Protein 2EAB (pdb70)

InterPro domains:
  IPR003343 Bacterial Ig-like domain, group 2 [PF02368] (1478-1546)
  IPR003343 Bacterial Ig-like domain, group 2 [PF02368] (1564-1641)
  IPR003343 Bacterial Ig-like domain, group 2 [PF02368] (1650-1727)
  IPR003343 Bacterial Ig-like domain, group 2 [PF02368] (1736-1810)
  IPR003343 Bacterial Ig-like domain, group 2 [SM00635] (1478-1554)
  IPR003343 Bacterial Ig-like domain, group 2 [SM00635] (1564-1640)
  IPR003343 Bacterial Ig-like domain, group 2 [SM00635] (1650-1726)
  IPR003343 Bacterial Ig-like domain, group 2 [SM00635] (1736-1814)
  IPR008928 Six-hairpin glycosidase superfamily [SSF48208] (874-1425)
  IPR008964 Invasin/intimin cell-adhesion fragments [SSF49373] (1478-1558)
  IPR008964 Invasin/intimin cell-adhesion fragments [SSF49373] (1562-1641)
  IPR008964 Invasin/intimin cell-adhesion fragments [SSF49373] (1648-1728)
  IPR008964 Invasin/intimin cell-adhesion fragments [SSF49373] (1733-1818)
  IPR012341 Six-hairpin glycosidase-like superfamily [G3DSA:1.50.10.10] (840-1355)
  IPR022038 Ig-like domain, bacterial type [PF07523] (502-565)
  IPR027414 Glycosyl hydrolase family 95, N-terminal domain [PF14498] (595-861)
  IPR049053 Alpha fucosidase A-like, C-terminal domain [PF21307] (1372-1469)
  IPR054363 Glycosyl hydrolase family 95, catalytic domain [PF22124] (891-1355)

Secondary structure (DSSP, 8-state):
-----TTS-EEEESS-GGGS---S---TT--SHHHHHHHHH-EEEESSSEEEEE---SSEEEEEEEETT-B--STTSSSS--TT--HHHHGGGHHHHHHHHHHHTT-SB---TT------HHHH--B---EEEEEE---S----EEEEEEEETTTTEEEEEEEETTEEEEEEEEEETTTTEEEEEEEESSTT-EEEEEE-PBPTTS-EEEEEEEEETTEEEEEEEETTT--EEEEEEEEEEGGG-SEEEE-TTSSSEEEEEESEEEEEEEEEESB---TTT-B----HHHHHHHHHHHHHHHHHH-HHHHHHHHHHHHHHHHTT-EEESS---TTSTT---HHHHHHHHHHT---HHHHHHHHHHHHHHHHHHHHHH--TT-SS--BTTBT------SSTTSSSGGGG-EETTTHHHHHTSSTTTTT-GGGGHHHHHHHHHTHHHHHHHHHHHH--PPSSTTTS-TTSSS-----SEE-TT---S--SSHHHH--TTHHHHHHHHHHHHHHTT--HHHHHHHHHHHHHHHHHIIIII-EE--GGG-SSEE-SEEEETTEEEEEEE--HHHHHHHHHHHHHHHHHHHHTT-TT-----STT--GGGG-B-TTS-BS-TTS---HHHHHHHH----B-TTSPBPSSTTB-STTBBTTS-B-TT--TTS--S--GGGTTTTTSSSS-TT-HHHHHHHHHHHHHHHEETTEEPP--HHHHHHHHHHHHHTT-HHHHHHHHHHHHHHSB-TT--BBSSSB-THHHHHHHHHHHHHHEE---EEE-TT--EEET-EEESTT--TT--SEEEEEEEETTTEEEEEEEETTEEEEEEEEESS-PPEEEEETTT-GGGEEEEETTEE---EEEE-TTS-EEEEE---TTEEEEEEE-/-----TTS-EEEESS-GGGS---S---TT--SHHHHHHHHH-EEEESSSEEEEE---SSEEEEEEEETT-B--STTSSSS--TT--HHHHGGGHHHHHHHHHHHTT-SB---TT------HHHH--B---EEEEEE---S----EEEEEEEETTTTEEEEEEEETTEEEEEEEEEETTTTEEEEEEEESSTT-EEEEEE-PBPTTS-EEEEEEEEETTEEEEEEEETTT--EEEEEEEEEE--EEEE-TTSSSEEEEEESEEEEEEEEEESB---TTT-B----HHHHHHHHHHHHHHHHHH-HHHHHHHHHHHHHHHHTT-EEESS---TTSTT---HHHHHHHHHHT---HHHHHHHHHHHHHHHHHHHHHH--TT-SS--BTTBT------SSTTSSSGGGG-EETTTHHHHHTSSTTTTT-GGGGHHHHHHHHHTHHHHHHHHHHHH--PPSSTTTS-TTSSS-----SEE-TT---S--SSHHHH--TTHHHHHHHHHHHHHHTT--HHHHHHHHHHHHHHHHHIIIII-EE--GGG-SSEE-SEEEETTEEEEEEE--HHHHHHHHHHHHHHHHHHHHTT-TT-----STT--GGGG-B-TTS-BS-TTS---HHHHHHHH----B-TTSPBPSSTTB-STTBBTTS-B-TT--TTS--S--GGGTTTTTSSSS-TT-HHHHHHHHHHHHHHHEETTEEPP--HHHHHHHHHHHHHTT-HHHHHHHHHHHHHHSB-TT--BBSSSB-THHHHHHHHHHHHHHEE---EEE-TTS-EEET-EEESTT--TT--SEEEEEEEETTTEEEEEEEETTEEEEEEEEESS-PPEEEEETTT-GGGEEEE----EEEE-TTS-EEEEE---TTEEEEEEE-

Nearest PDB structures (foldseek):
  2eab-assembly1_A  TM=1.001E+00  e=0.000E+00  Bifidobacterium bifidum
  2eab-assembly2_B  TM=1.001E+00  e=0.000E+00  Bifidobacterium bifidum
  2ead-assembly1_A  TM=1.000E+00  e=0.000E+00  Bifidobacterium bifidum
  2eac-assembly2_B  TM=9.984E-01  e=0.000E+00  Bifidobacterium bifidum
  2eae-assembly1_A  TM=9.968E-01  e=0.000E+00  Bifidobacterium bifidum

Sequence (1769 aa):
GDGDTSKDDWLWYKQPASQTDATATAGGNYGNPDNNRWQQTTLPFGNGKIGGTVWGEVSRERVTFNEETLWTGGPGSSTSYNGGNNETKGQNGATLRALNKQLANGAETVNPGNLTGGENAAEQGNYLNWGDIYLDYGFNDTTVTEYRRDLNLSKGKADVTFKHDGVTYTREYFASNPDNVMVARLTASKAGKLNFNVSMPTNTNYSKTGETTTVKGDTLTVKGALGNNGLLYNSQIKVVLDNGEGTLSEGSDGASLKVSDAKAVTLYIAAATDYKQKYPSYRTGETAAEVNTRVAKVVQDAANKGYTAVKKAHIDDHSAIYDRVKIDLGQSGHSSDGAVATDALLKAYQRGSATTAQKRELETLVYKYGRYLTIGSSRENSQLPSNLQGIWSVTAGDNAHGNTPWGSDFHMNVNLQMNYWPTYSANMGELAEPLIEYVEGLVKPGRVTAKVYAGAETTNPETTPIGEGEGYMAHTENTAYGWTAPGQSFSWGWSPAAVPWILQNVYEAYEYSGDPALLDRVYALLKEESHFYVNYMLHKAGSSSGDRLTTGVAYSPEQGPLGTDGNTYESSLVWQMLNDAIEAAKAKGDPDGLVGNTTDCSADNWAKNDSGNFTDANANRSWSCAKSLLKPIEVGDSGQIKEWYFEGALGKKKDGSTISGYQADNQHRHMSHLLGLFPGDLITIDNSEYMDAAKTSLRYRCFKGNVLQSNTGWAIGQRINSWARTGDGNTTYQLVELQLKNAMYANLFDYHAPFQIDGNFGNTSGVDEMLLQSNSTFTDTAGKKYVNYTNILPALPDAWAGGSVSGLVARGNFTVGTTWKNGKATEVRLTSNKGKQAAVKITAGGAQNYEVKNGDTAVNAKVVTNADGASLLVFDTTAGTTYTITKKGDGDTSKDDWLWYKQPASQTDATATAGGNYGNPDNNRWQQTTLPFGNGKIGGTVWGEVSRERVTFNEETLWTGGPGSSTSYNGGNNETKGQNGATLRALNKQLANGAETVNPGNLTGGENAAEQGNYLNWGDIYLDYGFNDTTVTEYRRDLNLSKGKADVTFKHDGVTYTREYFASNPDNVMVARLTASKAGKLNFNVSMPTNTNYSKTGETTTVKGDTLTVKGALGNNGLLYNSQIKVVLDGTLSEGSDGASLKVSDAKAVTLYIAAATDYKQKYPSYRTGETAAEVNTRVAKVVQDAANKGYTAVKKAHIDDHSAIYDRVKIDLGQSGHSSDGAVATDALLKAYQRGSATTAQKRELETLVYKYGRYLTIGSSRENSQLPSNLQGIWSVTAGDNAHGNTPWGSDFHMNVNLQMNYWPTYSANMGELAEPLIEYVEGLVKPGRVTAKVYAGAETTNPETTPIGEGEGYMAHTENTAYGWTAPGQSFSWGWSPAAVPWILQNVYEAYEYSGDPALLDRVYALLKEESHFYVNYMLHKAGSSSGDRLTTGVAYSPEQGPLGTDGNTYESSLVWQMLNDAIEAAKAKGDPDGLVGNTTDCSADNWAKNDSGNFTDANANRSWSCAKSLLKPIEVGDSGQIKEWYFEGALGKKKDGSTISGYQADNQHRHMSHLLGLFPGDLITIDNSEYMDAAKTSLRYRCFKGNVLQSNTGWAIGQRINSWARTGDGNTTYQLVELQLKNAMYANLFDYHAPFQIDGNFGNTSGVDEMLLQSNSTFTDTAGKKYVNYTNILPALPDAWAGGSVSGLVARGNFTVGTTWKNGKATEVRLTSNKGKQAAVKITAGGAQNYEVKNVNAKVVTNADGASLLVFDTTAGTTYTITKK

Organism: Bifidobacterium bifidum (NCBI:txid1681)

B-factor: mean 14.05, std 12.7, range [3.86, 500.0]

Structure (mmCIF, N/CA/C/O backbone):
data_2EAB
#
_entry.id   2EAB
#
_cell.length_a   90.183
_cell.length_b   112.035
_cell.length_c   98.317
_cell.angle_alpha   90.00
_cell.angle_beta   94.74
_cell.angle_gamma   90.00
#
_symmetry.space_group_name_H-M   'P 1 21 1'
#
loop_
_entity.id
_entity.type
_entity.pdbx_description
1 polymer Alpha-fucosidase
2 non-polymer 'CALCIUM ION'
3 non-polymer 1,2-ETHANEDIOL
4 non-polymer 2-AMINO-2-HYDROXYMETHYL-PROPANE-1,3-DIOL
5 water water
#
loop_
_atom_site.group_PDB
_atom_site.id
_atom_site.type_symbol
_atom_site.label_atom_id
_atom_site.label_alt_id
_atom_site.label_comp_id
_atom_site.label_asym_id
_atom_site.label_entity_id
_atom_site.label_seq_id
_atom_site.pdbx_PDB_ins_code
_atom_site.Cartn_x
_atom_site.Cartn_y
_atom_site.Cartn_z
_atom_site.occupancy
_atom_site.B_iso_or_equiv
_atom_site.auth_seq_id
_atom_site.auth_comp_id
_atom_site.auth_asym_id
_atom_site.auth_atom_id
_atom_site.pdbx_PDB_model_num
ATOM 1 N N . GLY A 1 10 ? -6.438 0.957 48.165 1.00 25.98 9 GLY A N 1
ATOM 2 C CA . GLY A 1 10 ? -6.674 2.226 47.420 1.00 25.73 9 GLY A CA 1
ATOM 3 C C . GLY A 1 10 ? -5.530 3.216 47.539 1.00 25.53 9 GLY A C 1
ATOM 4 O O . GLY A 1 10 ? -4.691 3.108 48.437 1.00 25.74 9 GLY A O 1
ATOM 5 N N . ASP A 1 11 ? -5.504 4.182 46.625 1.00 25.25 10 ASP A N 1
ATOM 6 C CA . ASP A 1 11 ? -4.472 5.219 46.606 1.00 24.83 10 ASP A CA 1
ATOM 7 C C . ASP A 1 11 ? -4.843 6.416 47.474 1.00 24.72 10 ASP A C 1
ATOM 8 O O . ASP A 1 11 ? -3.966 7.127 47.972 1.00 24.88 10 ASP A O 1
ATOM 13 N N . GLY A 1 12 ? -6.145 6.631 47.647 1.00 24.49 11 GLY A N 1
ATOM 14 C CA . GLY A 1 12 ? -6.651 7.787 48.378 1.00 24.05 11 GLY A CA 1
ATOM 15 C C . GLY A 1 12 ? -6.454 9.066 47.589 1.00 23.55 11 GLY A C 1
ATOM 16 O O . GLY A 1 12 ? -6.549 9.067 46.359 1.00 23.77 11 GLY A O 1
ATOM 17 N N . ASP A 1 13 ? -6.170 10.152 48.302 1.00 23.02 12 ASP A N 1
ATOM 18 C CA . ASP A 1 13 ? -5.978 11.463 47.690 1.00 22.25 12 ASP A CA 1
ATOM 19 C C . ASP A 1 13 ? -4.590 11.586 47.059 1.00 21.37 12 ASP A C 1
ATOM 20 O O . ASP A 1 13 ? -3.590 11.734 47.765 1.00 21.43 12 ASP A O 1
ATOM 25 N N . THR A 1 14 ? -4.544 11.532 45.729 1.00 20.23 13 THR A N 1
ATOM 26 C CA . THR A 1 14 ? -3.287 11.644 44.982 1.00 19.13 13 THR A CA 1
ATOM 27 C C . THR A 1 14 ? -3.118 13.013 44.322 1.00 18.54 13 THR A C 1
ATOM 28 O O . THR A 1 14 ? -2.174 13.226 43.556 1.00 17.99 13 THR A O 1
ATOM 32 N N . SER A 1 15 ? -4.025 13.941 44.630 1.00 17.79 14 SER A N 1
ATOM 33 C CA . SER A 1 15 ? -4.036 15.266 44.005 1.00 17.33 14 SER A CA 1
ATOM 34 C C . SER A 1 15 ? -2.755 16.071 44.233 1.00 16.73 14 SER A C 1
ATOM 35 O O . SER A 1 15 ? -2.399 16.919 43.412 1.00 16.83 14 SER A O 1
ATOM 38 N N . LYS A 1 16 ? -2.074 15.804 45.344 1.00 16.13 15 LYS A N 1
ATOM 39 C CA . LYS A 1 16 ? -0.860 16.538 45.710 1.00 15.58 15 LYS A CA 1
ATOM 40 C C . LYS A 1 16 ? 0.425 15.790 45.338 1.00 14.56 15 LYS A C 1
ATOM 41 O O . LYS A 1 16 ? 1.528 16.271 45.602 1.00 14.74 15 LYS A O 1
ATOM 47 N N . ASP A 1 17 ? 0.276 14.617 44.727 1.00 13.37 16 ASP A N 1
ATOM 48 C CA . ASP A 1 17 ? 1.421 13.806 44.311 1.00 12.23 16 ASP A CA 1
ATOM 49 C C . ASP A 1 17 ? 2.042 14.346 43.025 1.00 11.55 16 ASP A C 1
ATOM 50 O O . ASP A 1 17 ? 1.365 14.991 42.219 1.00 11.82 16 ASP A O 1
ATOM 55 N N . ASP A 1 18 ? 3.335 14.077 42.843 1.00 10.70 17 ASP A N 1
ATOM 56 C CA . ASP A 1 18 ? 4.051 14.466 41.631 1.00 10.10 17 ASP A CA 1
ATOM 57 C C . ASP A 1 18 ? 3.932 13.364 40.589 1.00 9.81 17 ASP A C 1
ATOM 58 O O . ASP A 1 18 ? 4.338 12.233 40.841 1.00 9.92 17 ASP A O 1
ATOM 63 N N . TRP A 1 19 ? 3.387 13.706 39.422 1.00 9.94 18 TRP A N 1
ATOM 64 C CA . TRP A 1 19 ? 3.182 12.745 38.343 1.00 9.70 18 TRP A CA 1
ATOM 65 C C . TRP A 1 19 ? 3.869 13.149 37.051 1.00 9.71 18 TRP A C 1
ATOM 66 O O . TRP A 1 19 ? 3.819 14.308 36.642 1.00 10.07 18 TRP A O 1
ATOM 77 N N . LEU A 1 20 ? 4.484 12.169 36.395 1.00 9.52 19 LEU A N 1
ATOM 78 C CA . LEU A 1 20 ? 4.651 12.218 34.944 1.00 9.82 19 LEU A CA 1
ATOM 79 C C . LEU A 1 20 ? 3.441 11.470 34.402 1.00 9.49 19 LEU A C 1
ATOM 80 O O . LEU A 1 20 ? 3.117 10.397 34.895 1.00 9.88 19 LEU A O 1
ATOM 85 N N . TRP A 1 21 ? 2.757 12.035 33.413 1.00 9.69 20 TRP A N 1
ATOM 86 C CA . TRP A 1 21 ? 1.554 11.386 32.895 1.00 9.93 20 TRP A CA 1
ATOM 87 C C . TRP A 1 21 ? 1.315 11.628 31.407 1.00 9.78 20 TRP A C 1
ATOM 88 O O . TRP A 1 21 ? 1.773 12.620 30.844 1.00 9.57 20 TRP A O 1
ATOM 99 N N . TYR A 1 22 ? 0.616 10.679 30.783 1.00 9.92 21 TYR A N 1
ATOM 100 C CA . TYR A 1 22 ? 0.471 10.613 29.328 1.00 10.12 21 TYR A CA 1
ATOM 101 C C . TYR A 1 22 ? -0.900 10.083 28.968 1.00 10.37 21 TYR A C 1
ATOM 102 O O . TYR A 1 22 ? -1.428 9.209 29.646 1.00 10.25 21 TYR A O 1
ATOM 111 N N . LYS A 1 23 ? -1.451 10.615 27.883 1.00 10.65 22 LYS A N 1
ATOM 112 C CA . LYS A 1 23 ? -2.793 10.259 27.429 1.00 10.93 22 LYS A CA 1
ATOM 113 C C . LYS A 1 23 ? -2.789 9.134 26.388 1.00 11.02 22 LYS A C 1
ATOM 114 O O . LYS A 1 23 ? -3.822 8.838 25.781 1.00 11.24 22 LYS A O 1
ATOM 120 N N . GLN A 1 24 ? -1.635 8.501 26.188 1.00 10.90 23 GLN A N 1
ATOM 121 C CA . GLN A 1 24 ? -1.519 7.406 25.224 1.00 11.02 23 GLN A CA 1
ATOM 122 C C . GLN A 1 24 ? -0.367 6.472 25.607 1.00 10.94 23 GLN A C 1
ATOM 123 O O . GLN A 1 24 ? 0.550 6.892 26.324 1.00 10.42 23 GLN A O 1
ATOM 129 N N . PRO A 1 25 ? -0.425 5.197 25.163 1.00 11.04 24 PRO A N 1
ATOM 130 C CA . PRO A 1 25 ? 0.663 4.236 25.398 1.00 11.01 24 PRO A CA 1
ATOM 131 C C . PRO A 1 25 ? 2.021 4.687 24.875 1.00 10.62 24 PRO A C 1
ATOM 132 O O . PRO A 1 25 ? 2.105 5.585 24.040 1.00 10.22 24 PRO A O 1
ATOM 136 N N . ALA A 1 26 ? 3.077 4.032 25.356 1.00 10.66 25 ALA A N 1
ATOM 137 C CA . ALA A 1 26 ? 4.435 4.280 24.876 1.00 11.10 25 ALA A CA 1
ATOM 138 C C . ALA A 1 26 ? 4.523 4.224 23.350 1.00 11.54 25 ALA A C 1
ATOM 139 O O . ALA A 1 26 ? 5.144 5.085 22.734 1.00 11.36 25 ALA A O 1
ATOM 141 N N . SER A 1 27 ? 3.882 3.220 22.748 1.00 12.46 26 SER A N 1
ATOM 142 C CA . SER A 1 27 ? 3.901 3.032 21.292 1.00 13.32 26 SER A CA 1
ATOM 143 C C . SER A 1 27 ? 3.361 4.229 20.507 1.00 13.55 26 SER A C 1
ATOM 144 O O . SER A 1 27 ? 3.686 4.396 19.330 1.00 14.15 26 SER A O 1
ATOM 147 N N . GLN A 1 28 ? 2.545 5.053 21.164 1.00 13.49 27 GLN A N 1
ATOM 148 C CA . GLN A 1 28 ? 1.921 6.213 20.526 1.00 13.68 27 GLN A CA 1
ATOM 149 C C . GLN A 1 28 ? 2.476 7.544 21.038 1.00 12.73 27 GLN A C 1
ATOM 150 O O . GLN A 1 28 ? 1.947 8.612 20.718 1.00 12.53 27 GLN A O 1
ATOM 156 N N . THR A 1 29 ? 3.546 7.470 21.829 1.00 12.19 28 THR A N 1
ATOM 157 C CA . THR A 1 29 ? 4.173 8.642 22.426 1.00 11.70 28 THR A CA 1
ATOM 158 C C . THR A 1 29 ? 5.354 9.086 21.562 1.00 11.85 28 THR A C 1
ATOM 159 O O . THR A 1 29 ? 6.049 8.249 20.979 1.00 12.13 28 THR A O 1
ATOM 163 N N . ASP A 1 30 ? 5.568 10.399 21.483 1.00 12.03 29 ASP A N 1
ATOM 164 C CA . ASP A 1 30 ? 6.627 10.992 20.668 1.00 12.23 29 ASP A CA 1
ATOM 165 C C . ASP A 1 30 ? 8.001 10.426 21.023 1.00 11.80 29 ASP A C 1
ATOM 166 O O . ASP A 1 30 ? 8.461 10.556 22.162 1.00 11.65 29 ASP A O 1
ATOM 171 N N . ALA A 1 31 ? 8.635 9.788 20.040 1.00 11.48 30 ALA A N 1
ATOM 172 C CA . ALA A 1 31 ? 9.993 9.264 20.187 1.00 11.42 30 ALA A CA 1
ATOM 173 C C . ALA A 1 31 ? 10.888 9.793 19.065 1.00 11.58 30 ALA A C 1
ATOM 174 O O . ALA A 1 31 ? 11.765 9.083 18.556 1.00 11.44 30 ALA A O 1
ATOM 176 N N . THR A 1 32 ? 10.670 11.055 18.701 1.00 11.89 31 THR A N 1
ATOM 177 C CA . THR A 1 32 ? 11.317 11.654 17.534 1.00 12.32 31 THR A CA 1
ATOM 178 C C . THR A 1 32 ? 12.633 12.369 17.836 1.00 11.66 31 THR A C 1
ATOM 179 O O . THR A 1 32 ? 13.280 12.879 16.920 1.00 11.65 31 THR A O 1
ATOM 183 N N . ALA A 1 33 ? 13.027 12.434 19.107 1.00 11.12 32 ALA A N 1
ATOM 184 C CA . ALA A 1 33 ? 14.322 13.020 19.449 1.00 10.59 32 ALA A CA 1
ATOM 185 C C . ALA A 1 33 ? 15.464 12.125 18.960 1.00 10.26 32 ALA A C 1
ATOM 186 O O . ALA A 1 33 ? 15.254 10.953 18.647 1.00 10.07 32 ALA A O 1
ATOM 188 N N . THR A 1 34 ? 16.665 12.686 18.881 1.00 10.12 33 THR A N 1
ATOM 189 C CA . THR A 1 34 ? 17.845 11.945 18.434 1.00 10.32 33 THR A CA 1
ATOM 190 C C . THR A 1 34 ? 17.972 10.616 19.173 1.00 9.86 33 THR A C 1
ATOM 191 O O . THR A 1 34 ? 17.963 10.583 20.405 1.00 9.56 33 THR A O 1
ATOM 195 N N . ALA A 1 35 ? 18.089 9.534 18.409 1.00 9.53 34 ALA A N 1
ATOM 196 C CA . ALA A 1 35 ? 18.171 8.184 18.968 1.00 9.63 34 ALA A CA 1
ATOM 197 C C . ALA A 1 35 ? 19.537 7.875 19.573 1.00 9.73 34 ALA A C 1
ATOM 198 O O . ALA A 1 35 ? 19.627 7.329 20.675 1.00 9.75 34 ALA A O 1
ATOM 200 N N . GLY A 1 36 ? 20.595 8.221 18.844 1.00 10.05 35 GLY A N 1
ATOM 201 C CA . GLY A 1 36 ? 21.959 7.955 19.287 1.00 10.57 35 GLY A CA 1
ATOM 202 C C . GLY A 1 36 ? 22.425 6.551 18.945 1.00 11.05 35 GLY A C 1
ATOM 203 O O . GLY A 1 36 ? 21.645 5.710 18.479 1.00 11.32 35 GLY A O 1
ATOM 204 N N . GLY A 1 37 ? 23.711 6.304 19.177 1.00 11.22 36 GLY A N 1
ATOM 205 C CA . GLY A 1 37 ? 24.322 5.006 18.912 1.00 11.26 36 GLY A CA 1
ATOM 206 C C . GLY A 1 37 ? 23.628 3.871 19.639 1.00 11.10 36 GLY A C 1
ATOM 207 O O . GLY A 1 37 ? 23.186 4.029 20.787 1.00 11.52 36 GLY A O 1
ATOM 208 N N . ASN A 1 38 ? 23.531 2.734 18.946 1.00 11.04 37 ASN A N 1
ATOM 209 C CA . ASN A 1 38 ? 22.905 1.501 19.444 1.00 11.07 37 ASN A CA 1
ATOM 210 C C . ASN A 1 38 ? 21.378 1.501 19.487 1.00 10.99 37 ASN A C 1
ATOM 211 O O . ASN A 1 38 ? 20.774 0.521 19.911 1.00 11.24 37 ASN A O 1
ATOM 216 N N . TYR A 1 39 ? 20.756 2.586 19.036 1.00 10.76 38 TYR A N 1
ATOM 217 C CA . TYR A 1 39 ? 19.298 2.672 19.044 1.00 10.66 38 TYR A CA 1
ATOM 218 C C . TYR A 1 39 ? 18.690 2.832 17.648 1.00 11.24 38 TYR A C 1
ATOM 219 O O . TYR A 1 39 ? 17.662 3.497 17.474 1.00 11.52 38 TYR A O 1
ATOM 228 N N . GLY A 1 40 ? 19.323 2.191 16.666 1.00 11.79 39 GLY A N 1
ATOM 229 C CA . GLY A 1 40 ? 18.820 2.167 15.290 1.00 12.73 39 GLY A CA 1
ATOM 230 C C . GLY A 1 40 ? 17.551 1.349 15.118 1.00 13.14 39 GLY A C 1
ATOM 231 O O . GLY A 1 40 ? 16.777 1.583 14.184 1.00 13.81 39 GLY A O 1
ATOM 232 N N . ASN A 1 41 ? 17.344 0.380 16.007 1.00 12.88 40 ASN A N 1
ATOM 233 C CA . ASN A 1 41 ? 16.099 -0.378 16.060 1.00 12.93 40 ASN A CA 1
ATOM 234 C C . ASN A 1 41 ? 15.014 0.516 16.659 1.00 12.63 40 ASN A C 1
ATOM 235 O O . ASN A 1 41 ? 15.134 0.932 17.818 1.00 12.30 40 ASN A O 1
ATOM 240 N N . PRO A 1 42 ? 13.957 0.830 15.876 1.00 12.66 41 PRO A N 1
ATOM 241 C CA . PRO A 1 42 ? 12.908 1.739 16.355 1.00 12.53 41 PRO A CA 1
ATOM 242 C C . PRO A 1 42 ? 12.254 1.309 17.669 1.00 12.07 41 PRO A C 1
ATOM 243 O O . PRO A 1 42 ? 11.845 2.166 18.450 1.00 11.65 41 PRO A O 1
ATOM 247 N N . ASP A 1 43 ? 12.159 0.007 17.921 1.00 11.70 42 ASP A N 1
ATOM 248 C CA . ASP A 1 43 ? 11.564 -0.482 19.164 1.00 11.55 42 ASP A CA 1
ATOM 249 C C . ASP A 1 43 ? 12.434 -0.160 20.385 1.00 10.83 42 ASP A C 1
ATOM 250 O O . ASP A 1 43 ? 11.925 0.210 21.448 1.00 10.39 42 ASP A O 1
ATOM 255 N N . ASN A 1 44 ? 13.745 -0.309 20.236 1.00 10.07 43 ASN A N 1
ATOM 256 C CA . ASN A 1 44 ? 14.669 0.066 21.301 1.00 9.19 43 ASN A CA 1
ATOM 257 C C . ASN A 1 44 ? 14.667 1.573 21.526 1.00 8.89 43 ASN A C 1
ATOM 258 O O . ASN A 1 44 ? 14.696 2.042 22.670 1.00 8.60 43 ASN A O 1
ATOM 263 N N . ASN A 1 45 ? 14.625 2.337 20.439 1.00 8.57 44 ASN A N 1
ATOM 264 C CA . ASN A 1 45 ? 14.517 3.780 20.567 1.00 8.85 44 ASN A CA 1
ATOM 265 C C . ASN A 1 45 ? 13.222 4.200 21.257 1.00 8.74 44 ASN A C 1
ATOM 266 O O . ASN A 1 45 ? 13.221 5.113 22.091 1.00 8.91 44 ASN A O 1
ATOM 271 N N . ARG A 1 46 ? 12.115 3.543 20.912 1.00 8.91 45 ARG A N 1
ATOM 272 C CA . ARG A 1 46 ? 10.850 3.834 21.572 1.00 9.14 45 ARG A CA 1
ATOM 273 C C . ARG A 1 46 ? 10.969 3.593 23.076 1.00 8.75 45 ARG A C 1
ATOM 274 O O . ARG A 1 46 ? 10.501 4.407 23.879 1.00 8.81 45 ARG A O 1
ATOM 282 N N . TRP A 1 47 ? 11.604 2.483 23.451 1.00 8.18 46 TRP A N 1
ATOM 283 C CA . TRP A 1 47 ? 11.814 2.162 24.863 1.00 7.82 46 TRP A CA 1
ATOM 284 C C . TRP A 1 47 ? 12.441 3.343 25.622 1.00 7.43 46 TRP A C 1
ATOM 285 O O . TRP A 1 47 ? 11.928 3.779 26.664 1.00 7.52 46 TRP A O 1
ATOM 296 N N . GLN A 1 48 ? 13.552 3.858 25.104 1.00 7.21 47 GLN A N 1
ATOM 297 C CA . GLN A 1 48 ? 14.329 4.849 25.857 1.00 7.33 47 GLN A CA 1
ATOM 298 C C . GLN A 1 48 ? 13.647 6.204 25.949 1.00 7.46 47 GLN A C 1
ATOM 299 O O . GLN A 1 48 ? 13.916 6.965 26.879 1.00 7.51 47 GLN A O 1
ATOM 305 N N . GLN A 1 49 ? 12.767 6.508 24.995 1.00 7.54 48 GLN A N 1
ATOM 306 C CA . GLN A 1 49 ? 12.149 7.835 24.939 1.00 7.86 48 GLN A CA 1
ATOM 307 C C . GLN A 1 49 ? 10.795 7.924 25.631 1.00 8.16 48 GLN A C 1
ATOM 308 O O . GLN A 1 49 ? 10.341 9.025 25.953 1.00 8.01 48 GLN A O 1
ATOM 314 N N . THR A 1 50 ? 10.153 6.782 25.857 1.00 8.11 49 THR A N 1
ATOM 315 C CA . THR A 1 50 ? 8.725 6.796 26.196 1.00 8.38 49 THR A CA 1
ATOM 316 C C . THR A 1 50 ? 8.283 5.991 27.420 1.00 8.47 49 THR A C 1
ATOM 317 O O . THR A 1 50 ? 7.192 6.233 27.933 1.00 8.67 49 THR A O 1
ATOM 321 N N . THR A 1 51 ? 9.092 5.036 27.879 1.00 7.98 50 THR A N 1
ATOM 322 C CA . THR A 1 51 ? 8.665 4.161 28.969 1.00 7.77 50 THR A CA 1
ATOM 323 C C . THR A 1 51 ? 8.967 4.761 30.342 1.00 7.67 50 THR A C 1
ATOM 324 O O . THR A 1 51 ? 9.803 5.655 30.472 1.00 8.34 50 THR A O 1
ATOM 328 N N . LEU A 1 52 ? 8.280 4.261 31.363 1.00 7.52 51 LEU A N 1
ATOM 329 C CA . LEU A 1 52 ? 8.352 4.866 32.688 1.00 7.60 51 LEU A CA 1
ATOM 330 C C . LEU A 1 52 ? 8.998 3.920 33.691 1.00 7.72 51 LEU A C 1
ATOM 331 O O . LEU A 1 52 ? 8.521 2.805 33.889 1.00 7.54 51 LEU A O 1
ATOM 336 N N . PRO A 1 53 ? 10.120 4.355 34.296 1.00 7.46 52 PRO A N 1
ATOM 337 C CA . PRO A 1 53 ? 10.924 3.502 35.156 1.00 7.63 52 PRO A CA 1
ATOM 338 C C . PRO A 1 53 ? 10.495 3.454 36.616 1.00 7.82 52 PRO A C 1
ATOM 339 O O . PRO A 1 53 ? 10.019 4.447 37.178 1.00 7.72 52 PRO A O 1
ATOM 343 N N . PHE A 1 54 ? 10.703 2.297 37.224 1.00 7.60 53 PHE A N 1
ATOM 344 C CA . PHE A 1 54 ? 10.572 2.137 38.662 1.00 7.76 53 PHE A CA 1
ATOM 345 C C . PHE A 1 54 ? 11.530 1.031 39.092 1.00 7.29 53 PHE A C 1
ATOM 346 O O . PHE A 1 54 ? 11.937 0.196 38.279 1.00 6.88 53 PHE A O 1
ATOM 354 N N . GLY A 1 55 ? 11.895 1.023 40.366 1.00 7.34 54 GLY A N 1
ATOM 355 C CA . GLY A 1 55 ? 12.811 0.010 40.859 1.00 7.44 54 GLY A CA 1
ATOM 356 C C . GLY A 1 55 ? 12.945 0.039 42.361 1.00 7.24 54 GLY A C 1
ATOM 357 O O . GLY A 1 55 ? 12.433 0.952 43.027 1.00 7.79 54 GLY A O 1
ATOM 358 N N . ASN A 1 56 ? 13.629 -0.969 42.895 1.00 7.56 55 ASN A N 1
ATOM 359 C CA . ASN A 1 56 ? 13.924 -1.036 44.323 1.00 7.57 55 ASN A CA 1
ATOM 360 C C . ASN A 1 56 ? 15.427 -0.994 44.608 1.00 7.49 55 ASN A C 1
ATOM 361 O O . ASN A 1 56 ? 15.876 -1.420 45.670 1.00 7.54 55 ASN A O 1
ATOM 366 N N . GLY A 1 57 ? 16.192 -0.477 43.649 1.00 7.02 56 GLY A N 1
ATOM 367 C CA . GLY A 1 57 ? 17.652 -0.450 43.731 1.00 7.27 56 GLY A CA 1
ATOM 368 C C . GLY A 1 57 ? 18.313 -1.703 43.186 1.00 7.14 56 GLY A C 1
ATOM 369 O O . GLY A 1 57 ? 19.535 -1.722 42.983 1.00 7.30 56 GLY A O 1
ATOM 370 N N . LYS A 1 58 ? 17.513 -2.747 42.961 1.00 7.49 57 LYS A N 1
ATOM 371 C CA . LYS A 1 58 ? 18.034 -4.052 42.555 1.00 7.72 57 LYS A CA 1
ATOM 372 C C . LYS A 1 58 ? 17.329 -4.574 41.308 1.00 7.47 57 LYS A C 1
ATOM 373 O O . LYS A 1 58 ? 17.974 -4.814 40.290 1.00 8.61 57 LYS A O 1
ATOM 379 N N . ILE A 1 59 ? 16.011 -4.742 41.380 1.00 7.23 58 ILE A N 1
ATOM 380 C CA . ILE A 1 59 ? 15.212 -5.012 40.190 1.00 7.86 58 ILE A CA 1
ATOM 381 C C . ILE A 1 59 ? 14.517 -3.739 39.730 1.00 7.30 58 ILE A C 1
ATOM 382 O O . ILE A 1 59 ? 14.198 -2.857 40.536 1.00 7.60 58 ILE A O 1
ATOM 387 N N . GLY A 1 60 ? 14.302 -3.649 38.423 1.00 7.46 59 GLY A N 1
ATOM 388 C CA . GLY A 1 60 ? 13.657 -2.496 37.836 1.00 7.71 59 GLY A CA 1
ATOM 389 C C . GLY A 1 60 ? 12.733 -2.883 36.707 1.00 7.29 59 GLY A C 1
ATOM 390 O O . GLY A 1 60 ? 12.925 -3.909 36.044 1.00 7.63 59 GLY A O 1
ATOM 391 N N . GLY A 1 61 ? 11.726 -2.045 36.496 1.00 7.21 60 GLY A N 1
ATOM 392 C CA . GLY A 1 61 ? 10.851 -2.161 35.347 1.00 7.41 60 GLY A CA 1
ATOM 393 C C . GLY A 1 61 ? 10.752 -0.847 34.608 1.00 7.44 60 GLY A C 1
ATOM 394 O O . GLY A 1 61 ? 10.972 0.222 35.184 1.00 7.62 60 GLY A O 1
ATOM 395 N N . THR A 1 62 ? 10.433 -0.936 33.323 1.00 7.77 61 THR A N 1
ATOM 396 C CA . THR A 1 62 ? 10.078 0.221 32.515 1.00 7.97 61 THR A CA 1
ATOM 397 C C . THR A 1 62 ? 8.771 -0.105 31.799 1.00 7.71 61 THR A C 1
ATOM 398 O O . THR A 1 62 ? 8.706 -1.033 30.985 1.00 7.87 61 THR A O 1
ATOM 402 N N . VAL A 1 63 ? 7.731 0.649 32.148 1.00 7.88 62 VAL A N 1
ATOM 403 C CA . VAL A 1 63 ? 6.353 0.340 31.773 1.00 7.99 62 VAL A CA 1
ATOM 404 C C . VAL A 1 63 ? 5.979 0.993 30.452 1.00 8.47 62 VAL A C 1
ATOM 405 O O . VAL A 1 63 ? 6.165 2.198 30.270 1.00 8.32 62 VAL A O 1
ATOM 409 N N . TRP A 1 64 ? 5.435 0.189 29.540 1.00 8.38 63 TRP A N 1
ATOM 410 C CA . TRP A 1 64 ? 4.987 0.698 28.247 1.00 8.93 63 TRP A CA 1
ATOM 411 C C . TRP A 1 64 ? 3.527 1.179 28.284 1.00 9.19 63 TRP A C 1
ATOM 412 O O . TRP A 1 64 ? 3.184 2.179 27.663 1.00 9.40 63 TRP A O 1
ATOM 423 N N . GLY A 1 65 ? 2.682 0.465 29.021 1.00 9.55 64 GLY A N 1
ATOM 424 C CA . GLY A 1 65 ? 1.266 0.817 29.127 1.00 9.96 64 GLY A CA 1
ATOM 425 C C . GLY A 1 65 ? 0.468 0.519 27.871 1.00 10.21 64 GLY A C 1
ATOM 426 O O . GLY A 1 65 ? -0.488 1.233 27.552 1.00 10.72 64 GLY A O 1
ATOM 427 N N . GLU A 1 66 ? 0.858 -0.529 27.150 1.00 10.44 65 GLU A N 1
ATOM 428 C CA . GLU A 1 66 ? 0.131 -0.926 25.945 1.00 10.87 65 GLU A CA 1
ATOM 429 C C . GLU A 1 66 ? -1.232 -1.497 26.300 1.00 11.19 65 GLU A C 1
ATOM 430 O O . GLU A 1 66 ? -1.403 -2.109 27.348 1.00 11.09 65 GLU A O 1
ATOM 436 N N . VAL A 1 67 ? -2.201 -1.291 25.413 1.00 11.81 66 VAL A N 1
ATOM 437 C CA . VAL A 1 67 ? -3.583 -1.686 25.685 1.00 12.26 66 VAL A CA 1
ATOM 438 C C . VAL A 1 67 ? -3.737 -3.208 25.772 1.00 12.16 66 VAL A C 1
ATOM 439 O O . VAL A 1 67 ? -4.193 -3.731 26.790 1.00 12.15 66 VAL A O 1
ATOM 443 N N . SER A 1 68 ? -3.345 -3.914 24.713 1.00 12.45 67 SER A N 1
ATOM 444 C CA . SER A 1 68 ? -3.556 -5.358 24.654 1.00 12.91 67 SER A CA 1
ATOM 445 C C . SER A 1 68 ? -2.325 -6.160 25.077 1.00 12.81 67 SER A C 1
ATOM 446 O O . SER A 1 68 ? -2.388 -6.929 26.032 1.00 13.21 67 SER A O 1
ATOM 449 N N . ARG A 1 69 ? -1.213 -5.994 24.367 1.00 12.55 68 ARG A N 1
ATOM 450 C CA . ARG A 1 69 ? 0.005 -6.708 24.741 1.00 12.34 68 ARG A CA 1
ATOM 451 C C . ARG A 1 69 ? 0.875 -5.793 25.589 1.00 11.74 68 ARG A C 1
ATOM 452 O O . ARG A 1 69 ? 1.802 -5.140 25.100 1.00 12.03 68 ARG A O 1
ATOM 460 N N . GLU A 1 70 ? 0.531 -5.740 26.869 1.00 10.95 69 GLU A N 1
ATOM 461 C CA . GLU A 1 70 ? 1.260 -4.931 27.827 1.00 10.26 69 GLU A CA 1
ATOM 462 C C . GLU A 1 70 ? 2.676 -5.469 28.010 1.00 9.73 69 GLU A C 1
ATOM 463 O O . GLU A 1 70 ? 2.914 -6.680 27.935 1.00 9.79 69 GLU A O 1
ATOM 469 N N . ARG A 1 71 ? 3.603 -4.548 28.247 1.00 9.68 70 ARG A N 1
ATOM 470 C CA . ARG A 1 71 ? 5.018 -4.859 28.345 1.00 9.30 70 ARG A CA 1
ATOM 471 C C . ARG A 1 71 ? 5.646 -4.060 29.478 1.00 9.16 70 ARG A C 1
ATOM 472 O O . ARG A 1 71 ? 5.442 -2.845 29.582 1.00 9.11 70 ARG A O 1
ATOM 480 N N . VAL A 1 72 ? 6.393 -4.762 30.326 1.00 8.67 71 VAL A N 1
ATOM 481 C CA . VAL A 1 72 ? 7.264 -4.135 31.314 1.00 8.64 71 VAL A CA 1
ATOM 482 C C . VAL A 1 72 ? 8.670 -4.671 31.079 1.00 8.17 71 VAL A C 1
ATOM 483 O O . VAL A 1 72 ? 8.952 -5.840 31.337 1.00 8.25 71 VAL A O 1
ATOM 487 N N . THR A 1 73 ? 9.541 -3.818 30.558 1.00 7.58 72 THR A N 1
ATOM 488 C CA . THR A 1 73 ? 10.928 -4.198 30.328 1.00 7.61 72 THR A CA 1
ATOM 489 C C . THR A 1 73 ? 11.599 -4.391 31.689 1.00 7.59 72 THR A C 1
ATOM 490 O O . THR A 1 73 ? 11.399 -3.582 32.601 1.00 7.56 72 THR A O 1
ATOM 494 N N . PHE A 1 74 ? 12.364 -5.469 31.829 1.00 7.60 73 PHE A N 1
ATOM 495 C CA . PHE A 1 74 ? 12.811 -5.935 33.138 1.00 7.49 73 PHE A CA 1
ATOM 496 C C . PHE A 1 74 ? 14.327 -5.964 33.274 1.00 7.05 73 PHE A C 1
ATOM 497 O O . PHE A 1 74 ? 15.033 -6.373 32.343 1.00 7.28 73 PHE A O 1
ATOM 505 N N . ASN A 1 75 ? 14.803 -5.545 34.449 1.00 6.66 74 ASN A N 1
ATOM 506 C CA . ASN A 1 75 ? 16.223 -5.526 34.783 1.00 6.37 74 ASN A CA 1
ATOM 507 C C . ASN A 1 75 ? 16.486 -6.048 36.183 1.00 6.50 74 ASN A C 1
ATOM 508 O O . ASN A 1 75 ? 15.665 -5.879 37.095 1.00 6.79 74 ASN A O 1
ATOM 513 N N . GLU A 1 76 ? 17.658 -6.648 36.356 1.00 6.36 75 GLU A N 1
ATOM 514 C CA . GLU A 1 76 ? 18.242 -6.845 37.681 1.00 6.55 75 GLU A CA 1
ATOM 515 C C . GLU A 1 76 ? 19.696 -6.364 37.624 1.00 6.38 75 GLU A C 1
ATOM 516 O O . GLU A 1 76 ? 20.434 -6.684 36.680 1.00 6.44 75 GLU A O 1
ATOM 522 N N . GLU A 1 77 ? 20.098 -5.621 38.653 1.00 6.14 76 GLU A N 1
ATOM 523 C CA . GLU A 1 77 ? 21.350 -4.851 38.657 1.00 6.03 76 GLU A CA 1
ATOM 524 C C . GLU A 1 77 ? 22.625 -5.671 38.461 1.00 5.93 76 GLU A C 1
ATOM 525 O O . GLU A 1 77 ? 23.643 -5.120 38.045 1.00 5.93 76 GLU A O 1
ATOM 531 N N . THR A 1 78 ? 22.584 -6.960 38.791 1.00 5.95 77 THR A N 1
ATOM 532 C CA . THR A 1 78 ? 23.795 -7.779 38.731 1.00 6.02 77 THR A CA 1
ATOM 533 C C . THR A 1 78 ? 23.923 -8.639 37.478 1.00 6.03 77 THR A C 1
ATOM 534 O O . THR A 1 78 ? 24.851 -9.446 37.390 1.00 6.24 77 THR A O 1
ATOM 538 N N . LEU A 1 79 ? 23.021 -8.469 36.509 1.00 5.79 78 LEU A N 1
ATOM 539 C CA . LEU A 1 79 ? 23.081 -9.278 35.290 1.00 6.06 78 LEU A CA 1
ATOM 540 C C . LEU A 1 79 ? 24.137 -8.702 34.357 1.00 5.75 78 LEU A C 1
ATOM 541 O O . LEU A 1 79 ? 23.852 -7.917 33.451 1.00 5.98 78 LEU A O 1
ATOM 546 N N . TRP A 1 80 ? 25.372 -9.119 34.621 1.00 5.84 79 TRP A N 1
ATOM 547 C CA . TRP A 1 80 ? 26.572 -8.594 33.996 1.00 5.96 79 TRP A CA 1
ATOM 548 C C . TRP A 1 80 ? 27.377 -9.733 33.378 1.00 5.85 79 TRP A C 1
ATOM 549 O O . TRP A 1 80 ? 27.705 -10.702 34.062 1.00 6.00 79 TRP A O 1
ATOM 560 N N . THR A 1 81 ? 27.690 -9.617 32.091 1.00 5.82 80 THR A N 1
ATOM 561 C CA . THR A 1 81 ? 28.679 -10.500 31.479 1.00 5.89 80 THR A CA 1
ATOM 562 C C . THR A 1 81 ? 30.088 -10.005 31.830 1.00 5.43 80 THR A C 1
ATOM 563 O O . THR A 1 81 ? 30.248 -8.942 32.426 1.00 5.68 80 THR A O 1
ATOM 567 N N . GLY A 1 82 ? 31.099 -10.785 31.457 1.00 5.65 81 GLY A N 1
ATOM 568 C CA . GLY A 1 82 ? 32.491 -10.487 31.771 1.00 5.57 81 GLY A CA 1
ATOM 569 C C . GLY A 1 82 ? 32.954 -11.133 33.064 1.00 5.49 81 GLY A C 1
ATOM 570 O O . GLY A 1 82 ? 32.219 -11.889 33.705 1.00 5.73 81 GLY A O 1
ATOM 571 N N . GLY A 1 83 ? 34.193 -10.840 33.446 1.00 5.70 82 GLY A N 1
ATOM 572 C CA . GLY A 1 83 ? 34.705 -11.266 34.740 1.00 6.27 82 GLY A CA 1
ATOM 573 C C . GLY A 1 83 ? 35.199 -12.700 34.762 1.00 6.02 82 GLY A C 1
ATOM 574 O O . GLY A 1 83 ? 35.350 -13.340 33.718 1.00 6.00 82 GLY A O 1
ATOM 575 N N . PRO A 1 84 ? 35.455 -13.236 35.965 1.00 6.65 83 PRO A N 1
ATOM 576 C CA . PRO A 1 84 ? 35.980 -14.591 36.055 1.00 7.34 83 PRO A CA 1
ATOM 577 C C . PRO A 1 84 ? 35.017 -15.579 35.400 1.00 7.24 83 PRO A C 1
ATOM 578 O O . PRO A 1 84 ? 33.799 -15.457 35.542 1.00 7.51 83 PRO A O 1
ATOM 582 N N . GLY A 1 85 ? 35.575 -16.526 34.651 1.00 7.55 84 GLY A N 1
ATOM 583 C CA . GLY A 1 85 ? 34.774 -17.481 33.903 1.00 8.19 84 GLY A CA 1
ATOM 584 C C . GLY A 1 85 ? 34.526 -17.091 32.459 1.00 7.90 84 GLY A C 1
ATOM 585 O O . GLY A 1 85 ? 34.085 -17.920 31.668 1.00 8.71 84 GLY A O 1
ATOM 586 N N . SER A 1 86 ? 34.810 -15.842 32.098 1.00 7.27 85 SER A N 1
ATOM 587 C CA . SER A 1 86 ? 34.646 -15.391 30.712 1.00 7.33 85 SER A CA 1
ATOM 588 C C . SER A 1 86 ? 35.838 -15.761 29.825 1.00 7.59 85 SER A C 1
ATOM 589 O O . SER A 1 86 ? 35.765 -15.640 28.596 1.00 8.21 85 SER A O 1
ATOM 592 N N . SER A 1 87 ? 36.931 -16.170 30.465 1.00 7.77 86 SER A N 1
ATOM 593 C CA . SER A 1 87 ? 38.118 -16.714 29.812 1.00 8.39 86 SER A CA 1
ATOM 594 C C . SER A 1 87 ? 38.809 -17.581 30.847 1.00 9.01 86 SER A C 1
ATOM 595 O O . SER A 1 87 ? 38.393 -17.614 32.005 1.00 9.45 86 SER A O 1
ATOM 598 N N . THR A 1 88 ? 39.875 -18.264 30.444 1.00 9.29 87 THR A N 1
ATOM 599 C CA . THR A 1 88 ? 40.645 -19.082 31.379 1.00 10.31 87 THR A CA 1
ATOM 600 C C . THR A 1 88 ? 41.713 -18.271 32.120 1.00 9.66 87 THR A C 1
ATOM 601 O O . THR A 1 88 ? 42.429 -18.811 32.965 1.00 10.18 87 THR A O 1
ATOM 605 N N . SER A 1 89 ? 41.809 -16.975 31.819 1.00 8.81 88 SER A N 1
ATOM 606 C CA . SER A 1 89 ? 42.905 -16.163 32.336 1.00 8.51 88 SER A CA 1
ATOM 607 C C . SER A 1 89 ? 42.492 -14.771 32.817 1.00 7.93 88 SER A C 1
ATOM 608 O O . SER A 1 89 ? 43.334 -13.882 32.923 1.00 8.54 88 SER A O 1
ATOM 611 N N . TYR A 1 90 ? 41.210 -14.585 33.124 1.00 7.30 89 TYR A N 1
ATOM 612 C CA . TYR A 1 90 ? 40.708 -13.278 33.548 1.00 6.94 89 TYR A CA 1
ATOM 613 C C . TYR A 1 90 ? 41.551 -12.684 34.670 1.00 6.75 89 TYR A C 1
ATOM 614 O O . TYR A 1 90 ? 41.735 -13.317 35.714 1.00 6.64 89 TYR A O 1
ATOM 623 N N . ASN A 1 91 ? 42.029 -11.462 34.439 1.00 6.50 90 ASN A N 1
ATOM 624 C CA . ASN A 1 91 ? 42.875 -10.744 35.384 1.00 6.80 90 ASN A CA 1
ATOM 625 C C . ASN A 1 91 ? 42.568 -9.245 35.339 1.00 6.63 90 ASN A C 1
ATOM 626 O O . ASN A 1 91 ? 43.474 -8.410 35.349 1.00 7.10 90 ASN A O 1
ATOM 631 N N . GLY A 1 92 ? 41.277 -8.920 35.271 1.00 6.41 91 GLY A N 1
ATOM 632 C CA . GLY A 1 92 ? 40.822 -7.530 35.319 1.00 5.98 91 GLY A CA 1
ATOM 633 C C . GLY A 1 92 ? 41.261 -6.664 34.156 1.00 5.98 91 GLY A C 1
ATOM 634 O O . GLY A 1 92 ? 41.200 -5.434 34.250 1.00 6.35 91 GLY A O 1
ATOM 635 N N . GLY A 1 93 ? 41.701 -7.303 33.072 1.00 5.68 92 GLY A N 1
ATOM 636 C CA . GLY A 1 93 ? 42.183 -6.596 31.893 1.00 5.85 92 GLY A CA 1
ATOM 637 C C . GLY A 1 93 ? 43.653 -6.219 31.923 1.00 5.90 92 GLY A C 1
ATOM 638 O O . GLY A 1 93 ? 44.173 -5.662 30.950 1.00 6.13 92 GLY A O 1
ATOM 639 N N . ASN A 1 94 ? 44.340 -6.497 33.028 1.00 5.71 93 ASN A N 1
ATOM 640 C CA . ASN A 1 94 ? 45.718 -6.042 33.169 1.00 5.95 93 ASN A CA 1
ATOM 641 C C . ASN A 1 94 ? 46.667 -6.701 32.187 1.00 6.26 93 ASN A C 1
ATOM 642 O O . ASN A 1 94 ? 46.621 -7.910 31.990 1.00 6.88 93 ASN A O 1
ATOM 647 N N . ASN A 1 95 ? 47.512 -5.890 31.559 1.00 6.43 94 ASN A N 1
ATOM 648 C CA . ASN A 1 95 ? 48.474 -6.383 30.589 1.00 7.03 94 ASN A CA 1
ATOM 649 C C . ASN A 1 95 ? 49.897 -6.172 31.095 1.00 7.19 94 ASN A C 1
ATOM 650 O O . ASN A 1 95 ? 50.421 -5.055 31.076 1.00 7.18 94 ASN A O 1
ATOM 655 N N . GLU A 1 96 ? 50.515 -7.258 31.549 1.00 7.76 95 GLU A N 1
ATOM 656 C CA . GLU A 1 96 ? 51.864 -7.194 32.102 1.00 8.76 95 GLU A CA 1
ATOM 657 C C . GLU A 1 96 ? 52.910 -6.745 31.090 1.00 8.63 95 GLU A C 1
ATOM 658 O O . GLU A 1 96 ? 53.875 -6.080 31.457 1.00 8.69 95 GLU A O 1
ATOM 664 N N . THR A 1 97 ? 52.721 -7.108 29.824 1.00 8.75 96 THR A N 1
ATOM 665 C CA . THR A 1 97 ? 53.665 -6.719 28.780 1.00 9.71 96 THR A CA 1
ATOM 666 C C . THR A 1 97 ? 53.652 -5.203 28.554 1.00 9.25 96 THR A C 1
ATOM 667 O O . THR A 1 97 ? 54.682 -4.601 28.236 1.00 10.16 96 THR A O 1
ATOM 671 N N . LYS A 1 98 ? 52.485 -4.594 28.730 1.00 8.65 97 LYS A N 1
ATOM 672 C CA . LYS A 1 98 ? 52.340 -3.149 28.598 1.00 8.41 97 LYS A CA 1
ATOM 673 C C . LYS A 1 98 ? 52.887 -2.417 29.827 1.00 8.20 97 LYS A C 1
ATOM 674 O O . LYS A 1 98 ? 53.660 -1.468 29.698 1.00 8.45 97 LYS A O 1
ATOM 680 N N . GLY A 1 99 ? 52.487 -2.862 31.017 1.00 8.12 98 GLY A N 1
ATOM 681 C CA . GLY A 1 99 ? 52.838 -2.158 32.248 1.00 8.22 98 GLY A CA 1
ATOM 682 C C . GLY A 1 99 ? 54.279 -2.326 32.693 1.00 8.31 98 GLY A C 1
ATOM 683 O O . GLY A 1 99 ? 54.891 -1.379 33.196 1.00 8.40 98 GLY A O 1
ATOM 684 N N . GLN A 1 100 ? 54.810 -3.540 32.537 1.00 8.87 99 GLN A N 1
ATOM 685 C CA . GLN A 1 100 ? 56.194 -3.851 32.917 1.00 9.52 99 GLN A CA 1
ATOM 686 C C . GLN A 1 100 ? 56.500 -3.470 34.371 1.00 9.26 99 GLN A C 1
ATOM 687 O O . GLN A 1 100 ? 57.562 -2.904 34.670 1.00 9.11 99 GLN A O 1
ATOM 693 N N . ASN A 1 101 ? 55.557 -3.779 35.263 1.00 9.32 100 ASN A N 1
ATOM 694 C CA . ASN A 1 101 ? 55.687 -3.477 36.692 1.00 9.70 100 ASN A CA 1
ATOM 695 C C . ASN A 1 101 ? 56.096 -2.027 36.964 1.00 8.99 100 ASN A C 1
ATOM 696 O O . ASN A 1 101 ? 56.945 -1.745 37.817 1.00 9.34 100 ASN A O 1
ATOM 701 N N . GLY A 1 102 ? 55.486 -1.111 36.216 1.00 8.53 101 GLY A N 1
ATOM 702 C CA . GLY A 1 102 ? 55.728 0.314 36.382 1.00 8.45 101 GLY A CA 1
ATOM 703 C C . GLY A 1 102 ? 56.811 0.919 35.512 1.00 8.38 101 GLY A C 1
ATOM 704 O O . GLY A 1 102 ? 56.936 2.140 35.466 1.00 8.25 101 GLY A O 1
ATOM 705 N N . ALA A 1 103 ? 57.587 0.081 34.824 1.00 8.43 102 ALA A N 1
ATOM 706 C CA . ALA A 1 103 ? 58.738 0.572 34.059 1.00 8.70 102 ALA A CA 1
ATOM 707 C C . ALA A 1 103 ? 58.343 1.445 32.868 1.00 8.49 102 ALA A C 1
ATOM 708 O O . ALA A 1 103 ? 59.050 2.393 32.528 1.00 8.80 102 ALA A O 1
ATOM 710 N N . THR A 1 104 ? 57.217 1.127 32.237 1.00 8.03 103 THR A N 1
ATOM 711 C CA . THR A 1 104 ? 56.749 1.892 31.082 1.00 8.11 103 THR A CA 1
ATOM 712 C C . THR A 1 104 ? 56.411 3.320 31.492 1.00 7.72 103 THR A C 1
ATOM 713 O O . THR A 1 104 ? 56.897 4.283 30.888 1.00 7.78 103 THR A O 1
ATOM 717 N N . LEU A 1 105 ? 55.599 3.438 32.539 1.00 7.81 104 LEU A N 1
ATOM 718 C CA . LEU A 1 105 ? 55.228 4.723 33.107 1.00 8.15 104 LEU A CA 1
ATOM 719 C C . LEU A 1 105 ? 56.457 5.498 33.593 1.00 8.24 104 LEU A C 1
ATOM 720 O O . LEU A 1 105 ? 56.594 6.690 33.321 1.00 8.04 104 LEU A O 1
ATOM 725 N N . ARG A 1 106 ? 57.341 4.813 34.313 1.00 8.22 105 ARG A N 1
ATOM 726 C CA . ARG A 1 106 ? 58.556 5.424 34.853 1.00 9.33 105 ARG A CA 1
ATOM 727 C C . ARG A 1 106 ? 59.407 6.064 33.756 1.00 8.83 105 ARG A C 1
ATOM 728 O O . ARG A 1 106 ? 59.874 7.197 33.907 1.00 9.01 105 ARG A O 1
ATOM 736 N N . ALA A 1 107 ? 59.593 5.340 32.656 1.00 8.67 106 ALA A N 1
ATOM 737 C CA . ALA A 1 107 ? 60.418 5.831 31.556 1.00 8.80 106 ALA A CA 1
ATOM 738 C C . ALA A 1 107 ? 59.790 7.028 30.836 1.00 8.82 106 ALA A C 1
ATOM 739 O O . ALA A 1 107 ? 60.504 7.945 30.420 1.00 8.68 106 ALA A O 1
ATOM 741 N N . LEU A 1 108 ? 58.463 7.031 30.699 1.00 8.56 107 LEU A N 1
ATOM 742 C CA . LEU A 1 108 ? 57.766 8.163 30.093 1.00 8.73 107 LEU A CA 1
ATOM 743 C C . LEU A 1 108 ? 57.921 9.400 30.963 1.00 8.64 107 LEU A C 1
ATOM 744 O O . LEU A 1 108 ? 58.195 10.493 30.463 1.00 8.59 107 LEU A O 1
ATOM 749 N N . ASN A 1 109 ? 57.756 9.221 32.270 1.00 8.61 108 ASN A N 1
ATOM 750 C CA . ASN A 1 109 ? 57.941 10.321 33.203 1.00 8.99 108 ASN A CA 1
ATOM 751 C C . ASN A 1 109 ? 59.362 10.871 33.185 1.00 9.19 108 ASN A C 1
ATOM 752 O O . ASN A 1 109 ? 59.555 12.083 33.302 1.00 9.43 108 ASN A O 1
ATOM 757 N N . LYS A 1 110 ? 60.343 9.986 33.011 1.00 9.31 109 LYS A N 1
ATOM 758 C CA . LYS A 1 110 ? 61.744 10.401 32.896 1.00 10.30 109 LYS A CA 1
ATOM 759 C C . LYS A 1 110 ? 61.951 11.279 31.663 1.00 9.78 109 LYS A C 1
ATOM 760 O O . LYS A 1 110 ? 62.644 12.293 31.733 1.00 10.15 109 LYS A O 1
ATOM 766 N N . GLN A 1 111 ? 61.347 10.895 30.539 1.00 9.31 110 GLN A N 1
ATOM 767 C CA . GLN A 1 111 ? 61.423 11.711 29.328 1.00 9.46 110 GLN A CA 1
ATOM 768 C C . GLN A 1 111 ? 60.891 13.121 29.581 1.00 9.10 110 GLN A C 1
ATOM 769 O O . GLN A 1 111 ? 61.511 14.111 29.177 1.00 9.24 110 GLN A O 1
ATOM 775 N N . LEU A 1 112 ? 59.745 13.206 30.254 1.00 9.10 111 LEU A N 1
ATOM 776 C CA . LEU A 1 112 ? 59.159 14.493 30.625 1.00 9.31 111 LEU A CA 1
ATOM 777 C C . LEU A 1 112 ? 60.036 15.271 31.607 1.00 9.66 111 LEU A C 1
ATOM 778 O O . LEU A 1 112 ? 60.268 16.466 31.420 1.00 9.92 111 LEU A O 1
ATOM 783 N N . ALA A 1 113 ? 60.537 14.589 32.634 1.00 9.80 112 ALA A N 1
ATOM 784 C CA . ALA A 1 113 ? 61.409 15.230 33.624 1.00 10.79 112 ALA A CA 1
ATOM 785 C C . ALA A 1 113 ? 62.689 15.780 32.990 1.00 11.41 112 ALA A C 1
ATOM 786 O O . ALA A 1 113 ? 63.226 16.797 33.445 1.00 11.86 112 ALA A O 1
ATOM 788 N N . ASN A 1 114 ? 63.154 15.118 31.932 1.00 11.87 113 ASN A N 1
ATOM 789 C CA . ASN A 1 114 ? 64.342 15.555 31.195 1.00 13.22 113 ASN A CA 1
ATOM 790 C C . ASN A 1 114 ? 64.080 16.696 30.206 1.00 13.45 113 ASN A C 1
ATOM 791 O O . ASN A 1 114 ? 65.002 17.161 29.530 1.00 14.18 113 ASN A O 1
ATOM 796 N N . GLY A 1 115 ? 62.829 17.141 30.116 1.00 13.19 114 GLY A N 1
ATOM 797 C CA . GLY A 1 115 ? 62.505 18.350 29.365 1.00 13.26 114 GLY A CA 1
ATOM 798 C C . GLY A 1 115 ? 61.575 18.206 28.177 1.00 13.06 114 GLY A C 1
ATOM 799 O O . GLY A 1 115 ? 61.268 19.200 27.519 1.00 13.61 114 GLY A O 1
ATOM 800 N N . ALA A 1 116 ? 61.126 16.988 27.884 1.00 12.57 115 ALA A N 1
ATOM 801 C CA . ALA A 1 116 ? 60.144 16.799 26.819 1.00 11.96 115 ALA A CA 1
ATOM 802 C C . ALA A 1 116 ? 58.826 17.489 27.178 1.00 11.58 115 ALA A C 1
ATOM 803 O O . ALA A 1 116 ? 58.373 17.421 28.327 1.00 11.79 115 ALA A O 1
ATOM 805 N N . GLU A 1 117 ? 58.233 18.168 26.198 1.00 11.32 116 GLU A N 1
ATOM 806 C CA . GLU A 1 117 ? 56.930 18.807 26.369 1.00 11.64 116 GLU A CA 1
ATOM 807 C C . GLU A 1 117 ? 55.814 17.789 26.202 1.00 10.43 116 GLU A C 1
ATOM 808 O O . GLU A 1 117 ? 54.738 17.923 26.793 1.00 10.23 116 GLU A O 1
ATOM 814 N N . THR A 1 118 ? 56.065 16.794 25.357 1.00 10.07 117 THR A N 1
ATOM 815 C CA . THR A 1 118 ? 55.116 15.712 25.123 1.00 9.96 117 THR A CA 1
ATOM 816 C C . THR A 1 118 ? 55.869 14.402 24.960 1.00 9.53 117 THR A C 1
ATOM 817 O O . THR A 1 118 ? 57.053 14.394 24.609 1.00 9.39 117 THR A O 1
ATOM 821 N N . VAL A 1 119 ? 55.171 13.304 25.237 1.00 9.25 118 VAL A N 1
ATOM 822 C CA . VAL A 1 119 ? 55.679 11.957 25.004 1.00 9.05 118 VAL A CA 1
ATOM 823 C C . VAL A 1 119 ? 54.575 11.124 24.359 1.00 8.70 118 VAL A C 1
ATOM 824 O O . VAL A 1 119 ? 53.434 11.579 24.245 1.00 8.98 118 VAL A O 1
ATOM 828 N N . ASN A 1 120 ? 54.915 9.915 23.923 1.00 8.46 119 ASN A N 1
ATOM 829 C CA . ASN A 1 120 ? 53.913 8.990 23.408 1.00 8.34 119 ASN A CA 1
ATOM 830 C C . ASN A 1 120 ? 53.601 7.923 24.451 1.00 8.31 119 ASN A C 1
ATOM 831 O O . ASN A 1 120 ? 54.360 6.969 24.609 1.00 8.16 119 ASN A O 1
ATOM 836 N N . PRO A 1 121 ? 52.471 8.079 25.163 1.00 8.45 120 PRO A N 1
ATOM 837 C CA . PRO A 1 121 ? 52.116 7.131 26.208 1.00 8.53 120 PRO A CA 1
ATOM 838 C C . PRO A 1 121 ? 51.273 5.962 25.699 1.00 8.13 120 PRO A C 1
ATOM 839 O O . PRO A 1 121 ? 50.628 5.286 26.500 1.00 8.49 120 PRO A O 1
ATOM 843 N N . GLY A 1 122 ? 51.294 5.715 24.390 1.00 7.80 121 GLY A N 1
ATOM 844 C CA . GLY A 1 122 ? 50.432 4.716 23.756 1.00 7.98 121 GLY A CA 1
ATOM 845 C C . GLY A 1 122 ? 50.542 3.280 24.248 1.00 8.11 121 GLY A C 1
ATOM 846 O O . GLY A 1 122 ? 49.617 2.496 24.045 1.00 8.09 121 GLY A O 1
ATOM 847 N N . ASN A 1 123 ? 51.661 2.925 24.878 1.00 7.51 122 ASN A N 1
ATOM 848 C CA . ASN A 1 123 ? 51.838 1.579 25.432 1.00 7.58 122 ASN A CA 1
ATOM 849 C C . ASN A 1 123 ? 51.129 1.363 26.770 1.00 7.02 122 ASN A C 1
ATOM 850 O O . ASN A 1 123 ? 51.081 0.243 27.262 1.00 6.93 122 ASN A O 1
ATOM 855 N N . LEU A 1 124 ? 50.597 2.427 27.368 1.00 6.67 123 LEU A N 1
ATOM 856 C CA . LEU A 1 124 ? 49.921 2.299 28.665 1.00 6.76 123 LEU A CA 1
ATOM 857 C C . LEU A 1 124 ? 48.468 1.892 28.478 1.00 6.69 123 LEU A C 1
ATOM 858 O O . LEU A 1 124 ? 47.548 2.695 28.624 1.00 6.83 123 LEU A O 1
ATOM 863 N N . THR A 1 125 ? 48.284 0.622 28.129 1.00 6.15 124 THR A N 1
ATOM 864 C CA . THR A 1 125 ? 46.971 0.089 27.781 1.00 6.28 124 THR A CA 1
ATOM 865 C C . THR A 1 125 ? 46.735 -1.289 28.394 1.00 5.95 124 THR A C 1
ATOM 866 O O . THR A 1 125 ? 47.651 -1.922 28.924 1.00 6.16 124 THR A O 1
ATOM 870 N N . GLY A 1 126 ? 45.485 -1.734 28.303 1.00 6.02 125 GLY A N 1
ATOM 871 C CA . GLY A 1 126 ? 45.076 -3.067 28.731 1.00 6.11 125 GLY A CA 1
ATOM 872 C C . GLY A 1 126 ? 43.681 -3.328 28.210 1.00 6.09 125 GLY A C 1
ATOM 873 O O . GLY A 1 126 ? 43.213 -2.637 27.302 1.00 6.30 125 GLY A O 1
ATOM 874 N N . GLY A 1 127 ? 43.030 -4.344 28.765 1.00 5.97 126 GLY A N 1
ATOM 875 C CA . GLY A 1 127 ? 41.599 -4.532 28.562 1.00 6.28 126 GLY A CA 1
ATOM 876 C C . GLY A 1 127 ? 41.193 -4.844 27.131 1.00 6.28 126 GLY A C 1
ATOM 877 O O . GLY A 1 127 ? 40.195 -4.326 26.631 1.00 6.63 126 GLY A O 1
ATOM 878 N N . GLU A 1 128 ? 41.946 -5.719 26.473 1.00 6.37 127 GLU A N 1
ATOM 879 C CA . GLU A 1 128 ? 41.733 -5.988 25.049 1.00 7.09 127 GLU A CA 1
ATOM 880 C C . GLU A 1 128 ? 40.586 -6.936 24.734 1.00 7.16 127 GLU A C 1
ATOM 881 O O . GLU A 1 128 ? 40.063 -6.908 23.620 1.00 7.57 127 GLU A O 1
ATOM 887 N N . ASN A 1 129 ? 40.204 -7.770 25.697 1.00 6.58 128 ASN A N 1
ATOM 888 C CA . ASN A 1 129 ? 39.218 -8.822 25.459 1.00 6.98 128 ASN A CA 1
ATOM 889 C C . ASN A 1 129 ? 37.822 -8.368 25.868 1.00 6.28 128 ASN A C 1
ATOM 890 O O . ASN A 1 129 ? 37.513 -8.285 27.061 1.00 6.21 128 ASN A O 1
ATOM 895 N N . ALA A 1 130 ? 36.987 -8.064 24.876 1.00 6.39 129 ALA A N 1
ATOM 896 C CA . ALA A 1 130 ? 35.646 -7.536 25.128 1.00 6.25 129 ALA A CA 1
ATOM 897 C C . ALA A 1 130 ? 34.728 -8.518 25.860 1.00 5.96 129 ALA A C 1
ATOM 898 O O . ALA A 1 130 ? 33.784 -8.091 26.526 1.00 5.95 129 ALA A O 1
ATOM 900 N N . ALA A 1 131 ? 34.997 -9.818 25.722 1.00 5.89 130 ALA A N 1
ATOM 901 C CA . ALA A 1 131 ? 34.252 -10.849 26.447 1.00 5.98 130 ALA A CA 1
ATOM 902 C C . ALA A 1 131 ? 34.610 -10.866 27.929 1.00 5.90 130 ALA A C 1
ATOM 903 O O . ALA A 1 131 ? 33.774 -11.200 28.766 1.00 5.99 130 ALA A O 1
ATOM 905 N N . GLU A 1 132 ? 35.860 -10.536 28.244 1.00 5.68 131 GLU A N 1
ATOM 906 C CA . GLU A 1 132 ? 36.287 -10.397 29.641 1.00 5.63 131 GLU A CA 1
ATOM 907 C C . GLU A 1 132 ? 35.737 -9.124 30.263 1.00 5.48 131 GLU A C 1
ATOM 908 O O . GLU A 1 132 ? 35.350 -9.109 31.432 1.00 5.84 131 GLU A O 1
ATOM 914 N N . GLN A 1 133 ? 35.727 -8.043 29.493 1.00 5.55 132 GLN A N 1
ATOM 915 C CA . GLN A 1 133 ? 35.198 -6.791 30.001 1.00 5.77 132 GLN A CA 1
ATOM 916 C C . GLN A 1 133 ? 33.716 -6.954 30.315 1.00 5.62 132 GLN A C 1
ATOM 917 O O . GLN A 1 133 ? 33.263 -6.620 31.409 1.00 5.81 132 GLN A O 1
ATOM 923 N N . GLY A 1 134 ? 32.968 -7.480 29.350 1.00 5.57 133 GLY A N 1
ATOM 924 C CA . GLY A 1 134 ? 31.538 -7.657 29.509 1.00 5.41 133 GLY A CA 1
ATOM 925 C C . GLY A 1 134 ? 30.797 -6.339 29.552 1.00 5.75 133 GLY A C 1
ATOM 926 O O . GLY A 1 134 ? 31.323 -5.298 29.163 1.00 6.18 133 GLY A O 1
ATOM 927 N N . ASN A 1 135 ? 29.548 -6.410 29.994 1.00 5.46 134 ASN A N 1
ATOM 928 C CA . ASN A 1 135 ? 28.654 -5.265 30.055 1.00 5.93 134 ASN A CA 1
ATOM 929 C C . ASN A 1 135 ? 27.399 -5.624 30.832 1.00 5.78 134 ASN A C 1
ATOM 930 O O . ASN A 1 135 ? 27.192 -6.787 31.186 1.00 6.11 134 ASN A O 1
ATOM 935 N N . TYR A 1 136 ? 26.594 -4.611 31.125 1.00 5.63 135 TYR A N 1
ATOM 936 C CA . TYR A 1 136 ? 25.299 -4.784 31.758 1.00 6.02 135 TYR A CA 1
ATOM 937 C C . TYR A 1 136 ? 24.275 -5.218 30.720 1.00 5.96 135 TYR A C 1
ATOM 938 O O . TYR A 1 136 ? 24.226 -4.647 29.631 1.00 6.17 135 TYR A O 1
ATOM 947 N N . LEU A 1 137 ? 23.455 -6.205 31.075 1.00 6.11 136 LEU A N 1
ATOM 948 C CA . LEU A 1 137 ? 22.432 -6.748 30.178 1.00 6.39 136 LEU A CA 1
ATOM 949 C C . LEU A 1 137 ? 21.025 -6.364 30.587 1.00 6.29 136 LEU A C 1
ATOM 950 O O . LEU A 1 137 ? 20.670 -6.482 31.763 1.00 7.00 136 LEU A O 1
ATOM 955 N N . ASN A 1 138 ? 20.199 -5.977 29.614 1.00 6.28 137 ASN A N 1
ATOM 956 C CA . ASN A 1 138 ? 18.759 -6.073 29.810 1.00 6.58 137 ASN A CA 1
ATOM 957 C C . ASN A 1 138 ? 18.445 -7.531 30.134 1.00 6.57 137 ASN A C 1
ATOM 958 O O . ASN A 1 138 ? 18.900 -8.434 29.429 1.00 7.19 137 ASN A O 1
ATOM 963 N N . TRP A 1 139 ? 17.680 -7.764 31.196 1.00 6.98 138 TRP A N 1
ATOM 964 C CA . TRP A 1 139 ? 17.311 -9.122 31.582 1.00 7.25 138 TRP A CA 1
ATOM 965 C C . TRP A 1 139 ? 16.326 -9.691 30.560 1.00 7.16 138 TRP A C 1
ATOM 966 O O . TRP A 1 139 ? 16.558 -10.762 29.981 1.00 7.09 138 TRP A O 1
ATOM 977 N N . GLY A 1 140 ? 15.241 -8.958 30.330 1.00 7.60 139 GLY A N 1
ATOM 978 C CA . GLY A 1 140 ? 14.219 -9.352 29.372 1.00 7.92 139 GLY A CA 1
ATOM 979 C C . GLY A 1 140 ? 13.006 -8.467 29.530 1.00 8.11 139 GLY A C 1
ATOM 980 O O . GLY A 1 140 ? 13.134 -7.256 29.756 1.00 8.03 139 GLY A O 1
ATOM 981 N N . ASP A 1 141 ? 11.831 -9.077 29.413 1.00 8.56 140 ASP A N 1
ATOM 982 C CA . ASP A 1 141 ? 10.563 -8.365 29.538 1.00 8.94 140 ASP A CA 1
ATOM 983 C C . ASP A 1 141 ? 9.523 -9.227 30.229 1.00 9.33 140 ASP A C 1
ATOM 984 O O . ASP A 1 141 ? 9.587 -10.452 30.171 1.00 9.77 140 ASP A O 1
ATOM 989 N N . ILE A 1 142 ? 8.575 -8.565 30.888 1.00 9.53 141 ILE A N 1
ATOM 990 C CA . ILE A 1 142 ? 7.329 -9.181 31.322 1.00 9.73 141 ILE A CA 1
ATOM 991 C C . ILE A 1 142 ? 6.257 -8.762 30.321 1.00 9.87 141 ILE A C 1
ATOM 992 O O . ILE A 1 142 ? 6.057 -7.568 30.086 1.00 9.81 141 ILE A O 1
ATOM 997 N N . TYR A 1 143 ? 5.595 -9.745 29.712 1.00 9.96 142 TYR A N 1
ATOM 998 C CA . TYR A 1 143 ? 4.460 -9.475 28.825 1.00 10.34 142 TYR A CA 1
ATOM 999 C C . TYR A 1 143 ? 3.152 -9.916 29.458 1.00 10.57 142 TYR A C 1
ATOM 1000 O O . TYR A 1 143 ? 3.051 -11.022 29.985 1.00 10.61 142 TYR A O 1
ATOM 1009 N N . LEU A 1 144 ? 2.165 -9.025 29.409 1.00 10.96 143 LEU A N 1
ATOM 1010 C CA . LEU A 1 144 ? 0.818 -9.311 29.886 1.00 11.83 143 LEU A CA 1
ATOM 1011 C C . LEU A 1 144 ? -0.125 -9.132 28.705 1.00 12.22 143 LEU A C 1
ATOM 1012 O O . LEU A 1 144 ? -0.503 -8.013 28.364 1.00 12.29 143 LEU A O 1
ATOM 1017 N N . ASP A 1 145 ? -0.464 -10.247 28.060 1.00 13.02 144 ASP A N 1
ATOM 1018 C CA . ASP A 1 145 ? -1.213 -10.211 26.806 1.00 13.89 144 ASP A CA 1
ATOM 1019 C C . ASP A 1 145 ? -2.700 -10.432 27.060 1.00 14.10 144 ASP A C 1
ATOM 1020 O O . ASP A 1 145 ? -3.127 -11.532 27.406 1.00 14.10 144 ASP A O 1
ATOM 1025 N N . TYR A 1 146 ? -3.470 -9.361 26.888 1.00 14.51 145 TYR A N 1
ATOM 1026 C CA . TYR A 1 146 ? -4.906 -9.360 27.149 1.00 15.02 145 TYR A CA 1
ATOM 1027 C C . TYR A 1 146 ? -5.710 -9.919 25.976 1.00 15.68 145 TYR A C 1
ATOM 1028 O O . TYR A 1 146 ? -6.890 -10.250 26.128 1.00 16.01 145 TYR A O 1
ATOM 1037 N N . GLY A 1 147 ? -5.071 -10.010 24.810 1.00 16.28 146 GLY A N 1
ATOM 1038 C CA . GLY A 1 147 ? -5.684 -10.589 23.615 1.00 17.25 146 GLY A CA 1
ATOM 1039 C C . GLY A 1 147 ? -6.936 -9.886 23.122 1.00 18.06 146 GLY A C 1
ATOM 1040 O O . GLY A 1 147 ? -7.880 -10.543 22.672 1.00 18.21 146 GLY A O 1
ATOM 1041 N N . PHE A 1 148 ? -6.951 -8.556 23.211 1.00 18.80 147 PHE A N 1
ATOM 1042 C CA . PHE A 1 148 ? -8.058 -7.765 22.675 1.00 19.75 147 PHE A CA 1
ATOM 1043 C C . PHE A 1 148 ? -8.053 -7.816 21.151 1.00 20.66 147 PHE A C 1
ATOM 1044 O O . PHE A 1 148 ? -6.993 -7.795 20.524 1.00 21.02 147 PHE A O 1
ATOM 1052 N N . ASN A 1 149 ? -9.245 -7.883 20.563 1.00 21.69 148 ASN A N 1
ATOM 1053 C CA . ASN A 1 149 ? -9.389 -7.889 19.108 1.00 22.72 148 ASN A CA 1
ATOM 1054 C C . ASN A 1 149 ? -9.198 -6.495 18.513 1.00 23.05 148 ASN A C 1
ATOM 1055 O O . ASN A 1 149 ? -8.657 -6.347 17.415 1.00 23.23 148 ASN A O 1
ATOM 1060 N N . ASP A 1 150 ? -9.649 -5.482 19.251 1.00 23.52 149 ASP A N 1
ATOM 1061 C CA . ASP A 1 150 ? -9.527 -4.085 18.842 1.00 23.95 149 ASP A CA 1
ATOM 1062 C C . ASP A 1 150 ? -8.870 -3.272 19.954 1.00 23.71 149 ASP A C 1
ATOM 1063 O O . ASP A 1 150 ? -9.251 -3.390 21.121 1.00 23.95 149 ASP A O 1
ATOM 1068 N N . THR A 1 151 ? -7.894 -2.447 19.580 1.00 23.31 150 THR A N 1
ATOM 1069 C CA . THR A 1 151 ? -7.103 -1.661 20.533 1.00 22.96 150 THR A CA 1
ATOM 1070 C C . THR A 1 151 ? -7.808 -0.365 20.954 1.00 22.03 150 THR A C 1
ATOM 1071 O O . THR A 1 151 ? -7.303 0.380 21.801 1.00 21.95 150 THR A O 1
ATOM 1075 N N . THR A 1 152 ? -8.975 -0.107 20.364 1.00 21.05 151 THR A N 1
ATOM 1076 C CA . THR A 1 152 ? -9.712 1.138 20.587 1.00 20.15 151 THR A CA 1
ATOM 1077 C C . THR A 1 152 ? -10.156 1.282 22.038 1.00 19.22 151 THR A C 1
ATOM 1078 O O . THR A 1 152 ? -10.816 0.400 22.593 1.00 19.29 151 THR A O 1
ATOM 1082 N N . VAL A 1 153 ? -9.770 2.402 22.645 1.00 18.05 152 VAL A N 1
ATOM 1083 C CA . VAL A 1 153 ? -10.100 2.690 24.037 1.00 17.17 152 VAL A CA 1
ATOM 1084 C C . VAL A 1 153 ? -10.485 4.155 24.242 1.00 16.43 152 VAL A C 1
ATOM 1085 O O . VAL A 1 153 ? -10.263 5.000 23.372 1.00 16.45 152 VAL A O 1
ATOM 1089 N N . THR A 1 154 ? -11.079 4.432 25.398 1.00 15.86 153 THR A N 1
ATOM 1090 C CA . THR A 1 154 ? -11.288 5.796 25.871 1.00 15.26 153 THR A CA 1
ATOM 1091 C C . THR A 1 154 ? -10.788 5.891 27.309 1.00 14.80 153 THR A C 1
ATOM 1092 O O . THR A 1 154 ? -10.469 4.871 27.930 1.00 14.42 153 THR A O 1
ATOM 1096 N N . GLU A 1 155 ? -10.720 7.116 27.827 1.00 14.34 154 GLU A N 1
ATOM 1097 C CA . GLU A 1 155 ? -10.305 7.382 29.210 1.00 14.53 154 GLU A CA 1
ATOM 1098 C C . GLU A 1 155 ? -8.938 6.779 29.545 1.00 13.77 154 GLU A C 1
ATOM 1099 O O . GLU A 1 155 ? -8.694 6.343 30.677 1.00 14.05 154 GLU A O 1
ATOM 1105 N N . TYR A 1 156 ? -8.057 6.757 28.547 1.00 12.92 155 TYR A N 1
ATOM 1106 C CA . TYR A 1 156 ? -6.713 6.226 28.732 1.00 12.30 155 TYR A CA 1
ATOM 1107 C C . TYR A 1 156 ? -5.817 7.201 29.473 1.00 12.34 155 TYR A C 1
ATOM 1108 O O . TYR A 1 156 ? -5.743 8.374 29.121 1.00 12.36 155 TYR A O 1
ATOM 1117 N N . ARG A 1 157 ? -5.128 6.695 30.491 1.00 12.08 156 ARG A N 1
ATOM 1118 C CA . ARG A 1 157 ? -4.020 7.420 31.093 1.00 11.98 156 ARG A CA 1
ATOM 1119 C C . ARG A 1 157 ? -2.956 6.445 31.584 1.00 11.44 156 ARG A C 1
ATOM 1120 O O . ARG A 1 157 ? -3.275 5.387 32.120 1.00 11.43 156 ARG A O 1
ATOM 1128 N N . ARG A 1 158 ? -1.692 6.803 31.379 1.00 11.04 157 ARG A N 1
ATOM 1129 C CA . ARG A 1 158 ? -0.591 6.139 32.066 1.00 10.73 157 ARG A CA 1
ATOM 1130 C C . ARG A 1 158 ? 0.197 7.195 32.823 1.00 10.48 157 ARG A C 1
ATOM 1131 O O . ARG A 1 158 ? 0.340 8.330 32.363 1.00 10.37 157 ARG A O 1
ATOM 1139 N N . ASP A 1 159 ? 0.677 6.825 34.003 1.00 10.42 158 ASP A N 1
ATOM 1140 C CA . ASP A 1 159 ? 1.427 7.768 34.812 1.00 10.49 158 ASP A CA 1
ATOM 1141 C C . ASP A 1 159 ? 2.522 7.098 35.621 1.00 9.99 158 ASP A C 1
ATOM 1142 O O . ASP A 1 159 ? 2.548 5.873 35.795 1.00 10.01 158 ASP A O 1
ATOM 1147 N N . LEU A 1 160 ? 3.434 7.933 36.099 1.00 9.35 159 LEU A N 1
ATOM 1148 C CA . LEU A 1 160 ? 4.421 7.542 37.082 1.00 9.09 159 LEU A CA 1
ATOM 1149 C C . LEU A 1 160 ? 4.258 8.484 38.256 1.00 8.86 159 LEU A C 1
ATOM 1150 O O . LEU A 1 160 ? 4.458 9.691 38.128 1.00 9.03 159 LEU A O 1
ATOM 1155 N N . ASN A 1 161 ? 3.852 7.916 39.384 1.00 8.87 160 ASN A N 1
ATOM 1156 C CA . ASN A 1 161 ? 3.669 8.676 40.603 1.00 9.05 160 ASN A CA 1
ATOM 1157 C C . ASN A 1 161 ? 4.991 8.690 41.358 1.00 8.87 160 ASN A C 1
ATOM 1158 O O . ASN A 1 161 ? 5.347 7.716 42.025 1.00 9.20 160 ASN A O 1
ATOM 1163 N N . LEU A 1 162 ? 5.712 9.801 41.239 1.00 8.85 161 LEU A N 1
ATOM 1164 C CA . LEU A 1 162 ? 7.029 9.926 41.855 1.00 8.91 161 LEU A CA 1
ATOM 1165 C C . LEU A 1 162 ? 6.933 9.936 43.373 1.00 8.99 161 LEU A C 1
ATOM 1166 O O . LEU A 1 162 ? 7.861 9.519 44.060 1.00 9.28 161 LEU A O 1
ATOM 1171 N N . SER A 1 163 ? 5.804 10.419 43.889 1.00 9.49 162 SER A N 1
ATOM 1172 C CA . SER A 1 163 ? 5.598 10.543 45.332 1.00 9.92 162 SER A CA 1
ATOM 1173 C C . SER A 1 163 ? 5.374 9.201 46.020 1.00 10.44 162 SER A C 1
ATOM 1174 O O . SER A 1 163 ? 5.820 8.989 47.152 1.00 10.48 162 SER A O 1
ATOM 1177 N N . LYS A 1 164 ? 4.673 8.303 45.333 1.00 10.83 163 LYS A N 1
ATOM 1178 C CA . LYS A 1 164 ? 4.346 6.988 45.876 1.00 11.29 163 LYS A CA 1
ATOM 1179 C C . LYS A 1 164 ? 5.225 5.871 45.308 1.00 10.81 163 LYS A C 1
ATOM 1180 O O . LYS A 1 164 ? 5.154 4.732 45.761 1.00 11.27 163 LYS A O 1
ATOM 1186 N N . GLY A 1 165 ? 6.055 6.203 44.323 1.00 10.66 164 GLY A N 1
ATOM 1187 C CA . GLY A 1 165 ? 6.962 5.232 43.719 1.00 10.32 164 GLY A CA 1
ATOM 1188 C C . GLY A 1 165 ? 6.254 4.094 43.011 1.00 10.20 164 GLY A C 1
ATOM 1189 O O . GLY A 1 165 ? 6.581 2.926 43.218 1.00 10.45 164 GLY A O 1
ATOM 1190 N N . LYS A 1 166 ? 5.286 4.433 42.169 1.00 10.00 165 LYS A N 1
ATOM 1191 C CA . LYS A 1 166 ? 4.572 3.420 41.406 1.00 10.14 165 LYS A CA 1
ATOM 1192 C C . LYS A 1 166 ? 4.117 3.956 40.058 1.00 9.89 165 LYS A C 1
ATOM 1193 O O . LYS A 1 166 ? 3.935 5.165 39.884 1.00 9.94 165 LYS A O 1
ATOM 1199 N N . ALA A 1 167 ? 3.963 3.041 39.106 1.00 9.96 166 ALA A N 1
ATOM 1200 C CA . ALA A 1 167 ? 3.460 3.359 37.777 1.00 10.20 166 ALA A CA 1
ATOM 1201 C C . ALA A 1 167 ? 2.038 2.831 37.641 1.00 10.49 166 ALA A C 1
ATOM 1202 O O . ALA A 1 167 ? 1.721 1.752 38.142 1.00 10.85 166 ALA A O 1
ATOM 1204 N N . ASP A 1 168 ? 1.193 3.603 36.965 1.00 10.63 167 ASP A N 1
ATOM 1205 C CA . ASP A 1 168 ? -0.216 3.260 36.808 1.00 11.05 167 ASP A CA 1
ATOM 1206 C C . ASP A 1 168 ? -0.624 3.282 35.339 1.00 10.78 167 ASP A C 1
ATOM 1207 O O . ASP A 1 168 ? -0.072 4.046 34.545 1.00 10.30 167 ASP A O 1
ATOM 1212 N N . VAL A 1 169 ? -1.585 2.427 34.990 1.00 10.84 168 VAL A N 1
ATOM 1213 C CA . VAL A 1 169 ? -2.228 2.454 33.673 1.00 11.02 168 VAL A CA 1
ATOM 1214 C C . VAL A 1 169 ? -3.726 2.251 33.870 1.00 11.20 168 VAL A C 1
ATOM 1215 O O . VAL A 1 169 ? -4.143 1.431 34.687 1.00 11.42 168 VAL A O 1
ATOM 1219 N N . THR A 1 170 ? -4.523 3.021 33.136 1.00 11.48 169 THR A N 1
ATOM 1220 C CA . THR A 1 170 ? -5.973 2.845 33.130 1.00 12.14 169 THR A CA 1
ATOM 1221 C C . THR A 1 170 ? -6.543 3.151 31.750 1.00 12.36 169 THR A C 1
ATOM 1222 O O . THR A 1 170 ? -6.028 4.003 31.033 1.00 12.43 169 THR A O 1
ATOM 1226 N N . PHE A 1 171 ? -7.599 2.429 31.382 1.00 12.88 170 PHE A N 1
ATOM 1227 C CA . PHE A 1 171 ? -8.336 2.693 30.149 1.00 13.21 170 PHE A CA 1
ATOM 1228 C C . PHE A 1 171 ? -9.668 1.966 30.168 1.00 13.60 170 PHE A C 1
ATOM 1229 O O . PHE A 1 171 ? -9.850 1.013 30.924 1.00 13.12 170 PHE A O 1
ATOM 1237 N N . LYS A 1 172 ? -10.590 2.431 29.331 1.00 14.05 171 LYS A N 1
ATOM 1238 C CA . LYS A 1 172 ? -11.877 1.778 29.147 1.00 15.07 171 LYS A CA 1
ATOM 1239 C C . LYS A 1 172 ? -11.920 1.132 27.765 1.00 14.96 171 LYS A C 1
ATOM 1240 O O . LYS A 1 172 ? -11.740 1.805 26.752 1.00 15.11 171 LYS A O 1
ATOM 1246 N N . HIS A 1 173 ? -12.150 -0.177 27.743 1.00 15.64 172 HIS A N 1
ATOM 1247 C CA . HIS A 1 173 ? -12.233 -0.940 26.504 1.00 16.14 172 HIS A CA 1
ATOM 1248 C C . HIS A 1 173 ? -13.547 -1.706 26.471 1.00 16.34 172 HIS A C 1
ATOM 1249 O O . HIS A 1 173 ? -13.826 -2.506 27.368 1.00 16.03 172 HIS A O 1
ATOM 1256 N N . ASP A 1 174 ? -14.355 -1.435 25.444 1.00 16.75 173 ASP A N 1
ATOM 1257 C CA . ASP A 1 174 ? -15.647 -2.100 25.238 1.00 17.31 173 ASP A CA 1
ATOM 1258 C C . ASP A 1 174 ? -16.493 -2.143 26.522 1.00 17.13 173 ASP A C 1
ATOM 1259 O O . ASP A 1 174 ? -17.053 -3.184 26.879 1.00 17.57 173 ASP A O 1
ATOM 1264 N N . GLY A 1 175 ? -16.561 -1.007 27.215 1.00 17.12 174 GLY A N 1
ATOM 1265 C CA . GLY A 1 175 ? -17.393 -0.860 28.409 1.00 17.04 174 GLY A CA 1
ATOM 1266 C C . GLY A 1 175 ? -16.739 -1.208 29.735 1.00 16.81 174 GLY A C 1
ATOM 1267 O O . GLY A 1 175 ? -17.287 -0.903 30.796 1.00 17.09 174 GLY A O 1
ATOM 1268 N N . VAL A 1 176 ? -15.566 -1.838 29.681 1.00 16.38 175 VAL A N 1
ATOM 1269 C CA . VAL A 1 176 ? -14.870 -2.303 30.883 1.00 15.95 175 VAL A CA 1
ATOM 1270 C C . VAL A 1 176 ? -13.621 -1.458 31.146 1.00 15.43 175 VAL A C 1
ATOM 1271 O O . VAL A 1 176 ? -12.830 -1.209 30.232 1.00 15.06 175 VAL A O 1
ATOM 1275 N N . THR A 1 177 ? -13.466 -1.009 32.390 1.00 14.91 176 THR A N 1
ATOM 1276 C CA . THR A 1 177 ? -12.260 -0.298 32.810 1.00 14.65 176 THR A CA 1
ATOM 1277 C C . THR A 1 177 ? -11.213 -1.283 33.319 1.00 14.33 176 THR A C 1
ATOM 1278 O O . THR A 1 177 ? -11.477 -2.085 34.217 1.00 14.22 176 THR A O 1
ATOM 1282 N N . TYR A 1 178 ? -10.025 -1.216 32.724 1.00 13.90 177 TYR A N 1
ATOM 1283 C CA . TYR A 1 178 ? -8.896 -2.041 33.134 1.00 13.35 177 TYR A CA 1
ATOM 1284 C C . TYR A 1 178 ? -7.849 -1.157 33.784 1.00 12.92 177 TYR A C 1
ATOM 1285 O O . TYR A 1 178 ? -7.535 -0.085 33.268 1.00 12.60 177 TYR A O 1
ATOM 1294 N N . THR A 1 179 ? -7.333 -1.594 34.929 1.00 12.44 178 THR A N 1
ATOM 1295 C CA . THR A 1 179 ? -6.256 -0.858 35.590 1.00 12.14 178 THR A CA 1
ATOM 1296 C C . THR A 1 179 ? -5.041 -1.737 35.843 1.00 11.78 178 THR A C 1
ATOM 1297 O O . THR A 1 179 ? -5.157 -2.956 36.023 1.00 11.42 178 THR A O 1
ATOM 1301 N N . ARG A 1 180 ? -3.876 -1.092 35.858 1.00 11.32 179 ARG A N 1
ATOM 1302 C CA . ARG A 1 180 ? -2.615 -1.736 36.184 1.00 11.28 179 ARG A CA 1
ATOM 1303 C C . ARG A 1 180 ? -1.819 -0.824 37.093 1.00 10.78 179 ARG A C 1
ATOM 1304 O O . ARG A 1 180 ? -1.824 0.395 36.925 1.00 10.94 179 ARG A O 1
ATOM 1312 N N . GLU A 1 181 ? -1.149 -1.435 38.060 1.00 10.36 180 GLU A N 1
ATOM 1313 C CA . GLU A 1 181 ? -0.284 -0.725 38.983 1.00 10.36 180 GLU A CA 1
ATOM 1314 C C . GLU A 1 181 ? 0.986 -1.538 39.161 1.00 10.09 180 GLU A C 1
ATOM 1315 O O . GLU A 1 181 ? 0.925 -2.747 39.376 1.00 10.52 180 GLU A O 1
ATOM 1321 N N . TYR A 1 182 ? 2.129 -0.864 39.071 1.00 9.78 181 TYR A N 1
ATOM 1322 C CA . TYR A 1 182 ? 3.424 -1.520 39.194 1.00 9.30 181 TYR A CA 1
ATOM 1323 C C . TYR A 1 182 ? 4.312 -0.802 40.194 1.00 9.14 181 TYR A C 1
ATOM 1324 O O . TYR A 1 182 ? 4.420 0.421 40.169 1.00 9.14 181 TYR A O 1
ATOM 1333 N N . PHE A 1 183 ? 4.966 -1.568 41.060 1.00 8.88 182 PHE A N 1
ATOM 1334 C CA . PHE A 1 183 ? 6.007 -1.016 41.925 1.00 9.10 182 PHE A CA 1
ATOM 1335 C C . PHE A 1 183 ? 7.016 -2.089 42.294 1.00 9.17 182 PHE A C 1
ATOM 1336 O O . PHE A 1 183 ? 6.762 -3.278 42.114 1.00 9.27 182 PHE A O 1
ATOM 1344 N N . ALA A 1 184 ? 8.179 -1.658 42.770 1.00 8.77 183 ALA A N 1
ATOM 1345 C CA . ALA A 1 184 ? 9.200 -2.578 43.248 1.00 8.71 183 ALA A CA 1
ATOM 1346 C C . ALA A 1 184 ? 9.565 -2.178 44.661 1.00 8.72 183 ALA A C 1
ATOM 1347 O O . ALA A 1 184 ? 10.116 -1.097 44.895 1.00 8.61 183 ALA A O 1
ATOM 1349 N N . SER A 1 185 ? 9.225 -3.052 45.600 1.00 8.75 184 SER A N 1
ATOM 1350 C CA . SER A 1 185 ? 9.433 -2.804 47.010 1.00 8.81 184 SER A CA 1
ATOM 1351 C C . SER A 1 185 ? 10.857 -3.120 47.429 1.00 8.50 184 SER A C 1
ATOM 1352 O O . SER A 1 185 ? 11.373 -4.199 47.133 1.00 8.64 184 SER A O 1
ATOM 1355 N N . ASN A 1 186 ? 11.485 -2.180 48.129 1.00 8.52 185 ASN A N 1
ATOM 1356 C CA . ASN A 1 186 ? 12.761 -2.464 48.765 1.00 8.87 185 ASN A CA 1
ATOM 1357 C C . ASN A 1 186 ? 12.593 -3.326 50.034 1.00 9.51 185 ASN A C 1
ATOM 1358 O O . ASN A 1 186 ? 13.255 -4.355 50.150 1.00 9.58 185 ASN A O 1
ATOM 1363 N N . PRO A 1 187 ? 11.685 -2.944 50.968 1.00 10.00 186 PRO A N 1
ATOM 1364 C CA . PRO A 1 187 ? 11.507 -3.768 52.175 1.00 10.44 186 PRO A CA 1
ATOM 1365 C C . PRO A 1 187 ? 11.193 -5.242 51.914 1.00 10.39 186 PRO A C 1
ATOM 1366 O O . PRO A 1 187 ? 11.699 -6.105 52.627 1.00 10.81 186 PRO A O 1
ATOM 1370 N N . ASP A 1 188 ? 10.368 -5.522 50.910 1.00 10.02 187 ASP A N 1
ATOM 1371 C CA . ASP A 1 188 ? 9.976 -6.900 50.616 1.00 10.16 187 ASP A CA 1
ATOM 1372 C C . ASP A 1 188 ? 10.671 -7.476 49.385 1.00 9.85 187 ASP A C 1
ATOM 1373 O O . ASP A 1 188 ? 10.399 -8.608 48.978 1.00 10.04 187 ASP A O 1
ATOM 1378 N N . ASN A 1 189 ? 11.585 -6.688 48.821 1.00 9.60 188 ASN A N 1
ATOM 1379 C CA . ASN A 1 189 ? 12.477 -7.137 47.753 1.00 9.68 188 ASN A CA 1
ATOM 1380 C C . ASN A 1 189 ? 11.753 -7.795 46.578 1.00 9.43 188 ASN A C 1
ATOM 1381 O O . ASN A 1 189 ? 12.164 -8.850 46.082 1.00 9.29 188 ASN A O 1
ATOM 1386 N N . VAL A 1 190 ? 10.676 -7.161 46.133 1.00 9.23 189 VAL A N 1
ATOM 1387 C CA . VAL A 1 190 ? 9.764 -7.804 45.204 1.00 9.49 189 VAL A CA 1
ATOM 1388 C C . VAL A 1 190 ? 9.075 -6.775 44.321 1.00 9.23 189 VAL A C 1
ATOM 1389 O O . VAL A 1 190 ? 8.795 -5.656 44.756 1.00 9.30 189 VAL A O 1
ATOM 1393 N N . MET A 1 191 ? 8.833 -7.158 43.073 1.00 9.00 190 MET A N 1
ATOM 1394 C CA . MET A 1 191 ? 8.066 -6.347 42.143 1.00 9.29 190 MET A CA 1
ATOM 1395 C C . MET A 1 191 ? 6.614 -6.813 42.180 1.00 9.31 190 MET A C 1
ATOM 1396 O O . MET A 1 191 ? 6.337 -8.013 42.217 1.00 9.43 190 MET A O 1
ATOM 1401 N N . VAL A 1 192 ? 5.700 -5.852 42.178 1.00 9.52 191 VAL A N 1
ATOM 1402 C CA . VAL A 1 192 ? 4.273 -6.132 42.263 1.00 10.08 191 VAL A CA 1
ATOM 1403 C C . VAL A 1 192 ? 3.578 -5.544 41.046 1.00 10.32 191 VAL A C 1
ATOM 1404 O O . VAL A 1 192 ? 3.833 -4.400 40.672 1.00 10.08 191 VAL A O 1
ATOM 1408 N N . ALA A 1 193 ? 2.727 -6.351 40.416 1.00 10.46 192 ALA A N 1
ATOM 1409 C CA . ALA A 1 193 ? 1.799 -5.869 39.403 1.00 10.95 192 ALA A CA 1
ATOM 1410 C C . ALA A 1 193 ? 0.382 -6.187 39.862 1.00 11.10 192 ALA A C 1
ATOM 1411 O O . ALA A 1 193 ? 0.017 -7.357 40.015 1.00 11.53 192 ALA A O 1
ATOM 1413 N N . ARG A 1 194 ? -0.395 -5.137 40.105 1.00 11.48 193 ARG A N 1
ATOM 1414 C CA . ARG A 1 194 ? -1.783 -5.260 40.528 1.00 11.74 193 ARG A CA 1
ATOM 1415 C C . ARG A 1 194 ? -2.665 -4.960 39.327 1.00 11.84 193 ARG A C 1
ATOM 1416 O O . ARG A 1 194 ? -2.613 -3.864 38.774 1.00 11.50 193 ARG A O 1
ATOM 1424 N N . LEU A 1 195 ? -3.455 -5.952 38.916 1.00 12.12 194 LEU A N 1
ATOM 1425 C CA . LEU A 1 195 ? -4.246 -5.856 37.692 1.00 12.56 194 LEU A CA 1
ATOM 1426 C C . LEU A 1 195 ? -5.718 -6.068 37.999 1.00 12.82 194 LEU A C 1
ATOM 1427 O O . LEU A 1 195 ? -6.070 -7.006 38.710 1.00 12.93 194 LEU A O 1
ATOM 1432 N N . THR A 1 196 ? -6.569 -5.182 37.481 1.00 13.28 195 THR A N 1
ATOM 1433 C CA . THR A 1 196 ? -8.017 -5.283 37.701 1.00 14.11 195 THR A CA 1
ATOM 1434 C C . THR A 1 196 ? -8.841 -5.066 36.436 1.00 14.27 195 THR A C 1
ATOM 1435 O O . THR A 1 196 ? -8.397 -4.419 35.485 1.00 14.05 195 THR A O 1
ATOM 1439 N N . ALA A 1 197 ? -10.046 -5.631 36.449 1.00 14.76 196 ALA A N 1
ATOM 1440 C CA . ALA A 1 197 ? -11.102 -5.284 35.504 1.00 15.34 196 ALA A CA 1
ATOM 1441 C C . ALA A 1 197 ? -12.320 -4.841 36.314 1.00 15.79 196 ALA A C 1
ATOM 1442 O O . ALA A 1 197 ? -12.532 -5.325 37.424 1.00 16.03 196 ALA A O 1
ATOM 1444 N N . SER A 1 198 ? -13.109 -3.920 35.763 1.00 16.51 197 SER A N 1
ATOM 1445 C CA . SER A 1 198 ? -14.253 -3.351 36.488 1.00 17.19 197 SER A CA 1
ATOM 1446 C C . SER A 1 198 ? -15.448 -4.302 36.572 1.00 17.76 197 SER A C 1
ATOM 1447 O O . SER A 1 198 ? -16.322 -4.139 37.431 1.00 18.10 197 SER A O 1
ATOM 1450 N N . LYS A 1 199 ? -15.476 -5.290 35.682 1.00 18.23 198 LYS A N 1
ATOM 1451 C CA . LYS A 1 199 ? -16.556 -6.273 35.637 1.00 18.84 198 LYS A CA 1
ATOM 1452 C C . LYS A 1 199 ? -16.007 -7.674 35.889 1.00 18.71 198 LYS A C 1
ATOM 1453 O O . LYS A 1 199 ? -14.979 -8.055 35.323 1.00 18.76 198 LYS A O 1
ATOM 1459 N N . ALA A 1 200 ? -16.687 -8.430 36.750 1.00 18.67 199 ALA A N 1
ATOM 1460 C CA . ALA A 1 200 ? -16.275 -9.794 37.086 1.00 18.42 199 ALA A CA 1
ATOM 1461 C C . ALA A 1 200 ? -16.163 -10.674 35.842 1.00 18.16 199 ALA A C 1
ATOM 1462 O O . ALA A 1 200 ? -16.981 -10.574 34.924 1.00 18.24 199 ALA A O 1
ATOM 1464 N N . GLY A 1 201 ? -15.131 -11.516 35.813 1.00 17.74 200 GLY A N 1
ATOM 1465 C CA . GLY A 1 201 ? -14.896 -12.426 34.693 1.00 17.20 200 GLY A CA 1
ATOM 1466 C C . GLY A 1 201 ? -14.173 -11.816 33.503 1.00 16.97 200 GLY A C 1
ATOM 1467 O O . GLY A 1 201 ? -13.843 -12.522 32.547 1.00 17.01 200 GLY A O 1
ATOM 1468 N N . LYS A 1 202 ? -13.915 -10.511 33.559 1.00 16.61 201 LYS A N 1
ATOM 1469 C CA . LYS A 1 202 ? -13.337 -9.793 32.421 1.00 16.25 201 LYS A CA 1
ATOM 1470 C C . LYS A 1 202 ? -11.811 -9.683 32.435 1.00 15.84 201 LYS A C 1
ATOM 1471 O O . LYS A 1 202 ? -11.216 -9.238 31.450 1.00 15.84 201 LYS A O 1
ATOM 1477 N N . LEU A 1 203 ? -11.179 -10.076 33.537 1.00 15.26 202 LEU A N 1
ATOM 1478 C CA . LEU A 1 203 ? -9.718 -10.083 33.576 1.00 14.89 202 LEU A CA 1
ATOM 1479 C C . LEU A 1 203 ? -9.185 -11.388 32.989 1.00 14.75 202 LEU A C 1
ATOM 1480 O O . LEU A 1 203 ? -9.255 -12.450 33.612 1.00 14.84 202 LEU A O 1
ATOM 1485 N N . ASN A 1 204 ? -8.680 -11.283 31.763 1.00 14.44 203 ASN A N 1
ATOM 1486 C CA . ASN A 1 204 ? -8.157 -12.409 31.006 1.00 14.46 203 ASN A CA 1
ATOM 1487 C C . ASN A 1 204 ? -6.840 -12.011 30.361 1.00 14.14 203 ASN A C 1
ATOM 1488 O O . ASN A 1 204 ? -6.791 -11.055 29.584 1.00 14.34 203 ASN A O 1
ATOM 1493 N N . PHE A 1 205 ? -5.771 -12.728 30.695 1.00 14.06 204 PHE A N 1
ATOM 1494 C CA . PHE A 1 205 ? -4.459 -12.431 30.125 1.00 13.71 204 PHE A CA 1
ATOM 1495 C C . PHE A 1 205 ? -3.477 -13.586 30.250 1.00 13.47 204 PHE A C 1
ATOM 1496 O O . PHE A 1 205 ? -3.638 -14.474 31.085 1.00 13.54 204 PHE A O 1
ATOM 1504 N N . ASN A 1 206 ? -2.459 -13.546 29.397 1.00 13.33 205 ASN A N 1
ATOM 1505 C CA . ASN A 1 206 ? -1.347 -14.472 29.443 1.00 13.13 205 ASN A CA 1
ATOM 1506 C C . ASN A 1 206 ? -0.121 -13.729 29.962 1.00 12.80 205 ASN A C 1
ATOM 1507 O O . ASN A 1 206 ? 0.199 -12.644 29.472 1.00 12.78 205 ASN A O 1
ATOM 1512 N N . VAL A 1 207 ? 0.549 -14.302 30.957 1.00 12.10 206 VAL A N 1
ATOM 1513 C CA . VAL A 1 207 ? 1.783 -13.707 31.472 1.00 12.11 206 VAL A CA 1
ATOM 1514 C C . VAL A 1 207 ? 2.995 -14.550 31.095 1.00 11.69 206 VAL A C 1
ATOM 1515 O O . VAL A 1 207 ? 3.014 -15.765 31.299 1.00 11.57 206 VAL A O 1
ATOM 1519 N N . SER A 1 208 ? 3.991 -13.885 30.519 1.00 11.21 207 SER A N 1
ATOM 1520 C CA . SER A 1 208 ? 5.255 -14.517 30.171 1.00 11.03 207 SER A CA 1
ATOM 1521 C C . SER A 1 208 ? 6.408 -13.613 30.592 1.00 10.83 207 SER A C 1
ATOM 1522 O O . SER A 1 208 ? 6.216 -12.421 30.846 1.00 10.53 207 SER A O 1
ATOM 1525 N N . MET A 1 209 ? 7.605 -14.184 30.683 1.00 10.67 208 MET A N 1
ATOM 1526 C CA . MET A 1 209 ? 8.780 -13.404 31.062 1.00 11.09 208 MET A CA 1
ATOM 1527 C C . MET A 1 209 ? 10.013 -13.829 30.260 1.00 10.89 208 MET A C 1
ATOM 1528 O O . MET A 1 209 ? 10.975 -14.364 30.824 1.00 11.60 208 MET A O 1
ATOM 1533 N N . PRO A 1 210 ? 9.990 -13.585 28.936 1.00 10.55 209 PRO A N 1
ATOM 1534 C CA . PRO A 1 210 ? 11.114 -13.977 28.095 1.00 10.26 209 PRO A CA 1
ATOM 1535 C C . PRO A 1 210 ? 12.370 -13.177 28.408 1.00 9.58 209 PRO A C 1
ATOM 1536 O O . PRO A 1 210 ? 12.315 -11.956 28.590 1.00 9.67 209 PRO A O 1
ATOM 1540 N N . THR A 1 211 ? 13.493 -13.874 28.478 1.00 9.00 210 THR A N 1
ATOM 1541 C CA . THR A 1 211 ? 14.786 -13.220 28.577 1.00 8.55 210 THR A CA 1
ATOM 1542 C C . THR A 1 211 ? 15.140 -12.593 27.231 1.00 8.52 210 THR A C 1
ATOM 1543 O O . THR A 1 211 ? 14.649 -13.027 26.179 1.00 9.01 210 THR A O 1
ATOM 1547 N N . ASN A 1 212 ? 15.984 -11.566 27.266 1.00 7.83 211 ASN A N 1
ATOM 1548 C CA . ASN A 1 212 ? 16.446 -10.924 26.051 1.00 7.83 211 ASN A CA 1
ATOM 1549 C C . ASN A 1 212 ? 17.105 -11.976 25.169 1.00 8.09 211 ASN A C 1
ATOM 1550 O O . ASN A 1 212 ? 17.910 -12.773 25.644 1.00 7.77 211 ASN A O 1
ATOM 1555 N N . THR A 1 213 ? 16.754 -11.979 23.889 1.00 8.48 212 THR A N 1
ATOM 1556 C CA . THR A 1 213 ? 17.161 -13.047 22.984 1.00 9.51 212 THR A CA 1
ATOM 1557 C C . THR A 1 213 ? 18.555 -12.849 22.385 1.00 9.21 212 THR A C 1
ATOM 1558 O O . THR A 1 213 ? 18.960 -13.620 21.508 1.00 11.14 212 THR A O 1
ATOM 1562 N N . ASN A 1 214 ? 19.289 -11.837 22.849 1.00 8.28 213 ASN A N 1
ATOM 1563 C CA . ASN A 1 214 ? 20.551 -11.455 22.208 1.00 8.07 213 ASN A CA 1
ATOM 1564 C C . ASN A 1 214 ? 21.832 -11.814 22.958 1.00 7.61 213 ASN A C 1
ATOM 1565 O O . ASN A 1 214 ? 22.923 -11.740 22.389 1.00 7.77 213 ASN A O 1
ATOM 1570 N N . TYR A 1 215 ? 21.709 -12.183 24.228 1.00 7.27 214 TYR A N 1
ATOM 1571 C CA . TYR A 1 215 ? 22.849 -12.709 24.959 1.00 7.02 214 TYR A CA 1
ATOM 1572 C C . TYR A 1 215 ? 22.867 -14.230 24.943 1.00 6.80 214 TYR A C 1
ATOM 1573 O O . TYR A 1 215 ? 21.815 -14.873 24.912 1.00 6.93 214 TYR A O 1
ATOM 1582 N N . SER A 1 216 ? 24.066 -14.808 24.952 1.00 6.42 215 SER A N 1
ATOM 1583 C CA . SER A 1 216 ? 24.174 -16.265 24.935 1.00 6.55 215 SER A CA 1
ATOM 1584 C C . SER A 1 216 ? 23.794 -16.859 26.286 1.00 6.36 215 SER A C 1
ATOM 1585 O O . SER A 1 216 ? 23.947 -16.220 27.338 1.00 6.17 215 SER A O 1
ATOM 1588 N N . LYS A 1 217 ? 23.285 -18.085 26.242 1.00 6.44 216 LYS A N 1
ATOM 1589 C CA . LYS A 1 217 ? 22.726 -18.744 27.411 1.00 7.10 216 LYS A CA 1
ATOM 1590 C C . LYS A 1 217 ? 23.119 -20.202 27.415 1.00 7.62 216 LYS A C 1
ATOM 1591 O O . LYS A 1 217 ? 23.336 -20.805 26.358 1.00 8.49 216 LYS A O 1
ATOM 1597 N N . THR A 1 218 ? 23.209 -20.764 28.611 1.00 8.30 217 THR A N 1
ATOM 1598 C CA . THR A 1 218 ? 23.391 -22.196 28.771 1.00 9.83 217 THR A CA 1
ATOM 1599 C C . THR A 1 218 ? 22.298 -22.739 29.678 1.00 9.76 217 THR A C 1
ATOM 1600 O O . THR A 1 218 ? 22.055 -22.196 30.760 1.00 9.46 217 THR A O 1
ATOM 1604 N N . GLY A 1 219 ? 21.634 -23.796 29.216 1.00 10.38 218 GLY A N 1
ATOM 1605 C CA . GLY A 1 219 ? 20.661 -24.532 30.014 1.00 10.99 218 GLY A CA 1
ATOM 1606 C C . GLY A 1 219 ? 19.469 -23.753 30.533 1.00 11.03 218 GLY A C 1
ATOM 1607 O O . GLY A 1 219 ? 18.963 -24.060 31.612 1.00 12.04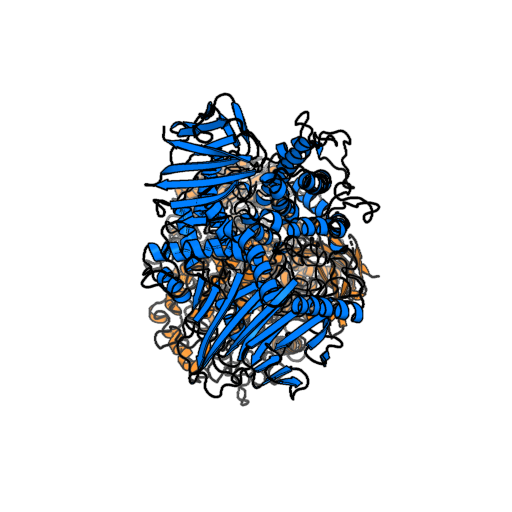 218 GLY A O 1
ATOM 1608 N N . GLU A 1 220 ? 19.006 -22.758 29.779 1.00 10.90 219 GLU A N 1
ATOM 1609 C CA . GLU A 1 220 ? 17.822 -22.015 30.201 1.00 10.80 219 GLU A CA 1
ATOM 1610 C C . GLU A 1 220 ? 16.558 -22.851 30.058 1.00 10.94 219 GLU A C 1
ATOM 1611 O O . GLU A 1 220 ? 16.358 -23.525 29.044 1.00 11.01 219 GLU A O 1
ATOM 1617 N N . THR A 1 221 ? 15.715 -22.806 31.085 1.00 11.27 220 THR A N 1
ATOM 1618 C CA . THR A 1 221 ? 14.390 -23.413 31.031 1.00 11.92 220 THR A CA 1
ATOM 1619 C C . THR A 1 221 ? 13.330 -22.424 31.506 1.00 11.91 220 THR A C 1
ATOM 1620 O O . THR A 1 221 ? 13.603 -21.544 32.336 1.00 11.68 220 THR A O 1
ATOM 1624 N N . THR A 1 222 ? 12.130 -22.564 30.949 1.00 12.27 221 THR A N 1
ATOM 1625 C CA . THR A 1 222 ? 10.950 -21.848 31.416 1.00 13.07 221 THR A CA 1
ATOM 1626 C C . THR A 1 222 ? 9.907 -22.891 31.773 1.00 13.55 221 THR A C 1
ATOM 1627 O O . THR A 1 222 ? 9.486 -23.681 30.918 1.00 14.16 221 THR A O 1
ATOM 1631 N N . THR A 1 223 ? 9.504 -22.906 33.038 1.00 14.01 222 THR A N 1
ATOM 1632 C CA . THR A 1 223 ? 8.582 -23.925 33.521 1.00 14.82 222 THR A CA 1
ATOM 1633 C C . THR A 1 223 ? 7.511 -23.334 34.422 1.00 15.24 222 THR A C 1
ATOM 1634 O O . THR A 1 223 ? 7.712 -22.294 35.063 1.00 15.14 222 THR A O 1
ATOM 1638 N N . VAL A 1 224 ? 6.370 -24.016 34.455 1.00 15.77 223 VAL A N 1
ATOM 1639 C CA . VAL A 1 224 ? 5.248 -23.640 35.299 1.00 16.62 223 VAL A CA 1
ATOM 1640 C C . VAL A 1 224 ? 4.988 -24.744 36.321 1.00 16.92 223 VAL A C 1
ATOM 1641 O O . VAL A 1 224 ? 4.953 -25.932 35.976 1.00 16.97 223 VAL A O 1
ATOM 1645 N N . LYS A 1 225 ? 4.828 -24.347 37.579 1.00 17.32 224 LYS A N 1
ATOM 1646 C CA . LYS A 1 225 ? 4.346 -25.248 38.619 1.00 17.97 224 LYS A CA 1
ATOM 1647 C C . LYS A 1 225 ? 3.340 -24.490 39.469 1.00 17.55 224 LYS A C 1
ATOM 1648 O O . LYS A 1 225 ? 3.689 -23.512 40.140 1.00 17.73 224 LYS A O 1
ATOM 1654 N N . GLY A 1 226 ? 2.087 -24.937 39.421 1.00 17.30 225 GLY A N 1
ATOM 1655 C CA . GLY A 1 226 ? 1.008 -24.280 40.147 1.00 16.64 225 GLY A CA 1
ATOM 1656 C C . GLY A 1 226 ? 0.870 -22.833 39.720 1.00 16.05 225 GLY A C 1
ATOM 1657 O O . GLY A 1 226 ? 0.697 -22.544 38.535 1.00 16.23 225 GLY A O 1
ATOM 1658 N N . ASP A 1 227 ? 0.985 -21.925 40.686 1.00 15.27 226 ASP A N 1
ATOM 1659 C CA . ASP A 1 227 ? 0.763 -20.501 40.440 1.00 14.50 226 ASP A CA 1
ATOM 1660 C C . ASP A 1 227 ? 2.011 -19.722 40.003 1.00 13.86 226 ASP A C 1
ATOM 1661 O O . ASP A 1 227 ? 1.965 -18.495 39.909 1.00 13.67 226 ASP A O 1
ATOM 1666 N N . THR A 1 228 ? 3.107 -20.426 39.721 1.00 13.32 227 THR A N 1
ATOM 1667 C CA . THR A 1 228 ? 4.400 -19.770 39.501 1.00 12.87 227 THR A CA 1
ATOM 1668 C C . THR A 1 228 ? 5.094 -20.152 38.195 1.00 12.59 227 THR A C 1
ATOM 1669 O O . THR A 1 228 ? 5.226 -21.332 37.861 1.00 12.59 227 THR A O 1
ATOM 1673 N N . LEU A 1 229 ? 5.518 -19.119 37.469 1.00 12.16 228 LEU A N 1
ATOM 1674 C CA . LEU A 1 229 ? 6.332 -19.244 36.268 1.00 12.10 228 LEU A CA 1
ATOM 1675 C C . LEU A 1 229 ? 7.792 -18.976 36.629 1.00 11.61 228 LEU A C 1
ATOM 1676 O O . LEU A 1 229 ? 8.098 -17.967 37.274 1.00 11.69 228 LEU A O 1
ATOM 1681 N N . THR A 1 230 ? 8.681 -19.878 36.222 1.00 11.14 229 THR A N 1
ATOM 1682 C CA . THR A 1 230 ? 10.108 -19.748 36.510 1.00 11.10 229 THR A CA 1
ATOM 1683 C C . THR A 1 230 ? 10.926 -19.761 35.228 1.00 10.80 229 THR A C 1
ATOM 1684 O O . THR A 1 230 ? 10.789 -20.667 34.399 1.00 10.88 229 THR A O 1
ATOM 1688 N N . VAL A 1 231 ? 11.778 -18.751 35.075 1.00 10.64 230 VAL A N 1
ATOM 1689 C CA . VAL A 1 231 ? 12.777 -18.733 34.011 1.00 10.78 230 VAL A CA 1
ATOM 1690 C C . VAL A 1 231 ? 14.141 -18.749 34.684 1.00 10.49 230 VAL A C 1
ATOM 1691 O O . VAL A 1 231 ? 14.428 -17.894 35.528 1.00 10.44 230 VAL A O 1
ATOM 1695 N N . LYS A 1 232 ? 14.972 -19.724 34.335 1.00 10.18 231 LYS A N 1
ATOM 1696 C CA . LYS A 1 232 ? 16.277 -19.847 34.967 1.00 10.40 231 LYS A CA 1
ATOM 1697 C C . LYS A 1 232 ? 17.287 -20.431 34.000 1.00 9.79 231 LYS A C 1
ATOM 1698 O O . LYS A 1 232 ? 16.933 -21.202 33.105 1.00 9.99 231 LYS A O 1
ATOM 1704 N N . GLY A 1 233 ? 18.545 -20.055 34.179 1.00 9.43 232 GLY A N 1
ATOM 1705 C CA . GLY A 1 233 ? 19.617 -20.545 33.329 1.00 8.95 232 GLY A CA 1
ATOM 1706 C C . GLY A 1 233 ? 20.937 -19.960 33.775 1.00 8.31 232 GLY A C 1
ATOM 1707 O O . GLY A 1 233 ? 21.058 -19.479 34.906 1.00 8.27 232 GLY A O 1
ATOM 1708 N N . ALA A 1 234 ? 21.924 -20.001 32.887 1.00 8.41 233 ALA A N 1
ATOM 1709 C CA . ALA A 1 234 ? 23.226 -19.398 33.148 1.00 8.31 233 ALA A CA 1
ATOM 1710 C C . ALA A 1 234 ? 23.640 -18.592 31.931 1.00 7.90 233 ALA A C 1
ATOM 1711 O O . ALA A 1 234 ? 23.334 -18.969 30.795 1.00 7.78 233 ALA A O 1
ATOM 1713 N N . LEU A 1 235 ? 24.319 -17.471 32.160 1.00 7.46 234 LEU A N 1
ATOM 1714 C CA . LEU A 1 235 ? 24.854 -16.699 31.047 1.00 7.09 234 LEU A CA 1
ATOM 1715 C C . LEU A 1 235 ? 25.903 -17.526 30.326 1.00 6.97 234 LEU A C 1
ATOM 1716 O O . LEU A 1 235 ? 26.755 -18.146 30.958 1.00 6.99 234 LEU A O 1
ATOM 1721 N N . GLY A 1 236 ? 25.841 -17.532 28.999 1.00 6.76 235 GLY A N 1
ATOM 1722 C CA . GLY A 1 236 ? 26.822 -18.250 28.193 1.00 6.66 235 GLY A CA 1
ATOM 1723 C C . GLY A 1 236 ? 28.218 -17.666 28.306 1.00 7.01 235 GLY A C 1
ATOM 1724 O O . GLY A 1 236 ? 29.209 -18.392 28.266 1.00 7.71 235 GLY A O 1
ATOM 1725 N N . ASN A 1 237 ? 28.301 -16.349 28.470 1.00 6.71 236 ASN A N 1
ATOM 1726 C CA . ASN A 1 237 ? 29.598 -15.685 28.489 1.00 6.72 236 ASN A CA 1
ATOM 1727 C C . ASN A 1 237 ? 30.454 -16.042 29.707 1.00 6.38 236 ASN A C 1
ATOM 1728 O O . ASN A 1 237 ? 31.664 -16.190 29.579 1.00 6.71 236 ASN A O 1
ATOM 1733 N N . ASN A 1 238 ? 29.833 -16.196 30.876 1.00 6.48 237 ASN A N 1
ATOM 1734 C CA . ASN A 1 238 ? 30.604 -16.345 32.117 1.00 6.68 237 ASN A CA 1
ATOM 1735 C C . ASN A 1 238 ? 30.026 -17.303 33.161 1.00 6.72 237 ASN A C 1
ATOM 1736 O O . ASN A 1 238 ? 30.561 -17.400 34.270 1.00 7.18 237 ASN A O 1
ATOM 1741 N N . GLY A 1 239 ? 28.933 -17.986 32.827 1.00 6.71 238 GLY A N 1
ATOM 1742 C CA . GLY A 1 239 ? 28.333 -18.949 33.742 1.00 6.81 238 GLY A CA 1
ATOM 1743 C C . GLY A 1 239 ? 27.536 -18.366 34.895 1.00 6.59 238 GLY A C 1
ATOM 1744 O O . GLY A 1 239 ? 27.086 -19.120 35.760 1.00 6.93 238 GLY A O 1
ATOM 1745 N N . LEU A 1 240 ? 27.356 -17.043 34.929 1.00 6.85 239 LEU A N 1
ATOM 1746 C CA . LEU A 1 240 ? 26.526 -16.410 35.963 1.00 7.03 239 LEU A CA 1
ATOM 1747 C C . LEU A 1 240 ? 25.128 -17.026 35.964 1.00 7.50 239 LEU A C 1
ATOM 1748 O O . LEU A 1 240 ? 24.490 -17.115 34.920 1.00 7.76 239 LEU A O 1
ATOM 1753 N N . LEU A 1 241 ? 24.665 -17.458 37.133 1.00 7.56 240 LEU A N 1
ATOM 1754 C CA . LEU A 1 241 ? 23.338 -18.059 37.258 1.00 8.02 240 LEU A CA 1
ATOM 1755 C C . LEU A 1 241 ? 22.284 -16.982 37.376 1.00 7.79 240 LEU A C 1
ATOM 1756 O O . LEU A 1 241 ? 22.495 -15.977 38.048 1.00 8.38 240 LEU A O 1
ATOM 1761 N N . TYR A 1 242 ? 21.149 -17.193 36.720 1.00 7.75 241 TYR A N 1
ATOM 1762 C CA . TYR A 1 242 ? 20.028 -16.268 36.835 1.00 7.61 241 TYR A CA 1
ATOM 1763 C C . TYR A 1 242 ? 18.714 -17.020 37.011 1.00 7.68 241 TYR A C 1
ATOM 1764 O O . TYR A 1 242 ? 18.552 -18.142 36.521 1.00 7.95 241 TYR A O 1
ATOM 1773 N N . ASN A 1 243 ? 17.781 -16.385 37.712 1.00 7.77 242 ASN A N 1
ATOM 1774 C CA . ASN A 1 243 ? 16.503 -16.987 38.052 1.00 8.19 242 ASN A CA 1
ATOM 1775 C C . ASN A 1 243 ? 15.489 -15.874 38.274 1.00 8.39 242 ASN A C 1
ATOM 1776 O O . ASN A 1 243 ? 15.731 -14.950 39.057 1.00 8.16 242 ASN A O 1
ATOM 1781 N N . SER A 1 244 ? 14.368 -15.950 37.565 1.00 8.82 243 SER A N 1
ATOM 1782 C CA . SER A 1 244 ? 13.250 -15.053 37.817 1.00 9.44 243 SER A CA 1
ATOM 1783 C C . SER A 1 244 ? 11.963 -15.853 37.956 1.00 9.52 243 SER A C 1
ATOM 1784 O O . SER A 1 244 ? 11.796 -16.905 37.323 1.00 9.66 243 SER A O 1
ATOM 1787 N N . GLN A 1 245 ? 11.064 -15.354 38.799 1.00 9.40 244 GLN A N 1
ATOM 1788 C CA . GLN A 1 245 ? 9.798 -16.028 39.071 1.00 9.91 244 GLN A CA 1
ATOM 1789 C C . GLN A 1 245 ? 8.655 -15.042 39.162 1.00 9.91 244 GLN A C 1
ATOM 1790 O O . GLN A 1 245 ? 8.813 -13.945 39.710 1.00 9.83 244 GLN A O 1
ATOM 1796 N N . ILE A 1 246 ? 7.513 -15.442 38.604 1.00 9.99 245 ILE A N 1
ATOM 1797 C CA . ILE A 1 246 ? 6.272 -14.686 38.706 1.00 10.38 245 ILE A CA 1
ATOM 1798 C C . ILE A 1 246 ? 5.231 -15.577 39.367 1.00 10.63 245 ILE A C 1
ATOM 1799 O O . ILE A 1 246 ? 4.873 -16.634 38.836 1.00 10.97 245 ILE A O 1
ATOM 1804 N N . LYS A 1 247 ? 4.775 -15.149 40.538 1.00 11.06 246 LYS A N 1
ATOM 1805 C CA . LYS A 1 247 ? 3.723 -15.838 41.275 1.00 11.80 246 LYS A CA 1
ATOM 1806 C C . LYS A 1 247 ? 2.416 -15.080 41.066 1.00 12.23 246 LYS A C 1
ATOM 1807 O O . LYS A 1 247 ? 2.325 -13.890 41.372 1.00 12.07 246 LYS A O 1
ATOM 1813 N N . VAL A 1 248 ? 1.410 -15.779 40.539 1.00 13.09 247 VAL A N 1
ATOM 1814 C CA . VAL A 1 248 ? 0.126 -15.170 40.198 1.00 14.35 247 VAL A CA 1
ATOM 1815 C C . VAL A 1 248 ? -0.912 -15.506 41.269 1.00 14.92 247 VAL A C 1
ATOM 1816 O O . VAL A 1 248 ? -1.234 -16.679 41.487 1.00 15.34 247 VAL A O 1
ATOM 1820 N N . VAL A 1 249 ? -1.422 -14.474 41.938 1.00 15.38 248 VAL A N 1
ATOM 1821 C CA . VAL A 1 249 ? -2.381 -14.657 43.029 1.00 16.11 248 VAL A CA 1
ATOM 1822 C C . VAL A 1 249 ? -3.742 -14.053 42.672 1.00 16.58 248 VAL A C 1
ATOM 1823 O O . VAL A 1 249 ? -3.886 -12.833 42.566 1.00 16.15 248 VAL A O 1
ATOM 1827 N N . LEU A 1 250 ? -4.733 -14.923 42.486 1.00 17.45 249 LEU A N 1
ATOM 1828 C CA . LEU A 1 250 ? -6.101 -14.504 42.181 1.00 18.52 249 LEU A CA 1
ATOM 1829 C C . LEU A 1 250 ? -6.799 -14.005 43.439 1.00 19.25 249 LEU A C 1
ATOM 1830 O O . LEU A 1 250 ? -6.707 -14.638 44.492 1.00 19.45 249 LEU A O 1
ATOM 1835 N N . ASP A 1 251 ? -7.500 -12.878 43.324 1.00 20.19 250 ASP A N 1
ATOM 1836 C CA . ASP A 1 251 ? -8.338 -12.374 44.414 1.00 21.28 250 ASP A CA 1
ATOM 1837 C C . ASP A 1 251 ? -9.434 -13.373 44.762 1.00 21.98 250 ASP A C 1
ATOM 1838 O O . ASP A 1 251 ? -10.129 -13.869 43.873 1.00 22.25 250 ASP A O 1
ATOM 1843 N N . ASN A 1 252 ? -9.566 -13.665 46.057 1.00 22.95 251 ASN A N 1
ATOM 1844 C CA . ASN A 1 252 ? -10.626 -14.534 46.592 1.00 23.75 251 ASN A CA 1
ATOM 1845 C C . ASN A 1 252 ? -10.705 -15.911 45.922 1.00 24.09 251 ASN A C 1
ATOM 1846 O O . ASN A 1 252 ? -11.722 -16.604 46.025 1.00 24.26 251 ASN A O 1
ATOM 1851 N N . GLY A 1 253 ? -9.628 -16.297 45.238 1.00 24.40 252 GLY A N 1
ATOM 1852 C CA . GLY A 1 253 ? -9.598 -17.527 44.447 1.00 24.69 252 GLY A CA 1
ATOM 1853 C C . GLY A 1 253 ? -10.558 -17.490 43.269 1.00 24.95 252 GLY A C 1
ATOM 1854 O O . GLY A 1 253 ? -10.898 -18.532 42.702 1.00 25.06 252 GLY A O 1
ATOM 1855 N N . GLU A 1 254 ? -10.993 -16.284 42.905 1.00 25.04 253 GLU A N 1
ATOM 1856 C CA . GLU A 1 254 ? -11.959 -16.084 41.828 1.00 25.27 253 GLU A CA 1
ATOM 1857 C C . GLU A 1 254 ? -11.260 -15.982 40.480 1.00 24.94 253 GLU A C 1
ATOM 1858 O O . GLU A 1 254 ? -10.386 -15.132 40.280 1.00 24.97 253 GLU A O 1
ATOM 1864 N N . GLY A 1 255 ? -11.663 -16.851 39.559 1.00 24.76 254 GLY A N 1
ATOM 1865 C CA . GLY A 1 255 ? -11.003 -16.981 38.268 1.00 24.39 254 GLY A CA 1
ATOM 1866 C C . GLY A 1 255 ? -10.268 -18.303 38.179 1.00 24.15 254 GLY A C 1
ATOM 1867 O O . GLY A 1 255 ? -10.230 -19.071 39.146 1.00 24.03 254 GLY A O 1
ATOM 1868 N N . THR A 1 256 ? -9.683 -18.567 37.015 1.00 23.94 255 THR A N 1
ATOM 1869 C CA . THR A 1 256 ? -8.961 -19.810 36.780 1.00 23.93 255 THR A CA 1
ATOM 1870 C C . THR A 1 256 ? -7.526 -19.523 36.357 1.00 23.68 255 THR A C 1
ATOM 1871 O O . THR A 1 256 ? -7.275 -18.672 35.500 1.00 23.66 255 THR A O 1
ATOM 1875 N N . LEU A 1 257 ? -6.593 -20.234 36.980 1.00 23.44 256 LEU A N 1
ATOM 1876 C CA . LEU A 1 257 ? -5.187 -20.156 36.623 1.00 23.35 256 LEU A CA 1
ATOM 1877 C C . LEU A 1 257 ? -4.761 -21.469 35.978 1.00 23.42 256 LEU A C 1
ATOM 1878 O O . LEU A 1 257 ? -4.926 -22.543 36.565 1.00 23.42 256 LEU A O 1
ATOM 1883 N N . SER A 1 258 ? -4.232 -21.377 34.762 1.00 23.38 257 SER A N 1
ATOM 1884 C CA . SER A 1 258 ? -3.785 -22.557 34.031 1.00 23.44 257 SER A CA 1
ATOM 1885 C C . SER A 1 258 ? -2.463 -22.307 33.315 1.00 23.46 257 SER A C 1
ATOM 1886 O O . SER A 1 258 ? -2.075 -21.159 33.077 1.00 23.32 257 SER A O 1
ATOM 1889 N N . GLU A 1 259 ? -1.774 -23.393 32.979 1.00 23.53 258 GLU A N 1
ATOM 1890 C CA . GLU A 1 259 ? -0.535 -23.315 32.223 1.00 23.69 258 GLU A CA 1
ATOM 1891 C C . GLU A 1 259 ? -0.846 -22.918 30.786 1.00 23.46 258 GLU A C 1
ATOM 1892 O O . GLU A 1 259 ? -1.749 -23.480 30.161 1.00 23.32 258 GLU A O 1
ATOM 1898 N N . GLY A 1 260 ? -0.106 -21.936 30.278 1.00 23.34 259 GLY A N 1
ATOM 1899 C CA . GLY A 1 260 ? -0.258 -21.476 28.901 1.00 23.38 259 GLY A CA 1
ATOM 1900 C C . GLY A 1 260 ? 0.000 -22.595 27.911 1.00 23.51 259 GLY A C 1
ATOM 1901 O O . GLY A 1 260 ? 0.804 -23.496 28.176 1.00 23.40 259 GLY A O 1
ATOM 1902 N N . SER A 1 261 ? -0.688 -22.536 26.772 1.00 23.62 260 SER A N 1
ATOM 1903 C CA . SER A 1 261 ? -0.584 -23.562 25.731 1.00 23.74 260 SER A CA 1
ATOM 1904 C C . SER A 1 261 ? 0.833 -23.726 25.173 1.00 23.60 260 SER A C 1
ATOM 1905 O O . SER A 1 261 ? 1.182 -24.791 24.659 1.00 23.67 260 SER A O 1
ATOM 1908 N N . ASP A 1 262 ? 1.645 -22.675 25.288 1.00 23.32 261 ASP A N 1
ATOM 1909 C CA . ASP A 1 262 ? 3.035 -22.715 24.826 1.00 22.97 261 ASP A CA 1
ATOM 1910 C C . ASP A 1 262 ? 3.989 -23.374 25.832 1.00 22.57 261 ASP A C 1
ATOM 1911 O O . ASP A 1 262 ? 5.161 -23.600 25.525 1.00 22.78 261 ASP A O 1
ATOM 1916 N N . GLY A 1 263 ? 3.481 -23.672 27.028 1.00 21.88 262 GLY A N 1
ATOM 1917 C CA . GLY A 1 263 ? 4.275 -24.287 28.094 1.00 21.11 262 GLY A CA 1
ATOM 1918 C C . GLY A 1 263 ? 5.342 -23.373 28.672 1.00 20.42 262 GLY A C 1
ATOM 1919 O O . GLY A 1 263 ? 6.263 -23.832 29.353 1.00 20.69 262 GLY A O 1
ATOM 1920 N N . ALA A 1 264 ? 5.212 -22.075 28.406 1.00 19.53 263 ALA A N 1
ATOM 1921 C CA . ALA A 1 264 ? 6.205 -21.089 28.827 1.00 18.51 263 ALA A CA 1
ATOM 1922 C C . ALA A 1 264 ? 5.530 -19.823 29.350 1.00 17.84 263 ALA A C 1
ATOM 1923 O O . ALA A 1 264 ? 6.110 -18.732 29.327 1.00 17.76 263 ALA A O 1
ATOM 1925 N N . SER A 1 265 ? 4.298 -19.985 29.829 1.00 17.01 264 SER A N 1
ATOM 1926 C CA . SER A 1 265 ? 3.489 -18.868 30.297 1.00 16.40 264 SER A CA 1
ATOM 1927 C C . SER A 1 265 ? 2.372 -19.344 31.220 1.00 16.24 264 SER A C 1
ATOM 1928 O O . SER A 1 265 ? 2.103 -20.544 31.327 1.00 16.13 264 SER A O 1
ATOM 1931 N N . LEU A 1 266 ? 1.732 -18.391 31.887 1.00 16.13 265 LEU A N 1
ATOM 1932 C CA . LEU A 1 266 ? 0.616 -18.675 32.773 1.00 16.39 265 LEU A CA 1
ATOM 1933 C C . LEU A 1 266 ? -0.606 -17.931 32.250 1.00 16.13 265 LEU A C 1
ATOM 1934 O O . LEU A 1 266 ? -0.505 -16.777 31.827 1.00 15.67 265 LEU A O 1
ATOM 1939 N N . LYS A 1 267 ? -1.753 -18.606 32.260 1.00 16.27 266 LYS A N 1
ATOM 1940 C CA . LYS A 1 267 ? -2.992 -18.040 31.739 1.00 16.61 266 LYS A CA 1
ATOM 1941 C C . LYS A 1 267 ? -3.963 -17.734 32.872 1.00 16.47 266 LYS A C 1
ATOM 1942 O O . LYS A 1 267 ? -4.286 -18.609 33.680 1.00 16.25 266 LYS A O 1
ATOM 1948 N N . VAL A 1 268 ? -4.410 -16.482 32.926 1.00 16.53 267 VAL A N 1
ATOM 1949 C CA . VAL A 1 268 ? -5.449 -16.055 33.856 1.00 17.07 267 VAL A CA 1
ATOM 1950 C C . VAL A 1 268 ? -6.739 -15.893 33.065 1.00 17.12 267 VAL A C 1
ATOM 1951 O O . VAL A 1 268 ? -6.776 -15.172 32.066 1.00 17.01 267 VAL A O 1
ATOM 1955 N N . SER A 1 269 ? -7.788 -16.580 33.507 1.00 17.57 268 SER A N 1
ATOM 1956 C CA . SER A 1 269 ? -9.086 -16.508 32.846 1.00 18.01 268 SER A CA 1
ATOM 1957 C C . SER A 1 269 ? -10.211 -16.287 33.851 1.00 18.02 268 SER A C 1
ATOM 1958 O O . SER A 1 269 ? -10.158 -16.790 34.974 1.00 18.08 268 SER A O 1
ATOM 1961 N N . ASP A 1 270 ? -11.213 -15.515 33.432 1.00 18.13 269 ASP A N 1
ATOM 1962 C CA . ASP A 1 270 ? -12.453 -15.306 34.195 1.00 18.34 269 ASP A CA 1
ATOM 1963 C C . ASP A 1 270 ? -12.236 -14.685 35.578 1.00 17.98 269 ASP A C 1
ATOM 1964 O O . ASP A 1 270 ? -12.995 -14.946 36.518 1.00 18.13 269 ASP A O 1
ATOM 1969 N N . ALA A 1 271 ? -11.202 -13.855 35.693 1.00 17.42 270 ALA A N 1
ATOM 1970 C CA . ALA A 1 271 ? -10.883 -13.198 36.954 1.00 16.90 270 ALA A CA 1
ATOM 1971 C C . ALA A 1 271 ? -11.423 -11.771 36.983 1.00 16.55 270 ALA A C 1
ATOM 1972 O O . ALA A 1 271 ? -11.990 -11.290 35.998 1.00 16.21 270 ALA A O 1
ATOM 1974 N N . LYS A 1 272 ? -11.248 -11.108 38.124 1.00 16.34 271 LYS A N 1
ATOM 1975 C CA . LYS A 1 272 ? -11.609 -9.704 38.270 1.00 16.33 271 LYS A CA 1
ATOM 1976 C C . LYS A 1 272 ? -10.396 -8.882 38.706 1.00 16.04 271 LYS A C 1
ATOM 1977 O O . LYS A 1 272 ? -10.178 -7.778 38.209 1.00 16.18 271 LYS A O 1
ATOM 1983 N N . ALA A 1 273 ? -9.618 -9.430 39.638 1.00 15.76 272 ALA A N 1
ATOM 1984 C CA . ALA A 1 273 ? -8.412 -8.774 40.139 1.00 15.45 272 ALA A CA 1
ATOM 1985 C C . ALA A 1 273 ? -7.347 -9.802 40.494 1.00 15.29 272 ALA A C 1
ATOM 1986 O O . ALA A 1 273 ? -7.648 -10.863 41.049 1.00 15.36 272 ALA A O 1
ATOM 1988 N N . VAL A 1 274 ? -6.099 -9.480 40.162 1.00 14.76 273 VAL A N 1
ATOM 1989 C CA . VAL A 1 274 ? -4.962 -10.353 40.451 1.00 14.57 273 VAL A CA 1
ATOM 1990 C C . VAL A 1 274 ? -3.758 -9.539 40.927 1.00 13.82 273 VAL A C 1
ATOM 1991 O O . VAL A 1 274 ? -3.597 -8.374 40.557 1.00 14.06 273 VAL A O 1
ATOM 1995 N N . THR A 1 275 ? -2.925 -10.163 41.753 1.00 12.98 274 THR A N 1
ATOM 1996 C CA . THR A 1 275 ? -1.630 -9.595 42.117 1.00 12.59 274 THR A CA 1
ATOM 1997 C C . THR A 1 275 ? -0.531 -10.533 41.645 1.00 12.42 274 THR A C 1
ATOM 1998 O O . THR A 1 275 ? -0.563 -11.735 41.923 1.00 12.12 274 THR A O 1
ATOM 2002 N N . LEU A 1 276 ? 0.424 -9.974 40.908 1.00 12.05 275 LEU A N 1
ATOM 2003 C CA . LEU A 1 276 ? 1.619 -10.693 40.498 1.00 12.06 275 LEU A CA 1
ATOM 2004 C C . LEU A 1 276 ? 2.769 -10.286 41.401 1.00 11.29 275 LEU A C 1
ATOM 2005 O O . LEU A 1 276 ? 2.986 -9.097 41.637 1.00 11.39 275 LEU A O 1
ATOM 2010 N N . TYR A 1 277 ? 3.482 -11.279 41.918 1.00 10.85 276 TYR A N 1
ATOM 2011 C CA . TYR A 1 277 ? 4.712 -11.049 42.660 1.00 10.95 276 TYR A CA 1
ATOM 2012 C C . TYR A 1 277 ? 5.873 -11.554 41.821 1.00 10.38 276 TYR A C 1
ATOM 2013 O O . TYR A 1 277 ? 5.908 -12.724 41.425 1.00 10.44 276 TYR A O 1
ATOM 2022 N N . ILE A 1 278 ? 6.808 -10.652 41.542 1.00 10.02 277 ILE A N 1
ATOM 2023 C CA . ILE A 1 278 ? 7.912 -10.925 40.631 1.00 9.97 277 ILE A CA 1
ATOM 2024 C C . ILE A 1 278 ? 9.229 -10.718 41.366 1.00 9.58 277 ILE A C 1
ATOM 2025 O O . ILE A 1 278 ? 9.462 -9.658 41.957 1.00 9.45 277 ILE A O 1
ATOM 2030 N N . ALA A 1 279 ? 10.084 -11.735 41.337 1.00 9.06 278 ALA A N 1
ATOM 2031 C CA . ALA A 1 279 ? 11.413 -11.623 41.928 1.00 8.90 278 ALA A CA 1
ATOM 2032 C C . ALA A 1 279 ? 12.456 -12.169 40.970 1.00 8.61 278 ALA A C 1
ATOM 2033 O O . ALA A 1 279 ? 12.145 -12.977 40.092 1.00 8.65 278 ALA A O 1
ATOM 2035 N N . ALA A 1 280 ? 13.699 -11.724 41.140 1.00 8.40 279 ALA A N 1
ATOM 2036 C CA . ALA A 1 280 ? 14.801 -12.196 40.318 1.00 8.40 279 ALA A CA 1
ATOM 2037 C C . ALA A 1 280 ? 16.102 -12.065 41.081 1.00 8.25 279 ALA A C 1
ATOM 2038 O O . ALA A 1 280 ? 16.235 -11.207 41.962 1.00 8.34 279 ALA A O 1
ATOM 2040 N N . ALA A 1 281 ? 17.062 -12.916 40.739 1.00 7.92 280 ALA A N 1
ATOM 2041 C CA . ALA A 1 281 ? 18.387 -12.875 41.340 1.00 7.87 280 ALA A CA 1
ATOM 2042 C C . ALA A 1 281 ? 19.389 -13.604 40.475 1.00 7.59 280 ALA A C 1
ATOM 2043 O O . ALA A 1 281 ? 19.028 -14.434 39.628 1.00 7.95 280 ALA A O 1
ATOM 2045 N N . THR A 1 282 ? 20.657 -13.282 40.712 1.00 7.38 281 THR A N 1
ATOM 2046 C CA . THR A 1 282 ? 21.775 -14.038 40.183 1.00 7.14 281 THR A CA 1
ATOM 2047 C C . THR A 1 282 ? 22.627 -14.503 41.358 1.00 7.21 281 THR A C 1
ATOM 2048 O O . THR A 1 282 ? 22.369 -14.127 42.511 1.00 7.32 281 THR A O 1
ATOM 2052 N N . ASP A 1 283 ? 23.650 -15.298 41.055 1.00 7.16 282 ASP A N 1
ATOM 2053 C CA . ASP A 1 283 ? 24.663 -15.660 42.042 1.00 7.31 282 ASP A CA 1
ATOM 2054 C C . ASP A 1 283 ? 25.876 -14.717 42.033 1.00 6.83 282 ASP A C 1
ATOM 2055 O O . ASP A 1 283 ? 26.944 -15.081 42.519 1.00 6.80 282 ASP A O 1
ATOM 2060 N N . TYR A 1 284 ? 25.713 -13.511 41.483 1.00 6.63 283 TYR A N 1
ATOM 2061 C CA . TYR A 1 284 ? 26.757 -12.489 41.574 1.00 6.73 283 TYR A CA 1
ATOM 2062 C C . TYR A 1 284 ? 27.090 -12.188 43.033 1.00 6.66 283 TYR A C 1
ATOM 2063 O O . TYR A 1 284 ? 26.205 -12.188 43.885 1.00 7.01 283 TYR A O 1
ATOM 2072 N N . LYS A 1 285 ? 28.360 -11.920 43.317 1.00 6.43 284 LYS A N 1
ATOM 2073 C CA . LYS A 1 285 ? 28.725 -11.281 44.579 1.00 6.75 284 LYS A CA 1
ATOM 2074 C C . LYS A 1 285 ? 29.904 -10.369 44.314 1.00 6.31 284 LYS A C 1
ATOM 2075 O O . LYS A 1 285 ? 30.796 -10.720 43.547 1.00 6.55 284 LYS A O 1
ATOM 2081 N N . GLN A 1 286 ? 29.916 -9.203 44.952 1.00 6.37 285 GLN A N 1
ATOM 2082 C CA . GLN A 1 286 ? 31.058 -8.306 44.835 1.00 7.12 285 GLN A CA 1
ATOM 2083 C C . GLN A 1 286 ? 32.124 -8.794 45.812 1.00 7.14 285 GLN A C 1
ATOM 2084 O O . GLN A 1 286 ? 32.231 -8.307 46.949 1.00 7.91 285 GLN A O 1
ATOM 2090 N N . LYS A 1 287 ? 32.881 -9.788 45.353 1.00 7.32 286 LYS A N 1
ATOM 2091 C CA . LYS A 1 287 ? 33.841 -10.512 46.173 1.00 8.59 286 LYS A CA 1
ATOM 2092 C C . LYS A 1 287 ? 34.983 -10.955 45.271 1.00 7.73 286 LYS A C 1
ATOM 2093 O O . LYS A 1 287 ? 34.823 -11.860 44.460 1.00 8.47 286 LYS A O 1
ATOM 2099 N N . TYR A 1 288 ? 36.130 -10.301 45.405 1.00 7.45 287 TYR A N 1
ATOM 2100 C CA . TYR A 1 288 ? 37.304 -10.604 44.594 1.00 7.50 287 TYR A CA 1
ATOM 2101 C C . TYR A 1 288 ? 37.961 -11.880 45.127 1.00 7.43 287 TYR A C 1
ATOM 2102 O O . TYR A 1 288 ? 38.088 -12.025 46.342 1.00 7.89 287 TYR A O 1
ATOM 2111 N N . PRO A 1 289 ? 38.431 -12.783 44.238 1.00 7.29 288 PRO A N 1
ATOM 2112 C CA . PRO A 1 289 ? 38.414 -12.741 42.776 1.00 7.35 288 PRO A CA 1
ATOM 2113 C C . PRO A 1 289 ? 37.285 -13.481 42.052 1.00 7.37 288 PRO A C 1
ATOM 2114 O O . PRO A 1 289 ? 37.192 -13.359 40.835 1.00 6.97 288 PRO A O 1
ATOM 2118 N N . SER A 1 290 ? 36.457 -14.248 42.763 1.00 6.94 289 SER A N 1
ATOM 2119 C CA . SER A 1 290 ? 35.496 -15.144 42.095 1.00 7.27 289 SER A CA 1
ATOM 2120 C C . SER A 1 290 ? 34.182 -14.484 41.693 1.00 6.53 289 SER A C 1
ATOM 2121 O O . SER A 1 290 ? 33.508 -14.951 40.778 1.00 6.50 289 SER A O 1
ATOM 2124 N N . TYR A 1 291 ? 33.813 -13.426 42.408 1.00 6.22 290 TYR A N 1
ATOM 2125 C CA . TYR A 1 291 ? 32.581 -12.672 42.152 1.00 6.30 290 TYR A CA 1
ATOM 2126 C C . TYR A 1 291 ? 31.313 -13.532 42.083 1.00 6.26 290 TYR A C 1
ATOM 2127 O O . TYR A 1 291 ? 30.418 -13.276 41.274 1.00 5.89 290 TYR A O 1
ATOM 2136 N N . ARG A 1 292 ? 31.237 -14.533 42.960 1.00 6.47 291 ARG A N 1
ATOM 2137 C CA . ARG A 1 292 ? 30.059 -15.401 43.066 1.00 7.12 291 ARG A CA 1
ATOM 2138 C C . ARG A 1 292 ? 29.700 -15.680 44.517 1.00 7.38 291 ARG A C 1
ATOM 2139 O O . ARG A 1 292 ? 30.571 -15.673 45.386 1.00 7.85 291 ARG A O 1
ATOM 2147 N N . THR A 1 293 ? 28.421 -15.945 44.770 1.00 7.62 292 THR A N 1
ATOM 2148 C CA . THR A 1 293 ? 27.973 -16.313 46.116 1.00 8.23 292 THR A CA 1
ATOM 2149 C C . THR A 1 293 ? 28.405 -17.724 46.504 1.00 8.40 292 THR A C 1
ATOM 2150 O O . THR A 1 293 ? 28.516 -18.029 47.696 1.00 9.03 292 THR A O 1
ATOM 2154 N N . GLY A 1 294 ? 28.622 -18.584 45.511 1.00 8.67 293 GLY A N 1
ATOM 2155 C CA . GLY A 1 294 ? 28.894 -19.999 45.771 1.00 9.47 293 GLY A CA 1
ATOM 2156 C C . GLY A 1 294 ? 27.638 -20.854 45.791 1.00 9.60 293 GLY A C 1
ATOM 2157 O O . GLY A 1 294 ? 27.716 -22.068 45.987 1.00 10.19 293 GLY A O 1
ATOM 2158 N N . GLU A 1 295 ? 26.478 -20.229 45.600 1.00 9.58 294 GLU A N 1
ATOM 2159 C CA . GLU A 1 295 ? 25.215 -20.958 45.514 1.00 9.86 294 GLU A CA 1
ATOM 2160 C C . GLU A 1 295 ? 25.154 -21.814 44.263 1.00 10.01 294 GLU A C 1
ATOM 2161 O O . GLU A 1 295 ? 25.741 -21.468 43.233 1.00 10.06 294 GLU A O 1
ATOM 2167 N N . THR A 1 296 ? 24.422 -22.921 44.360 1.00 10.33 295 THR A N 1
ATOM 2168 C CA . THR A 1 296 ? 24.034 -23.705 43.200 1.00 10.48 295 THR A CA 1
ATOM 2169 C C . THR A 1 296 ? 22.785 -23.085 42.584 1.00 10.42 295 THR A C 1
ATOM 2170 O O . THR A 1 296 ? 22.133 -22.241 43.207 1.00 10.10 295 THR A O 1
ATOM 2174 N N . ALA A 1 297 ? 22.444 -23.514 41.372 1.00 10.52 296 ALA A N 1
ATOM 2175 C CA . ALA A 1 297 ? 21.207 -23.084 40.721 1.00 10.83 296 ALA A CA 1
ATOM 2176 C C . ALA A 1 297 ? 19.983 -23.395 41.584 1.00 10.56 296 ALA A C 1
ATOM 2177 O O . ALA A 1 297 ? 19.063 -22.583 41.676 1.00 10.69 296 ALA A O 1
ATOM 2179 N N . ALA A 1 298 ? 19.980 -24.569 42.218 1.00 10.81 297 ALA A N 1
ATOM 2180 C CA . ALA A 1 298 ? 18.887 -24.966 43.105 1.00 10.85 297 ALA A CA 1
ATOM 2181 C C . ALA A 1 298 ? 18.734 -24.006 44.282 1.00 10.71 297 ALA A C 1
ATOM 2182 O O . ALA A 1 298 ? 17.619 -23.637 44.642 1.00 10.70 297 ALA A O 1
ATOM 2184 N N . GLU A 1 299 ? 19.857 -23.588 44.861 1.00 10.53 298 GLU A N 1
ATOM 2185 C CA . GLU A 1 299 ? 19.835 -22.642 45.976 1.00 10.48 298 GLU A CA 1
ATOM 2186 C C . GLU A 1 299 ? 19.325 -21.260 45.568 1.00 10.34 298 GLU A C 1
ATOM 2187 O O . GLU A 1 299 ? 18.534 -20.648 46.294 1.00 10.59 298 GLU A O 1
ATOM 2193 N N . VAL A 1 300 ? 19.757 -20.775 44.404 1.00 10.00 299 VAL A N 1
ATOM 2194 C CA . VAL A 1 300 ? 19.238 -19.507 43.878 1.00 9.80 299 VAL A CA 1
ATOM 2195 C C . VAL A 1 300 ? 17.727 -19.629 43.662 1.00 9.82 299 VAL A C 1
ATOM 2196 O O . VAL A 1 300 ? 16.961 -18.740 44.036 1.00 9.77 299 VAL A O 1
ATOM 2200 N N . ASN A 1 301 ? 17.309 -20.754 43.086 1.00 10.09 300 ASN A N 1
ATOM 2201 C CA . ASN A 1 301 ? 15.897 -21.013 42.846 1.00 10.53 300 ASN A CA 1
ATOM 2202 C C . ASN A 1 301 ? 15.054 -20.976 44.129 1.00 10.64 300 ASN A C 1
ATOM 2203 O O . ASN A 1 301 ? 13.988 -20.364 44.162 1.00 10.74 300 ASN A O 1
ATOM 2208 N N . THR A 1 302 ? 15.546 -21.635 45.174 1.00 10.89 301 THR A N 1
ATOM 2209 C CA . THR A 1 302 ? 14.884 -21.662 46.477 1.00 11.34 301 THR A CA 1
ATOM 2210 C C . THR A 1 302 ? 14.784 -20.249 47.054 1.00 11.04 301 THR A C 1
ATOM 2211 O O . THR A 1 302 ? 13.742 -19.856 47.585 1.00 10.84 301 THR A O 1
ATOM 2215 N N . ARG A 1 303 ? 15.867 -19.486 46.917 1.00 10.85 302 ARG A N 1
ATOM 2216 C CA . ARG A 1 303 ? 15.933 -18.120 47.424 1.00 10.68 302 ARG A CA 1
ATOM 2217 C C . ARG A 1 303 ? 14.899 -17.210 46.757 1.00 10.70 302 ARG A C 1
ATOM 2218 O O . ARG A 1 303 ? 14.161 -16.496 47.440 1.00 10.57 302 ARG A O 1
ATOM 2226 N N . VAL A 1 304 ? 14.843 -17.245 45.429 1.00 10.46 303 VAL A N 1
ATOM 2227 C CA . VAL A 1 304 ? 13.893 -16.428 44.680 1.00 10.46 303 VAL A CA 1
ATOM 2228 C C . VAL A 1 304 ? 12.452 -16.856 44.975 1.00 10.63 303 VAL A C 1
ATOM 2229 O O . VAL A 1 304 ? 11.571 -16.012 45.130 1.00 10.57 303 VAL A O 1
ATOM 2233 N N . ALA A 1 305 ? 12.227 -18.165 45.083 1.00 10.77 304 ALA A N 1
ATOM 2234 C CA . ALA A 1 305 ? 10.900 -18.694 45.416 1.00 11.16 304 ALA A CA 1
ATOM 2235 C C . ALA A 1 305 ? 10.393 -18.165 46.754 1.00 11.47 304 ALA A C 1
ATOM 2236 O O . ALA A 1 305 ? 9.213 -17.829 46.893 1.00 11.60 304 ALA A O 1
ATOM 2238 N N . LYS A 1 306 ? 11.290 -18.080 47.730 1.00 11.67 305 LYS A N 1
ATOM 2239 C CA . LYS A 1 306 ? 10.928 -17.604 49.060 1.00 12.25 305 LYS A CA 1
ATOM 2240 C C . LYS A 1 306 ? 10.578 -16.116 49.049 1.00 11.96 305 LYS A C 1
ATOM 2241 O O . LYS A 1 306 ? 9.726 -15.675 49.821 1.00 12.06 305 LYS A O 1
ATOM 2247 N N . VAL A 1 307 ? 11.227 -15.343 48.176 1.00 11.49 306 VAL A N 1
ATOM 2248 C CA . VAL A 1 307 ? 10.910 -13.920 48.045 1.00 11.28 306 VAL A CA 1
ATOM 2249 C C . VAL A 1 307 ? 9.447 -13.735 47.646 1.00 11.10 306 VAL A C 1
ATOM 2250 O O . VAL A 1 307 ? 8.715 -12.988 48.297 1.00 11.28 306 VAL A O 1
ATOM 2254 N N . VAL A 1 308 ? 9.018 -14.425 46.589 1.00 11.08 307 VAL A N 1
ATOM 2255 C CA . VAL A 1 308 ? 7.640 -14.274 46.114 1.00 11.31 307 VAL A CA 1
ATOM 2256 C C . VAL A 1 308 ? 6.621 -14.876 47.086 1.00 11.66 307 VAL A C 1
ATOM 2257 O O . VAL A 1 308 ? 5.536 -14.319 47.267 1.00 11.50 307 VAL A O 1
ATOM 2261 N N . GLN A 1 309 ? 6.980 -15.989 47.722 1.00 11.98 308 GLN A N 1
ATOM 2262 C CA . GLN A 1 309 ? 6.095 -16.617 48.705 1.00 12.48 308 GLN A CA 1
ATOM 2263 C C . GLN A 1 309 ? 5.920 -15.746 49.948 1.00 12.77 308 GLN A C 1
ATOM 2264 O O . GLN A 1 309 ? 4.792 -15.551 50.411 1.00 12.92 308 GLN A O 1
ATOM 2270 N N . ASP A 1 310 ? 7.023 -15.213 50.474 1.00 13.06 309 ASP A N 1
ATOM 2271 C CA . ASP A 1 310 ? 6.964 -14.320 51.631 1.00 13.32 309 ASP A CA 1
ATOM 2272 C C . ASP A 1 310 ? 6.100 -13.093 51.355 1.00 13.25 309 ASP A C 1
ATOM 2273 O O . ASP A 1 310 ? 5.330 -12.663 52.218 1.00 13.37 309 ASP A O 1
ATOM 2278 N N . ALA A 1 311 ? 6.232 -12.537 50.151 1.00 13.00 310 ALA A N 1
ATOM 2279 C CA . ALA A 1 311 ? 5.452 -11.373 49.745 1.00 13.04 310 ALA A CA 1
ATOM 2280 C C . ALA A 1 311 ? 3.961 -11.704 49.656 1.00 13.08 310 ALA A C 1
ATOM 2281 O O . ALA A 1 311 ? 3.122 -10.972 50.191 1.00 13.16 310 ALA A O 1
ATOM 2283 N N . ALA A 1 312 ? 3.641 -12.814 48.991 1.00 13.30 311 ALA A N 1
ATOM 2284 C CA . ALA A 1 312 ? 2.257 -13.264 48.858 1.00 13.60 311 ALA A CA 1
ATOM 2285 C C . ALA A 1 312 ? 1.624 -13.521 50.222 1.00 13.89 311 ALA A C 1
ATOM 2286 O O . ALA A 1 312 ? 0.454 -13.195 50.440 1.00 14.06 311 ALA A O 1
ATOM 2288 N N . ASN A 1 313 ? 2.406 -14.092 51.137 1.00 14.07 312 ASN A N 1
ATOM 2289 C CA . ASN A 1 313 ? 1.945 -14.357 52.498 1.00 14.43 312 ASN A CA 1
ATOM 2290 C C . ASN A 1 313 ? 1.567 -13.081 53.245 1.00 14.63 312 ASN A C 1
ATOM 2291 O O . ASN A 1 313 ? 0.580 -13.061 53.988 1.00 14.88 312 ASN A O 1
ATOM 2296 N N . LYS A 1 314 ? 2.346 -12.019 53.037 1.00 14.54 313 LYS A N 1
ATOM 2297 C CA . LYS A 1 314 ? 2.036 -10.706 53.607 1.00 14.59 313 LYS A CA 1
ATOM 2298 C C . LYS A 1 314 ? 0.801 -10.083 52.962 1.00 14.39 313 LYS A C 1
ATOM 2299 O O . LYS A 1 314 ? 0.001 -9.430 53.637 1.00 14.71 313 LYS A O 1
ATOM 2305 N N . GLY A 1 315 ? 0.651 -10.289 51.657 1.00 14.07 314 GLY A N 1
ATOM 2306 C CA . GLY A 1 315 ? -0.512 -9.798 50.928 1.00 13.82 314 GLY A CA 1
ATOM 2307 C C . GLY A 1 315 ? -0.313 -8.422 50.327 1.00 13.52 314 GLY A C 1
ATOM 2308 O O . GLY A 1 315 ? 0.526 -7.640 50.791 1.00 13.62 314 GLY A O 1
ATOM 2309 N N . TYR A 1 316 ? -1.108 -8.126 49.304 1.00 13.48 315 TYR A N 1
ATOM 2310 C CA . TYR A 1 316 ? -0.981 -6.898 48.526 1.00 13.54 315 TYR A CA 1
ATOM 2311 C C . TYR A 1 316 ? -1.048 -5.619 49.362 1.00 13.51 315 TYR A C 1
ATOM 2312 O O . TYR A 1 316 ? -0.189 -4.738 49.228 1.00 13.18 315 TYR A O 1
ATOM 2321 N N . THR A 1 317 ? -2.067 -5.509 50.213 1.00 13.48 316 THR A N 1
ATOM 2322 C CA . THR A 1 317 ? -2.272 -4.299 51.010 1.00 13.70 316 THR A CA 1
ATOM 2323 C C . THR A 1 317 ? -1.047 -3.973 51.870 1.00 13.28 316 THR A C 1
ATOM 2324 O O . THR A 1 317 ? -0.561 -2.835 51.867 1.00 13.20 316 THR A O 1
ATOM 2328 N N . ALA A 1 318 ? -0.545 -4.977 52.583 1.00 12.83 317 ALA A N 1
ATOM 2329 C CA . ALA A 1 318 ? 0.604 -4.803 53.465 1.00 12.55 317 ALA A CA 1
ATOM 2330 C C . ALA A 1 318 ? 1.901 -4.522 52.703 1.00 12.29 317 ALA A C 1
ATOM 2331 O O . ALA A 1 318 ? 2.701 -3.683 53.125 1.00 12.29 317 ALA A O 1
ATOM 2333 N N . VAL A 1 319 ? 2.111 -5.229 51.594 1.00 11.70 318 VAL A N 1
ATOM 2334 C CA . VAL A 1 319 ? 3.301 -5.023 50.760 1.00 11.53 318 VAL A CA 1
ATOM 2335 C C . VAL A 1 319 ? 3.294 -3.614 50.158 1.00 11.40 318 VAL A C 1
ATOM 2336 O O . VAL A 1 319 ? 4.319 -2.922 50.169 1.00 11.27 318 VAL A O 1
ATOM 2340 N N . LYS A 1 320 ? 2.136 -3.179 49.667 1.00 11.51 319 LYS A N 1
ATOM 2341 C CA . LYS A 1 320 ? 1.999 -1.830 49.121 1.00 11.78 319 LYS A CA 1
ATOM 2342 C C . LYS A 1 320 ? 2.239 -0.755 50.181 1.00 11.70 319 LYS A C 1
ATOM 2343 O O . LYS A 1 320 ? 2.955 0.214 49.922 1.00 11.35 319 LYS A O 1
ATOM 2349 N N . LYS A 1 321 ? 1.648 -0.926 51.364 1.00 11.50 320 LYS A N 1
ATOM 2350 C CA . LYS A 1 321 ? 1.822 0.036 52.457 1.00 12.10 320 LYS A CA 1
ATOM 2351 C C . LYS A 1 321 ? 3.292 0.189 52.834 1.00 11.52 320 LYS A C 1
ATOM 2352 O O . LYS A 1 321 ? 3.803 1.307 52.921 1.00 11.40 320 LYS A O 1
ATOM 2358 N N . ALA A 1 322 ? 3.962 -0.938 53.056 1.00 11.39 321 ALA A N 1
ATOM 2359 C CA . ALA A 1 322 ? 5.376 -0.935 53.424 1.00 11.26 321 ALA A CA 1
ATOM 2360 C C . ALA A 1 322 ? 6.227 -0.295 52.336 1.00 10.95 321 ALA A C 1
ATOM 2361 O O . ALA A 1 322 ? 7.178 0.438 52.636 1.00 10.96 321 ALA A O 1
ATOM 2363 N N . HIS A 1 323 ? 5.883 -0.566 51.079 1.00 10.47 322 HIS A N 1
ATOM 2364 C CA . HIS A 1 323 ? 6.589 0.048 49.965 1.00 10.14 322 HIS A CA 1
ATOM 2365 C C . HIS A 1 323 ? 6.455 1.567 49.955 1.00 10.16 322 HIS A C 1
ATOM 2366 O O . HIS A 1 323 ? 7.455 2.287 49.879 1.00 9.98 322 HIS A O 1
ATOM 2373 N N . ILE A 1 324 ? 5.215 2.048 49.999 1.00 10.33 323 ILE A N 1
ATOM 2374 C CA . ILE A 1 324 ? 4.966 3.482 49.897 1.00 10.82 323 ILE A CA 1
ATOM 2375 C C . ILE A 1 324 ? 5.575 4.222 51.089 1.00 10.60 323 ILE A C 1
ATOM 2376 O O . ILE A 1 324 ? 6.167 5.290 50.913 1.00 10.29 323 ILE A O 1
ATOM 2381 N N . ASP A 1 325 ? 5.462 3.644 52.284 1.00 10.68 324 ASP A N 1
ATOM 2382 C CA . ASP A 1 325 ? 6.096 4.216 53.479 1.00 10.85 324 ASP A CA 1
ATOM 2383 C C . ASP A 1 325 ? 7.607 4.379 53.281 1.00 10.49 324 ASP A C 1
ATOM 2384 O O . ASP A 1 325 ? 8.170 5.433 53.583 1.00 10.73 324 ASP A O 1
ATOM 2389 N N . ASP A 1 326 ? 8.245 3.331 52.763 1.00 10.23 325 ASP A N 1
ATOM 2390 C CA . ASP A 1 326 ? 9.687 3.302 52.530 1.00 9.83 325 ASP A CA 1
ATOM 2391 C C . ASP A 1 326 ? 10.120 4.317 51.465 1.00 9.72 325 ASP A C 1
ATOM 2392 O O . ASP A 1 326 ? 11.059 5.092 51.678 1.00 9.89 325 ASP A O 1
ATOM 2397 N N . HIS A 1 327 ? 9.430 4.307 50.328 1.00 9.08 326 HIS A N 1
ATOM 2398 C CA . HIS A 1 327 ? 9.746 5.199 49.225 1.00 9.52 326 HIS A CA 1
ATOM 2399 C C . HIS A 1 327 ? 9.530 6.655 49.616 1.00 9.58 326 HIS A C 1
ATOM 2400 O O . HIS A 1 327 ? 10.407 7.504 49.411 1.00 9.64 326 HIS A O 1
ATOM 2407 N N . SER A 1 328 ? 8.354 6.941 50.173 1.00 9.74 327 SER A N 1
ATOM 2408 C CA . SER A 1 328 ? 7.998 8.317 50.517 1.00 10.35 327 SER A CA 1
ATOM 2409 C C . SER A 1 328 ? 8.848 8.891 51.652 1.00 10.21 327 SER A C 1
ATOM 2410 O O . SER A 1 328 ? 9.069 10.100 51.699 1.00 10.27 327 SER A O 1
ATOM 2413 N N . ALA A 1 329 ? 9.330 8.034 52.550 1.00 10.07 328 ALA A N 1
ATOM 2414 C CA . ALA A 1 329 ? 10.212 8.480 53.630 1.00 10.28 328 ALA A CA 1
ATOM 2415 C C . ALA A 1 329 ? 11.436 9.204 53.074 1.00 10.02 328 ALA A C 1
ATOM 2416 O O . ALA A 1 329 ? 11.884 10.202 53.650 1.00 10.79 328 ALA A O 1
ATOM 2418 N N . ILE A 1 330 ? 11.970 8.708 51.959 1.00 9.34 329 ILE A N 1
ATOM 2419 C CA . ILE A 1 330 ? 13.098 9.363 51.302 1.00 8.75 329 ILE A CA 1
ATOM 2420 C C . ILE A 1 330 ? 12.622 10.473 50.365 1.00 8.51 329 ILE A C 1
ATOM 2421 O O . ILE A 1 330 ? 13.144 11.589 50.391 1.00 8.34 329 ILE A O 1
ATOM 2426 N N . TYR A 1 331 ? 11.631 10.164 49.532 1.00 8.39 330 TYR A N 1
ATOM 2427 C CA . TYR A 1 331 ? 11.198 11.105 48.508 1.00 8.57 330 TYR A CA 1
ATOM 2428 C C . TYR A 1 331 ? 10.684 12.416 49.099 1.00 8.59 330 TYR A C 1
ATOM 2429 O O . TYR A 1 331 ? 10.971 13.486 48.576 1.00 8.51 330 TYR A O 1
ATOM 2438 N N . ASP A 1 332 ? 9.919 12.326 50.185 1.00 8.53 331 ASP A N 1
ATOM 2439 C CA . ASP A 1 332 ? 9.276 13.517 50.737 1.00 8.99 331 ASP A CA 1
ATOM 2440 C C . ASP A 1 332 ? 10.184 14.391 51.612 1.00 8.75 331 ASP A C 1
ATOM 2441 O O . ASP A 1 332 ? 9.729 15.400 52.154 1.00 9.23 331 ASP A O 1
ATOM 2446 N N . ARG A 1 333 ? 11.466 14.036 51.720 1.00 8.72 332 ARG A N 1
ATOM 2447 C CA . ARG A 1 333 ? 12.415 14.833 52.509 1.00 8.79 332 ARG A CA 1
ATOM 2448 C C . ARG A 1 333 ? 12.629 16.228 51.933 1.00 8.79 332 ARG A C 1
ATOM 2449 O O . ARG A 1 333 ? 12.911 17.169 52.676 1.00 8.84 332 ARG A O 1
ATOM 2457 N N . VAL A 1 334 ? 12.506 16.348 50.614 1.00 8.67 333 VAL A N 1
ATOM 2458 C CA . VAL A 1 334 ? 12.726 17.604 49.921 1.00 8.89 333 VAL A CA 1
ATOM 2459 C C . VAL A 1 334 ? 11.424 18.068 49.286 1.00 9.00 333 VAL A C 1
ATOM 2460 O O . VAL A 1 334 ? 10.727 17.291 48.633 1.00 9.17 333 VAL A O 1
ATOM 2464 N N . LYS A 1 335 ? 11.102 19.341 49.489 1.00 9.17 334 LYS A N 1
ATOM 2465 C CA . LYS A 1 335 ? 9.982 19.973 48.805 1.00 9.74 334 LYS A CA 1
ATOM 2466 C C . LYS A 1 335 ? 10.479 21.242 48.143 1.00 9.71 334 LYS A C 1
ATOM 2467 O O . LYS A 1 335 ? 11.347 21.931 48.682 1.00 9.56 334 LYS A O 1
ATOM 2473 N N . ILE A 1 336 ? 9.938 21.547 46.971 1.00 9.77 335 ILE A N 1
ATOM 2474 C CA . ILE A 1 336 ? 10.342 22.735 46.238 1.00 10.59 335 ILE A CA 1
ATOM 2475 C C . ILE A 1 336 ? 9.125 23.371 45.573 1.00 10.61 335 ILE A C 1
ATOM 2476 O O . ILE A 1 336 ? 8.350 22.692 44.889 1.00 10.63 335 ILE A O 1
ATOM 2481 N N . ASP A 1 337 ? 8.950 24.667 45.815 1.00 11.00 336 ASP A N 1
ATOM 2482 C CA . ASP A 1 337 ? 7.832 25.417 45.250 1.00 11.80 336 ASP A CA 1
ATOM 2483 C C . ASP A 1 337 ? 8.347 26.639 44.512 1.00 11.63 336 ASP A C 1
ATOM 2484 O O . ASP A 1 337 ? 8.799 27.611 45.126 1.00 11.60 336 ASP A O 1
ATOM 2489 N N . LEU A 1 338 ? 8.278 26.573 43.189 1.00 11.69 337 LEU A N 1
ATOM 2490 C CA . LEU A 1 338 ? 8.665 27.686 42.337 1.00 11.97 337 LEU A CA 1
ATOM 2491 C C . LEU A 1 338 ? 7.461 28.298 41.627 1.00 11.97 337 LEU A C 1
ATOM 2492 O O . LEU A 1 338 ? 7.622 29.124 40.729 1.00 12.66 337 LEU A O 1
ATOM 2497 N N . GLY A 1 339 ? 6.263 27.890 42.039 1.00 11.88 338 GLY A N 1
ATOM 2498 C CA . GLY A 1 339 ? 5.024 28.372 41.426 1.00 11.91 338 GLY A CA 1
ATOM 2499 C C . GLY A 1 339 ? 4.503 27.460 40.333 1.00 11.72 338 GLY A C 1
ATOM 2500 O O . GLY A 1 339 ? 3.705 27.885 39.489 1.00 12.15 338 GLY A O 1
ATOM 2501 N N . GLN A 1 340 ? 4.937 26.201 40.359 1.00 11.35 339 GLN A N 1
ATOM 2502 C CA . GLN A 1 340 ? 4.580 25.237 39.321 1.00 11.06 339 GLN A CA 1
ATOM 2503 C C . GLN A 1 340 ? 3.115 24.830 39.337 1.00 11.35 339 GLN A C 1
ATOM 2504 O O . GLN A 1 340 ? 2.484 24.764 40.393 1.00 11.74 339 GLN A O 1
ATOM 2510 N N . SER A 1 341 ? 2.608 24.532 38.145 1.00 11.60 340 SER A N 1
ATOM 2511 C CA . SER A 1 341 ? 1.401 23.741 37.981 1.00 12.06 340 SER A CA 1
ATOM 2512 C C . SER A 1 341 ? 1.740 22.267 38.222 1.00 12.08 340 SER A C 1
ATOM 2513 O O . SER A 1 341 ? 2.906 21.908 38.434 1.00 12.04 340 SER A O 1
ATOM 2516 N N . GLY A 1 342 ? 0.717 21.422 38.199 1.00 12.23 341 GLY A N 1
ATOM 2517 C CA . GLY A 1 342 ? 0.882 19.985 38.380 1.00 12.58 341 GLY A CA 1
ATOM 2518 C C . GLY A 1 342 ? -0.293 19.260 37.761 1.00 12.86 341 GLY A C 1
ATOM 2519 O O . GLY A 1 342 ? -1.148 19.888 37.131 1.00 12.94 341 GLY A O 1
ATOM 2520 N N . HIS A 1 343 ? -0.353 17.944 37.951 1.00 13.12 342 HIS A N 1
ATOM 2521 C CA . HIS A 1 343 ? -1.370 17.127 37.278 1.00 13.46 342 HIS A CA 1
ATOM 2522 C C . HIS A 1 343 ? -2.802 17.430 37.738 1.00 13.91 342 HIS A C 1
ATOM 2523 O O . HIS A 1 343 ? -3.764 17.096 37.043 1.00 13.99 342 HIS A O 1
ATOM 2530 N N . SER A 1 344 ? -2.935 18.050 38.909 1.00 14.37 343 SER A N 1
ATOM 2531 C CA . SER A 1 344 ? -4.246 18.395 39.472 1.00 15.39 343 SER A CA 1
ATOM 2532 C C . SER A 1 344 ? -4.698 19.819 39.147 1.00 15.62 343 SER A C 1
ATOM 2533 O O . SER A 1 344 ? -5.816 20.210 39.491 1.00 15.93 343 SER A O 1
ATOM 2536 N N . SER A 1 345 ? -3.834 20.589 38.490 1.00 15.71 344 SER A N 1
ATOM 2537 C CA . SER A 1 345 ? -4.143 21.970 38.123 1.00 16.05 344 SER A CA 1
ATOM 2538 C C . SER A 1 345 ? -5.282 22.043 37.114 1.00 16.46 344 SER A C 1
ATOM 2539 O O . SER A 1 345 ? -5.489 21.111 36.331 1.00 16.37 344 SER A O 1
ATOM 2542 N N . ASP A 1 346 ? -6.023 23.150 37.143 1.00 16.83 345 ASP A N 1
ATOM 2543 C CA . ASP A 1 346 ? -6.984 23.446 36.089 1.00 17.40 345 ASP A CA 1
ATOM 2544 C C . ASP A 1 346 ? -6.211 23.564 34.781 1.00 17.26 345 ASP A C 1
ATOM 2545 O O . ASP A 1 346 ? -5.207 24.279 34.705 1.00 17.72 345 ASP A O 1
ATOM 2550 N N . GLY A 1 347 ? -6.670 22.839 33.766 1.00 17.01 346 GLY A N 1
ATOM 2551 C CA . GLY A 1 347 ? -5.996 22.791 32.472 1.00 16.53 346 GLY A CA 1
ATOM 2552 C C . GLY A 1 347 ? -4.622 22.146 32.545 1.00 16.12 346 GLY A C 1
ATOM 2553 O O . GLY A 1 347 ? -3.693 22.582 31.861 1.00 16.22 346 GLY A O 1
ATOM 2554 N N . ALA A 1 348 ? -4.494 21.114 33.380 1.00 15.44 347 ALA A N 1
ATOM 2555 C CA . ALA A 1 348 ? -3.242 20.362 33.502 1.00 14.87 347 ALA A CA 1
ATOM 2556 C C . ALA A 1 348 ? -2.893 19.707 32.178 1.00 14.41 347 ALA A C 1
ATOM 2557 O O . ALA A 1 348 ? -3.765 19.173 31.493 1.00 14.65 347 ALA A O 1
ATOM 2559 N N . VAL A 1 349 ? -1.613 19.753 31.828 1.00 13.67 348 VAL A N 1
ATOM 2560 C CA . VAL A 1 349 ? -1.131 19.195 30.569 1.00 13.19 348 VAL A CA 1
ATOM 2561 C C . VAL A 1 349 ? -0.279 17.955 30.821 1.00 12.51 348 VAL A C 1
ATOM 2562 O O . VAL A 1 349 ? 0.461 17.883 31.813 1.00 11.84 348 VAL A O 1
ATOM 2566 N N . ALA A 1 350 ? -0.401 16.979 29.926 1.00 11.69 349 ALA A N 1
ATOM 2567 C CA . ALA A 1 350 ? 0.409 15.765 29.984 1.00 11.01 349 ALA A CA 1
ATOM 2568 C C . ALA A 1 350 ? 1.891 16.103 29.831 1.00 10.62 349 ALA A C 1
ATOM 2569 O O . ALA A 1 350 ? 2.251 17.114 29.235 1.00 10.36 349 ALA A O 1
ATOM 2571 N N . THR A 1 351 ? 2.740 15.232 30.365 1.00 10.29 350 THR A N 1
ATOM 2572 C CA . THR A 1 351 ? 4.171 15.504 30.465 1.00 10.07 350 THR A CA 1
ATOM 2573 C C . THR A 1 351 ? 4.842 15.632 29.095 1.00 9.91 350 THR A C 1
ATOM 2574 O O . THR A 1 351 ? 5.722 16.469 28.911 1.00 9.59 350 THR A O 1
ATOM 2578 N N . ASP A 1 352 ? 4.413 14.817 28.134 1.00 9.77 351 ASP A N 1
ATOM 2579 C CA . ASP A 1 352 ? 4.906 14.956 26.767 1.00 10.16 351 ASP A CA 1
ATOM 2580 C C . ASP A 1 352 ? 4.461 16.280 26.124 1.00 10.18 351 ASP A C 1
ATOM 2581 O O . ASP A 1 352 ? 5.254 16.954 25.465 1.00 10.45 351 ASP A O 1
ATOM 2586 N N . ALA A 1 353 ? 3.197 16.647 26.332 1.00 10.54 352 ALA A N 1
ATOM 2587 C CA . ALA A 1 353 ? 2.676 17.933 25.858 1.00 10.66 352 ALA A CA 1
ATOM 2588 C C . ALA A 1 353 ? 3.404 19.105 26.517 1.00 10.67 352 ALA A C 1
ATOM 2589 O O . ALA A 1 353 ? 3.704 20.111 25.865 1.00 10.91 352 ALA A O 1
ATOM 2591 N N . LEU A 1 354 ? 3.689 18.951 27.810 1.00 10.70 353 LEU A N 1
ATOM 2592 C CA . LEU A 1 354 ? 4.421 19.952 28.580 1.00 10.62 353 LEU A CA 1
ATOM 2593 C C . LEU A 1 354 ? 5.825 20.164 28.023 1.00 10.46 353 LEU A C 1
ATOM 2594 O O . LEU A 1 354 ? 6.257 21.295 27.830 1.00 10.47 353 LEU A O 1
ATOM 2599 N N . LEU A 1 355 ? 6.531 19.065 27.761 1.00 10.22 354 LEU A N 1
ATOM 2600 C CA . LEU A 1 355 ? 7.861 19.139 27.172 1.00 10.20 354 LEU A CA 1
ATOM 2601 C C . LEU A 1 355 ? 7.828 19.838 25.812 1.00 10.23 354 LEU A C 1
ATOM 2602 O O . LEU A 1 355 ? 8.656 20.700 25.532 1.00 9.92 354 LEU A O 1
ATOM 2607 N N . LYS A 1 356 ? 6.852 19.470 24.981 1.00 10.56 355 LYS A N 1
ATOM 2608 C CA . LYS A 1 356 ? 6.708 20.060 23.654 1.00 11.24 355 LYS A CA 1
ATOM 2609 C C . LYS A 1 356 ? 6.476 21.571 23.732 1.00 11.03 355 LYS A C 1
ATOM 2610 O O . LYS A 1 356 ? 7.086 22.329 22.982 1.00 11.36 355 LYS A O 1
ATOM 2616 N N . ALA A 1 357 ? 5.607 21.997 24.647 1.00 11.22 356 ALA A N 1
ATOM 2617 C CA . ALA A 1 357 ? 5.325 23.421 24.845 1.00 11.17 356 ALA A CA 1
ATOM 2618 C C . ALA A 1 357 ? 6.574 24.168 25.319 1.00 11.11 356 ALA A C 1
ATOM 2619 O O . ALA A 1 357 ? 6.856 25.275 24.864 1.00 11.42 356 ALA A O 1
ATOM 2621 N N . TYR A 1 358 ? 7.324 23.550 26.230 1.00 10.84 357 TYR A N 1
ATOM 2622 C CA . TYR A 1 358 ? 8.573 24.124 26.720 1.00 10.79 357 TYR A CA 1
ATOM 2623 C C . TYR A 1 358 ? 9.557 24.312 25.562 1.00 11.11 357 TYR A C 1
ATOM 2624 O O . TYR A 1 358 ? 10.177 25.366 25.435 1.00 11.40 357 TYR A O 1
ATOM 2633 N N . GLN A 1 359 ? 9.673 23.292 24.712 1.00 11.53 358 GLN A N 1
ATOM 2634 C CA . GLN A 1 359 ? 10.566 23.329 23.550 1.00 12.08 358 GLN A CA 1
ATOM 2635 C C . GLN A 1 359 ? 10.165 24.399 22.535 1.00 12.93 358 GLN A C 1
ATOM 2636 O O . GLN A 1 359 ? 11.023 25.047 21.938 1.00 13.17 358 GLN A O 1
ATOM 2642 N N . ARG A 1 360 ? 8.858 24.571 22.350 1.00 13.69 359 ARG A N 1
ATOM 2643 C CA . ARG A 1 360 ? 8.331 25.508 21.356 1.00 15.17 359 ARG A CA 1
ATOM 2644 C C . ARG A 1 360 ? 8.233 26.941 21.881 1.00 15.25 359 ARG A C 1
ATOM 2645 O O . ARG A 1 360 ? 8.043 27.882 21.104 1.00 15.67 359 ARG A O 1
ATOM 2653 N N . GLY A 1 361 ? 8.368 27.100 23.195 1.00 15.23 360 GLY A N 1
ATOM 2654 C CA . GLY A 1 361 ? 8.301 28.414 23.829 1.00 15.53 360 GLY A CA 1
ATOM 2655 C C . GLY A 1 361 ? 6.884 28.895 24.074 1.00 15.61 360 GLY A C 1
ATOM 2656 O O . GLY A 1 361 ? 6.652 30.097 24.220 1.00 15.93 360 GLY A O 1
ATOM 2657 N N . SER A 1 362 ? 5.938 27.962 24.123 1.00 15.27 361 SER A N 1
ATOM 2658 C CA . SER A 1 362 ? 4.533 28.293 24.366 1.00 15.40 361 SER A CA 1
ATOM 2659 C C . SER A 1 362 ? 4.081 27.922 25.782 1.00 15.03 361 SER A C 1
ATOM 2660 O O . SER A 1 362 ? 2.921 28.138 26.147 1.00 15.68 361 SER A O 1
ATOM 2663 N N . ALA A 1 363 ? 4.994 27.365 26.576 1.00 14.51 362 ALA A N 1
ATOM 2664 C CA . ALA A 1 363 ? 4.697 27.041 27.968 1.00 13.87 362 ALA A CA 1
ATOM 2665 C C . ALA A 1 363 ? 4.550 28.319 28.790 1.00 13.68 362 ALA A C 1
ATOM 2666 O O . ALA A 1 363 ? 5.361 29.241 28.672 1.00 13.87 362 ALA A O 1
ATOM 2668 N N . THR A 1 364 ? 3.508 28.361 29.617 1.00 13.25 363 THR A N 1
ATOM 2669 C CA . THR A 1 364 ? 3.303 29.465 30.553 1.00 13.18 363 THR A CA 1
ATOM 2670 C C . THR A 1 364 ? 4.359 29.390 31.650 1.00 12.83 363 THR A C 1
ATOM 2671 O O . THR A 1 364 ? 5.047 28.373 31.792 1.00 12.48 363 THR A O 1
ATOM 2675 N N . THR A 1 365 ? 4.475 30.453 32.441 1.00 12.68 364 THR A N 1
ATOM 2676 C CA . THR A 1 365 ? 5.413 30.463 33.564 1.00 12.60 364 THR A CA 1
ATOM 2677 C C . THR A 1 365 ? 5.181 29.269 34.493 1.00 12.12 364 THR A C 1
ATOM 2678 O O . THR A 1 365 ? 6.131 28.560 34.843 1.00 11.83 364 THR A O 1
ATOM 2682 N N . ALA A 1 366 ? 3.925 29.030 34.867 1.00 11.87 365 ALA A N 1
ATOM 2683 C CA . ALA A 1 366 ? 3.582 27.903 35.738 1.00 11.34 365 ALA A CA 1
ATOM 2684 C C . ALA A 1 366 ? 4.007 26.565 35.126 1.00 11.03 365 ALA A C 1
ATOM 2685 O O . ALA A 1 366 ? 4.497 25.676 35.831 1.00 10.70 365 ALA A O 1
ATOM 2687 N N . GLN A 1 367 ? 3.821 26.435 33.815 1.00 10.71 366 GLN A N 1
ATOM 2688 C CA . GLN A 1 367 ? 4.211 25.227 33.086 1.00 10.73 366 GLN A CA 1
ATOM 2689 C C . GLN A 1 367 ? 5.724 25.052 32.994 1.00 10.35 366 GLN A C 1
ATOM 2690 O O . GLN A 1 367 ? 6.230 23.932 33.133 1.00 10.21 366 GLN A O 1
ATOM 2696 N N . LYS A 1 368 ? 6.447 26.146 32.770 1.00 10.00 367 LYS A N 1
ATOM 2697 C CA . LYS A 1 368 ? 7.912 26.098 32.815 1.00 10.03 367 LYS A CA 1
ATOM 2698 C C . LYS A 1 368 ? 8.389 25.630 34.187 1.00 9.76 367 LYS A C 1
ATOM 2699 O O . LYS A 1 368 ? 9.263 24.769 34.287 1.00 9.66 367 LYS A O 1
ATOM 2705 N N . ARG A 1 369 ? 7.805 26.183 35.245 1.00 9.75 368 ARG A N 1
ATOM 2706 C CA . ARG A 1 369 ? 8.157 25.763 36.596 1.00 9.84 368 ARG A CA 1
ATOM 2707 C C . ARG A 1 369 ? 7.768 24.309 36.853 1.00 9.74 368 ARG A C 1
ATOM 2708 O O . ARG A 1 369 ? 8.475 23.599 37.569 1.00 9.38 368 ARG A O 1
ATOM 2716 N N . GLU A 1 370 ? 6.663 23.858 36.260 1.00 9.44 369 GLU A N 1
ATOM 2717 C CA . GLU A 1 370 ? 6.289 22.445 36.362 1.00 9.65 369 GLU A CA 1
ATOM 2718 C C . GLU A 1 370 ? 7.356 21.526 35.768 1.00 9.19 369 GLU A C 1
ATOM 2719 O O . GLU A 1 370 ? 7.780 20.575 36.424 1.00 9.10 369 GLU A O 1
ATOM 2725 N N . LEU A 1 371 ? 7.791 21.807 34.543 1.00 8.93 370 LEU A N 1
ATOM 2726 C CA . LEU A 1 371 ? 8.799 20.950 33.913 1.00 8.93 370 LEU A CA 1
ATOM 2727 C C . LEU A 1 371 ? 10.132 20.998 34.661 1.00 8.55 370 LEU A C 1
ATOM 2728 O O . LEU A 1 371 ? 10.759 19.962 34.893 1.00 8.61 370 LEU A O 1
ATOM 2733 N N . GLU A 1 372 ? 10.549 22.195 35.063 1.00 8.44 371 GLU A N 1
ATOM 2734 C CA . GLU A 1 372 ? 11.810 22.360 35.783 1.00 8.27 371 GLU A CA 1
ATOM 2735 C C . GLU A 1 372 ? 11.805 21.615 37.119 1.00 8.29 371 GLU A C 1
ATOM 2736 O O . GLU A 1 372 ? 12.761 20.900 37.445 1.00 8.59 371 GLU A O 1
ATOM 2742 N N . THR A 1 373 ? 10.727 21.756 37.885 1.00 8.14 372 THR A N 1
ATOM 2743 C CA . THR A 1 373 ? 10.646 21.054 39.165 1.00 8.53 372 THR A CA 1
ATOM 2744 C C . THR A 1 373 ? 10.416 19.551 39.008 1.00 8.45 372 THR A C 1
ATOM 2745 O O . THR A 1 373 ? 10.895 18.769 39.826 1.00 8.35 372 THR A O 1
ATOM 2749 N N . LEU A 1 374 ? 9.706 19.139 37.959 1.00 8.52 373 LEU A N 1
ATOM 2750 C CA . LEU A 1 374 ? 9.545 17.711 37.696 1.00 8.75 373 LEU A CA 1
ATOM 2751 C C . LEU A 1 374 ? 10.870 17.042 37.368 1.00 8.22 373 LEU A C 1
ATOM 2752 O O . LEU A 1 374 ? 11.168 15.977 37.903 1.00 8.06 373 LEU A O 1
ATOM 2757 N N . VAL A 1 375 ? 11.653 17.662 36.493 1.00 7.71 374 VAL A N 1
ATOM 2758 C CA . VAL A 1 375 ? 12.970 17.114 36.151 1.00 7.70 374 VAL A CA 1
ATOM 2759 C C . VAL A 1 375 ? 13.857 17.055 37.401 1.00 7.44 374 VAL A C 1
ATOM 2760 O O . VAL A 1 375 ? 14.527 16.048 37.644 1.00 7.46 374 VAL A O 1
ATOM 2764 N N . TYR A 1 376 ? 13.833 18.120 38.204 1.00 7.17 375 TYR A N 1
ATOM 2765 C CA . TYR A 1 376 ? 14.556 18.143 39.470 1.00 7.12 375 TYR A CA 1
ATOM 2766 C C . TYR A 1 376 ? 14.180 16.944 40.348 1.00 7.23 375 TYR A C 1
ATOM 2767 O O . TYR A 1 376 ? 15.043 16.200 40.832 1.00 7.25 375 TYR A O 1
ATOM 2776 N N . LYS A 1 377 ? 12.876 16.774 40.553 1.00 7.19 376 LYS A N 1
ATOM 2777 C CA . LYS A 1 377 ? 12.350 15.735 41.427 1.00 7.44 376 LYS A CA 1
ATOM 2778 C C . LYS A 1 377 ? 12.647 14.341 40.884 1.00 7.31 376 LYS A C 1
ATOM 2779 O O . LYS A 1 377 ? 12.861 13.401 41.648 1.00 7.37 376 LYS A O 1
ATOM 2785 N N . TYR A 1 378 ? 12.657 14.222 39.558 1.00 7.46 377 TYR A N 1
ATOM 2786 C CA . TYR A 1 378 ? 12.919 12.948 38.889 1.00 7.35 377 TYR A CA 1
ATOM 2787 C C . TYR A 1 378 ? 14.316 12.435 39.206 1.00 7.31 377 TYR A C 1
ATOM 2788 O O . TYR A 1 378 ? 14.508 11.230 39.348 1.00 6.98 377 TYR A O 1
ATOM 2797 N N . GLY A 1 379 ? 15.290 13.338 39.313 1.00 7.00 378 GLY A N 1
ATOM 2798 C CA . GLY A 1 379 ? 16.651 12.946 39.656 1.00 6.77 378 GLY A CA 1
ATOM 2799 C C . GLY A 1 379 ? 16.713 12.312 41.030 1.00 6.93 378 GLY A C 1
ATOM 2800 O O . GLY A 1 379 ? 17.486 11.385 41.259 1.00 7.31 378 GLY A O 1
ATOM 2801 N N . ARG A 1 380 ? 15.902 12.821 41.952 1.00 6.69 379 ARG A N 1
ATOM 2802 C CA . ARG A 1 380 ? 15.804 12.221 43.273 1.00 6.80 379 ARG A CA 1
ATOM 2803 C C . ARG A 1 380 ? 15.110 10.864 43.176 1.00 6.69 379 ARG A C 1
ATOM 2804 O O . ARG A 1 380 ? 15.614 9.868 43.687 1.00 6.87 379 ARG A O 1
ATOM 2812 N N . TYR A 1 381 ? 13.965 10.833 42.497 1.00 6.80 380 TYR A N 1
ATOM 2813 C CA . TYR A 1 381 ? 13.225 9.598 42.261 1.00 6.89 380 TYR A CA 1
ATOM 2814 C C . TYR A 1 381 ? 14.118 8.492 41.685 1.00 6.65 380 TYR A C 1
ATOM 2815 O O . TYR A 1 381 ? 14.090 7.353 42.153 1.00 6.96 380 TYR A O 1
ATOM 2824 N N . LEU A 1 382 ? 14.910 8.845 40.674 1.00 6.37 381 LEU A N 1
ATOM 2825 C CA . LEU A 1 382 ? 15.732 7.871 39.959 1.00 6.53 381 LEU A CA 1
ATOM 2826 C C . LEU A 1 382 ? 16.855 7.330 40.830 1.00 6.60 381 LEU A C 1
ATOM 2827 O O . LEU A 1 382 ? 17.305 6.200 40.620 1.00 6.75 381 LEU A O 1
ATOM 2832 N N . THR A 1 383 ? 17.297 8.127 41.807 1.00 6.40 382 THR A N 1
ATOM 2833 C CA . THR A 1 383 ? 18.262 7.647 42.793 1.00 6.36 382 THR A CA 1
ATOM 2834 C C . THR A 1 383 ? 17.626 6.554 43.655 1.00 6.48 382 THR A C 1
ATOM 2835 O O . THR A 1 383 ? 18.208 5.487 43.850 1.00 6.62 382 THR A O 1
ATOM 2839 N N . ILE A 1 384 ? 16.426 6.827 44.167 1.00 6.59 383 ILE A N 1
ATOM 2840 C CA . ILE A 1 384 ? 15.696 5.843 44.964 1.00 7.08 383 ILE A CA 1
ATOM 2841 C C . ILE A 1 384 ? 15.474 4.544 44.177 1.00 6.90 383 ILE A C 1
ATOM 2842 O O . ILE A 1 384 ? 15.629 3.454 44.718 1.00 6.94 383 ILE A O 1
ATOM 2847 N N . GLY A 1 385 ? 15.127 4.667 42.901 1.00 7.06 384 GLY A N 1
ATOM 2848 C CA . GLY A 1 385 ? 14.873 3.496 42.068 1.00 7.04 384 GLY A CA 1
ATOM 2849 C C . GLY A 1 385 ? 16.092 2.661 41.710 1.00 7.16 384 GLY A C 1
ATOM 2850 O O . GLY A 1 385 ? 15.971 1.455 41.487 1.00 7.14 384 GLY A O 1
ATOM 2851 N N . SER A 1 386 ? 17.267 3.289 41.654 1.00 6.89 385 SER A N 1
ATOM 2852 C CA . SER A 1 386 ? 18.479 2.618 41.149 1.00 6.88 385 SER A CA 1
ATOM 2853 C C . SER A 1 386 ? 19.600 2.376 42.162 1.00 6.94 385 SER A C 1
ATOM 2854 O O . SER A 1 386 ? 20.512 1.594 41.890 1.00 6.92 385 SER A O 1
ATOM 2857 N N . SER A 1 387 ? 19.536 3.047 43.309 1.00 6.44 386 SER A N 1
ATOM 2858 C CA . SER A 1 387 ? 20.645 3.041 44.254 1.00 6.78 386 SER A CA 1
ATOM 2859 C C . SER A 1 387 ? 20.123 3.066 45.686 1.00 6.77 386 SER A C 1
ATOM 2860 O O . SER A 1 387 ? 19.890 4.134 46.256 1.00 7.53 386 SER A O 1
ATOM 2863 N N . ARG A 1 388 ? 19.921 1.890 46.269 1.00 7.38 387 ARG A N 1
ATOM 2864 C CA . ARG A 1 388 ? 19.465 1.819 47.655 1.00 7.84 387 ARG A CA 1
ATOM 2865 C C . ARG A 1 388 ? 20.592 1.351 48.565 1.00 8.49 387 ARG A C 1
ATOM 2866 O O . ARG A 1 388 ? 21.609 0.838 48.092 1.00 8.09 387 ARG A O 1
ATOM 2874 N N . GLU A 1 389 ? 20.409 1.528 49.874 1.00 9.56 388 GLU A N 1
ATOM 2875 C CA . GLU A 1 389 ? 21.423 1.133 50.861 1.00 10.74 388 GLU A CA 1
ATOM 2876 C C . GLU A 1 389 ? 21.853 -0.310 50.684 1.00 10.55 388 GLU A C 1
ATOM 2877 O O . GLU A 1 389 ? 23.017 -0.642 50.910 1.00 11.29 388 GLU A O 1
ATOM 2883 N N . ASN A 1 390 ? 20.915 -1.162 50.281 1.00 10.39 389 ASN A N 1
ATOM 2884 C CA . ASN A 1 390 ? 21.206 -2.576 50.115 1.00 10.07 389 ASN A CA 1
ATOM 2885 C C . ASN A 1 390 ? 21.382 -3.031 48.663 1.00 9.36 389 ASN A C 1
ATOM 2886 O O . ASN A 1 390 ? 21.406 -4.229 48.390 1.00 9.95 389 ASN A O 1
ATOM 2891 N N . SER A 1 391 ? 21.527 -2.085 47.737 1.00 8.31 390 SER A N 1
ATOM 2892 C CA . SER A 1 391 ? 21.922 -2.427 46.370 1.00 7.84 390 SER A CA 1
ATOM 2893 C C . SER A 1 391 ? 23.292 -3.070 46.386 1.00 7.13 390 SER A C 1
ATOM 2894 O O . SER A 1 391 ? 24.170 -2.676 47.166 1.00 7.46 390 SER A O 1
ATOM 2897 N N . GLN A 1 392 ? 23.485 -4.051 45.517 1.00 6.61 391 GLN A N 1
ATOM 2898 C CA . GLN A 1 392 ? 24.803 -4.651 45.388 1.00 6.59 391 GLN A CA 1
ATOM 2899 C C . GLN A 1 392 ? 25.764 -3.792 44.577 1.00 6.37 391 GLN A C 1
ATOM 2900 O O . GLN A 1 392 ? 26.972 -3.887 44.766 1.00 6.94 391 GLN A O 1
ATOM 2906 N N . LEU A 1 393 ? 25.225 -2.965 43.683 1.00 6.23 392 LEU A N 1
ATOM 2907 C CA . LEU A 1 393 ? 26.025 -2.123 42.802 1.00 6.01 392 LEU A CA 1
ATOM 2908 C C . LEU A 1 393 ? 25.458 -0.709 42.773 1.00 6.04 392 LEU A C 1
ATOM 2909 O O . LEU A 1 393 ? 24.256 -0.522 42.958 1.00 5.92 392 LEU A O 1
ATOM 2914 N N . PRO A 1 394 ? 26.321 0.293 42.527 1.00 6.16 393 PRO A N 1
ATOM 2915 C CA . PRO A 1 394 ? 25.811 1.650 42.402 1.00 6.15 393 PRO A CA 1
ATOM 2916 C C . PRO A 1 394 ? 25.050 1.776 41.090 1.00 5.68 393 PRO A C 1
ATOM 2917 O O . PRO A 1 394 ? 25.054 0.843 40.263 1.00 5.67 393 PRO A O 1
ATOM 2921 N N . SER A 1 395 ? 24.403 2.917 40.892 1.00 5.72 394 SER A N 1
ATOM 2922 C CA . SER A 1 395 ? 23.796 3.208 39.605 1.00 5.86 394 SER A CA 1
ATOM 2923 C C . SER A 1 395 ? 24.860 3.181 38.503 1.00 5.70 394 SER A C 1
ATOM 2924 O O . SER A 1 395 ? 25.972 3.676 38.689 1.00 6.16 394 SER A O 1
ATOM 2927 N N . ASN A 1 396 ? 24.519 2.576 37.367 1.00 5.69 395 ASN A N 1
ATOM 2928 C CA . ASN A 1 396 ? 25.410 2.553 36.206 1.00 5.47 395 ASN A CA 1
ATOM 2929 C C . ASN A 1 396 ? 25.030 3.679 35.227 1.00 5.42 395 ASN A C 1
ATOM 2930 O O . ASN A 1 396 ? 24.298 4.603 35.601 1.00 5.69 395 ASN A O 1
ATOM 2935 N N . LEU A 1 397 ? 25.537 3.638 33.997 1.00 5.12 396 LEU A N 1
ATOM 2936 C CA . LEU A 1 397 ? 25.246 4.702 33.029 1.00 5.38 396 LEU A CA 1
ATOM 2937 C C . LEU A 1 397 ? 23.752 4.876 32.760 1.00 5.41 396 LEU A C 1
ATOM 2938 O O . LEU A 1 397 ? 23.337 5.922 32.252 1.00 5.86 396 LEU A O 1
ATOM 2943 N N . GLN A 1 398 ? 22.961 3.856 33.094 1.00 5.45 397 GLN A N 1
ATOM 2944 C CA . GLN A 1 398 ? 21.519 3.865 32.875 1.00 5.74 397 GLN A CA 1
ATOM 2945 C C . GLN A 1 398 ? 20.735 3.622 34.163 1.00 5.90 397 GLN A C 1
ATOM 2946 O O . GLN A 1 398 ? 19.544 3.313 34.124 1.00 5.89 397 GLN A O 1
ATOM 2952 N N . GLY A 1 399 ? 21.403 3.813 35.301 1.00 6.06 398 GLY A N 1
ATOM 2953 C CA . GLY A 1 399 ? 20.801 3.548 36.602 1.00 6.34 398 GLY A CA 1
ATOM 2954 C C . GLY A 1 399 ? 20.771 2.049 36.803 1.00 5.94 398 GLY A C 1
ATOM 2955 O O . GLY A 1 399 ? 21.776 1.446 37.190 1.00 6.06 398 GLY A O 1
ATOM 2956 N N . ILE A 1 400 ? 19.601 1.465 36.546 1.00 6.01 399 ILE A N 1
ATOM 2957 C CA . ILE A 1 400 ? 19.442 0.019 36.415 1.00 6.31 399 ILE A CA 1
ATOM 2958 C C . ILE A 1 400 ? 18.598 -0.363 35.190 1.00 6.21 399 ILE A C 1
ATOM 2959 O O . ILE A 1 400 ? 18.321 -1.548 34.989 1.00 6.56 399 ILE A O 1
ATOM 2964 N N . TRP A 1 401 ? 18.197 0.618 34.380 1.00 6.18 400 TRP A N 1
ATOM 2965 C CA . TRP A 1 401 ? 17.175 0.399 33.347 1.00 6.38 400 TRP A CA 1
ATOM 2966 C C . TRP A 1 401 ? 17.779 0.308 31.955 1.00 6.36 400 TRP A C 1
ATOM 2967 O O . TRP A 1 401 ? 18.459 1.226 31.519 1.00 6.49 400 TRP A O 1
ATOM 2978 N N . SER A 1 402 ? 17.514 -0.791 31.252 1.00 6.39 401 SER A N 1
ATOM 2979 C CA . SER A 1 402 ? 18.016 -0.970 29.890 1.00 6.44 401 SER A CA 1
ATOM 2980 C C . SER A 1 402 ? 17.126 -1.929 29.122 1.00 6.76 401 SER A C 1
ATOM 2981 O O . SER A 1 402 ? 16.453 -2.763 29.716 1.00 6.63 401 SER A O 1
ATOM 2984 N N . VAL A 1 403 ? 17.159 -1.800 27.800 1.00 6.60 402 VAL A N 1
ATOM 2985 C CA . VAL A 1 403 ? 16.433 -2.695 26.903 1.00 6.91 402 VAL A CA 1
ATOM 2986 C C . VAL A 1 403 ? 17.381 -3.504 26.012 1.00 6.87 402 VAL A C 1
ATOM 2987 O O . VAL A 1 403 ? 17.003 -4.550 25.489 1.00 7.12 402 VAL A O 1
ATOM 2991 N N . THR A 1 404 ? 18.604 -3.015 25.854 1.00 6.92 403 THR A N 1
ATOM 2992 C CA . THR A 1 404 ? 19.593 -3.639 24.981 1.00 6.94 403 THR A CA 1
ATOM 2993 C C . THR A 1 404 ? 20.407 -4.686 25.736 1.00 6.75 403 THR A C 1
ATOM 2994 O O . THR A 1 404 ? 20.619 -4.567 26.948 1.00 6.56 403 THR A O 1
ATOM 2998 N N . ALA A 1 405 ? 20.855 -5.717 25.021 1.00 6.57 404 ALA A N 1
ATOM 2999 C CA . ALA A 1 405 ? 21.725 -6.736 25.607 1.00 6.74 404 ALA A CA 1
ATOM 3000 C C . ALA A 1 405 ? 22.592 -7.392 24.551 1.00 6.68 404 ALA A C 1
ATOM 3001 O O . ALA A 1 405 ? 22.180 -7.553 23.403 1.00 7.15 404 ALA A O 1
ATOM 3003 N N . GLY A 1 406 ? 23.797 -7.770 24.959 1.00 6.85 405 GLY A N 1
ATOM 3004 C CA . GLY A 1 406 ? 24.679 -8.612 24.159 1.00 6.77 405 GLY A CA 1
ATOM 3005 C C . GLY A 1 406 ? 25.800 -9.068 25.070 1.00 6.65 405 GLY A C 1
ATOM 3006 O O . GLY A 1 406 ? 25.914 -8.583 26.201 1.00 6.60 405 GLY A O 1
ATOM 3007 N N . ASP A 1 407 ? 26.637 -9.985 24.597 1.00 6.28 406 ASP A N 1
ATOM 3008 C CA . ASP A 1 407 ? 27.650 -10.586 25.469 1.00 6.43 406 ASP A CA 1
ATOM 3009 C C . ASP A 1 407 ? 28.832 -9.676 25.778 1.00 6.31 406 ASP A C 1
ATOM 3010 O O . ASP A 1 407 ? 29.335 -9.673 26.902 1.00 6.76 406 ASP A O 1
ATOM 3015 N N . ASN A 1 408 ? 29.298 -8.932 24.782 1.00 6.39 407 ASN A N 1
ATOM 3016 C CA . ASN A 1 408 ? 30.603 -8.286 24.871 1.00 6.66 407 ASN A CA 1
ATOM 3017 C C . ASN A 1 408 ? 30.531 -6.777 25.054 1.00 6.56 407 ASN A C 1
ATOM 3018 O O . ASN A 1 408 ? 29.552 -6.135 24.651 1.00 6.78 407 ASN A O 1
ATOM 3023 N N . ALA A 1 409 ? 31.589 -6.220 25.641 1.00 6.62 408 ALA A N 1
ATOM 3024 C CA . ALA A 1 409 ? 31.742 -4.778 25.757 1.00 6.71 408 ALA A CA 1
ATOM 3025 C C . ALA A 1 409 ? 31.718 -4.110 24.390 1.00 7.32 408 ALA A C 1
ATOM 3026 O O . ALA A 1 409 ? 32.075 -4.727 23.372 1.00 7.29 408 ALA A O 1
ATOM 3028 N N . HIS A 1 410 ? 31.303 -2.843 24.381 1.00 7.95 409 HIS A N 1
ATOM 3029 C CA . HIS A 1 410 ? 31.260 -2.028 23.168 1.00 9.30 409 HIS A CA 1
ATOM 3030 C C . HIS A 1 410 ? 30.475 -2.763 22.069 1.00 9.28 409 HIS A C 1
ATOM 3031 O O . HIS A 1 410 ? 30.850 -2.738 20.889 1.00 10.29 409 HIS A O 1
ATOM 3038 N N . GLY A 1 411 ? 29.386 -3.409 22.483 1.00 9.19 410 GLY A N 1
ATOM 3039 C CA . GLY A 1 411 ? 28.560 -4.236 21.607 1.00 9.17 410 GLY A CA 1
ATOM 3040 C C . GLY A 1 411 ? 27.188 -3.633 21.373 1.00 8.53 410 GLY A C 1
ATOM 3041 O O . GLY A 1 411 ? 27.071 -2.568 20.765 1.00 9.52 410 GLY A O 1
ATOM 3042 N N . ASN A 1 412 ? 26.153 -4.310 21.855 1.00 8.04 411 ASN A N 1
ATOM 3043 C CA . ASN A 1 412 ? 24.767 -3.889 21.610 1.00 7.80 411 ASN A CA 1
ATOM 3044 C C . ASN A 1 412 ? 24.262 -2.785 22.538 1.00 7.23 411 ASN A C 1
ATOM 3045 O O . ASN A 1 412 ? 23.197 -2.211 22.300 1.00 7.66 411 ASN A O 1
ATOM 3050 N N . THR A 1 413 ? 25.018 -2.510 23.599 1.00 6.67 412 THR A N 1
ATOM 3051 C CA . THR A 1 413 ? 24.605 -1.550 24.619 1.00 6.73 412 THR A CA 1
ATOM 3052 C C . THR A 1 413 ? 25.632 -0.430 24.669 1.00 7.06 412 THR A C 1
ATOM 3053 O O . THR A 1 413 ? 26.822 -0.703 24.798 1.00 6.41 412 THR A O 1
ATOM 3057 N N . PRO A 1 414 ? 25.180 0.838 24.561 1.00 7.29 413 PRO A N 1
ATOM 3058 C CA . PRO A 1 414 ? 26.137 1.941 24.436 1.00 7.46 413 PRO A CA 1
ATOM 3059 C C . PRO A 1 414 ? 27.001 2.060 25.681 1.00 6.91 413 PRO A C 1
ATOM 3060 O O . PRO A 1 414 ? 26.481 2.138 26.805 1.00 7.18 413 PRO A O 1
ATOM 3064 N N . TRP A 1 415 ? 28.315 2.045 25.473 1.00 6.68 414 TRP A N 1
ATOM 3065 C CA . TRP A 1 415 ? 29.294 2.080 26.565 1.00 6.56 414 TRP A CA 1
ATOM 3066 C C . TRP A 1 415 ? 29.036 0.987 27.602 1.00 6.48 414 TRP A C 1
ATOM 3067 O O . TRP A 1 415 ? 29.404 1.131 28.768 1.00 6.41 414 TRP A O 1
ATOM 3078 N N . GLY A 1 416 ? 28.401 -0.101 27.165 1.00 6.30 415 GLY A N 1
ATOM 3079 C CA . GLY A 1 416 ? 28.097 -1.232 28.034 1.00 6.18 415 GLY A CA 1
ATOM 3080 C C . GLY A 1 416 ? 27.162 -0.954 29.196 1.00 5.73 415 GLY A C 1
ATOM 3081 O O . GLY A 1 416 ? 27.009 -1.799 30.071 1.00 5.66 415 GLY A O 1
ATOM 3082 N N . SER A 1 417 ? 26.533 0.224 29.203 1.00 5.55 416 SER A N 1
ATOM 3083 C CA . SER A 1 417 ? 25.770 0.719 30.362 1.00 5.73 416 SER A CA 1
ATOM 3084 C C . SER A 1 417 ? 26.576 0.498 31.646 1.00 5.29 416 SER A C 1
ATOM 3085 O O . SER A 1 417 ? 26.061 0.031 32.664 1.00 5.77 416 SER A O 1
ATOM 3088 N N . ASP A 1 418 ? 27.854 0.847 31.570 1.00 5.47 417 ASP A N 1
ATOM 3089 C CA . ASP A 1 418 ? 28.832 0.448 32.572 1.00 5.30 417 ASP A CA 1
ATOM 3090 C C . ASP A 1 418 ? 29.004 1.474 33.700 1.00 5.34 417 ASP A C 1
ATOM 3091 O O . ASP A 1 418 ? 28.152 2.347 33.909 1.00 5.56 417 ASP A O 1
ATOM 3096 N N . PHE A 1 419 ? 30.096 1.333 34.442 1.00 5.17 418 PHE A N 1
ATOM 3097 C CA . PHE A 1 419 ? 30.507 2.312 35.441 1.00 5.32 418 PHE A CA 1
ATOM 3098 C C . PHE A 1 419 ? 31.616 3.142 34.801 1.00 5.53 418 PHE A C 1
ATOM 3099 O O . PHE A 1 419 ? 32.756 2.687 34.674 1.00 5.61 418 PHE A O 1
ATOM 3107 N N . HIS A 1 420 ? 31.258 4.345 34.349 1.00 5.68 419 HIS A N 1
ATOM 3108 C CA . HIS A 1 420 ? 32.173 5.213 33.609 1.00 5.56 419 HIS A CA 1
ATOM 3109 C C . HIS A 1 420 ? 32.690 6.255 34.580 1.00 5.31 419 HIS A C 1
ATOM 3110 O O . HIS A 1 420 ? 31.978 7.207 34.920 1.00 5.51 419 HIS A O 1
ATOM 3117 N N . MET A 1 421 ? 33.924 6.070 35.032 1.00 5.44 420 MET A N 1
ATOM 3118 C CA . MET A 1 421 ? 34.394 6.711 36.254 1.00 5.88 420 MET A CA 1
ATOM 3119 C C . MET A 1 421 ? 35.279 7.932 36.009 1.00 5.92 420 MET A C 1
ATOM 3120 O O . MET A 1 421 ? 36.097 8.291 36.852 1.00 6.03 420 MET A O 1
ATOM 3125 N N . ASN A 1 422 ? 35.089 8.597 34.874 1.00 6.04 421 ASN A N 1
ATOM 3126 C CA . ASN A 1 422 ? 35.803 9.845 34.608 1.00 6.29 421 ASN A CA 1
ATOM 3127 C C . ASN A 1 422 ? 34.844 10.987 34.261 1.00 6.14 421 ASN A C 1
ATOM 3128 O O . ASN A 1 422 ? 35.124 11.807 33.387 1.00 6.24 421 ASN A O 1
ATOM 3133 N N . VAL A 1 423 ? 33.701 10.973 34.954 1.00 6.05 422 VAL A N 1
ATOM 3134 C CA . VAL A 1 423 ? 32.710 12.058 35.108 1.00 6.20 422 VAL A CA 1
ATOM 3135 C C . VAL A 1 423 ? 31.319 11.481 35.364 1.00 5.97 422 VAL A C 1
ATOM 3136 O O . VAL A 1 423 ? 30.543 12.058 36.126 1.00 5.75 422 VAL A O 1
ATOM 3140 N N . ASN A 1 424 ? 31.006 10.355 34.730 1.00 5.57 423 ASN A N 1
ATOM 3141 C CA . ASN A 1 424 ? 29.622 9.890 34.693 1.00 5.61 423 ASN A CA 1
ATOM 3142 C C . ASN A 1 424 ? 29.158 9.310 36.019 1.00 5.43 423 ASN A C 1
ATOM 3143 O O . ASN A 1 424 ? 28.134 9.729 36.558 1.00 5.37 423 ASN A O 1
ATOM 3148 N N . LEU A 1 425 ? 29.923 8.365 36.553 1.00 5.54 424 LEU A N 1
ATOM 3149 C CA . LEU A 1 425 ? 29.590 7.786 37.849 1.00 5.70 424 LEU A CA 1
ATOM 3150 C C . LEU A 1 425 ? 29.634 8.850 38.947 1.00 5.62 424 LEU A C 1
ATOM 3151 O O . LEU A 1 425 ? 28.803 8.849 39.862 1.00 5.79 424 LEU A O 1
ATOM 3156 N N . GLN A 1 426 ? 30.601 9.759 38.843 1.00 5.51 425 GLN A N 1
ATOM 3157 C CA . GLN A 1 426 ? 30.681 10.900 39.748 1.00 5.42 425 GLN A CA 1
ATOM 3158 C C . GLN A 1 426 ? 29.373 11.688 39.726 1.00 5.71 425 GLN A C 1
ATOM 3159 O O . GLN A 1 426 ? 28.812 12.004 40.778 1.00 5.62 425 GLN A O 1
ATOM 3165 N N . MET A 1 427 ? 28.893 12.006 38.524 1.00 5.55 426 MET A N 1
ATOM 3166 C CA . MET A 1 427 ? 27.663 12.775 38.357 1.00 5.58 426 MET A CA 1
ATOM 3167 C C . MET A 1 427 ? 26.447 12.074 38.964 1.00 5.64 426 MET A C 1
ATOM 3168 O O . MET A 1 427 ? 25.586 12.726 39.563 1.00 5.85 426 MET A O 1
ATOM 3173 N N . ASN A 1 428 ? 26.390 10.750 38.824 1.00 5.57 427 ASN A N 1
ATOM 3174 C CA . ASN A 1 428 ? 25.317 9.966 39.433 1.00 5.90 427 ASN A CA 1
ATOM 3175 C C . ASN A 1 428 ? 25.217 10.209 40.933 1.00 5.97 427 ASN A C 1
ATOM 3176 O O . ASN A 1 428 ? 24.138 10.069 41.512 1.00 6.92 427 ASN A O 1
ATOM 3181 N N . TYR A 1 429 ? 26.352 10.530 41.551 1.00 6.03 428 TYR A N 1
ATOM 3182 C CA . TYR A 1 429 ? 26.422 10.765 42.991 1.00 6.10 428 TYR A CA 1
ATOM 3183 C C . TYR A 1 429 ? 26.758 12.205 43.365 1.00 6.61 428 TYR A C 1
ATOM 3184 O O . TYR A 1 429 ? 27.353 12.466 44.420 1.00 7.51 428 TYR A O 1
ATOM 3193 N N . TRP A 1 430 ? 26.371 13.142 42.499 1.00 6.05 429 TRP A N 1
ATOM 3194 C CA . TRP A 1 430 ? 26.424 14.563 42.844 1.00 6.35 429 TRP A CA 1
ATOM 3195 C C . TRP A 1 430 ? 25.236 15.105 43.645 1.00 6.14 429 TRP A C 1
ATOM 3196 O O . TRP A 1 430 ? 25.452 15.958 44.497 1.00 6.64 429 TRP A O 1
ATOM 3207 N N . PRO A 1 431 ? 23.984 14.680 43.356 1.00 6.17 430 PRO A N 1
ATOM 3208 C CA . PRO A 1 431 ? 22.885 15.223 44.180 1.00 6.45 430 PRO A CA 1
ATOM 3209 C C . PRO A 1 431 ? 22.583 14.415 45.434 1.00 6.32 430 PRO A C 1
ATOM 3210 O O . PRO A 1 431 ? 21.708 14.790 46.211 1.00 6.43 430 PRO A O 1
ATOM 3214 N N . THR A 1 432 ? 23.295 13.318 45.633 1.00 6.35 431 THR A N 1
ATOM 3215 C CA . THR A 1 432 ? 22.886 12.323 46.611 1.00 6.23 431 THR A CA 1
ATOM 3216 C C . THR A 1 432 ? 22.839 12.866 48.036 1.00 6.13 431 THR A C 1
ATOM 3217 O O . THR A 1 432 ? 21.958 12.501 48.810 1.00 6.29 431 THR A O 1
ATOM 3221 N N . TYR A 1 433 ? 23.788 13.730 48.375 1.00 5.89 432 TYR A N 1
ATOM 3222 C CA . TYR A 1 433 ? 23.841 14.280 49.722 1.00 5.99 432 TYR A CA 1
ATOM 3223 C C . TYR A 1 433 ? 23.056 15.580 49.861 1.00 5.89 432 TYR A C 1
ATOM 3224 O O . TYR A 1 433 ? 22.258 15.733 50.792 1.00 6.03 432 TYR A O 1
ATOM 3233 N N . SER A 1 434 ? 23.269 16.509 48.933 1.00 5.97 433 SER A N 1
ATOM 3234 C CA . SER A 1 434 ? 22.616 17.816 49.007 1.00 6.15 433 SER A CA 1
ATOM 3235 C C . SER A 1 434 ? 21.097 17.694 48.888 1.00 6.16 433 SER A C 1
ATOM 3236 O O . SER A 1 434 ? 20.361 18.484 49.492 1.00 6.41 433 SER A O 1
ATOM 3239 N N . ALA A 1 435 ? 20.636 16.694 48.134 1.00 5.87 434 ALA A N 1
ATOM 3240 C CA . ALA A 1 435 ? 19.203 16.440 48.003 1.00 6.13 434 ALA A CA 1
ATOM 3241 C C . ALA A 1 435 ? 18.670 15.433 49.030 1.00 6.22 434 ALA A C 1
ATOM 3242 O O . ALA A 1 435 ? 17.598 14.856 48.839 1.00 6.26 434 ALA A O 1
ATOM 3244 N N . ASN A 1 436 ? 19.405 15.251 50.127 1.00 6.41 435 ASN A N 1
ATOM 3245 C CA . ASN A 1 436 ? 18.912 14.513 51.300 1.00 6.53 435 ASN A CA 1
ATOM 3246 C C . ASN A 1 436 ? 18.608 13.037 51.010 1.00 6.58 435 ASN A C 1
ATOM 3247 O O . ASN A 1 436 ? 17.536 12.525 51.345 1.00 6.84 435 ASN A O 1
ATOM 3252 N N . MET A 1 437 ? 19.572 12.365 50.387 1.00 6.27 436 MET A N 1
ATOM 3253 C CA . MET A 1 437 ? 19.479 10.932 50.109 1.00 6.63 436 MET A CA 1
ATOM 3254 C C . MET A 1 437 ? 20.798 10.255 50.466 1.00 6.30 436 MET A C 1
ATOM 3255 O O . MET A 1 437 ? 21.209 9.297 49.803 1.00 6.32 436 MET A O 1
ATOM 3260 N N . GLY A 1 438 ? 21.451 10.732 51.527 1.00 6.67 437 GLY A N 1
ATOM 3261 C CA . GLY A 1 438 ? 22.826 10.330 51.837 1.00 7.17 437 GLY A CA 1
ATOM 3262 C C . GLY A 1 438 ? 23.035 8.832 51.984 1.00 7.45 437 GLY A C 1
ATOM 3263 O O . GLY A 1 438 ? 24.070 8.299 51.568 1.00 7.48 437 GLY A O 1
ATOM 3264 N N . GLU A 1 439 ? 22.061 8.141 52.570 1.00 7.81 438 GLU A N 1
ATOM 3265 C CA . GLU A 1 439 ? 22.188 6.697 52.759 1.00 8.32 438 GLU A CA 1
ATOM 3266 C C . GLU A 1 439 ? 22.287 5.947 51.430 1.00 7.42 438 GLU A C 1
ATOM 3267 O O . GLU A 1 439 ? 22.813 4.833 51.371 1.00 7.59 438 GLU A O 1
ATOM 3273 N N . LEU A 1 440 ? 21.790 6.570 50.365 1.00 6.73 439 LEU A N 1
ATOM 3274 C CA . LEU A 1 440 ? 21.757 5.934 49.055 1.00 6.75 439 LEU A CA 1
ATOM 3275 C C . LEU A 1 440 ? 23.119 5.960 48.359 1.00 6.40 439 LEU A C 1
ATOM 3276 O O . LEU A 1 440 ? 23.285 5.363 47.295 1.00 6.63 439 LEU A O 1
ATOM 3281 N N . ALA A 1 441 ? 24.101 6.624 48.970 1.00 6.56 440 ALA A N 1
ATOM 3282 C CA . ALA A 1 441 ? 25.481 6.570 48.493 1.00 6.54 440 ALA A CA 1
ATOM 3283 C C . ALA A 1 441 ? 26.190 5.284 48.904 1.00 6.38 440 ALA A C 1
ATOM 3284 O O . ALA A 1 441 ? 27.274 4.990 48.398 1.00 6.15 440 ALA A O 1
ATOM 3286 N N . GLU A 1 442 ? 25.598 4.519 49.819 1.00 6.52 441 GLU A N 1
ATOM 3287 C CA . GLU A 1 442 ? 26.259 3.320 50.340 1.00 6.82 441 GLU A CA 1
ATOM 3288 C C . GLU A 1 442 ? 26.813 2.383 49.252 1.00 6.45 441 GLU A C 1
ATOM 3289 O O . GLU A 1 442 ? 27.966 1.966 49.347 1.00 6.33 441 GLU A O 1
ATOM 3295 N N . PRO A 1 443 ? 26.007 2.037 48.226 1.00 6.22 442 PRO A N 1
ATOM 3296 C CA . PRO A 1 443 ? 26.584 1.151 47.205 1.00 6.48 442 PRO A CA 1
ATOM 3297 C C . PRO A 1 443 ? 27.783 1.743 46.458 1.00 6.22 442 PRO A C 1
ATOM 3298 O O . PRO A 1 443 ? 28.628 0.984 45.990 1.00 6.07 442 PRO A O 1
ATOM 3302 N N . LEU A 1 444 ? 27.865 3.067 46.324 1.00 6.04 443 LEU A N 1
ATOM 3303 C CA . LEU A 1 444 ? 29.071 3.661 45.747 1.00 5.78 443 LEU A CA 1
ATOM 3304 C C . LEU A 1 444 ? 30.274 3.454 46.662 1.00 5.80 443 LEU A C 1
ATOM 3305 O O . LEU A 1 444 ? 31.360 3.118 46.196 1.00 5.82 443 LEU A O 1
ATOM 3310 N N . ILE A 1 445 ? 30.094 3.662 47.964 1.00 6.12 444 ILE A N 1
ATOM 3311 C CA . ILE A 1 445 ? 31.198 3.475 48.898 1.00 6.56 444 ILE A CA 1
ATOM 3312 C C . ILE A 1 445 ? 31.696 2.032 48.833 1.00 6.02 444 ILE A C 1
ATOM 3313 O O . ILE A 1 445 ? 32.900 1.789 48.728 1.00 6.00 444 ILE A O 1
ATOM 3318 N N . GLU A 1 446 ? 30.765 1.083 48.878 1.00 6.36 445 GLU A N 1
ATOM 3319 C CA . GLU A 1 446 ? 31.127 -0.324 48.757 1.00 6.84 445 GLU A CA 1
ATOM 3320 C C . GLU A 1 446 ? 31.798 -0.645 47.417 1.00 6.06 445 GLU A C 1
ATOM 3321 O O . GLU A 1 446 ? 32.730 -1.442 47.363 1.00 5.99 445 GLU A O 1
ATOM 3327 N N . TYR A 1 447 ? 31.341 -0.002 46.347 1.00 5.65 446 TYR A N 1
ATOM 3328 C CA . TYR A 1 447 ? 31.931 -0.204 45.023 1.00 5.88 446 TYR A CA 1
ATOM 3329 C C . TYR A 1 447 ? 33.388 0.254 44.985 1.00 5.48 446 TYR A C 1
ATOM 3330 O O . TYR A 1 447 ? 34.247 -0.426 44.426 1.00 5.61 446 TYR A O 1
ATOM 3339 N N . VAL A 1 448 ? 33.658 1.413 45.578 1.00 5.65 447 VAL A N 1
ATOM 3340 C CA . VAL A 1 448 ? 35.009 1.955 45.575 1.00 5.62 447 VAL A CA 1
ATOM 3341 C C . VAL A 1 448 ? 35.904 1.093 46.474 1.00 5.85 447 VAL A C 1
ATOM 3342 O O . VAL A 1 448 ? 37.030 0.775 46.102 1.00 6.02 447 VAL A O 1
ATOM 3346 N N . GLU A 1 449 ? 35.384 0.667 47.628 1.00 5.88 448 GLU A N 1
ATOM 3347 C CA . GLU A 1 449 ? 36.087 -0.336 48.442 1.00 6.06 448 GLU A CA 1
ATOM 3348 C C . GLU A 1 449 ? 36.363 -1.590 47.614 1.00 5.87 448 GLU A C 1
ATOM 3349 O O . GLU A 1 449 ? 37.435 -2.190 47.720 1.00 6.16 448 GLU A O 1
ATOM 3355 N N . GLY A 1 450 ? 35.401 -1.950 46.767 1.00 6.07 449 GLY A N 1
ATOM 3356 C CA . GLY A 1 450 ? 35.516 -3.098 45.873 1.00 6.28 449 GLY A CA 1
ATOM 3357 C C . GLY A 1 450 ? 36.588 -2.968 44.804 1.00 6.21 449 GLY A C 1
ATOM 3358 O O . GLY A 1 450 ? 37.013 -3.968 44.226 1.00 6.70 449 GLY A O 1
ATOM 3359 N N . LEU A 1 451 ? 37.030 -1.742 44.530 1.00 6.26 450 LEU A N 1
ATOM 3360 C CA . LEU A 1 451 ? 38.113 -1.523 43.578 1.00 6.28 450 LEU A CA 1
ATOM 3361 C C . LEU A 1 451 ? 39.490 -1.785 44.171 1.00 5.76 450 LEU A C 1
ATOM 3362 O O . LEU A 1 451 ? 40.465 -1.894 43.432 1.00 5.82 450 LEU A O 1
ATOM 3367 N N . VAL A 1 452 ? 39.597 -1.893 45.495 1.00 5.54 451 VAL A N 1
ATOM 3368 C CA . VAL A 1 452 ? 40.914 -1.960 46.121 1.00 5.96 451 VAL A CA 1
ATOM 3369 C C . VAL A 1 452 ? 41.666 -3.246 45.772 1.00 5.97 451 VAL A C 1
ATOM 3370 O O . VAL A 1 452 ? 42.798 -3.180 45.301 1.00 6.02 451 VAL A O 1
ATOM 3374 N N . LYS A 1 453 ? 41.054 -4.404 46.002 1.00 6.00 452 LYS A N 1
ATOM 3375 C CA . LYS A 1 453 ? 41.730 -5.665 45.692 1.00 6.33 452 LYS A CA 1
ATOM 3376 C C . LYS A 1 453 ? 42.124 -5.812 44.212 1.00 5.92 452 LYS A C 1
ATOM 3377 O O . LYS A 1 453 ? 43.300 -6.019 43.923 1.00 6.23 452 LYS A O 1
ATOM 3383 N N . PRO A 1 454 ? 41.165 -5.689 43.273 1.00 5.57 453 PRO A N 1
ATOM 3384 C CA . PRO A 1 454 ? 41.597 -5.758 41.869 1.00 5.73 453 PRO A CA 1
ATOM 3385 C C . PRO A 1 454 ? 42.536 -4.609 41.489 1.00 5.74 453 PRO A C 1
ATOM 3386 O O . PRO A 1 454 ? 43.480 -4.806 40.720 1.00 5.95 453 PRO A O 1
ATOM 3390 N N . GLY A 1 455 ? 42.305 -3.433 42.064 1.00 5.36 454 GLY A N 1
ATOM 3391 C CA . GLY A 1 455 ? 43.111 -2.258 41.757 1.00 6.01 454 GLY A CA 1
ATOM 3392 C C . GLY A 1 455 ? 44.549 -2.356 42.225 1.00 5.29 454 GLY A C 1
ATOM 3393 O O . GLY A 1 455 ? 45.426 -1.699 41.663 1.00 5.60 454 GLY A O 1
ATOM 3394 N N . ARG A 1 456 ? 44.806 -3.170 43.247 1.00 5.82 455 ARG A N 1
ATOM 3395 C CA . ARG A 1 456 ? 46.177 -3.417 43.689 1.00 6.17 455 ARG A CA 1
ATOM 3396 C C . ARG A 1 456 ? 46.964 -4.190 42.627 1.00 6.01 455 ARG A C 1
ATOM 3397 O O . ARG A 1 456 ? 48.174 -4.010 42.495 1.00 6.42 455 ARG A O 1
ATOM 3405 N N . VAL A 1 457 ? 46.277 -5.046 41.871 1.00 6.03 456 VAL A N 1
ATOM 3406 C CA . VAL A 1 457 ? 46.896 -5.747 40.748 1.00 6.43 456 VAL A CA 1
ATOM 3407 C C . VAL A 1 457 ? 47.291 -4.732 39.674 1.00 5.86 456 VAL A C 1
ATOM 3408 O O . VAL A 1 457 ? 48.418 -4.738 39.192 1.00 5.97 456 VAL A O 1
ATOM 3412 N N . THR A 1 458 ? 46.367 -3.842 39.325 1.00 5.77 457 THR A N 1
ATOM 3413 C CA . THR A 1 458 ? 46.630 -2.800 38.340 1.00 5.75 457 THR A CA 1
ATOM 3414 C C . THR A 1 458 ? 47.766 -1.880 38.789 1.00 5.73 457 THR A C 1
ATOM 3415 O O . THR A 1 458 ? 48.636 -1.523 37.992 1.00 5.39 457 THR A O 1
ATOM 3419 N N . ALA A 1 459 ? 47.755 -1.488 40.062 1.00 5.78 458 ALA A N 1
ATOM 3420 C CA . ALA A 1 459 ? 48.805 -0.637 40.621 1.00 5.93 458 ALA A CA 1
ATOM 3421 C C . ALA A 1 459 ? 50.180 -1.287 40.509 1.00 6.10 458 ALA A C 1
ATOM 3422 O O . ALA A 1 459 ? 51.166 -0.619 40.195 1.00 6.05 458 ALA A O 1
ATOM 3424 N N . LYS A 1 460 ? 50.242 -2.593 40.739 1.00 6.39 459 LYS A N 1
ATOM 3425 C CA . LYS A 1 460 ? 51.497 -3.318 40.601 1.00 7.56 459 LYS A CA 1
ATOM 3426 C C . LYS A 1 460 ? 51.973 -3.339 39.142 1.00 6.84 459 LYS A C 1
ATOM 3427 O O . LYS A 1 460 ? 53.126 -3.023 38.852 1.00 7.19 459 LYS A O 1
ATOM 3433 N N . VAL A 1 461 ? 51.074 -3.704 38.235 1.00 6.62 460 VAL A N 1
ATOM 3434 C CA . VAL A 1 461 ? 51.425 -3.863 36.824 1.00 7.00 460 VAL A CA 1
ATOM 3435 C C . VAL A 1 461 ? 51.838 -2.553 36.163 1.00 6.75 460 VAL A C 1
ATOM 3436 O O . VAL A 1 461 ? 52.853 -2.504 35.460 1.00 6.88 460 VAL A O 1
ATOM 3440 N N . TYR A 1 462 ? 51.078 -1.491 36.415 1.00 6.38 461 TYR A N 1
ATOM 3441 C CA . TYR A 1 462 ? 51.289 -0.241 35.693 1.00 6.46 461 TYR A CA 1
ATOM 3442 C C . TYR A 1 462 ? 52.109 0.795 36.445 1.00 6.52 461 TYR A C 1
ATOM 3443 O O . TYR A 1 462 ? 52.671 1.691 35.821 1.00 6.82 461 TYR A O 1
ATOM 3452 N N . ALA A 1 463 ? 52.179 0.686 37.771 1.00 6.86 462 ALA A N 1
ATOM 3453 C CA . ALA A 1 463 ? 52.909 1.673 38.570 1.00 7.34 462 ALA A CA 1
ATOM 3454 C C . ALA A 1 463 ? 53.976 1.086 39.495 1.00 7.78 462 ALA A C 1
ATOM 3455 O O . ALA A 1 463 ? 54.673 1.832 40.182 1.00 8.42 462 ALA A O 1
ATOM 3457 N N . GLY A 1 464 ? 54.106 -0.235 39.520 1.00 7.75 463 GLY A N 1
ATOM 3458 C CA . GLY A 1 464 ? 55.124 -0.882 40.342 1.00 8.05 463 GLY A CA 1
ATOM 3459 C C . GLY A 1 464 ? 54.829 -0.848 41.829 1.00 7.85 463 GLY A C 1
ATOM 3460 O O . GLY A 1 464 ? 55.743 -0.990 42.647 1.00 8.61 463 GLY A O 1
ATOM 3461 N N . ALA A 1 465 ? 53.557 -0.665 42.176 1.00 7.79 464 ALA A N 1
ATOM 3462 C CA . ALA A 1 465 ? 53.135 -0.609 43.571 1.00 7.75 464 ALA A CA 1
ATOM 3463 C C . ALA A 1 465 ? 52.568 -1.966 43.968 1.00 7.69 464 ALA A C 1
ATOM 3464 O O . ALA A 1 465 ? 51.395 -2.256 43.709 1.00 7.43 464 ALA A O 1
ATOM 3466 N N . GLU A 1 466 ? 53.413 -2.803 44.570 1.00 8.37 465 GLU A N 1
ATOM 3467 C CA . GLU A 1 466 ? 53.003 -4.148 44.960 1.00 9.70 465 GLU A CA 1
ATOM 3468 C C . GLU A 1 466 ? 52.664 -4.222 46.440 1.00 8.85 465 GLU A C 1
ATOM 3469 O O . GLU A 1 466 ? 53.507 -3.941 47.292 1.00 8.81 465 GLU A O 1
ATOM 3475 N N . THR A 1 467 ? 51.424 -4.599 46.728 1.00 8.71 466 THR A N 1
ATOM 3476 C CA . THR A 1 467 ? 51.009 -4.904 48.088 1.00 9.01 466 THR A CA 1
ATOM 3477 C C . THR A 1 467 ? 51.319 -6.367 48.388 1.00 9.75 466 THR A C 1
ATOM 3478 O O . THR A 1 467 ? 50.868 -7.263 47.672 1.00 9.99 466 THR A O 1
ATOM 3482 N N . THR A 1 468 ? 52.110 -6.598 49.433 1.00 10.76 467 THR A N 1
ATOM 3483 C CA . THR A 1 468 ? 52.380 -7.949 49.915 1.00 12.55 467 THR A CA 1
ATOM 3484 C C . THR A 1 468 ? 51.182 -8.430 50.731 1.00 13.01 467 THR A C 1
ATOM 3485 O O . THR A 1 468 ? 50.518 -7.629 51.397 1.00 12.59 467 THR A O 1
ATOM 3489 N N . ASN A 1 469 ? 50.906 -9.733 50.667 1.00 14.29 468 ASN A N 1
ATOM 3490 C CA . ASN A 1 469 ? 49.719 -10.322 51.300 1.00 15.86 468 ASN A CA 1
ATOM 3491 C C . ASN A 1 469 ? 48.455 -9.514 50.980 1.00 16.07 468 ASN A C 1
ATOM 3492 O O . ASN A 1 469 ? 47.747 -9.080 51.898 1.00 16.00 468 ASN A O 1
ATOM 3497 N N . PRO A 1 470 ? 48.173 -9.299 49.676 1.00 16.43 469 PRO A N 1
ATOM 3498 C CA . PRO A 1 470 ? 47.100 -8.384 49.271 1.00 17.08 469 PRO A CA 1
ATOM 3499 C C . PRO A 1 470 ? 45.701 -8.787 49.740 1.00 17.71 469 PRO A C 1
ATOM 3500 O O . PRO A 1 470 ? 44.842 -7.920 49.912 1.00 18.34 469 PRO A O 1
ATOM 3504 N N . GLU A 1 471 ? 45.477 -10.080 49.949 1.00 17.95 470 GLU A N 1
ATOM 3505 C CA . GLU A 1 471 ? 44.168 -10.564 50.376 1.00 18.24 470 GLU A CA 1
ATOM 3506 C C . GLU A 1 471 ? 43.837 -10.134 51.804 1.00 17.76 470 GLU A C 1
ATOM 3507 O O . GLU A 1 471 ? 42.708 -9.714 52.085 1.00 18.02 470 GLU A O 1
ATOM 3513 N N . THR A 1 472 ? 44.830 -10.209 52.687 1.00 17.01 471 THR A N 1
ATOM 3514 C CA . THR A 1 472 ? 44.632 -9.924 54.108 1.00 16.38 471 THR A CA 1
ATOM 3515 C C . THR A 1 472 ? 45.017 -8.505 54.544 1.00 15.04 471 THR A C 1
ATOM 3516 O O . THR A 1 472 ? 44.655 -8.081 55.638 1.00 15.61 471 THR A O 1
ATOM 3520 N N . THR A 1 473 ? 45.739 -7.772 53.698 1.00 12.77 472 THR A N 1
ATOM 3521 C CA . THR A 1 473 ? 46.143 -6.395 54.010 1.00 11.03 472 THR A CA 1
ATOM 3522 C C . THR A 1 473 ? 44.929 -5.464 53.917 1.00 10.15 472 THR A C 1
ATOM 3523 O O . THR A 1 473 ? 44.374 -5.284 52.829 1.00 9.55 472 THR A O 1
ATOM 3527 N N . PRO A 1 474 ? 44.495 -4.878 55.054 1.00 9.46 473 PRO A N 1
ATOM 3528 C CA . PRO A 1 474 ? 43.281 -4.057 55.024 1.00 9.27 473 PRO A CA 1
ATOM 3529 C C . PRO A 1 474 ? 43.389 -2.858 54.096 1.00 8.47 473 PRO A C 1
ATOM 3530 O O . PRO A 1 474 ? 44.484 -2.360 53.835 1.00 8.24 473 PRO A O 1
ATOM 3534 N N . ILE A 1 475 ? 42.241 -2.404 53.606 1.00 7.91 474 ILE A N 1
ATOM 3535 C CA . ILE A 1 475 ? 42.177 -1.150 52.880 1.00 7.74 474 ILE A CA 1
ATOM 3536 C C . ILE A 1 475 ? 42.828 -0.081 53.753 1.00 7.87 474 ILE A C 1
ATOM 3537 O O . ILE A 1 475 ? 42.519 0.037 54.950 1.00 7.82 474 ILE A O 1
ATOM 3542 N N . GLY A 1 476 ? 43.742 0.679 53.159 1.00 7.87 475 GLY A N 1
ATOM 3543 C CA . GLY A 1 476 ? 44.478 1.698 53.897 1.00 8.19 475 GLY A CA 1
ATOM 3544 C C . GLY A 1 476 ? 45.924 1.332 54.148 1.00 8.32 475 GLY A C 1
ATOM 3545 O O . GLY A 1 476 ? 46.769 2.212 54.307 1.00 8.81 475 GLY A O 1
ATOM 3546 N N . GLU A 1 477 ? 46.205 0.029 54.178 1.00 8.34 476 GLU A N 1
ATOM 3547 C CA . GLU A 1 477 ? 47.525 -0.479 54.556 1.00 8.76 476 GLU A CA 1
ATOM 3548 C C . GLU A 1 477 ? 48.321 -1.029 53.379 1.00 8.45 476 GLU A C 1
ATOM 3549 O O . GLU A 1 477 ? 49.472 -1.439 53.541 1.00 8.83 476 GLU A O 1
ATOM 3555 N N . GLY A 1 478 ? 47.715 -1.023 52.196 1.00 8.25 477 GLY A N 1
ATOM 3556 C CA . GLY A 1 478 ? 48.387 -1.480 50.983 1.00 8.02 477 GLY A CA 1
ATOM 3557 C C . GLY A 1 478 ? 49.179 -0.374 50.312 1.00 7.92 477 GLY A C 1
ATOM 3558 O O . GLY A 1 478 ? 49.207 0.764 50.785 1.00 8.15 477 GLY A O 1
ATOM 3559 N N . GLU A 1 479 ? 49.826 -0.718 49.202 1.00 7.48 478 GLU A N 1
ATOM 3560 C CA . GLU A 1 479 ? 50.673 0.227 48.477 1.00 7.25 478 GLU A CA 1
ATOM 3561 C C . GLU A 1 479 ? 49.911 1.106 47.491 1.00 7.06 478 GLU A C 1
ATOM 3562 O O . GLU A 1 479 ? 50.463 2.071 46.962 1.00 7.24 478 GLU A O 1
ATOM 3568 N N . GLY A 1 480 ? 48.644 0.779 47.255 1.00 6.72 479 GLY A N 1
ATOM 3569 C CA . GLY A 1 480 ? 47.837 1.557 46.334 1.00 6.59 479 GLY A CA 1
ATOM 3570 C C . GLY A 1 480 ? 46.969 0.716 45.432 1.00 6.59 479 GLY A C 1
ATOM 3571 O O . GLY A 1 480 ? 47.277 -0.437 45.132 1.00 6.52 479 GLY A O 1
ATOM 3572 N N . TYR A 1 481 ? 45.871 1.319 44.996 1.00 6.14 480 TYR A N 1
ATOM 3573 C CA . TYR A 1 481 ? 44.954 0.697 44.057 1.00 6.13 480 TYR A CA 1
ATOM 3574 C C . TYR A 1 481 ? 44.707 1.678 42.916 1.00 6.24 480 TYR A C 1
ATOM 3575 O O . TYR A 1 481 ? 44.518 2.876 43.134 1.00 6.53 480 TYR A O 1
ATOM 3584 N N . MET A 1 482 ? 44.751 1.151 41.700 1.00 5.84 481 MET A N 1
ATOM 3585 C CA . MET A 1 482 ? 44.638 1.948 40.498 1.00 5.96 481 MET A CA 1
ATOM 3586 C C . MET A 1 482 ? 43.459 1.438 39.678 1.00 5.86 481 MET A C 1
ATOM 3587 O O . MET A 1 482 ? 43.271 0.232 39.535 1.00 6.00 481 MET A O 1
ATOM 3592 N N . ALA A 1 483 ? 42.664 2.371 39.159 1.00 5.61 482 ALA A N 1
ATOM 3593 C CA . ALA A 1 483 ? 41.582 2.059 38.232 1.00 5.49 482 ALA A CA 1
ATOM 3594 C C . ALA A 1 483 ? 41.425 3.238 37.287 1.00 5.59 482 ALA A C 1
ATOM 3595 O O . ALA A 1 483 ? 41.950 4.327 37.542 1.00 5.93 482 ALA A O 1
ATOM 3597 N N . HIS A 1 484 ? 40.681 3.020 36.208 1.00 5.08 483 HIS A N 1
ATOM 3598 C CA . HIS A 1 484 ? 40.633 3.972 35.118 1.00 5.39 483 HIS A CA 1
ATOM 3599 C C . HIS A 1 484 ? 39.186 4.371 34.785 1.00 5.68 483 HIS A C 1
ATOM 3600 O O . HIS A 1 484 ? 38.374 4.511 35.699 1.00 5.95 483 HIS A O 1
ATOM 3607 N N . THR A 1 485 ? 38.870 4.615 33.512 1.00 5.40 484 THR A N 1
ATOM 3608 C CA . THR A 1 485 ? 37.537 5.099 33.143 1.00 5.88 484 THR A CA 1
ATOM 3609 C C . THR A 1 485 ? 36.494 3.981 33.115 1.00 5.59 484 THR A C 1
ATOM 3610 O O . THR A 1 485 ? 35.501 4.020 33.842 1.00 5.59 484 THR A O 1
ATOM 3614 N N . GLU A 1 486 ? 36.710 2.999 32.247 1.00 5.37 485 GLU A N 1
ATOM 3615 C CA . GLU A 1 486 ? 35.723 1.950 32.040 1.00 5.51 485 GLU A CA 1
ATOM 3616 C C . GLU A 1 486 ? 35.854 0.890 33.117 1.00 5.62 485 GLU A C 1
ATOM 3617 O O . GLU A 1 486 ? 36.864 0.194 33.188 1.00 5.59 485 GLU A O 1
ATOM 3623 N N . ASN A 1 487 ? 34.818 0.784 33.944 1.00 5.33 486 ASN A N 1
ATOM 3624 C CA . ASN A 1 487 ? 34.761 -0.161 35.043 1.00 5.30 486 ASN A CA 1
ATOM 3625 C C . ASN A 1 487 ? 33.520 -1.033 34.933 1.00 5.15 486 ASN A C 1
ATOM 3626 O O . ASN A 1 487 ? 32.606 -0.743 34.151 1.00 5.62 486 ASN A O 1
ATOM 3631 N N . THR A 1 488 ? 33.509 -2.128 35.687 1.00 5.13 487 THR A N 1
ATOM 3632 C CA . THR A 1 488 ? 32.455 -3.129 35.548 1.00 5.39 487 THR A CA 1
ATOM 3633 C C . THR A 1 488 ? 32.062 -3.672 36.921 1.00 5.41 487 THR A C 1
ATOM 3634 O O . THR A 1 488 ? 32.498 -3.160 37.953 1.00 5.48 487 THR A O 1
ATOM 3638 N N . ALA A 1 489 ? 31.261 -4.731 36.926 1.00 5.36 488 ALA A N 1
ATOM 3639 C CA . ALA A 1 489 ? 30.914 -5.445 38.150 1.00 5.62 488 ALA A CA 1
ATOM 3640 C C . ALA A 1 489 ? 32.051 -6.340 38.667 1.00 5.57 488 ALA A C 1
ATOM 3641 O O . ALA A 1 489 ? 31.939 -6.903 39.759 1.00 5.81 488 ALA A O 1
ATOM 3643 N N . TYR A 1 490 ? 33.132 -6.478 37.896 1.00 5.39 489 TYR A N 1
ATOM 3644 C CA . TYR A 1 490 ? 34.121 -7.536 38.128 1.00 5.37 489 TYR A CA 1
ATOM 3645 C C . TYR A 1 490 ? 35.571 -7.065 38.249 1.00 5.70 489 TYR A C 1
ATOM 3646 O O . TYR A 1 490 ? 36.506 -7.785 37.866 1.00 5.49 489 TYR A O 1
ATOM 3655 N N . GLY A 1 491 ? 35.784 -5.874 38.799 1.00 5.31 490 GLY A N 1
ATOM 3656 C CA . GLY A 1 491 ? 37.152 -5.422 39.034 1.00 5.83 490 GLY A CA 1
ATOM 3657 C C . GLY A 1 491 ? 37.978 -5.241 37.768 1.00 5.22 490 GLY A C 1
ATOM 3658 O O . GLY A 1 491 ? 39.167 -5.577 37.742 1.00 5.61 490 GLY A O 1
ATOM 3659 N N . TRP A 1 492 ? 37.338 -4.698 36.729 1.00 5.35 491 TRP A N 1
ATOM 3660 C CA . TRP A 1 492 ? 37.988 -4.323 35.470 1.00 5.34 491 TRP A CA 1
ATOM 3661 C C . TRP A 1 492 ? 38.676 -2.970 35.677 1.00 4.98 491 TRP A C 1
ATOM 3662 O O . TRP A 1 492 ? 38.217 -1.920 35.201 1.00 5.53 491 TRP A O 1
ATOM 3673 N N . THR A 1 493 ? 39.788 -3.015 36.404 1.00 5.21 492 THR A N 1
ATOM 3674 C CA . THR A 1 493 ? 40.485 -1.815 36.847 1.00 5.51 492 THR A CA 1
ATOM 3675 C C . THR A 1 493 ? 41.664 -1.473 35.949 1.00 5.57 492 THR A C 1
ATOM 3676 O O . THR A 1 493 ? 42.277 -0.417 36.107 1.00 5.66 492 THR A O 1
ATOM 3680 N N . ALA A 1 494 ? 41.970 -2.350 34.994 1.00 5.52 493 ALA A N 1
ATOM 3681 C CA . ALA A 1 494 ? 42.992 -2.040 34.001 1.00 5.47 493 ALA A CA 1
ATOM 3682 C C . ALA A 1 494 ? 42.608 -0.811 33.189 1.00 5.39 493 ALA A C 1
ATOM 3683 O O . ALA A 1 494 ? 41.426 -0.494 33.052 1.00 5.03 493 ALA A O 1
ATOM 3685 N N . PRO A 1 495 ? 43.608 -0.139 32.605 1.00 5.29 494 PRO A N 1
ATOM 3686 C CA . PRO A 1 495 ? 43.292 0.869 31.605 1.00 5.90 494 PRO A CA 1
ATOM 3687 C C . PRO A 1 495 ? 42.778 0.181 30.338 1.00 5.92 494 PRO A C 1
ATOM 3688 O O . PRO A 1 495 ? 43.030 -1.014 30.117 1.00 6.18 494 PRO A O 1
ATOM 3692 N N . GLY A 1 496 ? 42.074 0.944 29.506 1.00 6.16 495 GLY A N 1
ATOM 3693 C CA . GLY A 1 496 ? 41.506 0.420 28.276 1.00 6.33 495 GLY A CA 1
ATOM 3694 C C . GLY A 1 496 ? 42.513 0.272 27.149 1.00 6.16 495 GLY A C 1
ATOM 3695 O O . GLY A 1 496 ? 43.700 0.578 27.295 1.00 5.97 495 GLY A O 1
ATOM 3696 N N . GLN A 1 497 ? 42.015 -0.207 26.011 1.00 6.91 496 GLN A N 1
ATOM 3697 C CA . GLN A 1 497 ? 42.842 -0.652 24.890 1.00 8.74 496 GLN A CA 1
ATOM 3698 C C . GLN A 1 497 ? 43.536 0.461 24.132 1.00 8.43 496 GLN A C 1
ATOM 3699 O O . GLN A 1 497 ? 44.448 0.190 23.350 1.00 8.83 496 GLN A O 1
ATOM 3705 N N . SER A 1 498 ? 43.064 1.691 24.302 1.00 8.09 497 SER A N 1
ATOM 3706 C CA . SER A 1 498 ? 43.687 2.844 23.665 1.00 8.41 497 SER A CA 1
ATOM 3707 C C . SER A 1 498 ? 43.806 3.936 24.711 1.00 8.24 497 SER A C 1
ATOM 3708 O O . SER A 1 498 ? 42.840 4.219 25.424 1.00 7.97 497 SER A O 1
ATOM 3711 N N . PHE A 1 499 ? 44.981 4.550 24.787 1.00 8.18 498 PHE A N 1
ATOM 3712 C CA . PHE A 1 499 ? 45.312 5.482 25.864 1.00 8.11 498 PHE A CA 1
ATOM 3713 C C . PHE A 1 499 ? 44.339 6.656 26.013 1.00 7.93 498 PHE A C 1
ATOM 3714 O O . PHE A 1 499 ? 43.916 6.983 27.125 1.00 7.93 498 PHE A O 1
ATOM 3722 N N . SER A 1 500 ? 43.995 7.299 24.898 1.00 8.02 499 SER A N 1
ATOM 3723 C CA . SER A 1 500 ? 43.267 8.570 24.958 1.00 8.33 499 SER A CA 1
ATOM 3724 C C . SER A 1 500 ? 41.980 8.476 25.774 1.00 8.14 499 SER A C 1
ATOM 3725 O O . SER A 1 500 ? 41.696 9.359 26.584 1.00 8.39 499 SER A O 1
ATOM 3728 N N . TRP A 1 501 ? 41.210 7.412 25.553 1.00 7.91 500 TRP A N 1
ATOM 3729 C CA . TRP A 1 501 ? 39.977 7.187 26.307 1.00 7.77 500 TRP A CA 1
ATOM 3730 C C . TRP A 1 501 ? 40.126 6.146 27.411 1.00 7.71 500 TRP A C 1
ATOM 3731 O O . TRP A 1 501 ? 39.260 6.049 28.284 1.00 8.28 500 TRP A O 1
ATOM 3742 N N . GLY A 1 502 ? 41.211 5.375 27.373 1.00 7.29 501 GLY A N 1
ATOM 3743 C CA . GLY A 1 502 ? 41.365 4.231 28.267 1.00 6.96 501 GLY A CA 1
ATOM 3744 C C . GLY A 1 502 ? 42.139 4.463 29.549 1.00 6.37 501 GLY A C 1
ATOM 3745 O O . GLY A 1 502 ? 41.930 3.738 30.524 1.00 6.21 501 GLY A O 1
ATOM 3746 N N . TRP A 1 503 ? 43.037 5.446 29.549 1.00 6.36 502 TRP A N 1
ATOM 3747 C CA . TRP A 1 503 ? 43.928 5.702 30.681 1.00 6.56 502 TRP A CA 1
ATOM 3748 C C . TRP A 1 503 ? 43.483 6.950 31.423 1.00 6.66 502 TRP A C 1
ATOM 3749 O O . TRP A 1 503 ? 43.407 8.028 30.837 1.00 6.95 502 TRP A O 1
ATOM 3760 N N . SER A 1 504 ? 43.192 6.797 32.711 1.00 6.33 503 SER A N 1
ATOM 3761 C CA . SER A 1 504 ? 42.792 7.922 33.537 1.00 6.39 503 SER A CA 1
ATOM 3762 C C . SER A 1 504 ? 42.851 7.554 35.010 1.00 5.85 503 SER A C 1
ATOM 3763 O O . SER A 1 504 ? 41.814 7.434 35.653 1.00 5.72 503 SER A O 1
ATOM 3766 N N . PRO A 1 505 ? 44.063 7.394 35.559 1.00 5.92 504 PRO A N 1
ATOM 3767 C CA . PRO A 1 505 ? 44.154 6.924 36.936 1.00 6.04 504 PRO A CA 1
ATOM 3768 C C . PRO A 1 505 ? 43.648 7.921 37.971 1.00 5.91 504 PRO A C 1
ATOM 3769 O O . PRO A 1 505 ? 43.365 7.522 39.103 1.00 5.88 504 PRO A O 1
ATOM 3773 N N . ALA A 1 506 ? 43.529 9.197 37.603 1.00 6.02 505 ALA A N 1
ATOM 3774 C CA . ALA A 1 506 ? 42.949 10.175 38.521 1.00 5.98 505 ALA A CA 1
ATOM 3775 C C . ALA A 1 506 ? 41.445 9.963 38.718 1.00 5.77 505 ALA A C 1
ATOM 3776 O O . ALA A 1 506 ? 40.832 10.630 39.558 1.00 6.13 505 ALA A O 1
ATOM 3778 N N . ALA A 1 507 ? 40.865 9.030 37.961 1.00 5.73 506 ALA A N 1
ATOM 3779 C CA . ALA A 1 507 ? 39.485 8.609 38.174 1.00 5.92 506 ALA A CA 1
ATOM 3780 C C . ALA A 1 507 ? 39.254 8.147 39.614 1.00 5.68 506 ALA A C 1
ATOM 3781 O O . ALA A 1 507 ? 38.168 8.358 40.170 1.00 5.65 506 ALA A O 1
ATOM 3783 N N . VAL A 1 508 ? 40.255 7.498 40.211 1.00 5.54 507 VAL A N 1
ATOM 3784 C CA . VAL A 1 508 ? 40.120 7.025 41.592 1.00 5.82 507 VAL A CA 1
ATOM 3785 C C . VAL A 1 508 ? 40.116 8.187 42.600 1.00 5.78 507 VAL A C 1
ATOM 3786 O O . VAL A 1 508 ? 39.158 8.325 43.356 1.00 6.05 507 VAL A O 1
ATOM 3790 N N . PRO A 1 509 ? 41.148 9.061 42.584 1.00 5.82 508 PRO A N 1
ATOM 3791 C CA . PRO A 1 509 ? 40.997 10.321 43.322 1.00 6.27 508 PRO A CA 1
ATOM 3792 C C . PRO A 1 509 ? 39.623 10.982 43.133 1.00 6.14 508 PRO A C 1
ATOM 3793 O O . PRO A 1 509 ? 38.981 11.361 44.110 1.00 6.45 508 PRO A O 1
ATOM 3797 N N . TRP A 1 510 ? 39.156 11.103 41.895 1.00 5.85 509 TRP A N 1
ATOM 3798 C CA . TRP A 1 510 ? 37.887 11.776 41.655 1.00 5.58 509 TRP A CA 1
ATOM 3799 C C . TRP A 1 510 ? 36.703 11.085 42.342 1.00 5.76 509 TRP A C 1
ATOM 3800 O O . TRP A 1 510 ? 35.948 11.733 43.069 1.00 5.77 509 TRP A O 1
ATOM 3811 N N . ILE A 1 511 ? 36.532 9.783 42.122 1.00 5.58 510 ILE A N 1
ATOM 3812 C CA . ILE A 1 511 ? 35.415 9.088 42.761 1.00 5.54 510 ILE A CA 1
ATOM 3813 C C . ILE A 1 511 ? 35.547 9.105 44.289 1.00 5.41 510 ILE A C 1
ATOM 3814 O O . ILE A 1 511 ? 34.542 9.089 44.994 1.00 5.27 510 ILE A O 1
ATOM 3819 N N . LEU A 1 512 ? 36.778 9.163 44.793 1.00 5.80 511 LEU A N 1
ATOM 3820 C CA . LEU A 1 512 ? 36.981 9.340 46.230 1.00 6.00 511 LEU A CA 1
ATOM 3821 C C . LEU A 1 512 ? 36.401 10.641 46.771 1.00 5.86 511 LEU A C 1
ATOM 3822 O O . LEU A 1 512 ? 36.081 10.723 47.964 1.00 6.30 511 LEU A O 1
ATOM 3827 N N . GLN A 1 513 ? 36.266 11.657 45.921 1.00 5.93 512 GLN A N 1
ATOM 3828 C CA . GLN A 1 513 ? 35.562 12.865 46.355 1.00 5.98 512 GLN A CA 1
ATOM 3829 C C . GLN A 1 513 ? 34.120 12.554 46.729 1.00 5.84 512 GLN A C 1
ATOM 3830 O O . GLN A 1 513 ? 33.644 12.980 47.784 1.00 5.79 512 GLN A O 1
ATOM 3836 N N . ASN A 1 514 ? 33.422 11.817 45.864 1.00 5.40 513 ASN A N 1
ATOM 3837 C CA . ASN A 1 514 ? 32.038 11.439 46.149 1.00 5.78 513 ASN A CA 1
ATOM 3838 C C . ASN A 1 514 ? 31.943 10.636 47.439 1.00 5.98 513 ASN A C 1
ATOM 3839 O O . ASN A 1 514 ? 31.001 10.793 48.215 1.00 6.13 513 ASN A O 1
ATOM 3844 N N . VAL A 1 515 ? 32.935 9.779 47.657 1.00 5.88 514 VAL A N 1
ATOM 3845 C CA . VAL A 1 515 ? 32.994 8.948 48.854 1.00 6.45 514 VAL A CA 1
ATOM 3846 C C . VAL A 1 515 ? 33.205 9.812 50.101 1.00 6.30 514 VAL A C 1
ATOM 3847 O O . VAL A 1 515 ? 32.475 9.666 51.085 1.00 6.48 514 VAL A O 1
ATOM 3851 N N . TYR A 1 516 ? 34.185 10.715 50.057 1.00 6.19 515 TYR A N 1
ATOM 3852 C CA . TYR A 1 516 ? 34.455 11.577 51.204 1.00 6.27 515 TYR A CA 1
ATOM 3853 C C . TYR A 1 516 ? 33.255 12.460 51.557 1.00 6.25 515 TYR A C 1
ATOM 3854 O O . TYR A 1 516 ? 33.023 12.763 52.732 1.00 6.26 515 TYR A O 1
ATOM 3863 N N . GLU A 1 517 ? 32.490 12.869 50.547 1.00 6.12 516 GLU A N 1
ATOM 3864 C CA . GLU A 1 517 ? 31.293 13.669 50.799 1.00 6.25 516 GLU A CA 1
ATOM 3865 C C . GLU A 1 517 ? 30.288 12.971 51.713 1.00 6.15 516 GLU A C 1
ATOM 3866 O O . GLU A 1 517 ? 29.543 13.636 52.429 1.00 6.12 516 GLU A O 1
ATOM 3872 N N . ALA A 1 518 ? 30.269 11.640 51.709 1.00 6.19 517 ALA A N 1
ATOM 3873 C CA . ALA A 1 518 ? 29.398 10.918 52.631 1.00 6.69 517 ALA A CA 1
ATOM 3874 C C . ALA A 1 518 ? 29.708 11.290 54.075 1.00 6.46 517 ALA A C 1
ATOM 3875 O O . ALA A 1 518 ? 28.794 11.381 54.902 1.00 7.18 517 ALA A O 1
ATOM 3877 N N . TYR A 1 519 ? 30.989 11.502 54.374 1.00 6.38 518 TYR A N 1
ATOM 3878 C CA . TYR A 1 519 ? 31.384 12.009 55.681 1.00 6.76 518 TYR A CA 1
ATOM 3879 C C . TYR A 1 519 ? 31.114 13.509 55.842 1.00 6.63 518 TYR A C 1
ATOM 3880 O O . TYR A 1 519 ? 30.578 13.937 56.871 1.00 6.91 518 TYR A O 1
ATOM 3889 N N . GLU A 1 520 ? 31.475 14.312 54.841 1.00 6.74 519 GLU A N 1
ATOM 3890 C CA . GLU A 1 520 ? 31.262 15.765 54.925 1.00 7.34 519 GLU A CA 1
ATOM 3891 C C . GLU A 1 520 ? 29.840 16.106 55.330 1.00 7.10 519 GLU A C 1
ATOM 3892 O O . GLU A 1 520 ? 29.614 16.979 56.168 1.00 7.59 519 GLU A O 1
ATOM 3898 N N . TYR A 1 521 ? 28.876 15.451 54.691 1.00 6.88 520 TYR A N 1
ATOM 3899 C CA . TYR A 1 521 ? 27.476 15.787 54.877 1.00 7.14 520 TYR A CA 1
ATOM 3900 C C . TYR A 1 521 ? 26.827 15.108 56.093 1.00 7.67 520 TYR A C 1
ATOM 3901 O O . TYR A 1 521 ? 25.715 15.480 56.480 1.00 8.51 520 TYR A O 1
ATOM 3910 N N . SER A 1 522 ? 27.502 14.126 56.695 1.00 7.87 521 SER A N 1
ATOM 3911 C CA . SER A 1 522 ? 26.919 13.383 57.819 1.00 8.23 521 SER A CA 1
ATOM 3912 C C . SER A 1 522 ? 27.609 13.588 59.163 1.00 8.16 521 SER A C 1
ATOM 3913 O O . SER A 1 522 ? 26.944 13.605 60.206 1.00 8.21 521 SER A O 1
ATOM 3916 N N . GLY A 1 523 ? 28.935 13.697 59.148 1.00 7.99 522 GLY A N 1
ATOM 3917 C CA . GLY A 1 523 ? 29.716 13.667 60.386 1.00 8.32 522 GLY A CA 1
ATOM 3918 C C . GLY A 1 523 ? 29.681 12.316 61.089 1.00 8.48 522 GLY A C 1
ATOM 3919 O O . GLY A 1 523 ? 29.944 12.217 62.295 1.00 9.37 522 GLY A O 1
ATOM 3920 N N . ASP A 1 524 ? 29.367 11.267 60.334 1.00 8.27 523 ASP A N 1
ATOM 3921 C CA . ASP A 1 524 ? 29.230 9.922 60.873 1.00 8.83 523 ASP A CA 1
ATOM 3922 C C . ASP A 1 524 ? 30.612 9.298 61.067 1.00 8.78 523 ASP A C 1
ATOM 3923 O O . ASP A 1 524 ? 31.354 9.112 60.100 1.00 8.17 523 ASP A O 1
ATOM 3928 N N . PRO A 1 525 ? 30.964 8.953 62.320 1.00 8.96 524 PRO A N 1
ATOM 3929 C CA . PRO A 1 525 ? 32.297 8.405 62.593 1.00 9.19 524 PRO A CA 1
ATOM 3930 C C . PRO A 1 525 ? 32.578 7.047 61.935 1.00 9.19 524 PRO A C 1
ATOM 3931 O O . PRO A 1 525 ? 33.739 6.737 61.653 1.00 9.07 524 PRO A O 1
ATOM 3935 N N . ALA A 1 526 ? 31.538 6.253 61.689 1.00 9.12 525 ALA A N 1
ATOM 3936 C CA . ALA A 1 526 ? 31.711 4.976 60.995 1.00 9.08 525 ALA A CA 1
ATOM 3937 C C . ALA A 1 526 ? 32.110 5.211 59.533 1.00 8.81 525 ALA A C 1
ATOM 3938 O O . ALA A 1 526 ? 32.956 4.498 58.984 1.00 9.12 525 ALA A O 1
ATOM 3940 N N . LEU A 1 527 ? 31.507 6.220 58.905 1.00 8.54 526 LEU A N 1
ATOM 3941 C CA . LEU A 1 527 ? 31.880 6.598 57.546 1.00 8.57 526 LEU A CA 1
ATOM 3942 C C . LEU A 1 527 ? 33.277 7.199 57.519 1.00 8.29 526 LEU A C 1
ATOM 3943 O O . LEU A 1 527 ? 34.050 6.934 56.599 1.00 8.36 526 LEU A O 1
ATOM 3948 N N . LEU A 1 528 ? 33.610 7.993 58.535 1.00 8.33 527 LEU A N 1
ATOM 3949 C CA . LEU A 1 528 ? 34.949 8.561 58.637 1.00 8.28 527 LEU A CA 1
ATOM 3950 C C . LEU A 1 528 ? 36.030 7.487 58.541 1.00 8.06 527 LEU A C 1
ATOM 3951 O O . LEU A 1 528 ? 37.005 7.650 57.810 1.00 8.19 527 LEU A O 1
ATOM 3956 N N . ASP A 1 529 ? 35.867 6.395 59.284 1.00 7.94 528 ASP A N 1
ATOM 3957 C CA . ASP A 1 529 ? 36.872 5.330 59.266 1.00 7.76 528 ASP A CA 1
ATOM 3958 C C . ASP A 1 529 ? 37.049 4.729 57.871 1.00 7.53 528 ASP A C 1
ATOM 3959 O O . ASP A 1 529 ? 38.173 4.493 57.423 1.00 7.53 528 ASP A O 1
ATOM 3964 N N . ARG A 1 530 ? 35.933 4.512 57.181 1.00 6.97 529 ARG A N 1
ATOM 3965 C CA . ARG A 1 530 ? 35.952 3.916 55.842 1.00 7.29 529 ARG A CA 1
ATOM 3966 C C . ARG A 1 530 ? 36.569 4.846 54.809 1.00 7.40 529 ARG A C 1
ATOM 3967 O O . ARG A 1 530 ? 37.373 4.411 53.979 1.00 7.39 529 ARG A O 1
ATOM 3975 N N . VAL A 1 531 ? 36.207 6.124 54.852 1.00 7.36 530 VAL A N 1
ATOM 3976 C CA . VAL A 1 531 ? 36.725 7.065 53.859 1.00 7.75 530 VAL A CA 1
ATOM 3977 C C . VAL A 1 531 ? 38.195 7.361 54.131 1.00 7.43 530 VAL A C 1
ATOM 3978 O O . VAL A 1 531 ? 38.986 7.517 53.201 1.00 7.39 530 VAL A O 1
ATOM 3982 N N . TYR A 1 532 ? 38.570 7.424 55.406 1.00 7.25 531 TYR A N 1
ATOM 3983 C CA . TYR A 1 532 ? 39.971 7.607 55.753 1.00 7.11 531 TYR A CA 1
ATOM 3984 C C . TYR A 1 532 ? 40.832 6.460 55.227 1.00 6.96 531 TYR A C 1
ATOM 3985 O O . TYR A 1 532 ? 41.894 6.696 54.658 1.00 7.10 531 TYR A O 1
ATOM 3994 N N . ALA A 1 533 ? 40.386 5.224 55.438 1.00 7.01 532 ALA A N 1
ATOM 3995 C CA . ALA A 1 533 ? 41.138 4.069 54.957 1.00 7.16 532 ALA A CA 1
ATOM 3996 C C . ALA A 1 533 ? 41.374 4.155 53.443 1.00 6.61 532 ALA A C 1
ATOM 3997 O O . ALA A 1 533 ? 42.494 3.965 52.975 1.00 6.73 532 ALA A O 1
ATOM 3999 N N . LEU A 1 534 ? 40.326 4.470 52.689 1.00 6.47 533 LEU A N 1
ATOM 4000 C CA . LEU A 1 534 ? 40.448 4.605 51.234 1.00 6.46 533 LEU A CA 1
ATOM 4001 C C . LEU A 1 534 ? 41.400 5.721 50.831 1.00 6.41 533 LEU A C 1
ATOM 4002 O O . LEU A 1 534 ? 42.246 5.542 49.949 1.00 6.62 533 LEU A O 1
ATOM 4007 N N . LEU A 1 535 ? 41.250 6.871 51.484 1.00 6.34 534 LEU A N 1
ATOM 4008 C CA . LEU A 1 535 ? 42.064 8.041 51.165 1.00 6.69 534 LEU A CA 1
ATOM 4009 C C . LEU A 1 535 ? 43.520 7.849 51.544 1.00 6.63 534 LEU A C 1
ATOM 4010 O O . LEU A 1 535 ? 44.404 8.314 50.833 1.00 7.03 534 LEU A O 1
ATOM 4015 N N . LYS A 1 536 ? 43.755 7.171 52.663 1.00 6.72 535 LYS A N 1
ATOM 4016 C CA . LYS A 1 536 ? 45.107 6.913 53.140 1.00 7.25 535 LYS A CA 1
ATOM 4017 C C . LYS A 1 536 ? 45.896 6.130 52.089 1.00 7.08 535 LYS A C 1
ATOM 4018 O O . LYS A 1 536 ? 47.015 6.507 51.730 1.00 7.28 535 LYS A O 1
ATOM 4024 N N . GLU A 1 537 ? 45.311 5.047 51.583 1.00 6.94 536 GLU A N 1
ATOM 4025 C CA . GLU A 1 537 ? 46.026 4.202 50.641 1.00 6.93 536 GLU A CA 1
ATOM 4026 C C . GLU A 1 537 ? 46.164 4.853 49.261 1.00 6.64 536 GLU A C 1
ATOM 4027 O O . GLU A 1 537 ? 47.206 4.710 48.632 1.00 6.66 536 GLU A O 1
ATOM 4033 N N . GLU A 1 538 ? 45.139 5.558 48.785 1.00 6.54 537 GLU A N 1
ATOM 4034 C CA . GLU A 1 538 ? 45.277 6.231 47.492 1.00 6.24 537 GLU A CA 1
ATOM 4035 C C . GLU A 1 538 ? 46.250 7.412 47.559 1.00 6.06 537 GLU A C 1
ATOM 4036 O O . GLU A 1 538 ? 46.968 7.685 46.596 1.00 6.33 537 GLU A O 1
ATOM 4042 N N . SER A 1 539 ? 46.283 8.111 48.693 1.00 6.34 538 SER A N 1
ATOM 4043 C CA . SER A 1 539 ? 47.256 9.187 48.883 1.00 6.80 538 SER A CA 1
ATOM 4044 C C . SER A 1 539 ? 48.670 8.616 48.962 1.00 6.82 538 SER A C 1
ATOM 4045 O O . SER A 1 539 ? 49.592 9.161 48.355 1.00 7.05 538 SER A O 1
ATOM 4048 N N . HIS A 1 540 ? 48.830 7.512 49.692 1.00 7.11 539 HIS A N 1
ATOM 4049 C CA . HIS A 1 540 ? 50.102 6.800 49.720 1.00 7.35 539 HIS A CA 1
ATOM 4050 C C . HIS A 1 540 ? 50.562 6.464 48.302 1.00 7.20 539 HIS A C 1
ATOM 4051 O O . HIS A 1 540 ? 51.724 6.672 47.939 1.00 7.30 539 HIS A O 1
ATOM 4058 N N . PHE A 1 541 ? 49.631 5.944 47.509 1.00 7.07 540 PHE A N 1
ATOM 4059 C CA . PHE A 1 541 ? 49.894 5.538 46.137 1.00 6.86 540 PHE A CA 1
ATOM 4060 C C . PHE A 1 541 ? 50.384 6.716 45.309 1.00 7.14 540 PHE A C 1
ATOM 4061 O O . PHE A 1 541 ? 51.425 6.631 44.654 1.00 7.12 540 PHE A O 1
ATOM 4069 N N . TYR A 1 542 ? 49.655 7.825 45.355 1.00 7.02 541 TYR A N 1
ATOM 4070 C CA . TYR A 1 542 ? 50.040 8.982 44.564 1.00 7.55 541 TYR A CA 1
ATOM 4071 C C . TYR A 1 542 ? 51.358 9.583 45.012 1.00 7.47 541 TYR A C 1
ATOM 4072 O O . TYR A 1 542 ? 52.218 9.871 44.184 1.00 7.67 541 TYR A O 1
ATOM 4081 N N . VAL A 1 543 ? 51.529 9.748 46.319 1.00 7.39 542 VAL A N 1
ATOM 4082 C CA . VAL A 1 543 ? 52.763 10.333 46.846 1.00 8.42 542 VAL A CA 1
ATOM 4083 C C . VAL A 1 543 ? 53.992 9.489 46.496 1.00 8.21 542 VAL A C 1
ATOM 4084 O O . VAL A 1 543 ? 55.023 10.023 46.068 1.00 8.26 542 VAL A O 1
ATOM 4088 N N . ASN A 1 544 ? 53.881 8.177 46.682 1.00 7.80 543 ASN A N 1
ATOM 4089 C CA . ASN A 1 544 ? 55.037 7.292 46.561 1.00 8.20 543 ASN A CA 1
ATOM 4090 C C . ASN A 1 544 ? 55.330 6.770 45.164 1.00 8.10 543 ASN A C 1
ATOM 4091 O O . ASN A 1 544 ? 56.484 6.453 44.858 1.00 8.42 543 ASN A O 1
ATOM 4096 N N . TYR A 1 545 ? 54.305 6.698 44.317 1.00 8.09 544 TYR A N 1
ATOM 4097 C CA . TYR A 1 545 ? 54.472 6.092 42.999 1.00 8.33 544 TYR A CA 1
ATOM 4098 C C . TYR A 1 545 ? 54.180 7.002 41.812 1.00 8.77 544 TYR A C 1
ATOM 4099 O O . TYR A 1 545 ? 54.835 6.882 40.772 1.00 10.60 544 TYR A O 1
ATOM 4108 N N . MET A 1 546 ? 53.210 7.902 41.955 1.00 8.25 545 MET A N 1
ATOM 4109 C CA . MET A 1 546 ? 52.698 8.647 40.799 1.00 8.27 545 MET A CA 1
ATOM 4110 C C . MET A 1 546 ? 53.281 10.042 40.595 1.00 8.17 545 MET A C 1
ATOM 4111 O O . MET A 1 546 ? 53.515 10.453 39.456 1.00 9.28 545 MET A O 1
ATOM 4116 N N . LEU A 1 547 ? 53.495 10.779 41.683 1.00 7.85 546 LEU A N 1
ATOM 4117 C CA . LEU A 1 547 ? 53.985 12.156 41.586 1.00 7.99 546 LEU A CA 1
ATOM 4118 C C . LEU A 1 547 ? 55.463 12.216 41.245 1.00 7.96 546 LEU A C 1
ATOM 4119 O O . LEU A 1 547 ? 56.246 11.372 41.680 1.00 8.38 546 LEU A O 1
ATOM 4124 N N . HIS A 1 548 ? 55.845 13.223 40.466 1.00 8.06 547 HIS A N 1
ATOM 4125 C CA . HIS A 1 548 ? 57.257 13.501 40.230 1.00 8.24 547 HIS A CA 1
ATOM 4126 C C . HIS A 1 548 ? 57.487 15.001 40.146 1.00 8.35 547 HIS A C 1
ATOM 4127 O O . HIS A 1 548 ? 56.539 15.768 39.984 1.00 8.49 547 HIS A O 1
ATOM 4134 N N . LYS A 1 549 ? 58.740 15.415 40.297 1.00 8.57 548 LYS A N 1
ATOM 4135 C CA . LYS A 1 549 ? 59.114 16.795 40.027 1.00 9.18 548 LYS A CA 1
ATOM 4136 C C . LYS A 1 549 ? 59.042 17.006 38.521 1.00 9.23 548 LYS A C 1
ATOM 4137 O O . LYS A 1 549 ? 59.660 16.259 37.754 1.00 9.58 548 LYS A O 1
ATOM 4143 N N . ALA A 1 550 ? 58.275 18.008 38.105 1.00 9.73 549 ALA A N 1
ATOM 4144 C CA . ALA A 1 550 ? 58.099 18.308 36.691 1.00 10.02 549 ALA A CA 1
ATOM 4145 C C . ALA A 1 550 ? 59.411 18.669 36.015 1.00 9.95 549 ALA A C 1
ATOM 4146 O O . ALA A 1 550 ? 60.323 19.220 36.641 1.00 9.85 549 ALA A O 1
ATOM 4148 N N . GLY A 1 551 ? 59.492 18.333 34.733 1.00 9.77 550 GLY A N 1
ATOM 4149 C CA . GLY A 1 551 ? 60.508 18.882 33.853 1.00 10.32 550 GLY A CA 1
ATOM 4150 C C . GLY A 1 551 ? 60.169 20.309 33.472 1.00 10.63 550 GLY A C 1
ATOM 4151 O O . GLY A 1 551 ? 59.147 20.862 33.898 1.00 10.65 550 GLY A O 1
ATOM 4152 N N . SER A 1 552 ? 61.029 20.904 32.650 1.00 11.14 551 SER A N 1
ATOM 4153 C CA . SER A 1 552 ? 60.954 22.332 32.337 1.00 11.79 551 SER A CA 1
ATOM 4154 C C . SER A 1 552 ? 59.641 22.780 31.688 1.00 11.58 551 SER A C 1
ATOM 4155 O O . SER A 1 552 ? 59.265 23.947 31.807 1.00 12.38 551 SER A O 1
ATOM 4158 N N . SER A 1 553 ? 58.933 21.870 31.019 1.00 10.89 552 SER A N 1
ATOM 4159 C CA . SER A 1 553 ? 57.699 22.256 30.328 1.00 10.65 552 SER A CA 1
ATOM 4160 C C . SER A 1 553 ? 56.558 22.627 31.279 1.00 10.32 552 SER A C 1
ATOM 4161 O O . SER A 1 553 ? 55.625 23.323 30.882 1.00 10.50 552 SER A O 1
ATOM 4164 N N . SER A 1 554 ? 56.638 22.160 32.523 1.00 10.18 553 SER A N 1
ATOM 4165 C CA . SER A 1 554 ? 55.572 22.410 33.497 1.00 9.98 553 SER A CA 1
ATOM 4166 C C . SER A 1 554 ? 56.004 23.224 34.721 1.00 10.39 553 SER A C 1
ATOM 4167 O O . SER A 1 554 ? 55.290 23.279 35.726 1.00 10.72 553 SER A O 1
ATOM 4170 N N . GLY A 1 555 ? 57.164 23.872 34.623 1.00 10.99 554 GLY A N 1
ATOM 4171 C CA . GLY A 1 555 ? 57.620 24.798 35.651 1.00 11.90 554 GLY A CA 1
ATOM 4172 C C . GLY A 1 555 ? 58.129 24.118 36.903 1.00 12.40 554 GLY A C 1
ATOM 4173 O O . GLY A 1 555 ? 58.624 22.993 36.858 1.00 13.55 554 GLY A O 1
ATOM 4174 N N . ASP A 1 556 ? 57.996 24.818 38.025 1.00 12.40 555 ASP A N 1
ATOM 4175 C CA . ASP A 1 556 ? 58.517 24.362 39.304 1.00 12.25 555 ASP A CA 1
ATOM 4176 C C . ASP A 1 556 ? 57.374 23.852 40.173 1.00 11.42 555 ASP A C 1
ATOM 4177 O O . ASP A 1 556 ? 56.720 24.625 40.871 1.00 11.68 555 ASP A O 1
ATOM 4182 N N . ARG A 1 557 ? 57.136 22.544 40.117 1.00 10.51 556 ARG A N 1
ATOM 4183 C CA . ARG A 1 557 ? 56.016 21.923 40.826 1.00 9.84 556 ARG A CA 1
ATOM 4184 C C . ARG A 1 557 ? 56.138 20.414 40.751 1.00 9.59 556 ARG A C 1
ATOM 4185 O O . ARG A 1 557 ? 56.846 19.888 39.894 1.00 9.91 556 ARG A O 1
ATOM 4193 N N . LEU A 1 558 ? 55.449 19.720 41.651 1.00 8.95 557 LEU A N 1
ATOM 4194 C CA . LEU A 1 558 ? 55.144 18.313 41.426 1.00 8.60 557 LEU A CA 1
ATOM 4195 C C . LEU A 1 558 ? 54.010 18.225 40.421 1.00 8.19 557 LEU A C 1
ATOM 4196 O O . LEU A 1 558 ? 53.080 19.034 40.460 1.00 8.26 557 LEU A O 1
ATOM 4201 N N . THR A 1 559 ? 54.090 17.250 39.522 1.00 7.88 558 THR A N 1
ATOM 4202 C CA . THR A 1 559 ? 52.950 16.886 38.690 1.00 8.10 558 THR A CA 1
ATOM 4203 C C . THR A 1 559 ? 52.712 15.388 38.802 1.00 8.20 558 THR A C 1
ATOM 4204 O O . THR A 1 559 ? 53.479 14.665 39.443 1.00 8.47 558 THR A O 1
ATOM 4208 N N . THR A 1 560 ? 51.649 14.929 38.153 1.00 8.44 559 THR A N 1
ATOM 4209 C CA . THR A 1 560 ? 51.325 13.509 38.125 1.00 9.07 559 THR A CA 1
ATOM 4210 C C . THR A 1 560 ? 52.019 12.768 36.980 1.00 9.37 559 THR A C 1
ATOM 4211 O O . THR A 1 560 ? 51.711 11.605 36.719 1.00 10.29 559 THR A O 1
ATOM 4215 N N . GLY A 1 561 ? 52.962 13.419 36.304 1.00 9.63 560 GLY A N 1
ATOM 4216 C CA . GLY A 1 561 ? 53.653 12.782 35.186 1.00 9.94 560 GLY A CA 1
ATOM 4217 C C . GLY A 1 561 ? 52.769 12.694 33.959 1.00 9.51 560 GLY A C 1
ATOM 4218 O O . GLY A 1 561 ? 51.853 13.505 33.780 1.00 9.48 560 GLY A O 1
ATOM 4219 N N . VAL A 1 562 ? 53.031 11.702 33.113 1.00 9.18 561 VAL A N 1
ATOM 4220 C CA . VAL A 1 562 ? 52.361 11.634 31.819 1.00 9.36 561 VAL A CA 1
ATOM 4221 C C . VAL A 1 562 ? 50.835 11.646 31.968 1.00 8.69 561 VAL A C 1
ATOM 4222 O O . VAL A 1 562 ? 50.263 10.866 32.737 1.00 8.72 561 VAL A O 1
ATOM 4226 N N . ALA A 1 563 ? 50.195 12.558 31.248 1.00 8.56 562 ALA A N 1
ATOM 4227 C CA . ALA A 1 563 ? 48.757 12.755 31.391 1.00 8.58 562 ALA A CA 1
ATOM 4228 C C . ALA A 1 563 ? 48.123 13.320 30.140 1.00 8.40 562 ALA A C 1
ATOM 4229 O O . ALA A 1 563 ? 48.756 14.076 29.390 1.00 9.03 562 ALA A O 1
ATOM 4231 N N . TYR A 1 564 ? 46.856 12.956 29.949 1.00 8.21 563 TYR A N 1
ATOM 4232 C CA . TYR A 1 564 ? 46.005 13.476 28.892 1.00 7.97 563 TYR A CA 1
ATOM 4233 C C . TYR A 1 564 ? 44.898 14.295 29.527 1.00 7.53 563 TYR A C 1
ATOM 4234 O O . TYR A 1 564 ? 44.356 13.911 30.567 1.00 8.16 563 TYR A O 1
ATOM 4243 N N . SER A 1 565 ? 44.572 15.429 28.918 1.00 7.21 564 SER A N 1
ATOM 4244 C CA . SER A 1 565 ? 43.429 16.211 29.362 1.00 7.20 564 SER A CA 1
ATOM 4245 C C . SER A 1 565 ? 42.255 15.867 28.451 1.00 7.19 564 SER A C 1
ATOM 4246 O O . SER A 1 565 ? 42.219 16.323 27.308 1.00 7.84 564 SER A O 1
ATOM 4249 N N . PRO A 1 566 ? 41.303 15.035 28.927 1.00 7.71 565 PRO A N 1
ATOM 4250 C CA . PRO A 1 566 ? 40.223 14.642 28.016 1.00 8.23 565 PRO A CA 1
ATOM 4251 C C . PRO A 1 566 ? 39.442 15.858 27.495 1.00 8.34 565 PRO A C 1
ATOM 4252 O O . PRO A 1 566 ? 39.134 16.752 28.282 1.00 7.48 565 PRO A O 1
ATOM 4256 N N . GLU A 1 567 ? 39.143 15.944 26.194 1.00 8.81 566 GLU A N 1
ATOM 4257 C CA . GLU A 1 567 ? 39.599 15.056 25.122 1.00 10.31 566 GLU A CA 1
ATOM 4258 C C . GLU A 1 567 ? 40.227 15.924 24.030 1.00 9.64 566 GLU A C 1
ATOM 4259 O O . GLU A 1 567 ? 39.837 15.847 22.856 1.00 9.73 566 GLU A O 1
ATOM 4265 N N . GLN A 1 568 ? 41.174 16.773 24.414 1.00 9.38 567 GLN A N 1
ATOM 4266 C CA . GLN A 1 568 ? 41.871 17.618 23.444 1.00 9.30 567 GLN A CA 1
ATOM 4267 C C . GLN A 1 568 ? 43.333 17.784 23.833 1.00 9.18 567 GLN A C 1
ATOM 4268 O O . GLN A 1 568 ? 43.739 17.363 24.915 1.00 8.97 567 GLN A O 1
ATOM 4274 N N . GLY A 1 569 ? 44.113 18.389 22.942 1.00 9.53 568 GLY A N 1
ATOM 4275 C CA . GLY A 1 569 ? 45.531 18.604 23.173 1.00 9.77 568 GLY A CA 1
ATOM 4276 C C . GLY A 1 569 ? 46.356 17.346 22.970 1.00 9.75 568 GLY A C 1
ATOM 4277 O O . GLY A 1 569 ? 45.848 16.330 22.477 1.00 9.86 568 GLY A O 1
ATOM 4278 N N . PRO A 1 570 ? 47.648 17.405 23.334 1.00 9.62 569 PRO A N 1
ATOM 4279 C CA . PRO A 1 570 ? 48.549 16.260 23.189 1.00 9.77 569 PRO A CA 1
ATOM 4280 C C . PRO A 1 570 ? 48.194 15.108 24.120 1.00 9.69 569 PRO A C 1
ATOM 4281 O O . PRO A 1 570 ? 47.679 15.324 25.223 1.00 9.40 569 PRO A O 1
ATOM 4285 N N . LEU A 1 571 ? 48.510 13.895 23.676 1.00 10.13 570 LEU A N 1
ATOM 4286 C CA . LEU A 1 571 ? 48.204 12.674 24.413 1.00 11.38 570 LEU A CA 1
ATOM 4287 C C . LEU A 1 571 ? 48.907 12.569 25.769 1.00 10.89 570 LEU A C 1
ATOM 4288 O O . LEU A 1 571 ? 48.336 12.053 26.733 1.00 11.37 570 LEU A O 1
ATOM 4293 N N . GLY A 1 572 ? 50.145 13.048 25.840 1.00 10.24 571 GLY A N 1
ATOM 4294 C CA . GLY A 1 572 ? 50.957 12.880 27.035 1.00 10.16 571 GLY A CA 1
ATOM 4295 C C . GLY A 1 572 ? 51.805 14.096 27.319 1.00 9.71 571 GLY A C 1
ATOM 4296 O O . GLY A 1 572 ? 52.828 14.314 26.673 1.00 10.59 571 GLY A O 1
ATOM 4297 N N . THR A 1 573 ? 51.359 14.900 28.277 1.00 8.92 572 THR A N 1
ATOM 4298 C CA . THR A 1 573 ? 52.111 16.065 28.735 1.00 8.83 572 THR A CA 1
ATOM 4299 C C . THR A 1 573 ? 52.622 15.824 30.155 1.00 8.30 572 THR A C 1
ATOM 4300 O O . THR A 1 573 ? 52.303 14.803 30.778 1.00 8.12 572 THR A O 1
ATOM 4304 N N . ASP A 1 574 ? 53.420 16.763 30.659 1.00 8.15 573 ASP A N 1
ATOM 4305 C CA . ASP A 1 574 ? 53.978 16.652 31.998 1.00 7.95 573 ASP A CA 1
ATOM 4306 C C . ASP A 1 574 ? 52.947 17.142 33.012 1.00 7.73 573 ASP A C 1
ATOM 4307 O O . ASP A 1 574 ? 52.953 18.302 33.437 1.00 7.75 573 ASP A O 1
ATOM 4312 N N . GLY A 1 575 ? 52.046 16.237 33.380 1.00 7.58 574 GLY A N 1
ATOM 4313 C CA . GLY A 1 575 ? 50.896 16.584 34.195 1.00 7.57 574 GLY A CA 1
ATOM 4314 C C . GLY A 1 575 ? 49.941 17.484 33.442 1.00 7.24 574 GLY A C 1
ATOM 4315 O O . GLY A 1 575 ? 50.150 17.804 32.268 1.00 7.40 574 GLY A O 1
ATOM 4316 N N . ASN A 1 576 ? 48.884 17.895 34.129 1.00 6.90 575 ASN A N 1
ATOM 4317 C CA . ASN A 1 576 ? 47.937 18.879 33.618 1.00 6.75 575 ASN A CA 1
ATOM 4318 C C . ASN A 1 576 ? 47.027 19.328 34.753 1.00 6.58 575 ASN A C 1
ATOM 4319 O O . ASN A 1 576 ? 47.042 18.754 35.840 1.00 6.29 575 ASN A O 1
ATOM 4324 N N . THR A 1 577 ? 46.234 20.354 34.490 1.00 6.67 576 THR A N 1
ATOM 4325 C CA . THR A 1 577 ? 45.385 20.943 35.515 1.00 6.97 576 THR A CA 1
ATOM 4326 C C . THR A 1 577 ? 44.301 19.971 35.979 1.00 6.56 576 THR A C 1
ATOM 4327 O O . THR A 1 577 ? 43.978 19.924 37.170 1.00 6.92 576 THR A O 1
ATOM 4331 N N . TYR A 1 578 ? 43.762 19.192 35.042 1.00 6.51 577 TYR A N 1
ATOM 4332 C CA . TYR A 1 578 ? 42.788 18.146 35.334 1.00 6.49 577 TYR A CA 1
ATOM 4333 C C . TYR A 1 578 ? 43.294 17.212 36.448 1.00 6.41 577 TYR A C 1
ATOM 4334 O O . TYR A 1 578 ? 42.686 17.110 37.524 1.00 6.52 577 TYR A O 1
ATOM 4343 N N . GLU A 1 579 ? 44.438 16.573 36.220 1.00 6.35 578 GLU A N 1
ATOM 4344 C CA . GLU A 1 579 ? 44.941 15.610 37.201 1.00 6.38 578 GLU A CA 1
ATOM 4345 C C . GLU A 1 579 ? 45.446 16.266 38.478 1.00 6.27 578 GLU A C 1
ATOM 4346 O O . GLU A 1 579 ? 45.201 15.760 39.573 1.00 6.40 578 GLU A O 1
ATOM 4352 N N . SER A 1 580 ? 46.146 17.389 38.346 1.00 6.30 579 SER A N 1
ATOM 4353 C CA . SER A 1 580 ? 46.646 18.080 39.532 1.00 6.75 579 SER A CA 1
ATOM 4354 C C . SER A 1 580 ? 45.527 18.608 40.414 1.00 6.52 579 SER A C 1
ATOM 4355 O O . SER A 1 580 ? 45.643 18.564 41.639 1.00 6.31 579 SER A O 1
ATOM 4358 N N . SER A 1 581 ? 44.443 19.082 39.805 1.00 6.33 580 SER A N 1
ATOM 4359 C CA . SER A 1 581 ? 43.298 19.551 40.587 1.00 6.15 580 SER A CA 1
ATOM 4360 C C . SER A 1 581 ? 42.683 18.408 41.379 1.00 6.24 580 SER A C 1
ATOM 4361 O O . SER A 1 581 ? 42.309 18.578 42.546 1.00 6.48 580 SER A O 1
ATOM 4364 N N . LEU A 1 582 ? 42.591 17.244 40.742 1.00 6.07 581 LEU A N 1
ATOM 4365 C CA . LEU A 1 582 ? 42.031 16.069 41.396 1.00 6.16 581 LEU A CA 1
ATOM 4366 C C . LEU A 1 582 ? 42.932 15.552 42.515 1.00 6.21 581 LEU A C 1
ATOM 4367 O O . LEU A 1 582 ? 42.451 15.200 43.597 1.00 6.38 581 LEU A O 1
ATOM 4372 N N . VAL A 1 583 ? 44.237 15.494 42.270 1.00 6.02 582 VAL A N 1
ATOM 4373 C CA . VAL A 1 583 ? 45.153 14.996 43.299 1.00 6.87 582 VAL A CA 1
ATOM 4374 C C . VAL A 1 583 ? 45.231 15.976 44.472 1.00 6.56 582 VAL A C 1
ATOM 4375 O O . VAL A 1 583 ? 45.252 15.557 45.634 1.00 6.60 582 VAL A O 1
ATOM 4379 N N . TRP A 1 584 ? 45.238 17.270 44.160 1.00 6.65 583 TRP A N 1
ATOM 4380 C CA . TRP A 1 584 ? 45.191 18.305 45.188 1.00 6.50 583 TRP A CA 1
ATOM 4381 C C . TRP A 1 584 ? 43.960 18.119 46.074 1.00 6.36 583 TRP A C 1
ATOM 4382 O O . TRP A 1 584 ? 44.067 18.156 47.307 1.00 6.28 583 TRP A O 1
ATOM 4393 N N . GLN A 1 585 ? 42.803 17.892 45.453 1.00 6.37 584 GLN A N 1
ATOM 4394 C CA . GLN A 1 585 ? 41.572 17.725 46.215 1.00 6.40 584 GLN A CA 1
ATOM 4395 C C . GLN A 1 585 ? 41.608 16.478 47.081 1.00 6.18 584 GLN A C 1
ATOM 4396 O O . GLN A 1 585 ? 41.124 16.498 48.220 1.00 6.44 584 GLN A O 1
ATOM 4402 N N . MET A 1 586 ? 42.169 15.395 46.542 1.00 6.08 585 MET A N 1
ATOM 4403 C CA . MET A 1 586 ? 42.270 14.152 47.295 1.00 6.34 585 MET A CA 1
ATOM 4404 C C . MET A 1 586 ? 43.137 14.333 48.535 1.00 6.19 585 MET A C 1
ATOM 4405 O O . MET A 1 586 ? 42.769 13.899 49.622 1.00 5.99 585 MET A O 1
ATOM 4410 N N . LEU A 1 587 ? 44.297 14.957 48.365 1.00 6.29 586 LEU A N 1
ATOM 4411 C CA . LEU A 1 587 ? 45.180 15.190 49.505 1.00 6.71 586 LEU A CA 1
ATOM 4412 C C . LEU A 1 587 ? 44.521 16.110 50.530 1.00 6.85 586 LEU A C 1
ATOM 4413 O O . LEU A 1 587 ? 44.674 15.912 51.735 1.00 7.13 586 LEU A O 1
ATOM 4418 N N . ASN A 1 588 ? 43.780 17.098 50.040 1.00 7.01 587 ASN A N 1
ATOM 4419 C CA . ASN A 1 588 ? 43.021 17.999 50.897 1.00 7.15 587 ASN A CA 1
ATOM 4420 C C . ASN A 1 588 ? 42.000 17.222 51.739 1.00 7.18 587 ASN A C 1
ATOM 4421 O O . ASN A 1 588 ? 41.968 17.347 52.973 1.00 7.41 587 ASN A O 1
ATOM 4426 N N . ASP A 1 589 ? 41.190 16.403 51.067 1.00 7.02 588 ASP A N 1
ATOM 4427 C CA . ASP A 1 589 ? 40.217 15.545 51.744 1.00 6.87 588 ASP A CA 1
ATOM 4428 C C . ASP A 1 589 ? 40.892 14.567 52.708 1.00 6.74 588 ASP A C 1
ATOM 4429 O O . ASP A 1 589 ? 40.401 14.359 53.826 1.00 7.07 588 ASP A O 1
ATOM 4434 N N . ALA A 1 590 ? 42.001 13.967 52.274 1.00 6.68 589 ALA A N 1
ATOM 4435 C CA . ALA A 1 590 ? 42.732 13.008 53.101 1.00 6.96 589 ALA A CA 1
ATOM 4436 C C . ALA A 1 590 ? 43.254 13.648 54.385 1.00 7.25 589 ALA A C 1
ATOM 4437 O O . ALA A 1 590 ? 43.155 13.057 55.461 1.00 7.25 589 ALA A O 1
ATOM 4439 N N . ILE A 1 591 ? 43.805 14.852 54.262 1.00 7.08 590 ILE A N 1
ATOM 4440 C CA . ILE A 1 591 ? 44.275 15.610 55.419 1.00 7.40 590 ILE A CA 1
ATOM 4441 C C . ILE A 1 591 ? 43.119 15.897 56.374 1.00 7.62 590 ILE A C 1
ATOM 4442 O O . ILE A 1 591 ? 43.259 15.743 57.591 1.00 7.51 590 ILE A O 1
ATOM 4447 N N . GLU A 1 592 ? 41.972 16.283 55.826 1.00 7.46 591 GLU A N 1
ATOM 4448 C CA . GLU A 1 592 ? 40.804 16.537 56.665 1.00 7.82 591 GLU A CA 1
ATOM 4449 C C . GLU A 1 592 ? 40.302 15.283 57.370 1.00 7.65 591 GLU A C 1
ATOM 4450 O O . GLU A 1 592 ? 39.951 15.330 58.558 1.00 8.12 591 GLU A O 1
ATOM 4456 N N . ALA A 1 593 ? 40.304 14.159 56.657 1.00 7.64 592 ALA A N 1
ATOM 4457 C CA . ALA A 1 593 ? 39.912 12.883 57.257 1.00 7.83 592 ALA A CA 1
ATOM 4458 C C . ALA A 1 593 ? 40.866 12.501 58.390 1.00 8.10 592 ALA A C 1
ATOM 4459 O O . ALA A 1 593 ? 40.435 12.088 59.478 1.00 8.37 592 ALA A O 1
ATOM 4461 N N . ALA A 1 594 ? 42.161 12.658 58.134 1.00 8.27 593 ALA A N 1
ATOM 4462 C CA . ALA A 1 594 ? 43.187 12.391 59.139 1.00 8.61 593 ALA A CA 1
ATOM 4463 C C . ALA A 1 594 ? 42.996 13.274 60.367 1.00 9.02 593 ALA A C 1
ATOM 4464 O O . ALA A 1 594 ? 42.989 12.776 61.495 1.00 9.32 593 ALA A O 1
ATOM 4466 N N . LYS A 1 595 ? 42.812 14.573 60.145 1.00 9.27 594 LYS A N 1
ATOM 4467 C CA . LYS A 1 595 ? 42.615 15.521 61.243 1.00 9.95 594 LYS A CA 1
ATOM 4468 C C . LYS A 1 595 ? 41.405 15.166 62.102 1.00 10.09 594 LYS A C 1
ATOM 4469 O O . LYS A 1 595 ? 41.455 15.272 63.333 1.00 10.49 594 LYS A O 1
ATOM 4475 N N . ALA A 1 596 ? 40.332 14.718 61.455 1.00 10.06 595 ALA A N 1
ATOM 4476 C CA . ALA A 1 596 ? 39.104 14.344 62.154 1.00 10.21 595 ALA A CA 1
ATOM 4477 C C . ALA A 1 596 ? 39.313 13.144 63.077 1.00 10.64 595 ALA A C 1
ATOM 4478 O O . ALA A 1 596 ? 38.547 12.934 64.022 1.00 11.27 595 ALA A O 1
ATOM 4480 N N . LYS A 1 597 ? 40.352 12.363 62.790 1.00 10.60 596 LYS A N 1
ATOM 4481 C CA . LYS A 1 597 ? 40.716 11.202 63.600 1.00 11.22 596 LYS A CA 1
ATOM 4482 C C . LYS A 1 597 ? 41.874 11.484 64.561 1.00 11.63 596 LYS A C 1
ATOM 4483 O O . LYS A 1 597 ? 42.292 10.598 65.309 1.00 12.20 596 LYS A O 1
ATOM 4489 N N . GLY A 1 598 ? 42.385 12.713 64.540 1.00 11.80 597 GLY A N 1
ATOM 4490 C CA . GLY A 1 598 ? 43.542 13.087 65.357 1.00 12.00 597 GLY A CA 1
ATOM 4491 C C . GLY A 1 598 ? 44.868 12.664 64.749 1.00 12.02 597 GLY A C 1
ATOM 4492 O O . GLY A 1 598 ? 45.870 12.530 65.460 1.00 12.66 597 GLY A O 1
ATOM 4493 N N . ASP A 1 599 ? 44.872 12.464 63.428 1.00 11.76 598 ASP A N 1
ATOM 4494 C CA . ASP A 1 599 ? 46.055 12.047 62.662 1.00 11.89 598 ASP A CA 1
ATOM 4495 C C . ASP A 1 599 ? 46.844 10.918 63.346 1.00 11.98 598 ASP A C 1
ATOM 4496 O O . ASP A 1 599 ? 48.044 11.061 63.598 1.00 11.64 598 ASP A O 1
ATOM 4501 N N . PRO A 1 600 ? 46.176 9.777 63.625 1.00 12.28 599 PRO A N 1
ATOM 4502 C CA . PRO A 1 600 ? 46.829 8.697 64.377 1.00 12.63 599 PRO A CA 1
ATOM 4503 C C . PRO A 1 600 ? 48.048 8.102 63.678 1.00 12.65 599 PRO A C 1
ATOM 4504 O O . PRO A 1 600 ? 48.917 7.531 64.343 1.00 13.33 599 PRO A O 1
ATOM 4508 N N . ASP A 1 601 ? 48.113 8.235 62.355 1.00 12.19 600 ASP A N 1
ATOM 4509 C CA . ASP A 1 601 ? 49.213 7.669 61.584 1.00 12.03 600 ASP A CA 1
ATOM 4510 C C . ASP A 1 601 ? 50.321 8.689 61.297 1.00 11.73 600 ASP A C 1
ATOM 4511 O O . ASP A 1 601 ? 51.345 8.344 60.705 1.00 11.90 600 ASP A O 1
ATOM 4516 N N . GLY A 1 602 ? 50.117 9.933 61.731 1.00 11.41 601 GLY A N 1
ATOM 4517 C CA . GLY A 1 602 ? 51.103 11.006 61.544 1.00 11.45 601 GLY A CA 1
ATOM 4518 C C . GLY A 1 602 ? 51.440 11.251 60.082 1.00 11.39 601 GLY A C 1
ATOM 4519 O O . GLY A 1 602 ? 52.614 11.312 59.708 1.00 11.70 601 GLY A O 1
ATOM 4520 N N . LEU A 1 603 ? 50.402 11.393 59.258 1.00 11.38 602 LEU A N 1
ATOM 4521 C CA . LEU A 1 603 ? 50.568 11.502 57.804 1.00 11.31 602 LEU A CA 1
ATOM 4522 C C . LEU A 1 603 ? 50.315 12.902 57.242 1.00 11.34 602 LEU A C 1
ATOM 4523 O O . LEU A 1 603 ? 50.686 13.195 56.104 1.00 11.49 602 LEU A O 1
ATOM 4528 N N . VAL A 1 604 ? 49.698 13.767 58.040 1.00 11.04 603 VAL A N 1
ATOM 4529 C CA . VAL A 1 604 ? 49.417 15.139 57.614 1.00 11.13 603 VAL A CA 1
ATOM 4530 C C . VAL A 1 604 ? 50.718 15.908 57.371 1.00 11.27 603 VAL A C 1
ATOM 4531 O O . VAL A 1 604 ? 50.870 16.581 56.348 1.00 11.23 603 VAL A O 1
ATOM 4535 N N . GLY A 1 605 ? 51.650 15.799 58.315 1.00 11.37 604 GLY A N 1
ATOM 4536 C CA . GLY A 1 605 ? 52.932 16.483 58.220 1.00 11.89 604 GLY A CA 1
ATOM 4537 C C . GLY A 1 605 ? 52.791 17.989 58.151 1.00 12.16 604 GLY A C 1
ATOM 4538 O O . GLY A 1 605 ? 51.918 18.580 58.793 1.00 12.02 604 GLY A O 1
ATOM 4539 N N . ASN A 1 606 ? 53.647 18.604 57.343 1.00 12.39 605 ASN A N 1
ATOM 4540 C CA . ASN A 1 606 ? 53.760 20.055 57.271 1.00 12.83 605 ASN A CA 1
ATOM 4541 C C . ASN A 1 606 ? 54.534 20.456 56.019 1.00 12.76 605 ASN A C 1
ATOM 4542 O O . ASN A 1 606 ? 54.881 19.601 55.201 1.00 12.34 605 ASN A O 1
ATOM 4547 N N . THR A 1 607 ? 54.813 21.748 55.875 1.00 13.00 606 THR A N 1
ATOM 4548 C CA . THR A 1 607 ? 55.555 22.246 54.716 1.00 13.43 606 THR A CA 1
ATOM 4549 C C . THR A 1 607 ? 56.978 22.693 55.072 1.00 13.89 606 THR A C 1
ATOM 4550 O O . THR A 1 607 ? 57.567 23.528 54.380 1.00 14.07 606 THR A O 1
ATOM 4554 N N . THR A 1 608 ? 57.521 22.129 56.147 1.00 14.39 607 THR A N 1
ATOM 4555 C CA . THR A 1 608 ? 58.888 22.420 56.573 1.00 14.96 607 THR A CA 1
ATOM 4556 C C . THR A 1 608 ? 59.865 21.572 55.766 1.00 14.61 607 THR A C 1
ATOM 4557 O O . THR A 1 608 ? 59.704 20.352 55.678 1.00 14.59 607 THR A O 1
ATOM 4561 N N . ASP A 1 609 ? 60.876 22.222 55.186 1.00 14.42 608 ASP A N 1
ATOM 4562 C CA . ASP A 1 609 ? 61.854 21.553 54.318 1.00 14.29 608 ASP A CA 1
ATOM 4563 C C . ASP A 1 609 ? 61.135 20.778 53.213 1.00 13.83 608 ASP A C 1
ATOM 4564 O O . ASP A 1 609 ? 61.414 19.603 52.954 1.00 13.56 608 ASP A O 1
ATOM 4569 N N . CYS A 1 610 ? 60.205 21.474 52.571 1.00 13.36 609 CYS A N 1
ATOM 4570 C CA . CYS A 1 610 ? 59.332 20.887 51.573 1.00 12.94 609 CYS A CA 1
ATOM 4571 C C . CYS A 1 610 ? 59.719 21.395 50.194 1.00 12.66 609 CYS A C 1
ATOM 4572 O O . CYS A 1 610 ? 59.669 22.596 49.922 1.00 13.13 609 CYS A O 1
ATOM 4575 N N . SER A 1 611 ? 60.109 20.460 49.332 1.00 12.24 610 SER A N 1
ATOM 4576 C CA . SER A 1 611 ? 60.612 20.768 48.003 1.00 12.18 610 SER A CA 1
ATOM 4577 C C . SER A 1 611 ? 60.274 19.621 47.067 1.00 11.74 610 SER A C 1
ATOM 4578 O O . SER A 1 611 ? 60.250 18.466 47.486 1.00 11.33 610 SER A O 1
ATOM 4581 N N . ALA A 1 612 ? 60.039 19.941 45.798 1.00 11.24 611 ALA A N 1
ATOM 4582 C CA . ALA A 1 612 ? 59.830 18.911 44.781 1.00 10.95 611 ALA A CA 1
ATOM 4583 C C . ALA A 1 612 ? 61.062 18.019 44.632 1.00 11.04 611 ALA A C 1
ATOM 4584 O O . ALA A 1 612 ? 60.954 16.884 44.165 1.00 10.56 611 ALA A O 1
ATOM 4586 N N . ASP A 1 613 ? 62.222 18.529 45.049 1.00 11.23 612 ASP A N 1
ATOM 4587 C CA . ASP A 1 613 ? 63.455 17.743 45.078 1.00 11.49 612 ASP A CA 1
ATOM 4588 C C . ASP A 1 613 ? 63.370 16.549 46.035 1.00 11.09 612 ASP A C 1
ATOM 4589 O O . ASP A 1 613 ? 64.143 15.596 45.906 1.00 10.95 612 ASP A O 1
ATOM 4594 N N . ASN A 1 614 ? 62.435 16.601 46.986 1.00 10.82 613 ASN A N 1
ATOM 4595 C CA . ASN A 1 614 ? 62.232 15.513 47.946 1.00 10.70 613 ASN A CA 1
ATOM 4596 C C . ASN A 1 614 ? 61.728 14.224 47.301 1.00 10.24 613 ASN A C 1
ATOM 4597 O O . ASN A 1 614 ? 61.716 13.177 47.943 1.00 10.52 613 ASN A O 1
ATOM 4602 N N . TRP A 1 615 ? 61.306 14.313 46.040 1.00 9.99 614 TRP A N 1
ATOM 4603 C CA . TRP A 1 615 ? 60.769 13.163 45.311 1.00 9.92 614 TRP A CA 1
ATOM 4604 C C . TRP A 1 615 ? 61.808 12.432 44.451 1.00 10.33 614 TRP A C 1
ATOM 4605 O O . TRP A 1 615 ? 61.462 11.527 43.690 1.00 10.11 614 TRP A O 1
ATOM 4616 N N . ALA A 1 616 ? 63.081 12.802 44.603 1.00 10.98 615 ALA A N 1
ATOM 4617 C CA . ALA A 1 616 ? 64.157 12.211 43.806 1.00 11.17 615 ALA A CA 1
ATOM 4618 C C . ALA A 1 616 ? 64.196 10.697 43.982 1.00 11.39 615 ALA A C 1
ATOM 4619 O O . ALA A 1 616 ? 64.130 10.194 45.102 1.00 11.26 615 ALA A O 1
ATOM 4621 N N . LYS A 1 617 ? 64.285 9.983 42.862 1.00 11.91 616 LYS A N 1
ATOM 4622 C CA . LYS A 1 617 ? 64.328 8.523 42.858 1.00 12.33 616 LYS A CA 1
ATOM 4623 C C . LYS A 1 617 ? 65.535 8.006 42.087 1.00 13.43 616 LYS A C 1
ATOM 4624 O O . LYS A 1 617 ? 66.057 8.694 41.206 1.00 14.05 616 LYS A O 1
ATOM 4630 N N . ASN A 1 618 ? 65.965 6.790 42.417 1.00 14.42 617 ASN A N 1
ATOM 4631 C CA . ASN A 1 618 ? 67.011 6.111 41.655 1.00 15.52 617 ASN A CA 1
ATOM 4632 C C . ASN A 1 618 ? 66.428 5.372 40.444 1.00 16.15 617 ASN A C 1
ATOM 4633 O O . ASN A 1 618 ? 65.215 5.419 40.205 1.00 16.12 617 ASN A O 1
ATOM 4638 N N . ASP A 1 619 ? 67.291 4.691 39.691 1.00 17.19 618 ASP A N 1
ATOM 4639 C CA . ASP A 1 619 ? 66.888 3.994 38.466 1.00 18.26 618 ASP A CA 1
ATOM 4640 C C . ASP A 1 619 ? 65.810 2.932 38.680 1.00 18.59 618 ASP A C 1
ATOM 4641 O O . ASP A 1 619 ? 65.000 2.680 37.784 1.00 19.10 618 ASP A O 1
ATOM 4646 N N . SER A 1 620 ? 65.804 2.318 39.861 1.00 18.81 619 SER A N 1
ATOM 4647 C CA . SER A 1 620 ? 64.824 1.282 40.192 1.00 19.08 619 SER A CA 1
ATOM 4648 C C . SER A 1 620 ? 63.467 1.853 40.622 1.00 18.58 619 SER A C 1
ATOM 4649 O O . SER A 1 620 ? 62.481 1.118 40.715 1.00 18.82 619 SER A O 1
ATOM 4652 N N . GLY A 1 621 ? 63.424 3.158 40.881 1.00 18.04 620 GLY A N 1
ATOM 4653 C CA . GLY A 1 621 ? 62.181 3.836 41.238 1.00 17.31 620 GLY A CA 1
ATOM 4654 C C . GLY A 1 621 ? 61.967 4.007 42.730 1.00 16.69 620 GLY A C 1
ATOM 4655 O O . GLY A 1 621 ? 60.844 4.241 43.173 1.00 16.59 620 GLY A O 1
ATOM 4656 N N . ASN A 1 622 ? 63.042 3.896 43.508 1.00 16.33 621 ASN A N 1
ATOM 4657 C CA . ASN A 1 622 ? 62.976 4.124 44.950 1.00 16.04 621 ASN A CA 1
ATOM 4658 C C . ASN A 1 622 ? 63.558 5.478 45.332 1.00 15.36 621 ASN A C 1
ATOM 4659 O O . ASN A 1 622 ? 64.514 5.947 44.709 1.00 15.05 621 ASN A O 1
ATOM 4664 N N . PHE A 1 623 ? 62.979 6.106 46.354 1.00 14.62 622 PHE A N 1
ATOM 4665 C CA . PHE A 1 623 ? 63.461 7.401 46.830 1.00 14.29 622 PHE A CA 1
ATOM 4666 C C . PHE A 1 623 ? 64.899 7.317 47.316 1.00 14.91 622 PHE A C 1
ATOM 4667 O O . PHE A 1 623 ? 65.271 6.382 48.030 1.00 15.16 622 PHE A O 1
ATOM 4675 N N . THR A 1 624 ? 65.704 8.296 46.920 1.00 15.49 623 THR A N 1
ATOM 4676 C CA . THR A 1 624 ? 67.116 8.315 47.299 1.00 16.37 623 THR A CA 1
ATOM 4677 C C . THR A 1 624 ? 67.326 8.896 48.698 1.00 16.68 623 THR A C 1
ATOM 4678 O O . THR A 1 624 ? 68.333 8.607 49.349 1.00 17.13 623 THR A O 1
ATOM 4682 N N . ASP A 1 625 ? 66.374 9.705 49.157 1.00 16.81 624 ASP A N 1
ATOM 4683 C CA . ASP A 1 625 ? 66.381 10.203 50.530 1.00 17.01 624 ASP A CA 1
ATOM 4684 C C . ASP A 1 625 ? 65.179 9.643 51.287 1.00 17.09 624 ASP A C 1
ATOM 4685 O O . ASP A 1 625 ? 64.041 10.073 51.074 1.00 16.99 624 ASP A O 1
ATOM 4690 N N . ALA A 1 626 ? 65.442 8.689 52.176 1.00 17.13 625 ALA A N 1
ATOM 4691 C CA . ALA A 1 626 ? 64.391 8.016 52.936 1.00 17.31 625 ALA A CA 1
ATOM 4692 C C . ALA A 1 626 ? 63.672 8.940 53.921 1.00 17.17 625 ALA A C 1
ATOM 4693 O O . ALA A 1 626 ? 62.519 8.693 54.278 1.00 17.66 625 ALA A O 1
ATOM 4695 N N . ASN A 1 627 ? 64.348 10.011 54.333 1.00 16.94 626 ASN A N 1
ATOM 4696 C CA . ASN A 1 627 ? 63.866 10.872 55.415 1.00 16.60 626 ASN A CA 1
ATOM 4697 C C . ASN A 1 627 ? 63.302 12.232 54.995 1.00 15.81 626 ASN A C 1
ATOM 4698 O O . ASN A 1 627 ? 62.860 13.009 55.844 1.00 15.92 626 ASN A O 1
ATOM 4703 N N . ALA A 1 628 ? 63.316 12.520 53.696 1.00 14.83 627 ALA A N 1
ATOM 4704 C CA . ALA A 1 628 ? 62.821 13.802 53.194 1.00 13.81 627 ALA A CA 1
ATOM 4705 C C . ALA A 1 628 ? 61.314 13.939 53.405 1.00 13.17 627 ALA A C 1
ATOM 4706 O O . ALA A 1 628 ? 60.592 12.944 53.444 1.00 13.00 627 ALA A O 1
ATOM 4708 N N . ASN A 1 629 ? 60.855 15.178 53.557 1.00 12.12 628 ASN A N 1
ATOM 4709 C CA . ASN A 1 629 ? 59.442 15.461 53.762 1.00 11.35 628 ASN A CA 1
ATOM 4710 C C . ASN A 1 629 ? 58.632 15.174 52.499 1.00 10.84 628 ASN A C 1
ATOM 4711 O O . ASN A 1 629 ? 58.724 15.908 51.519 1.00 10.67 628 ASN A O 1
ATOM 4716 N N . ARG A 1 630 ? 57.858 14.093 52.532 1.00 10.39 629 ARG A N 1
ATOM 4717 C CA . ARG A 1 630 ? 56.912 13.772 51.462 1.00 9.85 629 ARG A CA 1
ATOM 4718 C C . ARG A 1 630 ? 55.518 13.605 52.055 1.00 9.79 629 ARG A C 1
ATOM 4719 O O . ARG A 1 630 ? 54.705 12.819 51.567 1.00 9.73 629 ARG A O 1
ATOM 4727 N N . SER A 1 631 ? 55.248 14.365 53.115 1.00 9.29 630 SER A N 1
ATOM 4728 C CA . SER A 1 631 ? 53.961 14.317 53.798 1.00 9.20 630 SER A CA 1
ATOM 4729 C C . SER A 1 631 ? 52.839 14.836 52.905 1.00 8.67 630 SER A C 1
ATOM 4730 O O . SER A 1 631 ? 53.084 15.514 51.897 1.00 8.62 630 SER A O 1
ATOM 4733 N N . TRP A 1 632 ? 51.606 14.537 53.290 1.00 8.57 631 TRP A N 1
ATOM 4734 C CA . TRP A 1 632 ? 50.461 14.978 52.510 1.00 8.36 631 TRP A CA 1
ATOM 4735 C C . TRP A 1 632 ? 50.406 16.499 52.364 1.00 8.47 631 TRP A C 1
ATOM 4736 O O . TRP A 1 632 ? 50.130 17.001 51.277 1.00 8.03 631 TRP A O 1
ATOM 4747 N N . SER A 1 633 ? 50.680 17.231 53.447 1.00 8.67 632 SER A N 1
ATOM 4748 C CA . SER A 1 633 ? 50.705 18.700 53.396 1.00 9.24 632 SER A CA 1
ATOM 4749 C C . SER A 1 633 ? 51.773 19.215 52.436 1.00 9.05 632 SER A C 1
ATOM 4750 O O . SER A 1 633 ? 51.536 20.155 51.674 1.00 8.92 632 SER A O 1
ATOM 4753 N N . CYS A 1 634 ? 52.951 18.596 52.477 1.00 9.29 633 CYS A N 1
ATOM 4754 C CA . CYS A 1 634 ? 54.039 18.986 51.596 1.00 9.14 633 CYS A CA 1
ATOM 4755 C C . CYS A 1 634 ? 53.666 18.743 50.135 1.00 8.55 633 CYS A C 1
ATOM 4756 O O . CYS A 1 634 ? 53.737 19.655 49.312 1.00 8.78 633 CYS A O 1
ATOM 4759 N N . ALA A 1 635 ? 53.237 17.521 49.824 1.00 8.59 634 ALA A N 1
ATOM 4760 C CA . ALA A 1 635 ? 52.862 17.163 48.456 1.00 8.57 634 ALA A CA 1
ATOM 4761 C C . ALA A 1 635 ? 51.781 18.103 47.918 1.00 8.54 634 ALA A C 1
ATOM 4762 O O . ALA A 1 635 ? 51.889 18.617 46.804 1.00 8.56 634 ALA A O 1
ATOM 4764 N N . LYS A 1 636 ? 50.755 18.349 48.730 1.00 8.36 635 LYS A N 1
ATOM 4765 C CA . LYS A 1 636 ? 49.640 19.207 48.333 1.00 8.69 635 LYS A CA 1
ATOM 4766 C C . LYS A 1 636 ? 50.122 20.618 47.984 1.00 8.54 635 LYS A C 1
ATOM 4767 O O . LYS A 1 636 ? 49.675 21.211 46.998 1.00 8.31 635 LYS A O 1
ATOM 4773 N N . SER A 1 637 ? 51.049 21.140 48.789 1.00 8.47 636 SER A N 1
ATOM 4774 C CA . SER A 1 637 ? 51.563 22.500 48.614 1.00 9.10 636 SER A CA 1
ATOM 4775 C C . SER A 1 637 ? 52.418 22.666 47.358 1.00 8.90 636 SER A C 1
ATOM 4776 O O . SER A 1 637 ? 52.647 23.790 46.910 1.00 9.49 636 SER A O 1
ATOM 4779 N N . LEU A 1 638 ? 52.897 21.555 46.803 1.00 8.83 637 LEU A N 1
ATOM 4780 C CA . LEU A 1 638 ? 53.816 21.596 45.667 1.00 8.85 637 LEU A CA 1
ATOM 4781 C C . LEU A 1 638 ? 53.146 21.440 44.311 1.00 8.77 637 LEU A C 1
ATOM 4782 O O . LEU A 1 638 ? 53.795 21.609 43.277 1.00 8.72 637 LEU A O 1
ATOM 4787 N N . LEU A 1 639 ? 51.855 21.115 44.306 1.00 8.47 638 LEU A N 1
ATOM 4788 C CA . LEU A 1 639 ? 51.145 20.884 43.050 1.00 8.70 638 LEU A CA 1
ATOM 4789 C C . LEU A 1 639 ? 50.888 22.174 42.282 1.00 9.03 638 LEU A C 1
ATOM 4790 O O . LEU A 1 639 ? 50.970 22.193 41.048 1.00 8.77 638 LEU A O 1
ATOM 4795 N N . LYS A 1 640 ? 50.582 23.247 43.012 1.00 9.14 639 LYS A N 1
ATOM 4796 C CA . LYS A 1 640 ? 50.250 24.541 42.401 1.00 10.03 639 LYS A CA 1
ATOM 4797 C C . LYS A 1 640 ? 49.331 24.340 41.191 1.00 9.15 639 LYS A C 1
ATOM 4798 O O . LYS A 1 640 ? 49.663 24.730 40.065 1.00 9.16 639 LYS A O 1
ATOM 4804 N N . PRO A 1 641 ? 48.159 23.722 41.420 1.00 8.82 640 PRO A N 1
ATOM 4805 C CA . PRO A 1 641 ? 47.351 23.257 40.293 1.00 8.68 640 PRO A CA 1
ATOM 4806 C C . PRO A 1 641 ? 46.782 24.349 39.387 1.00 8.70 640 PRO A C 1
ATOM 4807 O O . PRO A 1 641 ? 46.586 24.105 38.188 1.00 8.73 640 PRO A O 1
ATOM 4811 N N . ILE A 1 642 ? 46.515 25.524 39.952 1.00 8.98 641 ILE A N 1
ATOM 4812 C CA . ILE A 1 642 ? 45.889 26.603 39.191 1.00 9.50 641 ILE A CA 1
ATOM 4813 C C . ILE A 1 642 ? 46.878 27.683 38.789 1.00 10.13 641 ILE A C 1
ATOM 4814 O O . ILE A 1 642 ? 47.581 28.244 39.635 1.00 10.47 641 ILE A O 1
ATOM 4819 N N . GLU A 1 643 ? 46.910 27.973 37.492 1.00 10.44 642 GLU A N 1
ATOM 4820 C CA . GLU A 1 643 ? 47.617 29.134 36.964 1.00 11.36 642 GLU A CA 1
ATOM 4821 C C . GLU A 1 643 ? 46.691 29.878 36.024 1.00 11.04 642 GLU A C 1
ATOM 4822 O O . GLU A 1 643 ? 46.014 29.265 35.191 1.00 11.18 642 GLU A O 1
ATOM 4828 N N . VAL A 1 644 ? 46.658 31.199 36.164 1.00 11.11 643 VAL A N 1
ATOM 4829 C CA . VAL A 1 644 ? 45.900 32.051 35.260 1.00 11.12 643 VAL A CA 1
ATOM 4830 C C . VAL A 1 644 ? 46.811 32.453 34.103 1.00 10.96 643 VAL A C 1
ATOM 4831 O O . VAL A 1 644 ? 47.928 32.931 34.319 1.00 11.57 643 VAL A O 1
ATOM 4835 N N . GLY A 1 645 ? 46.336 32.232 32.882 1.00 10.56 644 GLY A N 1
ATOM 4836 C CA . GLY A 1 645 ? 47.121 32.496 31.681 1.00 10.75 644 GLY A CA 1
ATOM 4837 C C . GLY A 1 645 ? 46.966 33.888 31.104 1.00 10.88 644 GLY A C 1
ATOM 4838 O O . GLY A 1 645 ? 46.336 34.767 31.706 1.00 10.97 644 GLY A O 1
ATOM 4839 N N . ASP A 1 646 ? 47.531 34.069 29.913 1.00 11.00 645 ASP A N 1
ATOM 4840 C CA . ASP A 1 646 ? 47.639 35.387 29.290 1.00 11.66 645 ASP A CA 1
ATOM 4841 C C . ASP A 1 646 ? 46.326 35.900 28.698 1.00 11.52 645 ASP A C 1
ATOM 4842 O O . ASP A 1 646 ? 46.236 37.067 28.303 1.00 12.41 645 ASP A O 1
ATOM 4847 N N . SER A 1 647 ? 45.312 35.037 28.655 1.00 11.31 646 SER A N 1
ATOM 4848 C CA . SER A 1 647 ? 43.974 35.432 28.228 1.00 11.09 646 SER A CA 1
ATOM 4849 C C . SER A 1 647 ? 43.044 35.584 29.433 1.00 10.55 646 SER A C 1
ATOM 4850 O O . SER A 1 647 ? 41.831 35.723 29.272 1.00 10.82 646 SER A O 1
ATOM 4853 N N . GLY A 1 648 ? 43.622 35.558 30.633 1.00 10.24 647 GLY A N 1
ATOM 4854 C CA . GLY A 1 648 ? 42.846 35.605 31.876 1.00 9.92 647 GLY A CA 1
ATOM 4855 C C . GLY A 1 648 ? 42.088 34.317 32.165 1.00 9.65 647 GLY A C 1
ATOM 4856 O O . GLY A 1 648 ? 41.122 34.322 32.929 1.00 9.84 647 GLY A O 1
ATOM 4857 N N . GLN A 1 649 ? 42.539 33.223 31.553 1.00 9.24 648 GLN A N 1
ATOM 4858 C CA . GLN A 1 649 ? 41.888 31.918 31.640 1.00 8.51 648 GLN A CA 1
ATOM 4859 C C . GLN A 1 649 ? 42.584 31.012 32.654 1.00 8.04 648 GLN A C 1
ATOM 4860 O O . GLN A 1 649 ? 43.758 31.201 32.956 1.00 8.27 648 GLN A O 1
ATOM 4866 N N . ILE A 1 650 ? 41.861 30.017 33.168 1.00 7.70 649 ILE A N 1
ATOM 4867 C CA . ILE A 1 650 ? 42.502 28.919 33.891 1.00 7.51 649 ILE A CA 1
ATOM 4868 C C . ILE A 1 650 ? 43.264 28.080 32.866 1.00 6.93 649 ILE A C 1
ATOM 4869 O O . ILE A 1 650 ? 42.663 27.572 31.916 1.00 7.35 649 ILE A O 1
ATOM 4874 N N . LYS A 1 651 ? 44.575 27.947 33.039 1.00 7.10 650 LYS A N 1
ATOM 4875 C CA . LYS A 1 651 ? 45.360 27.121 32.118 1.00 7.37 650 LYS A CA 1
ATOM 4876 C C . LYS A 1 651 ? 44.921 25.664 32.197 1.00 7.13 650 LYS A C 1
ATOM 4877 O O . LYS A 1 651 ? 44.662 25.142 33.287 1.00 7.32 650 LYS A O 1
ATOM 4883 N N . GLU A 1 652 ? 44.850 25.011 31.040 1.00 7.11 651 GLU A N 1
ATOM 4884 C CA . GLU A 1 652 ? 44.542 23.587 30.971 1.00 7.04 651 GLU A CA 1
ATOM 4885 C C . GLU A 1 652 ? 45.834 22.755 31.015 1.00 6.82 651 GLU A C 1
ATOM 4886 O O . GLU A 1 652 ? 45.838 21.639 31.551 1.00 7.05 651 GLU A O 1
ATOM 4892 N N . TRP A 1 653 ? 46.919 23.321 30.481 1.00 7.33 652 TRP A N 1
ATOM 4893 C CA . TRP A 1 653 ? 48.249 22.712 30.531 1.00 7.82 652 TRP A CA 1
ATOM 4894 C C . TRP A 1 653 ? 49.246 23.706 31.093 1.00 7.88 652 TRP A C 1
ATOM 4895 O O . TRP A 1 653 ? 49.099 24.914 30.901 1.00 7.80 652 TRP A O 1
ATOM 4906 N N . TYR A 1 654 ? 50.275 23.206 31.760 1.00 8.27 653 TYR A N 1
ATOM 4907 C CA . TYR A 1 654 ? 51.255 24.095 32.390 1.00 8.72 653 TYR A CA 1
ATOM 4908 C C . TYR A 1 654 ? 52.201 24.777 31.409 1.00 9.30 653 TYR A C 1
ATOM 4909 O O . TYR A 1 654 ? 52.854 25.759 31.770 1.00 10.05 653 TYR A O 1
ATOM 4918 N N . PHE A 1 655 ? 52.255 24.287 30.171 1.00 9.33 654 PHE A N 1
ATOM 4919 C CA . PHE A 1 655 ? 53.006 24.986 29.121 1.00 9.75 654 PHE A CA 1
ATOM 4920 C C . PHE A 1 655 ? 52.200 26.069 28.386 1.00 9.81 654 PHE A C 1
ATOM 4921 O O . PHE A 1 655 ? 52.718 26.733 27.482 1.00 10.17 654 PHE A O 1
ATOM 4929 N N . GLU A 1 656 ? 50.942 26.248 28.781 1.00 9.90 655 GLU A N 1
ATOM 4930 C CA . GLU A 1 656 ? 50.036 27.191 28.132 1.00 9.90 655 GLU A CA 1
ATOM 4931 C C . GLU A 1 656 ? 50.399 28.647 28.433 1.00 9.97 655 GLU A C 1
ATOM 4932 O O . GLU A 1 656 ? 50.861 28.968 29.527 1.00 10.30 655 GLU A O 1
ATOM 4938 N N . GLY A 1 657 ? 50.198 29.517 27.445 1.00 10.15 656 GLY A N 1
ATOM 4939 C CA . GLY A 1 657 ? 50.336 30.963 27.635 1.00 10.52 656 GLY A CA 1
ATOM 4940 C C . GLY A 1 657 ? 48.960 31.582 27.503 1.00 10.63 656 GLY A C 1
ATOM 4941 O O . GLY A 1 657 ? 48.160 31.553 28.446 1.00 10.80 656 GLY A O 1
ATOM 4942 N N . ALA A 1 658 ? 48.679 32.137 26.328 1.00 10.60 657 ALA A N 1
ATOM 4943 C CA . ALA A 1 658 ? 47.327 32.535 25.975 1.00 10.68 657 ALA A CA 1
ATOM 4944 C C . ALA A 1 658 ? 46.489 31.280 25.743 1.00 10.85 657 ALA A C 1
ATOM 4945 O O . ALA A 1 658 ? 47.031 30.181 25.581 1.00 10.80 657 ALA A O 1
ATOM 4947 N N . LEU A 1 659 ? 45.171 31.445 25.723 1.00 10.79 658 LEU A N 1
ATOM 4948 C CA . LEU A 1 659 ? 44.263 30.318 25.544 1.00 10.90 658 LEU A CA 1
ATOM 4949 C C . LEU A 1 659 ? 44.585 29.539 24.266 1.00 10.99 658 LEU A C 1
ATOM 4950 O O . LEU A 1 659 ? 44.656 30.120 23.181 1.00 11.07 658 LEU A O 1
ATOM 4955 N N . GLY A 1 660 ? 44.797 28.230 24.410 1.00 10.95 659 GLY A N 1
ATOM 4956 C CA . GLY A 1 660 ? 45.083 27.350 23.274 1.00 11.67 659 GLY A CA 1
ATOM 4957 C C . GLY A 1 660 ? 46.467 27.492 22.660 1.00 11.90 659 GLY A C 1
ATOM 4958 O O . GLY A 1 660 ? 46.736 26.926 21.595 1.00 12.31 659 GLY A O 1
ATOM 4959 N N . LYS A 1 661 ? 47.346 28.229 23.335 1.00 12.12 660 LYS A N 1
ATOM 4960 C CA . LYS A 1 661 ? 48.689 28.519 22.828 1.00 13.06 660 LYS A CA 1
ATOM 4961 C C . LYS A 1 661 ? 49.746 28.191 23.870 1.00 13.51 660 LYS A C 1
ATOM 4962 O O . LYS A 1 661 ? 49.468 28.213 25.069 1.00 13.12 660 LYS A O 1
ATOM 4968 N N . LYS A 1 662 ? 50.961 27.892 23.412 1.00 14.57 661 LYS A N 1
ATOM 4969 C CA . LYS A 1 662 ? 52.097 27.751 24.316 1.00 15.99 661 LYS A CA 1
ATOM 4970 C C . LYS A 1 662 ? 52.659 29.134 24.639 1.00 16.82 661 LYS A C 1
ATOM 4971 O O . LYS A 1 662 ? 52.266 30.126 24.019 1.00 16.65 661 LYS A O 1
ATOM 4977 N N . LYS A 1 663 ? 53.564 29.197 25.614 1.00 17.89 662 LYS A N 1
ATOM 4978 C CA . LYS A 1 663 ? 54.129 30.472 26.072 1.00 19.17 662 LYS A CA 1
ATOM 4979 C C . LYS A 1 663 ? 54.850 31.236 24.959 1.00 19.47 662 LYS A C 1
ATOM 4980 O O . LYS A 1 663 ? 54.897 32.467 24.980 1.00 19.94 662 LYS A O 1
ATOM 4986 N N . ASP A 1 664 ? 55.388 30.504 23.983 1.00 19.82 663 ASP A N 1
ATOM 4987 C CA . ASP A 1 664 ? 56.065 31.114 22.835 1.00 20.14 663 ASP A CA 1
ATOM 4988 C C . ASP A 1 664 ? 55.098 31.584 21.737 1.00 19.96 663 ASP A C 1
ATOM 4989 O O . ASP A 1 664 ? 55.527 32.092 20.697 1.00 20.30 663 ASP A O 1
ATOM 4994 N N . GLY A 1 665 ? 53.800 31.406 21.974 1.00 19.56 664 GLY A N 1
ATOM 4995 C CA . GLY A 1 665 ? 52.768 31.853 21.041 1.00 18.88 664 GLY A CA 1
ATOM 4996 C C . GLY A 1 665 ? 52.306 30.808 20.040 1.00 18.42 664 GLY A C 1
ATOM 4997 O O . GLY A 1 665 ? 51.339 31.034 19.309 1.00 18.44 664 GLY A O 1
ATOM 4998 N N . SER A 1 666 ? 52.991 29.666 20.003 1.00 18.07 665 SER A N 1
ATOM 4999 C CA . SER A 1 666 ? 52.649 28.604 19.058 1.00 17.73 665 SER A CA 1
ATOM 5000 C C . SER A 1 666 ? 51.418 27.814 19.499 1.00 17.19 665 SER A C 1
ATOM 5001 O O . SER A 1 666 ? 51.031 27.836 20.671 1.00 17.14 665 SER A O 1
ATOM 5004 N N . THR A 1 667 ? 50.814 27.124 18.536 1.00 16.49 666 THR A N 1
ATOM 5005 C CA . THR A 1 667 ? 49.612 26.325 18.740 1.00 15.88 666 THR A CA 1
ATOM 5006 C C . THR A 1 667 ? 49.854 25.152 19.689 1.00 14.77 666 THR A C 1
ATOM 5007 O O . THR A 1 667 ? 50.888 24.482 19.611 1.00 14.98 666 THR A O 1
ATOM 5011 N N . ILE A 1 668 ? 48.905 24.921 20.597 1.00 13.17 667 ILE A N 1
ATOM 5012 C CA . ILE A 1 668 ? 48.859 23.662 21.330 1.00 11.57 667 ILE A CA 1
ATOM 5013 C C . ILE A 1 668 ? 48.207 22.651 20.390 1.00 11.08 667 ILE A C 1
ATOM 5014 O O . ILE A 1 668 ? 47.011 22.732 20.116 1.00 11.06 667 ILE A O 1
ATOM 5019 N N . SER A 1 669 ? 49.004 21.717 19.873 1.00 10.92 668 SER A N 1
ATOM 5020 C CA . SER A 1 669 ? 48.501 20.752 18.897 1.00 11.18 668 SER A CA 1
ATOM 5021 C C . SER A 1 669 ? 47.372 19.928 19.490 1.00 10.78 668 SER A C 1
ATOM 5022 O O . SER A 1 669 ? 47.492 19.399 20.597 1.00 11.42 668 SER A O 1
ATOM 5025 N N . GLY A 1 670 ? 46.271 19.843 18.755 1.00 10.48 669 GLY A N 1
ATOM 5026 C CA . GLY A 1 670 ? 45.104 19.112 19.219 1.00 10.00 669 GLY A CA 1
ATOM 5027 C C . GLY A 1 670 ? 44.102 19.932 20.013 1.00 9.87 669 GLY A C 1
ATOM 5028 O O . GLY A 1 670 ? 43.028 19.430 20.353 1.00 9.92 669 GLY A O 1
ATOM 5029 N N . TYR A 1 671 ? 44.442 21.183 20.329 1.00 9.83 670 TYR A N 1
ATOM 5030 C CA . TYR A 1 671 ? 43.487 22.083 20.970 1.00 10.04 670 TYR A CA 1
ATOM 5031 C C . TYR A 1 671 ? 42.396 22.440 19.962 1.00 10.48 670 TYR A C 1
ATOM 5032 O O . TYR A 1 671 ? 42.695 22.766 18.806 1.00 11.01 670 TYR A O 1
ATOM 5041 N N . GLN A 1 672 ? 41.138 22.371 20.388 1.00 10.66 671 GLN A N 1
ATOM 5042 C CA . GLN A 1 672 ? 40.019 22.719 19.512 1.00 11.15 671 GLN A CA 1
ATOM 5043 C C . GLN A 1 672 ? 39.980 24.237 19.328 1.00 11.05 671 GLN A C 1
ATOM 5044 O O . GLN A 1 672 ? 39.579 24.977 20.232 1.00 10.37 671 GLN A O 1
ATOM 5050 N N . ALA A 1 673 ? 40.397 24.683 18.143 1.00 11.55 672 ALA A N 1
ATOM 5051 C CA . ALA A 1 673 ? 40.713 26.090 17.874 1.00 11.88 672 ALA A CA 1
ATOM 5052 C C . ALA A 1 673 ? 39.574 27.086 18.095 1.00 12.09 672 ALA A C 1
ATOM 5053 O O . ALA A 1 673 ? 39.830 28.242 18.438 1.00 12.46 672 ALA A O 1
ATOM 5055 N N . ASP A 1 674 ? 38.330 26.650 17.911 1.00 12.24 673 ASP A N 1
ATOM 5056 C CA . ASP A 1 674 ? 37.190 27.542 18.142 1.00 12.48 673 ASP A CA 1
ATOM 5057 C C . ASP A 1 674 ? 36.887 27.764 19.633 1.00 12.01 673 ASP A C 1
ATOM 5058 O O . ASP A 1 674 ? 35.940 28.474 19.979 1.00 11.86 673 ASP A O 1
ATOM 5063 N N . ASN A 1 675 ? 37.707 27.161 20.498 1.00 11.49 674 ASN A N 1
ATOM 5064 C CA . ASN A 1 675 ? 37.634 27.325 21.965 1.00 11.14 674 ASN A CA 1
ATOM 5065 C C . ASN A 1 675 ? 36.462 26.624 22.649 1.00 11.14 674 ASN A C 1
ATOM 5066 O O . ASN A 1 675 ? 36.303 26.723 23.873 1.00 11.13 674 ASN A O 1
ATOM 5071 N N . GLN A 1 676 ? 35.656 25.905 21.873 1.00 10.97 675 GLN A N 1
ATOM 5072 C CA . GLN A 1 676 ? 34.422 25.317 22.389 1.00 11.40 675 GLN A CA 1
ATOM 5073 C C . GLN A 1 676 ? 34.494 23.805 22.606 1.00 10.72 675 GLN A C 1
ATOM 5074 O O . GLN A 1 676 ? 33.500 23.108 22.432 1.00 10.75 675 GLN A O 1
ATOM 5080 N N . HIS A 1 677 ? 35.659 23.298 23.001 1.00 10.28 676 HIS A N 1
ATOM 5081 C CA . HIS A 1 677 ? 35.785 21.869 23.290 1.00 9.66 676 HIS A CA 1
ATOM 5082 C C . HIS A 1 677 ? 34.749 21.412 24.318 1.00 9.54 676 HIS A C 1
ATOM 5083 O O . HIS A 1 677 ? 34.477 22.116 25.292 1.00 9.53 676 HIS A O 1
ATOM 5090 N N . ARG A 1 678 ? 34.175 20.234 24.092 1.00 9.45 677 ARG A N 1
ATOM 5091 C CA . ARG A 1 678 ? 33.068 19.738 24.909 1.00 9.43 677 ARG A CA 1
ATOM 5092 C C . ARG A 1 678 ? 33.451 19.465 26.367 1.00 9.10 677 ARG A C 1
ATOM 5093 O O . ARG A 1 678 ? 32.682 19.769 27.285 1.00 9.60 677 ARG A O 1
ATOM 5101 N N . HIS A 1 679 ? 34.629 18.887 26.578 1.00 8.57 678 HIS A N 1
ATOM 5102 C CA . HIS A 1 679 ? 35.141 18.669 27.924 1.00 8.31 678 HIS A CA 1
ATOM 5103 C C . HIS A 1 679 ? 35.694 19.966 28.503 1.00 7.71 678 HIS A C 1
ATOM 5104 O O . HIS A 1 679 ? 36.156 20.834 27.766 1.00 8.05 678 HIS A O 1
ATOM 5111 N N . MET A 1 680 ? 35.659 20.067 29.829 1.00 7.86 679 MET A N 1
ATOM 5112 C CA . MET A 1 680 ? 36.291 21.158 30.569 1.00 7.94 679 MET A CA 1
ATOM 5113 C C . MET A 1 680 ? 37.050 20.518 31.727 1.00 7.44 679 MET A C 1
ATOM 5114 O O . MET A 1 680 ? 36.760 20.766 32.905 1.00 7.76 679 MET A O 1
ATOM 5119 N N . SER A 1 681 ? 38.017 19.677 31.384 1.00 7.36 680 SER A N 1
ATOM 5120 C CA . SER A 1 681 ? 38.679 18.832 32.375 1.00 7.17 680 SER A CA 1
ATOM 5121 C C . SER A 1 681 ? 39.498 19.617 33.390 1.00 6.99 680 SER A C 1
ATOM 5122 O O . SER A 1 681 ? 39.745 19.145 34.493 1.00 7.15 680 SER A O 1
ATOM 5125 N N . HIS A 1 682 ? 39.902 20.821 33.008 1.00 6.50 681 HIS A N 1
ATOM 5126 C CA . HIS A 1 682 ? 40.698 21.678 33.877 1.00 6.35 681 HIS A CA 1
ATOM 5127 C C . HIS A 1 682 ? 39.874 22.518 34.858 1.00 6.27 681 HIS A C 1
ATOM 5128 O O . HIS A 1 682 ? 40.441 23.300 35.632 1.00 6.73 681 HIS A O 1
ATOM 5135 N N . LEU A 1 683 ? 38.553 22.353 34.845 1.00 6.35 682 LEU A N 1
ATOM 5136 C CA . LEU A 1 683 ? 37.694 23.131 35.735 1.00 6.45 682 LEU A CA 1
ATOM 5137 C C . LEU A 1 683 ? 37.087 22.324 36.882 1.00 6.44 682 LEU A C 1
ATOM 5138 O O . LEU A 1 683 ? 36.195 22.806 37.573 1.00 6.50 682 LEU A O 1
ATOM 5143 N N . LEU A 1 684 ? 37.597 21.118 37.122 1.00 6.16 683 LEU A N 1
ATOM 5144 C CA . LEU A 1 684 ? 37.090 20.293 38.216 1.00 6.64 683 LEU A CA 1
ATOM 5145 C C . LEU A 1 684 ? 37.341 20.900 39.594 1.00 6.58 683 LEU A C 1
ATOM 5146 O O . LEU A 1 684 ? 36.661 20.545 40.560 1.00 6.39 683 LEU A O 1
ATOM 5151 N N . GLY A 1 685 ? 38.303 21.815 39.677 1.00 6.48 684 GLY A N 1
ATOM 5152 C CA . GLY A 1 685 ? 38.554 22.563 40.909 1.00 6.61 684 GLY A CA 1
ATOM 5153 C C . GLY A 1 685 ? 37.474 23.581 41.244 1.00 6.58 684 GLY A C 1
ATOM 5154 O O . GLY A 1 685 ? 37.336 23.988 42.404 1.00 7.01 684 GLY A O 1
ATOM 5155 N N . LEU A 1 686 ? 36.739 24.016 40.215 1.00 6.44 685 LEU A N 1
ATOM 5156 C CA . LEU A 1 686 ? 35.562 24.881 40.353 1.00 6.73 685 LEU A CA 1
ATOM 5157 C C . LEU A 1 686 ? 34.319 24.074 40.737 1.00 6.43 685 LEU A C 1
ATOM 5158 O O . LEU A 1 686 ? 33.556 24.469 41.626 1.00 6.73 685 LEU A O 1
ATOM 5163 N N . PHE A 1 687 ? 34.106 22.970 40.028 1.00 6.51 686 PHE A N 1
ATOM 5164 C CA . PHE A 1 687 ? 33.081 22.015 40.393 1.00 6.44 686 PHE A CA 1
ATOM 5165 C C . PHE A 1 687 ? 33.565 20.618 40.023 1.00 6.37 686 PHE A C 1
ATOM 5166 O O . PHE A 1 687 ? 33.930 20.379 38.870 1.00 6.34 686 PHE A O 1
ATOM 5174 N N . PRO A 1 688 ? 33.503 19.663 40.969 1.00 6.29 687 PRO A N 1
ATOM 5175 C CA . PRO A 1 688 ? 32.919 19.733 42.318 1.00 6.63 687 PRO A CA 1
ATOM 5176 C C . PRO A 1 688 ? 33.808 20.307 43.415 1.00 6.72 687 PRO A C 1
ATOM 5177 O O . PRO A 1 688 ? 33.331 20.498 44.543 1.00 6.79 687 PRO A O 1
ATOM 5181 N N . GLY A 1 689 ? 35.070 20.578 43.095 1.00 6.74 688 GLY A N 1
ATOM 5182 C CA . GLY A 1 689 ? 36.090 20.900 44.093 1.00 6.93 688 GLY A CA 1
ATOM 5183 C C . GLY A 1 689 ? 35.956 22.240 44.790 1.00 7.08 688 GLY A C 1
ATOM 5184 O O . GLY A 1 689 ? 34.978 22.969 44.598 1.00 7.11 688 GLY A O 1
ATOM 5185 N N . ASP A 1 690 ? 36.943 22.548 45.627 1.00 7.16 689 ASP A N 1
ATOM 5186 C CA . ASP A 1 690 ? 36.980 23.833 46.334 1.00 7.47 689 ASP A CA 1
ATOM 5187 C C . ASP A 1 690 ? 38.272 24.593 46.081 1.00 7.55 689 ASP A C 1
ATOM 5188 O O . ASP A 1 690 ? 38.670 25.453 46.874 1.00 7.62 689 ASP A O 1
ATOM 5193 N N . LEU A 1 691 ? 38.906 24.273 44.961 1.00 7.64 690 LEU A N 1
ATOM 5194 C CA . LEU A 1 691 ? 40.116 24.938 44.527 1.00 7.84 690 LEU A CA 1
ATOM 5195 C C . LEU A 1 691 ? 39.807 26.320 43.951 1.00 7.98 690 LEU A C 1
ATOM 5196 O O . LEU A 1 691 ? 40.601 27.255 44.094 1.00 8.29 690 LEU A O 1
ATOM 5201 N N . ILE A 1 692 ? 38.649 26.436 43.308 1.00 7.54 691 ILE A N 1
ATOM 5202 C CA . ILE A 1 692 ? 38.190 27.680 42.706 1.00 7.57 691 ILE A CA 1
ATOM 5203 C C . ILE A 1 692 ? 36.810 27.960 43.276 1.00 7.06 691 ILE A C 1
ATOM 5204 O O . ILE A 1 692 ? 35.850 27.241 42.987 1.00 7.20 691 ILE A O 1
ATOM 5209 N N . THR A 1 693 ? 36.719 28.992 44.112 1.00 6.91 692 THR A N 1
ATOM 5210 C CA . THR A 1 693 ? 35.469 29.328 44.776 1.00 7.42 692 THR A CA 1
ATOM 5211 C C . THR A 1 693 ? 35.182 30.819 44.703 1.00 7.60 692 THR A C 1
ATOM 5212 O O . THR A 1 693 ? 36.059 31.628 44.372 1.00 7.79 692 THR A O 1
ATOM 5216 N N . ILE A 1 694 ? 33.943 31.160 45.035 1.00 7.74 693 ILE A N 1
ATOM 5217 C CA . ILE A 1 694 ? 33.480 32.539 45.061 1.00 8.35 693 ILE A CA 1
ATOM 5218 C C . ILE A 1 694 ? 34.331 33.420 45.996 1.00 8.39 693 ILE A C 1
ATOM 5219 O O . ILE A 1 694 ? 34.396 34.640 45.815 1.00 9.19 693 ILE A O 1
ATOM 5224 N N . ASP A 1 695 ? 34.998 32.799 46.966 1.00 8.38 694 ASP A N 1
ATOM 5225 C CA . ASP A 1 695 ? 35.836 33.527 47.920 1.00 8.73 694 ASP A CA 1
ATOM 5226 C C . ASP A 1 695 ? 37.215 33.900 47.382 1.00 9.37 694 ASP A C 1
ATOM 5227 O O . ASP A 1 695 ? 37.988 34.568 48.068 1.00 10.28 694 ASP A O 1
ATOM 5232 N N . ASN A 1 696 ? 37.519 33.465 46.163 1.00 10.04 695 ASN A N 1
ATOM 5233 C CA . ASN A 1 696 ? 38.782 33.802 45.522 1.00 10.85 695 ASN A CA 1
ATOM 5234 C C . ASN A 1 696 ? 38.500 34.403 44.156 1.00 10.83 695 ASN A C 1
ATOM 5235 O O . ASN A 1 696 ? 38.397 33.685 43.159 1.00 10.49 695 ASN A O 1
ATOM 5240 N N . SER A 1 697 ? 38.373 35.726 44.116 1.00 11.71 696 SER A N 1
ATOM 5241 C CA . SER A 1 697 ? 37.998 36.421 42.890 1.00 12.31 696 SER A CA 1
ATOM 5242 C C . SER A 1 697 ? 38.996 36.247 41.753 1.00 12.19 696 SER A C 1
ATOM 5243 O O . SER A 1 697 ? 38.591 36.165 40.595 1.00 12.18 696 SER A O 1
ATOM 5246 N N . GLU A 1 698 ? 40.287 36.192 42.076 1.00 12.20 697 GLU A N 1
ATOM 5247 C CA . GLU A 1 698 ? 41.306 36.001 41.043 1.00 13.04 697 GLU A CA 1
ATOM 5248 C C . GLU A 1 698 ? 41.042 34.709 40.266 1.00 11.72 697 GLU A C 1
ATOM 5249 O O . GLU A 1 698 ? 40.991 34.706 39.030 1.00 11.95 697 GLU A O 1
ATOM 5255 N N . TYR A 1 699 ? 40.858 33.618 41.003 1.00 10.62 698 TYR A N 1
ATOM 5256 C CA . TYR A 1 699 ? 40.603 32.317 40.394 1.00 9.94 698 TYR A CA 1
ATOM 5257 C C . TYR A 1 699 ? 39.209 32.243 39.776 1.00 9.23 698 TYR A C 1
ATOM 5258 O O . TYR A 1 699 ? 39.050 31.719 38.668 1.00 8.96 698 TYR A O 1
ATOM 5267 N N . MET A 1 700 ? 38.200 32.755 40.481 1.00 8.86 699 MET A N 1
ATOM 5268 C CA . MET A 1 700 ? 36.830 32.705 39.969 1.00 8.89 699 MET A CA 1
ATOM 5269 C C . MET A 1 700 ? 36.656 33.511 38.676 1.00 8.94 699 MET A C 1
ATOM 5270 O O . MET A 1 700 ? 35.991 33.052 37.743 1.00 8.69 699 MET A O 1
ATOM 5275 N N . ASP A 1 701 ? 37.249 34.703 38.609 1.00 9.25 700 ASP A N 1
ATOM 5276 C CA . ASP A 1 701 ? 37.187 35.509 37.388 1.00 9.71 700 ASP A CA 1
ATOM 5277 C C . ASP A 1 701 ? 37.790 34.748 36.211 1.00 9.40 700 ASP A C 1
ATOM 5278 O O . ASP A 1 701 ? 37.256 34.779 35.100 1.00 9.51 700 ASP A O 1
ATOM 5283 N N . ALA A 1 702 ? 38.900 34.065 36.469 1.00 8.99 701 ALA A N 1
ATOM 5284 C CA . ALA A 1 702 ? 39.568 33.263 35.448 1.00 8.77 701 ALA A CA 1
ATOM 5285 C C . ALA A 1 702 ? 38.724 32.057 35.027 1.00 8.58 701 ALA A C 1
ATOM 5286 O O . ALA A 1 702 ? 38.664 31.714 33.838 1.00 8.55 701 ALA A O 1
ATOM 5288 N N . ALA A 1 703 ? 38.067 31.423 35.998 1.00 8.25 702 ALA A N 1
ATOM 5289 C CA . ALA A 1 703 ? 37.195 30.291 35.705 1.00 8.23 702 ALA A CA 1
ATOM 5290 C C . ALA A 1 703 ? 35.991 30.725 34.877 1.00 8.18 702 ALA A C 1
ATOM 5291 O O . ALA A 1 703 ? 35.593 30.028 33.941 1.00 7.93 702 ALA A O 1
ATOM 5293 N N . LYS A 1 704 ? 35.427 31.884 35.212 1.00 8.53 703 LYS A N 1
ATOM 5294 C CA . LYS A 1 704 ? 34.327 32.441 34.429 1.00 8.99 703 LYS A CA 1
ATOM 5295 C C . LYS A 1 704 ? 34.764 32.720 32.984 1.00 8.75 703 LYS A C 1
ATOM 5296 O O . LYS A 1 704 ? 34.015 32.449 32.046 1.00 9.28 703 LYS A O 1
ATOM 5302 N N . THR A 1 705 ? 35.977 33.241 32.816 1.00 8.58 704 THR A N 1
ATOM 5303 C CA . THR A 1 705 ? 36.538 33.475 31.483 1.00 9.02 704 THR A CA 1
ATOM 5304 C C . THR A 1 705 ? 36.675 32.157 30.718 1.00 8.63 704 THR A C 1
ATOM 5305 O O . THR A 1 705 ? 36.260 32.056 29.563 1.00 8.80 704 THR A O 1
ATOM 5309 N N . SER A 1 706 ? 37.227 31.141 31.381 1.00 8.23 705 SER A N 1
ATOM 5310 C CA . SER A 1 706 ? 37.337 29.809 30.786 1.00 7.84 705 SER A CA 1
ATOM 5311 C C . SER A 1 706 ? 35.979 29.252 30.372 1.00 7.88 705 SER A C 1
ATOM 5312 O O . SER A 1 706 ? 35.836 28.713 29.269 1.00 7.97 705 SER A O 1
ATOM 5315 N N . LEU A 1 707 ? 34.991 29.367 31.260 1.00 7.81 706 LEU A N 1
ATOM 5316 C CA . LEU A 1 707 ? 33.636 28.909 30.974 1.00 8.18 706 LEU A CA 1
ATOM 5317 C C . LEU A 1 707 ? 33.015 29.633 29.787 1.00 8.52 706 LEU A C 1
ATOM 5318 O O . LEU A 1 707 ? 32.359 29.007 28.958 1.00 8.56 706 LEU A O 1
ATOM 5323 N N . ARG A 1 708 ? 33.213 30.949 29.710 1.00 8.67 707 ARG A N 1
ATOM 5324 C CA . ARG A 1 708 ? 32.638 31.732 28.617 1.00 9.74 707 ARG A CA 1
ATOM 5325 C C . ARG A 1 708 ? 33.165 31.265 27.263 1.00 9.44 707 ARG A C 1
ATOM 5326 O O . ARG A 1 708 ? 32.383 31.071 26.330 1.00 9.64 707 ARG A O 1
ATOM 5334 N N . TYR A 1 709 ? 34.478 31.072 27.159 1.00 9.66 708 TYR A N 1
ATOM 5335 C CA . TYR A 1 709 ? 35.054 30.565 25.918 1.00 9.87 708 TYR A CA 1
ATOM 5336 C C . TYR A 1 709 ? 34.504 29.187 25.554 1.00 9.80 708 TYR A C 1
ATOM 5337 O O . TYR A 1 709 ? 34.219 28.917 24.388 1.00 9.91 708 TYR A O 1
ATOM 5346 N N . ARG A 1 710 ? 34.350 28.315 26.548 1.00 9.55 709 ARG A N 1
ATOM 5347 C CA . ARG A 1 710 ? 33.867 26.961 26.277 1.00 9.80 709 ARG A CA 1
ATOM 5348 C C . ARG A 1 710 ? 32.379 26.884 25.934 1.00 9.89 709 ARG A C 1
ATOM 5349 O O . ARG A 1 710 ? 31.973 26.026 25.150 1.00 10.90 709 ARG A O 1
ATOM 5357 N N . CYS A 1 711 ? 31.577 27.784 26.503 1.00 9.82 710 CYS A N 1
ATOM 5358 C CA . CYS A 1 711 ? 30.117 27.628 26.512 1.00 10.22 710 CYS A CA 1
ATOM 5359 C C . CYS A 1 711 ? 29.355 28.527 25.543 1.00 10.61 710 CYS A C 1
ATOM 5360 O O . CYS A 1 711 ? 28.155 28.335 25.338 1.00 10.83 710 CYS A O 1
ATOM 5363 N N . PHE A 1 712 ? 30.052 29.501 24.963 1.00 11.28 711 PHE A N 1
ATOM 5364 C CA . PHE A 1 712 ? 29.446 30.481 24.065 1.00 12.30 711 PHE A CA 1
ATOM 5365 C C . PHE A 1 712 ? 30.030 30.404 22.657 1.00 13.25 711 PHE A C 1
ATOM 5366 O O . PHE A 1 712 ? 31.220 30.128 22.475 1.00 13.51 711 PHE A O 1
ATOM 5374 N N . LYS A 1 713 ? 29.177 30.638 21.665 1.00 14.41 712 LYS A N 1
ATOM 5375 C CA . LYS A 1 713 ? 29.621 30.903 20.302 1.00 16.08 712 LYS A CA 1
ATOM 5376 C C . LYS A 1 713 ? 29.234 32.351 20.057 1.00 16.55 712 LYS A C 1
ATOM 5377 O O . LYS A 1 713 ? 28.048 32.671 19.949 1.00 16.93 712 LYS A O 1
ATOM 5383 N N . GLY A 1 714 ? 30.237 33.224 20.010 1.00 17.20 713 GLY A N 1
ATOM 5384 C CA . GLY A 1 714 ? 30.003 34.662 20.042 1.00 17.94 713 GLY A CA 1
ATOM 5385 C C . GLY A 1 714 ? 29.368 35.035 21.368 1.00 18.25 713 GLY A C 1
ATOM 5386 O O . GLY A 1 714 ? 29.913 34.734 22.435 1.00 18.74 713 GLY A O 1
ATOM 5387 N N . ASN A 1 715 ? 28.200 35.667 21.298 1.00 18.42 714 ASN A N 1
ATOM 5388 C CA . ASN A 1 715 ? 27.450 36.055 22.490 1.00 18.34 714 ASN A CA 1
ATOM 5389 C C . ASN A 1 715 ? 26.281 35.117 22.803 1.00 17.46 714 ASN A C 1
ATOM 5390 O O . ASN A 1 715 ? 25.464 35.407 23.682 1.00 17.87 714 ASN A O 1
ATOM 5395 N N . VAL A 1 716 ? 26.212 33.993 22.093 1.00 16.26 715 VAL A N 1
ATOM 5396 C CA . VAL A 1 716 ? 25.101 33.052 22.239 1.00 14.96 715 VAL A CA 1
ATOM 5397 C C . VAL A 1 716 ? 25.514 31.829 23.062 1.00 13.87 715 VAL A C 1
ATOM 5398 O O . VAL A 1 716 ? 26.427 31.092 22.682 1.00 13.42 715 VAL A O 1
ATOM 5402 N N . LEU A 1 717 ? 24.833 31.627 24.188 1.00 12.91 716 LEU A N 1
ATOM 5403 C CA . LEU A 1 717 ? 25.047 30.457 25.030 1.00 12.15 716 LEU A CA 1
ATOM 5404 C C . LEU A 1 717 ? 24.647 29.203 24.268 1.00 12.05 716 LEU A C 1
ATOM 5405 O O . LEU A 1 717 ? 23.552 29.126 23.708 1.00 11.90 716 LEU A O 1
ATOM 5410 N N . GLN A 1 718 ? 25.547 28.225 24.243 1.00 11.66 717 GLN A N 1
ATOM 5411 C CA . GLN A 1 718 ? 25.339 27.023 23.444 1.00 11.94 717 GLN A CA 1
ATOM 5412 C C . GLN A 1 718 ? 24.700 25.892 24.232 1.00 11.92 717 GLN A C 1
ATOM 5413 O O . GLN A 1 718 ? 24.990 25.687 25.416 1.00 12.47 717 GLN A O 1
ATOM 5419 N N . SER A 1 719 ? 23.831 25.155 23.551 1.00 12.04 718 SER A N 1
ATOM 5420 C CA . SER A 1 719 ? 23.245 23.951 24.105 1.00 12.07 718 SER A CA 1
ATOM 5421 C C . SER A 1 719 ? 24.290 22.844 24.186 1.00 11.41 718 SER A C 1
ATOM 5422 O O . SER A 1 719 ? 25.305 22.864 23.481 1.00 11.76 718 SER A O 1
ATOM 5425 N N . ASN A 1 720 ? 24.046 21.894 25.077 1.00 10.72 719 ASN A N 1
ATOM 5426 C CA . ASN A 1 720 ? 24.765 20.633 25.063 1.00 9.96 719 ASN A CA 1
ATOM 5427 C C . ASN A 1 720 ? 23.875 19.560 25.674 1.00 9.81 719 ASN A C 1
ATOM 5428 O O . ASN A 1 720 ? 22.706 19.809 25.976 1.00 9.64 719 ASN A O 1
ATOM 5433 N N . THR A 1 721 ? 24.425 18.365 25.839 1.00 9.23 720 THR A N 1
ATOM 5434 C CA . THR A 1 721 ? 23.637 17.200 26.198 1.00 9.12 720 THR A CA 1
ATOM 5435 C C . THR A 1 721 ? 24.359 16.365 27.240 1.00 8.57 720 THR A C 1
ATOM 5436 O O . THR A 1 721 ? 25.560 16.548 27.484 1.00 8.60 720 THR A O 1
ATOM 5440 N N . GLY A 1 722 ? 23.617 15.445 27.847 1.00 8.50 721 GLY A N 1
ATOM 5441 C CA . GLY A 1 722 ? 24.184 14.432 28.727 1.00 8.37 721 GLY A CA 1
ATOM 5442 C C . GLY A 1 722 ? 25.102 14.982 29.800 1.00 8.04 721 GLY A C 1
ATOM 5443 O O . GLY A 1 722 ? 24.789 15.983 30.451 1.00 8.48 721 GLY A O 1
ATOM 5444 N N . TRP A 1 723 ? 26.249 14.332 29.977 1.00 7.89 722 TRP A N 1
ATOM 5445 C CA . TRP A 1 723 ? 27.174 14.711 31.046 1.00 8.07 722 TRP A CA 1
ATOM 5446 C C . TRP A 1 723 ? 27.693 16.136 30.861 1.00 7.98 722 TRP A C 1
ATOM 5447 O O . TRP A 1 723 ? 27.996 16.824 31.840 1.00 7.94 722 TRP A O 1
ATOM 5458 N N . ALA A 1 724 ? 27.806 16.589 29.614 1.00 8.04 723 ALA A N 1
ATOM 5459 C CA . ALA A 1 724 ? 28.390 17.903 29.356 1.00 8.11 723 ALA A CA 1
ATOM 5460 C C . ALA A 1 724 ? 27.488 19.020 29.863 1.00 8.08 723 ALA A C 1
ATOM 5461 O O . ALA A 1 724 ? 27.950 19.941 30.535 1.00 8.18 723 ALA A O 1
ATOM 5463 N N . ILE A 1 725 ? 26.196 18.932 29.567 1.00 8.33 724 ILE A N 1
ATOM 5464 C CA . ILE A 1 725 ? 25.265 19.928 30.087 1.00 8.81 724 ILE A CA 1
ATOM 5465 C C . ILE A 1 725 ? 25.141 19.825 31.616 1.00 8.64 724 ILE A C 1
ATOM 5466 O O . ILE A 1 725 ? 25.086 20.848 32.302 1.00 8.66 724 ILE A O 1
ATOM 5471 N N . GLY A 1 726 ? 25.138 18.603 32.144 1.00 8.53 725 GLY A N 1
ATOM 5472 C CA . GLY A 1 726 ? 25.117 18.409 33.598 1.00 8.22 725 GLY A CA 1
ATOM 5473 C C . GLY A 1 726 ? 26.298 19.078 34.279 1.00 7.76 725 GLY A C 1
ATOM 5474 O O . GLY A 1 726 ? 26.132 19.784 35.280 1.00 8.38 725 GLY A O 1
ATOM 5475 N N . GLN A 1 727 ? 27.493 18.875 33.732 1.00 7.56 726 GLN A N 1
ATOM 5476 C CA . GLN A 1 727 ? 28.691 19.509 34.270 1.00 7.38 726 GLN A CA 1
ATOM 5477 C C . GLN A 1 727 ? 28.619 21.034 34.182 1.00 7.20 726 GLN A C 1
ATOM 5478 O O . GLN A 1 727 ? 28.975 21.747 35.129 1.00 7.08 726 GLN A O 1
ATOM 5484 N N . ARG A 1 728 ? 28.155 21.537 33.043 1.00 7.32 727 ARG A N 1
ATOM 5485 C CA . ARG A 1 728 ? 28.100 22.980 32.836 1.00 7.43 727 ARG A CA 1
ATOM 5486 C C . ARG A 1 728 ? 27.128 23.673 33.787 1.00 7.23 727 ARG A C 1
ATOM 5487 O O . ARG A 1 728 ? 27.443 24.736 34.318 1.00 7.45 727 ARG A O 1
ATOM 5495 N N . ILE A 1 729 ? 25.965 23.072 34.021 1.00 7.13 728 ILE A N 1
ATOM 5496 C CA . ILE A 1 729 ? 25.012 23.626 34.988 1.00 7.26 728 ILE A CA 1
ATOM 5497 C C . ILE A 1 729 ? 25.659 23.764 36.371 1.00 7.02 728 ILE A C 1
ATOM 5498 O O . ILE A 1 729 ? 25.614 24.834 36.984 1.00 6.98 728 ILE A O 1
ATOM 5503 N N . ASN A 1 730 ? 26.273 22.687 36.855 1.00 6.61 729 ASN A N 1
ATOM 5504 C CA . ASN A 1 730 ? 26.896 22.707 38.177 1.00 6.65 729 ASN A CA 1
ATOM 5505 C C . ASN A 1 730 ? 28.073 23.670 38.273 1.00 6.66 729 ASN A C 1
ATOM 5506 O O . ASN A 1 730 ? 28.241 24.354 39.286 1.00 6.38 729 ASN A O 1
ATOM 5511 N N . SER A 1 731 ? 28.873 23.730 37.210 1.00 6.53 730 SER A N 1
ATOM 5512 C CA . SER A 1 731 ? 30.036 24.615 37.163 1.00 6.97 730 SER A CA 1
ATOM 5513 C C . SER A 1 731 ? 29.608 26.074 37.207 1.00 6.59 730 SER A C 1
ATOM 5514 O O . SER A 1 731 ? 30.134 26.864 37.996 1.00 6.48 730 SER A O 1
ATOM 5517 N N . TRP A 1 732 ? 28.636 26.427 36.374 1.00 6.80 731 TRP A N 1
ATOM 5518 C CA . TRP A 1 732 ? 28.121 27.786 36.382 1.00 7.03 731 TRP A CA 1
ATOM 5519 C C . TRP A 1 732 ? 27.452 28.150 37.710 1.00 6.76 731 TRP A C 1
ATOM 5520 O O . TRP A 1 732 ? 27.576 29.283 38.162 1.00 6.97 731 TRP A O 1
ATOM 5531 N N . ALA A 1 733 ? 26.781 27.202 38.361 1.00 6.59 732 ALA A N 1
ATOM 5532 C CA . ALA A 1 733 ? 26.167 27.493 39.662 1.00 6.79 732 ALA A CA 1
ATOM 5533 C C . ALA A 1 733 ? 27.217 27.969 40.669 1.00 6.62 732 ALA A C 1
ATOM 5534 O O . ALA A 1 733 ? 26.979 28.909 41.432 1.00 6.38 732 ALA A O 1
ATOM 5536 N N . ARG A 1 734 ? 28.385 27.332 40.660 1.00 6.64 733 ARG A N 1
ATOM 5537 C CA . ARG A 1 734 ? 29.462 27.671 41.585 1.00 6.51 733 ARG A CA 1
ATOM 5538 C C . ARG A 1 734 ? 30.015 29.082 41.371 1.00 6.79 733 ARG A C 1
ATOM 5539 O O . ARG A 1 734 ? 30.631 29.642 42.278 1.00 6.62 733 ARG A O 1
ATOM 5547 N N . THR A 1 735 ? 29.807 29.650 40.182 1.00 6.71 734 THR A N 1
ATOM 5548 C CA . THR A 1 735 ? 30.252 31.016 39.885 1.00 7.35 734 THR A CA 1
ATOM 5549 C C . THR A 1 735 ? 29.357 32.087 40.508 1.00 7.57 734 THR A C 1
ATOM 5550 O O . THR A 1 735 ? 29.743 33.258 40.557 1.00 8.04 734 THR A O 1
ATOM 5554 N N . GLY A 1 736 ? 28.155 31.702 40.927 1.00 7.44 735 GLY A N 1
ATOM 5555 C CA . GLY A 1 736 ? 27.168 32.662 41.413 1.00 8.07 735 GLY A CA 1
ATOM 5556 C C . GLY A 1 736 ? 26.279 33.262 40.333 1.00 8.35 735 GLY A C 1
ATOM 5557 O O . GLY A 1 736 ? 25.346 34.006 40.646 1.00 8.65 735 GLY A O 1
ATOM 5558 N N . ASP A 1 737 ? 26.555 32.945 39.068 1.00 8.34 736 ASP A N 1
ATOM 5559 C CA . ASP A 1 737 ? 25.750 33.464 37.960 1.00 8.53 736 ASP A CA 1
ATOM 5560 C C . ASP A 1 737 ? 24.526 32.569 37.761 1.00 8.39 736 ASP A C 1
ATOM 5561 O O . ASP A 1 737 ? 24.534 31.648 36.936 1.00 8.45 736 ASP A O 1
ATOM 5566 N N . GLY A 1 738 ? 23.475 32.855 38.525 1.00 8.63 737 GLY A N 1
ATOM 5567 C CA . GLY A 1 738 ? 22.235 32.094 38.454 1.00 8.69 737 GLY A CA 1
ATOM 5568 C C . GLY A 1 738 ? 21.517 32.219 37.126 1.00 8.59 737 GLY A C 1
ATOM 5569 O O . GLY A 1 738 ? 20.844 31.287 36.703 1.00 8.61 737 GLY A O 1
ATOM 5570 N N . ASN A 1 739 ? 21.646 33.368 36.467 1.00 8.57 738 ASN A N 1
ATOM 5571 C CA . ASN A 1 739 ? 20.998 33.562 35.172 1.00 8.75 738 ASN A CA 1
ATOM 5572 C C . ASN A 1 739 ? 21.563 32.641 34.094 1.00 8.84 738 ASN A C 1
ATOM 5573 O O . ASN A 1 739 ? 20.807 31.968 33.398 1.00 9.06 738 ASN A O 1
ATOM 5578 N N . THR A 1 740 ? 22.886 32.595 33.977 1.00 8.66 739 THR A N 1
ATOM 5579 C CA . THR A 1 740 ? 23.516 31.698 33.014 1.00 8.68 739 THR A CA 1
ATOM 5580 C C . THR A 1 740 ? 23.237 30.240 33.381 1.00 8.56 739 THR A C 1
ATOM 5581 O O . THR A 1 740 ? 22.954 29.419 32.505 1.00 8.57 739 THR A O 1
ATOM 5585 N N . THR A 1 741 ? 23.299 29.923 34.675 1.00 8.36 740 THR A N 1
ATOM 5586 C CA . THR A 1 741 ? 23.022 28.567 35.149 1.00 8.32 740 THR A CA 1
ATOM 5587 C C . THR A 1 741 ? 21.613 28.143 34.753 1.00 8.57 740 THR A C 1
ATOM 5588 O O . THR A 1 741 ? 21.413 27.048 34.212 1.00 8.48 740 THR A O 1
ATOM 5592 N N . TYR A 1 742 ? 20.641 29.014 35.018 1.00 8.57 741 TYR A N 1
ATOM 5593 C CA . TYR A 1 742 ? 19.262 28.739 34.649 1.00 8.52 741 TYR A CA 1
ATOM 5594 C C . TYR A 1 742 ? 19.092 28.554 33.139 1.00 8.50 741 TYR A C 1
ATOM 5595 O O . TYR A 1 742 ? 18.357 27.675 32.691 1.00 8.85 741 TYR A O 1
ATOM 5604 N N . GLN A 1 743 ? 19.771 29.391 32.363 1.00 8.40 742 GLN A N 1
ATOM 5605 C CA . GLN A 1 743 ? 19.709 29.278 30.908 1.00 8.92 742 GLN A CA 1
ATOM 5606 C C . GLN A 1 743 ? 20.207 27.909 30.432 1.00 8.45 742 GLN A C 1
ATOM 5607 O O . GLN A 1 743 ? 19.695 27.364 29.450 1.00 8.49 742 GLN A O 1
ATOM 5613 N N . LEU A 1 744 ? 21.192 27.352 31.138 1.00 8.23 743 LEU A N 1
ATOM 5614 C CA . LEU A 1 744 ? 21.682 26.010 30.830 1.00 8.42 743 LEU A CA 1
ATOM 5615 C C . LEU A 1 744 ? 20.675 24.927 31.216 1.00 8.44 743 LEU A C 1
ATOM 5616 O O . LEU A 1 744 ? 20.533 23.938 30.499 1.00 8.50 743 LEU A O 1
ATOM 5621 N N . VAL A 1 745 ? 19.971 25.114 32.333 1.00 8.31 744 VAL A N 1
ATOM 5622 C CA . VAL A 1 745 ? 18.868 24.222 32.693 1.00 8.75 744 VAL A CA 1
ATOM 5623 C C . VAL A 1 745 ? 17.801 24.234 31.592 1.00 8.55 744 VAL A C 1
ATOM 5624 O O . VAL A 1 745 ? 17.335 23.181 31.159 1.00 8.26 744 VAL A O 1
ATOM 5628 N N . GLU A 1 746 ? 17.446 25.429 31.121 1.00 8.68 745 GLU A N 1
ATOM 5629 C CA . GLU A 1 746 ? 16.486 25.581 30.026 1.00 9.11 745 GLU A CA 1
ATOM 5630 C C . GLU A 1 746 ? 16.935 24.802 28.801 1.00 8.81 745 GLU A C 1
ATOM 5631 O O . GLU A 1 746 ? 16.138 24.105 28.171 1.00 9.00 745 GLU A O 1
ATOM 5637 N N . LEU A 1 747 ? 18.214 24.937 28.465 1.00 8.51 746 LEU A N 1
ATOM 5638 C CA . LEU A 1 747 ? 18.760 24.259 27.297 1.00 8.69 746 LEU A CA 1
ATOM 5639 C C . LEU A 1 747 ? 18.770 22.744 27.458 1.00 8.34 746 LEU A C 1
ATOM 5640 O O . LEU A 1 747 ? 18.511 22.026 26.491 1.00 8.37 746 LEU A O 1
ATOM 5645 N N . GLN A 1 748 ? 19.055 22.253 28.667 1.00 8.05 747 GLN A N 1
ATOM 5646 C CA . GLN A 1 748 ? 18.978 20.817 28.928 1.00 7.95 747 GLN A CA 1
ATOM 5647 C C . GLN A 1 748 ? 17.559 20.297 28.715 1.00 7.95 747 GLN A C 1
ATOM 5648 O O . GLN A 1 748 ? 17.356 19.262 28.079 1.00 7.83 747 GLN A O 1
ATOM 5654 N N . LEU A 1 749 ? 16.577 21.024 29.238 1.00 8.06 748 LEU A N 1
ATOM 5655 C CA . LEU A 1 749 ? 15.188 20.610 29.106 1.00 8.60 748 LEU A CA 1
ATOM 5656 C C . LEU A 1 749 ? 14.735 20.629 27.648 1.00 8.53 748 LEU A C 1
ATOM 5657 O O . LEU A 1 749 ? 13.991 19.754 27.222 1.00 9.07 748 LEU A O 1
ATOM 5662 N N . LYS A 1 750 ? 15.209 21.604 26.881 1.00 8.76 749 LYS A N 1
ATOM 5663 C CA . LYS A 1 750 ? 14.817 21.724 25.474 1.00 9.25 749 LYS A CA 1
ATOM 5664 C C . LYS A 1 750 ? 15.529 20.736 24.548 1.00 9.25 749 LYS A C 1
ATOM 5665 O O . LYS A 1 750 ? 14.957 20.299 23.544 1.00 9.41 749 LYS A O 1
ATOM 5671 N N . ASN A 1 751 ? 16.764 20.379 24.892 1.00 9.16 750 ASN A N 1
ATOM 5672 C CA . ASN A 1 751 ? 17.645 19.675 23.960 1.00 9.42 750 ASN A CA 1
ATOM 5673 C C . ASN A 1 751 ? 18.231 18.353 24.451 1.00 8.96 750 ASN A C 1
ATOM 5674 O O . ASN A 1 751 ? 18.989 17.716 23.721 1.00 9.26 750 ASN A O 1
ATOM 5679 N N . ALA A 1 752 ? 17.892 17.938 25.667 1.00 8.40 751 ALA A N 1
ATOM 5680 C CA . ALA A 1 752 ? 18.513 16.742 26.245 1.00 7.77 751 ALA A CA 1
ATOM 5681 C C . ALA A 1 752 ? 17.575 15.925 27.135 1.00 7.65 751 ALA A C 1
ATOM 5682 O O . ALA A 1 752 ? 18.029 15.135 27.970 1.00 7.40 751 ALA A O 1
ATOM 5684 N N . MET A 1 753 ? 16.268 16.094 26.937 1.00 7.67 752 MET A N 1
ATOM 5685 C CA . MET A 1 753 ? 15.277 15.314 27.666 1.00 7.90 752 MET A CA 1
ATOM 5686 C C . MET A 1 753 ? 14.304 14.638 26.713 1.00 8.02 752 MET A C 1
ATOM 5687 O O . MET A 1 753 ? 13.727 15.292 25.839 1.00 8.54 752 MET A O 1
ATOM 5692 N N . TYR A 1 754 ? 14.125 13.332 26.880 1.00 7.84 753 TYR A N 1
ATOM 5693 C CA . TYR A 1 754 ? 13.110 12.600 26.137 1.00 8.00 753 TYR A CA 1
ATOM 5694 C C . TYR A 1 754 ? 11.725 12.828 26.760 1.00 7.99 753 TYR A C 1
ATOM 5695 O O . TYR A 1 754 ? 11.606 13.453 27.823 1.00 7.80 753 TYR A O 1
ATOM 5704 N N . ALA A 1 755 ? 10.686 12.307 26.108 1.00 8.31 754 ALA A N 1
ATOM 5705 C CA . ALA A 1 755 ? 9.301 12.484 26.562 1.00 8.60 754 ALA A CA 1
ATOM 5706 C C . ALA A 1 755 ? 9.032 11.914 27.953 1.00 8.50 754 ALA A C 1
ATOM 5707 O O . ALA A 1 755 ? 8.146 12.401 28.659 1.00 8.77 754 ALA A O 1
ATOM 5709 N N . ASN A 1 756 ? 9.794 10.887 28.334 1.00 7.91 755 ASN A N 1
ATOM 5710 C CA . ASN A 1 756 ? 9.720 10.288 29.667 1.00 7.75 755 ASN A CA 1
ATOM 5711 C C . ASN A 1 756 ? 10.677 10.945 30.668 1.00 7.71 755 ASN A C 1
ATOM 5712 O O . ASN A 1 756 ? 10.911 10.408 31.753 1.00 7.95 755 ASN A O 1
ATOM 5717 N N . LEU A 1 757 ? 11.228 12.088 30.268 1.00 7.65 756 LEU A N 1
ATOM 5718 C CA . LEU A 1 757 ? 12.181 12.877 31.055 1.00 7.63 756 LEU A CA 1
ATOM 5719 C C . LEU A 1 757 ? 13.511 12.182 31.350 1.00 7.47 756 LEU A C 1
ATOM 5720 O O . LEU A 1 757 ? 14.252 12.597 32.248 1.00 7.38 756 LEU A O 1
ATOM 5725 N N . PHE A 1 758 ? 13.823 11.137 30.586 1.00 7.54 757 PHE A N 1
ATOM 5726 C CA . PHE A 1 758 ? 15.182 10.605 30.584 1.00 7.44 757 PHE A CA 1
ATOM 5727 C C . PHE A 1 758 ? 16.123 11.590 29.896 1.00 7.23 757 PHE A C 1
ATOM 5728 O O . PHE A 1 758 ? 15.859 12.067 28.788 1.00 7.50 757 PHE A O 1
ATOM 5736 N N . ASP A 1 759 ? 17.233 11.884 30.567 1.00 6.75 758 ASP A N 1
ATOM 5737 C CA . ASP A 1 759 ? 18.316 12.665 29.985 1.00 6.75 758 ASP A CA 1
ATOM 5738 C C . ASP A 1 759 ? 18.933 11.903 28.827 1.00 6.83 758 ASP A C 1
ATOM 5739 O O . ASP A 1 759 ? 19.066 10.673 28.879 1.00 6.78 758 ASP A O 1
ATOM 5744 N N . TYR A 1 760 ? 19.333 12.641 27.799 1.00 6.71 759 TYR A N 1
ATOM 5745 C CA . TYR A 1 760 ? 19.994 12.011 26.678 1.00 7.35 759 TYR A CA 1
ATOM 5746 C C . TYR A 1 760 ? 21.265 12.692 26.221 1.00 7.41 759 TYR A C 1
ATOM 5747 O O . TYR A 1 760 ? 21.449 13.900 26.387 1.00 7.58 759 TYR A O 1
ATOM 5756 N N . HIS A 1 761 ? 22.128 11.863 25.644 1.00 7.57 760 HIS A N 1
ATOM 5757 C CA . HIS A 1 761 ? 23.440 12.250 25.159 1.00 7.97 760 HIS A CA 1
ATOM 5758 C C . HIS A 1 761 ? 23.479 12.672 23.665 1.00 7.89 760 HIS A C 1
ATOM 5759 O O . HIS A 1 761 ? 24.215 13.595 23.348 1.00 8.06 760 HIS A O 1
ATOM 5766 N N . ALA A 1 762 ? 22.760 12.041 22.724 1.00 8.02 761 ALA A N 1
ATOM 5767 C CA . ALA A 1 762 ? 22.006 10.794 22.824 1.00 7.79 761 ALA A CA 1
ATOM 5768 C C . ALA A 1 762 ? 22.979 9.609 22.801 1.00 7.49 761 ALA A C 1
ATOM 5769 O O . ALA A 1 762 ? 24.141 9.773 22.426 1.00 7.75 761 ALA A O 1
ATOM 5771 N N . PRO A 1 763 ? 22.518 8.404 23.189 1.00 7.23 762 PRO A N 1
ATOM 5772 C CA . PRO A 1 763 ? 21.196 7.997 23.642 1.00 7.01 762 PRO A CA 1
ATOM 5773 C C . PRO A 1 763 ? 20.966 8.325 25.121 1.00 6.72 762 PRO A C 1
ATOM 5774 O O . PRO A 1 763 ? 21.716 9.114 25.712 1.00 6.78 762 PRO A O 1
ATOM 5778 N N . PHE A 1 764 ? 19.929 7.730 25.701 1.00 6.82 763 PHE A N 1
ATOM 5779 C CA . PHE A 1 764 ? 19.641 7.867 27.129 1.00 6.75 763 PHE A CA 1
ATOM 5780 C C . PHE A 1 764 ? 20.895 7.623 27.953 1.00 6.55 763 PHE A C 1
ATOM 5781 O O . PHE A 1 764 ? 21.553 6.589 27.792 1.00 6.60 763 PHE A O 1
ATOM 5789 N N . GLN A 1 765 ? 21.209 8.591 28.815 1.00 6.18 764 GLN A N 1
ATOM 5790 C CA . GLN A 1 765 ? 22.289 8.504 29.795 1.00 5.97 764 GLN A CA 1
ATOM 5791 C C . GLN A 1 765 ? 21.761 9.155 31.061 1.00 5.82 764 GLN A C 1
ATOM 5792 O O . GLN A 1 765 ? 21.345 10.315 31.037 1.00 5.99 764 GLN A O 1
ATOM 5798 N N . ILE A 1 766 ? 21.754 8.415 32.160 1.00 5.65 765 ILE A N 1
ATOM 5799 C CA . ILE A 1 766 ? 21.125 8.906 33.386 1.00 5.78 765 ILE A CA 1
ATOM 5800 C C . ILE A 1 766 ? 21.932 10.007 34.083 1.00 5.59 765 ILE A C 1
ATOM 5801 O O . ILE A 1 766 ? 21.386 10.786 34.879 1.00 6.00 765 ILE A O 1
ATOM 5806 N N . ASP A 1 767 ? 23.226 10.081 33.772 1.00 5.61 766 ASP A N 1
ATOM 5807 C CA . ASP A 1 767 ? 24.109 11.055 34.408 1.00 6.00 766 ASP A CA 1
ATOM 5808 C C . ASP A 1 767 ? 23.496 12.453 34.472 1.00 5.98 766 ASP A C 1
ATOM 5809 O O . ASP A 1 767 ? 23.406 13.048 35.553 1.00 5.95 766 ASP A O 1
ATOM 5814 N N . GLY A 1 768 ? 23.028 12.953 33.329 1.00 6.24 767 GLY A N 1
ATOM 5815 C CA . GLY A 1 768 ? 22.450 14.294 33.252 1.00 6.42 767 GLY A CA 1
ATOM 5816 C C . GLY A 1 768 ? 21.183 14.492 34.062 1.00 6.33 767 GLY A C 1
ATOM 5817 O O . GLY A 1 768 ? 20.887 15.614 34.467 1.00 6.34 767 GLY A O 1
ATOM 5818 N N . ASN A 1 769 ? 20.431 13.420 34.306 1.00 6.24 768 ASN A N 1
ATOM 5819 C CA . ASN A 1 769 ? 19.286 13.501 35.219 1.00 6.41 768 ASN A CA 1
ATOM 5820 C C . ASN A 1 769 ? 19.758 13.851 36.628 1.00 6.29 768 ASN A C 1
ATOM 5821 O O . ASN A 1 769 ? 19.218 14.753 37.286 1.00 6.35 768 ASN A O 1
ATOM 5826 N N . PHE A 1 770 ? 20.783 13.138 37.082 1.00 6.50 769 PHE A N 1
ATOM 5827 C CA . PHE A 1 770 ? 21.359 13.395 38.393 1.00 6.42 769 PHE A CA 1
ATOM 5828 C C . PHE A 1 770 ? 22.087 14.741 38.438 1.00 6.30 769 PHE A C 1
ATOM 5829 O O . PHE A 1 770 ? 22.037 15.450 39.450 1.00 6.11 769 PHE A O 1
ATOM 5837 N N . GLY A 1 771 ? 22.732 15.101 37.333 1.00 6.25 770 GLY A N 1
ATOM 5838 C CA . GLY A 1 771 ? 23.419 16.386 37.222 1.00 6.52 770 GLY A CA 1
ATOM 5839 C C . GLY A 1 771 ? 22.471 17.565 37.323 1.00 6.42 770 GLY A C 1
ATOM 5840 O O . GLY A 1 771 ? 22.804 18.590 37.917 1.00 6.29 770 GLY A O 1
ATOM 5841 N N . ASN A 1 772 ? 21.280 17.417 36.753 1.00 6.19 771 ASN A N 1
ATOM 5842 C CA . ASN A 1 772 ? 20.254 18.452 36.846 1.00 6.47 771 ASN A CA 1
ATOM 5843 C C . ASN A 1 772 ? 19.857 18.708 38.304 1.00 6.35 771 ASN A C 1
ATOM 5844 O O . ASN A 1 772 ? 19.873 19.850 38.775 1.00 6.48 771 ASN A O 1
ATOM 5849 N N . THR A 1 773 ? 19.524 17.641 39.021 1.00 6.72 772 THR A N 1
ATOM 5850 C CA . THR A 1 773 ? 19.132 17.746 40.428 1.00 6.83 772 THR A CA 1
ATOM 5851 C C . THR A 1 773 ? 20.238 18.418 41.233 1.00 6.07 772 THR A C 1
ATOM 5852 O O . THR A 1 773 ? 19.977 19.324 42.028 1.00 6.11 772 THR A O 1
ATOM 5856 N N . SER A 1 774 ? 21.481 18.002 41.005 1.00 5.85 773 SER A N 1
ATOM 5857 C CA . SER A 1 774 ? 22.606 18.603 41.703 1.00 6.23 773 SER A CA 1
ATOM 5858 C C . SER A 1 774 ? 22.733 20.084 41.373 1.00 6.38 773 SER A C 1
ATOM 5859 O O . SER A 1 774 ? 22.967 20.903 42.264 1.00 6.23 773 SER A O 1
ATOM 5862 N N . GLY A 1 775 ? 22.576 20.427 40.097 1.00 6.43 774 GLY A N 1
ATOM 5863 C CA . GLY A 1 775 ? 22.735 21.809 39.651 1.00 6.50 774 GLY A CA 1
ATOM 5864 C C . GLY A 1 775 ? 21.720 22.748 40.276 1.00 6.47 774 GLY A C 1
ATOM 5865 O O . GLY A 1 775 ? 22.052 23.855 40.699 1.00 6.81 774 GLY A O 1
ATOM 5866 N N . VAL A 1 776 ? 20.471 22.302 40.344 1.00 6.40 775 VAL A N 1
ATOM 5867 C CA . VAL A 1 776 ? 19.434 23.070 41.026 1.00 7.01 775 VAL A CA 1
ATOM 5868 C C . VAL A 1 776 ? 19.785 23.237 42.509 1.00 6.96 775 VAL A C 1
ATOM 5869 O O . VAL A 1 776 ? 19.684 24.342 43.054 1.00 7.03 775 VAL A O 1
ATOM 5873 N N . ASP A 1 777 ? 20.216 22.157 43.157 1.00 6.74 776 ASP A N 1
ATOM 5874 C CA . ASP A 1 777 ? 20.663 22.257 44.545 1.00 7.06 776 ASP A CA 1
ATOM 5875 C C . ASP A 1 777 ? 21.733 23.330 44.701 1.00 6.76 776 ASP A C 1
ATOM 5876 O O . ASP A 1 777 ? 21.638 24.158 45.602 1.00 6.80 776 ASP A O 1
ATOM 5881 N N . GLU A 1 778 ? 22.727 23.329 43.808 1.00 6.69 777 GLU A N 1
ATOM 5882 C CA . GLU A 1 778 ? 23.839 24.272 43.905 1.00 6.86 777 GLU A CA 1
ATOM 5883 C C . GLU A 1 778 ? 23.410 25.716 43.652 1.00 6.92 777 GLU A C 1
ATOM 5884 O O . GLU A 1 778 ? 24.044 26.637 44.155 1.00 6.70 777 GLU A O 1
ATOM 5890 N N . MET A 1 779 ? 22.335 25.924 42.895 1.00 7.01 778 MET A N 1
ATOM 5891 C CA . MET A 1 779 ? 21.793 27.276 42.739 1.00 8.00 778 MET A CA 1
ATOM 5892 C C . MET A 1 779 ? 21.204 27.809 44.038 1.00 7.31 778 MET A C 1
ATOM 5893 O O . MET A 1 779 ? 21.318 29.000 44.341 1.00 7.42 778 MET A O 1
ATOM 5898 N N . LEU A 1 780 ? 20.582 26.915 44.800 1.00 7.12 779 LEU A N 1
ATOM 5899 C CA . LEU A 1 780 ? 19.843 27.305 45.997 1.00 7.57 779 LEU A CA 1
ATOM 5900 C C . LEU A 1 780 ? 20.660 27.208 47.278 1.00 6.96 779 LEU A C 1
ATOM 5901 O O . LEU A 1 780 ? 20.341 27.878 48.268 1.00 7.18 779 LEU A O 1
ATOM 5906 N N . LEU A 1 781 ? 21.713 26.393 47.253 1.00 6.78 780 LEU A N 1
ATOM 5907 C CA . LEU A 1 781 ? 22.521 26.122 48.435 1.00 6.50 780 LEU A CA 1
ATOM 5908 C C . LEU A 1 781 ? 23.905 25.658 48.023 1.00 6.17 780 LEU A C 1
ATOM 5909 O O . LEU A 1 781 ? 24.034 24.715 47.239 1.00 6.39 780 LEU A O 1
ATOM 5914 N N . GLN A 1 782 ? 24.936 26.310 48.544 1.00 6.02 781 GLN A N 1
ATOM 5915 C CA . GLN A 1 782 ? 26.295 25.796 48.419 1.00 6.16 781 GLN A CA 1
ATOM 5916 C C . GLN A 1 782 ? 26.891 25.669 49.807 1.00 6.14 781 GLN A C 1
ATOM 5917 O O . GLN A 1 782 ? 26.494 26.392 50.727 1.00 6.53 781 GLN A O 1
ATOM 5923 N N . SER A 1 783 ? 27.837 24.750 49.970 1.00 5.95 782 SER A N 1
ATOM 5924 C CA . SER A 1 783 ? 28.449 24.553 51.277 1.00 6.17 782 SER A CA 1
ATOM 5925 C C . SER A 1 783 ? 29.882 24.039 51.194 1.00 5.95 782 SER A C 1
ATOM 5926 O O . SER A 1 783 ? 30.388 23.462 52.153 1.00 6.27 782 SER A O 1
ATOM 5929 N N . ASN A 1 784 ? 30.533 24.271 50.056 1.00 6.20 783 ASN A N 1
ATOM 5930 C CA . ASN A 1 784 ? 31.867 23.727 49.806 1.00 6.42 783 ASN A CA 1
ATOM 5931 C C . ASN A 1 784 ? 33.006 24.712 50.006 1.00 6.22 783 ASN A C 1
ATOM 5932 O O . ASN A 1 784 ? 34.173 24.313 49.969 1.00 6.51 783 ASN A O 1
ATOM 5937 N N . SER A 1 785 ? 32.697 25.991 50.180 1.00 6.53 784 SER A N 1
ATOM 5938 C CA . SER A 1 785 ? 33.760 26.987 50.183 1.00 6.85 784 SER A CA 1
ATOM 5939 C C . SER A 1 785 ? 34.272 27.310 51.581 1.00 6.78 784 SER A C 1
ATOM 5940 O O . SER A 1 785 ? 33.722 26.843 52.578 1.00 7.16 784 SER A O 1
ATOM 5943 N N . THR A 1 786 ? 35.355 28.078 51.624 1.00 6.86 785 THR A N 1
ATOM 5944 C CA . THR A 1 786 ? 35.944 28.566 52.865 1.00 7.10 785 THR A CA 1
ATOM 5945 C C . THR A 1 786 ? 35.992 30.087 52.814 1.00 7.14 785 THR A C 1
ATOM 5946 O O . THR A 1 786 ? 36.489 30.674 51.850 1.00 7.40 785 THR A O 1
ATOM 5950 N N . PHE A 1 787 ? 35.446 30.707 53.854 1.00 6.75 786 PHE A N 1
ATOM 5951 C CA . PHE A 1 787 ? 35.367 32.157 54.016 1.00 7.31 786 PHE A CA 1
ATOM 5952 C C . PHE A 1 787 ? 36.519 32.600 54.904 1.00 7.19 786 PHE A C 1
ATOM 5953 O O . PHE A 1 787 ? 36.851 31.926 55.884 1.00 7.24 786 PHE A O 1
ATOM 5961 N N . THR A 1 788 ? 37.125 33.731 54.561 1.00 7.20 787 THR A N 1
ATOM 5962 C CA . THR A 1 788 ? 38.177 34.310 55.395 1.00 7.56 787 THR A CA 1
ATOM 5963 C C . THR A 1 788 ? 37.792 35.734 55.744 1.00 7.29 787 THR A C 1
ATOM 5964 O O . THR A 1 788 ? 37.686 36.579 54.855 1.00 7.64 787 THR A O 1
ATOM 5968 N N . ASP A 1 789 ? 37.572 36.008 57.028 1.00 7.65 788 ASP A N 1
ATOM 5969 C CA . ASP A 1 789 ? 37.230 37.373 57.417 1.00 7.87 788 ASP A CA 1
ATOM 5970 C C . ASP A 1 789 ? 38.476 38.259 57.411 1.00 7.95 788 ASP A C 1
ATOM 5971 O O . ASP A 1 789 ? 39.587 37.766 57.231 1.00 7.89 788 ASP A O 1
ATOM 5976 N N . THR A 1 790 ? 38.300 39.568 57.576 1.00 8.36 789 THR A N 1
ATOM 5977 C CA . THR A 1 790 ? 39.444 40.484 57.460 1.00 8.84 789 THR A CA 1
ATOM 5978 C C . THR A 1 790 ? 40.470 40.324 58.590 1.00 8.62 789 THR A C 1
ATOM 5979 O O . THR A 1 790 ? 41.613 40.770 58.458 1.00 8.85 789 THR A O 1
ATOM 5983 N N . ALA A 1 791 ? 40.065 39.682 59.686 1.00 8.85 790 ALA A N 1
ATOM 5984 C CA . ALA A 1 791 ? 40.970 39.372 60.796 1.00 8.79 790 ALA A CA 1
ATOM 5985 C C . ALA A 1 791 ? 41.782 38.100 60.530 1.00 8.70 790 ALA A C 1
ATOM 5986 O O . ALA A 1 791 ? 42.687 37.760 61.295 1.00 8.95 790 ALA A O 1
ATOM 5988 N N . GLY A 1 792 ? 41.453 37.398 59.445 1.00 8.42 791 GLY A N 1
ATOM 5989 C CA . GLY A 1 792 ? 42.157 36.180 59.055 1.00 8.89 791 GLY A CA 1
ATOM 5990 C C . GLY A 1 792 ? 41.501 34.888 59.502 1.00 9.33 791 GLY A C 1
ATOM 5991 O O . GLY A 1 792 ? 42.031 33.807 59.244 1.00 9.81 791 GLY A O 1
ATOM 5992 N N . LYS A 1 793 ? 40.351 34.985 60.159 1.00 8.92 792 LYS A N 1
ATOM 5993 C CA . LYS A 1 793 ? 39.655 33.796 60.641 1.00 9.22 792 LYS A CA 1
ATOM 5994 C C . LYS A 1 793 ? 38.960 33.073 59.493 1.00 8.46 792 LYS A C 1
ATOM 5995 O O . LYS A 1 793 ? 38.309 33.699 58.654 1.00 8.29 792 LYS A O 1
ATOM 6001 N N . LYS A 1 794 ? 39.113 31.750 59.466 1.00 8.55 793 LYS A N 1
ATOM 6002 C CA . LYS A 1 794 ? 38.544 30.930 58.404 1.00 9.00 793 LYS A CA 1
ATOM 6003 C C . LYS A 1 794 ? 37.313 30.155 58.860 1.00 8.76 793 LYS A C 1
ATOM 6004 O O . LYS A 1 794 ? 37.252 29.661 59.993 1.00 9.60 793 LYS A O 1
ATOM 6010 N N . TYR A 1 795 ? 36.329 30.074 57.970 1.00 7.75 794 TYR A N 1
ATOM 6011 C CA . TYR A 1 795 ? 35.108 29.314 58.213 1.00 7.79 794 TYR A CA 1
ATOM 6012 C C . TYR A 1 795 ? 34.962 28.348 57.052 1.00 7.19 794 TYR A C 1
ATOM 6013 O O . TYR A 1 795 ? 34.659 28.744 55.925 1.00 7.26 794 TYR A O 1
ATOM 6022 N N . VAL A 1 796 ? 35.226 27.080 57.344 1.00 6.85 795 VAL A N 1
ATOM 6023 C CA . VAL A 1 796 ? 35.306 26.039 56.332 1.00 6.88 795 VAL A CA 1
ATOM 6024 C C . VAL A 1 796 ? 33.930 25.428 56.114 1.00 6.64 795 VAL A C 1
ATOM 6025 O O . VAL A 1 796 ? 33.221 25.113 57.078 1.00 7.02 795 VAL A O 1
ATOM 6029 N N . ASN A 1 797 ? 33.567 25.237 54.845 1.00 6.65 796 ASN A N 1
ATOM 6030 C CA . ASN A 1 797 ? 32.283 24.649 54.477 1.00 6.95 796 ASN A CA 1
ATOM 6031 C C . ASN A 1 797 ? 31.108 25.441 55.039 1.00 6.63 796 ASN A C 1
ATOM 6032 O O . ASN A 1 797 ? 30.147 24.874 55.552 1.00 6.85 796 ASN A O 1
ATOM 6037 N N . TYR A 1 798 ? 31.187 26.764 54.930 1.00 6.39 797 TYR A N 1
ATOM 6038 C CA . TYR A 1 798 ? 30.101 27.610 55.402 1.00 6.29 797 TYR A CA 1
ATOM 6039 C C . TYR A 1 798 ? 28.852 27.378 54.554 1.00 6.55 797 TYR A C 1
ATOM 6040 O O . TYR A 1 798 ? 28.938 27.035 53.362 1.00 6.57 797 TYR A O 1
ATOM 6049 N N . THR A 1 799 ? 27.699 27.538 55.190 1.00 6.28 798 THR A N 1
ATOM 6050 C CA . THR A 1 799 ? 26.407 27.361 54.549 1.00 6.87 798 THR A CA 1
ATOM 6051 C C . THR A 1 799 ? 26.079 28.613 53.752 1.00 6.77 798 THR A C 1
ATOM 6052 O O . THR A 1 799 ? 25.962 29.696 54.327 1.00 7.71 798 THR A O 1
ATOM 6056 N N . ASN A 1 800 ? 25.926 28.465 52.437 1.00 6.71 799 ASN A N 1
ATOM 6057 C CA . ASN A 1 800 ? 25.694 29.595 51.547 1.00 6.70 799 ASN A CA 1
ATOM 6058 C C . ASN A 1 800 ? 24.300 29.516 50.944 1.00 6.33 799 ASN A C 1
ATOM 6059 O O . ASN A 1 800 ? 24.030 28.680 50.074 1.00 6.21 799 ASN A O 1
ATOM 6064 N N . ILE A 1 801 ? 23.421 30.386 51.436 1.00 6.49 800 ILE A N 1
ATOM 6065 C CA . ILE A 1 801 ? 22.020 30.427 51.050 1.00 6.96 800 ILE A CA 1
ATOM 6066 C C . ILE A 1 801 ? 21.825 31.225 49.760 1.00 6.80 800 ILE A C 1
ATOM 6067 O O . ILE A 1 801 ? 22.246 32.381 49.656 1.00 7.07 800 ILE A O 1
ATOM 6072 N N . LEU A 1 802 ? 21.168 30.588 48.790 1.00 6.93 801 LEU A N 1
ATOM 6073 C CA . LEU A 1 802 ? 20.819 31.200 47.501 1.00 7.05 801 LEU A CA 1
ATOM 6074 C C . LEU A 1 802 ? 22.021 31.828 46.782 1.00 7.20 801 LEU A C 1
ATOM 6075 O O . LEU A 1 802 ? 22.004 33.011 46.445 1.00 7.67 801 LEU A O 1
ATOM 6080 N N . PRO A 1 803 ? 23.082 31.031 46.558 1.00 7.23 802 PRO A N 1
ATOM 6081 C CA . PRO A 1 803 ? 24.313 31.540 45.948 1.00 7.27 802 PRO A CA 1
ATOM 6082 C C . PRO A 1 803 ? 24.223 31.848 44.451 1.00 7.42 802 PRO A C 1
ATOM 6083 O O . PRO A 1 803 ? 25.037 32.607 43.940 1.00 7.51 802 PRO A O 1
ATOM 6087 N N . ALA A 1 804 ? 23.262 31.251 43.754 1.00 7.54 803 ALA A N 1
ATOM 6088 C CA . ALA A 1 804 ? 23.123 31.460 42.312 1.00 7.66 803 ALA A CA 1
ATOM 6089 C C . ALA A 1 804 ? 21.654 31.368 41.921 1.00 7.66 803 ALA A C 1
ATOM 6090 O O . ALA A 1 804 ? 21.245 30.537 41.105 1.00 7.64 803 ALA A O 1
ATOM 6092 N N . LEU A 1 805 ? 20.864 32.253 42.523 1.00 7.88 804 LEU A N 1
ATOM 6093 C CA . LEU A 1 805 ? 19.429 32.280 42.310 1.00 8.42 804 LEU A CA 1
ATOM 6094 C C . LEU A 1 805 ? 19.114 32.985 40.993 1.00 9.04 804 LEU A C 1
ATOM 6095 O O . LEU A 1 805 ? 19.499 34.139 40.800 1.00 8.85 804 LEU A O 1
ATOM 6100 N N . PRO A 1 806 ? 18.425 32.288 40.073 1.00 9.60 805 PRO A N 1
ATOM 6101 C CA . PRO A 1 806 ? 18.078 32.923 38.804 1.00 10.17 805 PRO A CA 1
ATOM 6102 C C . PRO A 1 806 ? 17.034 34.015 38.980 1.00 10.39 805 PRO A C 1
ATOM 6103 O O . PRO A 1 806 ? 16.118 33.871 39.792 1.00 10.11 805 PRO A O 1
ATOM 6107 N N . ASP A 1 807 ? 17.164 35.089 38.207 1.00 11.22 806 ASP A N 1
ATOM 6108 C CA . ASP A 1 807 ? 16.143 36.137 38.187 1.00 12.23 806 ASP A CA 1
ATOM 6109 C C . ASP A 1 807 ? 14.786 35.580 37.741 1.00 12.33 806 ASP A C 1
ATOM 6110 O O . ASP A 1 807 ? 13.740 36.126 38.101 1.00 12.95 806 ASP A O 1
ATOM 6115 N N . ALA A 1 808 ? 14.811 34.487 36.976 1.00 12.38 807 ALA A N 1
ATOM 6116 C CA . ALA A 1 808 ? 13.597 33.806 36.519 1.00 12.42 807 ALA A CA 1
ATOM 6117 C C . ALA A 1 808 ? 12.753 33.253 37.673 1.00 12.17 807 ALA A C 1
ATOM 6118 O O . ALA A 1 808 ? 11.544 33.053 37.523 1.00 12.76 807 ALA A O 1
ATOM 6120 N N . TRP A 1 809 ? 13.393 32.995 38.813 1.00 11.64 808 TRP A N 1
ATOM 6121 C CA . TRP A 1 809 ? 12.700 32.493 39.994 1.00 11.30 808 TRP A CA 1
ATOM 6122 C C . TRP A 1 809 ? 12.662 33.590 41.059 1.00 11.25 808 TRP A C 1
ATOM 6123 O O . TRP A 1 809 ? 13.403 33.546 42.042 1.00 11.31 808 TRP A O 1
ATOM 6134 N N . ALA A 1 810 ? 11.789 34.576 40.853 1.00 11.67 809 ALA A N 1
ATOM 6135 C CA . ALA A 1 810 ? 11.726 35.760 41.715 1.00 11.63 809 ALA A CA 1
ATOM 6136 C C . ALA A 1 810 ? 11.318 35.429 43.148 1.00 11.45 809 ALA A C 1
ATOM 6137 O O . ALA A 1 810 ? 11.783 36.055 44.102 1.00 11.29 809 ALA A O 1
ATOM 6139 N N . GLY A 1 811 ? 10.444 34.440 43.285 1.00 11.18 810 GLY A N 1
ATOM 6140 C CA . GLY A 1 811 ? 9.968 33.995 44.585 1.00 11.15 810 GLY A CA 1
ATOM 6141 C C . GLY A 1 811 ? 9.841 32.489 44.618 1.00 10.86 810 GLY A C 1
ATOM 6142 O O . GLY A 1 811 ? 9.672 31.842 43.585 1.00 11.18 810 GLY A O 1
ATOM 6143 N N . GLY A 1 812 ? 9.925 31.925 45.813 1.00 10.41 811 GLY A N 1
ATOM 6144 C CA . GLY A 1 812 ? 9.803 30.489 45.961 1.00 10.30 811 GLY A CA 1
ATOM 6145 C C . GLY A 1 812 ? 10.227 30.020 47.328 1.00 9.96 811 GLY A C 1
ATOM 6146 O O . GLY A 1 812 ? 10.545 30.824 48.212 1.00 9.56 811 GLY A O 1
ATOM 6147 N N . SER A 1 813 ? 10.214 28.707 47.502 1.00 9.90 812 SER A N 1
ATOM 6148 C CA . SER A 1 813 ? 10.705 28.092 48.717 1.00 10.39 812 SER A CA 1
ATOM 6149 C C . SER A 1 813 ? 11.233 26.706 48.410 1.00 9.99 812 SER A C 1
ATOM 6150 O O . SER A 1 813 ? 10.839 26.071 47.425 1.00 10.48 812 SER A O 1
ATOM 6153 N N . VAL A 1 814 ? 12.150 26.258 49.257 1.00 9.76 813 VAL A N 1
ATOM 6154 C CA . VAL A 1 814 ? 12.672 24.903 49.217 1.00 9.52 813 VAL A CA 1
ATOM 6155 C C . VAL A 1 814 ? 12.877 24.457 50.661 1.00 9.38 813 VAL A C 1
ATOM 6156 O O . VAL A 1 814 ? 13.179 25.280 51.534 1.00 9.35 813 VAL A O 1
ATOM 6160 N N . SER A 1 815 ? 12.681 23.170 50.916 1.00 8.97 814 SER A N 1
ATOM 6161 C CA . SER A 1 815 ? 12.918 22.621 52.237 1.00 8.93 814 SER A CA 1
ATOM 6162 C C . SER A 1 815 ? 13.588 21.270 52.108 1.00 8.27 814 SER A C 1
ATOM 6163 O O . SER A 1 815 ? 13.343 20.532 51.147 1.00 8.05 814 SER A O 1
ATOM 6166 N N . GLY A 1 816 ? 14.450 20.960 53.069 1.00 7.84 815 GLY A N 1
ATOM 6167 C CA . GLY A 1 816 ? 15.021 19.628 53.165 1.00 7.73 815 GLY A CA 1
ATOM 6168 C C . GLY A 1 816 ? 16.345 19.394 52.466 1.00 7.55 815 GLY A C 1
ATOM 6169 O O . GLY A 1 816 ? 16.803 18.255 52.412 1.00 7.47 815 GLY A O 1
ATOM 6170 N N . LEU A 1 817 ? 16.961 20.440 51.920 1.00 7.19 816 LEU A N 1
ATOM 6171 C CA . LEU A 1 817 ? 18.311 20.290 51.370 1.00 7.33 816 LEU A CA 1
ATOM 6172 C C . LEU A 1 817 ? 19.299 20.075 52.507 1.00 7.18 816 LEU A C 1
ATOM 6173 O O . LEU A 1 817 ? 18.985 20.374 53.663 1.00 7.73 816 LEU A O 1
ATOM 6178 N N . VAL A 1 818 ? 20.482 19.551 52.196 1.00 7.19 817 VAL A N 1
ATOM 6179 C CA . VAL A 1 818 ? 21.480 19.297 53.223 1.00 7.33 817 VAL A CA 1
ATOM 6180 C C . VAL A 1 818 ? 22.768 20.021 52.869 1.00 7.06 817 VAL A C 1
ATOM 6181 O O . VAL A 1 818 ? 23.215 19.998 51.708 1.00 7.29 817 VAL A O 1
ATOM 6185 N N . ALA A 1 819 ? 23.337 20.678 53.880 1.00 6.59 818 ALA A N 1
ATOM 6186 C CA . ALA A 1 819 ? 24.628 21.342 53.783 1.00 6.85 818 ALA A CA 1
ATOM 6187 C C . ALA A 1 819 ? 25.697 20.547 54.512 1.00 6.45 818 ALA A C 1
ATOM 6188 O O . ALA A 1 819 ? 25.421 19.840 55.489 1.00 6.45 818 ALA A O 1
ATOM 6190 N N . ARG A 1 820 ? 26.923 20.677 54.026 1.00 6.34 819 ARG A N 1
ATOM 6191 C CA . ARG A 1 820 ? 28.074 20.083 54.685 1.00 6.57 819 ARG A CA 1
ATOM 6192 C C . ARG A 1 820 ? 28.137 20.511 56.156 1.00 6.37 819 ARG A C 1
ATOM 6193 O O . ARG A 1 820 ? 27.752 21.630 56.516 1.00 6.52 819 ARG A O 1
ATOM 6201 N N . GLY A 1 821 ? 28.591 19.597 57.008 1.00 6.65 820 GLY A N 1
ATOM 6202 C CA . GLY A 1 821 ? 28.494 19.773 58.459 1.00 7.02 820 GLY A CA 1
ATOM 6203 C C . GLY A 1 821 ? 27.225 19.163 59.027 1.00 6.90 820 GLY A C 1
ATOM 6204 O O . GLY A 1 821 ? 27.052 19.086 60.251 1.00 7.49 820 GLY A O 1
ATOM 6205 N N . ASN A 1 822 ? 26.348 18.715 58.128 1.00 6.79 821 ASN A N 1
ATOM 6206 C CA . ASN A 1 822 ? 25.078 18.069 58.457 1.00 6.84 821 ASN A CA 1
ATOM 6207 C C . ASN A 1 822 ? 24.065 19.045 59.042 1.00 7.08 821 ASN A C 1
ATOM 6208 O O . ASN A 1 822 ? 23.680 18.962 60.222 1.00 7.44 821 ASN A O 1
ATOM 6213 N N . PHE A 1 823 ? 23.654 19.975 58.185 1.00 7.02 822 PHE A N 1
ATOM 6214 C CA . PHE A 1 823 ? 22.565 20.891 58.481 1.00 7.06 822 PHE A CA 1
ATOM 6215 C C . PHE A 1 823 ? 21.485 20.689 57.433 1.00 7.25 822 PHE A C 1
ATOM 6216 O O . PHE A 1 823 ? 21.786 20.629 56.236 1.00 7.73 822 PHE A O 1
ATOM 6224 N N . THR A 1 824 ? 20.232 20.597 57.861 1.00 7.39 823 THR A N 1
ATOM 6225 C CA . THR A 1 824 ? 19.121 20.581 56.913 1.00 7.90 823 THR A CA 1
ATOM 6226 C C . THR A 1 824 ? 18.678 22.020 56.693 1.00 7.81 823 THR A C 1
ATOM 6227 O O . THR A 1 824 ? 18.572 22.796 57.652 1.00 8.62 823 THR A O 1
ATOM 6231 N N . VAL A 1 825 ? 18.445 22.377 55.435 1.00 7.75 824 VAL A N 1
ATOM 6232 C CA . VAL A 1 825 ? 18.245 23.761 55.043 1.00 8.30 824 VAL A CA 1
ATOM 6233 C C . VAL A 1 825 ? 16.927 23.941 54.305 1.00 7.99 824 VAL A C 1
ATOM 6234 O O . VAL A 1 825 ? 16.641 23.233 53.332 1.00 8.09 824 VAL A O 1
ATOM 6238 N N . GLY A 1 826 ? 16.134 24.894 54.781 1.00 7.87 825 GLY A N 1
ATOM 6239 C CA . GLY A 1 826 ? 14.973 25.383 54.053 1.00 8.43 825 GLY A CA 1
ATOM 6240 C C . GLY A 1 826 ? 15.135 26.877 53.874 1.00 8.80 825 GLY A C 1
ATOM 6241 O O . GLY A 1 826 ? 15.695 27.549 54.744 1.00 9.48 825 GLY A O 1
ATOM 6242 N N . THR A 1 827 ? 14.683 27.398 52.740 1.00 9.09 826 THR A N 1
ATOM 6243 C CA . THR A 1 827 ? 14.714 28.836 52.506 1.00 9.96 826 THR A CA 1
ATOM 6244 C C . THR A 1 827 ? 13.506 29.273 51.694 1.00 9.54 826 THR A C 1
ATOM 6245 O O . THR A 1 827 ? 13.045 28.556 50.800 1.00 9.30 826 THR A O 1
ATOM 6249 N N . THR A 1 828 ? 12.994 30.448 52.044 1.00 9.62 827 THR A N 1
ATOM 6250 C CA . THR A 1 828 ? 11.911 31.088 51.319 1.00 10.17 827 THR A CA 1
ATOM 6251 C C . THR A 1 828 ? 12.436 32.428 50.837 1.00 9.87 827 THR A C 1
ATOM 6252 O O . THR A 1 828 ? 13.171 33.107 51.558 1.00 9.80 827 THR A O 1
ATOM 6256 N N . TRP A 1 829 ? 12.083 32.794 49.611 1.00 9.80 828 TRP A N 1
ATOM 6257 C CA . TRP A 1 829 ? 12.511 34.063 49.057 1.00 9.99 828 TRP A CA 1
ATOM 6258 C C . TRP A 1 829 ? 11.385 34.748 48.303 1.00 10.22 828 TRP A C 1
ATOM 6259 O O . TRP A 1 829 ? 10.441 34.103 47.847 1.00 9.77 828 TRP A O 1
ATOM 6270 N N . LYS A 1 830 ? 11.503 36.067 48.201 1.00 10.61 829 LYS A N 1
ATOM 6271 C CA . LYS A 1 830 ? 10.522 36.902 47.525 1.00 11.59 829 LYS A CA 1
ATOM 6272 C C . LYS A 1 830 ? 11.262 38.091 46.939 1.00 11.59 829 LYS A C 1
ATOM 6273 O O . LYS A 1 830 ? 12.191 38.607 47.563 1.00 11.55 829 LYS A O 1
ATOM 6279 N N . ASN A 1 831 ? 10.862 38.512 45.739 1.00 11.76 830 ASN A N 1
ATOM 6280 C CA . ASN A 1 831 ? 11.530 39.614 45.034 1.00 12.52 830 ASN A CA 1
ATOM 6281 C C . ASN A 1 831 ? 13.051 39.435 45.005 1.00 12.11 830 ASN A C 1
ATOM 6282 O O . ASN A 1 831 ? 13.813 40.389 45.196 1.00 12.20 830 ASN A O 1
ATOM 6287 N N . GLY A 1 832 ? 13.478 38.192 44.784 1.00 11.65 831 GLY A N 1
ATOM 6288 C CA . GLY A 1 832 ? 14.892 37.860 44.640 1.00 11.29 831 GLY A CA 1
ATOM 6289 C C . GLY A 1 832 ? 15.732 37.844 45.908 1.00 11.24 831 GLY A C 1
ATOM 6290 O O . GLY A 1 832 ? 16.958 37.740 45.832 1.00 11.32 831 GLY A O 1
ATOM 6291 N N . LYS A 1 833 ? 15.093 37.947 47.074 1.00 11.32 832 LYS A N 1
ATOM 6292 C CA . LYS A 1 833 ? 15.823 37.999 48.347 1.00 11.73 832 LYS A CA 1
ATOM 6293 C C . LYS A 1 833 ? 15.216 37.061 49.377 1.00 10.78 832 LYS A C 1
ATOM 6294 O O . LYS A 1 833 ? 13.994 36.945 49.470 1.00 10.44 832 LYS A O 1
ATOM 6300 N N . ALA A 1 834 ? 16.073 36.415 50.162 1.00 10.45 833 ALA A N 1
ATOM 6301 C CA . ALA A 1 834 ? 15.627 35.506 51.214 1.00 10.18 833 ALA A CA 1
ATOM 6302 C C . ALA A 1 834 ? 14.769 36.232 52.243 1.00 10.26 833 ALA A C 1
ATOM 6303 O O . ALA A 1 834 ? 15.119 37.326 52.702 1.00 10.39 833 ALA A O 1
ATOM 6305 N N . THR A 1 835 ? 13.643 35.618 52.593 1.00 10.26 834 THR A N 1
ATOM 6306 C CA . THR A 1 835 ? 12.776 36.130 53.651 1.00 10.83 834 THR A CA 1
ATOM 6307 C C . THR A 1 835 ? 12.863 35.264 54.900 1.00 10.94 834 THR A C 1
ATOM 6308 O O . THR A 1 835 ? 12.541 35.715 56.002 1.00 11.36 834 THR A O 1
ATOM 6312 N N . GLU A 1 836 ? 13.285 34.014 54.727 1.00 10.81 835 GLU A N 1
ATOM 6313 C CA . GLU A 1 836 ? 13.448 33.103 55.849 1.00 11.53 835 GLU A CA 1
ATOM 6314 C C . GLU A 1 836 ? 14.448 32.012 55.495 1.00 10.83 835 GLU A C 1
ATOM 6315 O O . GLU A 1 836 ? 14.473 31.524 54.356 1.00 11.38 835 GLU A O 1
ATOM 6321 N N . VAL A 1 837 ? 15.291 31.665 56.462 1.00 10.19 836 VAL A N 1
ATOM 6322 C CA . VAL A 1 837 ? 16.092 30.453 56.385 1.00 9.99 836 VAL A CA 1
ATOM 6323 C C . VAL A 1 837 ? 15.772 29.626 57.620 1.00 9.88 836 VAL A C 1
ATOM 6324 O O . VAL A 1 837 ? 15.688 30.166 58.731 1.00 9.66 836 VAL A O 1
ATOM 6328 N N . ARG A 1 838 ? 15.561 28.330 57.417 1.00 9.79 837 ARG A N 1
ATOM 6329 C CA . ARG A 1 838 ? 15.412 27.386 58.514 1.00 10.55 837 ARG A CA 1
ATOM 6330 C C . ARG A 1 838 ? 16.596 26.434 58.471 1.00 9.70 837 ARG A C 1
ATOM 6331 O O . ARG A 1 838 ? 16.780 25.698 57.495 1.00 9.86 837 ARG A O 1
ATOM 6339 N N . LEU A 1 839 ? 17.411 26.476 59.521 1.00 9.19 838 LEU A N 1
ATOM 6340 C CA . LEU A 1 839 ? 18.645 25.711 59.580 1.00 8.87 838 LEU A CA 1
ATOM 6341 C C . LEU A 1 839 ? 18.552 24.710 60.720 1.00 8.36 838 LEU A C 1
ATOM 6342 O O . LEU A 1 839 ? 18.588 25.096 61.894 1.00 8.43 838 LEU A O 1
ATOM 6347 N N . THR A 1 840 ? 18.408 23.434 60.380 1.00 8.27 839 THR A N 1
ATOM 6348 C CA . THR A 1 840 ? 18.358 22.393 61.391 1.00 8.29 839 THR A CA 1
ATOM 6349 C C . THR A 1 840 ? 19.756 21.827 61.566 1.00 7.87 839 THR A C 1
ATOM 6350 O O . THR A 1 840 ? 20.325 21.252 60.632 1.00 8.11 839 THR A O 1
ATOM 6354 N N . SER A 1 841 ? 20.326 22.000 62.753 1.00 7.76 840 SER A N 1
ATOM 6355 C CA . SER A 1 841 ? 21.639 21.440 63.026 1.00 7.92 840 SER A CA 1
ATOM 6356 C C . SER A 1 841 ? 21.482 19.988 63.445 1.00 7.96 840 SER A C 1
ATOM 6357 O O . SER A 1 841 ? 20.908 19.699 64.493 1.00 8.64 840 SER A O 1
ATOM 6360 N N . ASN A 1 842 ? 21.978 19.069 62.622 1.00 8.00 841 ASN A N 1
ATOM 6361 C CA . ASN A 1 842 ? 21.827 17.644 62.917 1.00 8.33 841 ASN A CA 1
ATOM 6362 C C . ASN A 1 842 ? 22.960 17.072 63.768 1.00 8.37 841 ASN A C 1
ATOM 6363 O O . ASN A 1 842 ? 22.803 16.014 64.395 1.00 8.87 841 ASN A O 1
ATOM 6368 N N . LYS A 1 843 ? 24.089 17.778 63.807 1.00 8.25 842 LYS A N 1
ATOM 6369 C CA . LYS A 1 843 ? 25.263 17.305 64.538 1.00 8.66 842 LYS A CA 1
ATOM 6370 C C . LYS A 1 843 ? 25.830 18.303 65.550 1.00 8.63 842 LYS A C 1
ATOM 6371 O O . LYS A 1 843 ? 26.809 17.998 66.222 1.00 8.97 842 LYS A O 1
ATOM 6377 N N . GLY A 1 844 ? 25.230 19.488 65.654 1.00 8.03 843 GLY A N 1
ATOM 6378 C CA . GLY A 1 844 ? 25.678 20.498 66.619 1.00 8.16 843 GLY A CA 1
ATOM 6379 C C . GLY A 1 844 ? 26.953 21.236 66.244 1.00 8.21 843 GLY A C 1
ATOM 6380 O O . GLY A 1 844 ? 27.612 21.824 67.107 1.00 8.40 843 GLY A O 1
ATOM 6381 N N . LYS A 1 845 ? 27.312 21.225 64.963 1.00 8.69 844 LYS A N 1
ATOM 6382 C CA . LYS A 1 845 ? 28.504 21.938 64.522 1.00 8.81 844 LYS A CA 1
ATOM 6383 C C . LYS A 1 845 ? 28.249 23.444 64.495 1.00 8.72 844 LYS A C 1
ATOM 6384 O O . LYS A 1 845 ? 27.110 23.887 64.366 1.00 8.36 844 LYS A O 1
ATOM 6390 N N . GLN A 1 846 ? 29.315 24.227 64.625 1.00 8.66 845 GLN A N 1
ATOM 6391 C CA . GLN A 1 846 ? 29.202 25.672 64.514 1.00 9.08 845 GLN A CA 1
ATOM 6392 C C . GLN A 1 846 ? 28.535 26.044 63.196 1.00 8.51 845 GLN A C 1
ATOM 6393 O O . GLN A 1 846 ? 28.896 25.508 62.147 1.00 8.88 845 GLN A O 1
ATOM 6399 N N . ALA A 1 847 ? 27.558 26.944 63.265 1.00 8.18 846 ALA A N 1
ATOM 6400 C CA . ALA A 1 847 ? 26.935 27.488 62.064 1.00 8.02 846 ALA A CA 1
ATOM 6401 C C . ALA A 1 847 ? 27.676 28.724 61.574 1.00 7.63 846 ALA A C 1
ATOM 6402 O O . ALA A 1 847 ? 28.076 29.576 62.367 1.00 7.71 846 ALA A O 1
ATOM 6404 N N . ALA A 1 848 ? 27.864 28.797 60.260 1.00 7.59 847 ALA A N 1
ATOM 6405 C CA . ALA A 1 848 ? 28.445 29.959 59.604 1.00 7.91 847 ALA A CA 1
ATOM 6406 C C . ALA A 1 848 ? 27.659 30.112 58.314 1.00 7.63 847 ALA A C 1
ATOM 6407 O O . ALA A 1 848 ? 27.747 29.257 57.423 1.00 8.37 847 ALA A O 1
ATOM 6409 N N . VAL A 1 849 ? 26.850 31.167 58.243 1.00 7.73 848 VAL A N 1
ATOM 6410 C CA . VAL A 1 849 ? 25.833 31.287 57.206 1.00 7.68 848 VAL A CA 1
ATOM 6411 C C . VAL A 1 849 ? 26.008 32.557 56.378 1.00 7.05 848 VAL A C 1
ATOM 6412 O O . VAL A 1 849 ? 25.967 33.672 56.917 1.00 7.04 848 VAL A O 1
ATOM 6416 N N . LYS A 1 850 ? 26.212 32.373 55.072 1.00 7.03 849 LYS A N 1
ATOM 6417 C CA . LYS A 1 850 ? 26.169 33.458 54.102 1.00 7.24 849 LYS A CA 1
ATOM 6418 C C . LYS A 1 850 ? 24.776 33.475 53.503 1.00 7.48 849 LYS A C 1
ATOM 6419 O O . LYS A 1 850 ? 24.198 32.418 53.231 1.00 7.64 849 LYS A O 1
ATOM 6425 N N . ILE A 1 851 ? 24.231 34.670 53.296 1.00 7.64 850 ILE A N 1
ATOM 6426 C CA . ILE A 1 851 ? 22.976 34.799 52.569 1.00 8.05 850 ILE A CA 1
ATOM 6427 C C . ILE A 1 851 ? 23.281 35.657 51.352 1.00 7.90 850 ILE A C 1
ATOM 6428 O O . ILE A 1 851 ? 23.355 36.887 51.437 1.00 8.03 850 ILE A O 1
ATOM 6433 N N . THR A 1 852 ? 23.518 34.995 50.226 1.00 7.80 851 THR A N 1
ATOM 6434 C CA . THR A 1 852 ? 23.953 35.700 49.029 1.00 8.13 851 THR A CA 1
ATOM 6435 C C . THR A 1 852 ? 22.842 36.606 48.504 1.00 8.58 851 THR A C 1
ATOM 6436 O O . THR A 1 852 ? 23.089 37.754 48.127 1.00 9.00 851 THR A O 1
ATOM 6440 N N . ALA A 1 853 ? 21.621 36.087 48.499 1.00 8.77 852 ALA A N 1
ATOM 6441 C CA . ALA A 1 853 ? 20.459 36.857 48.090 1.00 9.22 852 ALA A CA 1
ATOM 6442 C C . ALA A 1 853 ? 19.854 37.570 49.302 1.00 9.35 852 ALA A C 1
ATOM 6443 O O . ALA A 1 853 ? 18.816 37.158 49.833 1.00 9.99 852 ALA A O 1
ATOM 6445 N N . GLY A 1 854 ? 20.529 38.629 49.747 1.00 9.45 853 GLY A N 1
ATOM 6446 C CA . GLY A 1 854 ? 20.033 39.462 50.843 1.00 9.96 853 GLY A CA 1
ATOM 6447 C C . GLY A 1 854 ? 21.096 40.069 51.741 1.00 10.02 853 GLY A C 1
ATOM 6448 O O . GLY A 1 854 ? 20.906 41.176 52.257 1.00 10.30 853 GLY A O 1
ATOM 6449 N N . GLY A 1 855 ? 22.203 39.354 51.941 1.00 9.69 854 GLY A N 1
ATOM 6450 C CA . GLY A 1 855 ? 23.287 39.819 52.805 1.00 9.66 854 GLY A CA 1
ATOM 6451 C C . GLY A 1 855 ? 23.015 39.478 54.255 1.00 9.51 854 GLY A C 1
ATOM 6452 O O . GLY A 1 855 ? 22.152 40.094 54.893 1.00 9.42 854 GLY A O 1
ATOM 6453 N N . ALA A 1 856 ? 23.769 38.515 54.783 1.00 9.54 855 ALA A N 1
ATOM 6454 C CA . ALA A 1 856 ? 23.547 37.978 56.131 1.00 9.96 855 ALA A CA 1
ATOM 6455 C C . ALA A 1 856 ? 23.589 39.025 57.241 1.00 10.27 855 ALA A C 1
ATOM 6456 O O . ALA A 1 856 ? 22.932 38.860 58.271 1.00 10.36 855 ALA A O 1
ATOM 6458 N N . GLN A 1 857 ? 24.354 40.094 57.025 1.00 10.41 856 GLN A N 1
ATOM 6459 C CA . GLN A 1 857 ? 24.462 41.183 57.997 1.00 10.90 856 GLN A CA 1
ATOM 6460 C C . GLN A 1 857 ? 23.118 41.872 58.261 1.00 11.00 856 GLN A C 1
ATOM 6461 O O . GLN A 1 857 ? 22.963 42.584 59.257 1.00 11.50 856 GLN A O 1
ATOM 6467 N N . ASN A 1 858 ? 22.155 41.652 57.369 1.00 10.97 857 ASN A N 1
ATOM 6468 C CA . ASN A 1 858 ? 20.819 42.233 57.481 1.00 11.18 857 ASN A CA 1
ATOM 6469 C C . ASN A 1 858 ? 19.819 41.343 58.223 1.00 11.17 857 ASN A C 1
ATOM 6470 O O . ASN A 1 858 ? 18.642 41.697 58.352 1.00 11.55 857 ASN A O 1
ATOM 6475 N N . TYR A 1 859 ? 20.290 40.197 58.710 1.00 11.05 858 TYR A N 1
ATOM 6476 C CA . TYR A 1 859 ? 19.426 39.181 59.303 1.00 11.23 858 TYR A CA 1
ATOM 6477 C C . TYR A 1 859 ? 19.780 38.902 60.758 1.00 11.56 858 TYR A C 1
ATOM 6478 O O . TYR A 1 859 ? 20.843 39.296 61.240 1.00 11.98 858 TYR A O 1
ATOM 6487 N N . GLU A 1 860 ? 18.876 38.207 61.443 1.00 12.15 859 GLU A N 1
ATOM 6488 C CA . GLU A 1 860 ? 19.084 37.790 62.824 1.00 12.55 859 GLU A CA 1
ATOM 6489 C C . GLU A 1 860 ? 18.607 36.355 63.019 1.00 12.34 859 GLU A C 1
ATOM 6490 O O . GLU A 1 860 ? 17.789 35.854 62.240 1.00 12.47 859 GLU A O 1
ATOM 6496 N N . VAL A 1 861 ? 19.120 35.712 64.064 1.00 12.44 860 VAL A N 1
ATOM 6497 C CA . VAL A 1 861 ? 18.908 34.285 64.299 1.00 12.79 860 VAL A CA 1
ATOM 6498 C C . VAL A 1 861 ? 18.089 34.056 65.566 1.00 13.15 860 VAL A C 1
ATOM 6499 O O . VAL A 1 861 ? 18.360 34.655 66.615 1.00 12.93 860 VAL A O 1
ATOM 6503 N N . LYS A 1 862 ? 17.087 33.188 65.459 1.00 13.63 861 LYS A N 1
ATOM 6504 C CA . LYS A 1 862 ? 16.270 32.805 66.601 1.00 14.69 861 LYS A CA 1
ATOM 6505 C C . LYS A 1 862 ? 16.150 31.290 66.723 1.00 15.11 861 LYS A C 1
ATOM 6506 O O . LYS A 1 862 ? 16.235 30.558 65.732 1.00 14.45 861 LYS A O 1
ATOM 6512 N N . ASN A 1 863 ? 15.984 30.833 67.958 1.00 15.95 862 ASN A N 1
ATOM 6513 C CA . ASN A 1 863 ? 15.591 29.468 68.252 1.00 17.06 862 ASN A CA 1
ATOM 6514 C C . ASN A 1 863 ? 14.174 29.558 68.801 1.00 17.69 862 ASN A C 1
ATOM 6515 O O . ASN A 1 863 ? 13.972 29.808 69.995 1.00 17.97 862 ASN A O 1
ATOM 6520 N N . GLY A 1 864 ? 13.196 29.383 67.917 1.00 18.35 863 GLY A N 1
ATOM 6521 C CA . GLY A 1 864 ? 11.801 29.654 68.252 1.00 19.33 863 GLY A CA 1
ATOM 6522 C C . GLY A 1 864 ? 11.628 31.138 68.521 1.00 20.01 863 GLY A C 1
ATOM 6523 O O . GLY A 1 864 ? 11.854 31.965 67.635 1.00 20.30 863 GLY A O 1
ATOM 6524 N N . ASP A 1 865 ? 11.248 31.472 69.754 1.00 20.62 864 ASP A N 1
ATOM 6525 C CA . ASP A 1 865 ? 11.082 32.866 70.171 1.00 21.17 864 ASP A CA 1
ATOM 6526 C C . ASP A 1 865 ? 12.348 33.423 70.827 1.00 21.11 864 ASP A C 1
ATOM 6527 O O . ASP A 1 865 ? 12.451 34.629 71.066 1.00 21.41 864 ASP A O 1
ATOM 6532 N N . THR A 1 866 ? 13.306 32.542 71.108 1.00 20.88 865 THR A N 1
ATOM 6533 C CA . THR A 1 866 ? 14.526 32.912 71.826 1.00 20.72 865 THR A CA 1
ATOM 6534 C C . THR A 1 866 ? 15.607 33.432 70.877 1.00 20.30 865 THR A C 1
ATOM 6535 O O . THR A 1 866 ? 15.966 32.764 69.903 1.00 20.18 865 THR A O 1
ATOM 6539 N N . ALA A 1 867 ? 16.120 34.625 71.170 1.00 19.80 866 ALA A N 1
ATOM 6540 C CA . ALA A 1 867 ? 17.216 35.209 70.402 1.00 19.37 866 ALA A CA 1
ATOM 6541 C C . ALA A 1 867 ? 18.486 34.383 70.574 1.00 19.08 866 ALA A C 1
ATOM 6542 O O . ALA A 1 867 ? 18.809 33.940 71.678 1.00 19.22 866 ALA A O 1
ATOM 6544 N N . VAL A 1 868 ? 19.189 34.168 69.467 1.00 18.52 867 VAL A N 1
ATOM 6545 C CA . VAL A 1 868 ? 20.431 33.411 69.465 1.00 18.13 867 VAL A CA 1
ATOM 6546 C C . VAL A 1 868 ? 21.585 34.380 69.264 1.00 17.95 867 VAL A C 1
ATOM 6547 O O . VAL A 1 868 ? 21.540 35.221 68.366 1.00 18.14 867 VAL A O 1
ATOM 6551 N N . ASN A 1 869 ? 22.607 34.273 70.111 1.00 17.69 868 ASN A N 1
ATOM 6552 C CA . ASN A 1 869 ? 23.818 35.051 69.931 1.00 17.64 868 ASN A CA 1
ATOM 6553 C C . ASN A 1 869 ? 24.457 34.660 68.606 1.00 17.24 868 ASN A C 1
ATOM 6554 O O . ASN A 1 869 ? 24.797 33.492 68.393 1.00 17.34 868 ASN A O 1
ATOM 6559 N N . ALA A 1 870 ? 24.570 35.630 67.704 1.00 16.92 869 ALA A N 1
ATOM 6560 C CA . ALA A 1 870 ? 25.189 35.410 66.400 1.00 16.42 869 ALA A CA 1
ATOM 6561 C C . ALA A 1 870 ? 26.101 36.571 66.042 1.00 16.03 869 ALA A C 1
ATOM 6562 O O . ALA A 1 870 ? 25.664 37.727 65.977 1.00 16.77 869 ALA A O 1
ATOM 6564 N N . LYS A 1 871 ? 27.370 36.248 65.830 1.00 15.40 870 LYS A N 1
ATOM 6565 C CA . LYS A 1 871 ? 28.373 37.223 65.428 1.00 15.16 870 LYS A CA 1
ATOM 6566 C C . LYS A 1 871 ? 28.311 37.420 63.921 1.00 14.29 870 LYS A C 1
ATOM 6567 O O . LYS A 1 871 ? 28.047 36.478 63.169 1.00 13.94 870 LYS A O 1
ATOM 6573 N N . VAL A 1 872 ? 28.533 38.652 63.484 1.00 13.64 871 VAL A N 1
ATOM 6574 C CA . VAL A 1 872 ? 28.665 38.948 62.064 1.00 13.16 871 VAL A CA 1
ATOM 6575 C C . VAL A 1 872 ? 30.149 39.133 61.764 1.00 12.61 871 VAL A C 1
ATOM 6576 O O . VAL A 1 872 ? 30.817 39.969 62.388 1.00 13.15 871 VAL A O 1
ATOM 6580 N N . VAL A 1 873 ? 30.662 38.325 60.839 1.00 11.71 872 VAL A N 1
ATOM 6581 C CA . VAL A 1 873 ? 32.036 38.460 60.359 1.00 11.39 872 VAL A CA 1
ATOM 6582 C C . VAL A 1 873 ? 32.004 38.873 58.890 1.00 10.61 872 VAL A C 1
ATOM 6583 O O . VAL A 1 873 ? 31.072 38.521 58.165 1.00 10.39 872 VAL A O 1
ATOM 6587 N N . THR A 1 874 ? 33.016 39.619 58.459 1.00 9.75 873 THR A N 1
ATOM 6588 C CA . THR A 1 874 ? 33.015 40.218 57.131 1.00 9.43 873 THR A CA 1
ATOM 6589 C C . THR A 1 874 ? 34.383 40.071 56.480 1.00 8.70 873 THR A C 1
ATOM 6590 O O . THR A 1 874 ? 35.411 40.192 57.145 1.00 8.78 873 THR A O 1
ATOM 6594 N N . ASN A 1 875 ? 34.385 39.787 55.179 1.00 8.72 874 ASN A N 1
ATOM 6595 C CA . ASN A 1 875 ? 35.629 39.705 54.427 1.00 8.46 874 ASN A CA 1
ATOM 6596 C C . ASN A 1 875 ? 35.973 41.020 53.722 1.00 8.83 874 ASN A C 1
ATOM 6597 O O . ASN A 1 875 ? 35.216 41.997 53.793 1.00 8.94 874 ASN A O 1
ATOM 6602 N N . ALA A 1 876 ? 37.126 41.035 53.059 1.00 9.21 875 ALA A N 1
ATOM 6603 C CA . ALA A 1 876 ? 37.643 42.247 52.430 1.00 10.40 875 ALA A CA 1
ATOM 6604 C C . ALA A 1 876 ? 36.745 42.801 51.330 1.00 11.30 875 ALA A C 1
ATOM 6605 O O . ALA A 1 876 ? 36.807 43.991 51.021 1.00 12.05 875 ALA A O 1
ATOM 6607 N N . ASP A 1 877 ? 35.914 41.952 50.736 1.00 11.96 876 ASP A N 1
ATOM 6608 C CA . ASP A 1 877 ? 34.985 42.449 49.724 1.00 12.98 876 ASP A CA 1
ATOM 6609 C C . ASP A 1 877 ? 33.577 42.720 50.250 1.00 12.61 876 ASP A C 1
ATOM 6610 O O . ASP A 1 877 ? 32.642 42.891 49.467 1.00 12.77 876 ASP A O 1
ATOM 6615 N N . GLY A 1 878 ? 33.431 42.773 51.568 1.00 12.30 877 GLY A N 1
ATOM 6616 C CA . GLY A 1 878 ? 32.163 43.157 52.179 1.00 11.73 877 GLY A CA 1
ATOM 6617 C C . GLY A 1 878 ? 31.095 42.080 52.246 1.00 11.14 877 GLY A C 1
ATOM 6618 O O . GLY A 1 878 ? 29.933 42.386 52.508 1.00 11.65 877 GLY A O 1
ATOM 6619 N N . ALA A 1 879 ? 31.470 40.826 51.998 1.00 10.32 878 ALA A N 1
ATOM 6620 C CA . ALA A 1 879 ? 30.553 39.705 52.215 1.00 9.74 878 ALA A CA 1
ATOM 6621 C C . ALA A 1 879 ? 30.573 39.343 53.693 1.00 9.55 878 ALA A C 1
ATOM 6622 O O . ALA A 1 879 ? 31.626 39.394 54.326 1.00 9.33 878 ALA A O 1
ATOM 6624 N N . SER A 1 880 ? 29.408 38.985 54.232 1.00 9.43 879 SER A N 1
ATOM 6625 C CA . SER A 1 880 ? 29.279 38.670 55.655 1.00 9.46 879 SER A CA 1
ATOM 6626 C C . SER A 1 880 ? 28.698 37.287 55.928 1.00 9.14 879 SER A C 1
ATOM 6627 O O . SER A 1 880 ? 27.905 36.763 55.133 1.00 8.88 879 SER A O 1
ATOM 6630 N N . LEU A 1 881 ? 29.104 36.712 57.058 1.00 8.88 880 LEU A N 1
ATOM 6631 C CA . LEU A 1 881 ? 28.475 35.517 57.611 1.00 8.66 880 LEU A CA 1
ATOM 6632 C C . LEU A 1 881 ? 27.886 35.811 58.980 1.00 8.64 880 LEU A C 1
ATOM 6633 O O . LEU A 1 881 ? 28.408 36.644 59.733 1.00 8.73 880 LEU A O 1
ATOM 6638 N N . LEU A 1 882 ? 26.802 35.108 59.293 1.00 8.14 881 LEU A N 1
ATOM 6639 C CA . LEU A 1 882 ? 26.316 34.967 60.659 1.00 8.84 881 LEU A CA 1
ATOM 6640 C C . LEU A 1 882 ? 26.934 33.711 61.247 1.00 8.64 881 LEU A C 1
ATOM 6641 O O . LEU A 1 882 ? 26.826 32.629 60.661 1.00 8.60 881 LEU A O 1
ATOM 6646 N N . VAL A 1 883 ? 27.588 33.854 62.393 1.00 8.63 882 VAL A N 1
ATOM 6647 C CA . VAL A 1 883 ? 28.282 32.746 63.033 1.00 9.00 882 VAL A CA 1
ATOM 6648 C C . VAL A 1 883 ? 27.687 32.509 64.411 1.00 9.11 882 VAL A C 1
ATOM 6649 O O . VAL A 1 883 ? 27.642 33.424 65.240 1.00 9.42 882 VAL A O 1
ATOM 6653 N N . PHE A 1 884 ? 27.239 31.284 64.663 1.00 8.88 883 PHE A N 1
ATOM 6654 C CA . PHE A 1 884 ? 26.608 30.956 65.937 1.00 8.92 883 PHE A CA 1
ATOM 6655 C C . PHE A 1 884 ? 26.775 29.498 66.311 1.00 8.82 883 PHE A C 1
ATOM 6656 O O . PHE A 1 884 ? 26.927 28.634 65.443 1.00 8.71 883 PHE A O 1
ATOM 6664 N N . ASP A 1 885 ? 26.775 29.236 67.613 1.00 8.55 884 ASP A N 1
ATOM 6665 C CA . ASP A 1 885 ? 26.762 27.875 68.126 1.00 8.53 884 ASP A CA 1
ATOM 6666 C C . ASP A 1 885 ? 25.437 27.217 67.810 1.00 8.49 884 ASP A C 1
ATOM 6667 O O . ASP A 1 885 ? 24.406 27.878 67.746 1.00 8.53 884 ASP A O 1
ATOM 6672 N N . THR A 1 886 ? 25.470 25.903 67.622 1.00 8.50 885 THR A N 1
ATOM 6673 C CA . THR A 1 886 ? 24.238 25.141 67.496 1.00 8.48 885 THR A CA 1
ATOM 6674 C C . THR A 1 886 ? 24.267 23.908 68.384 1.00 8.84 885 THR A C 1
ATOM 6675 O O . THR A 1 886 ? 25.318 23.503 68.892 1.00 9.15 885 THR A O 1
ATOM 6679 N N . THR A 1 887 ? 23.089 23.322 68.555 1.00 9.35 886 THR A N 1
ATOM 6680 C CA . THR A 1 887 ? 22.932 22.068 69.268 1.00 9.98 886 THR A CA 1
ATOM 6681 C C . THR A 1 887 ? 22.181 21.100 68.373 1.00 9.63 886 THR A C 1
ATOM 6682 O O . THR A 1 887 ? 21.180 21.470 67.753 1.00 9.35 886 THR A O 1
ATOM 6686 N N . ALA A 1 888 ? 22.676 19.868 68.305 1.00 9.74 887 ALA A N 1
ATOM 6687 C CA . ALA A 1 888 ? 22.061 18.828 67.484 1.00 9.81 887 ALA A CA 1
ATOM 6688 C C . ALA A 1 888 ? 20.587 18.665 67.832 1.00 10.27 887 ALA A C 1
ATOM 6689 O O . ALA A 1 888 ? 20.231 18.540 69.014 1.00 10.56 887 ALA A O 1
ATOM 6691 N N . GLY A 1 889 ? 19.737 18.685 66.807 1.00 10.08 888 GLY A N 1
ATOM 6692 C CA . GLY A 1 889 ? 18.293 18.534 66.975 1.00 10.62 888 GLY A CA 1
ATOM 6693 C C . GLY A 1 889 ? 17.519 19.838 66.927 1.00 10.98 888 GLY A C 1
ATOM 6694 O O . GLY A 1 889 ? 16.290 19.829 66.833 1.00 11.46 888 GLY A O 1
ATOM 6695 N N . THR A 1 890 ? 18.234 20.960 66.976 1.00 10.79 889 THR A N 1
ATOM 6696 C CA . THR A 1 890 ? 17.600 22.278 67.025 1.00 10.73 889 THR A CA 1
ATOM 6697 C C . THR A 1 890 ? 17.535 22.936 65.646 1.00 10.63 889 THR A C 1
ATOM 6698 O O . THR A 1 890 ? 18.485 22.855 64.862 1.00 10.52 889 THR A O 1
ATOM 6702 N N . THR A 1 891 ? 16.395 23.559 65.355 1.00 10.56 890 THR A N 1
ATOM 6703 C CA . THR A 1 891 ? 16.212 24.351 64.147 1.00 10.77 890 THR A CA 1
ATOM 6704 C C . THR A 1 891 ? 16.270 25.842 64.475 1.00 11.00 890 THR A C 1
ATOM 6705 O O . THR A 1 891 ? 15.597 26.329 65.394 1.00 11.51 890 THR A O 1
ATOM 6709 N N . TYR A 1 892 ? 17.088 26.551 63.705 1.00 10.99 891 TYR A N 1
ATOM 6710 C CA . TYR A 1 892 ? 17.300 27.985 63.864 1.00 11.20 891 TYR A CA 1
ATOM 6711 C C . TYR A 1 892 ? 16.629 28.711 62.720 1.00 11.58 891 TYR A C 1
ATOM 6712 O O . TYR A 1 892 ? 16.731 28.293 61.562 1.00 12.37 891 TYR A O 1
ATOM 6721 N N . THR A 1 893 ? 15.920 29.782 63.053 1.00 11.58 892 THR A N 1
ATOM 6722 C CA . THR A 1 893 ? 15.194 30.548 62.060 1.00 11.82 892 THR A CA 1
ATOM 6723 C C . THR A 1 893 ? 15.880 31.894 61.852 1.00 11.51 892 THR A C 1
ATOM 6724 O O . THR A 1 893 ? 16.135 32.631 62.813 1.00 11.76 892 THR A O 1
ATOM 6728 N N . ILE A 1 894 ? 16.185 32.195 60.594 1.00 10.95 893 ILE A N 1
ATOM 6729 C CA . ILE A 1 894 ? 16.920 33.400 60.227 1.00 10.79 893 ILE A CA 1
ATOM 6730 C C . ILE A 1 894 ? 16.025 34.293 59.385 1.00 10.87 893 ILE A C 1
ATOM 6731 O O . ILE A 1 894 ? 15.511 33.868 58.348 1.00 10.87 893 ILE A O 1
ATOM 6736 N N . THR A 1 895 ? 15.829 35.525 59.854 1.00 11.52 894 THR A N 1
ATOM 6737 C CA . THR A 1 895 ? 14.898 36.467 59.233 1.00 12.04 894 THR A CA 1
ATOM 6738 C C . THR A 1 895 ? 15.503 37.867 59.184 1.00 12.55 894 THR A C 1
ATOM 6739 O O . THR A 1 895 ? 16.435 38.164 59.925 1.00 12.37 894 THR A O 1
ATOM 6743 N N . LYS A 1 896 ? 14.967 38.718 58.309 1.00 13.30 895 LYS A N 1
ATOM 6744 C CA . LYS A 1 896 ? 15.415 40.109 58.201 1.00 15.04 895 LYS A CA 1
ATOM 6745 C C . LYS A 1 896 ? 15.199 40.863 59.503 1.00 15.18 895 LYS A C 1
ATOM 6746 O O . LYS A 1 896 ? 14.132 40.761 60.118 1.00 15.43 895 LYS A O 1
ATOM 6752 N N . LYS A 1 897 ? 16.203 41.634 59.910 1.00 15.58 896 LYS A N 1
ATOM 6753 C CA . LYS A 1 897 ? 16.048 42.551 61.037 1.00 16.20 896 LYS A CA 1
ATOM 6754 C C . LYS A 1 897 ? 15.078 43.673 60.673 1.00 16.27 896 LYS A C 1
ATOM 6755 O O . LYS A 1 897 ? 15.030 44.120 59.525 1.00 16.65 896 LYS A O 1
ATOM 6761 N N . GLY B 1 10 ? 92.349 24.486 6.785 1.00 24.55 9 GLY B N 1
ATOM 6762 C CA . GLY B 1 10 ? 92.724 23.126 6.295 1.00 24.05 9 GLY B CA 1
ATOM 6763 C C . GLY B 1 10 ? 91.541 22.178 6.232 1.00 23.69 9 GLY B C 1
ATOM 6764 O O . GLY B 1 10 ? 90.616 22.270 7.043 1.00 23.99 9 GLY B O 1
ATOM 6765 N N . ASP B 1 11 ? 91.578 21.263 5.265 1.00 23.12 10 ASP B N 1
ATOM 6766 C CA . ASP B 1 11 ? 90.505 20.284 5.067 1.00 22.44 10 ASP B CA 1
ATOM 6767 C C . ASP B 1 11 ? 90.671 19.040 5.938 1.00 22.10 10 ASP B C 1
ATOM 6768 O O . ASP B 1 11 ? 89.706 18.306 6.174 1.00 22.18 10 ASP B O 1
ATOM 6773 N N . GLY B 1 12 ? 91.895 18.809 6.408 1.00 21.65 11 GLY B N 1
ATOM 6774 C CA . GLY B 1 12 ? 92.213 17.629 7.205 1.00 21.04 11 GLY B CA 1
ATOM 6775 C C . GLY B 1 12 ? 92.143 16.355 6.386 1.00 20.49 11 GLY B C 1
ATOM 6776 O O . GLY B 1 12 ? 92.446 16.356 5.189 1.00 20.60 11 GLY B O 1
ATOM 6777 N N . ASP B 1 13 ? 91.740 15.266 7.034 1.00 19.87 12 ASP B N 1
ATOM 6778 C CA . ASP B 1 13 ? 91.639 13.967 6.381 1.00 19.11 12 ASP B CA 1
ATOM 6779 C C . ASP B 1 13 ? 90.353 13.869 5.559 1.00 18.23 12 ASP B C 1
ATOM 6780 O O . ASP B 1 13 ? 89.260 13.733 6.112 1.00 18.32 12 ASP B O 1
ATOM 6785 N N . THR B 1 14 ? 90.503 13.935 4.237 1.00 16.93 13 THR B N 1
ATOM 6786 C CA . THR B 1 14 ? 89.371 13.834 3.310 1.00 15.81 13 THR B CA 1
ATOM 6787 C C . THR B 1 14 ? 89.300 12.469 2.628 1.00 15.42 13 THR B C 1
ATOM 6788 O O . THR B 1 14 ? 88.496 12.268 1.711 1.00 14.57 13 THR B O 1
ATOM 6792 N N . SER B 1 15 ? 90.135 11.534 3.080 1.00 15.14 14 SER B N 1
ATOM 6793 C CA . SER B 1 15 ? 90.237 10.216 2.452 1.00 15.24 14 SER B CA 1
ATOM 6794 C C . SER B 1 15 ? 88.934 9.415 2.472 1.00 14.94 14 SER B C 1
ATOM 6795 O O . SER B 1 15 ? 88.714 8.572 1.602 1.00 15.25 14 SER B O 1
ATOM 6798 N N . LYS B 1 16 ? 88.088 9.675 3.467 1.00 14.54 15 LYS B N 1
ATOM 6799 C CA . LYS B 1 16 ? 86.814 8.967 3.612 1.00 14.39 15 LYS B CA 1
ATOM 6800 C C . LYS B 1 16 ? 85.628 9.723 3.013 1.00 13.42 15 LYS B C 1
ATOM 6801 O O . LYS B 1 16 ? 84.493 9.242 3.069 1.00 13.44 15 LYS B O 1
ATOM 6807 N N . ASP B 1 17 ? 85.889 10.900 2.447 1.00 12.15 16 ASP B N 1
ATOM 6808 C CA . ASP B 1 17 ? 84.831 11.717 1.849 1.00 11.03 16 ASP B CA 1
ATOM 6809 C C . ASP B 1 17 ? 84.427 11.170 0.481 1.00 10.30 16 ASP B C 1
ATOM 6810 O O . ASP B 1 17 ? 85.224 10.525 -0.205 1.00 10.60 16 ASP B O 1
ATOM 6815 N N . ASP B 1 18 ? 83.181 11.435 0.089 1.00 9.34 17 ASP B N 1
ATOM 6816 C CA . ASP B 1 18 ? 82.678 11.050 -1.224 1.00 8.86 17 ASP B CA 1
ATOM 6817 C C . ASP B 1 18 ? 82.969 12.158 -2.228 1.00 8.84 17 ASP B C 1
ATOM 6818 O O . ASP B 1 18 ? 82.521 13.290 -2.050 1.00 8.73 17 ASP B O 1
ATOM 6823 N N . TRP B 1 19 ? 83.707 11.823 -3.284 1.00 8.77 18 TRP B N 1
ATOM 6824 C CA . TRP B 1 19 ? 84.087 12.791 -4.312 1.00 8.77 18 TRP B CA 1
ATOM 6825 C C . TRP B 1 19 ? 83.625 12.390 -5.699 1.00 8.80 18 TRP B C 1
ATOM 6826 O O . TRP B 1 19 ? 83.731 11.226 -6.093 1.00 9.19 18 TRP B O 1
ATOM 6837 N N . LEU B 1 20 ? 83.130 13.375 -6.446 1.00 8.82 19 LEU B N 1
ATOM 6838 C CA . LEU B 1 20 ? 83.198 13.331 -7.902 1.00 9.11 19 LEU B CA 1
ATOM 6839 C C . LEU B 1 20 ? 84.483 14.068 -8.241 1.00 8.84 19 LEU B C 1
ATOM 6840 O O . LEU B 1 20 ? 84.727 15.143 -7.710 1.00 8.99 19 LEU B O 1
ATOM 6845 N N . TRP B 1 21 ? 85.316 13.498 -9.104 1.00 8.96 20 TRP B N 1
ATOM 6846 C CA . TRP B 1 21 ? 86.586 14.151 -9.414 1.00 9.08 20 TRP B CA 1
ATOM 6847 C C . TRP B 1 21 ? 87.063 13.902 -10.841 1.00 9.04 20 TRP B C 1
ATOM 6848 O O . TRP B 1 21 ? 86.698 12.906 -11.468 1.00 8.93 20 TRP B O 1
ATOM 6859 N N . TYR B 1 22 ? 87.857 14.850 -11.345 1.00 8.69 21 TYR B N 1
ATOM 6860 C CA . TYR B 1 22 ? 88.236 14.913 -12.757 1.00 9.10 21 TYR B CA 1
ATOM 6861 C C . TYR B 1 22 ? 89.652 15.429 -12.886 1.00 9.10 21 TYR B C 1
ATOM 6862 O O . TYR B 1 22 ? 90.078 16.293 -12.125 1.00 9.36 21 TYR B O 1
ATOM 6871 N N . LYS B 1 23 ? 90.362 14.901 -13.876 1.00 9.26 22 LYS B N 1
ATOM 6872 C CA . LYS B 1 23 ? 91.759 15.257 -14.107 1.00 9.46 22 LYS B CA 1
ATOM 6873 C C . LYS B 1 23 ? 91.936 16.390 -15.122 1.00 9.52 22 LYS B C 1
ATOM 6874 O O . LYS B 1 23 ? 93.057 16.679 -15.544 1.00 9.82 22 LYS B O 1
ATOM 6880 N N . GLN B 1 24 ? 90.840 17.044 -15.500 1.00 9.28 23 GLN B N 1
ATOM 6881 C CA . GLN B 1 24 ? 90.893 18.127 -16.485 1.00 9.44 23 GLN B CA 1
ATOM 6882 C C . GLN B 1 24 ? 89.685 19.056 -16.319 1.00 9.40 23 GLN B C 1
ATOM 6883 O O . GLN B 1 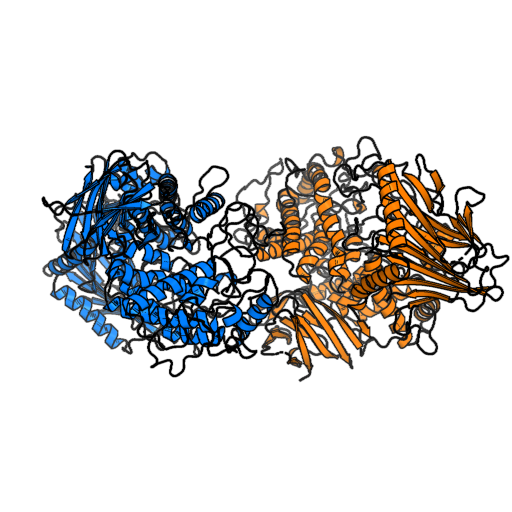24 ? 88.654 18.629 -15.774 1.00 9.36 23 GLN B O 1
ATOM 6889 N N . PRO B 1 25 ? 89.811 20.329 -16.753 1.00 9.19 24 PRO B N 1
ATOM 6890 C CA . PRO B 1 25 ? 88.691 21.278 -16.679 1.00 9.35 24 PRO B CA 1
ATOM 6891 C C . PRO B 1 25 ? 87.441 20.833 -17.430 1.00 9.39 24 PRO B C 1
ATOM 6892 O O . PRO B 1 25 ? 87.495 19.939 -18.271 1.00 9.30 24 PRO B O 1
ATOM 6896 N N . ALA B 1 26 ? 86.322 21.486 -17.126 1.00 9.52 25 ALA B N 1
ATOM 6897 C CA . ALA B 1 26 ? 85.066 21.230 -17.814 1.00 10.00 25 ALA B CA 1
ATOM 6898 C C . ALA B 1 26 ? 85.234 21.277 -19.336 1.00 10.62 25 ALA B C 1
ATOM 6899 O O . ALA B 1 26 ? 84.727 20.411 -20.042 1.00 10.66 25 ALA B O 1
ATOM 6901 N N . SER B 1 27 ? 85.983 22.266 -19.828 1.00 11.46 26 SER B N 1
ATOM 6902 C CA . SER B 1 27 ? 86.199 22.445 -21.268 1.00 12.41 26 SER B CA 1
ATOM 6903 C C . SER B 1 27 ? 86.885 21.252 -21.940 1.00 12.66 26 SER B C 1
ATOM 6904 O O . SER B 1 27 ? 86.792 21.089 -23.157 1.00 13.37 26 SER B O 1
ATOM 6907 N N . GLN B 1 28 ? 87.573 20.431 -21.147 1.00 12.27 27 GLN B N 1
ATOM 6908 C CA . GLN B 1 28 ? 88.296 19.269 -21.668 1.00 12.50 27 GLN B CA 1
ATOM 6909 C C . GLN B 1 28 ? 87.635 17.945 -21.265 1.00 11.70 27 GLN B C 1
ATOM 6910 O O . GLN B 1 28 ? 88.183 16.869 -21.513 1.00 11.72 27 GLN B O 1
ATOM 6916 N N . THR B 1 29 ? 86.451 18.032 -20.661 1.00 11.03 28 THR B N 1
ATOM 6917 C CA . THR B 1 29 ? 85.720 16.862 -20.182 1.00 10.58 28 THR B CA 1
ATOM 6918 C C . THR B 1 29 ? 84.697 16.412 -21.230 1.00 10.59 28 THR B C 1
ATOM 6919 O O . THR B 1 29 ? 84.097 17.240 -21.919 1.00 10.83 28 THR B O 1
ATOM 6923 N N . ASP B 1 30 ? 84.512 15.097 -21.344 1.00 10.65 29 ASP B N 1
ATOM 6924 C CA . ASP B 1 30 ? 83.597 14.495 -22.315 1.00 10.96 29 ASP B CA 1
ATOM 6925 C C . ASP B 1 30 ? 82.184 15.070 -22.197 1.00 10.56 29 ASP B C 1
ATOM 6926 O O . ASP B 1 30 ? 81.529 14.922 -21.161 1.00 10.68 29 ASP B O 1
ATOM 6931 N N . ALA B 1 31 ? 81.738 15.742 -23.257 1.00 10.34 30 ALA B N 1
ATOM 6932 C CA . ALA B 1 31 ? 80.372 16.254 -23.349 1.00 10.26 30 ALA B CA 1
ATOM 6933 C C . ALA B 1 31 ? 79.678 15.697 -24.596 1.00 10.45 30 ALA B C 1
ATOM 6934 O O . ALA B 1 31 ? 78.901 16.398 -25.256 1.00 10.24 30 ALA B O 1
ATOM 6936 N N . THR B 1 32 ? 79.944 14.426 -24.898 1.00 10.79 31 THR B N 1
ATOM 6937 C CA . THR B 1 32 ? 79.493 13.807 -26.153 1.00 11.19 31 THR B CA 1
ATOM 6938 C C . THR B 1 32 ? 78.134 13.113 -26.087 1.00 10.59 31 THR B C 1
ATOM 6939 O O . THR B 1 32 ? 77.650 12.606 -27.103 1.00 10.95 31 THR B O 1
ATOM 6943 N N . ALA B 1 33 ? 77.524 13.060 -24.903 1.00 9.91 32 ALA B N 1
ATOM 6944 C CA . ALA B 1 33 ? 76.194 12.472 -24.774 1.00 9.62 32 ALA B CA 1
ATOM 6945 C C . ALA B 1 33 ? 75.152 13.359 -25.458 1.00 9.50 32 ALA B C 1
ATOM 6946 O O . ALA B 1 33 ? 75.413 14.521 -25.764 1.00 9.11 32 ALA B O 1
ATOM 6948 N N . THR B 1 34 ? 73.979 12.798 -25.717 1.00 9.35 33 THR B N 1
ATOM 6949 C CA . THR B 1 34 ? 72.897 13.535 -26.370 1.00 9.32 33 THR B CA 1
ATOM 6950 C C . THR B 1 34 ? 72.649 14.866 -25.663 1.00 8.88 33 THR B C 1
ATOM 6951 O O . THR B 1 34 ? 72.457 14.901 -24.440 1.00 8.84 33 THR B O 1
ATOM 6955 N N . ALA B 1 35 ? 72.661 15.948 -26.440 1.00 8.83 34 ALA B N 1
ATOM 6956 C CA . ALA B 1 35 ? 72.484 17.296 -25.903 1.00 8.92 34 ALA B CA 1
ATOM 6957 C C . ALA B 1 35 ? 71.033 17.600 -25.535 1.00 8.95 34 ALA B C 1
ATOM 6958 O O . ALA B 1 35 ? 70.764 18.146 -24.465 1.00 8.92 34 ALA B O 1
ATOM 6960 N N . GLY B 1 36 ? 70.108 17.261 -26.429 1.00 9.09 35 GLY B N 1
ATOM 6961 C CA . GLY B 1 36 ? 68.695 17.550 -26.217 1.00 9.66 35 GLY B CA 1
ATOM 6962 C C . GLY B 1 36 ? 68.294 18.954 -26.634 1.00 9.88 35 GLY B C 1
ATOM 6963 O O . GLY B 1 36 ? 69.137 19.803 -26.968 1.00 10.42 35 GLY B O 1
ATOM 6964 N N . GLY B 1 37 ? 66.986 19.191 -26.620 1.00 10.04 36 GLY B N 1
ATOM 6965 C CA . GLY B 1 37 ? 66.423 20.488 -26.980 1.00 10.20 36 GLY B CA 1
ATOM 6966 C C . GLY B 1 37 ? 66.988 21.622 -26.153 1.00 10.33 36 GLY B C 1
ATOM 6967 O O . GLY B 1 37 ? 67.227 21.463 -24.951 1.00 10.64 36 GLY B O 1
ATOM 6968 N N . ASN B 1 38 ? 67.204 22.759 -26.818 1.00 10.35 37 ASN B N 1
ATOM 6969 C CA . ASN B 1 38 ? 67.732 23.990 -26.213 1.00 10.30 37 ASN B CA 1
ATOM 6970 C C . ASN B 1 38 ? 69.230 23.999 -25.920 1.00 10.25 37 ASN B C 1
ATOM 6971 O O . ASN B 1 38 ? 69.753 24.980 -25.394 1.00 10.29 37 ASN B O 1
ATOM 6976 N N . TYR B 1 39 ? 69.923 22.917 -26.265 1.00 9.97 38 TYR B N 1
ATOM 6977 C CA . TYR B 1 39 ? 71.361 22.833 -26.017 1.00 9.85 38 TYR B CA 1
ATOM 6978 C C . TYR B 1 39 ? 72.187 22.682 -27.299 1.00 10.26 38 TYR B C 1
ATOM 6979 O O . TYR B 1 39 ? 73.227 22.014 -27.312 1.00 10.51 38 TYR B O 1
ATOM 6988 N N . GLY B 1 40 ? 71.723 23.330 -28.367 1.00 10.68 39 GLY B N 1
ATOM 6989 C CA . GLY B 1 40 ? 72.436 23.358 -29.648 1.00 11.65 39 GLY B CA 1
ATOM 6990 C C . GLY B 1 40 ? 73.715 24.178 -29.608 1.00 12.18 39 GLY B C 1
ATOM 6991 O O . GLY B 1 40 ? 74.615 23.983 -30.432 1.00 13.16 39 GLY B O 1
ATOM 6992 N N . ASN B 1 41 ? 73.791 25.110 -28.661 1.00 11.92 40 ASN B N 1
ATOM 6993 C CA . ASN B 1 41 ? 75.013 25.868 -28.421 1.00 11.99 40 ASN B CA 1
ATOM 6994 C C . ASN B 1 41 ? 75.992 24.972 -27.667 1.00 11.66 40 ASN B C 1
ATOM 6995 O O . ASN B 1 41 ? 75.697 24.550 -26.544 1.00 11.30 40 ASN B O 1
ATOM 7000 N N . PRO B 1 42 ? 77.156 24.660 -28.278 1.00 11.58 41 PRO B N 1
ATOM 7001 C CA . PRO B 1 42 ? 78.108 23.754 -27.628 1.00 11.44 41 PRO B CA 1
ATOM 7002 C C . PRO B 1 42 ? 78.544 24.186 -26.228 1.00 10.80 41 PRO B C 1
ATOM 7003 O O . PRO B 1 42 ? 78.819 23.331 -25.390 1.00 10.30 41 PRO B O 1
ATOM 7007 N N . ASP B 1 43 ? 78.598 25.489 -25.970 1.00 10.37 42 ASP B N 1
ATOM 7008 C CA . ASP B 1 43 ? 78.985 25.977 -24.652 1.00 10.24 42 ASP B CA 1
ATOM 7009 C C . ASP B 1 43 ? 77.925 25.655 -23.587 1.00 9.24 42 ASP B C 1
ATOM 7010 O O . ASP B 1 43 ? 78.252 25.276 -22.457 1.00 9.31 42 ASP B O 1
ATOM 7015 N N . ASN B 1 44 ? 76.654 25.806 -23.951 1.00 8.70 43 ASN B N 1
ATOM 7016 C CA . ASN B 1 44 ? 75.564 25.427 -23.056 1.00 8.18 43 ASN B CA 1
ATOM 7017 C C . ASN B 1 44 ? 75.533 23.918 -22.827 1.00 7.90 43 ASN B C 1
ATOM 7018 O O . ASN B 1 44 ? 75.311 23.455 -21.701 1.00 7.66 43 ASN B O 1
ATOM 7023 N N . ASN B 1 45 ? 75.755 23.151 -23.892 1.00 7.77 44 ASN B N 1
ATOM 7024 C CA . ASN B 1 45 ? 75.824 21.711 -23.743 1.00 8.08 44 ASN B CA 1
ATOM 7025 C C . ASN B 1 45 ? 76.985 21.301 -22.845 1.00 7.85 44 ASN B C 1
ATOM 7026 O O . ASN B 1 45 ? 76.847 20.395 -22.021 1.00 7.98 44 ASN B O 1
ATOM 7031 N N . ARG B 1 46 ? 78.133 21.958 -23.002 1.00 8.26 45 ARG B N 1
ATOM 7032 C CA . ARG B 1 46 ? 79.276 21.663 -22.149 1.00 8.16 45 ARG B CA 1
ATOM 7033 C C . ARG B 1 46 ? 78.916 21.900 -20.683 1.00 7.86 45 ARG B C 1
ATOM 7034 O O . ARG B 1 46 ? 79.232 21.078 -19.821 1.00 7.84 45 ARG B O 1
ATOM 7042 N N . TRP B 1 47 ? 78.236 23.012 -20.410 1.00 7.35 46 TRP B N 1
ATOM 7043 C CA . TRP B 1 47 ? 77.795 23.330 -19.054 1.00 7.20 46 TRP B CA 1
ATOM 7044 C C . TRP B 1 47 ? 77.057 22.148 -18.408 1.00 6.93 46 TRP B C 1
ATOM 7045 O O . TRP B 1 47 ? 77.387 21.721 -17.299 1.00 6.99 46 TRP B O 1
ATOM 7056 N N . GLN B 1 48 ? 76.055 21.624 -19.106 1.00 6.82 47 GLN B N 1
ATOM 7057 C CA . GLN B 1 48 ? 75.158 20.645 -18.487 1.00 6.79 47 GLN B CA 1
ATOM 7058 C C . GLN B 1 48 ? 75.808 19.292 -18.276 1.00 6.86 47 GLN B C 1
ATOM 7059 O O . GLN B 1 48 ? 75.381 18.538 -17.402 1.00 6.89 47 GLN B O 1
ATOM 7065 N N . GLN B 1 49 ? 76.833 18.985 -19.071 1.00 6.99 48 GLN B N 1
ATOM 7066 C CA . GLN B 1 49 ? 77.450 17.657 -19.029 1.00 7.18 48 GLN B CA 1
ATOM 7067 C C . GLN B 1 49 ? 78.670 17.576 -18.132 1.00 7.51 48 GLN B C 1
ATOM 7068 O O . GLN B 1 49 ? 79.070 16.479 -17.745 1.00 7.60 48 GLN B O 1
ATOM 7074 N N . THR B 1 50 ? 79.269 18.721 -17.803 1.00 7.26 49 THR B N 1
ATOM 7075 C CA . THR B 1 50 ? 80.617 18.706 -17.233 1.00 7.63 49 THR B CA 1
ATOM 7076 C C . THR B 1 50 ? 80.853 19.520 -15.959 1.00 7.59 49 THR B C 1
ATOM 7077 O O . THR B 1 50 ? 81.865 19.300 -15.292 1.00 7.77 49 THR B O 1
ATOM 7081 N N . THR B 1 51 ? 79.964 20.457 -15.625 1.00 7.18 50 THR B N 1
ATOM 7082 C CA . THR B 1 51 ? 80.208 21.342 -14.481 1.00 7.14 50 THR B CA 1
ATOM 7083 C C . THR B 1 51 ? 79.691 20.744 -13.179 1.00 6.94 50 THR B C 1
ATOM 7084 O O . THR B 1 51 ? 78.853 19.840 -13.186 1.00 7.40 50 THR B O 1
ATOM 7088 N N . LEU B 1 52 ? 80.208 21.243 -12.062 1.00 6.90 51 LEU B N 1
ATOM 7089 C CA . LEU B 1 52 ? 79.915 20.639 -10.768 1.00 6.96 51 LEU B CA 1
ATOM 7090 C C . LEU B 1 52 ? 79.119 21.584 -9.884 1.00 6.82 51 LEU B C 1
ATOM 7091 O O . LEU B 1 52 ? 79.555 22.706 -9.615 1.00 6.63 51 LEU B O 1
ATOM 7096 N N . PRO B 1 53 ? 77.917 21.149 -9.461 1.00 6.56 52 PRO B N 1
ATOM 7097 C CA . PRO B 1 53 ? 76.977 22.009 -8.744 1.00 6.67 52 PRO B CA 1
ATOM 7098 C C . PRO B 1 53 ? 77.159 22.072 -7.234 1.00 6.93 52 PRO B C 1
ATOM 7099 O O . PRO B 1 53 ? 77.528 21.080 -6.601 1.00 7.04 52 PRO B O 1
ATOM 7103 N N . PHE B 1 54 ? 76.855 23.232 -6.667 1.00 6.72 53 PHE B N 1
ATOM 7104 C CA . PHE B 1 54 ? 76.756 23.391 -5.226 1.00 6.65 53 PHE B CA 1
ATOM 7105 C C . PHE B 1 54 ? 75.730 24.492 -4.956 1.00 6.39 53 PHE B C 1
ATOM 7106 O O . PHE B 1 54 ? 75.438 25.310 -5.837 1.00 6.62 53 PHE B O 1
ATOM 7114 N N . GLY B 1 55 ? 75.163 24.504 -3.757 1.00 6.57 54 GLY B N 1
ATOM 7115 C CA . GLY B 1 55 ? 74.168 25.507 -3.430 1.00 6.43 54 GLY B CA 1
ATOM 7116 C C . GLY B 1 55 ? 73.781 25.481 -1.976 1.00 6.56 54 GLY B C 1
ATOM 7117 O O . GLY B 1 55 ? 74.171 24.572 -1.236 1.00 7.16 54 GLY B O 1
ATOM 7118 N N . ASN B 1 56 ? 73.012 26.487 -1.570 1.00 6.86 55 ASN B N 1
ATOM 7119 C CA . ASN B 1 56 ? 72.483 26.557 -0.209 1.00 6.89 55 ASN B CA 1
ATOM 7120 C C . ASN B 1 56 ? 70.954 26.516 -0.174 1.00 6.60 55 ASN B C 1
ATOM 7121 O O . ASN B 1 56 ? 70.336 26.961 0.793 1.00 6.66 55 ASN B O 1
ATOM 7126 N N . GLY B 1 57 ? 70.359 25.983 -1.237 1.00 6.45 56 GLY B N 1
ATOM 7127 C CA . GLY B 1 57 ? 68.905 25.964 -1.392 1.00 6.57 56 GLY B CA 1
ATOM 7128 C C . GLY B 1 57 ? 68.340 27.217 -2.047 1.00 6.67 56 GLY B C 1
ATOM 7129 O O . GLY B 1 57 ? 67.174 27.227 -2.465 1.00 7.07 56 GLY B O 1
ATOM 7130 N N . LYS B 1 58 ? 69.163 28.264 -2.145 1.00 7.06 57 LYS B N 1
ATOM 7131 C CA . LYS B 1 58 ? 68.723 29.575 -2.632 1.00 7.31 57 LYS B CA 1
ATOM 7132 C C . LYS B 1 58 ? 69.628 30.087 -3.748 1.00 6.88 57 LYS B C 1
ATOM 7133 O O . LYS B 1 58 ? 69.159 30.315 -4.867 1.00 7.92 57 LYS B O 1
ATOM 7139 N N . ILE B 1 59 ? 70.916 30.252 -3.455 1.00 6.68 58 ILE B N 1
ATOM 7140 C CA . ILE B 1 59 ? 71.897 30.522 -4.498 1.00 7.12 58 ILE B CA 1
ATOM 7141 C C . ILE B 1 59 ? 72.663 29.250 -4.843 1.00 6.70 58 ILE B C 1
ATOM 7142 O O . ILE B 1 59 ? 72.853 28.361 -3.999 1.00 6.91 58 ILE B O 1
ATOM 7147 N N . GLY B 1 60 ? 73.084 29.165 -6.098 1.00 7.01 59 GLY B N 1
ATOM 7148 C CA . GLY B 1 60 ? 73.820 28.016 -6.583 1.00 7.16 59 GLY B CA 1
ATOM 7149 C C . GLY B 1 60 ? 74.928 28.406 -7.535 1.00 6.66 59 GLY B C 1
ATOM 7150 O O . GLY B 1 60 ? 74.847 29.431 -8.225 1.00 6.76 59 GLY B O 1
ATOM 7151 N N . GLY B 1 61 ? 75.961 27.576 -7.560 1.00 6.60 60 GLY B N 1
ATOM 7152 C CA . GLY B 1 61 ? 77.016 27.678 -8.549 1.00 6.72 60 GLY B CA 1
ATOM 7153 C C . GLY B 1 61 ? 77.237 26.365 -9.261 1.00 6.50 60 GLY B C 1
ATOM 7154 O O . GLY B 1 61 ? 76.933 25.295 -8.728 1.00 6.82 60 GLY B O 1
ATOM 7155 N N . THR B 1 62 ? 77.771 26.456 -10.472 1.00 6.75 61 THR B N 1
ATOM 7156 C CA . THR B 1 62 ? 78.245 25.298 -11.213 1.00 6.73 61 THR B CA 1
ATOM 7157 C C . THR B 1 62 ? 79.653 25.629 -11.701 1.00 6.43 61 THR B C 1
ATOM 7158 O O . THR B 1 62 ? 79.860 26.564 -12.483 1.00 6.75 61 THR B O 1
ATOM 7162 N N . VAL B 1 63 ? 80.619 24.868 -11.194 1.00 6.69 62 VAL B N 1
ATOM 7163 C CA . VAL B 1 63 ? 82.040 25.180 -11.337 1.00 7.08 62 VAL B CA 1
ATOM 7164 C C . VAL B 1 63 ? 82.614 24.521 -12.579 1.00 7.24 62 VAL B C 1
ATOM 7165 O O . VAL B 1 63 ? 82.469 23.313 -12.769 1.00 7.32 62 VAL B O 1
ATOM 7169 N N . TRP B 1 64 ? 83.280 25.321 -13.414 1.00 7.43 63 TRP B N 1
ATOM 7170 C CA . TRP B 1 64 ? 83.945 24.808 -14.612 1.00 7.61 63 TRP B CA 1
ATOM 7171 C C . TRP B 1 64 ? 85.382 24.332 -14.337 1.00 8.07 63 TRP B C 1
ATOM 7172 O O . TRP B 1 64 ? 85.838 23.344 -14.914 1.00 8.49 63 TRP B O 1
ATOM 7183 N N . GLY B 1 65 ? 86.086 25.039 -13.456 1.00 8.07 64 GLY B N 1
ATOM 7184 C CA . GLY B 1 65 ? 87.473 24.695 -13.122 1.00 8.66 64 GLY B CA 1
ATOM 7185 C C . GLY B 1 65 ? 88.471 25.014 -14.224 1.00 9.11 64 GLY B C 1
ATOM 7186 O O . GLY B 1 65 ? 89.483 24.327 -14.371 1.00 9.45 64 GLY B O 1
ATOM 7187 N N . GLU B 1 66 ? 88.197 26.056 -15.002 1.00 9.30 65 GLU B N 1
ATOM 7188 C CA . GLU B 1 66 ? 89.110 26.449 -16.076 1.00 9.72 65 GLU B CA 1
ATOM 7189 C C . GLU B 1 66 ? 90.400 27.022 -15.509 1.00 9.93 65 GLU B C 1
ATOM 7190 O O . GLU B 1 66 ? 90.403 27.637 -14.449 1.00 10.21 65 GLU B O 1
ATOM 7196 N N . VAL B 1 67 ? 91.499 26.807 -16.225 1.00 10.28 66 VAL B N 1
ATOM 7197 C CA . VAL B 1 67 ? 92.821 27.195 -15.733 1.00 10.59 66 VAL B CA 1
ATOM 7198 C C . VAL B 1 67 ? 92.966 28.717 -15.628 1.00 10.58 66 VAL B C 1
ATOM 7199 O O . VAL B 1 67 ? 93.238 29.247 -14.548 1.00 10.72 66 VAL B O 1
ATOM 7203 N N . SER B 1 68 ? 92.761 29.421 -16.739 1.00 10.82 67 SER B N 1
ATOM 7204 C CA . SER B 1 68 ? 92.964 30.868 -16.754 1.00 11.35 67 SER B CA 1
ATOM 7205 C C . SER B 1 68 ? 91.669 31.654 -16.553 1.00 11.27 67 SER B C 1
ATOM 7206 O O . SER B 1 68 ? 91.558 32.433 -15.609 1.00 11.71 67 SER B O 1
ATOM 7209 N N . ARG B 1 69 ? 90.701 31.465 -17.446 1.00 11.21 68 ARG B N 1
ATOM 7210 C CA . ARG B 1 69 ? 89.425 32.162 -17.312 1.00 11.05 68 ARG B CA 1
ATOM 7211 C C . ARG B 1 69 ? 88.427 31.254 -16.607 1.00 10.25 68 ARG B C 1
ATOM 7212 O O . ARG B 1 69 ? 87.584 30.604 -17.230 1.00 10.69 68 ARG B O 1
ATOM 7220 N N . GLU B 1 70 ? 88.561 31.209 -15.289 1.00 9.48 69 GLU B N 1
ATOM 7221 C CA . GLU B 1 70 ? 87.693 30.406 -14.442 1.00 8.97 69 GLU B CA 1
ATOM 7222 C C . GLU B 1 70 ? 86.271 30.964 -14.489 1.00 8.70 69 GLU B C 1
ATOM 7223 O O . GLU B 1 70 ? 86.065 32.177 -14.621 1.00 8.50 69 GLU B O 1
ATOM 7229 N N . ARG B 1 71 ? 85.303 30.061 -14.386 1.00 8.44 70 ARG B N 1
ATOM 7230 C CA . ARG B 1 71 ? 83.899 30.391 -14.536 1.00 8.30 70 ARG B CA 1
ATOM 7231 C C . ARG B 1 71 ? 83.088 29.602 -13.515 1.00 8.11 70 ARG B C 1
ATOM 7232 O O . ARG B 1 71 ? 83.282 28.393 -13.366 1.00 8.11 70 ARG B O 1
ATOM 7240 N N . VAL B 1 72 ? 82.207 30.299 -12.800 1.00 7.47 71 VAL B N 1
ATOM 7241 C CA . VAL B 1 72 ? 81.206 29.658 -11.950 1.00 7.54 71 VAL B CA 1
ATOM 7242 C C . VAL B 1 72 ? 79.856 30.185 -12.414 1.00 7.20 71 VAL B C 1
ATOM 7243 O O . VAL B 1 72 ? 79.533 31.357 -12.222 1.00 7.44 71 VAL B O 1
ATOM 7247 N N . THR B 1 73 ? 79.088 29.325 -13.065 1.00 6.75 72 THR B N 1
ATOM 7248 C CA . THR B 1 73 ? 77.750 29.694 -13.511 1.00 6.72 72 THR B CA 1
ATOM 7249 C C . THR B 1 73 ? 76.867 29.897 -12.279 1.00 6.61 72 THR B C 1
ATOM 7250 O O . THR B 1 73 ? 76.919 29.098 -11.347 1.00 6.59 72 THR B O 1
ATOM 7254 N N . PHE B 1 74 ? 76.085 30.973 -12.271 1.00 6.51 73 PHE B N 1
ATOM 7255 C CA . PHE B 1 74 ? 75.434 31.452 -11.054 1.00 6.63 73 PHE B CA 1
ATOM 7256 C C . PHE B 1 74 ? 73.918 31.487 -11.163 1.00 6.28 73 PHE B C 1
ATOM 7257 O O . PHE B 1 74 ? 73.367 31.911 -12.188 1.00 6.47 73 PHE B O 1
ATOM 7265 N N . ASN B 1 75 ? 73.264 31.039 -10.090 1.00 6.11 74 ASN B N 1
ATOM 7266 C CA . ASN B 1 75 ? 71.803 31.021 -9.987 1.00 5.84 74 ASN B CA 1
ATOM 7267 C C . ASN B 1 75 ? 71.316 31.556 -8.650 1.00 5.86 74 ASN B C 1
ATOM 7268 O O . ASN B 1 75 ? 71.984 31.404 -7.627 1.00 6.24 74 ASN B O 1
ATOM 7273 N N . GLU B 1 76 ? 70.127 32.150 -8.672 1.00 5.94 75 GLU B N 1
ATOM 7274 C CA . GLU B 1 76 ? 69.334 32.354 -7.461 1.00 6.22 75 GLU B CA 1
ATOM 7275 C C . GLU B 1 76 ? 67.910 31.879 -7.758 1.00 5.83 75 GLU B C 1
ATOM 7276 O O . GLU B 1 76 ? 67.346 32.192 -8.815 1.00 5.92 75 GLU B O 1
ATOM 7282 N N . GLU B 1 77 ? 67.349 31.121 -6.819 1.00 6.01 76 GLU B N 1
ATOM 7283 C CA . GLU B 1 77 ? 66.114 30.359 -7.029 1.00 5.84 76 GLU B CA 1
ATOM 7284 C C . GLU B 1 77 ? 64.887 31.179 -7.431 1.00 5.58 76 GLU B C 1
ATOM 7285 O O . GLU B 1 77 ? 63.951 30.626 -8.003 1.00 5.86 76 GLU B O 1
ATOM 7291 N N . THR B 1 78 ? 64.867 32.470 -7.103 1.00 5.72 77 THR B N 1
ATOM 7292 C CA . THR B 1 78 ? 63.679 33.292 -7.360 1.00 5.77 77 THR B CA 1
ATOM 7293 C C . THR B 1 78 ? 63.766 34.146 -8.617 1.00 5.78 77 THR B C 1
ATOM 7294 O O . THR B 1 78 ? 62.869 34.963 -8.857 1.00 6.17 77 THR B O 1
ATOM 7298 N N . LEU B 1 79 ? 64.811 33.957 -9.425 1.00 5.71 78 LEU B N 1
ATOM 7299 C CA . LEU B 1 79 ? 64.949 34.759 -10.642 1.00 5.81 78 LEU B CA 1
ATOM 7300 C C . LEU B 1 79 ? 64.052 34.190 -11.740 1.00 5.52 78 LEU B C 1
ATOM 7301 O O . LEU B 1 79 ? 64.482 33.408 -12.594 1.00 5.74 78 LEU B O 1
ATOM 7306 N N . TRP B 1 80 ? 62.789 34.604 -11.683 1.00 5.69 79 TRP B N 1
ATOM 7307 C CA . TRP B 1 80 ? 61.710 34.084 -12.499 1.00 5.69 79 TRP B CA 1
ATOM 7308 C C . TRP B 1 80 ? 61.025 35.225 -13.249 1.00 5.71 79 TRP B C 1
ATOM 7309 O O . TRP B 1 80 ? 60.573 36.196 -12.637 1.00 5.67 79 TRP B O 1
ATOM 7320 N N . THR B 1 81 ? 60.928 35.103 -14.567 1.00 5.67 80 THR B N 1
ATOM 7321 C CA . THR B 1 81 ? 60.056 35.987 -15.336 1.00 5.88 80 THR B CA 1
ATOM 7322 C C . THR B 1 81 ? 58.613 35.489 -15.219 1.00 5.49 80 THR B C 1
ATOM 7323 O O . THR B 1 81 ? 58.355 34.424 -14.654 1.00 5.72 80 THR B O 1
ATOM 7327 N N . GLY B 1 82 ? 57.680 36.269 -15.753 1.00 5.63 81 GLY B N 1
ATOM 7328 C CA . GLY B 1 82 ? 56.259 35.972 -15.672 1.00 5.75 81 GLY B CA 1
ATOM 7329 C C . GLY B 1 82 ? 55.593 36.619 -14.474 1.00 5.23 81 GLY B C 1
ATOM 7330 O O . GLY B 1 82 ? 56.220 37.378 -13.719 1.00 5.65 81 GLY B O 1
ATOM 7331 N N . GLY B 1 83 ? 54.307 36.329 -14.302 1.00 5.49 82 GLY B N 1
ATOM 7332 C CA . GLY B 1 83 ? 53.600 36.766 -13.107 1.00 5.94 82 GLY B CA 1
ATOM 7333 C C . GLY B 1 83 ? 53.089 38.193 -13.175 1.00 5.83 82 GLY B C 1
ATOM 7334 O O . GLY B 1 83 ? 53.111 38.827 -14.233 1.00 5.74 82 GLY B O 1
ATOM 7335 N N . PRO B 1 84 ? 52.632 38.735 -12.035 1.00 6.46 83 PRO B N 1
ATOM 7336 C CA . PRO B 1 84 ? 52.092 40.089 -12.051 1.00 7.15 83 PRO B CA 1
ATOM 7337 C C . PRO B 1 84 ? 53.157 41.076 -12.518 1.00 7.14 83 PRO B C 1
ATOM 7338 O O . PRO B 1 84 ? 54.327 40.947 -12.155 1.00 7.48 83 PRO B O 1
ATOM 7342 N N . GLY B 1 85 ? 52.749 42.032 -13.350 1.00 7.38 84 GLY B N 1
ATOM 7343 C CA . GLY B 1 85 ? 53.680 42.979 -13.946 1.00 7.61 84 GLY B CA 1
ATOM 7344 C C . GLY B 1 85 ? 54.139 42.591 -15.339 1.00 7.48 84 GLY B C 1
ATOM 7345 O O . GLY B 1 85 ? 54.692 43.423 -16.053 1.00 8.15 84 GLY B O 1
ATOM 7346 N N . SER B 1 86 ? 53.919 41.339 -15.737 1.00 7.05 85 SER B N 1
ATOM 7347 C CA . SER B 1 86 ? 54.310 40.888 -17.078 1.00 7.05 85 SER B CA 1
ATOM 7348 C C . SER B 1 86 ? 53.289 41.260 -18.153 1.00 7.61 85 SER B C 1
ATOM 7349 O O . SER B 1 86 ? 53.561 41.140 -19.351 1.00 7.89 85 SER B O 1
ATOM 7352 N N . SER B 1 87 ? 52.109 41.672 -17.702 1.00 7.79 86 SER B N 1
ATOM 7353 C CA . SER B 1 87 ? 51.041 42.211 -18.538 1.00 8.34 86 SER B CA 1
ATOM 7354 C C . SER B 1 87 ? 50.190 43.070 -17.621 1.00 8.94 86 SER B C 1
ATOM 7355 O O . SER B 1 87 ? 50.410 43.095 -16.410 1.00 9.15 86 SER B O 1
ATOM 7358 N N . THR B 1 88 ? 49.200 43.749 -18.191 1.00 9.11 87 THR B N 1
ATOM 7359 C CA . THR B 1 88 ? 48.280 44.560 -17.399 1.00 10.09 87 THR B CA 1
ATOM 7360 C C . THR B 1 88 ? 47.107 43.745 -16.840 1.00 9.53 87 THR B C 1
ATOM 7361 O O . THR B 1 88 ? 46.260 44.280 -16.115 1.00 10.03 87 THR B O 1
ATOM 7365 N N . SER B 1 89 ? 47.061 42.453 -17.159 1.00 8.92 88 SER B N 1
ATOM 7366 C CA . SER B 1 89 ? 45.900 41.643 -16.818 1.00 8.34 88 SER B CA 1
ATOM 7367 C C . SER B 1 89 ? 46.242 40.254 -16.278 1.00 7.86 88 SER B C 1
ATOM 7368 O O . SER B 1 89 ? 45.409 39.354 -16.323 1.00 8.28 88 SER B O 1
ATOM 7371 N N . TYR B 1 90 ? 47.452 40.084 -15.751 1.00 6.97 89 TYR B N 1
ATOM 7372 C CA . TYR B 1 90 ? 47.876 38.779 -15.248 1.00 6.82 89 TYR B CA 1
ATOM 7373 C C . TYR B 1 90 ? 46.869 38.178 -14.278 1.00 6.93 89 TYR B C 1
ATOM 7374 O O . TYR B 1 90 ? 46.530 38.803 -13.273 1.00 6.83 89 TYR B O 1
ATOM 7383 N N . ASN B 1 91 ? 46.427 36.961 -14.591 1.00 6.68 90 ASN B N 1
ATOM 7384 C CA . ASN B 1 91 ? 45.436 36.242 -13.801 1.00 6.77 90 ASN B CA 1
ATOM 7385 C C . ASN B 1 91 ? 45.743 34.744 -13.789 1.00 6.57 90 ASN B C 1
ATOM 7386 O O . ASN B 1 91 ? 44.844 33.913 -13.914 1.00 6.74 90 ASN B O 1
ATOM 7391 N N . GLY B 1 92 ? 47.026 34.412 -13.644 1.00 6.49 91 GLY B N 1
ATOM 7392 C CA . GLY B 1 92 ? 47.463 33.019 -13.509 1.00 6.46 91 GLY B CA 1
ATOM 7393 C C . GLY B 1 92 ? 47.218 32.154 -14.731 1.00 6.08 91 GLY B C 1
ATOM 7394 O O . GLY B 1 92 ? 47.266 30.925 -14.634 1.00 6.37 91 GLY B O 1
ATOM 7395 N N . GLY B 1 93 ? 46.960 32.793 -15.873 1.00 5.77 92 GLY B N 1
ATOM 7396 C CA . GLY B 1 93 ? 46.673 32.077 -17.112 1.00 6.11 92 GLY B CA 1
ATOM 7397 C C . GLY B 1 93 ? 45.217 31.702 -17.316 1.00 6.00 92 GLY B C 1
ATOM 7398 O O . GLY B 1 93 ? 44.858 31.143 -18.356 1.00 5.96 92 GLY B O 1
ATOM 7399 N N . ASN B 1 94 ? 44.365 31.984 -16.332 1.00 5.80 93 ASN B N 1
ATOM 7400 C CA . ASN B 1 94 ? 42.977 31.530 -16.404 1.00 5.94 93 ASN B CA 1
ATOM 7401 C C . ASN B 1 94 ? 42.203 32.183 -17.541 1.00 6.13 93 ASN B C 1
ATOM 7402 O O . ASN B 1 94 ? 42.274 33.393 -17.733 1.00 6.57 93 ASN B O 1
ATOM 7407 N N . ASN B 1 95 ? 41.474 31.373 -18.300 1.00 6.62 94 ASN B N 1
ATOM 7408 C CA . ASN B 1 95 ? 40.694 31.874 -19.420 1.00 6.79 94 ASN B CA 1
ATOM 7409 C C . ASN B 1 95 ? 39.210 31.665 -19.161 1.00 6.91 94 ASN B C 1
ATOM 7410 O O . ASN B 1 95 ? 38.704 30.550 -19.258 1.00 6.93 94 ASN B O 1
ATOM 7415 N N . GLU B 1 96 ? 38.522 32.750 -18.816 1.00 7.51 95 GLU B N 1
ATOM 7416 C CA . GLU B 1 96 ? 37.099 32.693 -18.488 1.00 8.50 95 GLU B CA 1
ATOM 7417 C C . GLU B 1 96 ? 36.222 32.259 -19.650 1.00 8.52 95 GLU B C 1
ATOM 7418 O O . GLU B 1 96 ? 35.202 31.610 -19.445 1.00 8.80 95 GLU B O 1
ATOM 7424 N N . THR B 1 97 ? 36.622 32.616 -20.866 1.00 8.31 96 THR B N 1
ATOM 7425 C CA . THR B 1 97 ? 35.854 32.226 -22.044 1.00 9.30 96 THR B CA 1
ATOM 7426 C C . THR B 1 97 ? 35.913 30.714 -22.269 1.00 8.63 96 THR B C 1
ATOM 7427 O O . THR B 1 97 ? 34.953 30.116 -22.755 1.00 9.46 96 THR B O 1
ATOM 7431 N N . LYS B 1 98 ? 37.036 30.107 -21.902 1.00 8.09 97 LYS B N 1
ATOM 7432 C CA . LYS B 1 98 ? 37.199 28.662 -22.010 1.00 7.99 97 LYS B CA 1
ATOM 7433 C C . LYS B 1 98 ? 36.463 27.931 -20.887 1.00 7.89 97 LYS B C 1
ATOM 7434 O O . LYS B 1 98 ? 35.718 26.982 -21.140 1.00 8.47 97 LYS B O 1
ATOM 7440 N N . GLY B 1 99 ? 36.661 28.382 -19.652 1.00 7.75 98 GLY B N 1
ATOM 7441 C CA . GLY B 1 99 ? 36.114 27.679 -18.493 1.00 7.89 98 GLY B CA 1
ATOM 7442 C C . GLY B 1 99 ? 34.614 27.835 -18.312 1.00 7.99 98 GLY B C 1
ATOM 7443 O O . GLY B 1 99 ? 33.929 26.882 -17.920 1.00 7.98 98 GLY B O 1
ATOM 7444 N N . GLN B 1 100 ? 34.105 29.040 -18.578 1.00 8.67 99 GLN B N 1
ATOM 7445 C CA . GLN B 1 100 ? 32.673 29.340 -18.431 1.00 9.48 99 GLN B CA 1
ATOM 7446 C C . GLN B 1 100 ? 32.148 28.980 -17.031 1.00 9.22 99 GLN B C 1
ATOM 7447 O O . GLN B 1 100 ? 31.062 28.404 -16.893 1.00 9.07 99 GLN B O 1
ATOM 7453 N N . ASN B 1 101 ? 32.932 29.312 -16.004 1.00 9.16 100 ASN B N 1
ATOM 7454 C CA . ASN B 1 101 ? 32.581 29.008 -14.611 1.00 9.67 100 ASN B CA 1
ATOM 7455 C C . ASN B 1 101 ? 32.131 27.559 -14.401 1.00 9.19 100 ASN B C 1
ATOM 7456 O O . ASN B 1 101 ? 31.156 27.283 -13.690 1.00 9.52 100 ASN B O 1
ATOM 7461 N N . GLY B 1 102 ? 32.853 26.633 -15.030 1.00 8.59 101 GLY B N 1
ATOM 7462 C CA . GLY B 1 102 ? 32.585 25.207 -14.886 1.00 8.62 101 GLY B CA 1
ATOM 7463 C C . GLY B 1 102 ? 31.641 24.599 -15.909 1.00 8.49 101 GLY B C 1
ATOM 7464 O O . GLY B 1 102 ? 31.504 23.380 -15.957 1.00 8.89 101 GLY B O 1
ATOM 7465 N N . ALA B 1 103 ? 31.001 25.431 -16.731 1.00 8.47 102 ALA B N 1
ATOM 7466 C CA . ALA B 1 103 ? 29.981 24.948 -17.665 1.00 8.70 102 ALA B CA 1
ATOM 7467 C C . ALA B 1 103 ? 30.560 24.081 -18.779 1.00 8.45 102 ALA B C 1
ATOM 7468 O O . ALA B 1 103 ? 29.913 23.144 -19.232 1.00 8.44 102 ALA B O 1
ATOM 7470 N N . THR B 1 104 ? 31.779 24.389 -19.216 1.00 7.94 103 THR B N 1
ATOM 7471 C CA . THR B 1 104 ? 32.427 23.623 -20.283 1.00 8.02 103 THR B CA 1
ATOM 7472 C C . THR B 1 104 ? 32.696 22.195 -19.815 1.00 7.83 103 THR B C 1
ATOM 7473 O O . THR B 1 104 ? 32.340 21.226 -20.495 1.00 7.86 103 THR B O 1
ATOM 7477 N N . LEU B 1 105 ? 33.321 22.081 -18.646 1.00 7.64 104 LEU B N 1
ATOM 7478 C CA . LEU B 1 105 ? 33.590 20.795 -18.027 1.00 8.08 104 LEU B CA 1
ATOM 7479 C C . LEU B 1 105 ? 32.299 20.019 -17.748 1.00 8.03 104 LEU B C 1
ATOM 7480 O O . LEU B 1 105 ? 32.213 18.823 -18.034 1.00 7.90 104 LEU B O 1
ATOM 7485 N N . ARG B 1 106 ? 31.304 20.710 -17.198 1.00 8.22 105 ARG B N 1
ATOM 7486 C CA . ARG B 1 106 ? 30.019 20.097 -16.854 1.00 9.30 105 ARG B CA 1
ATOM 7487 C C . ARG B 1 106 ? 29.359 19.454 -18.076 1.00 8.71 105 ARG B C 1
ATOM 7488 O O . ARG B 1 106 ? 28.866 18.323 -18.006 1.00 8.98 105 ARG B O 1
ATOM 7496 N N . ALA B 1 107 ? 29.365 20.176 -19.190 1.00 8.65 106 ALA B N 1
ATOM 7497 C CA . ALA B 1 107 ? 28.735 19.694 -20.416 1.00 8.69 106 ALA B CA 1
ATOM 7498 C C . ALA B 1 107 ? 29.468 18.492 -21.021 1.00 8.64 106 ALA B C 1
ATOM 7499 O O . ALA B 1 107 ? 28.830 17.578 -21.546 1.00 8.75 106 ALA B O 1
ATOM 7501 N N . LEU B 1 108 ? 30.799 18.485 -20.950 1.00 8.43 107 LEU B N 1
ATOM 7502 C CA . LEU B 1 108 ? 31.580 17.338 -21.419 1.00 8.37 107 LEU B CA 1
ATOM 7503 C C . LEU B 1 108 ? 31.278 16.102 -20.580 1.00 8.41 107 LEU B C 1
ATOM 7504 O O . LEU B 1 108 ? 31.093 15.009 -21.116 1.00 8.45 107 LEU B O 1
ATOM 7509 N N . ASN B 1 109 ? 31.213 16.285 -19.264 1.00 8.56 108 ASN B N 1
ATOM 7510 C CA . ASN B 1 109 ? 30.885 15.188 -18.366 1.00 8.77 108 ASN B CA 1
ATOM 7511 C C . ASN B 1 109 ? 29.482 14.636 -18.608 1.00 9.22 108 ASN B C 1
ATOM 7512 O O . ASN B 1 109 ? 29.269 13.428 -18.509 1.00 9.62 108 ASN B O 1
ATOM 7517 N N . LYS B 1 110 ? 28.540 15.516 -18.950 1.00 9.40 109 LYS B N 1
ATOM 7518 C CA . LYS B 1 110 ? 27.180 15.091 -19.296 1.00 10.27 109 LYS B CA 1
ATOM 7519 C C . LYS B 1 110 ? 27.180 14.214 -20.551 1.00 9.66 109 LYS B C 1
ATOM 7520 O O . LYS B 1 110 ? 26.473 13.206 -20.607 1.00 10.23 109 LYS B O 1
ATOM 7526 N N . GLN B 1 111 ? 27.976 14.590 -21.551 1.00 9.23 110 GLN B N 1
ATOM 7527 C CA . GLN B 1 111 ? 28.104 13.770 -22.758 1.00 9.39 110 GLN B CA 1
ATOM 7528 C C . GLN B 1 111 ? 28.595 12.366 -22.417 1.00 9.19 110 GLN B C 1
ATOM 7529 O O . GLN B 1 111 ? 28.053 11.374 -22.909 1.00 9.43 110 GLN B O 1
ATOM 7535 N N . LEU B 1 112 ? 29.614 12.288 -21.563 1.00 9.16 111 LEU B N 1
ATOM 7536 C CA . LEU B 1 112 ? 30.142 11.005 -21.107 1.00 9.24 111 LEU B CA 1
ATOM 7537 C C . LEU B 1 112 ? 29.116 10.223 -20.288 1.00 9.66 111 LEU B C 1
ATOM 7538 O O . LEU B 1 112 ? 28.922 9.027 -20.511 1.00 10.10 111 LEU B O 1
ATOM 7543 N N . ALA B 1 113 ? 28.450 10.903 -19.357 1.00 9.89 112 ALA B N 1
ATOM 7544 C CA . ALA B 1 113 ? 27.446 10.257 -18.513 1.00 10.62 112 ALA B CA 1
ATOM 7545 C C . ALA B 1 113 ? 26.283 9.702 -19.336 1.00 11.11 112 ALA B C 1
ATOM 7546 O O . ALA B 1 113 ? 25.674 8.701 -18.953 1.00 11.60 112 ALA B O 1
ATOM 7548 N N . ASN B 1 114 ? 25.996 10.342 -20.468 1.00 11.76 113 ASN B N 1
ATOM 7549 C CA . ASN B 1 114 ? 24.929 9.900 -21.368 1.00 13.05 113 ASN B CA 1
ATOM 7550 C C . ASN B 1 114 ? 25.343 8.773 -22.316 1.00 13.29 113 ASN B C 1
ATOM 7551 O O . ASN B 1 114 ? 24.544 8.333 -23.149 1.00 13.92 113 ASN B O 1
ATOM 7556 N N . GLY B 1 115 ? 26.588 8.316 -22.200 1.00 12.98 114 GLY B N 1
ATOM 7557 C CA . GLY B 1 115 ? 27.028 7.126 -22.923 1.00 13.05 114 GLY B CA 1
ATOM 7558 C C . GLY B 1 115 ? 28.171 7.275 -23.910 1.00 12.83 114 GLY B C 1
ATOM 7559 O O . GLY B 1 115 ? 28.620 6.281 -24.479 1.00 13.35 114 GLY B O 1
ATOM 7560 N N . ALA B 1 116 ? 28.651 8.498 -24.124 1.00 12.51 115 ALA B N 1
ATOM 7561 C CA . ALA B 1 116 ? 29.800 8.697 -25.007 1.00 12.12 115 ALA B CA 1
ATOM 7562 C C . ALA B 1 116 ? 31.044 8.016 -24.438 1.00 12.01 115 ALA B C 1
ATOM 7563 O O . ALA B 1 116 ? 31.304 8.088 -23.233 1.00 12.18 115 ALA B O 1
ATOM 7565 N N . GLU B 1 117 ? 31.790 7.335 -25.304 1.00 11.63 116 GLU B N 1
ATOM 7566 C CA . GLU B 1 117 ? 33.054 6.706 -24.916 1.00 11.89 116 GLU B CA 1
ATOM 7567 C C . GLU B 1 117 ? 34.189 7.724 -24.902 1.00 10.87 116 GLU B C 1
ATOM 7568 O O . GLU B 1 117 ? 35.151 7.590 -24.140 1.00 10.45 116 GLU B O 1
ATOM 7574 N N . THR B 1 118 ? 34.087 8.714 -25.783 1.00 10.07 117 THR B N 1
ATOM 7575 C CA . THR B 1 118 ? 35.054 9.802 -25.858 1.00 10.07 117 THR B CA 1
ATOM 7576 C C . THR B 1 118 ? 34.318 11.101 -26.140 1.00 9.65 117 THR B C 1
ATOM 7577 O O . THR B 1 118 ? 33.212 11.090 -26.691 1.00 9.38 117 THR B O 1
ATOM 7581 N N . VAL B 1 119 ? 34.935 12.206 -25.736 1.00 9.30 118 VAL B N 1
ATOM 7582 C CA . VAL B 1 119 ? 34.472 13.547 -26.065 1.00 9.20 118 VAL B CA 1
ATOM 7583 C C . VAL B 1 119 ? 35.676 14.366 -26.529 1.00 8.85 118 VAL B C 1
ATOM 7584 O O . VAL B 1 119 ? 36.818 13.903 -26.446 1.00 9.41 118 VAL B O 1
ATOM 7588 N N . ASN B 1 120 ? 35.423 15.575 -27.027 1.00 8.45 119 ASN B N 1
ATOM 7589 C CA . ASN B 1 120 ? 36.499 16.500 -27.370 1.00 8.59 119 ASN B CA 1
ATOM 7590 C C . ASN B 1 120 ? 36.626 17.562 -26.285 1.00 8.55 119 ASN B C 1
ATOM 7591 O O . ASN B 1 120 ? 35.828 18.500 -26.241 1.00 8.46 119 ASN B O 1
ATOM 7596 N N . PRO B 1 121 ? 37.627 17.418 -25.398 1.00 8.85 120 PRO B N 1
ATOM 7597 C CA . PRO B 1 121 ? 37.806 18.361 -24.301 1.00 8.87 120 PRO B CA 1
ATOM 7598 C C . PRO B 1 121 ? 38.714 19.542 -24.655 1.00 8.49 120 PRO B C 1
ATOM 7599 O O . PRO B 1 121 ? 39.188 20.238 -23.754 1.00 8.55 120 PRO B O 1
ATOM 7603 N N . GLY B 1 122 ? 38.924 19.780 -25.950 1.00 8.36 121 GLY B N 1
ATOM 7604 C CA . GLY B 1 122 ? 39.876 20.778 -26.436 1.00 8.25 121 GLY B CA 1
ATOM 7605 C C . GLY B 1 122 ? 39.682 22.209 -25.972 1.00 7.95 121 GLY B C 1
ATOM 7606 O O . GLY B 1 122 ? 40.628 22.993 -26.028 1.00 8.18 121 GLY B O 1
ATOM 7607 N N . ASN B 1 123 ? 38.470 22.557 -25.538 1.00 7.37 122 ASN B N 1
ATOM 7608 C CA . ASN B 1 123 ? 38.196 23.902 -25.022 1.00 7.37 122 ASN B CA 1
ATOM 7609 C C . ASN B 1 123 ? 38.674 24.128 -23.592 1.00 7.01 122 ASN B C 1
ATOM 7610 O O . ASN B 1 123 ? 38.634 25.250 -23.101 1.00 6.98 122 ASN B O 1
ATOM 7615 N N . LEU B 1 124 ? 39.114 23.070 -22.916 1.00 6.83 123 LEU B N 1
ATOM 7616 C CA . LEU B 1 124 ? 39.572 23.205 -21.529 1.00 6.65 123 LEU B CA 1
ATOM 7617 C C . LEU B 1 124 ? 41.042 23.604 -21.478 1.00 6.67 123 LEU B C 1
ATOM 7618 O O . LEU B 1 124 ? 41.923 22.795 -21.179 1.00 6.78 123 LEU B O 1
ATOM 7623 N N . THR B 1 125 ? 41.281 24.878 -21.780 1.00 6.50 124 THR B N 1
ATOM 7624 C CA . THR B 1 125 ? 42.629 25.410 -21.924 1.00 6.27 124 THR B CA 1
ATOM 7625 C C . THR B 1 125 ? 42.754 26.791 -21.289 1.00 5.84 124 THR B C 1
ATOM 7626 O O . THR B 1 125 ? 41.763 27.432 -20.924 1.00 6.08 124 THR B O 1
ATOM 7630 N N . GLY B 1 126 ? 44.001 27.232 -21.174 1.00 6.05 125 GLY B N 1
ATOM 7631 C CA . GLY B 1 126 ? 44.333 28.568 -20.705 1.00 6.18 125 GLY B CA 1
ATOM 7632 C C . GLY B 1 126 ? 45.797 28.821 -20.985 1.00 6.14 125 GLY B C 1
ATOM 7633 O O . GLY B 1 126 ? 46.413 28.111 -21.784 1.00 6.16 125 GLY B O 1
ATOM 7634 N N . GLY B 1 127 ? 46.346 29.835 -20.327 1.00 5.82 126 GLY B N 1
ATOM 7635 C CA . GLY B 1 127 ? 47.794 30.025 -20.299 1.00 6.18 126 GLY B CA 1
ATOM 7636 C C . GLY B 1 127 ? 48.442 30.333 -21.640 1.00 6.16 126 GLY B C 1
ATOM 7637 O O . GLY B 1 127 ? 49.517 29.817 -21.959 1.00 6.34 126 GLY B O 1
ATOM 7638 N N . GLU B 1 128 ? 47.809 31.199 -22.421 1.00 6.29 127 GLU B N 1
ATOM 7639 C CA . GLU B 1 128 ? 48.254 31.459 -23.795 1.00 6.79 127 GLU B CA 1
ATOM 7640 C C . GLU B 1 128 ? 49.434 32.414 -23.919 1.00 6.91 127 GLU B C 1
ATOM 7641 O O . GLU B 1 128 ? 50.127 32.408 -24.938 1.00 8.02 127 GLU B O 1
ATOM 7647 N N . ASN B 1 129 ? 49.643 33.249 -22.907 1.00 6.52 128 ASN B N 1
ATOM 7648 C CA . ASN B 1 129 ? 50.662 34.293 -22.985 1.00 6.80 128 ASN B CA 1
ATOM 7649 C C . ASN B 1 129 ? 51.969 33.838 -22.357 1.00 6.28 128 ASN B C 1
ATOM 7650 O O . ASN B 1 129 ? 52.082 33.752 -21.136 1.00 5.94 128 ASN B O 1
ATOM 7655 N N . ALA B 1 130 ? 52.950 33.535 -23.203 1.00 6.12 129 ALA B N 1
ATOM 7656 C CA . ALA B 1 130 ? 54.239 33.016 -22.749 1.00 6.00 129 ALA B CA 1
ATOM 7657 C C . ALA B 1 130 ? 55.017 33.996 -21.870 1.00 6.02 129 ALA B C 1
ATOM 7658 O O . ALA B 1 130 ? 55.842 33.572 -21.060 1.00 5.65 129 ALA B O 1
ATOM 7660 N N . ALA B 1 131 ? 54.772 35.296 -22.052 1.00 6.01 130 ALA B N 1
ATOM 7661 C CA . ALA B 1 131 ? 55.395 36.318 -21.217 1.00 5.96 130 ALA B CA 1
ATOM 7662 C C . ALA B 1 131 ? 54.792 36.347 -19.815 1.00 5.74 130 ALA B C 1
ATOM 7663 O O . ALA B 1 131 ? 55.481 36.679 -18.858 1.00 6.02 130 ALA B O 1
ATOM 7665 N N . GLU B 1 132 ? 53.500 36.036 -19.710 1.00 5.28 131 GLU B N 1
ATOM 7666 C CA . GLU B 1 132 ? 52.857 35.891 -18.400 1.00 5.41 131 GLU B CA 1
ATOM 7667 C C . GLU B 1 132 ? 53.315 34.625 -17.694 1.00 5.31 131 GLU B C 1
ATOM 7668 O O . GLU B 1 132 ? 53.509 34.609 -16.486 1.00 5.80 131 GLU B O 1
ATOM 7674 N N . GLN B 1 133 ? 53.438 33.543 -18.449 1.00 5.22 132 GLN B N 1
ATOM 7675 C CA . GLN B 1 133 ? 53.875 32.292 -17.855 1.00 5.49 132 GLN B CA 1
ATOM 7676 C C . GLN B 1 133 ? 55.282 32.448 -17.304 1.00 5.26 132 GLN B C 1
ATOM 7677 O O . GLN B 1 133 ? 55.550 32.109 -16.147 1.00 5.55 132 GLN B O 1
ATOM 7683 N N . GLY B 1 134 ? 56.175 32.978 -18.134 1.00 5.36 133 GLY B N 1
ATOM 7684 C CA . GLY B 1 134 ? 57.567 33.134 -17.764 1.00 4.99 133 GLY B CA 1
ATOM 7685 C C . GLY B 1 134 ? 58.287 31.818 -17.588 1.00 5.36 133 GLY B C 1
ATOM 7686 O O . GLY B 1 134 ? 57.843 30.768 -18.058 1.00 5.56 133 GLY B O 1
ATOM 7687 N N . ASN B 1 135 ? 59.431 31.898 -16.926 1.00 5.12 134 ASN B N 1
ATOM 7688 C CA . ASN B 1 135 ? 60.315 30.756 -16.719 1.00 5.63 134 ASN B CA 1
ATOM 7689 C C . ASN B 1 135 ? 61.433 31.113 -15.757 1.00 5.47 134 ASN B C 1
ATOM 7690 O O . ASN B 1 135 ? 61.593 32.277 -15.384 1.00 5.84 134 ASN B O 1
ATOM 7695 N N . TYR B 1 136 ? 62.170 30.095 -15.328 1.00 5.39 135 TYR B N 1
ATOM 7696 C CA . TYR B 1 136 ? 63.340 30.267 -14.487 1.00 5.60 135 TYR B CA 1
ATOM 7697 C C . TYR B 1 136 ? 64.521 30.707 -15.340 1.00 5.60 135 TYR B C 1
ATOM 7698 O O . TYR B 1 136 ? 64.754 30.130 -16.402 1.00 5.72 135 TYR B O 1
ATOM 7707 N N . LEU B 1 137 ? 65.269 31.701 -14.859 1.00 5.71 136 LEU B N 1
ATOM 7708 C CA . LEU B 1 137 ? 66.427 32.246 -15.578 1.00 6.21 136 LEU B CA 1
ATOM 7709 C C . LEU B 1 137 ? 67.750 31.864 -14.945 1.00 6.03 136 LEU B C 1
ATOM 7710 O O . LEU B 1 137 ? 67.906 31.988 -13.736 1.00 6.85 136 LEU B O 1
ATOM 7715 N N . ASN B 1 138 ? 68.727 31.463 -15.757 1.00 5.89 137 ASN B N 1
ATOM 7716 C CA . ASN B 1 138 ? 70.110 31.566 -15.312 1.00 5.91 137 ASN B CA 1
ATOM 7717 C C . ASN B 1 138 ? 70.373 33.024 -14.951 1.00 6.18 137 ASN B C 1
ATOM 7718 O O . ASN B 1 138 ? 70.045 33.922 -15.731 1.00 6.31 137 ASN B O 1
ATOM 7723 N N . TRP B 1 139 ? 70.956 33.264 -13.781 1.00 6.40 138 TRP B N 1
ATOM 7724 C CA . TRP B 1 139 ? 71.255 34.629 -13.354 1.00 6.64 138 TRP B CA 1
ATOM 7725 C C . TRP B 1 139 ? 72.393 35.197 -14.193 1.00 6.46 138 TRP B C 1
ATOM 7726 O O . TRP B 1 139 ? 72.261 36.269 -14.787 1.00 6.84 138 TRP B O 1
ATOM 7737 N N . GLY B 1 140 ? 73.502 34.466 -14.235 1.00 6.93 139 GLY B N 1
ATOM 7738 C CA . GLY B 1 140 ? 74.666 34.851 -15.020 1.00 7.13 139 GLY B CA 1
ATOM 7739 C C . GLY B 1 140 ? 75.836 33.974 -14.647 1.00 7.11 139 GLY B C 1
ATOM 7740 O O . GLY B 1 140 ? 75.671 32.768 -14.430 1.00 6.97 139 GLY B O 1
ATOM 7741 N N . ASP B 1 141 ? 77.015 34.585 -14.571 1.00 7.42 140 ASP B N 1
ATOM 7742 C CA . ASP B 1 141 ? 78.256 33.879 -14.266 1.00 7.78 140 ASP B CA 1
ATOM 7743 C C . ASP B 1 141 ? 79.171 34.755 -13.436 1.00 8.13 140 ASP B C 1
ATOM 7744 O O . ASP B 1 141 ? 79.135 35.982 -13.538 1.00 8.60 140 ASP B O 1
ATOM 7749 N N . ILE B 1 142 ? 79.979 34.103 -12.606 1.00 8.41 141 ILE B N 1
ATOM 7750 C CA . ILE B 1 142 ? 81.146 34.722 -11.989 1.00 8.63 141 ILE B CA 1
ATOM 7751 C C . ILE B 1 142 ? 82.354 34.303 -12.819 1.00 8.48 141 ILE B C 1
ATOM 7752 O O . ILE B 1 142 ? 82.574 33.108 -13.041 1.00 8.38 141 ILE B O 1
ATOM 7757 N N . TYR B 1 143 ? 83.117 35.286 -13.298 1.00 8.46 142 TYR B N 1
ATOM 7758 C CA . TYR B 1 143 ? 84.359 35.016 -14.009 1.00 8.93 142 TYR B CA 1
ATOM 7759 C C . TYR B 1 143 ? 85.546 35.462 -13.175 1.00 9.10 142 TYR B C 1
ATOM 7760 O O . TYR B 1 143 ? 85.568 36.583 -12.656 1.00 9.32 142 TYR B O 1
ATOM 7769 N N . LEU B 1 144 ? 86.515 34.561 -13.038 1.00 9.51 143 LEU B N 1
ATOM 7770 C CA . LEU B 1 144 ? 87.769 34.844 -12.354 1.00 10.14 143 LEU B CA 1
ATOM 7771 C C . LEU B 1 144 ? 88.882 34.660 -13.371 1.00 10.26 143 LEU B C 1
ATOM 7772 O O . LEU B 1 144 ? 89.300 33.536 -13.643 1.00 10.41 143 LEU B O 1
ATOM 7777 N N . ASP B 1 145 ? 89.328 35.769 -13.960 1.00 10.74 144 ASP B N 1
ATOM 7778 C CA . ASP B 1 145 ? 90.272 35.724 -15.070 1.00 11.42 144 ASP B CA 1
ATOM 7779 C C . ASP B 1 145 ? 91.690 35.948 -14.564 1.00 11.49 144 ASP B C 1
ATOM 7780 O O . ASP B 1 145 ? 92.054 37.060 -14.173 1.00 11.38 144 ASP B O 1
ATOM 7785 N N . TYR B 1 146 ? 92.473 34.875 -14.560 1.00 11.46 145 TYR B N 1
ATOM 7786 C CA . TYR B 1 146 ? 93.849 34.909 -14.065 1.00 11.85 145 TYR B CA 1
ATOM 7787 C C . TYR B 1 146 ? 94.834 35.484 -15.086 1.00 12.61 145 TYR B C 1
ATOM 7788 O O . TYR B 1 146 ? 95.973 35.804 -14.736 1.00 13.04 145 TYR B O 1
ATOM 7797 N N . GLY B 1 147 ? 94.402 35.597 -16.339 1.00 13.51 146 GLY B N 1
ATOM 7798 C CA . GLY B 1 147 ? 95.215 36.207 -17.393 1.00 14.69 146 GLY B CA 1
ATOM 7799 C C . GLY B 1 147 ? 96.540 35.517 -17.664 1.00 15.59 146 GLY B C 1
ATOM 7800 O O . GLY B 1 147 ? 97.542 36.181 -17.958 1.00 15.68 146 GLY B O 1
ATOM 7801 N N . PHE B 1 148 ? 96.552 34.190 -17.563 1.00 16.38 147 PHE B N 1
ATOM 7802 C CA . PHE B 1 148 ? 97.748 33.406 -17.870 1.00 17.51 147 PHE B CA 1
ATOM 7803 C C . PHE B 1 148 ? 98.085 33.476 -19.360 1.00 18.70 147 PHE B C 1
ATOM 7804 O O . PHE B 1 148 ? 97.196 33.632 -20.200 1.00 19.10 147 PHE B O 1
ATOM 7812 N N . ASN B 1 149 ? 99.373 33.362 -19.679 1.00 19.99 148 ASN B N 1
ATOM 7813 C CA . ASN B 1 149 ? 99.842 33.371 -21.068 1.00 21.20 148 ASN B CA 1
ATOM 7814 C C . ASN B 1 149 ? 99.428 32.118 -21.837 1.00 21.60 148 ASN B C 1
ATOM 7815 O O . ASN B 1 149 ? 99.262 32.150 -23.059 1.00 21.88 148 ASN B O 1
ATOM 7820 N N . ASP B 1 150 ? 99.272 31.015 -21.110 1.00 22.13 149 ASP B N 1
ATOM 7821 C CA . ASP B 1 150 ? 98.846 29.744 -21.691 1.00 22.46 149 ASP B CA 1
ATOM 7822 C C . ASP B 1 150 ? 98.036 28.926 -20.686 1.00 22.38 149 ASP B C 1
ATOM 7823 O O . ASP B 1 150 ? 97.801 29.368 -19.557 1.00 22.50 149 ASP B O 1
ATOM 7828 N N . THR B 1 151 ? 97.615 27.736 -21.105 1.00 22.14 150 THR B N 1
ATOM 7829 C CA . THR B 1 151 ? 96.763 26.878 -20.287 1.00 22.05 150 THR B CA 1
ATOM 7830 C C . THR B 1 151 ? 97.549 25.708 -19.685 1.00 21.22 150 THR B C 1
ATOM 7831 O O . THR B 1 151 ? 97.010 24.945 -18.880 1.00 21.11 150 THR B O 1
ATOM 7835 N N . THR B 1 152 ? 98.820 25.584 -20.070 1.00 20.46 151 THR B N 1
ATOM 7836 C CA . THR B 1 152 ? 99.653 24.438 -19.689 1.00 19.64 151 THR B CA 1
ATOM 7837 C C . THR B 1 152 ? 99.814 24.313 -18.177 1.00 18.71 151 THR B C 1
ATOM 7838 O O . THR B 1 152 ? 100.327 25.218 -17.518 1.00 18.88 151 THR B O 1
ATOM 7842 N N . VAL B 1 153 ? 99.363 23.182 -17.641 1.00 17.49 152 VAL B N 1
ATOM 7843 C CA . VAL B 1 153 ? 99.464 22.903 -16.212 1.00 16.40 152 VAL B CA 1
ATOM 7844 C C . VAL B 1 153 ? 99.885 21.463 -15.950 1.00 15.51 152 VAL B C 1
ATOM 7845 O O . VAL B 1 153 ? 99.855 20.617 -16.849 1.00 15.55 152 VAL B O 1
ATOM 7849 N N . THR B 1 154 ? 100.291 21.208 -14.711 1.00 14.77 153 THR B N 1
ATOM 7850 C CA . THR B 1 154 ? 100.470 19.856 -14.208 1.00 14.26 153 THR B CA 1
ATOM 7851 C C . THR B 1 154 ? 99.700 19.747 -12.898 1.00 13.61 153 THR B C 1
ATOM 7852 O O . THR B 1 154 ? 99.241 20.757 -12.356 1.00 13.29 153 THR B O 1
ATOM 7856 N N . GLU B 1 155 ? 99.551 18.519 -12.405 1.00 13.22 154 GLU B N 1
ATOM 7857 C CA . GLU B 1 155 ? 98.916 18.250 -11.109 1.00 13.29 154 GLU B CA 1
ATOM 7858 C C . GLU B 1 155 ? 97.496 18.827 -11.015 1.00 12.19 154 GLU B C 1
ATOM 7859 O O . GLU B 1 155 ? 97.064 19.288 -9.954 1.00 12.21 154 GLU B O 1
ATOM 7865 N N . TYR B 1 156 ? 96.784 18.804 -12.139 1.00 11.55 155 TYR B N 1
ATOM 7866 C CA . TYR B 1 156 ? 95.428 19.332 -12.187 1.00 10.92 155 TYR B CA 1
ATOM 7867 C C . TYR B 1 156 ? 94.431 18.344 -11.602 1.00 10.97 155 TYR B C 1
ATOM 7868 O O . TYR B 1 156 ? 94.430 17.167 -11.958 1.00 10.89 155 TYR B O 1
ATOM 7877 N N . ARG B 1 157 ? 93.574 18.844 -10.715 1.00 10.55 156 ARG B N 1
ATOM 7878 C CA . ARG B 1 157 ? 92.379 18.116 -10.309 1.00 10.67 156 ARG B CA 1
ATOM 7879 C C . ARG B 1 157 ? 91.255 19.088 -9.975 1.00 10.14 156 ARG B C 1
ATOM 7880 O O . ARG B 1 157 ? 91.483 20.130 -9.364 1.00 10.22 156 ARG B O 1
ATOM 7888 N N . ARG B 1 158 ? 90.039 18.740 -10.385 1.00 9.83 157 ARG B N 1
ATOM 7889 C CA . ARG B 1 158 ? 88.851 19.408 -9.873 1.00 9.49 157 ARG B CA 1
ATOM 7890 C C . ARG B 1 158 ? 87.948 18.349 -9.263 1.00 9.22 157 ARG B C 1
ATOM 7891 O O . ARG B 1 158 ? 87.898 17.213 -9.739 1.00 9.56 157 ARG B O 1
ATOM 7899 N N . ASP B 1 159 ? 87.260 18.715 -8.189 1.00 9.28 158 ASP B N 1
ATOM 7900 C CA . ASP B 1 159 ? 86.407 17.762 -7.498 1.00 9.59 158 ASP B CA 1
ATOM 7901 C C . ASP B 1 159 ? 85.188 18.427 -6.887 1.00 8.83 158 ASP B C 1
ATOM 7902 O O . ASP B 1 159 ? 85.131 19.652 -6.724 1.00 8.80 158 ASP B O 1
ATOM 7907 N N . LEU B 1 160 ? 84.203 17.594 -6.578 1.00 8.45 159 LEU B N 1
ATOM 7908 C CA . LEU B 1 160 ? 83.074 17.998 -5.772 1.00 8.03 159 LEU B CA 1
ATOM 7909 C C . LEU B 1 160 ? 83.051 17.064 -4.580 1.00 7.85 159 LEU B C 1
ATOM 7910 O O . LEU B 1 160 ? 82.889 15.853 -4.734 1.00 7.98 159 LEU B O 1
ATOM 7915 N N . ASN B 1 161 ? 83.247 17.630 -3.396 1.00 7.77 160 ASN B N 1
ATOM 7916 C CA . ASN B 1 161 ? 83.237 16.857 -2.169 1.00 8.03 160 ASN B CA 1
ATOM 7917 C C . ASN B 1 161 ? 81.810 16.829 -1.642 1.00 8.13 160 ASN B C 1
ATOM 7918 O O . ASN B 1 161 ? 81.339 17.789 -1.041 1.00 8.14 160 ASN B O 1
ATOM 7923 N N . LEU B 1 162 ? 81.121 15.721 -1.891 1.00 7.99 161 LEU B N 1
ATOM 7924 C CA . LEU B 1 162 ? 79.725 15.583 -1.484 1.00 8.04 161 LEU B CA 1
ATOM 7925 C C . LEU B 1 162 ? 79.568 15.588 0.031 1.00 8.01 161 LEU B C 1
ATOM 7926 O O . LEU B 1 162 ? 78.529 15.996 0.548 1.00 8.42 161 LEU B O 1
ATOM 7931 N N . SER B 1 163 ? 80.606 15.129 0.729 1.00 8.41 162 SER B N 1
ATOM 7932 C CA . SER B 1 163 ? 80.571 14.994 2.184 1.00 8.79 162 SER B CA 1
ATOM 7933 C C . SER B 1 163 ? 80.667 16.333 2.902 1.00 9.08 162 SER B C 1
ATOM 7934 O O . SER B 1 163 ? 80.040 16.538 3.942 1.00 9.30 162 SER B O 1
ATOM 7937 N N . LYS B 1 164 ? 81.466 17.239 2.342 1.00 9.67 163 LYS B N 1
ATOM 7938 C CA . LYS B 1 164 ? 81.688 18.553 2.942 1.00 10.03 163 LYS B CA 1
ATOM 7939 C C . LYS B 1 164 ? 80.941 19.670 2.220 1.00 9.91 163 LYS B C 1
ATOM 7940 O O . LYS B 1 164 ? 80.961 20.816 2.662 1.00 10.09 163 LYS B O 1
ATOM 7946 N N . GLY B 1 165 ? 80.281 19.337 1.115 1.00 9.46 164 GLY B N 1
ATOM 7947 C CA . GLY B 1 165 ? 79.481 20.311 0.381 1.00 9.29 164 GLY B CA 1
ATOM 7948 C C . GLY B 1 165 ? 80.292 21.448 -0.215 1.00 9.02 164 GLY B C 1
ATOM 7949 O O . GLY B 1 165 ? 79.942 22.620 -0.065 1.00 9.00 164 GLY B O 1
ATOM 7950 N N . LYS B 1 166 ? 81.383 21.109 -0.886 1.00 9.02 165 LYS B N 1
ATOM 7951 C CA . LYS B 1 166 ? 82.218 22.127 -1.511 1.00 9.29 165 LYS B CA 1
ATOM 7952 C C . LYS B 1 166 ? 82.893 21.597 -2.767 1.00 9.00 165 LYS B C 1
ATOM 7953 O O . LYS B 1 166 ? 83.121 20.385 -2.907 1.00 9.39 165 LYS B O 1
ATOM 7959 N N . ALA B 1 167 ? 83.190 22.516 -3.679 1.00 8.92 166 ALA B N 1
ATOM 7960 C CA . ALA B 1 167 ? 83.900 22.206 -4.909 1.00 8.93 166 ALA B CA 1
ATOM 7961 C C . ALA B 1 167 ? 85.321 22.743 -4.823 1.00 9.36 166 ALA B C 1
ATOM 7962 O O . ALA B 1 167 ? 85.545 23.832 -4.295 1.00 9.51 166 ALA B O 1
ATOM 7964 N N . ASP B 1 168 ? 86.266 21.967 -5.346 1.00 9.32 167 ASP B N 1
ATOM 7965 C CA . ASP B 1 168 ? 87.680 22.311 -5.278 1.00 9.73 167 ASP B CA 1
ATOM 7966 C C . ASP B 1 168 ? 88.320 22.267 -6.659 1.00 9.24 167 ASP B C 1
ATOM 7967 O O . ASP B 1 168 ? 87.912 21.488 -7.525 1.00 8.86 167 ASP B O 1
ATOM 7972 N N . VAL B 1 169 ? 89.332 23.115 -6.846 1.00 9.37 168 VAL B N 1
ATOM 7973 C CA . VAL B 1 169 ? 90.191 23.081 -8.033 1.00 9.58 168 VAL B CA 1
ATOM 7974 C C . VAL B 1 169 ? 91.632 23.289 -7.580 1.00 9.62 168 VAL B C 1
ATOM 7975 O O . VAL B 1 169 ? 91.898 24.114 -6.712 1.00 9.96 168 VAL B O 1
ATOM 7979 N N . THR B 1 170 ? 92.545 22.517 -8.158 1.00 9.73 169 THR B N 1
ATOM 7980 C CA . THR B 1 170 ? 93.969 22.706 -7.915 1.00 10.40 169 THR B CA 1
ATOM 7981 C C . THR B 1 170 ? 94.748 22.419 -9.184 1.00 10.52 169 THR B C 1
ATOM 7982 O O . THR B 1 170 ? 94.369 21.561 -9.974 1.00 10.58 169 THR B O 1
ATOM 7986 N N . PHE B 1 171 ? 95.831 23.168 -9.379 1.00 10.88 170 PHE B N 1
ATOM 7987 C CA . PHE B 1 171 ? 96.774 22.912 -10.461 1.00 11.23 170 PHE B CA 1
ATOM 7988 C C . PHE B 1 171 ? 98.069 23.667 -10.219 1.00 11.68 170 PHE B C 1
ATOM 7989 O O . PHE B 1 171 ? 98.112 24.602 -9.422 1.00 11.54 170 PHE B O 1
ATOM 7997 N N . LYS B 1 172 ? 99.120 23.237 -10.912 1.00 12.31 171 LYS B N 1
ATOM 7998 C CA . LYS B 1 172 ? 100.399 23.924 -10.891 1.00 13.54 171 LYS B CA 1
ATOM 7999 C C . LYS B 1 172 ? 100.642 24.576 -12.247 1.00 13.57 171 LYS B C 1
ATOM 8000 O O . LYS B 1 172 ? 100.616 23.913 -13.279 1.00 13.44 171 LYS B O 1
ATOM 8006 N N . HIS B 1 173 ? 100.865 25.886 -12.229 1.00 14.47 172 HIS B N 1
ATOM 8007 C CA . HIS B 1 173 ? 101.133 26.651 -13.440 1.00 15.46 172 HIS B CA 1
ATOM 8008 C C . HIS B 1 173 ? 102.378 27.501 -13.217 1.00 15.93 172 HIS B C 1
ATOM 8009 O O . HIS B 1 173 ? 102.457 28.241 -12.234 1.00 15.98 172 HIS B O 1
ATOM 8016 N N . ASP B 1 174 ? 103.353 27.365 -14.118 1.00 17.00 173 ASP B N 1
ATOM 8017 C CA . ASP B 1 174 ? 104.605 28.134 -14.062 1.00 17.82 173 ASP B CA 1
ATOM 8018 C C . ASP B 1 174 ? 105.251 28.089 -12.668 1.00 17.73 173 ASP B C 1
ATOM 8019 O O . ASP B 1 174 ? 105.647 29.120 -12.117 1.00 18.18 173 ASP B O 1
ATOM 8024 N N . GLY B 1 175 ? 105.326 26.886 -12.098 1.00 17.63 174 GLY B N 1
ATOM 8025 C CA . GLY B 1 175 ? 105.962 26.664 -10.795 1.00 17.23 174 GLY B CA 1
ATOM 8026 C C . GLY B 1 175 ? 105.177 27.091 -9.563 1.00 16.74 174 GLY B C 1
ATOM 8027 O O . GLY B 1 175 ? 105.709 27.078 -8.449 1.00 17.25 174 GLY B O 1
ATOM 8028 N N . VAL B 1 176 ? 103.914 27.466 -9.755 1.00 15.77 175 VAL B N 1
ATOM 8029 C CA . VAL B 1 176 ? 103.063 27.939 -8.662 1.00 14.81 175 VAL B CA 1
ATOM 8030 C C . VAL B 1 176 ? 101.794 27.093 -8.595 1.00 14.03 175 VAL B C 1
ATOM 8031 O O . VAL B 1 176 ? 101.138 26.874 -9.614 1.00 13.89 175 VAL B O 1
ATOM 8035 N N . THR B 1 177 ? 101.466 26.610 -7.399 1.00 13.25 176 THR B N 1
ATOM 8036 C CA . THR B 1 177 ? 100.215 25.889 -7.188 1.00 12.85 176 THR B CA 1
ATOM 8037 C C . THR B 1 177 ? 99.093 26.870 -6.880 1.00 12.31 176 THR B C 1
ATOM 8038 O O . THR B 1 177 ? 99.202 27.695 -5.971 1.00 11.95 176 THR B O 1
ATOM 8042 N N . TYR B 1 178 ? 98.020 26.769 -7.659 1.00 11.86 177 TYR B N 1
ATOM 8043 C CA . TYR B 1 178 ? 96.818 27.567 -7.453 1.00 11.67 177 TYR B CA 1
ATOM 8044 C C . TYR B 1 178 ? 95.703 26.670 -6.951 1.00 11.32 177 TYR B C 1
ATOM 8045 O O . TYR B 1 178 ? 95.525 25.560 -7.451 1.00 11.18 177 TYR B O 1
ATOM 8054 N N . THR B 1 179 ? 94.976 27.138 -5.943 1.00 11.06 178 THR B N 1
ATOM 8055 C CA . THR B 1 179 ? 93.807 26.409 -5.461 1.00 10.74 178 THR B CA 1
ATOM 8056 C C . THR B 1 179 ? 92.575 27.298 -5.425 1.00 10.37 178 THR B C 1
ATOM 8057 O O . THR B 1 179 ? 92.665 28.520 -5.250 1.00 9.96 178 THR B O 1
ATOM 8061 N N . ARG B 1 180 ? 91.421 26.659 -5.601 1.00 9.81 179 ARG B N 1
ATOM 8062 C CA . ARG B 1 180 ? 90.129 27.314 -5.499 1.00 9.71 179 ARG B CA 1
ATOM 8063 C C . ARG B 1 180 ? 89.199 26.407 -4.711 1.00 9.38 179 ARG B C 1
ATOM 8064 O O . ARG B 1 180 ? 89.236 25.183 -4.858 1.00 9.78 179 ARG B O 1
ATOM 8072 N N . GLU B 1 181 ? 88.383 27.020 -3.865 1.00 9.13 180 GLU B N 1
ATOM 8073 C CA . GLU B 1 181 ? 87.380 26.308 -3.086 1.00 9.05 180 GLU B CA 1
ATOM 8074 C C . GLU B 1 181 ? 86.100 27.117 -3.148 1.00 8.62 180 GLU B C 1
ATOM 8075 O O . GLU B 1 181 ? 86.127 28.331 -2.960 1.00 9.11 180 GLU B O 1
ATOM 8081 N N . TYR B 1 182 ? 84.984 26.441 -3.413 1.00 8.39 181 TYR B N 1
ATOM 8082 C CA . TYR B 1 182 ? 83.692 27.100 -3.532 1.00 8.00 181 TYR B CA 1
ATOM 8083 C C . TYR B 1 182 ? 82.662 26.368 -2.695 1.00 7.94 181 TYR B C 1
ATOM 8084 O O . TYR B 1 182 ? 82.579 25.138 -2.742 1.00 8.42 181 TYR B O 1
ATOM 8093 N N . PHE B 1 183 ? 81.867 27.124 -1.948 1.00 7.76 182 PHE B N 1
ATOM 8094 C CA . PHE B 1 183 ? 80.701 26.563 -1.270 1.00 7.78 182 PHE B CA 1
ATOM 8095 C C . PHE B 1 183 ? 79.636 27.628 -1.073 1.00 7.68 182 PHE B C 1
ATOM 8096 O O . PHE B 1 183 ? 79.908 28.822 -1.209 1.00 7.62 182 PHE B O 1
ATOM 8104 N N . ALA B 1 184 ? 78.413 27.192 -0.802 1.00 7.59 183 ALA B N 1
ATOM 8105 C CA . ALA B 1 184 ? 77.334 28.116 -0.506 1.00 7.52 183 ALA B CA 1
ATOM 8106 C C . ALA B 1 184 ? 76.741 27.720 0.831 1.00 7.59 183 ALA B C 1
ATOM 8107 O O . ALA B 1 184 ? 76.158 26.640 0.976 1.00 7.66 183 ALA B O 1
ATOM 8109 N N . SER B 1 185 ? 76.933 28.590 1.815 1.00 7.81 184 SER B N 1
ATOM 8110 C CA . SER B 1 185 ? 76.480 28.345 3.175 1.00 7.88 184 SER B CA 1
ATOM 8111 C C . SER B 1 185 ? 75.007 28.649 3.349 1.00 7.64 184 SER B C 1
ATOM 8112 O O . SER B 1 185 ? 74.550 29.728 2.972 1.00 7.49 184 SER B O 1
ATOM 8115 N N . ASN B 1 186 ? 74.276 27.712 3.943 1.00 8.06 185 ASN B N 1
ATOM 8116 C CA . ASN B 1 186 ? 72.910 27.994 4.356 1.00 8.21 185 ASN B CA 1
ATOM 8117 C C . ASN B 1 186 ? 72.861 28.869 5.631 1.00 8.79 185 ASN B C 1
ATOM 8118 O O . ASN B 1 186 ? 72.191 29.899 5.627 1.00 8.78 185 ASN B O 1
ATOM 8123 N N . PRO B 1 187 ? 73.590 28.491 6.710 1.00 9.35 186 PRO B N 1
ATOM 8124 C CA . PRO B 1 187 ? 73.584 29.319 7.928 1.00 9.75 186 PRO B CA 1
ATOM 8125 C C . PRO B 1 187 ? 73.916 30.798 7.725 1.00 9.69 186 PRO B C 1
ATOM 8126 O O . PRO B 1 187 ? 73.293 31.656 8.355 1.00 10.65 186 PRO B O 1
ATOM 8130 N N . ASP B 1 188 ? 74.889 31.090 6.866 1.00 9.19 187 ASP B N 1
ATOM 8131 C CA . ASP B 1 188 ? 75.311 32.475 6.642 1.00 9.11 187 ASP B CA 1
ATOM 8132 C C . ASP B 1 188 ? 74.835 33.036 5.303 1.00 9.14 187 ASP B C 1
ATOM 8133 O O . ASP B 1 188 ? 75.175 34.163 4.925 1.00 9.00 187 ASP B O 1
ATOM 8138 N N . ASN B 1 189 ? 74.033 32.241 4.602 1.00 8.95 188 ASN B N 1
ATOM 8139 C CA . ASN B 1 189 ? 73.331 32.676 3.396 1.00 8.92 188 ASN B CA 1
ATOM 8140 C C . ASN B 1 189 ? 74.228 33.333 2.347 1.00 8.57 188 ASN B C 1
ATOM 8141 O O . ASN B 1 189 ? 73.889 34.380 1.787 1.00 8.52 188 ASN B O 1
ATOM 8146 N N . VAL B 1 190 ? 75.363 32.705 2.074 1.00 8.38 189 VAL B N 1
ATOM 8147 C CA . VAL B 1 190 ? 76.409 33.358 1.311 1.00 8.51 189 VAL B CA 1
ATOM 8148 C C . VAL B 1 190 ? 77.252 32.326 0.572 1.00 8.17 189 VAL B C 1
ATOM 8149 O O . VAL B 1 190 ? 77.483 31.220 1.073 1.00 8.16 189 VAL B O 1
ATOM 8153 N N . MET B 1 191 ? 77.679 32.694 -0.631 1.00 7.61 190 MET B N 1
ATOM 8154 C CA . MET B 1 191 ? 78.597 31.887 -1.419 1.00 7.97 190 MET B CA 1
ATOM 8155 C C . MET B 1 191 ? 80.019 32.361 -1.141 1.00 7.94 190 MET B C 1
ATOM 8156 O O . MET B 1 191 ? 80.282 33.564 -1.034 1.00 8.02 190 MET B O 1
ATOM 8161 N N . VAL B 1 192 ? 80.930 31.407 -1.005 1.00 8.13 191 VAL B N 1
ATOM 8162 C CA . VAL B 1 192 ? 82.312 31.704 -0.660 1.00 8.74 191 VAL B CA 1
ATOM 8163 C C . VAL B 1 192 ? 83.229 31.122 -1.719 1.00 8.85 191 VAL B C 1
ATOM 8164 O O . VAL B 1 192 ? 83.056 29.975 -2.130 1.00 9.17 191 VAL B O 1
ATOM 8168 N N . ALA B 1 193 ? 84.191 31.927 -2.170 1.00 9.02 192 ALA B N 1
ATOM 8169 C CA . ALA B 1 193 ? 85.273 31.434 -3.009 1.00 9.48 192 ALA B CA 1
ATOM 8170 C C . ALA B 1 193 ? 86.599 31.755 -2.340 1.00 9.46 192 ALA B C 1
ATOM 8171 O O . ALA B 1 193 ? 86.942 32.926 -2.156 1.00 10.12 192 ALA B O 1
ATOM 8173 N N . ARG B 1 194 ? 87.329 30.712 -1.965 1.00 9.53 193 ARG B N 1
ATOM 8174 C CA . ARG B 1 194 ? 88.637 30.853 -1.343 1.00 9.94 193 ARG B CA 1
ATOM 8175 C C . ARG B 1 194 ? 89.684 30.545 -2.396 1.00 9.85 193 ARG B C 1
ATOM 8176 O O . ARG B 1 194 ? 89.720 29.441 -2.945 1.00 9.78 193 ARG B O 1
ATOM 8184 N N . LEU B 1 195 ? 90.523 31.539 -2.688 1.00 9.97 194 LEU B N 1
ATOM 8185 C CA . LEU B 1 195 ? 91.474 31.447 -3.789 1.00 10.20 194 LEU B CA 1
ATOM 8186 C C . LEU B 1 195 ? 92.883 31.664 -3.264 1.00 10.55 194 LEU B C 1
ATOM 8187 O O . LEU B 1 195 ? 93.129 32.621 -2.532 1.00 10.65 194 LEU B O 1
ATOM 8192 N N . THR B 1 196 ? 93.797 30.762 -3.616 1.00 10.87 195 THR B N 1
ATOM 8193 C CA . THR B 1 196 ? 95.182 30.867 -3.153 1.00 11.41 195 THR B CA 1
ATOM 8194 C C . THR B 1 196 ? 96.203 30.635 -4.257 1.00 11.43 195 THR B C 1
ATOM 8195 O O . THR B 1 196 ? 95.921 29.994 -5.267 1.00 11.36 195 THR B O 1
ATOM 8199 N N . ALA B 1 197 ? 97.394 31.189 -4.037 1.00 11.50 196 ALA B N 1
ATOM 8200 C CA . ALA B 1 197 ? 98.598 30.848 -4.780 1.00 11.96 196 ALA B CA 1
ATOM 8201 C C . ALA B 1 197 ? 99.649 30.438 -3.753 1.00 12.07 196 ALA B C 1
ATOM 8202 O O . ALA B 1 197 ? 99.632 30.918 -2.621 1.00 12.36 196 ALA B O 1
ATOM 8204 N N . SER B 1 198 ? 100.557 29.554 -4.150 1.00 12.88 197 SER B N 1
ATOM 8205 C CA . SER B 1 198 ? 101.543 28.989 -3.225 1.00 13.48 197 SER B CA 1
ATOM 8206 C C . SER B 1 198 ? 102.725 29.921 -2.953 1.00 13.97 197 SER B C 1
ATOM 8207 O O . SER B 1 198 ? 103.514 29.678 -2.034 1.00 14.46 197 SER B O 1
ATOM 8210 N N . LYS B 1 199 ? 102.844 30.978 -3.754 1.00 14.35 198 LYS B N 1
ATOM 8211 C CA . LYS B 1 199 ? 103.924 31.953 -3.610 1.00 15.13 198 LYS B CA 1
ATOM 8212 C C . LYS B 1 199 ? 103.352 33.355 -3.471 1.00 14.83 198 LYS B C 1
ATOM 8213 O O . LYS B 1 199 ? 102.413 33.725 -4.184 1.00 14.65 198 LYS B O 1
ATOM 8219 N N . ALA B 1 200 ? 103.916 34.130 -2.546 1.00 14.58 199 ALA B N 1
ATOM 8220 C CA . ALA B 1 200 ? 103.504 35.517 -2.343 1.00 14.30 199 ALA B CA 1
ATOM 8221 C C . ALA B 1 200 ? 103.593 36.303 -3.646 1.00 13.99 199 ALA B C 1
ATOM 8222 O O . ALA B 1 200 ? 104.571 36.183 -4.391 1.00 14.08 199 ALA B O 1
ATOM 8224 N N . GLY B 1 201 ? 102.549 37.076 -3.930 1.00 13.71 200 GLY B N 1
ATOM 8225 C CA . GLY B 1 201 ? 102.521 37.926 -5.115 1.00 13.26 200 GLY B CA 1
ATOM 8226 C C . GLY B 1 201 ? 102.011 37.269 -6.384 1.00 13.05 200 GLY B C 1
ATOM 8227 O O . GLY B 1 201 ? 101.789 37.948 -7.390 1.00 13.18 200 GLY B O 1
ATOM 8228 N N . LYS B 1 202 ? 101.818 35.951 -6.344 1.00 12.94 201 LYS B N 1
ATOM 8229 C CA . LYS B 1 202 ? 101.458 35.199 -7.545 1.00 12.92 201 LYS B CA 1
ATOM 8230 C C . LYS B 1 202 ? 99.955 35.058 -7.793 1.00 12.33 201 LYS B C 1
ATOM 8231 O O . LYS B 1 202 ? 99.554 34.516 -8.823 1.00 12.43 201 LYS B O 1
ATOM 8237 N N . LEU B 1 203 ? 99.133 35.537 -6.864 1.00 11.31 202 LEU B N 1
ATOM 8238 C CA . LEU B 1 203 ? 97.687 35.532 -7.081 1.00 11.11 202 LEU B CA 1
ATOM 8239 C C . LEU B 1 203 ? 97.261 36.839 -7.741 1.00 11.25 202 LEU B C 1
ATOM 8240 O O . LEU B 1 203 ? 97.302 37.908 -7.126 1.00 11.51 202 LEU B O 1
ATOM 8245 N N . ASN B 1 204 ? 96.873 36.723 -9.007 1.00 11.15 203 ASN B N 1
ATOM 8246 C CA . ASN B 1 204 ? 96.480 37.850 -9.842 1.00 11.29 203 ASN B CA 1
ATOM 8247 C C . ASN B 1 204 ? 95.272 37.460 -10.674 1.00 10.97 203 ASN B C 1
ATOM 8248 O O . ASN B 1 204 ? 95.341 36.514 -11.452 1.00 11.39 203 ASN B O 1
ATOM 8253 N N . PHE B 1 205 ? 94.167 38.181 -10.512 1.00 10.90 204 PHE B N 1
ATOM 8254 C CA . PHE B 1 205 ? 92.966 37.890 -11.291 1.00 10.67 204 PHE B CA 1
ATOM 8255 C C . PHE B 1 205 ? 91.974 39.049 -11.299 1.00 10.64 204 PHE B C 1
ATOM 8256 O O . PHE B 1 205 ? 91.988 39.912 -10.421 1.00 11.05 204 PHE B O 1
ATOM 8264 N N . ASN B 1 206 ? 91.108 39.039 -12.306 1.00 10.49 205 ASN B N 1
ATOM 8265 C CA . ASN B 1 206 ? 90.003 39.968 -12.416 1.00 10.57 205 ASN B CA 1
ATOM 8266 C C . ASN B 1 206 ? 88.704 39.226 -12.119 1.00 10.30 205 ASN B C 1
ATOM 8267 O O . ASN B 1 206 ? 88.468 38.150 -12.663 1.00 10.17 205 ASN B O 1
ATOM 8272 N N . VAL B 1 207 ? 87.881 39.790 -11.241 1.00 9.74 206 VAL B N 1
ATOM 8273 C CA . VAL B 1 207 ? 86.569 39.208 -10.955 1.00 10.32 206 VAL B CA 1
ATOM 8274 C C . VAL B 1 207 ? 85.452 40.075 -11.521 1.00 9.98 206 VAL B C 1
ATOM 8275 O O . VAL B 1 207 ? 85.421 41.293 -11.316 1.00 10.36 206 VAL B O 1
ATOM 8279 N N . SER B 1 208 ? 84.554 39.423 -12.254 1.00 9.85 207 SER B N 1
ATOM 8280 C CA . SER B 1 208 ? 83.372 40.062 -12.807 1.00 9.91 207 SER B CA 1
ATOM 8281 C C . SER B 1 208 ? 82.169 39.147 -12.606 1.00 9.77 207 SER B C 1
ATOM 8282 O O . SER B 1 208 ? 82.321 37.951 -12.325 1.00 9.50 207 SER B O 1
ATOM 8285 N N . MET B 1 209 ? 80.975 39.720 -12.725 1.00 9.80 208 MET B N 1
ATOM 8286 C CA . MET B 1 209 ? 79.749 38.951 -12.552 1.00 10.43 208 MET B CA 1
ATOM 8287 C C . MET B 1 209 ? 78.673 39.368 -13.556 1.00 10.17 208 MET B C 1
ATOM 8288 O O . MET B 1 209 ? 77.633 39.914 -13.174 1.00 10.90 208 MET B O 1
ATOM 8293 N N . PRO B 1 210 ? 78.912 39.102 -14.850 1.00 9.86 209 PRO B N 1
ATOM 8294 C CA . PRO B 1 210 ? 77.933 39.477 -15.863 1.00 9.61 209 PRO B CA 1
ATOM 8295 C C . PRO B 1 210 ? 76.644 38.677 -15.733 1.00 8.83 209 PRO B C 1
ATOM 8296 O O . PRO B 1 210 ? 76.672 37.458 -15.547 1.00 8.77 209 PRO B O 1
ATOM 8300 N N . THR B 1 211 ? 75.518 39.370 -15.820 1.00 8.28 210 THR B N 1
ATOM 8301 C CA . THR B 1 211 ? 74.229 38.705 -15.912 1.00 8.06 210 THR B CA 1
ATOM 8302 C C . THR B 1 211 ? 74.094 38.065 -17.290 1.00 7.79 210 THR B C 1
ATOM 8303 O O . THR B 1 211 ? 74.744 38.491 -18.254 1.00 8.22 210 THR B O 1
ATOM 8307 N N . ASN B 1 212 ? 73.262 37.031 -17.380 1.00 7.48 211 ASN B N 1
ATOM 8308 C CA . ASN B 1 212 ? 73.013 36.379 -18.652 1.00 7.50 211 ASN B CA 1
ATOM 8309 C C . ASN B 1 212 ? 72.523 37.419 -19.663 1.00 7.81 211 ASN B C 1
ATOM 8310 O O . ASN B 1 212 ? 71.648 38.226 -19.362 1.00 7.85 211 ASN B O 1
ATOM 8315 N N . THR B 1 213 ? 73.098 37.390 -20.858 1.00 8.46 212 THR B N 1
ATOM 8316 C CA . THR B 1 213 ? 72.873 38.433 -21.856 1.00 9.81 212 THR B CA 1
ATOM 8317 C C . THR B 1 213 ? 71.582 38.256 -22.662 1.00 9.34 212 THR B C 1
ATOM 8318 O O . THR B 1 213 ? 71.315 39.045 -23.573 1.00 10.93 212 THR B O 1
ATOM 8322 N N . ASN B 1 214 ? 70.772 37.254 -22.320 1.00 8.49 213 ASN B N 1
ATOM 8323 C CA . ASN B 1 214 ? 69.630 36.890 -23.165 1.00 8.21 213 ASN B CA 1
ATOM 8324 C C . ASN B 1 214 ? 68.246 37.248 -22.630 1.00 7.86 213 ASN B C 1
ATOM 8325 O O . ASN B 1 214 ? 67.258 37.154 -23.361 1.00 7.76 213 ASN B O 1
ATOM 8330 N N . TYR B 1 215 ? 68.168 37.637 -21.362 1.00 7.41 214 TYR B N 1
ATOM 8331 C CA . TYR B 1 215 ? 66.917 38.160 -20.828 1.00 6.96 214 TYR B CA 1
ATOM 8332 C C . TYR B 1 215 ? 66.900 39.680 -20.849 1.00 6.67 214 TYR B C 1
ATOM 8333 O O . TYR B 1 215 ? 67.946 40.317 -20.718 1.00 6.98 214 TYR B O 1
ATOM 8342 N N . SER B 1 216 ? 65.715 40.257 -21.035 1.00 6.47 215 SER B N 1
ATOM 8343 C CA . SER B 1 216 ? 65.622 41.714 -21.070 1.00 6.24 215 SER B CA 1
ATOM 8344 C C . SER B 1 216 ? 65.768 42.312 -19.673 1.00 6.06 215 SER B C 1
ATOM 8345 O O . SER B 1 216 ? 65.417 41.682 -18.664 1.00 6.12 215 SER B O 1
ATOM 8348 N N . LYS B 1 217 ? 66.301 43.529 -19.634 1.00 6.54 216 LYS B N 1
ATOM 8349 C CA . LYS B 1 217 ? 66.651 44.189 -18.388 1.00 7.13 216 LYS B CA 1
ATOM 8350 C C . LYS B 1 217 ? 66.236 45.648 -18.437 1.00 7.63 216 LYS B C 1
ATOM 8351 O O . LYS B 1 217 ? 66.197 46.259 -19.515 1.00 8.73 216 LYS B O 1
ATOM 8357 N N . THR B 1 218 ? 65.932 46.201 -17.269 1.00 7.77 217 THR B N 1
ATOM 8358 C CA . THR B 1 218 ? 65.638 47.617 -17.111 1.00 9.28 217 THR B CA 1
ATOM 8359 C C . THR B 1 218 ? 66.605 48.200 -16.093 1.00 9.09 217 THR B C 1
ATOM 8360 O O . THR B 1 218 ? 66.705 47.701 -14.969 1.00 9.01 217 THR B O 1
ATOM 8364 N N . GLY B 1 219 ? 67.316 49.252 -16.500 1.00 9.40 218 GLY B N 1
ATOM 8365 C CA . GLY B 1 219 ? 68.184 50.015 -15.607 1.00 10.05 218 GLY B CA 1
ATOM 8366 C C . GLY B 1 219 ? 69.276 49.251 -14.883 1.00 9.88 218 GLY B C 1
ATOM 8367 O O . GLY B 1 219 ? 69.618 49.590 -13.751 1.00 10.80 218 GLY B O 1
ATOM 8368 N N . GLU B 1 220 ? 69.835 48.222 -15.516 1.00 9.62 219 GLU B N 1
ATOM 8369 C CA . GLU B 1 220 ? 70.934 47.495 -14.879 1.00 9.49 219 GLU B CA 1
ATOM 8370 C C . GLU B 1 220 ? 72.188 48.351 -14.801 1.00 9.61 219 GLU B C 1
ATOM 8371 O O . GLU B 1 220 ? 72.552 49.023 -15.768 1.00 9.44 219 GLU B O 1
ATOM 8377 N N . THR B 1 221 ? 72.837 48.325 -13.642 1.00 9.89 220 THR B N 1
ATOM 8378 C CA . THR B 1 221 ? 74.157 48.920 -13.485 1.00 10.47 220 THR B CA 1
ATOM 8379 C C . THR B 1 221 ? 75.118 47.916 -12.857 1.00 10.49 220 THR B C 1
ATOM 8380 O O . THR B 1 221 ? 74.707 47.035 -12.086 1.00 10.31 220 THR B O 1
ATOM 8384 N N . THR B 1 222 ? 76.392 48.050 -13.211 1.00 10.85 221 THR B N 1
ATOM 8385 C CA . THR B 1 222 ? 77.472 47.332 -12.554 1.00 11.64 221 THR B CA 1
ATOM 8386 C C . THR B 1 222 ? 78.452 48.373 -12.048 1.00 11.94 221 THR B C 1
ATOM 8387 O O . THR B 1 222 ? 79.020 49.141 -12.834 1.00 12.63 221 THR B O 1
ATOM 8391 N N . THR B 1 223 ? 78.636 48.410 -10.734 1.00 12.03 222 THR B N 1
ATOM 8392 C CA . THR B 1 223 ? 79.460 49.438 -10.117 1.00 12.48 222 THR B CA 1
ATOM 8393 C C . THR B 1 223 ? 80.370 48.853 -9.051 1.00 12.34 222 THR B C 1
ATOM 8394 O O . THR B 1 223 ? 80.086 47.794 -8.472 1.00 11.91 222 THR B O 1
ATOM 8398 N N . VAL B 1 224 ? 81.470 49.558 -8.808 1.00 12.47 223 VAL B N 1
ATOM 8399 C CA . VAL B 1 224 ? 82.439 49.182 -7.797 1.00 13.15 223 VAL B CA 1
ATOM 8400 C C . VAL B 1 224 ? 82.520 50.288 -6.748 1.00 13.28 223 VAL B C 1
ATOM 8401 O O . VAL B 1 224 ? 82.609 51.475 -7.086 1.00 13.52 223 VAL B O 1
ATOM 8405 N N . LYS B 1 225 ? 82.462 49.898 -5.479 1.00 13.61 224 LYS B N 1
ATOM 8406 C CA . LYS B 1 225 ? 82.765 50.801 -4.379 1.00 14.09 224 LYS B CA 1
ATOM 8407 C C . LYS B 1 225 ? 83.632 50.048 -3.388 1.00 13.56 224 LYS B C 1
ATOM 8408 O O . LYS B 1 225 ? 83.209 49.032 -2.827 1.00 13.48 224 LYS B O 1
ATOM 8414 N N . GLY B 1 226 ? 84.850 50.541 -3.183 1.00 13.44 225 GLY B N 1
ATOM 8415 C CA . GLY B 1 226 ? 85.799 49.877 -2.300 1.00 12.83 225 GLY B CA 1
ATOM 8416 C C . GLY B 1 226 ? 85.983 48.421 -2.683 1.00 12.37 225 GLY B C 1
ATOM 8417 O O . GLY B 1 226 ? 86.301 48.111 -3.828 1.00 12.56 225 GLY B O 1
ATOM 8418 N N . ASP B 1 227 ? 85.747 47.527 -1.727 1.00 11.99 226 ASP B N 1
ATOM 8419 C CA . ASP B 1 227 ? 86.008 46.100 -1.924 1.00 11.70 226 ASP B CA 1
ATOM 8420 C C . ASP B 1 227 ? 84.855 45.314 -2.566 1.00 10.98 226 ASP B C 1
ATOM 8421 O O . ASP B 1 227 ? 84.913 44.083 -2.630 1.00 10.92 226 ASP B O 1
ATOM 8426 N N . THR B 1 228 ? 83.822 46.009 -3.044 1.00 10.49 227 THR B N 1
ATOM 8427 C CA . THR B 1 228 ? 82.591 45.339 -3.464 1.00 10.43 227 THR B CA 1
ATOM 8428 C C . THR B 1 228 ? 82.136 45.718 -4.872 1.00 10.29 227 THR B C 1
ATOM 8429 O O . THR B 1 228 ? 82.071 46.898 -5.234 1.00 10.41 227 THR B O 1
ATOM 8433 N N . LEU B 1 229 ? 81.832 44.685 -5.652 1.00 9.92 228 LEU B N 1
ATOM 8434 C CA . LEU B 1 229 ? 81.240 44.809 -6.972 1.00 9.88 228 LEU B CA 1
ATOM 8435 C C . LEU B 1 229 ? 79.743 44.525 -6.861 1.00 9.53 228 LEU B C 1
ATOM 8436 O O . LEU B 1 229 ? 79.350 43.504 -6.283 1.00 9.44 228 LEU B O 1
ATOM 8441 N N . THR B 1 230 ? 78.922 45.421 -7.410 1.00 9.31 229 THR B N 1
ATOM 8442 C CA . THR B 1 230 ? 77.467 45.289 -7.359 1.00 9.55 229 THR B CA 1
ATOM 8443 C C . THR B 1 230 ? 76.868 45.297 -8.758 1.00 9.34 229 THR B C 1
ATOM 8444 O O . THR B 1 230 ? 77.129 46.207 -9.554 1.00 9.23 229 THR B O 1
ATOM 8448 N N . VAL B 1 231 ? 76.065 44.279 -9.047 1.00 9.14 230 VAL B N 1
ATOM 8449 C CA . VAL B 1 231 ? 75.248 44.249 -10.253 1.00 9.58 230 VAL B CA 1
ATOM 8450 C C . VAL B 1 231 ? 73.798 44.286 -9.797 1.00 9.29 230 VAL B C 1
ATOM 8451 O O . VAL B 1 231 ? 73.376 43.463 -8.977 1.00 9.51 230 VAL B O 1
ATOM 8455 N N . LYS B 1 232 ? 73.035 45.247 -10.301 1.00 9.06 231 LYS B N 1
ATOM 8456 C CA . LYS B 1 232 ? 71.644 45.371 -9.887 1.00 9.39 231 LYS B CA 1
ATOM 8457 C C . LYS B 1 232 ? 70.803 45.940 -11.007 1.00 8.70 231 LYS B C 1
ATOM 8458 O O . LYS B 1 232 ? 71.298 46.701 -11.839 1.00 9.17 231 LYS B O 1
ATOM 8464 N N . GLY B 1 233 ? 69.532 45.564 -11.035 1.00 8.28 232 GLY B N 1
ATOM 8465 C CA . GLY B 1 233 ? 68.628 46.042 -12.065 1.00 8.10 232 GLY B CA 1
ATOM 8466 C C . GLY B 1 233 ? 67.247 45.481 -11.819 1.00 7.60 232 GLY B C 1
ATOM 8467 O O . GLY B 1 233 ? 66.948 44.999 -10.719 1.00 7.68 232 GLY B O 1
ATOM 8468 N N . ALA B 1 234 ? 66.405 45.537 -12.842 1.00 7.79 233 ALA B N 1
ATOM 8469 C CA . ALA B 1 234 ? 65.094 44.900 -12.804 1.00 7.49 233 ALA B CA 1
ATOM 8470 C C . ALA B 1 234 ? 64.916 44.082 -14.066 1.00 7.48 233 ALA B C 1
ATOM 8471 O O . ALA B 1 234 ? 65.417 44.457 -15.134 1.00 7.88 233 ALA B O 1
ATOM 8473 N N . LEU B 1 235 ? 64.214 42.960 -13.950 1.00 7.14 234 LEU B N 1
ATOM 8474 C CA . LEU B 1 235 ? 63.895 42.179 -15.134 1.00 6.98 234 LEU B CA 1
ATOM 8475 C C . LEU B 1 235 ? 62.975 42.989 -16.027 1.00 6.87 234 LEU B C 1
ATOM 8476 O O . LEU B 1 235 ? 62.019 43.608 -15.559 1.00 6.96 234 LEU B O 1
ATOM 8481 N N . GLY B 1 236 ? 63.289 43.008 -17.315 1.00 6.78 235 GLY B N 1
ATOM 8482 C CA . GLY B 1 236 ? 62.463 43.711 -18.283 1.00 6.72 235 GLY B CA 1
ATOM 8483 C C . GLY B 1 236 ? 61.066 43.133 -18.408 1.00 6.62 235 GLY B C 1
ATOM 8484 O O . GLY B 1 236 ? 60.107 43.865 -18.639 1.00 7.17 235 GLY B O 1
ATOM 8485 N N . ASN B 1 237 ? 60.944 41.816 -18.256 1.00 6.56 236 ASN B N 1
ATOM 8486 C CA . ASN B 1 237 ? 59.663 41.158 -18.448 1.00 6.56 236 ASN B CA 1
ATOM 8487 C C . ASN B 1 237 ? 58.616 41.520 -17.393 1.00 6.30 236 ASN B C 1
ATOM 8488 O O . ASN B 1 237 ? 57.449 41.664 -17.728 1.00 6.56 236 ASN B O 1
ATOM 8493 N N . ASN B 1 238 ? 59.024 41.665 -16.132 1.00 6.25 237 ASN B N 1
ATOM 8494 C CA . ASN B 1 238 ? 58.042 41.817 -15.045 1.00 6.49 237 ASN B CA 1
ATOM 8495 C C . ASN B 1 238 ? 58.428 42.790 -13.930 1.00 6.67 237 ASN B C 1
ATOM 8496 O O . ASN B 1 238 ? 57.714 42.897 -12.927 1.00 7.04 237 ASN B O 1
ATOM 8501 N N . GLY B 1 239 ? 59.564 43.467 -14.076 1.00 6.55 238 GLY B N 1
ATOM 8502 C CA . GLY B 1 239 ? 60.007 44.430 -13.072 1.00 6.79 238 GLY B CA 1
ATOM 8503 C C . GLY B 1 239 ? 60.600 43.854 -11.796 1.00 6.44 238 GLY B C 1
ATOM 8504 O O . GLY B 1 239 ? 60.890 44.609 -10.867 1.00 6.58 238 GLY B O 1
ATOM 8505 N N . LEU B 1 240 ? 60.777 42.530 -11.729 1.00 6.35 239 LEU B N 1
ATOM 8506 C CA . LEU B 1 240 ? 61.424 41.903 -10.574 1.00 6.49 239 LEU B CA 1
ATOM 8507 C C . LEU B 1 240 ? 62.796 42.527 -10.344 1.00 6.70 239 LEU B C 1
ATOM 8508 O O . LEU B 1 240 ? 63.603 42.619 -11.269 1.00 6.97 239 LEU B O 1
ATOM 8513 N N . LEU B 1 241 ? 63.042 42.971 -9.116 1.00 6.80 240 LEU B N 1
ATOM 8514 C CA . LEU B 1 241 ? 64.329 43.567 -8.765 1.00 7.34 240 LEU B CA 1
ATOM 8515 C C . LEU B 1 241 ? 65.348 42.489 -8.473 1.00 7.26 240 LEU B C 1
ATOM 8516 O O . LEU B 1 241 ? 65.029 41.498 -7.816 1.00 7.59 240 LEU B O 1
ATOM 8521 N N . TYR B 1 242 ? 66.574 42.692 -8.942 1.00 7.23 241 TYR B N 1
ATOM 8522 C CA . TYR B 1 242 ? 67.663 41.770 -8.645 1.00 7.38 241 TYR B CA 1
ATOM 8523 C C . TYR B 1 242 ? 68.930 42.524 -8.264 1.00 7.21 241 TYR B C 1
ATOM 8524 O O . TYR B 1 242 ? 69.168 43.644 -8.726 1.00 7.43 241 TYR B O 1
ATOM 8533 N N . ASN B 1 243 ? 69.731 41.896 -7.411 1.00 7.21 242 ASN B N 1
ATOM 8534 C CA . ASN B 1 243 ? 70.935 42.505 -6.880 1.00 7.59 242 ASN B CA 1
ATOM 8535 C C . ASN B 1 243 ? 71.903 41.401 -6.480 1.00 7.60 242 ASN B C 1
ATOM 8536 O O . ASN B 1 243 ? 71.541 40.502 -5.715 1.00 7.50 242 ASN B O 1
ATOM 8541 N N . SER B 1 244 ? 73.121 41.454 -7.009 1.00 7.97 243 SER B N 1
ATOM 8542 C CA . SER B 1 244 ? 74.188 40.560 -6.564 1.00 8.70 243 SER B CA 1
ATOM 8543 C C . SER B 1 244 ? 75.428 41.367 -6.222 1.00 8.62 243 SER B C 1
ATOM 8544 O O . SER B 1 244 ? 75.699 42.412 -6.831 1.00 8.96 243 SER B O 1
ATOM 8547 N N . GLN B 1 245 ? 76.162 40.890 -5.223 1.00 8.38 244 GLN B N 1
ATOM 8548 C CA . GLN B 1 245 ? 77.365 41.570 -4.766 1.00 8.59 244 GLN B CA 1
ATOM 8549 C C . GLN B 1 245 ? 78.486 40.588 -4.502 1.00 8.50 244 GLN B C 1
ATOM 8550 O O . GLN B 1 245 ? 78.262 39.489 -3.977 1.00 8.40 244 GLN B O 1
ATOM 8556 N N . ILE B 1 246 ? 79.694 40.986 -4.893 1.00 8.63 245 ILE B N 1
ATOM 8557 C CA . ILE B 1 246 ? 80.900 40.241 -4.566 1.00 9.07 245 ILE B CA 1
ATOM 8558 C C . ILE B 1 246 ? 81.805 41.146 -3.745 1.00 9.16 245 ILE B C 1
ATOM 8559 O O . ILE B 1 246 ? 82.220 42.214 -4.207 1.00 9.27 245 ILE B O 1
ATOM 8564 N N . LYS B 1 247 ? 82.083 40.713 -2.523 1.00 9.18 246 LYS B N 1
ATOM 8565 C CA . LYS B 1 247 ? 82.982 41.415 -1.623 1.00 9.79 246 LYS B CA 1
ATOM 8566 C C . LYS B 1 247 ? 84.301 40.654 -1.609 1.00 10.05 246 LYS B C 1
ATOM 8567 O O . LYS B 1 247 ? 84.344 39.472 -1.244 1.00 9.99 246 LYS B O 1
ATOM 8573 N N . VAL B 1 248 ? 85.368 41.332 -2.029 1.00 10.77 247 VAL B N 1
ATOM 8574 C CA . VAL B 1 248 ? 86.691 40.729 -2.129 1.00 11.66 247 VAL B CA 1
ATOM 8575 C C . VAL B 1 248 ? 87.487 41.083 -0.877 1.00 11.90 247 VAL B C 1
ATOM 8576 O O . VAL B 1 248 ? 87.802 42.257 -0.647 1.00 12.32 247 VAL B O 1
ATOM 8580 N N . VAL B 1 249 ? 87.798 40.068 -0.073 1.00 12.61 248 VAL B N 1
ATOM 8581 C CA . VAL B 1 249 ? 88.486 40.269 1.200 1.00 13.12 248 VAL B CA 1
ATOM 8582 C C . VAL B 1 249 ? 89.919 39.751 1.126 1.00 13.59 248 VAL B C 1
ATOM 8583 O O . VAL B 1 249 ? 90.161 38.540 1.064 1.00 13.10 248 VAL B O 1
ATOM 8587 N N . LEU B 1 250 ? 90.865 40.686 1.121 1.00 14.20 249 LEU B N 1
ATOM 8588 C CA . LEU B 1 250 ? 92.285 40.357 1.143 1.00 14.99 249 LEU B CA 1
ATOM 8589 C C . LEU B 1 250 ? 92.683 39.798 2.502 1.00 15.25 249 LEU B C 1
ATOM 8590 O O . LEU B 1 250 ? 92.183 40.247 3.536 1.00 15.75 249 LEU B O 1
ATOM 8595 N N . ASP B 1 251 ? 93.581 38.815 2.492 1.00 15.78 250 ASP B N 1
ATOM 8596 C CA . ASP B 1 251 ? 94.212 38.328 3.720 1.00 16.32 250 ASP B CA 1
ATOM 8597 C C . ASP B 1 251 ? 95.050 39.430 4.368 1.00 16.78 250 ASP B C 1
ATOM 8598 O O . ASP B 1 251 ? 95.528 40.340 3.687 1.00 17.56 250 ASP B O 1
ATOM 8603 N N . GLY B 1 255 ? 98.560 41.849 -0.301 1.00 16.47 254 GLY B N 1
ATOM 8604 C CA . GLY B 1 255 ? 97.831 41.881 -1.563 1.00 16.24 254 GLY B CA 1
ATOM 8605 C C . GLY B 1 255 ? 97.338 43.263 -1.941 1.00 16.17 254 GLY B C 1
ATOM 8606 O O . GLY B 1 255 ? 97.282 44.168 -1.105 1.00 16.16 254 GLY B O 1
ATOM 8607 N N . THR B 1 256 ? 96.978 43.417 -3.212 1.00 15.97 255 THR B N 1
ATOM 8608 C CA . THR B 1 256 ? 96.468 44.679 -3.739 1.00 15.98 255 THR B CA 1
ATOM 8609 C C . THR B 1 256 ? 95.103 44.474 -4.391 1.00 15.85 255 THR B C 1
ATOM 8610 O O . THR B 1 256 ? 94.907 43.530 -5.164 1.00 15.91 255 THR B O 1
ATOM 8614 N N . LEU B 1 257 ? 94.170 45.363 -4.060 1.00 15.56 256 LEU B N 1
ATOM 8615 C CA . LEU B 1 257 ? 92.842 45.367 -4.657 1.00 15.69 256 LEU B CA 1
ATOM 8616 C C . LEU B 1 257 ? 92.590 46.704 -5.336 1.00 16.04 256 LEU B C 1
ATOM 8617 O O . LEU B 1 257 ? 92.760 47.761 -4.724 1.00 16.25 256 LEU B O 1
ATOM 8622 N N . SER B 1 258 ? 92.193 46.654 -6.602 1.00 16.26 257 SER B N 1
ATOM 8623 C CA . SER B 1 258 ? 91.902 47.867 -7.360 1.00 16.74 257 SER B CA 1
ATOM 8624 C C . SER B 1 258 ? 90.675 47.682 -8.246 1.00 16.90 257 SER B C 1
ATOM 8625 O O . SER B 1 258 ? 90.265 46.551 -8.530 1.00 16.61 257 SER B O 1
ATOM 8628 N N . GLU B 1 259 ? 90.085 48.796 -8.671 1.00 17.24 258 GLU B N 1
ATOM 8629 C CA . GLU B 1 259 ? 88.957 48.754 -9.593 1.00 17.77 258 GLU B CA 1
ATOM 8630 C C . GLU B 1 259 ? 89.453 48.382 -10.986 1.00 17.78 258 GLU B C 1
ATOM 8631 O O . GLU B 1 259 ? 90.440 48.942 -11.471 1.00 17.97 258 GLU B O 1
ATOM 8637 N N . GLY B 1 260 ? 88.774 47.424 -11.615 1.00 17.90 259 GLY B N 1
ATOM 8638 C CA . GLY B 1 260 ? 89.093 47.012 -12.981 1.00 18.31 259 GLY B CA 1
ATOM 8639 C C . GLY B 1 260 ? 89.010 48.184 -13.941 1.00 18.73 259 GLY B C 1
ATOM 8640 O O . GLY B 1 260 ? 88.217 49.107 -13.734 1.00 18.46 259 GLY B O 1
ATOM 8641 N N . SER B 1 261 ? 89.832 48.148 -14.988 1.00 19.23 260 SER B N 1
ATOM 8642 C CA . SER B 1 261 ? 89.892 49.235 -15.970 1.00 19.80 260 SER B CA 1
ATOM 8643 C C . SER B 1 261 ? 88.562 49.458 -16.693 1.00 19.84 260 SER B C 1
ATOM 8644 O O . SER B 1 261 ? 88.293 50.561 -17.176 1.00 20.22 260 SER B O 1
ATOM 8647 N N . ASP B 1 262 ? 87.732 48.417 -16.750 1.00 19.77 261 ASP B N 1
ATOM 8648 C CA . ASP B 1 262 ? 86.415 48.511 -17.386 1.00 19.56 261 ASP B CA 1
ATOM 8649 C C . ASP B 1 262 ? 85.328 49.097 -16.475 1.00 19.15 261 ASP B C 1
ATOM 8650 O O . ASP B 1 262 ? 84.191 49.299 -16.911 1.00 19.55 261 ASP B O 1
ATOM 8655 N N . GLY B 1 263 ? 85.678 49.359 -15.215 1.00 18.50 262 GLY B N 1
ATOM 8656 C CA . GLY B 1 263 ? 84.742 49.914 -14.231 1.00 17.71 262 GLY B CA 1
ATOM 8657 C C . GLY B 1 263 ? 83.583 48.991 -13.895 1.00 16.98 262 GLY B C 1
ATOM 8658 O O . GLY B 1 263 ? 82.558 49.430 -13.367 1.00 17.38 262 GLY B O 1
ATOM 8659 N N . ALA B 1 264 ? 83.749 47.708 -14.204 1.00 15.79 263 ALA B N 1
ATOM 8660 C CA . ALA B 1 264 ? 82.697 46.715 -14.009 1.00 14.63 263 ALA B CA 1
ATOM 8661 C C . ALA B 1 264 ? 83.283 45.425 -13.447 1.00 13.75 263 ALA B C 1
ATOM 8662 O O . ALA B 1 264 ? 82.718 44.341 -13.620 1.00 13.68 263 ALA B O 1
ATOM 8664 N N . SER B 1 265 ? 84.422 45.557 -12.773 1.00 12.99 264 SER B N 1
ATOM 8665 C CA . SER B 1 265 ? 85.141 44.417 -12.221 1.00 12.37 264 SER B CA 1
ATOM 8666 C C . SER B 1 265 ? 86.098 44.865 -11.123 1.00 12.08 264 SER B C 1
ATOM 8667 O O . SER B 1 265 ? 86.375 46.062 -10.971 1.00 11.85 264 SER B O 1
ATOM 8670 N N . LEU B 1 266 ? 86.590 43.897 -10.353 1.00 11.79 265 LEU B N 1
ATOM 8671 C CA . LEU B 1 266 ? 87.642 44.141 -9.374 1.00 11.88 265 LEU B CA 1
ATOM 8672 C C . LEU B 1 266 ? 88.899 43.367 -9.744 1.00 11.89 265 LEU B C 1
ATOM 8673 O O . LEU B 1 266 ? 88.827 42.242 -10.238 1.00 11.76 265 LEU B O 1
ATOM 8678 N N . LYS B 1 267 ? 90.050 43.992 -9.506 1.00 12.34 266 LYS B N 1
ATOM 8679 C CA . LYS B 1 267 ? 91.341 43.413 -9.836 1.00 12.76 266 LYS B CA 1
ATOM 8680 C C . LYS B 1 267 ? 92.117 43.103 -8.564 1.00 12.64 266 LYS B C 1
ATOM 8681 O O . LYS B 1 267 ? 92.360 43.995 -7.743 1.00 12.75 266 LYS B O 1
ATOM 8687 N N . VAL B 1 268 ? 92.486 41.835 -8.404 1.00 12.59 267 VAL B N 1
ATOM 8688 C CA . VAL B 1 268 ? 93.387 41.405 -7.342 1.00 12.62 267 VAL B CA 1
ATOM 8689 C C . VAL B 1 268 ? 94.767 41.236 -7.963 1.00 12.32 267 VAL B C 1
ATOM 8690 O O . VAL B 1 268 ? 94.922 40.535 -8.960 1.00 11.93 267 VAL B O 1
ATOM 8694 N N . SER B 1 269 ? 95.768 41.891 -7.384 1.00 12.50 268 SER B N 1
ATOM 8695 C CA . SER B 1 269 ? 97.133 41.787 -7.896 1.00 12.82 268 SER B CA 1
ATOM 8696 C C . SER B 1 269 ? 98.146 41.608 -6.775 1.00 12.56 268 SER B C 1
ATOM 8697 O O . SER B 1 269 ? 97.926 42.060 -5.652 1.00 12.87 268 SER B O 1
ATOM 8700 N N . ASP B 1 270 ? 99.243 40.924 -7.090 1.00 12.73 269 ASP B N 1
ATOM 8701 C CA . ASP B 1 270 ? 100.360 40.741 -6.156 1.00 12.80 269 ASP B CA 1
ATOM 8702 C C . ASP B 1 270 ? 99.911 40.224 -4.785 1.00 12.76 269 ASP B C 1
ATOM 8703 O O . ASP B 1 270 ? 100.414 40.653 -3.741 1.00 12.98 269 ASP B O 1
ATOM 8708 N N . ALA B 1 271 ? 98.963 39.289 -4.807 1.00 12.33 270 ALA B N 1
ATOM 8709 C CA . ALA B 1 271 ? 98.415 38.705 -3.589 1.00 12.15 270 ALA B CA 1
ATOM 8710 C C . ALA B 1 271 ? 98.854 37.255 -3.429 1.00 11.73 270 ALA B C 1
ATOM 8711 O O . ALA B 1 271 ? 99.567 36.718 -4.277 1.00 11.54 270 ALA B O 1
ATOM 8713 N N . LYS B 1 272 ? 98.430 36.634 -2.330 1.00 11.81 271 LYS B N 1
ATOM 8714 C CA . LYS B 1 272 ? 98.685 35.216 -2.085 1.00 12.00 271 LYS B CA 1
ATOM 8715 C C . LYS B 1 272 ? 97.389 34.439 -1.846 1.00 11.96 271 LYS B C 1
ATOM 8716 O O . LYS B 1 272 ? 97.223 33.341 -2.369 1.00 12.11 271 LYS B O 1
ATOM 8722 N N . ALA B 1 273 ? 96.489 35.002 -1.046 1.00 11.72 272 ALA B N 1
ATOM 8723 C CA . ALA B 1 273 ? 95.203 34.365 -0.780 1.00 11.86 272 ALA B CA 1
ATOM 8724 C C . ALA B 1 273 ? 94.133 35.400 -0.495 1.00 12.04 272 ALA B C 1
ATOM 8725 O O . ALA B 1 273 ? 94.385 36.411 0.170 1.00 12.58 272 ALA B O 1
ATOM 8727 N N . VAL B 1 274 ? 92.935 35.141 -1.014 1.00 11.85 273 VAL B N 1
ATOM 8728 C CA . VAL B 1 274 ? 91.784 36.008 -0.796 1.00 11.63 273 VAL B CA 1
ATOM 8729 C C . VAL B 1 274 ? 90.519 35.170 -0.619 1.00 11.24 273 VAL B C 1
ATOM 8730 O O . VAL B 1 274 ? 90.461 34.005 -1.031 1.00 10.92 273 VAL B O 1
ATOM 8734 N N . THR B 1 275 ? 89.520 35.779 0.007 1.00 10.63 274 THR B N 1
ATOM 8735 C CA . THR B 1 275 ? 88.194 35.195 0.128 1.00 10.60 274 THR B CA 1
ATOM 8736 C C . THR B 1 275 ? 87.187 36.126 -0.534 1.00 10.59 274 THR B C 1
ATOM 8737 O O . THR B 1 275 ? 87.184 37.337 -0.280 1.00 10.34 274 THR B O 1
ATOM 8741 N N . LEU B 1 276 ? 86.348 35.553 -1.393 1.00 10.18 275 LEU B N 1
ATOM 8742 C CA . LEU B 1 276 ? 85.234 36.264 -1.996 1.00 10.19 275 LEU B CA 1
ATOM 8743 C C . LEU B 1 276 ? 83.957 35.846 -1.293 1.00 9.53 275 LEU B C 1
ATOM 8744 O O . LEU B 1 276 ? 83.712 34.650 -1.087 1.00 9.32 275 LEU B O 1
ATOM 8749 N N . TYR B 1 277 ? 83.162 36.836 -0.908 1.00 9.38 276 TYR B N 1
ATOM 8750 C CA . TYR B 1 277 ? 81.816 36.595 -0.416 1.00 9.45 276 TYR B CA 1
ATOM 8751 C C . TYR B 1 277 ? 80.824 37.083 -1.455 1.00 8.97 276 TYR B C 1
ATOM 8752 O O . TYR B 1 277 ? 80.871 38.242 -1.878 1.00 9.04 276 TYR B O 1
ATOM 8761 N N . ILE B 1 278 ? 79.936 36.184 -1.870 1.00 8.69 277 ILE B N 1
ATOM 8762 C CA . ILE B 1 278 ? 78.981 36.469 -2.932 1.00 8.79 277 ILE B CA 1
ATOM 8763 C C . ILE B 1 278 ? 77.571 36.257 -2.401 1.00 8.58 277 ILE B C 1
ATOM 8764 O O . ILE B 1 278 ? 77.252 35.198 -1.853 1.00 8.32 277 ILE B O 1
ATOM 8769 N N . ALA B 1 279 ? 76.736 37.277 -2.553 1.00 8.22 278 ALA B N 1
ATOM 8770 C CA . ALA B 1 279 ? 75.333 37.172 -2.174 1.00 8.21 278 ALA B CA 1
ATOM 8771 C C . ALA B 1 279 ? 74.461 37.709 -3.293 1.00 7.82 278 ALA B C 1
ATOM 8772 O O . ALA B 1 279 ? 74.912 38.512 -4.119 1.00 7.75 278 ALA B O 1
ATOM 8774 N N . ALA B 1 280 ? 73.211 37.261 -3.327 1.00 7.48 279 ALA B N 1
ATOM 8775 C CA . ALA B 1 280 ? 72.264 37.722 -4.330 1.00 7.53 279 ALA B CA 1
ATOM 8776 C C . ALA B 1 280 ? 70.855 37.579 -3.800 1.00 7.45 279 ALA B C 1
ATOM 8777 O O . ALA B 1 280 ? 70.579 36.710 -2.969 1.00 7.69 279 ALA B O 1
ATOM 8779 N N . ALA B 1 281 ? 69.965 38.440 -4.281 1.00 7.35 280 ALA B N 1
ATOM 8780 C CA . ALA B 1 281 ? 68.557 38.383 -3.922 1.00 7.22 280 ALA B CA 1
ATOM 8781 C C . ALA B 1 281 ? 67.710 39.114 -4.941 1.00 6.94 280 ALA B C 1
ATOM 8782 O O . ALA B 1 281 ? 68.200 39.944 -5.718 1.00 7.11 280 ALA B O 1
ATOM 8784 N N . THR B 1 282 ? 66.424 38.788 -4.924 1.00 6.75 281 THR B N 1
ATOM 8785 C CA . THR B 1 282 ? 65.407 39.551 -5.628 1.00 6.78 281 THR B CA 1
ATOM 8786 C C . THR B 1 282 ? 64.379 40.021 -4.610 1.00 6.84 281 THR B C 1
ATOM 8787 O O . THR B 1 282 ? 64.443 39.648 -3.428 1.00 6.85 281 THR B O 1
ATOM 8791 N N . ASP B 1 283 ? 63.413 40.807 -5.077 1.00 6.91 282 ASP B N 1
ATOM 8792 C CA . ASP B 1 283 ? 62.262 41.170 -4.256 1.00 6.93 282 ASP B CA 1
ATOM 8793 C C . ASP B 1 283 ? 61.065 40.230 -4.463 1.00 6.69 282 ASP B C 1
ATOM 8794 O O . ASP B 1 283 ? 59.931 40.601 -4.166 1.00 6.54 282 ASP B O 1
ATOM 8799 N N . TYR B 1 284 ? 61.316 39.019 -4.962 1.00 6.60 283 TYR B N 1
ATOM 8800 C CA . TYR B 1 284 ? 60.268 38.006 -5.050 1.00 6.40 283 TYR B CA 1
ATOM 8801 C C . TYR B 1 284 ? 59.701 37.709 -3.665 1.00 6.39 283 TYR B C 1
ATOM 8802 O O . TYR B 1 284 ? 60.436 37.692 -2.680 1.00 6.58 283 TYR B O 1
ATOM 8811 N N . LYS B 1 285 ? 58.405 37.432 -3.596 1.00 6.16 284 LYS B N 1
ATOM 8812 C CA . LYS B 1 285 ? 57.841 36.796 -2.409 1.00 6.33 284 LYS B CA 1
ATOM 8813 C C . LYS B 1 285 ? 56.722 35.869 -2.859 1.00 6.12 284 LYS B C 1
ATOM 8814 O O . LYS B 1 285 ? 55.972 36.206 -3.773 1.00 6.38 284 LYS B O 1
ATOM 8820 N N . GLN B 1 286 ? 56.615 34.702 -2.229 1.00 6.13 285 GLN B N 1
ATOM 8821 C CA . GLN B 1 286 ? 55.507 33.803 -2.516 1.00 6.82 285 GLN B CA 1
ATOM 8822 C C . GLN B 1 286 ? 54.290 34.291 -1.737 1.00 6.77 285 GLN B C 1
ATOM 8823 O O . GLN B 1 286 ? 53.986 33.800 -0.648 1.00 7.54 285 GLN B O 1
ATOM 8829 N N . LYS B 1 287 ? 53.616 35.277 -2.322 1.00 6.84 286 LYS B N 1
ATOM 8830 C CA . LYS B 1 287 ? 52.547 36.014 -1.669 1.00 7.89 286 LYS B CA 1
ATOM 8831 C C . LYS B 1 287 ? 51.567 36.451 -2.747 1.00 7.11 286 LYS B C 1
ATOM 8832 O O . LYS B 1 287 ? 51.852 37.357 -3.521 1.00 7.88 286 LYS B O 1
ATOM 8838 N N . TYR B 1 288 ? 50.420 35.788 -2.802 1.00 6.97 287 TYR B N 1
ATOM 8839 C CA . TYR B 1 288 ? 49.400 36.091 -3.798 1.00 7.06 287 TYR B CA 1
ATOM 8840 C C . TYR B 1 288 ? 48.667 37.372 -3.379 1.00 7.32 287 TYR B C 1
ATOM 8841 O O . TYR B 1 288 ? 48.336 37.527 -2.203 1.00 7.76 287 TYR B O 1
ATOM 8850 N N . PRO B 1 289 ? 48.352 38.272 -4.333 1.00 7.03 288 PRO B N 1
ATOM 8851 C CA . PRO B 1 289 ? 48.600 38.232 -5.775 1.00 7.25 288 PRO B CA 1
ATOM 8852 C C . PRO B 1 289 ? 49.830 38.973 -6.301 1.00 6.97 288 PRO B C 1
ATOM 8853 O O . PRO B 1 289 ? 50.122 38.842 -7.488 1.00 6.79 288 PRO B O 1
ATOM 8857 N N . SER B 1 290 ? 50.526 39.741 -5.461 1.00 7.07 289 SER B N 1
ATOM 8858 C CA . SER B 1 290 ? 51.579 40.638 -5.959 1.00 7.30 289 SER B CA 1
ATOM 8859 C C . SER B 1 290 ? 52.940 39.970 -6.144 1.00 6.45 289 SER B C 1
ATOM 8860 O O . SER B 1 290 ? 53.758 40.445 -6.938 1.00 6.70 289 SER B O 1
ATOM 8863 N N . TYR B 1 291 ? 53.185 38.902 -5.386 1.00 6.11 290 TYR B N 1
ATOM 8864 C CA . TYR B 1 291 ? 54.447 38.152 -5.437 1.00 6.01 290 TYR B CA 1
ATOM 8865 C C . TYR B 1 291 ? 55.701 39.020 -5.296 1.00 6.03 290 TYR B C 1
ATOM 8866 O O . TYR B 1 291 ? 56.724 38.768 -5.938 1.00 6.19 290 TYR B O 1
ATOM 8875 N N . ARG B 1 292 ? 55.625 40.024 -4.423 1.00 6.40 291 ARG B N 1
ATOM 8876 C CA . ARG B 1 292 ? 56.768 40.893 -4.133 1.00 6.71 291 ARG B CA 1
ATOM 8877 C C . ARG B 1 292 ? 56.876 41.178 -2.647 1.00 7.24 291 ARG B C 1
ATOM 8878 O O . ARG B 1 292 ? 55.880 41.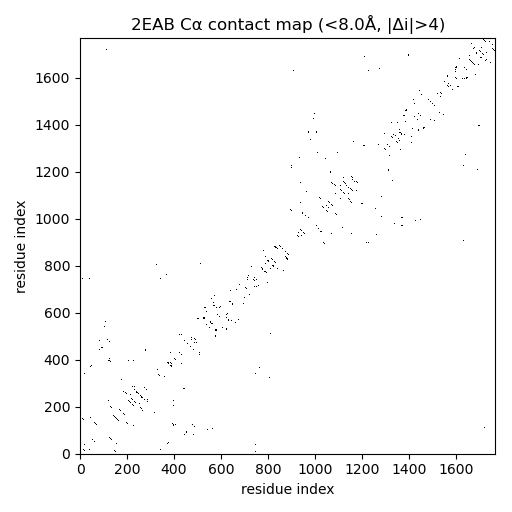159 -1.931 1.00 7.41 291 ARG B O 1
ATOM 8886 N N . THR B 1 293 ? 58.091 41.451 -2.188 1.00 7.21 292 THR B N 1
ATOM 8887 C CA . THR B 1 293 ? 58.301 41.819 -0.785 1.00 7.82 292 THR B CA 1
ATOM 8888 C C . THR B 1 293 ? 57.807 43.228 -0.470 1.00 8.11 292 THR B C 1
ATOM 8889 O O . THR B 1 293 ? 57.505 43.533 0.686 1.00 8.94 292 THR B O 1
ATOM 8893 N N . GLY B 1 294 ? 57.752 44.089 -1.484 1.00 8.07 293 GLY B N 1
ATOM 8894 C CA . GLY B 1 294 ? 57.452 45.507 -1.274 1.00 8.77 293 GLY B CA 1
ATOM 8895 C C . GLY B 1 294 ? 58.688 46.365 -1.056 1.00 8.95 293 GLY B C 1
ATOM 8896 O O . GLY B 1 294 ? 58.577 47.581 -0.897 1.00 9.64 293 GLY B O 1
ATOM 8897 N N . GLU B 1 295 ? 59.863 45.741 -1.048 1.00 9.20 294 GLU B N 1
ATOM 8898 C CA . GLU B 1 295 ? 61.119 46.470 -0.940 1.00 9.26 294 GLU B CA 1
ATOM 8899 C C . GLU B 1 295 ? 61.373 47.330 -2.167 1.00 9.44 294 GLU B C 1
ATOM 8900 O O . GLU B 1 295 ? 60.961 46.992 -3.282 1.00 9.50 294 GLU B O 1
ATOM 8906 N N . THR B 1 296 ? 62.072 48.437 -1.945 1.00 9.70 295 THR B N 1
ATOM 8907 C CA . THR B 1 296 ? 62.647 49.223 -3.024 1.00 9.97 295 THR B CA 1
ATOM 8908 C C . THR B 1 296 ? 63.982 48.606 -3.437 1.00 9.93 295 THR B C 1
ATOM 8909 O O . THR B 1 296 ? 64.544 47.777 -2.713 1.00 10.14 295 THR B O 1
ATOM 8913 N N . ALA B 1 297 ? 64.499 49.033 -4.587 1.00 9.89 296 ALA B N 1
ATOM 8914 C CA . ALA B 1 297 ? 65.823 48.615 -5.033 1.00 10.17 296 ALA B CA 1
ATOM 8915 C C . ALA B 1 297 ? 66.887 48.935 -3.981 1.00 9.95 296 ALA B C 1
ATOM 8916 O O . ALA B 1 297 ? 67.795 48.134 -3.747 1.00 9.88 296 ALA B O 1
ATOM 8918 N N . ALA B 1 298 ? 66.765 50.097 -3.333 1.00 9.99 297 ALA B N 1
ATOM 8919 C CA . ALA B 1 298 ? 67.727 50.493 -2.300 1.00 9.98 297 ALA B CA 1
ATOM 8920 C C . ALA B 1 298 ? 67.699 49.538 -1.107 1.00 9.85 297 ALA B C 1
ATOM 8921 O O . ALA B 1 298 ? 68.741 49.173 -0.567 1.00 9.85 297 ALA B O 1
ATOM 8923 N N . GLU B 1 299 ? 66.499 49.117 -0.720 1.00 9.87 298 GLU B N 1
ATOM 8924 C CA . GLU B 1 299 ? 66.337 48.178 0.384 1.00 9.70 298 GLU B CA 1
ATOM 8925 C C . GLU B 1 299 ? 66.900 46.798 0.058 1.00 9.38 298 GLU B C 1
ATOM 8926 O O . GLU B 1 299 ? 67.568 46.190 0.895 1.00 9.39 298 GLU B O 1
ATOM 8932 N N . VAL B 1 300 ? 66.665 46.314 -1.162 1.00 9.14 299 VAL B N 1
ATOM 8933 C CA . VAL B 1 300 ? 67.269 45.047 -1.583 1.00 8.93 299 VAL B CA 1
ATOM 8934 C C . VAL B 1 300 ? 68.796 45.172 -1.543 1.00 8.93 299 VAL B C 1
ATOM 8935 O O . VAL B 1 300 ? 69.488 44.279 -1.052 1.00 8.64 299 VAL B O 1
ATOM 8939 N N . ASN B 1 301 ? 69.306 46.300 -2.036 1.00 9.12 300 ASN B N 1
ATOM 8940 C CA . ASN B 1 301 ? 70.739 46.559 -2.050 1.00 9.45 300 ASN B CA 1
ATOM 8941 C C . ASN B 1 301 ? 71.354 46.516 -0.650 1.00 9.59 300 ASN B C 1
ATOM 8942 O O . ASN B 1 301 ? 72.398 45.901 -0.438 1.00 9.53 300 ASN B O 1
ATOM 8947 N N . THR B 1 302 ? 70.687 47.169 0.296 1.00 10.08 301 THR B N 1
ATOM 8948 C CA . THR B 1 302 ? 71.122 47.204 1.688 1.00 10.35 301 THR B CA 1
ATOM 8949 C C . THR B 1 302 ? 71.131 45.798 2.285 1.00 10.02 301 THR B C 1
ATOM 8950 O O . THR B 1 302 ? 72.065 45.419 2.996 1.00 10.18 301 THR B O 1
ATOM 8954 N N . ARG B 1 303 ? 70.091 45.029 1.971 1.00 9.66 302 ARG B N 1
ATOM 8955 C CA . ARG B 1 303 ? 69.954 43.662 2.459 1.00 9.51 302 ARG B CA 1
ATOM 8956 C C . ARG B 1 303 ? 71.085 42.752 1.965 1.00 9.37 302 ARG B C 1
ATOM 8957 O O . ARG B 1 303 ? 71.712 42.048 2.757 1.00 9.57 302 ARG B O 1
ATOM 8965 N N . VAL B 1 304 ? 71.347 42.774 0.662 1.00 9.21 303 VAL B N 1
ATOM 8966 C CA . VAL B 1 304 ? 72.416 41.965 0.076 1.00 9.16 303 VAL B CA 1
ATOM 8967 C C . VAL B 1 304 ? 73.788 42.394 0.612 1.00 9.32 303 VAL B C 1
ATOM 8968 O O . VAL B 1 304 ? 74.630 41.555 0.932 1.00 9.45 303 VAL B O 1
ATOM 8972 N N . ALA B 1 305 ? 73.993 43.704 0.739 1.00 9.46 304 ALA B N 1
ATOM 8973 C CA . ALA B 1 305 ? 75.232 44.241 1.306 1.00 9.81 304 ALA B CA 1
ATOM 8974 C C . ALA B 1 305 ? 75.497 43.708 2.715 1.00 10.01 304 ALA B C 1
ATOM 8975 O O . ALA B 1 305 ? 76.635 43.359 3.051 1.00 10.43 304 ALA B O 1
ATOM 8977 N N . LYS B 1 306 ? 74.448 43.644 3.531 1.00 10.42 305 LYS B N 1
ATOM 8978 C CA . LYS B 1 306 ? 74.585 43.154 4.898 1.00 11.20 305 LYS B CA 1
ATOM 8979 C C . LYS B 1 306 ? 74.935 41.662 4.949 1.00 10.64 305 LYS B C 1
ATOM 8980 O O . LYS B 1 306 ? 75.640 41.228 5.857 1.00 10.82 305 LYS B O 1
ATOM 8986 N N . VAL B 1 307 ? 74.454 40.883 3.979 1.00 10.24 306 VAL B N 1
ATOM 8987 C CA . VAL B 1 307 ? 74.802 39.460 3.907 1.00 9.91 306 VAL B CA 1
ATOM 8988 C C . VAL B 1 307 ? 76.315 39.291 3.768 1.00 9.71 306 VAL B C 1
ATOM 8989 O O . VAL B 1 307 ? 76.936 38.559 4.548 1.00 9.71 306 VAL B O 1
ATOM 8993 N N . VAL B 1 308 ? 76.909 39.972 2.789 1.00 9.64 307 VAL B N 1
ATOM 8994 C CA . VAL B 1 308 ? 78.351 39.835 2.568 1.00 9.92 307 VAL B CA 1
ATOM 8995 C C . VAL B 1 308 ? 79.182 40.459 3.685 1.00 10.11 307 VAL B C 1
ATOM 8996 O O . VAL B 1 308 ? 80.227 39.918 4.043 1.00 10.06 307 VAL B O 1
ATOM 9000 N N . GLN B 1 309 ? 78.703 41.567 4.250 1.00 10.56 308 GLN B N 1
ATOM 9001 C CA . GLN B 1 309 ? 79.401 42.203 5.369 1.00 11.32 308 GLN B CA 1
ATOM 9002 C C . GLN B 1 309 ? 79.366 41.335 6.623 1.00 11.59 308 GLN B C 1
ATOM 9003 O O . GLN B 1 309 ? 80.394 41.155 7.281 1.00 11.87 308 GLN B O 1
ATOM 9009 N N . ASP B 1 310 ? 78.193 40.797 6.954 1.00 11.76 309 ASP B N 1
ATOM 9010 C CA . ASP B 1 310 ? 78.068 39.908 8.112 1.00 11.95 309 ASP B CA 1
ATOM 9011 C C . ASP B 1 310 ? 78.981 38.691 7.982 1.00 11.91 309 ASP B C 1
ATOM 9012 O O . ASP B 1 310 ? 79.615 38.274 8.956 1.00 11.93 309 ASP B O 1
ATOM 9017 N N . ALA B 1 311 ? 79.049 38.129 6.774 1.00 11.77 310 ALA B N 1
ATOM 9018 C CA . ALA B 1 311 ? 79.889 36.962 6.522 1.00 11.71 310 ALA B CA 1
ATOM 9019 C C . ALA B 1 311 ? 81.374 37.301 6.672 1.00 11.66 310 ALA B C 1
ATOM 9020 O O . ALA B 1 311 ? 82.121 36.564 7.321 1.00 11.75 310 ALA B O 1
ATOM 9022 N N . ALA B 1 312 ? 81.793 38.421 6.085 1.00 11.80 311 ALA B N 1
ATOM 9023 C CA . ALA B 1 312 ? 83.177 38.875 6.208 1.00 12.19 311 ALA B CA 1
ATOM 9024 C C . ALA B 1 312 ? 83.551 39.138 7.667 1.00 12.39 311 ALA B C 1
ATOM 9025 O O . ALA B 1 312 ? 84.666 38.825 8.096 1.00 12.78 311 ALA B O 1
ATOM 9027 N N . ASN B 1 313 ? 82.611 39.695 8.427 1.00 12.63 312 ASN B N 1
ATOM 9028 C CA . ASN B 1 313 ? 82.820 39.958 9.852 1.00 13.10 312 ASN B CA 1
ATOM 9029 C C . ASN B 1 313 ? 83.065 38.681 10.649 1.00 13.27 312 ASN B C 1
ATOM 9030 O O . ASN B 1 313 ? 83.901 38.664 11.556 1.00 13.87 312 ASN B O 1
ATOM 9035 N N . LYS B 1 314 ? 82.342 37.616 10.304 1.00 13.31 313 LYS B N 1
ATOM 9036 C CA . LYS B 1 314 ? 82.537 36.311 10.935 1.00 13.55 313 LYS B CA 1
ATOM 9037 C C . LYS B 1 314 ? 83.861 35.685 10.512 1.00 13.34 313 LYS B C 1
ATOM 9038 O O . LYS B 1 314 ? 84.536 35.037 11.318 1.00 13.66 313 LYS B O 1
ATOM 9044 N N . GLY B 1 315 ? 84.231 35.884 9.250 1.00 13.09 314 GLY B N 1
ATOM 9045 C CA . GLY B 1 315 ? 85.509 35.412 8.734 1.00 12.63 314 GLY B CA 1
ATOM 9046 C C . GLY B 1 315 ? 85.436 34.038 8.098 1.00 12.36 314 GLY B C 1
ATOM 9047 O O . GLY B 1 315 ? 84.570 33.227 8.436 1.00 12.32 314 GLY B O 1
ATOM 9048 N N . TYR B 1 316 ? 86.367 33.776 7.187 1.00 12.28 315 TYR B N 1
ATOM 9049 C CA . TYR B 1 316 ? 86.386 32.549 6.397 1.00 12.27 315 TYR B CA 1
ATOM 9050 C C . TYR B 1 316 ? 86.355 31.270 7.236 1.00 12.25 315 TYR B C 1
ATOM 9051 O O . TYR B 1 316 ? 85.571 30.357 6.956 1.00 11.68 315 TYR B O 1
ATOM 9060 N N . THR B 1 317 ? 87.208 31.198 8.254 1.00 12.01 316 THR B N 1
ATOM 9061 C CA . THR B 1 317 ? 87.312 29.995 9.078 1.00 12.39 316 THR B CA 1
ATOM 9062 C C . THR B 1 317 ? 85.967 29.636 9.717 1.00 11.92 316 THR B C 1
ATOM 9063 O O . THR B 1 317 ? 85.512 28.488 9.624 1.00 11.68 316 THR B O 1
ATOM 9067 N N . ALA B 1 318 ? 85.329 30.623 10.341 1.00 11.62 317 ALA B N 1
ATOM 9068 C CA . ALA B 1 318 ? 84.061 30.412 11.032 1.00 11.38 317 ALA B CA 1
ATOM 9069 C C . ALA B 1 318 ? 82.922 30.107 10.064 1.00 11.05 317 ALA B C 1
ATOM 9070 O O . ALA B 1 318 ? 82.088 29.241 10.340 1.00 11.37 317 ALA B O 1
ATOM 9072 N N . VAL B 1 319 ? 82.889 30.818 8.939 1.00 10.34 318 VAL B N 1
ATOM 9073 C CA . VAL B 1 319 ? 81.869 30.595 7.915 1.00 10.06 318 VAL B CA 1
ATOM 9074 C C . VAL B 1 319 ? 81.994 29.183 7.325 1.00 10.03 318 VAL B C 1
ATOM 9075 O O . VAL B 1 319 ? 80.994 28.462 7.196 1.00 9.84 318 VAL B O 1
ATOM 9079 N N . LYS B 1 320 ? 83.219 28.776 7.001 1.00 10.15 319 LYS B N 1
ATOM 9080 C CA . LYS B 1 320 ? 83.460 27.431 6.483 1.00 10.48 319 LYS B CA 1
ATOM 9081 C C . LYS B 1 320 ? 83.062 26.337 7.481 1.00 10.55 319 LYS B C 1
ATOM 9082 O O . LYS B 1 320 ? 82.406 25.356 7.105 1.00 10.48 319 LYS B O 1
ATOM 9088 N N . LYS B 1 321 ? 83.449 26.508 8.746 1.00 10.81 320 LYS B N 1
ATOM 9089 C CA . LYS B 1 321 ? 83.109 25.539 9.791 1.00 11.41 320 LYS B CA 1
ATOM 9090 C C . LYS B 1 321 ? 81.598 25.374 9.940 1.00 10.75 320 LYS B C 1
ATOM 9091 O O . LYS B 1 321 ? 81.094 24.247 9.974 1.00 10.89 320 LYS B O 1
ATOM 9097 N N . ALA B 1 322 ? 80.886 26.494 10.035 1.00 10.46 321 ALA B N 1
ATOM 9098 C CA . ALA B 1 322 ? 79.434 26.465 10.183 1.00 10.14 321 ALA B CA 1
ATOM 9099 C C . ALA B 1 322 ? 78.774 25.834 8.965 1.00 9.55 321 ALA B C 1
ATOM 9100 O O . ALA B 1 322 ? 77.777 25.113 9.095 1.00 9.45 321 ALA B O 1
ATOM 9102 N N . HIS B 1 323 ? 79.334 26.100 7.787 1.00 9.13 322 HIS B N 1
ATOM 9103 C CA . HIS B 1 323 ? 78.817 25.503 6.574 1.00 8.99 322 HIS B CA 1
ATOM 9104 C C . HIS B 1 323 ? 78.950 23.982 6.589 1.00 8.99 322 HIS B C 1
ATOM 9105 O O . HIS B 1 323 ? 77.974 23.252 6.369 1.00 8.80 322 HIS B O 1
ATOM 9112 N N . ILE B 1 324 ? 80.172 23.511 6.823 1.00 9.01 323 ILE B N 1
ATOM 9113 C CA . ILE B 1 324 ? 80.444 22.079 6.780 1.00 9.64 323 ILE B CA 1
ATOM 9114 C C . ILE B 1 324 ? 79.643 21.338 7.855 1.00 9.24 323 ILE B C 1
ATOM 9115 O O . ILE B 1 324 ? 79.099 20.262 7.586 1.00 9.14 323 ILE B O 1
ATOM 9120 N N . ASP B 1 325 ? 79.534 21.928 9.045 1.00 9.29 324 ASP B N 1
ATOM 9121 C CA . ASP B 1 325 ? 78.719 21.347 10.114 1.00 9.61 324 ASP B CA 1
ATOM 9122 C C . ASP B 1 325 ? 77.264 21.192 9.662 1.00 9.39 324 ASP B C 1
ATOM 9123 O O . ASP B 1 325 ? 76.656 20.139 9.850 1.00 9.53 324 ASP B O 1
ATOM 9128 N N . ASP B 1 326 ? 76.720 22.244 9.056 1.00 8.96 325 ASP B N 1
ATOM 9129 C CA . ASP B 1 326 ? 75.337 22.260 8.589 1.00 8.92 325 ASP B CA 1
ATOM 9130 C C . ASP B 1 326 ? 75.084 21.243 7.469 1.00 8.63 325 ASP B C 1
ATOM 9131 O O . ASP B 1 326 ? 74.109 20.480 7.515 1.00 8.87 325 ASP B O 1
ATOM 9136 N N . HIS B 1 327 ? 75.966 21.236 6.476 1.00 8.00 326 HIS B N 1
ATOM 9137 C CA . HIS B 1 327 ? 75.836 20.347 5.336 1.00 8.12 326 HIS B CA 1
ATOM 9138 C C . HIS B 1 327 ? 75.977 18.892 5.762 1.00 8.15 326 HIS B C 1
ATOM 9139 O O . HIS B 1 327 ? 75.134 18.046 5.436 1.00 8.14 326 HIS B O 1
ATOM 9146 N N . SER B 1 328 ? 77.051 18.606 6.495 1.00 8.52 327 SER B N 1
ATOM 9147 C CA . SER B 1 328 ? 77.347 17.235 6.897 1.00 9.35 327 SER B CA 1
ATOM 9148 C C . SER B 1 328 ? 76.308 16.672 7.867 1.00 8.90 327 SER B C 1
ATOM 9149 O O . SER B 1 328 ? 76.061 15.465 7.867 1.00 8.93 327 SER B O 1
ATOM 9152 N N . ALA B 1 329 ? 75.686 17.530 8.673 1.00 9.00 328 ALA B N 1
ATOM 9153 C CA . ALA B 1 329 ? 74.638 17.070 9.591 1.00 9.34 328 ALA B CA 1
ATOM 9154 C C . ALA B 1 329 ? 73.522 16.337 8.847 1.00 8.99 328 ALA B C 1
ATOM 9155 O O . ALA B 1 329 ? 72.996 15.336 9.346 1.00 9.76 328 ALA B O 1
ATOM 9157 N N . ILE B 1 330 ? 73.173 16.825 7.657 1.00 8.25 329 ILE B N 1
ATOM 9158 C CA . ILE B 1 330 ? 72.171 16.170 6.827 1.00 7.82 329 ILE B CA 1
ATOM 9159 C C . ILE B 1 330 ? 72.802 15.063 5.977 1.00 7.42 329 ILE B C 1
ATOM 9160 O O . ILE B 1 330 ? 72.283 13.945 5.910 1.00 7.31 329 ILE B O 1
ATOM 9165 N N . TYR B 1 331 ? 73.921 15.369 5.327 1.00 7.24 330 TYR B N 1
ATOM 9166 C CA . TYR B 1 331 ? 74.511 14.431 4.383 1.00 7.59 330 TYR B CA 1
ATOM 9167 C C . TYR B 1 331 ? 74.922 13.121 5.049 1.00 7.57 330 TYR B C 1
ATOM 9168 O O . TYR B 1 331 ? 74.708 12.050 4.495 1.00 7.57 330 TYR B O 1
ATOM 9177 N N . ASP B 1 332 ? 75.511 13.209 6.239 1.00 7.53 331 ASP B N 1
ATOM 9178 C CA . ASP B 1 332 ? 76.048 12.020 6.898 1.00 8.04 331 ASP B CA 1
ATOM 9179 C C . ASP B 1 332 ? 75.012 11.152 7.623 1.00 7.82 331 ASP B C 1
ATOM 9180 O O . ASP B 1 332 ? 75.375 10.146 8.237 1.00 8.52 331 ASP B O 1
ATOM 9185 N N . ARG B 1 333 ? 73.733 11.507 7.518 1.00 7.91 332 ARG B N 1
ATOM 9186 C CA . ARG B 1 333 ? 72.668 10.703 8.130 1.00 7.74 332 ARG B CA 1
ATOM 9187 C C . ARG B 1 333 ? 72.555 9.306 7.530 1.00 7.65 332 ARG B C 1
ATOM 9188 O O . ARG B 1 333 ? 72.142 8.365 8.218 1.00 7.74 332 ARG B O 1
ATOM 9196 N N . VAL B 1 334 ? 72.900 9.182 6.252 1.00 7.56 333 VAL B N 1
ATOM 9197 C CA . VAL B 1 334 ? 72.789 7.925 5.528 1.00 7.83 333 VAL B CA 1
ATOM 9198 C C . VAL B 1 334 ? 74.171 7.472 5.100 1.00 8.09 333 VAL B C 1
ATOM 9199 O O . VAL B 1 334 ? 74.967 8.258 4.574 1.00 8.35 333 VAL B O 1
ATOM 9203 N N . LYS B 1 335 ? 74.454 6.200 5.347 1.00 8.22 334 LYS B N 1
ATOM 9204 C CA . LYS B 1 335 ? 75.669 5.564 4.858 1.00 8.82 334 LYS B CA 1
ATOM 9205 C C . LYS B 1 335 ? 75.280 4.301 4.107 1.00 8.75 334 LYS B C 1
ATOM 9206 O O . LYS B 1 335 ? 74.322 3.621 4.480 1.00 9.05 334 LYS B O 1
ATOM 9212 N N . ILE B 1 336 ? 76.010 3.991 3.043 1.00 8.98 335 ILE B N 1
ATOM 9213 C CA . ILE B 1 336 ? 75.733 2.801 2.251 1.00 9.44 335 ILE B CA 1
ATOM 9214 C C . ILE B 1 336 ? 77.044 2.166 1.795 1.00 9.63 335 ILE B C 1
ATOM 9215 O O . ILE B 1 336 ? 77.925 2.845 1.249 1.00 9.83 335 ILE B O 1
ATOM 9220 N N . ASP B 1 337 ? 77.166 0.867 2.055 1.00 9.88 336 ASP B N 1
ATOM 9221 C CA . ASP B 1 337 ? 78.353 0.102 1.701 1.00 10.43 336 ASP B CA 1
ATOM 9222 C C . ASP B 1 337 ? 77.955 -1.110 0.871 1.00 10.17 336 ASP B C 1
ATOM 9223 O O . ASP B 1 337 ? 77.417 -2.091 1.394 1.00 10.33 336 ASP B O 1
ATOM 9228 N N . LEU B 1 338 ? 78.224 -1.029 -0.427 1.00 10.31 337 LEU B N 1
ATOM 9229 C CA . LEU B 1 338 ? 77.973 -2.139 -1.337 1.00 10.61 337 LEU B CA 1
ATOM 9230 C C . LEU B 1 338 ? 79.271 -2.764 -1.841 1.00 10.71 337 LEU B C 1
ATOM 9231 O O . LEU B 1 338 ? 79.252 -3.587 -2.760 1.00 11.15 337 LEU B O 1
ATOM 9236 N N . GLY B 1 339 ? 80.387 -2.367 -1.234 1.00 10.81 338 GLY B N 1
ATOM 9237 C CA . GLY B 1 339 ? 81.712 -2.854 -1.623 1.00 10.82 338 GLY B CA 1
ATOM 9238 C C . GLY B 1 339 ? 82.422 -1.945 -2.611 1.00 10.64 338 GLY B C 1
ATOM 9239 O O . GLY B 1 339 ? 83.337 -2.378 -3.319 1.00 11.20 338 GLY B O 1
ATOM 9240 N N . GLN B 1 340 ? 82.005 -0.682 -2.655 1.00 10.22 339 GLN B N 1
ATOM 9241 C CA . GLN B 1 340 ? 82.544 0.275 -3.614 1.00 10.04 339 GLN B CA 1
ATOM 9242 C C . GLN B 1 340 ? 83.988 0.675 -3.350 1.00 10.05 339 GLN B C 1
ATOM 9243 O O . GLN B 1 340 ? 84.433 0.729 -2.205 1.00 10.42 339 GLN B O 1
ATOM 9249 N N . SER B 1 341 ? 84.694 0.971 -4.438 1.00 10.28 340 SER B N 1
ATOM 9250 C CA . SER B 1 341 ? 85.906 1.770 -4.393 1.00 10.96 340 SER B CA 1
ATOM 9251 C C . SER B 1 341 ? 85.526 3.242 -4.192 1.00 10.86 340 SER B C 1
ATOM 9252 O O . SER B 1 341 ? 84.338 3.603 -4.205 1.00 10.68 340 SER B O 1
ATOM 9255 N N . GLY B 1 342 ? 86.536 4.085 -4.000 1.00 10.94 341 GLY B N 1
ATOM 9256 C CA . GLY B 1 342 ? 86.346 5.526 -3.871 1.00 11.30 341 GLY B CA 1
ATOM 9257 C C . GLY B 1 342 ? 87.596 6.246 -4.332 1.00 11.42 341 GLY B C 1
ATOM 9258 O O . GLY B 1 342 ? 88.524 5.620 -4.857 1.00 11.61 341 GLY B O 1
ATOM 9259 N N . HIS B 1 343 ? 87.633 7.560 -4.125 1.00 11.39 342 HIS B N 1
ATOM 9260 C CA . HIS B 1 343 ? 88.732 8.380 -4.638 1.00 11.63 342 HIS B CA 1
ATOM 9261 C C . HIS B 1 343 ? 90.079 8.087 -3.957 1.00 12.25 342 HIS B C 1
ATOM 9262 O O . HIS B 1 343 ? 91.134 8.423 -4.500 1.00 12.63 342 HIS B O 1
ATOM 9269 N N . SER B 1 344 ? 90.034 7.473 -2.776 1.00 12.73 343 SER B N 1
ATOM 9270 C CA . SER B 1 344 ? 91.242 7.129 -2.017 1.00 13.85 343 SER B CA 1
ATOM 9271 C C . SER B 1 344 ? 91.742 5.709 -2.271 1.00 14.05 343 SER B C 1
ATOM 9272 O O . SER B 1 344 ? 92.801 5.329 -1.765 1.00 14.28 343 SER B O 1
ATOM 9275 N N . SER B 1 345 ? 90.986 4.928 -3.039 1.00 14.28 344 SER B N 1
ATOM 9276 C CA . SER B 1 345 ? 91.355 3.545 -3.338 1.00 14.75 344 SER B CA 1
ATOM 9277 C C . SER B 1 345 ? 92.627 3.476 -4.174 1.00 15.13 344 SER B C 1
ATOM 9278 O O . SER B 1 345 ? 92.914 4.386 -4.954 1.00 15.03 344 SER B O 1
ATOM 9281 N N . ASP B 1 346 ? 93.389 2.396 -4.007 1.00 15.58 345 ASP B N 1
ATOM 9282 C CA . ASP B 1 346 ? 94.508 2.119 -4.900 1.00 16.23 345 ASP B CA 1
ATOM 9283 C C . ASP B 1 346 ? 93.955 1.981 -6.315 1.00 16.25 345 ASP B C 1
ATOM 9284 O O . ASP B 1 346 ? 92.986 1.253 -6.543 1.00 16.69 345 ASP B O 1
ATOM 9289 N N . GLY B 1 347 ? 94.561 2.703 -7.253 1.00 16.15 346 GLY B N 1
ATOM 9290 C CA . GLY B 1 347 ? 94.095 2.716 -8.638 1.00 15.75 346 GLY B CA 1
ATOM 9291 C C . GLY B 1 347 ? 92.735 3.372 -8.810 1.00 15.27 346 GLY B C 1
ATOM 9292 O O . GLY B 1 347 ? 91.955 2.974 -9.681 1.00 15.35 346 GLY B O 1
ATOM 9293 N N . ALA B 1 348 ? 92.450 4.367 -7.969 1.00 14.56 347 ALA B N 1
ATOM 9294 C CA . ALA B 1 348 ? 91.212 5.143 -8.064 1.00 13.87 347 ALA B CA 1
ATOM 9295 C C . ALA B 1 348 ? 91.101 5.783 -9.434 1.00 13.34 347 ALA B C 1
ATOM 9296 O O . ALA B 1 348 ? 92.091 6.273 -9.980 1.00 13.41 347 ALA B O 1
ATOM 9298 N N . VAL B 1 349 ? 89.892 5.768 -9.983 1.00 12.54 348 VAL B N 1
ATOM 9299 C CA . VAL B 1 349 ? 89.630 6.327 -11.303 1.00 12.10 348 VAL B CA 1
ATOM 9300 C C . VAL B 1 349 ? 88.751 7.572 -11.187 1.00 11.29 348 VAL B C 1
ATOM 9301 O O . VAL B 1 349 ? 87.876 7.650 -10.319 1.00 10.79 348 VAL B O 1
ATOM 9305 N N . ALA B 1 350 ? 89.009 8.551 -12.050 1.00 10.12 349 ALA B N 1
ATOM 9306 C CA . ALA B 1 350 ? 88.201 9.767 -12.100 1.00 9.48 349 ALA B CA 1
ATOM 9307 C C . ALA B 1 350 ? 86.766 9.420 -12.482 1.00 9.21 349 ALA B C 1
ATOM 9308 O O . ALA B 1 350 ? 86.513 8.401 -13.121 1.00 8.87 349 ALA B O 1
ATOM 9310 N N . THR B 1 351 ? 85.832 10.284 -12.099 1.00 8.80 350 THR B N 1
ATOM 9311 C CA . THR B 1 351 ? 84.408 10.007 -12.260 1.00 8.65 350 THR B CA 1
ATOM 9312 C C . THR B 1 351 ? 83.987 9.892 -13.723 1.00 8.61 350 THR B C 1
ATOM 9313 O O . THR B 1 351 ? 83.165 9.045 -14.066 1.00 8.61 350 THR B O 1
ATOM 9317 N N . ASP B 1 352 ? 84.561 10.724 -14.589 1.00 8.58 351 ASP B N 1
ATOM 9318 C CA . ASP B 1 352 ? 84.310 10.575 -16.023 1.00 8.88 351 ASP B CA 1
ATOM 9319 C C . ASP B 1 352 ? 84.845 9.250 -16.579 1.00 9.06 351 ASP B C 1
ATOM 9320 O O . ASP B 1 352 ? 84.167 8.578 -17.352 1.00 9.21 351 ASP B O 1
ATOM 9325 N N . ALA B 1 353 ? 86.050 8.872 -16.156 1.00 9.12 352 ALA B N 1
ATOM 9326 C CA . ALA B 1 353 ? 86.637 7.586 -16.537 1.00 9.38 352 ALA B CA 1
ATOM 9327 C C . ALA B 1 353 ? 85.810 6.417 -16.002 1.00 9.54 352 ALA B C 1
ATOM 9328 O O . ALA B 1 353 ? 85.642 5.406 -16.682 1.00 9.69 352 ALA B O 1
ATOM 9330 N N . LEU B 1 354 ? 85.300 6.572 -14.782 1.00 9.50 353 LEU B N 1
ATOM 9331 C CA . LEU B 1 354 ? 84.453 5.569 -14.143 1.00 9.55 353 LEU B CA 1
ATOM 9332 C C . LEU B 1 354 ? 83.168 5.342 -14.933 1.00 9.36 353 LEU B C 1
ATOM 9333 O O . LEU B 1 354 ? 82.789 4.204 -15.202 1.00 9.37 353 LEU B O 1
ATOM 9338 N N . LEU B 1 355 ? 82.510 6.436 -15.310 1.00 9.26 354 LEU B N 1
ATOM 9339 C CA . LEU B 1 355 ? 81.295 6.367 -16.109 1.00 9.26 354 LEU B CA 1
ATOM 9340 C C . LEU B 1 355 ? 81.567 5.663 -17.434 1.00 9.51 354 LEU B C 1
ATOM 9341 O O . LEU B 1 355 ? 80.808 4.788 -17.837 1.00 9.27 354 LEU B O 1
ATOM 9346 N N . LYS B 1 356 ? 82.659 6.044 -18.096 1.00 9.88 355 LYS B N 1
ATOM 9347 C CA . LYS B 1 356 ? 83.025 5.456 -19.381 1.00 11.15 355 LYS B CA 1
ATOM 9348 C C . LYS B 1 356 ? 83.252 3.948 -19.266 1.00 10.56 355 LYS B C 1
ATOM 9349 O O . LYS B 1 356 ? 82.779 3.192 -20.112 1.00 10.68 355 LYS B O 1
ATOM 9355 N N . ALA B 1 357 ? 83.959 3.522 -18.218 1.00 10.24 356 ALA B N 1
ATOM 9356 C CA . ALA B 1 357 ? 84.204 2.097 -17.982 1.00 10.19 356 ALA B CA 1
ATOM 9357 C C . ALA B 1 357 ? 82.895 1.351 -17.728 1.00 9.94 356 ALA B C 1
ATOM 9358 O O . ALA B 1 357 ? 82.701 0.239 -18.220 1.00 10.31 356 ALA B O 1
ATOM 9360 N N . TYR B 1 358 ? 81.999 1.969 -16.959 1.00 9.84 357 TYR B N 1
ATOM 9361 C CA . TYR B 1 358 ? 80.690 1.388 -16.681 1.00 9.76 357 TYR B CA 1
ATOM 9362 C C . TYR B 1 358 ? 79.902 1.200 -17.978 1.00 9.92 357 TYR B C 1
ATOM 9363 O O . TYR B 1 358 ? 79.302 0.145 -18.203 1.00 10.08 357 TYR B O 1
ATOM 9372 N N . GLN B 1 359 ? 79.922 2.225 -18.831 1.00 10.43 358 GLN B N 1
ATOM 9373 C CA . GLN B 1 359 ? 79.233 2.197 -20.124 1.00 11.21 358 GLN B CA 1
ATOM 9374 C C . GLN B 1 359 ? 79.793 1.133 -21.067 1.00 12.07 358 GLN B C 1
ATOM 9375 O O . GLN B 1 359 ? 79.040 0.487 -21.799 1.00 12.56 358 GLN B O 1
ATOM 9381 N N . ARG B 1 360 ? 81.114 0.963 -21.038 1.00 12.88 359 ARG B N 1
ATOM 9382 C CA . ARG B 1 360 ? 81.810 0.026 -21.923 1.00 14.59 359 ARG B CA 1
ATOM 9383 C C . ARG B 1 360 ? 81.820 -1.406 -21.386 1.00 14.55 359 ARG B C 1
ATOM 9384 O O . ARG B 1 360 ? 82.188 -2.339 -22.107 1.00 15.25 359 ARG B O 1
ATOM 9392 N N . GLY B 1 361 ? 81.423 -1.575 -20.127 1.00 14.69 360 GLY B N 1
ATOM 9393 C CA . GLY B 1 361 ? 81.402 -2.892 -19.490 1.00 14.98 360 GLY B CA 1
ATOM 9394 C C . GLY B 1 361 ? 82.776 -3.371 -19.054 1.00 15.13 360 GLY B C 1
ATOM 9395 O O . GLY B 1 361 ? 83.005 -4.577 -18.922 1.00 15.72 360 GLY B O 1
ATOM 9396 N N . SER B 1 362 ? 83.689 -2.430 -18.825 1.00 14.88 361 SER B N 1
ATOM 9397 C CA . SER B 1 362 ? 85.038 -2.752 -18.363 1.00 14.88 361 SER B CA 1
ATOM 9398 C C . SER B 1 362 ? 85.264 -2.372 -16.897 1.00 14.40 361 SER B C 1
ATOM 9399 O O . SER B 1 362 ? 86.359 -2.563 -16.362 1.00 14.97 361 SER B O 1
ATOM 9402 N N . ALA B 1 363 ? 84.229 -1.837 -16.250 1.00 13.68 362 ALA B N 1
ATOM 9403 C CA . ALA B 1 363 ? 84.301 -1.510 -14.829 1.00 13.10 362 ALA B CA 1
ATOM 9404 C C . ALA B 1 363 ? 84.323 -2.789 -13.999 1.00 12.74 362 ALA B C 1
ATOM 9405 O O . ALA B 1 363 ? 83.553 -3.713 -14.254 1.00 12.78 362 ALA B O 1
ATOM 9407 N N . THR B 1 364 ? 85.214 -2.833 -13.014 1.00 12.25 363 THR B N 1
ATOM 9408 C CA . THR B 1 364 ? 85.258 -3.939 -12.061 1.00 12.12 363 THR B CA 1
ATOM 9409 C C . THR B 1 364 ? 84.022 -3.872 -11.167 1.00 11.64 363 THR B C 1
ATOM 9410 O O . THR B 1 364 ? 83.303 -2.864 -11.158 1.00 11.48 363 THR B O 1
ATOM 9414 N N . THR B 1 365 ? 83.779 -4.932 -10.405 1.00 11.56 364 THR B N 1
ATOM 9415 C CA . THR B 1 365 ? 82.668 -4.947 -9.456 1.00 11.34 364 THR B CA 1
ATOM 9416 C C . THR B 1 365 ? 82.738 -3.756 -8.490 1.00 10.90 364 THR B C 1
ATOM 9417 O O . THR B 1 365 ? 81.738 -3.053 -8.298 1.00 10.39 364 THR B O 1
ATOM 9421 N N . ALA B 1 366 ? 83.915 -3.515 -7.912 1.00 10.37 365 ALA B N 1
ATOM 9422 C CA . ALA B 1 366 ? 84.116 -2.394 -6.993 1.00 10.20 365 ALA B CA 1
ATOM 9423 C C . ALA B 1 366 ? 83.796 -1.056 -7.660 1.00 9.82 365 ALA B C 1
ATOM 9424 O O . ALA B 1 366 ? 83.185 -0.176 -7.050 1.00 9.54 365 ALA B O 1
ATOM 9426 N N . GLN B 1 367 ? 84.213 -0.915 -8.913 1.00 9.68 366 GLN B N 1
ATOM 9427 C CA . GLN B 1 367 ? 83.941 0.287 -9.692 1.00 9.47 366 GLN B CA 1
ATOM 9428 C C . GLN B 1 367 ? 82.460 0.459 -10.023 1.00 8.99 366 GLN B C 1
ATOM 9429 O O . GLN B 1 367 ? 81.936 1.573 -9.949 1.00 8.89 366 GLN B O 1
ATOM 9435 N N . LYS B 1 368 ? 81.779 -0.629 -10.373 1.00 8.63 367 LYS B N 1
ATOM 9436 C CA . LYS B 1 368 ? 80.331 -0.564 -10.579 1.00 8.67 367 LYS B CA 1
ATOM 9437 C C . LYS B 1 368 ? 79.632 -0.093 -9.314 1.00 8.50 367 LYS B C 1
ATOM 9438 O O . LYS B 1 368 ? 78.743 0.766 -9.369 1.00 8.40 367 LYS B O 1
ATOM 9444 N N . ARG B 1 369 ? 80.030 -0.650 -8.175 1.00 8.52 368 ARG B N 1
ATOM 9445 C CA . ARG B 1 369 ? 79.459 -0.238 -6.898 1.00 8.60 368 ARG B CA 1
ATOM 9446 C C . ARG B 1 369 ? 79.798 1.215 -6.576 1.00 8.61 368 ARG B C 1
ATOM 9447 O O . ARG B 1 369 ? 78.982 1.922 -5.975 1.00 8.41 368 ARG B O 1
ATOM 9455 N N . GLU B 1 370 ? 80.987 1.665 -6.979 1.00 8.61 369 GLU B N 1
ATOM 9456 C CA . GLU B 1 370 ? 81.343 3.076 -6.816 1.00 8.54 369 GLU B CA 1
ATOM 9457 C C . GLU B 1 370 ? 80.386 3.989 -7.570 1.00 8.18 369 GLU B C 1
ATOM 9458 O O . GLU B 1 370 ? 79.857 4.935 -6.991 1.00 8.12 369 GLU B O 1
ATOM 9464 N N . LEU B 1 371 ? 80.162 3.709 -8.850 1.00 8.01 370 LEU B N 1
ATOM 9465 C CA . LEU B 1 371 ? 79.274 4.566 -9.636 1.00 8.22 370 LEU B CA 1
ATOM 9466 C C . LEU B 1 371 ? 77.846 4.518 -9.102 1.00 7.93 370 LEU B C 1
ATOM 9467 O O . LEU B 1 371 ? 77.196 5.560 -8.968 1.00 7.82 370 LEU B O 1
ATOM 9472 N N . GLU B 1 372 ? 77.374 3.323 -8.762 1.00 7.55 371 GLU B N 1
ATOM 9473 C CA . GLU B 1 372 ? 76.010 3.155 -8.269 1.00 7.55 371 GLU B CA 1
ATOM 9474 C C . GLU B 1 372 ? 75.788 3.906 -6.958 1.00 7.46 371 GLU B C 1
ATOM 9475 O O . GLU B 1 372 ? 74.795 4.627 -6.798 1.00 7.54 371 GLU B O 1
ATOM 9481 N N . THR B 1 373 ? 76.731 3.770 -6.031 1.00 7.06 372 THR B N 1
ATOM 9482 C CA . THR B 1 373 ? 76.603 4.463 -4.756 1.00 7.46 372 THR B CA 1
ATOM 9483 C C . THR B 1 373 ? 76.853 5.965 -4.877 1.00 7.48 372 THR B C 1
ATOM 9484 O O . THR B 1 373 ? 76.235 6.739 -4.151 1.00 7.21 372 THR B O 1
ATOM 9488 N N . LEU B 1 374 ? 77.728 6.383 -5.790 1.00 7.77 373 LEU B N 1
ATOM 9489 C CA . LEU B 1 374 ? 77.928 7.813 -6.028 1.00 7.80 373 LEU B CA 1
ATOM 9490 C C . LEU B 1 374 ? 76.673 8.486 -6.573 1.00 7.43 373 LEU B C 1
ATOM 9491 O O . LEU B 1 374 ? 76.294 9.554 -6.092 1.00 7.42 373 LEU B O 1
ATOM 9496 N N . VAL B 1 375 ? 76.030 7.863 -7.556 1.00 7.03 374 VAL B N 1
ATOM 9497 C CA . VAL B 1 375 ? 74.786 8.409 -8.109 1.00 7.01 374 VAL B CA 1
ATOM 9498 C C . VAL B 1 375 ? 73.705 8.468 -7.017 1.00 6.52 374 VAL B C 1
ATOM 9499 O O . VAL B 1 375 ? 73.013 9.483 -6.873 1.00 6.70 374 VAL B O 1
ATOM 9503 N N . TYR B 1 376 ? 73.596 7.402 -6.224 1.00 6.59 375 TYR B N 1
ATOM 9504 C CA . TYR B 1 376 ? 72.682 7.382 -5.081 1.00 6.58 375 TYR B CA 1
ATOM 9505 C C . TYR B 1 376 ? 72.911 8.585 -4.154 1.00 6.44 375 TYR B C 1
ATOM 9506 O O . TYR B 1 376 ? 71.978 9.331 -3.812 1.00 6.56 375 TYR B O 1
ATOM 9515 N N . LYS B 1 377 ? 74.163 8.754 -3.738 1.00 6.47 376 LYS B N 1
ATOM 9516 C CA . LYS B 1 377 ? 74.540 9.801 -2.797 1.00 6.50 376 LYS B CA 1
ATOM 9517 C C . LYS B 1 377 ? 74.339 11.190 -3.390 1.00 6.51 376 LYS B C 1
ATOM 9518 O O . LYS B 1 377 ? 73.990 12.131 -2.682 1.00 6.52 376 LYS B O 1
ATOM 9524 N N . TYR B 1 378 ? 74.550 11.303 -4.697 1.00 6.61 377 TYR B N 1
ATOM 9525 C CA . TYR B 1 378 ? 74.406 12.575 -5.398 1.00 6.67 377 TYR B CA 1
ATOM 9526 C C . TYR B 1 378 ? 72.975 13.087 -5.327 1.00 6.55 377 TYR B C 1
ATOM 9527 O O . TYR B 1 378 ? 72.757 14.288 -5.225 1.00 6.32 377 TYR B O 1
ATOM 9536 N N . GLY B 1 379 ? 72.000 12.183 -5.373 1.00 6.29 378 GLY B N 1
ATOM 9537 C CA . GLY B 1 379 ? 70.598 12.574 -5.256 1.00 6.01 378 GLY B CA 1
ATOM 9538 C C . GLY B 1 379 ? 70.307 13.210 -3.911 1.00 6.34 378 GLY B C 1
ATOM 9539 O O . GLY B 1 379 ? 69.516 14.150 -3.811 1.00 6.68 378 GLY B O 1
ATOM 9540 N N . ARG B 1 380 ? 70.955 12.695 -2.869 1.00 6.00 379 ARG B N 1
ATOM 9541 C CA . ARG B 1 380 ? 70.835 13.295 -1.545 1.00 6.17 379 ARG B CA 1
ATOM 9542 C C . ARG B 1 380 ? 71.528 14.655 -1.516 1.00 5.85 379 ARG B C 1
ATOM 9543 O O . ARG B 1 380 ? 70.952 15.652 -1.079 1.00 5.98 379 ARG B O 1
ATOM 9551 N N . TYR B 1 381 ? 72.766 14.686 -1.996 1.00 6.05 380 TYR B N 1
ATOM 9552 C CA . TYR B 1 381 ? 73.533 15.920 -2.111 1.00 6.22 380 TYR B CA 1
ATOM 9553 C C . TYR B 1 381 ? 72.751 17.024 -2.838 1.00 5.88 380 TYR B C 1
ATOM 9554 O O . TYR B 1 381 ? 72.686 18.169 -2.374 1.00 6.14 380 TYR B O 1
ATOM 9563 N N . LEU B 1 382 ? 72.159 16.671 -3.975 1.00 5.82 381 LEU B N 1
ATOM 9564 C CA . LEU B 1 382 ? 71.452 17.651 -4.800 1.00 5.92 381 LEU B CA 1
ATOM 9565 C C . LEU B 1 382 ? 70.198 18.183 -4.116 1.00 5.84 381 LEU B C 1
ATOM 9566 O O . LEU B 1 382 ? 69.776 19.311 -4.397 1.00 6.26 381 LEU B O 1
ATOM 9571 N N . THR B 1 383 ? 69.598 17.377 -3.233 1.00 5.89 382 THR B N 1
ATOM 9572 C CA . THR B 1 383 ? 68.487 17.859 -2.410 1.00 6.06 382 THR B CA 1
ATOM 9573 C C . THR B 1 383 ? 68.974 18.951 -1.460 1.00 6.12 382 THR B C 1
ATOM 9574 O O . THR B 1 383 ? 68.357 20.012 -1.355 1.00 6.17 382 THR B O 1
ATOM 9578 N N . ILE B 1 384 ? 70.082 18.690 -0.771 1.00 6.17 383 ILE B N 1
ATOM 9579 C CA . ILE B 1 384 ? 70.663 19.674 0.141 1.00 6.82 383 ILE B CA 1
ATOM 9580 C C . ILE B 1 384 ? 71.013 20.971 -0.605 1.00 6.39 383 ILE B C 1
ATOM 9581 O O . ILE B 1 384 ? 70.782 22.063 -0.095 1.00 6.55 383 ILE B O 1
ATOM 9586 N N . GLY B 1 385 ? 71.559 20.845 -1.811 1.00 6.21 384 GLY B N 1
ATOM 9587 C CA . GLY B 1 385 ? 71.948 22.019 -2.591 1.00 6.58 384 GLY B CA 1
ATOM 9588 C C . GLY B 1 385 ? 70.803 22.860 -3.129 1.00 6.43 384 GLY B C 1
ATOM 9589 O O . GLY B 1 385 ? 70.959 24.070 -3.313 1.00 6.52 384 GLY B O 1
ATOM 9590 N N . SER B 1 386 ? 69.648 22.235 -3.370 1.00 6.27 385 SER B N 1
ATOM 9591 C CA . SER B 1 386 ? 68.539 22.898 -4.075 1.00 6.29 385 SER B CA 1
ATOM 9592 C C . SER B 1 386 ? 67.270 23.131 -3.259 1.00 6.22 385 SER B C 1
ATOM 9593 O O . SER B 1 386 ? 66.404 23.907 -3.669 1.00 6.44 385 SER B O 1
ATOM 9596 N N . SER B 1 387 ? 67.154 22.469 -2.112 1.00 6.05 386 SER B N 1
ATOM 9597 C CA . SER B 1 387 ? 65.897 22.463 -1.366 1.00 6.08 386 SER B CA 1
ATOM 9598 C C . SER B 1 387 ? 66.167 22.445 0.131 1.00 6.12 386 SER B C 1
ATOM 9599 O O . SER B 1 387 ? 66.288 21.381 0.739 1.00 6.87 386 SER B O 1
ATOM 9602 N N . ARG B 1 388 ? 66.264 23.624 0.728 1.00 6.95 387 ARG B N 1
ATOM 9603 C CA . ARG B 1 388 ? 66.485 23.713 2.167 1.00 7.26 387 ARG B CA 1
ATOM 9604 C C . ARG B 1 388 ? 65.236 24.192 2.883 1.00 8.01 387 ARG B C 1
ATOM 9605 O O . ARG B 1 388 ? 64.302 24.704 2.262 1.00 7.78 387 ARG B O 1
ATOM 9613 N N . GLU B 1 389 ? 65.224 24.022 4.202 1.00 9.04 388 GLU B N 1
ATOM 9614 C CA . GLU B 1 389 ? 64.066 24.392 5.010 1.00 10.43 388 GLU B CA 1
ATOM 9615 C C . GLU B 1 389 ? 63.657 25.843 4.790 1.00 10.27 388 GLU B C 1
ATOM 9616 O O . GLU B 1 389 ? 62.469 26.168 4.841 1.00 11.26 388 GLU B O 1
ATOM 9622 N N . ASN B 1 390 ? 64.641 26.703 4.537 1.00 10.14 389 ASN B N 1
ATOM 9623 C CA . ASN B 1 390 ? 64.377 28.115 4.319 1.00 9.96 389 ASN B CA 1
ATOM 9624 C C . ASN B 1 390 ? 64.434 28.560 2.856 1.00 9.28 389 ASN B C 1
ATOM 9625 O O . ASN B 1 390 ? 64.450 29.755 2.578 1.00 10.00 389 ASN B O 1
ATOM 9630 N N . SER B 1 391 ? 64.458 27.610 1.923 1.00 8.23 390 SER B N 1
ATOM 9631 C CA . SER B 1 391 ? 64.282 27.953 0.509 1.00 7.35 390 SER B CA 1
ATOM 9632 C C . SER B 1 391 ? 62.921 28.593 0.298 1.00 6.95 390 SER B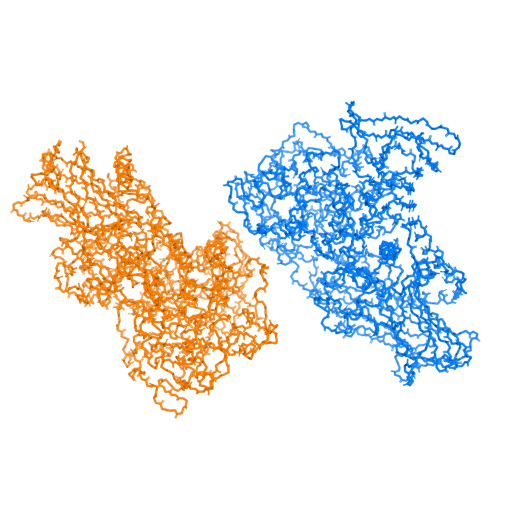 C 1
ATOM 9633 O O . SER B 1 391 ? 61.932 28.191 0.919 1.00 7.20 390 SER B O 1
ATOM 9636 N N . GLN B 1 392 ? 62.861 29.563 -0.602 1.00 6.62 391 GLN B N 1
ATOM 9637 C CA . GLN B 1 392 ? 61.578 30.161 -0.945 1.00 6.71 391 GLN B CA 1
ATOM 9638 C C . GLN B 1 392 ? 60.773 29.291 -1.901 1.00 6.52 391 GLN B C 1
ATOM 9639 O O . GLN B 1 392 ? 59.545 29.373 -1.922 1.00 7.24 391 GLN B O 1
ATOM 9645 N N . LEU B 1 393 ? 61.464 28.471 -2.691 1.00 6.18 392 LEU B N 1
ATOM 9646 C CA . LEU B 1 393 ? 60.821 27.629 -3.691 1.00 5.90 392 LEU B CA 1
ATOM 9647 C C . LEU B 1 393 ? 61.384 26.216 -3.629 1.00 5.86 392 LEU B C 1
ATOM 9648 O O . LEU B 1 393 ? 62.537 26.022 -3.249 1.00 5.77 392 LEU B O 1
ATOM 9653 N N . PRO B 1 394 ? 60.572 25.219 -4.015 1.00 6.00 393 PRO B N 1
ATOM 9654 C CA . PRO B 1 394 ? 61.092 23.859 -4.051 1.00 6.05 393 PRO B CA 1
ATOM 9655 C C . PRO B 1 394 ? 62.063 23.721 -5.223 1.00 5.53 393 PRO B C 1
ATOM 9656 O O . PRO B 1 394 ? 62.199 24.643 -6.035 1.00 5.36 393 PRO B O 1
ATOM 9660 N N . SER B 1 395 ? 62.736 22.583 -5.313 1.00 5.38 394 SER B N 1
ATOM 9661 C CA . SER B 1 395 ? 63.543 22.281 -6.490 1.00 5.67 394 SER B CA 1
ATOM 9662 C C . SER B 1 395 ? 62.670 22.314 -7.743 1.00 5.15 394 SER B C 1
ATOM 9663 O O . SER B 1 395 ? 61.534 21.829 -7.733 1.00 5.90 394 SER B O 1
ATOM 9666 N N . ASN B 1 396 ? 63.197 22.910 -8.810 1.00 5.17 395 ASN B N 1
ATOM 9667 C CA . ASN B 1 396 ? 62.512 22.942 -10.099 1.00 5.13 395 ASN B CA 1
ATOM 9668 C C . ASN B 1 396 ? 63.038 21.817 -11.000 1.00 4.92 395 ASN B C 1
ATOM 9669 O O . ASN B 1 396 ? 63.698 20.904 -10.507 1.00 5.39 395 ASN B O 1
ATOM 9674 N N . LEU B 1 397 ? 62.740 21.850 -12.296 1.00 5.02 396 LEU B N 1
ATOM 9675 C CA . LEU B 1 397 ? 63.195 20.793 -13.210 1.00 4.84 396 LEU B CA 1
ATOM 9676 C C . LEU B 1 397 ? 64.710 20.619 -13.218 1.00 5.13 396 LEU B C 1
ATOM 9677 O O . LEU B 1 397 ? 65.203 19.573 -13.658 1.00 5.29 396 LEU B O 1
ATOM 9682 N N . GLN B 1 398 ? 65.438 21.647 -12.771 1.00 5.17 397 GLN B N 1
ATOM 9683 C CA . GLN B 1 398 ? 66.897 21.623 -12.740 1.00 5.34 397 GLN B CA 1
ATOM 9684 C C . GLN B 1 398 ? 67.452 21.868 -11.336 1.00 5.36 397 GLN B C 1
ATOM 9685 O O . GLN B 1 398 ? 68.631 22.183 -11.175 1.00 5.50 397 GLN B O 1
ATOM 9691 N N . GLY B 1 399 ? 66.607 21.674 -10.321 1.00 5.55 398 GLY B N 1
ATOM 9692 C CA . GLY B 1 399 ? 66.983 21.958 -8.939 1.00 5.81 398 GLY B CA 1
ATOM 9693 C C . GLY B 1 399 ? 66.981 23.457 -8.734 1.00 5.44 398 GLY B C 1
ATOM 9694 O O . GLY B 1 399 ? 65.930 24.062 -8.530 1.00 5.67 398 GLY B O 1
ATOM 9695 N N . ILE B 1 400 ? 68.179 24.038 -8.785 1.00 5.55 399 ILE B N 1
ATOM 9696 C CA . ILE B 1 400 ? 68.360 25.485 -8.906 1.00 5.81 399 ILE B CA 1
ATOM 9697 C C . ILE B 1 400 ? 69.389 25.862 -9.984 1.00 5.84 399 ILE B C 1
ATOM 9698 O O . ILE B 1 400 ? 69.687 27.041 -10.155 1.00 5.73 399 ILE B O 1
ATOM 9703 N N . TRP B 1 401 ? 69.919 24.880 -10.710 1.00 5.53 400 TRP B N 1
ATOM 9704 C CA . TRP B 1 401 ? 71.088 25.105 -11.562 1.00 5.85 400 TRP B CA 1
ATOM 9705 C C . TRP B 1 401 ? 70.724 25.193 -13.032 1.00 5.82 400 TRP B C 1
ATOM 9706 O O . TRP B 1 401 ? 70.125 24.276 -13.573 1.00 5.80 400 TRP B O 1
ATOM 9717 N N . SER B 1 402 ? 71.110 26.289 -13.682 1.00 5.83 401 SER B N 1
ATOM 9718 C CA . SER B 1 402 ? 70.842 26.465 -15.105 1.00 5.96 401 SER B CA 1
ATOM 9719 C C . SER B 1 402 ? 71.848 27.419 -15.725 1.00 6.22 401 SER B C 1
ATOM 9720 O O . SER B 1 402 ? 72.403 28.269 -15.042 1.00 6.50 401 SER B O 1
ATOM 9723 N N . VAL B 1 403 ? 72.043 27.282 -17.031 1.00 6.05 402 VAL B N 1
ATOM 9724 C CA . VAL B 1 403 ? 72.910 28.185 -17.791 1.00 6.47 402 VAL B CA 1
ATOM 9725 C C . VAL B 1 403 ? 72.122 28.993 -18.827 1.00 6.26 402 VAL B C 1
ATOM 9726 O O . VAL B 1 403 ? 72.578 30.044 -19.289 1.00 6.82 402 VAL B O 1
ATOM 9730 N N . THR B 1 404 ? 70.947 28.496 -19.189 1.00 6.24 403 THR B N 1
ATOM 9731 C CA . THR B 1 404 ? 70.107 29.114 -20.209 1.00 6.49 403 THR B CA 1
ATOM 9732 C C . THR B 1 404 ? 69.178 30.161 -19.601 1.00 6.67 403 THR B C 1
ATOM 9733 O O . THR B 1 404 ? 68.756 30.036 -18.447 1.00 6.57 403 THR B O 1
ATOM 9737 N N . ALA B 1 405 ? 68.871 31.197 -20.381 1.00 6.64 404 ALA B N 1
ATOM 9738 C CA . ALA B 1 405 ? 67.909 32.216 -19.962 1.00 6.80 404 ALA B CA 1
ATOM 9739 C C . ALA B 1 405 ? 67.230 32.855 -21.159 1.00 6.97 404 ALA B C 1
ATOM 9740 O O . ALA B 1 405 ? 67.833 33.005 -22.227 1.00 7.13 404 ALA B O 1
ATOM 9742 N N . GLY B 1 406 ? 65.967 33.226 -20.962 1.00 7.20 405 GLY B N 1
ATOM 9743 C CA . GLY B 1 406 ? 65.207 34.045 -21.901 1.00 6.98 405 GLY B CA 1
ATOM 9744 C C . GLY B 1 406 ? 63.963 34.524 -21.182 1.00 6.48 405 GLY B C 1
ATOM 9745 O O . GLY B 1 406 ? 63.659 34.047 -20.084 1.00 6.72 405 GLY B O 1
ATOM 9746 N N . ASP B 1 407 ? 63.223 35.441 -21.791 1.00 6.11 406 ASP B N 1
ATOM 9747 C CA . ASP B 1 407 ? 62.085 36.047 -21.098 1.00 6.35 406 ASP B CA 1
ATOM 9748 C C . ASP B 1 407 ? 60.864 35.142 -20.981 1.00 6.25 406 ASP B C 1
ATOM 9749 O O . ASP B 1 407 ? 60.186 35.148 -19.951 1.00 6.43 406 ASP B O 1
ATOM 9754 N N . ASN B 1 408 ? 60.570 34.390 -22.032 1.00 6.12 407 ASN B N 1
ATOM 9755 C CA . ASN B 1 408 ? 59.267 33.750 -22.155 1.00 6.46 407 ASN B CA 1
ATOM 9756 C C . ASN B 1 408 ? 59.301 32.248 -21.954 1.00 6.32 407 ASN B C 1
ATOM 9757 O O . ASN B 1 408 ? 60.327 31.597 -22.188 1.00 6.41 407 ASN B O 1
ATOM 9762 N N . ALA B 1 409 ? 58.154 31.699 -21.558 1.00 6.48 408 ALA B N 1
ATOM 9763 C CA . ALA B 1 409 ? 57.968 30.254 -21.463 1.00 6.61 408 ALA B CA 1
ATOM 9764 C C . ALA B 1 409 ? 58.226 29.581 -22.801 1.00 7.22 408 ALA B C 1
ATOM 9765 O O . ALA B 1 409 ? 58.059 30.196 -23.863 1.00 7.01 408 ALA B O 1
ATOM 9767 N N . HIS B 1 410 ? 58.634 28.314 -22.736 1.00 7.95 409 HIS B N 1
ATOM 9768 C CA . HIS B 1 410 ? 58.873 27.492 -23.925 1.00 9.17 409 HIS B CA 1
ATOM 9769 C C . HIS B 1 410 ? 59.836 28.214 -24.880 1.00 9.17 409 HIS B C 1
ATOM 9770 O O . HIS B 1 410 ? 59.669 28.175 -26.107 1.00 9.83 409 HIS B O 1
ATOM 9777 N N . GLY B 1 411 ? 60.831 28.876 -24.291 1.00 8.84 410 GLY B N 1
ATOM 9778 C CA . GLY B 1 411 ? 61.789 29.708 -25.013 1.00 8.78 410 GLY B CA 1
ATOM 9779 C C . GLY B 1 411 ? 63.185 29.108 -25.029 1.00 8.50 410 GLY B C 1
ATOM 9780 O O . GLY B 1 411 ? 63.400 28.053 -25.629 1.00 9.54 410 GLY B O 1
ATOM 9781 N N . ASN B 1 412 ? 64.126 29.774 -24.367 1.00 7.88 411 ASN B N 1
ATOM 9782 C CA . ASN B 1 412 ? 65.533 29.357 -24.383 1.00 7.47 411 ASN B CA 1
ATOM 9783 C C . ASN B 1 412 ? 65.883 28.257 -23.384 1.00 7.10 411 ASN B C 1
ATOM 9784 O O . ASN B 1 412 ? 66.979 27.688 -23.452 1.00 7.45 411 ASN B O 1
ATOM 9789 N N . THR B 1 413 ? 64.977 27.983 -22.449 1.00 6.86 412 THR B N 1
ATOM 9790 C CA . THR B 1 413 ? 65.217 27.019 -21.382 1.00 6.60 412 THR B CA 1
ATOM 9791 C C . THR B 1 413 ? 64.185 25.899 -21.503 1.00 6.88 412 THR B C 1
ATOM 9792 O O . THR B 1 413 ? 62.986 26.170 -21.577 1.00 6.42 412 THR B O 1
ATOM 9796 N N . PRO B 1 414 ? 64.642 24.629 -21.532 1.00 7.03 413 PRO B N 1
ATOM 9797 C CA . PRO B 1 414 ? 63.715 23.529 -21.810 1.00 6.92 413 PRO B CA 1
ATOM 9798 C C . PRO B 1 414 ? 62.650 23.407 -20.733 1.00 6.50 413 PRO B C 1
ATOM 9799 O O . PRO B 1 414 ? 62.974 23.321 -19.551 1.00 6.53 413 PRO B O 1
ATOM 9803 N N . TRP B 1 415 ? 61.388 23.439 -21.151 1.00 6.48 414 TRP B N 1
ATOM 9804 C CA . TRP B 1 415 ? 60.242 23.394 -20.236 1.00 6.60 414 TRP B CA 1
ATOM 9805 C C . TRP B 1 415 ? 60.331 24.489 -19.169 1.00 6.32 414 TRP B C 1
ATOM 9806 O O . TRP B 1 415 ? 59.783 24.344 -18.074 1.00 6.35 414 TRP B O 1
ATOM 9817 N N . GLY B 1 416 ? 61.021 25.581 -19.495 1.00 6.07 415 GLY B N 1
ATOM 9818 C CA . GLY B 1 416 ? 61.159 26.710 -18.584 1.00 6.00 415 GLY B CA 1
ATOM 9819 C C . GLY B 1 416 ? 61.915 26.446 -17.297 1.00 5.57 415 GLY B C 1
ATOM 9820 O O . GLY B 1 416 ? 61.933 27.301 -16.419 1.00 5.70 415 GLY B O 1
ATOM 9821 N N . SER B 1 417 ? 62.546 25.273 -17.192 1.00 5.40 416 SER B N 1
ATOM 9822 C CA . SER B 1 417 ? 63.107 24.770 -15.929 1.00 5.53 416 SER B CA 1
ATOM 9823 C C . SER B 1 417 ? 62.100 24.991 -14.798 1.00 5.20 416 SER B C 1
ATOM 9824 O O . SER B 1 417 ? 62.443 25.460 -13.710 1.00 5.56 416 SER B O 1
ATOM 9827 N N . ASP B 1 418 ? 60.849 24.642 -15.082 1.00 5.21 417 ASP B N 1
ATOM 9828 C CA . ASP B 1 418 ? 59.724 25.042 -14.251 1.00 5.25 417 ASP B CA 1
ATOM 9829 C C . ASP B 1 418 ? 59.373 24.016 -13.165 1.00 5.16 417 ASP B C 1
ATOM 9830 O O . ASP B 1 418 ? 60.182 23.143 -12.821 1.00 5.22 417 ASP B O 1
ATOM 9835 N N . PHE B 1 419 ? 58.175 24.151 -12.609 1.00 5.18 418 PHE B N 1
ATOM 9836 C CA . PHE B 1 419 ? 57.620 23.178 -11.685 1.00 5.23 418 PHE B CA 1
ATOM 9837 C C . PHE B 1 419 ? 56.629 22.350 -12.494 1.00 5.34 418 PHE B C 1
ATOM 9838 O O . PHE B 1 419 ? 55.529 22.812 -12.811 1.00 5.63 418 PHE B O 1
ATOM 9846 N N . HIS B 1 420 ? 57.045 21.140 -12.862 1.00 5.27 419 HIS B N 1
ATOM 9847 C CA . HIS B 1 420 ? 56.271 20.273 -13.752 1.00 5.36 419 HIS B CA 1
ATOM 9848 C C . HIS B 1 420 ? 55.596 19.234 -12.883 1.00 5.21 419 HIS B C 1
ATOM 9849 O O . HIS B 1 420 ? 56.236 18.282 -12.421 1.00 5.33 419 HIS B O 1
ATOM 9856 N N . MET B 1 421 ? 54.302 19.424 -12.653 1.00 5.42 420 MET B N 1
ATOM 9857 C CA . MET B 1 421 ? 53.634 18.782 -11.525 1.00 5.99 420 MET B CA 1
ATOM 9858 C C . MET B 1 421 ? 52.804 17.557 -11.898 1.00 5.95 420 MET B C 1
ATOM 9859 O O . MET B 1 421 ? 51.871 17.193 -11.183 1.00 6.15 420 MET B O 1
ATOM 9864 N N . ASN B 1 422 ? 53.168 16.894 -12.991 1.00 6.06 421 ASN B N 1
ATOM 9865 C CA . ASN B 1 422 ? 52.519 15.642 -13.364 1.00 6.25 421 ASN B CA 1
ATOM 9866 C C . ASN B 1 422 ? 53.524 14.503 -13.558 1.00 5.93 421 ASN B C 1
ATOM 9867 O O . ASN B 1 422 ? 53.388 13.686 -14.468 1.00 6.25 421 ASN B O 1
ATOM 9872 N N . VAL B 1 423 ? 54.534 14.510 -12.680 1.00 5.80 422 VAL B N 1
ATOM 9873 C CA . VAL B 1 423 ? 55.491 13.423 -12.367 1.00 5.75 422 VAL B CA 1
ATOM 9874 C C . VAL B 1 423 ? 56.821 14.003 -11.881 1.00 5.35 422 VAL B C 1
ATOM 9875 O O . VAL B 1 423 ? 57.460 13.438 -10.995 1.00 5.30 422 VAL B O 1
ATOM 9879 N N . ASN B 1 424 ? 57.236 15.126 -12.461 1.00 5.07 423 ASN B N 1
ATOM 9880 C CA . ASN B 1 424 ? 58.606 15.593 -12.264 1.00 5.22 423 ASN B CA 1
ATOM 9881 C C . ASN B 1 424 ? 58.841 16.177 -10.881 1.00 5.02 423 ASN B C 1
ATOM 9882 O O . ASN B 1 424 ? 59.767 15.768 -10.177 1.00 5.33 423 ASN B O 1
ATOM 9887 N N . LEU B 1 425 ? 57.997 17.123 -10.482 1.00 5.35 424 LEU B N 1
ATOM 9888 C CA . LEU B 1 425 ? 58.115 17.705 -9.155 1.00 5.28 424 LEU B CA 1
ATOM 9889 C C . LEU B 1 425 ? 57.891 16.646 -8.080 1.00 5.15 424 LEU B C 1
ATOM 9890 O O . LEU B 1 425 ? 58.566 16.648 -7.048 1.00 5.18 424 LEU B O 1
ATOM 9895 N N . GLN B 1 426 ? 56.961 15.728 -8.338 1.00 4.92 425 GLN B N 1
ATOM 9896 C CA . GLN B 1 426 ? 56.742 14.594 -7.449 1.00 5.22 425 GLN B CA 1
ATOM 9897 C C . GLN B 1 426 ? 58.035 13.805 -7.262 1.00 5.07 425 GLN B C 1
ATOM 9898 O O . GLN B 1 426 ? 58.419 13.478 -6.137 1.00 4.99 425 GLN B O 1
ATOM 9904 N N . MET B 1 427 ? 58.700 13.486 -8.368 1.00 5.05 426 MET B N 1
ATOM 9905 C CA . MET B 1 427 ? 59.933 12.713 -8.324 1.00 5.14 426 MET B CA 1
ATOM 9906 C C . MET B 1 427 ? 61.028 13.429 -7.532 1.00 5.13 426 MET B C 1
ATOM 9907 O O . MET B 1 427 ? 61.784 12.786 -6.795 1.00 5.46 426 MET B O 1
ATOM 9912 N N . ASN B 1 428 ? 61.102 14.753 -7.668 1.00 5.46 427 ASN B N 1
ATOM 9913 C CA . ASN B 1 428 ? 62.064 15.535 -6.888 1.00 5.65 427 ASN B CA 1
ATOM 9914 C C . ASN B 1 428 ? 61.931 15.291 -5.390 1.00 5.60 427 ASN B C 1
ATOM 9915 O O . ASN B 1 428 ? 62.914 15.421 -4.648 1.00 6.41 427 ASN B O 1
ATOM 9920 N N . TYR B 1 429 ? 60.713 14.959 -4.965 1.00 5.45 428 TYR B N 1
ATOM 9921 C CA . TYR B 1 429 ? 60.408 14.738 -3.556 1.00 5.63 428 TYR B CA 1
ATOM 9922 C C . TYR B 1 429 ? 60.017 13.297 -3.238 1.00 5.94 428 TYR B C 1
ATOM 9923 O O . TYR B 1 429 ? 59.269 13.038 -2.282 1.00 7.16 428 TYR B O 1
ATOM 9932 N N . TRP B 1 430 ? 60.536 12.353 -4.027 1.00 5.47 429 TRP B N 1
ATOM 9933 C CA . TRP B 1 430 ? 60.423 10.935 -3.695 1.00 5.61 429 TRP B CA 1
ATOM 9934 C C . TRP B 1 430 ? 61.470 10.412 -2.702 1.00 5.70 429 TRP B C 1
ATOM 9935 O O . TRP B 1 430 ? 61.124 9.562 -1.896 1.00 5.85 429 TRP B O 1
ATOM 9946 N N . PRO B 1 431 ? 62.751 10.842 -2.780 1.00 5.61 430 PRO B N 1
ATOM 9947 C CA . PRO B 1 431 ? 63.705 10.298 -1.792 1.00 6.08 430 PRO B CA 1
ATOM 9948 C C . PRO B 1 431 ? 63.799 11.107 -0.502 1.00 5.68 430 PRO B C 1
ATOM 9949 O O . PRO B 1 431 ? 64.537 10.730 0.410 1.00 6.04 430 PRO B O 1
ATOM 9953 N N . THR B 1 432 ? 63.057 12.203 -0.422 1.00 5.74 431 THR B N 1
ATOM 9954 C CA . THR B 1 432 ? 63.293 13.203 0.607 1.00 5.78 431 THR B CA 1
ATOM 9955 C C . THR B 1 432 ? 63.112 12.655 2.015 1.00 5.57 431 THR B C 1
ATOM 9956 O O . THR B 1 432 ? 63.866 13.004 2.923 1.00 5.94 431 THR B O 1
ATOM 9960 N N . TYR B 1 433 ? 62.114 11.797 2.193 1.00 5.40 432 TYR B N 1
ATOM 9961 C CA . TYR B 1 433 ? 61.836 11.234 3.510 1.00 5.63 432 TYR B CA 1
ATOM 9962 C C . TYR B 1 433 ? 62.593 9.938 3.779 1.00 5.67 432 TYR B C 1
ATOM 9963 O O . TYR B 1 433 ? 63.236 9.795 4.823 1.00 5.46 432 TYR B O 1
ATOM 9972 N N . SER B 1 434 ? 62.533 9.001 2.835 1.00 5.52 433 SER B N 1
ATOM 9973 C CA . SER B 1 434 ? 63.171 7.695 3.025 1.00 5.85 433 SER B CA 1
ATOM 9974 C C . SER B 1 434 ? 64.687 7.818 3.154 1.00 5.76 433 SER B C 1
ATOM 9975 O O . SER B 1 434 ? 65.318 7.027 3.862 1.00 5.92 433 SER B O 1
ATOM 9978 N N . ALA B 1 435 ? 65.263 8.822 2.490 1.00 5.45 434 ALA B N 1
ATOM 9979 C CA . ALA B 1 435 ? 66.702 9.065 2.584 1.00 5.74 434 ALA B CA 1
ATOM 9980 C C . ALA B 1 435 ? 67.060 10.080 3.672 1.00 6.02 434 ALA B C 1
ATOM 9981 O O . ALA B 1 435 ? 68.155 10.651 3.658 1.00 5.76 434 ALA B O 1
ATOM 9983 N N . ASN B 1 436 ? 66.153 10.274 4.630 1.00 6.11 435 ASN B N 1
ATOM 9984 C CA . ASN B 1 436 ? 66.451 11.014 5.863 1.00 6.09 435 ASN B CA 1
ATOM 9985 C C . ASN B 1 436 ? 66.796 12.487 5.626 1.00 5.95 435 ASN B C 1
ATOM 9986 O O . ASN B 1 436 ? 67.801 12.997 6.140 1.00 6.22 435 ASN B O 1
ATOM 9991 N N . MET B 1 437 ? 65.947 13.158 4.848 1.00 5.76 436 MET B N 1
ATOM 9992 C CA . MET B 1 437 ? 66.071 14.596 4.596 1.00 6.05 436 MET B CA 1
ATOM 9993 C C . MET B 1 437 ? 64.711 15.271 4.732 1.00 6.01 436 MET B C 1
ATOM 9994 O O . MET B 1 437 ? 64.406 16.217 4.005 1.00 5.97 436 MET B O 1
ATOM 9999 N N . GLY B 1 438 ? 63.894 14.787 5.666 1.00 6.39 437 GLY B N 1
ATOM 10000 C CA . GLY B 1 438 ? 62.492 15.200 5.761 1.00 6.95 437 GLY B CA 1
ATOM 10001 C C . GLY B 1 438 ? 62.264 16.697 5.879 1.00 7.14 437 GLY B C 1
ATOM 10002 O O . GLY B 1 438 ? 61.307 17.230 5.315 1.00 6.98 437 GLY B O 1
ATOM 10003 N N . GLU B 1 439 ? 63.134 17.385 6.610 1.00 7.39 438 GLU B N 1
ATOM 10004 C CA . GLU B 1 439 ? 62.985 18.833 6.772 1.00 7.98 438 GLU B CA 1
ATOM 10005 C C . GLU B 1 439 ? 63.091 19.577 5.440 1.00 7.10 438 GLU B C 1
ATOM 10006 O O . GLU B 1 439 ? 62.572 20.686 5.296 1.00 7.56 438 GLU B O 1
ATOM 10012 N N . LEU B 1 440 ? 63.746 18.951 4.467 1.00 6.23 439 LEU B N 1
ATOM 10013 C CA . LEU B 1 440 ? 63.999 19.580 3.180 1.00 6.37 439 LEU B CA 1
ATOM 10014 C C . LEU B 1 440 ? 62.775 19.558 2.265 1.00 5.87 439 LEU B C 1
ATOM 10015 O O . LEU B 1 440 ? 62.800 20.149 1.182 1.00 6.37 439 LEU B O 1
ATOM 10020 N N . ALA B 1 441 ? 61.706 18.893 2.710 1.00 6.10 440 ALA B N 1
ATOM 10021 C CA . ALA B 1 441 ? 60.424 18.939 2.019 1.00 6.09 440 ALA B CA 1
ATOM 10022 C C . ALA B 1 441 ? 59.650 20.222 2.309 1.00 5.94 440 ALA B C 1
ATOM 10023 O O . ALA B 1 441 ? 58.667 20.508 1.629 1.00 6.01 440 ALA B O 1
ATOM 10025 N N . GLU B 1 442 ? 60.090 20.996 3.300 1.00 5.88 441 GLU B N 1
ATOM 10026 C CA . GLU B 1 442 ? 59.350 22.190 3.707 1.00 6.58 441 GLU B CA 1
ATOM 10027 C C . GLU B 1 442 ? 58.987 23.128 2.543 1.00 6.31 441 GLU B C 1
ATOM 10028 O O . GLU B 1 442 ? 57.839 23.543 2.443 1.00 6.40 441 GLU B O 1
ATOM 10034 N N . PRO B 1 443 ? 59.956 23.478 1.667 1.00 6.24 442 PRO B N 1
ATOM 10035 C CA . PRO B 1 443 ? 59.555 24.355 0.557 1.00 6.17 442 PRO B CA 1
ATOM 10036 C C . PRO B 1 443 ? 58.495 23.756 -0.366 1.00 6.02 442 PRO B C 1
ATOM 10037 O O . PRO B 1 443 ? 57.734 24.508 -0.970 1.00 5.83 442 PRO B O 1
ATOM 10041 N N . LEU B 1 444 ? 58.434 22.431 -0.500 1.00 6.02 443 LEU B N 1
ATOM 10042 C CA . LEU B 1 444 ? 57.339 21.842 -1.270 1.00 6.04 443 LEU B CA 1
ATOM 10043 C C . LEU B 1 444 ? 55.993 22.046 -0.573 1.00 5.83 443 LEU B C 1
ATOM 10044 O O . LEU B 1 444 ? 55.006 22.385 -1.217 1.00 5.53 443 LEU B O 1
ATOM 10049 N N . ILE B 1 445 ? 55.947 21.828 0.741 1.00 5.94 444 ILE B N 1
ATOM 10050 C CA . ILE B 1 445 ? 54.705 22.026 1.485 1.00 6.36 444 ILE B CA 1
ATOM 10051 C C . ILE B 1 445 ? 54.231 23.473 1.350 1.00 5.98 444 ILE B C 1
ATOM 10052 O O . ILE B 1 445 ? 53.061 23.724 1.068 1.00 6.01 444 ILE B O 1
ATOM 10057 N N . GLU B 1 446 ? 55.154 24.415 1.513 1.00 6.37 445 GLU B N 1
ATOM 10058 C CA . GLU B 1 446 ? 54.806 25.824 1.348 1.00 6.81 445 GLU B CA 1
ATOM 10059 C C . GLU B 1 446 ? 54.363 26.143 -0.084 1.00 5.96 445 GLU B C 1
ATOM 10060 O O . GLU B 1 446 ? 53.450 26.944 -0.288 1.00 5.99 445 GLU B O 1
ATOM 10066 N N . TYR B 1 447 ? 54.999 25.504 -1.067 1.00 5.42 446 TYR B N 1
ATOM 10067 C CA . TYR B 1 447 ? 54.636 25.703 -2.467 1.00 5.62 446 TYR B CA 1
ATOM 10068 C C . TYR B 1 447 ? 53.202 25.245 -2.745 1.00 5.45 446 TYR B C 1
ATOM 10069 O O . TYR B 1 447 ? 52.448 25.924 -3.448 1.00 5.56 446 TYR B O 1
ATOM 10078 N N . VAL B 1 448 ? 52.837 24.084 -2.203 1.00 5.30 447 VAL B N 1
ATOM 10079 C CA . VAL B 1 448 ? 51.505 23.546 -2.419 1.00 5.67 447 VAL B CA 1
ATOM 10080 C C . VAL B 1 448 ? 50.474 24.404 -1.678 1.00 5.49 447 VAL B C 1
ATOM 10081 O O . VAL B 1 448 ? 49.415 24.713 -2.218 1.00 5.65 447 VAL B O 1
ATOM 10085 N N . GLU B 1 449 ? 50.798 24.824 -0.456 1.00 5.62 448 GLU B N 1
ATOM 10086 C CA . GLU B 1 449 ? 49.976 25.826 0.231 1.00 5.92 448 GLU B CA 1
ATOM 10087 C C . GLU B 1 449 ? 49.828 27.079 -0.637 1.00 5.76 448 GLU B C 1
ATOM 10088 O O . GLU B 1 449 ? 48.750 27.677 -0.701 1.00 5.99 448 GLU B O 1
ATOM 10094 N N . GLY B 1 450 ? 50.913 27.446 -1.315 1.00 5.77 449 GLY B N 1
ATOM 10095 C CA . GLY B 1 450 ? 50.940 28.592 -2.214 1.00 6.19 449 GLY B CA 1
ATOM 10096 C C . GLY B 1 450 ? 50.058 28.461 -3.441 1.00 6.15 449 GLY B C 1
ATOM 10097 O O . GLY B 1 450 ? 49.733 29.463 -4.074 1.00 6.47 449 GLY B O 1
ATOM 10098 N N . LEU B 1 451 ? 49.669 27.239 -3.791 1.00 6.24 450 LEU B N 1
ATOM 10099 C CA . LEU B 1 451 ? 48.768 27.037 -4.917 1.00 6.36 450 LEU B CA 1
ATOM 10100 C C . LEU B 1 451 ? 47.312 27.296 -4.561 1.00 6.05 450 LEU B C 1
ATOM 10101 O O . LEU B 1 451 ? 46.472 27.384 -5.449 1.00 5.83 450 LEU B O 1
ATOM 10106 N N . VAL B 1 452 ? 46.995 27.402 -3.270 1.00 5.87 451 VAL B N 1
ATOM 10107 C CA . VAL B 1 452 ? 45.591 27.456 -2.863 1.00 6.21 451 VAL B CA 1
ATOM 10108 C C . VAL B 1 452 ? 44.901 28.740 -3.334 1.00 6.06 451 VAL B C 1
ATOM 10109 O O . VAL B 1 452 ? 43.855 28.676 -3.986 1.00 6.28 451 VAL B O 1
ATOM 10113 N N . LYS B 1 453 ? 45.477 29.896 -3.014 1.00 6.19 452 LYS B N 1
ATOM 10114 C CA . LYS B 1 453 ? 44.870 31.165 -3.431 1.00 6.18 452 LYS B CA 1
ATOM 10115 C C . LYS B 1 453 ? 44.718 31.310 -4.952 1.00 5.96 452 LYS B C 1
ATOM 10116 O O . LYS B 1 453 ? 43.604 31.519 -5.430 1.00 5.94 452 LYS B O 1
ATOM 10122 N N . PRO B 1 454 ? 45.813 31.177 -5.724 1.00 5.66 453 PRO B N 1
ATOM 10123 C CA . PRO B 1 454 ? 45.612 31.245 -7.178 1.00 5.77 453 PRO B CA 1
ATOM 10124 C C . PRO B 1 454 ? 44.753 30.090 -7.696 1.00 5.73 453 PRO B C 1
ATOM 10125 O O . PRO B 1 454 ? 43.944 30.278 -8.603 1.00 5.87 453 PRO B O 1
ATOM 10129 N N . GLY B 1 455 ? 44.889 28.920 -7.079 1.00 5.48 454 GLY B N 1
ATOM 10130 C CA . GLY B 1 455 ? 44.137 27.741 -7.505 1.00 6.08 454 GLY B CA 1
ATOM 10131 C C . GLY B 1 455 ? 42.640 27.845 -7.277 1.00 5.66 454 GLY B C 1
ATOM 10132 O O . GLY B 1 455 ? 41.860 27.203 -7.978 1.00 5.81 454 GLY B O 1
ATOM 10133 N N . ARG B 1 456 ? 42.229 28.665 -6.310 1.00 5.98 455 ARG B N 1
ATOM 10134 C CA . ARG B 1 456 ? 40.806 28.919 -6.098 1.00 6.14 455 ARG B CA 1
ATOM 10135 C C . ARG B 1 456 ? 40.213 29.689 -7.277 1.00 6.12 455 ARG B C 1
ATOM 10136 O O . ARG B 1 456 ? 39.045 29.507 -7.609 1.00 6.20 455 ARG B O 1
ATOM 10144 N N . VAL B 1 457 ? 41.019 30.538 -7.917 1.00 6.13 456 VAL B N 1
ATOM 10145 C CA . VAL B 1 457 ? 40.581 31.229 -9.133 1.00 6.59 456 VAL B CA 1
ATOM 10146 C C . VAL B 1 457 ? 40.355 30.217 -10.259 1.00 6.09 456 VAL B C 1
ATOM 10147 O O . VAL B 1 457 ? 39.312 30.220 -10.907 1.00 6.27 456 VAL B O 1
ATOM 10151 N N . THR B 1 458 ? 41.326 29.327 -10.455 1.00 5.70 457 THR B N 1
ATOM 10152 C CA . THR B 1 458 ? 41.228 28.285 -11.472 1.00 5.58 457 THR B CA 1
ATOM 10153 C C . THR B 1 458 ? 40.029 27.370 -11.213 1.00 5.65 457 THR B C 1
ATOM 10154 O O . THR B 1 458 ? 39.290 27.020 -12.139 1.00 5.82 457 THR B O 1
ATOM 10158 N N . ALA B 1 459 ? 39.832 26.984 -9.953 1.00 5.61 458 ALA B N 1
ATOM 10159 C CA . ALA B 1 459 ? 38.710 26.122 -9.579 1.00 6.17 458 ALA B CA 1
ATOM 10160 C C . ALA B 1 459 ? 37.371 26.781 -9.903 1.00 6.43 458 ALA B C 1
ATOM 10161 O O . ALA B 1 459 ? 36.444 26.121 -10.364 1.00 6.16 458 ALA B O 1
ATOM 10163 N N . LYS B 1 460 ? 37.282 28.090 -9.688 1.00 6.48 459 LYS B N 1
ATOM 10164 C CA . LYS B 1 460 ? 36.069 28.826 -10.030 1.00 7.49 459 LYS B CA 1
ATOM 10165 C C . LYS B 1 460 ? 35.836 28.836 -11.544 1.00 6.90 459 LYS B C 1
ATOM 10166 O O . LYS B 1 460 ? 34.739 28.537 -12.020 1.00 7.27 459 LYS B O 1
ATOM 10172 N N . VAL B 1 461 ? 36.873 29.191 -12.292 1.00 6.64 460 VAL B N 1
ATOM 10173 C CA . VAL B 1 461 ? 36.756 29.368 -13.738 1.00 7.14 460 VAL B CA 1
ATOM 10174 C C . VAL B 1 461 ? 36.448 28.058 -14.461 1.00 6.63 460 VAL B C 1
ATOM 10175 O O . VAL B 1 461 ? 35.573 28.011 -15.330 1.00 7.06 460 VAL B O 1
ATOM 10179 N N . TYR B 1 462 ? 37.150 26.992 -14.085 1.00 6.17 461 TYR B N 1
ATOM 10180 C CA . TYR B 1 462 ? 37.055 25.746 -14.835 1.00 6.40 461 TYR B CA 1
ATOM 10181 C C . TYR B 1 462 ? 36.130 24.710 -14.223 1.00 6.53 461 TYR B C 1
ATOM 10182 O O . TYR B 1 462 ? 35.693 23.810 -14.928 1.00 6.80 461 TYR B O 1
ATOM 10191 N N . ALA B 1 463 ? 35.834 24.825 -12.928 1.00 6.54 462 ALA B N 1
ATOM 10192 C CA . ALA B 1 463 ? 34.998 23.824 -12.260 1.00 7.07 462 ALA B CA 1
ATOM 10193 C C . ALA B 1 463 ? 33.788 24.411 -11.533 1.00 7.45 462 ALA B C 1
ATOM 10194 O O . ALA B 1 463 ? 32.988 23.665 -10.960 1.00 8.28 462 ALA B O 1
ATOM 10196 N N . GLY B 1 464 ? 33.645 25.733 -11.554 1.00 7.46 463 GLY B N 1
ATOM 10197 C CA . GLY B 1 464 ? 32.518 26.384 -10.887 1.00 7.48 463 GLY B CA 1
ATOM 10198 C C . GLY B 1 464 ? 32.573 26.333 -9.370 1.00 7.66 463 GLY B C 1
ATOM 10199 O O . GLY B 1 464 ? 31.541 26.468 -8.714 1.00 8.71 463 GLY B O 1
ATOM 10200 N N . ALA B 1 465 ? 33.769 26.153 -8.813 1.00 7.41 464 ALA B N 1
ATOM 10201 C CA . ALA B 1 465 ? 33.953 26.092 -7.368 1.00 7.60 464 ALA B CA 1
ATOM 10202 C C . ALA B 1 465 ? 34.445 27.447 -6.887 1.00 7.73 464 ALA B C 1
ATOM 10203 O O . ALA B 1 465 ? 35.648 27.729 -6.941 1.00 7.62 464 ALA B O 1
ATOM 10205 N N . GLU B 1 466 ? 33.513 28.290 -6.444 1.00 8.29 465 GLU B N 1
ATOM 10206 C CA . GLU B 1 466 ? 33.858 29.631 -5.984 1.00 9.57 465 GLU B CA 1
ATOM 10207 C C . GLU B 1 466 ? 33.955 29.703 -4.470 1.00 8.73 465 GLU B C 1
ATOM 10208 O O . GLU B 1 466 ? 32.996 29.397 -3.764 1.00 8.86 465 GLU B O 1
ATOM 10214 N N . THR B 1 467 ? 35.122 30.108 -3.985 1.00 8.34 466 THR B N 1
ATOM 10215 C CA . THR B 1 467 ? 35.305 30.414 -2.576 1.00 8.70 466 THR B CA 1
ATOM 10216 C C . THR B 1 467 ? 34.945 31.878 -2.326 1.00 9.23 466 THR B C 1
ATOM 10217 O O . THR B 1 467 ? 35.502 32.774 -2.957 1.00 9.31 466 THR B O 1
ATOM 10221 N N . THR B 1 468 ? 33.999 32.106 -1.416 1.00 10.37 467 THR B N 1
ATOM 10222 C CA . THR B 1 468 ? 33.649 33.458 -0.967 1.00 11.90 467 THR B CA 1
ATOM 10223 C C . THR B 1 468 ? 34.728 33.965 -0.011 1.00 12.64 467 THR B C 1
ATOM 10224 O O . THR B 1 468 ? 35.268 33.198 0.789 1.00 12.42 467 THR B O 1
ATOM 10228 N N . ASN B 1 469 ? 35.029 35.259 -0.103 1.00 13.93 468 ASN B N 1
ATOM 10229 C CA . ASN B 1 469 ? 36.147 35.874 0.619 1.00 15.09 468 ASN B CA 1
ATOM 10230 C C . ASN B 1 469 ? 37.399 34.991 0.589 1.00 15.54 468 ASN B C 1
ATOM 10231 O O . ASN B 1 469 ? 37.875 34.544 1.642 1.00 15.89 468 ASN B O 1
ATOM 10236 N N . PRO B 1 470 ? 37.926 34.732 -0.625 1.00 15.97 469 PRO B N 1
ATOM 10237 C CA . PRO B 1 470 ? 39.025 33.784 -0.832 1.00 16.50 469 PRO B CA 1
ATOM 10238 C C . PRO B 1 470 ? 40.356 34.205 -0.213 1.00 17.10 469 PRO B C 1
ATOM 10239 O O . PRO B 1 470 ? 41.249 33.368 -0.064 1.00 17.71 469 PRO B O 1
ATOM 10243 N N . GLU B 1 471 ? 40.492 35.479 0.140 1.00 17.28 470 GLU B N 1
ATOM 10244 C CA . GLU B 1 471 ? 41.714 35.964 0.773 1.00 17.57 470 GLU B CA 1
ATOM 10245 C C . GLU B 1 471 ? 41.778 35.562 2.246 1.00 17.16 470 GLU B C 1
ATOM 10246 O O . GLU B 1 471 ? 42.827 35.119 2.729 1.00 17.46 470 GLU B O 1
ATOM 10252 N N . THR B 1 472 ? 40.654 35.696 2.946 1.00 16.59 471 THR B N 1
ATOM 10253 C CA . THR B 1 472 ? 40.598 35.430 4.384 1.00 16.01 471 THR B CA 1
ATOM 10254 C C . THR B 1 472 ? 40.169 34.009 4.764 1.00 14.68 471 THR B C 1
ATOM 10255 O O . THR B 1 472 ? 40.396 33.586 5.895 1.00 15.06 471 THR B O 1
ATOM 10259 N N . THR B 1 473 ? 39.558 33.276 3.833 1.00 12.56 472 THR B N 1
ATOM 10260 C CA . THR B 1 473 ? 39.119 31.895 4.082 1.00 10.93 472 THR B CA 1
ATOM 10261 C C . THR B 1 473 ? 40.336 30.967 4.188 1.00 10.05 472 THR B C 1
ATOM 10262 O O . THR B 1 473 ? 41.064 30.789 3.203 1.00 9.59 472 THR B O 1
ATOM 10266 N N . PRO B 1 474 ? 40.583 30.385 5.381 1.00 9.46 473 PRO B N 1
ATOM 10267 C CA . PRO B 1 474 ? 41.780 29.554 5.545 1.00 9.27 473 PRO B CA 1
ATOM 10268 C C . PRO B 1 474 ? 41.829 28.349 4.612 1.00 8.56 473 PRO B C 1
ATOM 10269 O O . PRO B 1 474 ? 40.793 27.842 4.191 1.00 8.31 473 PRO B O 1
ATOM 10273 N N . ILE B 1 475 ? 43.041 27.892 4.306 1.00 7.95 474 ILE B N 1
ATOM 10274 C CA . ILE B 1 475 ? 43.229 26.625 3.610 1.00 7.70 474 ILE B CA 1
ATOM 10275 C C . ILE B 1 475 ? 42.437 25.561 4.367 1.00 7.69 474 ILE B C 1
ATOM 10276 O O . ILE B 1 475 ? 42.541 25.457 5.596 1.00 7.64 474 ILE B O 1
ATOM 10281 N N . GLY B 1 476 ? 41.639 24.794 3.631 1.00 7.70 475 GLY B N 1
ATOM 10282 C CA . GLY B 1 476 ? 40.784 23.782 4.236 1.00 7.94 475 GLY B CA 1
ATOM 10283 C C . GLY B 1 476 ? 39.317 24.159 4.254 1.00 8.31 475 GLY B C 1
ATOM 10284 O O . GLY B 1 476 ? 38.452 23.285 4.275 1.00 8.67 475 GLY B O 1
ATOM 10285 N N . GLU B 1 477 ? 39.040 25.462 4.234 1.00 8.20 476 GLU B N 1
ATOM 10286 C CA . GLU B 1 477 ? 37.678 25.971 4.391 1.00 8.67 476 GLU B CA 1
ATOM 10287 C C . GLU B 1 477 ? 37.084 26.525 3.095 1.00 8.46 476 GLU B C 1
ATOM 10288 O O . GLU B 1 477 ? 35.922 26.938 3.064 1.00 8.99 476 GLU B O 1
ATOM 10294 N N . GLY B 1 478 ? 37.874 26.515 2.023 1.00 8.28 477 GLY B N 1
ATOM 10295 C CA . GLY B 1 478 ? 37.397 26.974 0.726 1.00 8.03 477 GLY B CA 1
ATOM 10296 C C . GLY B 1 478 ? 36.739 25.863 -0.069 1.00 7.87 477 GLY B C 1
ATOM 10297 O O . GLY B 1 478 ? 36.647 24.720 0.391 1.00 8.19 477 GLY B O 1
ATOM 10298 N N . GLU B 1 479 ? 36.286 26.205 -1.271 1.00 7.27 478 GLU B N 1
ATOM 10299 C CA . GLU B 1 479 ? 35.572 25.262 -2.119 1.00 7.14 478 GLU B CA 1
ATOM 10300 C C . GLU B 1 479 ? 36.482 24.386 -2.966 1.00 6.95 478 GLU B C 1
ATOM 10301 O O . GLU B 1 479 ? 36.022 23.433 -3.592 1.00 7.37 478 GLU B O 1
ATOM 10307 N N . GLY B 1 480 ? 37.771 24.710 -2.997 1.00 6.36 479 GLY B N 1
ATOM 10308 C CA . GLY B 1 480 ? 38.725 23.925 -3.767 1.00 5.96 479 GLY B CA 1
ATOM 10309 C C . GLY B 1 480 ? 39.736 24.770 -4.511 1.00 6.10 479 GLY B C 1
ATOM 10310 O O . GLY B 1 480 ? 39.479 25.930 -4.856 1.00 6.53 479 GLY B O 1
ATOM 10311 N N . TYR B 1 481 ? 40.894 24.169 -4.767 1.00 5.67 480 TYR B N 1
ATOM 10312 C CA . TYR B 1 481 ? 41.944 24.799 -5.551 1.00 5.73 480 TYR B CA 1
ATOM 10313 C C . TYR B 1 481 ? 42.377 23.820 -6.636 1.00 5.76 480 TYR B C 1
ATOM 10314 O O . TYR B 1 481 ? 42.519 22.618 -6.397 1.00 6.38 480 TYR B O 1
ATOM 1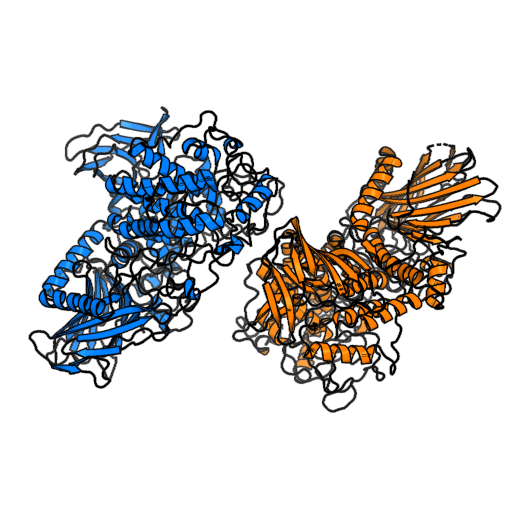0323 N N . MET B 1 482 ? 42.542 24.350 -7.839 1.00 5.33 481 MET B N 1
ATOM 10324 C CA . MET B 1 482 ? 42.859 23.546 -9.002 1.00 5.73 481 MET B CA 1
ATOM 10325 C C . MET B 1 482 ? 44.152 24.058 -9.613 1.00 5.49 481 MET B C 1
ATOM 10326 O O . MET B 1 482 ? 44.363 25.269 -9.720 1.00 5.49 481 MET B O 1
ATOM 10331 N N . ALA B 1 483 ? 45.021 23.125 -9.995 1.00 5.51 482 ALA B N 1
ATOM 10332 C CA . ALA B 1 483 ? 46.230 23.438 -10.746 1.00 5.49 482 ALA B CA 1
ATOM 10333 C C . ALA B 1 483 ? 46.541 22.261 -11.649 1.00 5.51 482 ALA B C 1
ATOM 10334 O O . ALA B 1 483 ? 45.992 21.168 -11.471 1.00 5.98 482 ALA B O 1
ATOM 10336 N N . HIS B 1 484 ? 47.438 22.484 -12.601 1.00 5.50 483 HIS B N 1
ATOM 10337 C CA . HIS B 1 484 ? 47.668 21.521 -13.656 1.00 5.23 483 HIS B CA 1
ATOM 10338 C C . HIS B 1 484 ? 49.146 21.119 -13.743 1.00 5.67 483 HIS B C 1
ATOM 10339 O O . HIS B 1 484 ? 49.801 21.003 -12.711 1.00 6.00 483 HIS B O 1
ATOM 10346 N N . THR B 1 485 ? 49.662 20.859 -14.943 1.00 5.46 484 THR B N 1
ATOM 10347 C CA . THR B 1 485 ? 51.043 20.388 -15.083 1.00 5.51 484 THR B CA 1
ATOM 10348 C C . THR B 1 485 ? 52.078 21.508 -14.940 1.00 5.45 484 THR B C 1
ATOM 10349 O O . THR B 1 485 ? 52.945 21.469 -14.056 1.00 5.40 484 THR B O 1
ATOM 10353 N N . GLU B 1 486 ? 52.009 22.484 -15.838 1.00 5.19 485 GLU B N 1
ATOM 10354 C CA . GLU B 1 486 ? 53.017 23.535 -15.889 1.00 5.27 485 GLU B CA 1
ATOM 10355 C C . GLU B 1 486 ? 52.710 24.595 -14.852 1.00 5.22 485 GLU B C 1
ATOM 10356 O O . GLU B 1 486 ? 51.691 25.284 -14.941 1.00 5.23 485 GLU B O 1
ATOM 10362 N N . ASN B 1 487 ? 53.599 24.706 -13.871 1.00 4.88 486 ASN B N 1
ATOM 10363 C CA . ASN B 1 487 ? 53.468 25.651 -12.782 1.00 5.09 486 ASN B CA 1
ATOM 10364 C C . ASN B 1 487 ? 54.713 26.524 -12.684 1.00 4.98 486 ASN B C 1
ATOM 10365 O O . ASN B 1 487 ? 55.746 26.229 -13.298 1.00 5.15 486 ASN B O 1
ATOM 10370 N N . THR B 1 488 ? 54.605 27.620 -11.936 1.00 5.03 487 THR B N 1
ATOM 10371 C CA . THR B 1 488 ? 55.671 28.619 -11.906 1.00 5.00 487 THR B CA 1
ATOM 10372 C C . THR B 1 488 ? 55.826 29.178 -10.493 1.00 5.22 487 THR B C 1
ATOM 10373 O O . THR B 1 488 ? 55.218 28.679 -9.541 1.00 5.16 487 THR B O 1
ATOM 10377 N N . ALA B 1 489 ? 56.626 30.228 -10.362 1.00 5.31 488 ALA B N 1
ATOM 10378 C CA . ALA B 1 489 ? 56.749 30.952 -9.098 1.00 5.41 488 ALA B CA 1
ATOM 10379 C C . ALA B 1 489 ? 55.537 31.841 -8.780 1.00 5.37 488 ALA B C 1
ATOM 10380 O O . ALA B 1 489 ? 55.460 32.412 -7.688 1.00 5.77 488 ALA B O 1
ATOM 10382 N N . TYR B 1 490 ? 54.611 31.971 -9.729 1.00 5.09 489 TYR B N 1
ATOM 10383 C CA . TYR B 1 490 ? 53.598 33.027 -9.662 1.00 5.05 489 TYR B CA 1
ATOM 10384 C C . TYR B 1 490 ? 52.148 32.553 -9.771 1.00 5.32 489 TYR B C 1
ATOM 10385 O O . TYR B 1 490 ? 51.294 33.265 -10.300 1.00 5.39 489 TYR B O 1
ATOM 10394 N N . GLY B 1 491 ? 51.850 31.361 -9.268 1.00 5.25 490 GLY B N 1
ATOM 10395 C CA . GLY B 1 491 ? 50.466 30.898 -9.255 1.00 5.65 490 GLY B CA 1
ATOM 10396 C C . GLY B 1 491 ? 49.855 30.724 -10.636 1.00 5.01 490 GLY B C 1
ATOM 10397 O O . GLY B 1 491 ? 48.689 31.069 -10.861 1.00 5.40 490 GLY B O 1
ATOM 10398 N N . TRP B 1 492 ? 50.655 30.178 -11.550 1.00 5.19 491 TRP B N 1
ATOM 10399 C CA . TRP B 1 492 ? 50.214 29.801 -12.891 1.00 5.23 491 TRP B CA 1
ATOM 10400 C C . TRP B 1 492 ? 49.513 28.448 -12.796 1.00 5.12 491 TRP B C 1
ATOM 10401 O O . TRP B 1 492 ? 50.049 27.405 -13.197 1.00 5.32 491 TRP B O 1
ATOM 10412 N N . THR B 1 493 ? 48.297 28.490 -12.266 1.00 5.05 492 THR B N 1
ATOM 10413 C CA . THR B 1 493 ? 47.534 27.297 -11.945 1.00 5.36 492 THR B CA 1
ATOM 10414 C C . THR B 1 493 ? 46.514 26.960 -13.026 1.00 5.17 492 THR B C 1
ATOM 10415 O O . THR B 1 493 ? 45.868 25.911 -12.964 1.00 5.47 492 THR B O 1
ATOM 10419 N N . ALA B 1 494 ? 46.380 27.836 -14.019 1.00 5.18 493 ALA B N 1
ATOM 10420 C CA . ALA B 1 494 ? 45.532 27.533 -15.167 1.00 5.48 493 ALA B CA 1
ATOM 10421 C C . ALA B 1 494 ? 46.036 26.302 -15.902 1.00 5.44 493 ALA B C 1
ATOM 10422 O O . ALA B 1 494 ? 47.227 25.986 -15.851 1.00 5.52 493 ALA B O 1
ATOM 10424 N N . PRO B 1 495 ? 45.137 25.628 -16.635 1.00 5.46 494 PRO B N 1
ATOM 10425 C CA . PRO B 1 495 ? 45.607 24.613 -17.569 1.00 6.05 494 PRO B CA 1
ATOM 10426 C C . PRO B 1 495 ? 46.319 25.290 -18.738 1.00 5.72 494 PRO B C 1
ATOM 10427 O O . PRO B 1 495 ? 46.124 26.488 -18.994 1.00 6.05 494 PRO B O 1
ATOM 10431 N N . GLY B 1 496 ? 47.141 24.516 -19.440 1.00 6.03 495 GLY B N 1
ATOM 10432 C CA . GLY B 1 496 ? 47.925 25.027 -20.555 1.00 6.42 495 GLY B CA 1
ATOM 10433 C C . GLY B 1 496 ? 47.123 25.203 -21.831 1.00 6.31 495 GLY B C 1
ATOM 10434 O O . GLY B 1 496 ? 45.924 24.903 -21.894 1.00 5.79 495 GLY B O 1
ATOM 10435 N N . GLN B 1 497 ? 47.811 25.709 -22.853 1.00 6.83 496 GLN B N 1
ATOM 10436 C CA . GLN B 1 497 ? 47.189 26.140 -24.108 1.00 8.62 496 GLN B CA 1
ATOM 10437 C C . GLN B 1 497 ? 46.619 25.023 -24.966 1.00 8.32 496 GLN B C 1
ATOM 10438 O O . GLN B 1 497 ? 45.815 25.293 -25.862 1.00 8.89 496 GLN B O 1
ATOM 10444 N N . SER B 1 498 ? 47.076 23.793 -24.746 1.00 8.18 497 SER B N 1
ATOM 10445 C CA . SER B 1 498 ? 46.559 22.635 -25.464 1.00 8.56 497 SER B CA 1
ATOM 10446 C C . SER B 1 498 ? 46.264 21.548 -24.446 1.00 8.12 497 SER B C 1
ATOM 10447 O O . SER B 1 498 ? 47.090 21.270 -23.575 1.00 7.88 497 SER B O 1
ATOM 10450 N N . PHE B 1 499 ? 45.085 20.943 -24.553 1.00 8.11 498 PHE B N 1
ATOM 10451 C CA . PHE B 1 499 ? 44.590 20.005 -23.551 1.00 8.32 498 PHE B CA 1
ATOM 10452 C C . PHE B 1 499 ? 45.528 18.832 -23.254 1.00 8.06 498 PHE B C 1
ATOM 10453 O O . PHE B 1 499 ? 45.749 18.494 -22.091 1.00 8.12 498 PHE B O 1
ATOM 10461 N N . SER B 1 500 ? 46.062 18.195 -24.295 1.00 8.08 499 SER B N 1
ATOM 10462 C CA . SER B 1 500 ? 46.760 16.920 -24.111 1.00 8.34 499 SER B CA 1
ATOM 10463 C C . SER B 1 500 ? 47.892 17.012 -23.088 1.00 8.24 499 SER B C 1
ATOM 10464 O O . SER B 1 500 ? 48.026 16.137 -22.230 1.00 8.71 499 SER B O 1
ATOM 10467 N N . TRP B 1 501 ? 48.684 18.077 -23.177 1.00 8.25 500 TRP B N 1
ATOM 10468 C CA . TRP B 1 501 ? 49.773 18.298 -22.233 1.00 7.91 500 TRP B CA 1
ATOM 10469 C C . TRP B 1 501 ? 49.440 19.331 -21.156 1.00 7.81 500 TRP B C 1
ATOM 10470 O O . TRP B 1 501 ? 50.134 19.401 -20.132 1.00 8.27 500 TRP B O 1
ATOM 10481 N N . GLY B 1 502 ? 48.394 20.124 -21.379 1.00 7.28 501 GLY B N 1
ATOM 10482 C CA . GLY B 1 502 ? 48.094 21.253 -20.504 1.00 6.92 501 GLY B CA 1
ATOM 10483 C C . GLY B 1 502 ? 47.100 21.017 -19.384 1.00 6.52 501 GLY B C 1
ATOM 10484 O O . GLY B 1 502 ? 47.126 21.743 -18.393 1.00 6.38 501 GLY B O 1
ATOM 10485 N N . TRP B 1 503 ? 46.217 20.033 -19.545 1.00 6.36 502 TRP B N 1
ATOM 10486 C CA . TRP B 1 503 ? 45.152 19.772 -18.576 1.00 6.46 502 TRP B CA 1
ATOM 10487 C C . TRP B 1 503 ? 45.475 18.528 -17.761 1.00 6.63 502 TRP B C 1
ATOM 10488 O O . TRP B 1 503 ? 45.664 17.448 -18.321 1.00 6.86 502 TRP B O 1
ATOM 10499 N N . SER B 1 504 ? 45.547 18.683 -16.442 1.00 6.58 503 SER B N 1
ATOM 10500 C CA . SER B 1 504 ? 45.820 17.561 -15.556 1.00 6.43 503 SER B CA 1
ATOM 10501 C C . SER B 1 504 ? 45.511 17.935 -14.111 1.00 5.82 503 SER B C 1
ATOM 10502 O O . SER B 1 504 ? 46.423 18.051 -13.293 1.00 5.85 503 SER B O 1
ATOM 10505 N N . PRO B 1 505 ? 44.219 18.104 -13.784 1.00 5.78 504 PRO B N 1
ATOM 10506 C CA . PRO B 1 505 ? 43.896 18.583 -12.441 1.00 5.85 504 PRO B CA 1
ATOM 10507 C C . PRO B 1 505 ? 44.218 17.585 -11.331 1.00 5.93 504 PRO B C 1
ATOM 10508 O O . PRO B 1 505 ? 44.304 17.988 -10.172 1.00 5.86 504 PRO B O 1
ATOM 10512 N N . ALA B 1 506 ? 44.423 16.311 -11.672 1.00 5.98 505 ALA B N 1
ATOM 10513 C CA . ALA B 1 506 ? 44.834 15.330 -10.666 1.00 6.01 505 ALA B CA 1
ATOM 10514 C C . ALA B 1 506 ? 46.283 15.534 -10.229 1.00 5.63 505 ALA B C 1
ATOM 10515 O O . ALA B 1 506 ? 46.742 14.871 -9.299 1.00 6.06 505 ALA B O 1
ATOM 10517 N N . ALA B 1 507 ? 46.981 16.468 -10.879 1.00 5.88 506 ALA B N 1
ATOM 10518 C CA . ALA B 1 507 ? 48.308 16.887 -10.447 1.00 5.96 506 ALA B CA 1
ATOM 10519 C C . ALA B 1 507 ? 48.311 17.353 -8.991 1.00 5.59 506 ALA B C 1
ATOM 10520 O O . ALA B 1 507 ? 49.295 17.146 -8.269 1.00 5.48 506 ALA B O 1
ATOM 10522 N N . VAL B 1 508 ? 47.224 17.993 -8.561 1.00 5.53 507 VAL B N 1
ATOM 10523 C CA . VAL B 1 508 ? 47.134 18.470 -7.182 1.00 5.59 507 VAL B CA 1
ATOM 10524 C C . VAL B 1 508 ? 46.968 17.315 -6.185 1.00 5.47 507 VAL B C 1
ATOM 10525 O O . VAL B 1 508 ? 47.786 17.181 -5.275 1.00 5.49 507 VAL B O 1
ATOM 10529 N N . PRO B 1 509 ? 45.952 16.445 -6.372 1.00 5.66 508 PRO B N 1
ATOM 10530 C CA . PRO B 1 509 ? 45.978 15.193 -5.608 1.00 6.17 508 PRO B CA 1
ATOM 10531 C C . PRO B 1 509 ? 47.362 14.529 -5.576 1.00 6.01 508 PRO B C 1
ATOM 10532 O O . PRO B 1 509 ? 47.834 14.147 -4.506 1.00 6.37 508 PRO B O 1
ATOM 10536 N N . TRP B 1 510 ? 48.022 14.396 -6.721 1.00 5.59 509 TRP B N 1
ATOM 10537 C CA . TRP B 1 510 ? 49.317 13.726 -6.741 1.00 5.29 509 TRP B CA 1
ATOM 10538 C C . TRP B 1 510 ? 50.375 14.414 -5.869 1.00 5.17 509 TRP B C 1
ATOM 10539 O O . TRP B 1 510 ? 50.983 13.781 -5.008 1.00 5.57 509 TRP B O 1
ATOM 10550 N N . ILE B 1 511 ? 50.589 15.709 -6.077 1.00 5.14 510 ILE B N 1
ATOM 10551 C CA . ILE B 1 511 ? 51.582 16.408 -5.263 1.00 5.29 510 ILE B CA 1
ATOM 10552 C C . ILE B 1 511 ? 51.204 16.388 -3.771 1.00 5.11 510 ILE B C 1
ATOM 10553 O O . ILE B 1 511 ? 52.081 16.412 -2.911 1.00 5.17 510 ILE B O 1
ATOM 10558 N N . LEU B 1 512 ? 49.907 16.323 -3.475 1.00 5.38 511 LEU B N 1
ATOM 10559 C CA . LEU B 1 512 ? 49.471 16.158 -2.088 1.00 5.54 511 LEU B CA 1
ATOM 10560 C C . LEU B 1 512 ? 49.943 14.854 -1.461 1.00 5.70 511 LEU B C 1
ATOM 10561 O O . LEU B 1 512 ? 50.061 14.771 -0.233 1.00 6.07 511 LEU B O 1
ATOM 10566 N N . GLN B 1 513 ? 50.231 13.840 -2.278 1.00 5.67 512 GLN B N 1
ATOM 10567 C CA . GLN B 1 513 ? 50.843 12.625 -1.727 1.00 5.51 512 GLN B CA 1
ATOM 10568 C C . GLN B 1 513 ? 52.202 12.943 -1.123 1.00 5.34 512 GLN B C 1
ATOM 10569 O O . GLN B 1 513 ? 52.496 12.533 0.002 1.00 5.51 512 GLN B O 1
ATOM 10575 N N . ASN B 1 514 ? 53.032 13.672 -1.868 1.00 5.13 513 ASN B N 1
ATOM 10576 C CA . ASN B 1 514 ? 54.349 14.060 -1.361 1.00 5.57 513 ASN B CA 1
ATOM 10577 C C . ASN B 1 514 ? 54.225 14.865 -0.073 1.00 5.59 513 ASN B C 1
ATOM 10578 O O . ASN B 1 514 ? 55.029 14.711 0.851 1.00 5.45 513 ASN B O 1
ATOM 10583 N N . VAL B 1 515 ? 53.213 15.729 -0.018 1.00 5.51 514 VAL B N 1
ATOM 10584 C CA . VAL B 1 515 ? 52.957 16.551 1.156 1.00 6.09 514 VAL B CA 1
ATOM 10585 C C . VAL B 1 515 ? 52.545 15.688 2.350 1.00 5.78 514 VAL B C 1
ATOM 10586 O O . VAL B 1 515 ? 53.099 15.839 3.441 1.00 5.88 514 VAL B O 1
ATOM 10590 N N . TYR B 1 516 ? 51.582 14.787 2.148 1.00 5.95 515 TYR B N 1
ATOM 10591 C CA . TYR B 1 516 ? 51.124 13.925 3.236 1.00 6.18 515 TYR B CA 1
ATOM 10592 C C . TYR B 1 516 ? 52.250 13.035 3.784 1.00 5.95 515 TYR B C 1
ATOM 10593 O O . TYR B 1 516 ? 52.298 12.743 4.983 1.00 6.12 515 TYR B O 1
ATOM 10602 N N . GLU B 1 517 ? 53.169 12.621 2.916 1.00 5.98 516 GLU B N 1
ATOM 10603 C CA . GLU B 1 517 ? 54.321 11.833 3.358 1.00 6.06 516 GLU B CA 1
ATOM 10604 C C . GLU B 1 517 ? 55.163 12.533 4.425 1.00 6.06 516 GLU B C 1
ATOM 10605 O O . GLU B 1 517 ? 55.777 11.871 5.260 1.00 5.94 516 GLU B O 1
ATOM 10611 N N . ALA B 1 518 ? 55.183 13.863 4.425 1.00 6.10 517 ALA B N 1
ATOM 10612 C CA . ALA B 1 518 ? 55.881 14.592 5.481 1.00 6.45 517 ALA B CA 1
ATOM 10613 C C . ALA B 1 518 ? 55.339 14.217 6.857 1.00 6.28 517 ALA B C 1
ATOM 10614 O O . ALA B 1 518 ? 56.107 14.121 7.818 1.00 6.89 517 ALA B O 1
ATOM 10616 N N . TYR B 1 519 ? 54.027 14.006 6.942 1.00 6.38 518 TYR B N 1
ATOM 10617 C CA . TYR B 1 519 ? 53.417 13.491 8.164 1.00 6.88 518 TYR B CA 1
ATOM 10618 C C . TYR B 1 519 ? 53.660 11.989 8.359 1.00 6.58 518 TYR B C 1
ATOM 10619 O O . TYR B 1 519 ? 54.013 11.560 9.460 1.00 6.83 518 TYR B O 1
ATOM 10628 N N . GLU B 1 520 ? 53.472 11.184 7.313 1.00 6.81 519 GLU B N 1
ATOM 10629 C CA . GLU B 1 520 ? 53.689 9.731 7.440 1.00 7.10 519 GLU B CA 1
ATOM 10630 C C . GLU B 1 520 ? 55.027 9.406 8.082 1.00 6.88 519 GLU B C 1
ATOM 10631 O O . GLU B 1 520 ? 55.121 8.556 8.973 1.00 7.68 519 GLU B O 1
ATOM 10637 N N . TYR B 1 521 ? 56.074 10.058 7.590 1.00 6.64 520 TYR B N 1
ATOM 10638 C CA . TYR B 1 521 ? 57.425 9.724 7.995 1.00 6.90 520 TYR B CA 1
ATOM 10639 C C . TYR B 1 521 ? 57.855 10.389 9.305 1.00 7.25 520 TYR B C 1
ATOM 10640 O O . TYR B 1 521 ? 58.886 10.020 9.873 1.00 8.24 520 TYR B O 1
ATOM 10649 N N . SER B 1 522 ? 57.083 11.362 9.790 1.00 7.28 521 SER B N 1
ATOM 10650 C CA . SER B 1 522 ? 57.465 12.107 10.992 1.00 7.63 521 SER B CA 1
ATOM 10651 C C . SER B 1 522 ? 56.558 11.910 12.202 1.00 7.64 521 SER B C 1
ATOM 10652 O O . SER B 1 522 ? 57.039 11.915 13.337 1.00 7.64 521 SER B O 1
ATOM 10655 N N . GLY B 1 523 ? 55.253 11.792 11.975 1.00 7.44 522 GLY B N 1
ATOM 10656 C CA . GLY B 1 523 ? 54.291 11.824 13.077 1.00 7.93 522 GLY B CA 1
ATOM 10657 C C . GLY B 1 523 ? 54.197 13.186 13.757 1.00 8.39 522 GLY B C 1
ATOM 10658 O O . GLY B 1 523 ? 53.716 13.296 14.888 1.00 9.18 522 GLY B O 1
ATOM 10659 N N . ASP B 1 524 ? 54.641 14.230 13.060 1.00 8.31 523 ASP B N 1
ATOM 10660 C CA . ASP B 1 524 ? 54.689 15.580 13.612 1.00 8.71 523 ASP B CA 1
ATOM 10661 C C . ASP B 1 524 ? 53.295 16.212 13.596 1.00 8.81 523 ASP B C 1
ATOM 10662 O O . ASP B 1 524 ? 52.716 16.408 12.525 1.00 8.07 523 ASP B O 1
ATOM 10667 N N . PRO B 1 525 ? 52.745 16.551 14.780 1.00 9.11 524 PRO B N 1
ATOM 10668 C CA . PRO B 1 525 ? 51.382 17.093 14.805 1.00 9.25 524 PRO B CA 1
ATOM 10669 C C . PRO B 1 525 ? 51.216 18.459 14.124 1.00 9.06 524 PRO B C 1
ATOM 10670 O O . PRO B 1 525 ? 50.116 18.781 13.669 1.00 8.99 524 PRO B O 1
ATOM 10674 N N . ALA B 1 526 ? 52.286 19.243 14.043 1.00 8.87 525 ALA B N 1
ATOM 10675 C CA . ALA B 1 526 ? 52.235 20.525 13.336 1.00 8.71 525 ALA B CA 1
ATOM 10676 C C . ALA B 1 526 ? 52.067 20.292 11.834 1.00 8.43 525 ALA B C 1
ATOM 10677 O O . ALA B 1 526 ? 51.300 20.995 11.166 1.00 8.75 525 ALA B O 1
ATOM 10679 N N . LEU B 1 527 ? 52.771 19.291 11.311 1.00 8.40 526 LEU B N 1
ATOM 10680 C CA . LEU B 1 527 ? 52.619 18.907 9.917 1.00 8.49 526 LEU B CA 1
ATOM 10681 C C . LEU B 1 527 ? 51.248 18.315 9.661 1.00 8.14 526 LEU B C 1
ATOM 10682 O O . LEU B 1 527 ? 50.637 18.601 8.633 1.00 8.04 526 LEU B O 1
ATOM 10687 N N . LEU B 1 528 ? 50.759 17.507 10.598 1.00 8.04 527 LEU B N 1
ATOM 10688 C CA . LEU B 1 528 ? 49.416 16.945 10.481 1.00 7.94 527 LEU B CA 1
ATOM 10689 C C . LEU B 1 528 ? 48.360 18.016 10.220 1.00 7.62 527 LEU B C 1
ATOM 10690 O O . LEU B 1 528 ? 47.518 17.855 9.336 1.00 7.47 527 LEU B O 1
ATOM 10695 N N . ASP B 1 529 ? 48.405 19.109 10.977 1.00 7.59 528 ASP B N 1
ATOM 10696 C CA . ASP B 1 529 ? 47.412 20.170 10.798 1.00 7.41 528 ASP B CA 1
ATOM 10697 C C . ASP B 1 529 ? 47.476 20.775 9.389 1.00 7.35 528 ASP B C 1
ATOM 10698 O O . ASP B 1 529 ? 46.442 21.014 8.760 1.00 7.54 528 ASP B O 1
ATOM 10703 N N . ARG B 1 530 ? 48.690 20.995 8.892 1.00 6.88 529 ARG B N 1
ATOM 10704 C CA . ARG B 1 530 ? 48.881 21.590 7.565 1.00 7.09 529 ARG B CA 1
ATOM 10705 C C . ARG B 1 530 ? 48.448 20.658 6.443 1.00 7.13 529 ARG B C 1
ATOM 10706 O O . ARG B 1 530 ? 47.770 21.086 5.509 1.00 7.08 529 ARG B O 1
ATOM 10714 N N . VAL B 1 531 ? 48.816 19.384 6.533 1.00 7.05 530 VAL B N 1
ATOM 10715 C CA . VAL B 1 531 ? 48.452 18.437 5.477 1.00 7.51 530 VAL B CA 1
ATOM 10716 C C . VAL B 1 531 ? 46.952 18.151 5.507 1.00 7.10 530 VAL B C 1
ATOM 10717 O O . VAL B 1 531 ? 46.329 17.997 4.459 1.00 7.19 530 VAL B O 1
ATOM 10721 N N . TYR B 1 532 ? 46.369 18.077 6.704 1.00 7.13 531 TYR B N 1
ATOM 10722 C CA . TYR B 1 532 ? 44.929 17.893 6.812 1.00 7.09 531 TYR B CA 1
ATOM 10723 C C . TYR B 1 532 ? 44.167 19.038 6.146 1.00 6.89 531 TYR B C 1
ATOM 10724 O O . TYR B 1 532 ? 43.220 18.806 5.399 1.00 6.60 531 TYR B O 1
ATOM 10733 N N . ALA B 1 533 ? 44.570 20.269 6.434 1.00 6.96 532 ALA B N 1
ATOM 10734 C CA . ALA B 1 533 ? 43.912 21.427 5.839 1.00 7.10 532 ALA B CA 1
ATOM 10735 C C . ALA B 1 533 ? 43.928 21.348 4.307 1.00 6.53 532 ALA B C 1
ATOM 10736 O O . ALA B 1 533 ? 42.894 21.534 3.670 1.00 6.72 532 ALA B O 1
ATOM 10738 N N . LEU B 1 534 ? 45.086 21.028 3.733 1.00 6.28 533 LEU B N 1
ATOM 10739 C CA . LEU B 1 534 ? 45.213 20.899 2.276 1.00 6.36 533 LEU B CA 1
ATOM 10740 C C . LEU B 1 534 ? 44.350 19.775 1.721 1.00 6.30 533 LEU B C 1
ATOM 10741 O O . LEU B 1 534 ? 43.649 19.950 0.722 1.00 6.42 533 LEU B O 1
ATOM 10746 N N . LEU B 1 535 ? 44.389 18.629 2.393 1.00 6.33 534 LEU B N 1
ATOM 10747 C CA . LEU B 1 535 ? 43.638 17.457 1.949 1.00 6.64 534 LEU B CA 1
ATOM 10748 C C . LEU B 1 535 ? 42.138 17.650 2.084 1.00 6.70 534 LEU B C 1
ATOM 10749 O O . LEU B 1 535 ? 41.376 17.184 1.243 1.00 7.18 534 LEU B O 1
ATOM 10754 N N . LYS B 1 536 ? 41.723 18.336 3.146 1.00 6.70 535 LYS B N 1
ATOM 10755 C CA . LYS B 1 536 ? 40.307 18.588 3.396 1.00 6.99 535 LYS B CA 1
ATOM 10756 C C . LYS B 1 536 ? 39.699 19.373 2.234 1.00 6.54 535 LYS B C 1
ATOM 10757 O O . LYS B 1 536 ? 38.650 19.007 1.712 1.00 6.83 535 LYS B O 1
ATOM 10763 N N . GLU B 1 537 ? 40.360 20.454 1.828 1.00 6.48 536 GLU B N 1
ATOM 10764 C CA . GLU B 1 537 ? 39.817 21.307 0.779 1.00 6.30 536 GLU B CA 1
ATOM 10765 C C . GLU B 1 537 ? 39.900 20.653 -0.604 1.00 6.15 536 GLU B C 1
ATOM 10766 O O . GLU B 1 537 ? 38.969 20.789 -1.392 1.00 6.29 536 GLU B O 1
ATOM 10772 N N . GLU B 1 538 ? 40.987 19.942 -0.906 1.00 6.18 537 GLU B N 1
ATOM 10773 C CA . GLU B 1 538 ? 41.065 19.272 -2.206 1.00 6.06 537 GLU B CA 1
ATOM 10774 C C . GLU B 1 538 ? 40.097 18.084 -2.305 1.00 6.13 537 GLU B C 1
ATOM 10775 O O . GLU B 1 538 ? 39.543 17.817 -3.372 1.00 6.20 537 GLU B O 1
ATOM 10781 N N . SER B 1 539 ? 39.887 17.372 -1.198 1.00 6.14 538 SER B N 1
ATOM 10782 C CA . SER B 1 539 ? 38.887 16.303 -1.154 1.00 6.40 538 SER B CA 1
ATOM 10783 C C . SER B 1 539 ? 37.479 16.869 -1.306 1.00 6.46 538 SER B C 1
ATOM 10784 O O . SER B 1 539 ? 36.675 16.333 -2.062 1.00 6.60 538 SER B O 1
ATOM 10787 N N . HIS B 1 540 ? 37.194 17.970 -0.617 1.00 6.58 539 HIS B N 1
ATOM 10788 C CA . HIS B 1 540 ? 35.928 18.680 -0.796 1.00 7.32 539 HIS B CA 1
ATOM 10789 C C . HIS B 1 540 ? 35.715 19.014 -2.269 1.00 6.96 539 HIS B C 1
ATOM 10790 O O . HIS B 1 540 ? 34.625 18.821 -2.817 1.00 7.09 539 HIS B O 1
ATOM 10797 N N . PHE B 1 541 ? 36.766 19.540 -2.890 1.00 7.02 540 PHE B N 1
ATOM 10798 C CA . PHE B 1 541 ? 36.733 19.937 -4.288 1.00 6.66 540 PHE B CA 1
ATOM 10799 C C . PHE B 1 541 ? 36.387 18.763 -5.195 1.00 6.87 540 PHE B C 1
ATOM 10800 O O . PHE B 1 541 ? 35.475 18.850 -6.024 1.00 6.95 540 PHE B O 1
ATOM 10808 N N . TYR B 1 542 ? 37.097 17.653 -5.023 1.00 6.83 541 TYR B N 1
ATOM 10809 C CA . TYR B 1 542 ? 36.842 16.495 -5.861 1.00 7.27 541 TYR B CA 1
ATOM 10810 C C . TYR B 1 542 ? 35.465 15.893 -5.639 1.00 7.51 541 TYR B C 1
ATOM 10811 O O . TYR B 1 542 ? 34.752 15.611 -6.599 1.00 7.95 541 TYR B O 1
ATOM 10820 N N . VAL B 1 543 ? 35.084 15.718 -4.376 1.00 7.65 542 VAL B N 1
ATOM 10821 C CA . VAL B 1 543 ? 33.779 15.146 -4.051 1.00 8.36 542 VAL B CA 1
ATOM 10822 C C . VAL B 1 543 ? 32.635 15.994 -4.605 1.00 8.12 542 VAL B C 1
ATOM 10823 O O . VAL B 1 543 ? 31.697 15.458 -5.201 1.00 8.13 542 VAL B O 1
ATOM 10827 N N . ASN B 1 544 ? 32.716 17.308 -4.416 1.00 7.99 543 ASN B N 1
ATOM 10828 C CA . ASN B 1 544 ? 31.595 18.189 -4.715 1.00 8.00 543 ASN B CA 1
ATOM 10829 C C . ASN B 1 544 ? 31.531 18.709 -6.141 1.00 7.83 543 ASN B C 1
ATOM 10830 O O . ASN B 1 544 ? 30.444 19.040 -6.625 1.00 7.97 543 ASN B O 1
ATOM 10835 N N . TYR B 1 545 ? 32.677 18.764 -6.813 1.00 7.73 544 TYR B N 1
ATOM 10836 C CA . TYR B 1 545 ? 32.740 19.383 -8.131 1.00 8.14 544 TYR B CA 1
ATOM 10837 C C . TYR B 1 545 ? 33.240 18.490 -9.255 1.00 8.76 544 TYR B C 1
ATOM 10838 O O . TYR B 1 545 ? 32.799 18.649 -10.394 1.00 10.44 544 TYR B O 1
ATOM 10847 N N . MET B 1 546 ? 34.149 17.566 -8.953 1.00 8.08 545 MET B N 1
ATOM 10848 C CA . MET B 1 546 ? 34.854 16.827 -10.007 1.00 7.98 545 MET B CA 1
ATOM 10849 C C . MET B 1 546 ? 34.316 15.429 -10.301 1.00 7.88 545 MET B C 1
ATOM 10850 O O . MET B 1 546 ? 34.278 15.014 -11.458 1.00 9.34 545 MET B O 1
ATOM 10855 N N . LEU B 1 547 ? 33.916 14.697 -9.265 1.00 7.57 546 LEU B N 1
ATOM 10856 C CA . LEU B 1 547 ? 33.442 13.318 -9.433 1.00 7.85 546 LEU B CA 1
ATOM 10857 C C . LEU B 1 547 ? 32.037 13.256 -10.002 1.00 7.70 546 LEU B C 1
ATOM 10858 O O . LEU B 1 547 ? 31.199 14.109 -9.699 1.00 8.10 546 LEU B O 1
ATOM 10863 N N . HIS B 1 548 ? 31.781 12.243 -10.824 1.00 7.86 547 HIS B N 1
ATOM 10864 C CA . HIS B 1 548 ? 30.427 11.956 -11.280 1.00 8.16 547 HIS B CA 1
ATOM 10865 C C . HIS B 1 548 ? 30.234 10.453 -11.419 1.00 8.38 547 HIS B C 1
ATOM 10866 O O . HIS B 1 548 ? 31.205 9.692 -11.450 1.00 8.40 547 HIS B O 1
ATOM 10873 N N . LYS B 1 549 ? 28.977 10.025 -11.466 1.00 8.72 548 LYS B N 1
ATOM 10874 C CA . LYS B 1 549 ? 28.671 8.645 -11.807 1.00 9.09 548 LYS B CA 1
ATOM 10875 C C . LYS B 1 549 ? 28.980 8.454 -13.285 1.00 9.10 548 LYS B C 1
ATOM 10876 O O . LYS B 1 549 ? 28.484 9.203 -14.135 1.00 9.11 548 LYS B O 1
ATOM 10882 N N . ALA B 1 550 ? 29.802 7.454 -13.582 1.00 9.17 549 ALA B N 1
ATOM 10883 C CA . ALA B 1 550 ? 30.213 7.176 -14.950 1.00 9.42 549 ALA B CA 1
ATOM 10884 C C . ALA B 1 550 ? 29.024 6.814 -15.825 1.00 9.39 549 ALA B C 1
ATOM 10885 O O . ALA B 1 550 ? 28.030 6.245 -15.354 1.00 9.62 549 ALA B O 1
ATOM 10887 N N . GLY B 1 551 ? 29.137 7.161 -17.101 1.00 9.41 550 GLY B N 1
ATOM 10888 C CA . GLY B 1 551 ? 28.263 6.612 -18.123 1.00 9.97 550 GLY B CA 1
ATOM 10889 C C . GLY B 1 551 ? 28.658 5.182 -18.439 1.00 10.35 550 GLY B C 1
ATOM 10890 O O . GLY B 1 551 ? 29.605 4.632 -17.860 1.00 10.29 550 GLY B O 1
ATOM 10891 N N . SER B 1 552 ? 27.948 4.589 -19.392 1.00 10.79 551 SER B N 1
ATOM 10892 C CA . SER B 1 552 ? 28.084 3.163 -19.691 1.00 11.39 551 SER B CA 1
ATOM 10893 C C . SER B 1 552 ? 29.490 2.716 -20.108 1.00 11.22 551 SER B C 1
ATOM 10894 O O . SER B 1 552 ? 29.846 1.553 -19.918 1.00 12.13 551 SER B O 1
ATOM 10897 N N . SER B 1 553 ? 30.292 3.627 -20.659 1.00 10.62 552 SER B N 1
ATOM 10898 C CA . SER B 1 553 ? 31.628 3.251 -21.133 1.00 10.36 552 SER B CA 1
ATOM 10899 C C . SER B 1 553 ? 32.608 2.887 -20.017 1.00 10.14 552 SER B C 1
ATOM 10900 O O . SER B 1 553 ? 33.602 2.203 -20.270 1.00 10.32 552 SER B O 1
ATOM 10903 N N . SER B 1 554 ? 32.336 3.343 -18.796 1.00 10.12 553 SER B N 1
ATOM 10904 C CA . SER B 1 554 ? 33.240 3.087 -17.674 1.00 9.88 553 SER B CA 1
ATOM 10905 C C . SER B 1 554 ? 32.625 2.260 -16.543 1.00 10.30 553 SER B C 1
ATOM 10906 O O . SER B 1 554 ? 33.162 2.210 -15.437 1.00 10.63 553 SER B O 1
ATOM 10909 N N . GLY B 1 555 ? 31.511 1.588 -16.830 1.00 10.83 554 GLY B N 1
ATOM 10910 C CA . GLY B 1 555 ? 30.900 0.669 -15.873 1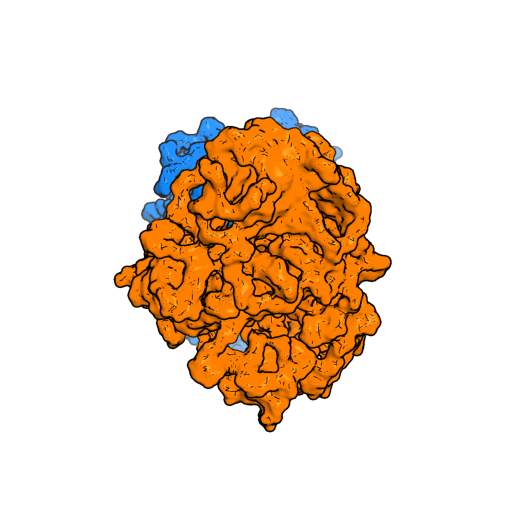.00 11.55 554 GLY B CA 1
ATOM 10911 C C . GLY B 1 555 ? 30.197 1.357 -14.719 1.00 11.72 554 GLY B C 1
ATOM 10912 O O . GLY B 1 555 ? 29.760 2.499 -14.841 1.00 12.96 554 GLY B O 1
ATOM 10913 N N . ASP B 1 556 ? 30.087 0.648 -13.597 1.00 11.86 555 ASP B N 1
ATOM 10914 C CA . ASP B 1 556 ? 29.365 1.134 -12.425 1.00 11.83 555 ASP B CA 1
ATOM 10915 C C . ASP B 1 556 ? 30.354 1.633 -11.381 1.00 11.08 555 ASP B C 1
ATOM 10916 O O . ASP B 1 556 ? 30.868 0.862 -10.574 1.00 11.21 555 ASP B O 1
ATOM 10921 N N . ARG B 1 557 ? 30.613 2.936 -11.409 1.00 10.38 556 ARG B N 1
ATOM 10922 C CA . ARG B 1 557 ? 31.601 3.553 -10.527 1.00 9.51 556 ARG B CA 1
ATOM 10923 C C . ARG B 1 557 ? 31.501 5.064 -10.615 1.00 9.23 556 ARG B C 1
ATOM 10924 O O . ARG B 1 557 ? 30.946 5.598 -11.575 1.00 9.44 556 ARG B O 1
ATOM 10932 N N . LEU B 1 558 ? 32.035 5.752 -9.612 1.00 8.69 557 LEU B N 1
ATOM 10933 C CA . LEU B 1 558 ? 32.359 7.159 -9.780 1.00 8.39 557 LEU B CA 1
ATOM 10934 C C . LEU B 1 558 ? 33.637 7.254 -10.594 1.00 8.12 557 LEU B C 1
ATOM 10935 O O . LEU B 1 558 ? 34.547 6.436 -10.422 1.00 8.23 557 LEU B O 1
ATOM 10940 N N . THR B 1 559 ? 33.700 8.237 -11.485 1.00 7.89 558 THR B N 1
ATOM 10941 C CA . THR B 1 559 ? 34.955 8.606 -12.129 1.00 7.85 558 THR B CA 1
ATOM 10942 C C . THR B 1 559 ? 35.152 10.111 -11.991 1.00 8.01 558 THR B C 1
ATOM 10943 O O . THR B 1 559 ? 34.275 10.831 -11.495 1.00 8.21 558 THR B O 1
ATOM 10947 N N . THR B 1 560 ? 36.305 10.577 -12.453 1.00 8.03 559 THR B N 1
ATOM 10948 C CA . THR B 1 560 ? 36.640 11.991 -12.407 1.00 8.73 559 THR B CA 1
ATOM 10949 C C . THR B 1 560 ? 36.157 12.729 -13.655 1.00 9.16 559 THR B C 1
ATOM 10950 O O . THR B 1 560 ? 36.497 13.891 -13.865 1.00 9.67 559 THR B O 1
ATOM 10954 N N . GLY B 1 561 ? 35.360 12.066 -14.482 1.00 9.33 560 GLY B N 1
ATOM 10955 C CA . GLY B 1 561 ? 34.839 12.701 -15.683 1.00 9.76 560 GLY B CA 1
ATOM 10956 C C . GLY B 1 561 ? 35.902 12.791 -16.753 1.00 9.23 560 GLY B C 1
ATOM 10957 O O . GLY B 1 561 ? 36.839 11.986 -16.784 1.00 9.79 560 GLY B O 1
ATOM 10958 N N . VAL B 1 562 ? 35.773 13.785 -17.623 1.00 9.21 561 VAL B N 1
ATOM 10959 C CA . VAL B 1 562 ? 36.632 13.858 -18.797 1.00 9.67 561 VAL B CA 1
ATOM 10960 C C . VAL B 1 562 ? 38.116 13.852 -18.407 1.00 9.22 561 VAL B C 1
ATOM 10961 O O . VAL B 1 562 ? 38.551 14.629 -17.551 1.00 9.37 561 VAL B O 1
ATOM 10965 N N . ALA B 1 563 ? 38.878 12.960 -19.030 1.00 8.74 562 ALA B N 1
ATOM 10966 C CA . ALA B 1 563 ? 40.272 12.760 -18.649 1.00 8.83 562 ALA B CA 1
ATOM 10967 C C . ALA B 1 563 ? 41.101 12.193 -19.781 1.00 8.40 562 ALA B C 1
ATOM 10968 O O . ALA B 1 563 ? 40.594 11.444 -20.626 1.00 8.89 562 ALA B O 1
ATOM 10970 N N . TYR B 1 564 ? 42.385 12.547 -19.758 1.00 8.05 563 TYR B N 1
ATOM 10971 C CA . TYR B 1 564 ? 43.395 12.018 -20.657 1.00 7.74 563 TYR B CA 1
ATOM 10972 C C . TYR B 1 564 ? 44.383 11.202 -19.838 1.00 7.33 563 TYR B C 1
ATOM 10973 O O . TYR B 1 564 ? 44.733 11.590 -18.720 1.00 7.75 563 TYR B O 1
ATOM 10982 N N . SER B 1 565 ? 44.816 10.068 -20.381 1.00 7.04 564 SER B N 1
ATOM 10983 C CA . SER B 1 565 ? 45.873 9.281 -19.757 1.00 7.16 564 SER B CA 1
ATOM 10984 C C . SER B 1 565 ? 47.176 9.629 -20.466 1.00 7.36 564 SER B C 1
ATOM 10985 O O . SER B 1 565 ? 47.407 9.175 -21.582 1.00 7.55 564 SER B O 1
ATOM 10988 N N . PRO B 1 566 ? 48.034 10.456 -19.841 1.00 7.93 565 PRO B N 1
ATOM 10989 C CA . PRO B 1 566 ? 49.239 10.857 -20.578 1.00 8.31 565 PRO B CA 1
ATOM 10990 C C . PRO B 1 566 ? 50.100 9.644 -20.959 1.00 8.33 565 PRO B C 1
ATOM 10991 O O . PRO B 1 566 ? 50.277 8.762 -20.123 1.00 7.56 565 PRO B O 1
ATOM 10995 N N . GLU B 1 567 ? 50.603 9.550 -22.194 1.00 8.72 566 GLU B N 1
ATOM 10996 C CA . GLU B 1 567 ? 50.320 10.436 -23.326 1.00 10.24 566 GLU B CA 1
ATOM 10997 C C . GLU B 1 567 ? 49.891 9.565 -24.505 1.00 9.45 566 GLU B C 1
ATOM 10998 O O . GLU B 1 567 ? 50.487 9.634 -25.585 1.00 9.73 566 GLU B O 1
ATOM 11004 N N . GLN B 1 568 ? 48.880 8.727 -24.294 1.00 9.10 567 GLN B N 1
ATOM 11005 C CA . GLN B 1 568 ? 48.369 7.868 -25.360 1.00 9.14 567 GLN B CA 1
ATOM 11006 C C . GLN B 1 568 ? 46.868 7.698 -25.210 1.00 9.14 567 GLN B C 1
ATOM 11007 O O . GLN B 1 568 ? 46.284 8.130 -24.213 1.00 9.09 567 GLN B O 1
ATOM 11013 N N . GLY B 1 569 ? 46.249 7.081 -26.214 1.00 9.42 568 GLY B N 1
ATOM 11014 C CA . GLY B 1 569 ? 44.810 6.868 -26.216 1.00 9.47 568 GLY B CA 1
ATOM 11015 C C . GLY B 1 569 ? 44.033 8.131 -26.543 1.00 9.34 568 GLY B C 1
ATOM 11016 O O . GLY B 1 569 ? 44.615 9.144 -26.945 1.00 9.61 568 GLY B O 1
ATOM 11017 N N . PRO B 1 570 ? 42.702 8.078 -26.387 1.00 9.31 569 PRO B N 1
ATOM 11018 C CA . PRO B 1 570 ? 41.835 9.226 -26.674 1.00 9.59 569 PRO B CA 1
ATOM 11019 C C . PRO B 1 570 ? 42.038 10.382 -25.703 1.00 9.61 569 PRO B C 1
ATOM 11020 O O . PRO B 1 570 ? 42.381 10.160 -24.540 1.00 9.45 569 PRO B O 1
ATOM 11024 N N . LEU B 1 571 ? 41.799 11.601 -26.185 1.00 9.99 570 LEU B N 1
ATOM 11025 C CA . LEU B 1 571 ? 41.951 12.811 -25.375 1.00 10.71 570 LEU B CA 1
ATOM 11026 C C . LEU B 1 571 ? 41.025 12.912 -24.169 1.00 10.47 570 LEU B C 1
ATOM 11027 O O . LEU B 1 571 ? 41.414 13.430 -23.122 1.00 11.09 570 LEU B O 1
ATOM 11032 N N . GLY B 1 572 ? 39.791 12.448 -24.326 1.00 9.74 571 GLY B N 1
ATOM 11033 C CA . GLY B 1 572 ? 38.777 12.631 -23.296 1.00 9.53 571 GLY B CA 1
ATOM 11034 C C . GLY B 1 572 ? 37.904 11.408 -23.138 1.00 9.10 571 GLY B C 1
ATOM 11035 O O . GLY B 1 572 ? 36.984 11.185 -23.923 1.00 10.23 571 GLY B O 1
ATOM 11036 N N . THR B 1 573 ? 38.203 10.606 -22.125 1.00 8.64 572 THR B N 1
ATOM 11037 C CA . THR B 1 573 ? 37.394 9.441 -21.798 1.00 8.13 572 THR B CA 1
ATOM 11038 C C . THR B 1 573 ? 36.661 9.693 -20.486 1.00 7.78 572 THR B C 1
ATOM 11039 O O . THR B 1 573 ? 36.879 10.716 -19.826 1.00 7.50 572 THR B O 1
ATOM 11043 N N . ASP B 1 574 ? 35.798 8.754 -20.112 1.00 7.75 573 ASP B N 1
ATOM 11044 C CA . ASP B 1 574 ? 35.031 8.862 -18.879 1.00 7.96 573 ASP B CA 1
ATOM 11045 C C . ASP B 1 574 ? 35.885 8.372 -17.718 1.00 7.60 573 ASP B C 1
ATOM 11046 O O . ASP B 1 574 ? 35.801 7.220 -17.285 1.00 7.72 573 ASP B O 1
ATOM 11051 N N . GLY B 1 575 ? 36.729 9.274 -17.229 1.00 7.34 574 GLY B N 1
ATOM 11052 C CA . GLY B 1 575 ? 37.735 8.930 -16.242 1.00 7.05 574 GLY B CA 1
ATOM 11053 C C . GLY B 1 575 ? 38.791 8.008 -16.816 1.00 6.68 574 GLY B C 1
ATOM 11054 O O . GLY B 1 575 ? 38.768 7.675 -18.003 1.00 6.68 574 GLY B O 1
ATOM 11055 N N . ASN B 1 576 ? 39.722 7.605 -15.962 1.00 6.55 575 ASN B N 1
ATOM 11056 C CA . ASN B 1 576 ? 40.727 6.611 -16.305 1.00 6.37 575 ASN B CA 1
ATOM 11057 C C . ASN B 1 576 ? 41.437 6.159 -15.037 1.00 6.29 575 ASN B C 1
ATOM 11058 O O . ASN B 1 576 ? 41.233 6.719 -13.956 1.00 6.26 575 ASN B O 1
ATOM 11063 N N . THR B 1 577 ? 42.271 5.141 -15.176 1.00 6.10 576 THR B N 1
ATOM 11064 C CA . THR B 1 577 ? 42.933 4.549 -14.026 1.00 6.44 576 THR B CA 1
ATOM 11065 C C . THR B 1 577 ? 43.925 5.514 -13.386 1.00 6.03 576 THR B C 1
ATOM 11066 O O . THR B 1 577 ? 44.045 5.557 -12.160 1.00 6.06 576 THR B O 1
ATOM 11070 N N . TYR B 1 578 ? 44.610 6.292 -14.221 1.00 6.10 577 TYR B N 1
ATOM 11071 C CA . TYR B 1 578 ? 45.510 7.347 -13.771 1.00 6.16 577 TYR B CA 1
ATOM 11072 C C . TYR B 1 578 ? 44.828 8.285 -12.760 1.00 6.07 577 TYR B C 1
ATOM 11073 O O . TYR B 1 578 ? 45.257 8.395 -11.601 1.00 6.01 577 TYR B O 1
ATOM 11082 N N . GLU B 1 579 ? 43.743 8.932 -13.171 1.00 5.91 578 GLU B N 1
ATOM 11083 C CA . GLU B 1 579 ? 43.083 9.890 -12.286 1.00 5.88 578 GLU B CA 1
ATOM 11084 C C . GLU B 1 579 ? 42.384 9.224 -11.119 1.00 5.85 578 GLU B C 1
ATOM 11085 O O . GLU B 1 579 ? 42.444 9.729 -10.004 1.00 5.75 578 GLU B O 1
ATOM 11091 N N . SER B 1 580 ? 41.722 8.097 -11.363 1.00 6.18 579 SER B N 1
ATOM 11092 C CA . SER B 1 580 ? 41.033 7.411 -10.278 1.00 6.38 579 SER B CA 1
ATOM 11093 C C . SER B 1 580 ? 41.992 6.882 -9.222 1.00 6.27 579 SER B C 1
ATOM 11094 O O . SER B 1 580 ? 41.682 6.926 -8.032 1.00 6.17 579 SER B O 1
ATOM 11097 N N . SER B 1 581 ? 43.160 6.401 -9.643 1.00 5.87 580 SER B N 1
ATOM 11098 C CA . SER B 1 581 ? 44.161 5.941 -8.677 1.00 5.73 580 SER B CA 1
ATOM 11099 C C . SER B 1 581 ? 44.637 7.083 -7.797 1.00 5.84 580 SER B C 1
ATOM 11100 O O . SER B 1 581 ? 44.820 6.909 -6.591 1.00 6.19 580 SER B O 1
ATOM 11103 N N . LEU B 1 582 ? 44.835 8.251 -8.404 1.00 5.61 581 LEU B N 1
ATOM 11104 C CA . LEU B 1 582 ? 45.261 9.424 -7.658 1.00 5.97 581 LEU B CA 1
ATOM 11105 C C . LEU B 1 582 ? 44.187 9.937 -6.706 1.00 5.90 581 LEU B C 1
ATOM 11106 O O . LEU B 1 582 ? 44.488 10.294 -5.571 1.00 6.18 581 LEU B O 1
ATOM 11111 N N . VAL B 1 583 ? 42.941 9.994 -7.160 1.00 5.99 582 VAL B N 1
ATOM 11112 C CA . VAL B 1 583 ? 41.872 10.490 -6.293 1.00 6.43 582 VAL B CA 1
ATOM 11113 C C . VAL B 1 583 ? 41.601 9.511 -5.153 1.00 6.33 582 VAL B C 1
ATOM 11114 O O . VAL B 1 583 ? 41.385 9.930 -4.014 1.00 6.19 582 VAL B O 1
ATOM 11118 N N . TRP B 1 584 ? 41.652 8.216 -5.458 1.00 6.21 583 TRP B N 1
ATOM 11119 C CA . TRP B 1 584 ? 41.533 7.184 -4.435 1.00 6.13 583 TRP B CA 1
ATOM 11120 C C . TRP B 1 584 ? 42.609 7.377 -3.365 1.00 5.97 583 TRP B C 1
ATOM 11121 O O . TRP B 1 584 ? 42.312 7.329 -2.161 1.00 6.18 583 TRP B O 1
ATOM 11132 N N . GLN B 1 585 ? 43.850 7.605 -3.795 1.00 5.78 584 GLN B N 1
ATOM 11133 C CA . GLN B 1 585 ? 44.942 7.763 -2.847 1.00 5.74 584 GLN B CA 1
ATOM 11134 C C . GLN B 1 585 ? 44.767 9.017 -2.001 1.00 5.98 584 GLN B C 1
ATOM 11135 O O . GLN B 1 585 ? 45.064 9.010 -0.798 1.00 6.25 584 GLN B O 1
ATOM 11141 N N . MET B 1 586 ? 44.305 10.097 -2.632 1.00 5.70 585 MET B N 1
ATOM 11142 C CA . MET B 1 586 ? 44.069 11.339 -1.904 1.00 5.95 585 MET B CA 1
ATOM 11143 C C . MET B 1 586 ? 43.011 11.166 -0.822 1.00 6.10 585 MET B C 1
ATOM 11144 O O . MET B 1 586 ? 43.204 11.602 0.306 1.00 5.83 585 MET B O 1
ATOM 11149 N N . LEU B 1 587 ? 41.890 10.550 -1.176 1.00 6.15 586 LEU B N 1
ATOM 11150 C CA . LEU B 1 587 ? 40.836 10.296 -0.196 1.00 6.49 586 LEU B CA 1
ATOM 11151 C C . LEU B 1 587 ? 41.321 9.374 0.921 1.00 6.63 586 LEU B C 1
ATOM 11152 O O . LEU B 1 587 ? 40.978 9.567 2.086 1.00 6.92 586 LEU B O 1
ATOM 11157 N N . ASN B 1 588 ? 42.147 8.398 0.560 1.00 6.76 587 ASN B N 1
ATOM 11158 C CA . ASN B 1 588 ? 42.754 7.498 1.529 1.00 6.70 587 ASN B CA 1
ATOM 11159 C C . ASN B 1 588 ? 43.630 8.272 2.526 1.00 6.68 587 ASN B C 1
ATOM 11160 O O . ASN B 1 588 ? 43.472 8.141 3.748 1.00 7.37 587 ASN B O 1
ATOM 11165 N N . ASP B 1 589 ? 44.528 9.104 2.000 1.00 6.77 588 ASP B N 1
ATOM 11166 C CA . ASP B 1 589 ? 45.379 9.949 2.838 1.00 6.70 588 ASP B CA 1
ATOM 11167 C C . ASP B 1 589 ? 44.551 10.926 3.680 1.00 6.63 588 ASP B C 1
ATOM 11168 O O . ASP B 1 589 ? 44.864 11.159 4.851 1.00 7.01 588 ASP B O 1
ATOM 11173 N N . ALA B 1 590 ? 43.519 11.513 3.075 1.00 6.20 589 ALA B N 1
ATOM 11174 C CA . ALA B 1 590 ? 42.664 12.484 3.767 1.00 6.28 589 ALA B CA 1
ATOM 11175 C C . ALA B 1 590 ? 41.934 11.845 4.940 1.00 6.68 589 ALA B C 1
ATOM 11176 O O . ALA B 1 590 ? 41.848 12.437 6.020 1.00 7.01 589 ALA B O 1
ATOM 11178 N N . ILE B 1 591 ? 41.406 10.645 4.718 1.00 6.59 590 ILE B N 1
ATOM 11179 C CA . ILE B 1 591 ? 40.759 9.888 5.783 1.00 7.04 590 ILE B CA 1
ATOM 11180 C C . ILE B 1 591 ? 41.750 9.607 6.912 1.00 6.98 590 ILE B C 1
ATOM 11181 O O . ILE B 1 591 ? 41.411 9.772 8.088 1.00 7.24 590 ILE B O 1
ATOM 11186 N N . GLU B 1 592 ? 42.976 9.217 6.570 1.00 6.93 591 GLU B N 1
ATOM 11187 C CA . GLU B 1 592 ? 43.978 8.961 7.598 1.00 7.18 591 GLU B CA 1
ATOM 11188 C C . GLU B 1 592 ? 44.359 10.214 8.372 1.00 7.25 591 GLU B C 1
ATOM 11189 O O . GLU B 1 592 ? 44.540 10.166 9.595 1.00 7.47 591 GLU B O 1
ATOM 11195 N N . ALA B 1 593 ? 44.459 11.339 7.666 1.00 7.23 592 ALA B N 1
ATOM 11196 C CA . ALA B 1 593 ? 44.745 12.619 8.319 1.00 7.48 592 ALA B CA 1
ATOM 11197 C C . ALA B 1 593 ? 43.617 12.993 9.278 1.00 7.86 592 ALA B C 1
ATOM 11198 O O . ALA B 1 593 ? 43.860 13.398 10.422 1.00 8.28 592 ALA B O 1
ATOM 11200 N N . ALA B 1 594 ? 42.383 12.839 8.811 1.00 7.87 593 ALA B N 1
ATOM 11201 C CA . ALA B 1 594 ? 41.210 13.110 9.636 1.00 8.36 593 ALA B CA 1
ATOM 11202 C C . ALA B 1 594 ? 41.203 12.234 10.885 1.00 8.66 593 ALA B C 1
ATOM 11203 O O . ALA B 1 594 ? 41.037 12.738 11.998 1.00 8.91 593 ALA B O 1
ATOM 11205 N N . LYS B 1 595 ? 41.408 10.931 10.696 1.00 8.93 594 LYS B N 1
ATOM 11206 C CA . LYS B 1 595 ? 41.417 9.984 11.810 1.00 9.53 594 LYS B CA 1
ATOM 11207 C C . LYS B 1 595 ? 42.478 10.334 12.846 1.00 9.63 594 LYS B C 1
ATOM 11208 O O . LYS B 1 595 ? 42.229 10.234 14.052 1.00 10.18 594 LYS B O 1
ATOM 11214 N N . ALA B 1 596 ? 43.649 10.767 12.382 1.00 9.50 595 ALA B N 1
ATOM 11215 C CA . ALA B 1 596 ? 44.742 11.141 13.276 1.00 10.11 595 ALA B CA 1
ATOM 11216 C C . ALA B 1 596 ? 44.381 12.341 14.155 1.00 10.41 595 ALA B C 1
ATOM 11217 O O . ALA B 1 596 ? 44.977 12.536 15.221 1.00 11.05 595 ALA B O 1
ATOM 11219 N N . LYS B 1 597 ? 43.409 13.130 13.701 1.00 10.66 596 LYS B N 1
ATOM 11220 C CA . LYS B 1 597 ? 42.914 14.293 14.443 1.00 11.28 596 LYS B CA 1
ATOM 11221 C C . LYS B 1 597 ? 41.608 14.020 15.195 1.00 11.73 596 LYS B C 1
ATOM 11222 O O . LYS B 1 597 ? 41.064 14.918 15.848 1.00 12.27 596 LYS B O 1
ATOM 11228 N N . GLY B 1 598 ? 41.116 12.787 15.107 1.00 11.85 597 GLY B N 1
ATOM 11229 C CA . GLY B 1 598 ? 39.840 12.410 15.719 1.00 12.22 597 GLY B CA 1
ATOM 11230 C C . GLY B 1 598 ? 38.631 12.820 14.898 1.00 12.18 597 GLY B C 1
ATOM 11231 O O . GLY B 1 598 ? 37.525 12.951 15.432 1.00 12.75 597 GLY B O 1
ATOM 11232 N N . ASP B 1 599 ? 38.847 13.014 13.594 1.00 11.84 598 ASP B N 1
ATOM 11233 C CA . ASP B 1 599 ? 37.814 13.435 12.637 1.00 11.77 598 ASP B CA 1
ATOM 11234 C C . ASP B 1 599 ? 36.922 14.555 13.190 1.00 11.93 598 ASP B C 1
ATOM 11235 O O . ASP B 1 599 ? 35.699 14.405 13.256 1.00 11.85 598 ASP B O 1
ATOM 11240 N N . PRO B 1 600 ? 37.530 15.697 13.572 1.00 12.29 599 PRO B N 1
ATOM 11241 C CA . PRO B 1 600 ? 36.762 16.772 14.209 1.00 12.57 599 PRO B CA 1
ATOM 11242 C C . PRO B 1 600 ? 35.669 17.354 13.319 1.00 12.71 599 PRO B C 1
ATOM 11243 O O . PRO B 1 600 ? 34.687 17.892 13.832 1.00 13.03 599 PRO B O 1
ATOM 11247 N N . ASP B 1 601 ? 35.838 17.243 12.003 1.00 12.28 600 ASP B N 1
ATOM 11248 C CA . ASP B 1 601 ? 34.873 17.794 11.057 1.00 12.28 600 ASP B CA 1
ATOM 11249 C C . ASP B 1 601 ? 33.825 16.775 10.590 1.00 11.97 600 ASP B C 1
ATOM 11250 O O . ASP B 1 601 ? 32.930 17.116 9.817 1.00 12.16 600 ASP B O 1
ATOM 11255 N N . GLY B 1 602 ? 33.939 15.536 11.070 1.00 11.80 601 GLY B N 1
ATOM 11256 C CA . GLY B 1 602 ? 33.003 14.463 10.716 1.00 11.80 601 GLY B CA 1
ATOM 11257 C C . GLY B 1 602 ? 32.916 14.219 9.220 1.00 11.47 601 GLY B C 1
ATOM 11258 O O . GLY B 1 602 ? 31.821 14.148 8.661 1.00 11.79 601 GLY B O 1
ATOM 11259 N N . LEU B 1 603 ? 34.077 14.078 8.580 1.00 11.28 602 LEU B N 1
ATOM 11260 C CA . LEU B 1 603 ? 34.160 13.961 7.120 1.00 11.01 602 LEU B CA 1
ATOM 11261 C C . LEU B 1 603 ? 34.489 12.559 6.615 1.00 10.81 602 LEU B C 1
ATOM 11262 O O . LEU B 1 603 ? 34.314 12.267 5.432 1.00 10.79 602 LEU B O 1
ATOM 11267 N N . VAL B 1 604 ? 34.957 11.694 7.511 1.00 10.47 603 VAL B N 1
ATOM 11268 C CA . VAL B 1 604 ? 35.322 10.330 7.134 1.00 10.48 603 VAL B CA 1
ATOM 11269 C C . VAL B 1 604 ? 34.085 9.550 6.679 1.00 10.40 603 VAL B C 1
ATOM 11270 O O . VAL B 1 604 ? 34.101 8.877 5.643 1.00 10.03 603 VAL B O 1
ATOM 11274 N N . GLY B 1 605 ? 33.012 9.654 7.458 1.00 10.63 604 GLY B N 1
ATOM 11275 C CA . GLY B 1 605 ? 31.764 8.966 7.159 1.00 10.98 604 GLY B CA 1
ATOM 11276 C C . GLY B 1 605 ? 31.924 7.460 7.106 1.00 11.32 604 GLY B C 1
ATOM 11277 O O . GLY B 1 605 ? 32.673 6.875 7.890 1.00 11.14 604 GLY B O 1
ATOM 11278 N N . ASN B 1 606 ? 31.220 6.842 6.165 1.00 11.54 605 ASN B N 1
ATOM 11279 C CA . ASN B 1 606 ? 31.126 5.390 6.078 1.00 11.84 605 ASN B CA 1
ATOM 11280 C C . ASN B 1 606 ? 30.579 4.993 4.713 1.00 11.70 605 ASN B C 1
ATOM 11281 O O . ASN B 1 606 ? 30.365 5.854 3.855 1.00 11.18 605 ASN B O 1
ATOM 11286 N N . THR B 1 607 ? 30.334 3.699 4.523 1.00 11.99 606 THR B N 1
ATOM 11287 C CA . THR B 1 607 ? 29.797 3.194 3.259 1.00 12.54 606 THR B CA 1
ATOM 11288 C C . THR B 1 607 ? 28.339 2.728 3.369 1.00 13.15 606 THR B C 1
ATOM 11289 O O . THR B 1 607 ? 27.887 1.882 2.594 1.00 13.35 606 THR B O 1
ATOM 11293 N N . THR B 1 608 ? 27.614 3.298 4.327 1.00 13.61 607 THR B N 1
ATOM 11294 C CA . THR B 1 608 ? 26.199 2.990 4.522 1.00 14.17 607 THR B CA 1
ATOM 11295 C C . THR B 1 608 ? 25.363 3.848 3.582 1.00 13.80 607 THR B C 1
ATOM 11296 O O . THR B 1 608 ? 25.536 5.070 3.533 1.00 13.67 607 THR B O 1
ATOM 11300 N N . ASP B 1 609 ? 24.462 3.199 2.842 1.00 13.73 608 ASP B N 1
ATOM 11301 C CA . ASP B 1 609 ? 23.636 3.866 1.827 1.00 13.60 608 ASP B CA 1
ATOM 11302 C C . ASP B 1 609 ? 24.529 4.649 0.867 1.00 13.14 608 ASP B C 1
ATOM 11303 O O . ASP B 1 609 ? 24.293 5.826 0.568 1.00 12.85 608 ASP B O 1
ATOM 11308 N N . CYS B 1 610 ? 25.562 3.959 0.395 1.00 12.66 609 CYS B N 1
ATOM 11309 C CA . CYS B 1 610 ? 26.583 4.543 -0.452 1.00 12.27 609 CYS B CA 1
ATOM 11310 C C . CYS B 1 610 ? 26.424 4.030 -1.874 1.00 11.92 609 CYS B C 1
ATOM 11311 O O . CYS B 1 610 ? 26.520 2.826 -2.134 1.00 12.39 609 CYS B O 1
ATOM 11314 N N . SER B 1 611 ? 26.170 4.961 -2.787 1.00 11.63 610 SER B N 1
ATOM 11315 C CA . SER B 1 611 ? 25.910 4.646 -4.183 1.00 11.61 610 SER B CA 1
ATOM 11316 C C . SER B 1 611 ? 26.393 5.792 -5.055 1.00 11.18 610 SER B C 1
ATOM 11317 O O . SER B 1 611 ? 26.360 6.947 -4.633 1.00 10.79 610 SER B O 1
ATOM 11320 N N . ALA B 1 612 ? 26.822 5.473 -6.272 1.00 10.72 611 ALA B N 1
ATOM 11321 C CA . ALA B 1 612 ? 27.190 6.504 -7.238 1.00 10.63 611 ALA B CA 1
ATOM 11322 C C . ALA B 1 612 ? 25.994 7.397 -7.580 1.00 10.63 611 ALA B C 1
ATOM 11323 O O . ALA B 1 612 ? 26.172 8.535 -8.021 1.00 10.13 611 ALA B O 1
ATOM 11325 N N . ASP B 1 613 ? 24.780 6.885 -7.356 1.00 11.02 612 ASP B N 1
ATOM 11326 C CA . ASP B 1 613 ? 23.555 7.672 -7.523 1.00 11.32 612 ASP B CA 1
ATOM 11327 C C . ASP B 1 613 ? 23.495 8.874 -6.578 1.00 10.98 612 ASP B C 1
ATOM 11328 O O . ASP B 1 613 ? 22.769 9.837 -6.844 1.00 11.03 612 ASP B O 1
ATOM 11333 N N . ASN B 1 614 ? 24.256 8.818 -5.483 1.00 10.66 613 ASN B N 1
ATOM 11334 C CA . ASN B 1 614 ? 24.302 9.906 -4.502 1.00 10.60 613 ASN B CA 1
ATOM 11335 C C . ASN B 1 614 ? 24.898 11.192 -5.062 1.00 10.17 613 ASN B C 1
ATOM 11336 O O . ASN B 1 614 ? 24.786 12.240 -4.438 1.00 10.72 613 ASN B O 1
ATOM 11341 N N . TRP B 1 615 ? 25.539 11.099 -6.229 1.00 9.97 614 TRP B N 1
ATOM 11342 C CA . TRP B 1 615 ? 26.182 12.252 -6.858 1.00 9.84 614 TRP B CA 1
ATOM 11343 C C . TRP B 1 615 ? 25.294 12.975 -7.875 1.00 10.09 614 TRP B C 1
ATOM 11344 O O . TRP B 1 615 ? 25.754 13.890 -8.561 1.00 9.95 614 TRP B O 1
ATOM 11355 N N . ALA B 1 616 ? 24.020 12.585 -7.954 1.00 10.62 615 ALA B N 1
ATOM 11356 C CA . ALA B 1 616 ? 23.092 13.180 -8.916 1.00 11.19 615 ALA B CA 1
ATOM 11357 C C . ALA B 1 616 ? 23.016 14.695 -8.747 1.00 11.35 615 ALA B C 1
ATOM 11358 O O . ALA B 1 616 ? 22.880 15.200 -7.631 1.00 11.32 615 ALA B O 1
ATOM 11360 N N . LYS B 1 617 ? 23.125 15.405 -9.869 1.00 12.01 616 LYS B N 1
ATOM 11361 C CA . LYS B 1 617 ? 23.068 16.866 -9.895 1.00 12.84 616 LYS B CA 1
ATOM 11362 C C . LYS B 1 617 ? 22.000 17.369 -10.862 1.00 13.88 616 LYS B C 1
ATOM 11363 O O . LYS B 1 617 ? 21.630 16.670 -11.811 1.00 14.10 616 LYS B O 1
ATOM 11369 N N . ASN B 1 618 ? 21.522 18.587 -10.614 1.00 15.13 617 ASN B N 1
ATOM 11370 C CA . ASN B 1 618 ? 20.621 19.272 -11.540 1.00 16.58 617 ASN B CA 1
ATOM 11371 C C . ASN B 1 618 ? 21.407 20.034 -12.609 1.00 17.42 617 ASN B C 1
ATOM 11372 O O . ASN B 1 618 ? 22.643 20.029 -12.598 1.00 17.68 617 ASN B O 1
ATOM 11377 N N . ASP B 1 619 ? 20.691 20.694 -13.520 1.00 18.52 618 ASP B N 1
ATOM 11378 C CA . ASP B 1 619 ? 21.301 21.399 -14.655 1.00 19.50 618 ASP B CA 1
ATOM 11379 C C . ASP B 1 619 ? 22.320 22.473 -14.267 1.00 19.84 618 ASP B C 1
ATOM 11380 O O . ASP B 1 619 ? 23.254 22.749 -15.027 1.00 20.34 618 ASP B O 1
ATOM 11385 N N . SER B 1 620 ? 22.136 23.075 -13.095 1.00 19.97 619 SER B N 1
ATOM 11386 C CA . SER B 1 620 ? 23.042 24.116 -12.606 1.00 20.23 619 SER B CA 1
ATOM 11387 C C . SER B 1 620 ? 24.303 23.546 -11.949 1.00 19.96 619 SER B C 1
ATOM 11388 O O . SER B 1 620 ? 25.256 24.282 -11.682 1.00 20.26 619 SER B O 1
ATOM 11391 N N . GLY B 1 621 ? 24.297 22.242 -11.684 1.00 19.55 620 GLY B N 1
ATOM 11392 C CA . GLY B 1 621 ? 25.448 21.565 -11.089 1.00 18.90 620 GLY B CA 1
ATOM 11393 C C . GLY B 1 621 ? 25.397 21.432 -9.578 1.00 18.40 620 GLY B C 1
ATOM 11394 O O . GLY B 1 621 ? 26.434 21.266 -8.933 1.00 18.54 620 GLY B O 1
ATOM 11395 N N . ASN B 1 622 ? 24.197 21.506 -9.009 1.00 17.92 621 ASN B N 1
ATOM 11396 C CA . ASN B 1 622 ? 24.012 21.285 -7.574 1.00 17.41 621 ASN B CA 1
ATOM 11397 C C . ASN B 1 622 ? 23.366 19.929 -7.297 1.00 16.58 621 ASN B C 1
ATOM 11398 O O . ASN B 1 622 ? 22.560 19.445 -8.092 1.00 16.28 621 ASN B O 1
ATOM 11403 N N . PHE B 1 623 ? 23.728 19.318 -6.170 1.00 15.65 622 PHE B N 1
ATOM 11404 C CA . PHE B 1 623 ? 23.213 17.997 -5.811 1.00 14.90 622 PHE B CA 1
ATOM 11405 C C . PHE B 1 623 ? 21.705 17.997 -5.594 1.00 15.48 622 PHE B C 1
ATOM 11406 O O . PHE B 1 623 ? 21.166 18.881 -4.927 1.00 15.77 622 PHE B O 1
ATOM 11414 N N . THR B 1 624 ? 21.041 16.993 -6.154 1.00 15.95 623 THR B N 1
ATOM 11415 C CA . THR B 1 624 ? 19.587 16.877 -6.055 1.00 16.75 623 THR B CA 1
ATOM 11416 C C . THR B 1 624 ? 19.162 16.402 -4.665 1.00 16.72 623 THR B C 1
ATOM 11417 O O . THR B 1 624 ? 18.082 16.755 -4.186 1.00 16.91 623 THR B O 1
ATOM 11421 N N . ASP B 1 625 ? 20.017 15.609 -4.025 1.00 16.59 624 ASP B N 1
ATOM 11422 C CA . ASP B 1 625 ? 19.767 15.132 -2.667 1.00 16.82 624 ASP B CA 1
ATOM 11423 C C . ASP B 1 625 ? 20.818 15.700 -1.715 1.00 16.94 624 ASP B C 1
ATOM 11424 O O . ASP B 1 625 ? 21.970 15.255 -1.703 1.00 16.95 624 ASP B O 1
ATOM 11429 N N . ALA B 1 626 ? 20.409 16.682 -0.915 1.00 17.10 625 ALA B N 1
ATOM 11430 C CA . ALA B 1 626 ? 21.311 17.370 0.008 1.00 17.17 625 ALA B CA 1
ATOM 11431 C C . ALA B 1 626 ? 21.858 16.457 1.109 1.00 17.04 625 ALA B C 1
ATOM 11432 O O . ALA B 1 626 ? 22.925 16.720 1.663 1.00 17.27 625 ALA B O 1
ATOM 11434 N N . ASN B 1 627 ? 21.132 15.380 1.403 1.00 16.75 626 ASN B N 1
ATOM 11435 C CA . ASN B 1 627 ? 21.428 14.536 2.560 1.00 16.56 626 ASN B CA 1
ATOM 11436 C C . ASN B 1 627 ? 22.065 13.181 2.253 1.00 15.71 626 ASN B C 1
ATOM 11437 O O . ASN B 1 627 ? 22.369 12.417 3.171 1.00 15.78 626 ASN B O 1
ATOM 11442 N N . ALA B 1 628 ? 22.267 12.884 0.972 1.00 14.56 627 ALA B N 1
ATOM 11443 C CA . ALA B 1 628 ? 22.855 11.608 0.563 1.00 13.39 627 ALA B CA 1
ATOM 11444 C C . ALA B 1 628 ? 24.308 11.480 1.021 1.00 12.63 627 ALA B C 1
ATOM 11445 O O . ALA B 1 628 ? 25.015 12.480 1.171 1.00 12.42 627 ALA B O 1
ATOM 11447 N N . ASN B 1 629 ? 24.737 10.243 1.252 1.00 11.55 628 ASN B N 1
ATOM 11448 C CA . ASN B 1 629 ? 26.094 9.960 1.699 1.00 10.66 628 ASN B CA 1
ATOM 11449 C C . ASN B 1 629 ? 27.093 10.249 0.582 1.00 10.13 628 ASN B C 1
ATOM 11450 O O . ASN B 1 629 ? 27.145 9.528 -0.415 1.00 9.92 628 ASN B O 1
ATOM 11455 N N . ARG B 1 630 ? 27.854 11.325 0.752 1.00 9.58 629 ARG B N 1
ATOM 11456 C CA . ARG B 1 630 ? 28.961 11.656 -0.147 1.00 9.35 629 ARG B CA 1
ATOM 11457 C C . ARG B 1 630 ? 30.236 11.834 0.671 1.00 9.07 629 ARG B C 1
ATOM 11458 O O . ARG B 1 630 ? 31.112 12.630 0.325 1.00 9.25 629 ARG B O 1
ATOM 11466 N N . SER B 1 631 ? 30.332 11.076 1.762 1.00 8.76 630 SER B N 1
ATOM 11467 C CA . SER B 1 631 ? 31.494 11.133 2.637 1.00 8.60 630 SER B CA 1
ATOM 11468 C C . SER B 1 631 ? 32.749 10.618 1.936 1.00 8.05 630 SER B C 1
ATOM 11469 O O . SER B 1 631 ? 32.673 9.953 0.900 1.00 7.97 630 SER B O 1
ATOM 11472 N N . TRP B 1 632 ? 33.907 10.910 2.515 1.00 7.88 631 TRP B N 1
ATOM 11473 C CA . TRP B 1 632 ? 35.162 10.475 1.921 1.00 8.12 631 TRP B CA 1
ATOM 11474 C C . TRP B 1 632 ? 35.236 8.956 1.796 1.00 8.12 631 TRP B C 1
ATOM 11475 O O . TRP B 1 632 ? 35.687 8.442 0.775 1.00 7.97 631 TRP B O 1
ATOM 11486 N N . SER B 1 633 ? 34.782 8.236 2.823 1.00 8.33 632 SER B N 1
ATOM 11487 C CA . SER B 1 633 ? 34.766 6.768 2.777 1.00 8.79 632 SER B CA 1
ATOM 11488 C C . SER B 1 633 ? 33.885 6.253 1.646 1.00 8.39 632 SER B C 1
ATOM 11489 O O . SER B 1 633 ? 34.260 5.327 0.927 1.00 8.34 632 SER B O 1
ATOM 11492 N N . CYS B 1 634 ? 32.712 6.861 1.491 1.00 8.63 633 CYS B N 1
ATOM 11493 C CA . CYS B 1 634 ? 31.788 6.467 0.439 1.00 8.52 633 CYS B CA 1
ATOM 11494 C C . CYS B 1 634 ? 32.389 6.706 -0.947 1.00 8.15 633 CYS B C 1
ATOM 11495 O O . CYS B 1 634 ? 32.465 5.786 -1.762 1.00 8.07 633 CYS B O 1
ATOM 11498 N N . ALA B 1 635 ? 32.842 7.936 -1.193 1.00 8.08 634 ALA B N 1
ATOM 11499 C CA . ALA B 1 635 ? 33.451 8.295 -2.478 1.00 8.16 634 ALA B CA 1
ATOM 11500 C C . ALA B 1 635 ? 34.606 7.354 -2.828 1.00 7.85 634 ALA B C 1
ATOM 11501 O O . ALA B 1 635 ? 34.680 6.836 -3.941 1.00 8.17 634 ALA B O 1
ATOM 11503 N N . LYS B 1 636 ? 35.491 7.121 -1.861 1.00 8.02 635 LYS B N 1
ATOM 11504 C CA . LYS B 1 636 ? 36.654 6.265 -2.068 1.00 8.09 635 LYS B CA 1
ATOM 11505 C C . LYS B 1 636 ? 36.244 4.857 -2.494 1.00 7.97 635 LYS B C 1
ATOM 11506 O O . LYS B 1 636 ? 36.843 4.274 -3.404 1.00 8.11 635 LYS B O 1
ATOM 11512 N N . SER B 1 637 ? 35.206 4.328 -1.843 1.00 8.08 636 SER B N 1
ATOM 11513 C CA . SER B 1 637 ? 34.711 2.970 -2.100 1.00 8.42 636 SER B CA 1
ATOM 11514 C C . SER B 1 637 ? 34.076 2.802 -3.483 1.00 8.44 636 SER B C 1
ATOM 11515 O O . SER B 1 637 ? 33.934 1.675 -3.965 1.00 8.92 636 SER B O 1
ATOM 11518 N N . LEU B 1 638 ? 33.680 3.911 -4.106 1.00 8.05 637 LEU B N 1
ATOM 11519 C CA . LEU B 1 638 ? 32.969 3.857 -5.381 1.00 8.10 637 LEU B CA 1
ATOM 11520 C C . LEU B 1 638 ? 33.859 4.018 -6.605 1.00 7.91 637 LEU B C 1
ATOM 11521 O O . LEU B 1 638 ? 33.391 3.846 -7.729 1.00 7.88 637 LEU B O 1
ATOM 11526 N N . LEU B 1 639 ? 35.131 4.353 -6.401 1.00 7.79 638 LEU B N 1
ATOM 11527 C CA . LEU B 1 639 ? 36.030 4.587 -7.532 1.00 8.11 638 LEU B CA 1
ATOM 11528 C C . LEU B 1 639 ? 36.414 3.297 -8.250 1.00 8.29 638 LEU B C 1
ATOM 11529 O O . LEU B 1 639 ? 36.532 3.275 -9.480 1.00 8.15 638 LEU B O 1
ATOM 11534 N N . LYS B 1 640 ? 36.598 2.223 -7.481 1.00 8.37 639 LYS B N 1
ATOM 11535 C CA . LYS B 1 640 ? 37.013 0.926 -8.030 1.00 9.38 639 LYS B CA 1
ATOM 11536 C C . LYS B 1 640 ? 38.119 1.126 -9.071 1.00 8.57 639 LYS B C 1
ATOM 11537 O O . LYS B 1 640 ? 37.975 0.735 -10.228 1.00 8.66 639 LYS B O 1
ATOM 11543 N N . PRO B 1 641 ? 39.234 1.754 -8.659 1.00 8.20 640 PRO B N 1
ATOM 11544 C CA . PRO B 1 641 ? 40.217 2.219 -9.637 1.00 7.98 640 PRO B CA 1
ATOM 11545 C C . PRO B 1 641 ? 40.926 1.127 -10.440 1.00 8.16 640 PRO B C 1
ATOM 11546 O O . PRO B 1 641 ? 41.303 1.374 -11.591 1.00 8.18 640 PRO B O 1
ATOM 11550 N N . ILE B 1 642 ? 41.111 -0.046 -9.838 1.00 8.22 641 ILE B N 1
ATOM 11551 C CA . ILE B 1 642 ? 41.852 -1.124 -10.486 1.00 9.14 641 ILE B CA 1
ATOM 11552 C C . ILE B 1 642 ? 40.940 -2.199 -11.050 1.00 9.58 641 ILE B C 1
ATOM 11553 O O . ILE B 1 642 ? 40.101 -2.753 -10.341 1.00 9.98 641 ILE B O 1
ATOM 11558 N N . GLU B 1 643 ? 41.129 -2.502 -12.328 1.00 10.00 642 GLU B N 1
ATOM 11559 C CA . GLU B 1 643 ? 40.505 -3.656 -12.959 1.00 11.12 642 GLU B CA 1
ATOM 11560 C C . GLU B 1 643 ? 41.558 -4.398 -13.747 1.00 10.72 642 GLU B C 1
ATOM 11561 O O . GLU B 1 643 ? 42.345 -3.785 -14.476 1.00 11.09 642 GLU B O 1
ATOM 11567 N N . VAL B 1 644 ? 41.570 -5.717 -13.591 1.00 10.68 643 VAL B N 1
ATOM 11568 C CA . VAL B 1 644 ? 42.461 -6.574 -14.355 1.00 10.68 643 VAL B CA 1
ATOM 11569 C C . VAL B 1 644 ? 41.753 -6.966 -15.648 1.00 10.56 643 VAL B C 1
ATOM 11570 O O . VAL B 1 644 ? 40.614 -7.442 -15.623 1.00 11.30 643 VAL B O 1
ATOM 11574 N N . GLY B 1 645 ? 42.423 -6.732 -16.772 1.00 10.06 644 GLY B N 1
ATOM 11575 C CA . GLY B 1 645 ? 41.850 -6.996 -18.083 1.00 10.54 644 GLY B CA 1
ATOM 11576 C C . GLY B 1 645 ? 42.099 -8.391 -18.619 1.00 10.59 644 GLY B C 1
ATOM 11577 O O . GLY B 1 645 ? 42.638 -9.263 -17.926 1.00 10.57 644 GLY B O 1
ATOM 11578 N N . ASP B 1 646 ? 41.716 -8.583 -19.877 1.00 10.83 645 ASP B N 1
ATOM 11579 C CA . ASP B 1 646 ? 41.722 -9.903 -20.505 1.00 11.30 645 ASP B CA 1
ATOM 11580 C C . ASP B 1 646 ? 43.116 -10.411 -20.875 1.00 11.20 645 ASP B C 1
ATOM 11581 O O . ASP B 1 646 ? 43.274 -11.580 -21.235 1.00 12.08 645 ASP B O 1
ATOM 11586 N N . SER B 1 647 ? 44.116 -9.538 -20.784 1.00 10.88 646 SER B N 1
ATOM 11587 C CA . SER B 1 647 ? 45.510 -9.932 -20.967 1.00 10.59 646 SER B CA 1
ATOM 11588 C C . SER B 1 647 ? 46.228 -10.086 -19.624 1.00 10.02 646 SER B C 1
ATOM 11589 O O . SER B 1 647 ? 47.453 -10.222 -19.590 1.00 10.39 646 SER B O 1
ATOM 11592 N N . GLY B 1 648 ? 45.467 -10.055 -18.528 1.00 9.66 647 GLY B N 1
ATOM 11593 C CA . GLY B 1 648 ? 46.040 -10.111 -17.179 1.00 9.30 647 GLY B CA 1
ATOM 11594 C C . GLY B 1 648 ? 46.738 -8.821 -16.771 1.00 9.05 647 GLY B C 1
ATOM 11595 O O . GLY B 1 648 ? 47.562 -8.816 -15.855 1.00 9.16 647 GLY B O 1
ATOM 11596 N N . GLN B 1 649 ? 46.405 -7.732 -17.464 1.00 8.62 648 GLN B N 1
ATOM 11597 C CA . GLN B 1 649 ? 47.035 -6.425 -17.273 1.00 8.07 648 GLN B CA 1
ATOM 11598 C C . GLN B 1 649 ? 46.182 -5.519 -16.388 1.00 7.67 648 GLN B C 1
ATOM 11599 O O . GLN B 1 649 ? 44.973 -5.711 -16.288 1.00 7.65 648 GLN B O 1
ATOM 11605 N N . ILE B 1 650 ? 46.804 -4.522 -15.762 1.00 7.62 649 ILE B N 1
ATOM 11606 C CA . ILE B 1 650 ? 46.046 -3.434 -15.150 1.00 7.19 649 ILE B CA 1
ATOM 11607 C C . ILE B 1 650 ? 45.458 -2.593 -16.286 1.00 6.98 649 ILE B C 1
ATOM 11608 O O . ILE B 1 650 ? 46.205 -2.079 -17.122 1.00 7.24 649 ILE B O 1
ATOM 11613 N N . LYS B 1 651 ? 44.135 -2.463 -16.341 1.00 6.96 650 LYS B N 1
ATOM 11614 C CA . LYS B 1 651 ? 43.524 -1.626 -17.378 1.00 7.18 650 LYS B CA 1
ATOM 11615 C C . LYS B 1 651 ? 43.945 -0.171 -17.226 1.00 6.89 650 LYS B C 1
ATOM 11616 O O . LYS B 1 651 ? 43.994 0.362 -16.115 1.00 6.92 650 LYS B O 1
ATOM 11622 N N . GLU B 1 652 ? 44.246 0.472 -18.347 1.00 6.91 651 GLU B N 1
ATOM 11623 C CA . GLU B 1 652 ? 44.528 1.901 -18.367 1.00 6.92 651 GLU B CA 1
ATOM 11624 C C . GLU B 1 652 ? 43.246 2.734 -18.535 1.00 6.75 651 GLU B C 1
ATOM 11625 O O . GLU B 1 652 ? 43.163 3.864 -18.027 1.00 6.85 651 GLU B O 1
ATOM 11631 N N . TRP B 1 653 ? 42.259 2.168 -19.236 1.00 6.99 652 TRP B N 1
ATOM 11632 C CA . TRP B 1 653 ? 40.936 2.778 -19.406 1.00 7.42 652 TRP B CA 1
ATOM 11633 C C . TRP B 1 653 ? 39.851 1.790 -19.011 1.00 7.70 652 TRP B C 1
ATOM 11634 O O . TRP B 1 653 ? 40.020 0.587 -19.179 1.00 7.51 652 TRP B O 1
ATOM 11645 N N . TYR B 1 654 ? 38.724 2.295 -18.527 1.00 7.85 653 TYR B N 1
ATOM 11646 C CA . TYR B 1 654 ? 37.655 1.407 -18.069 1.00 8.33 653 TYR B CA 1
ATOM 11647 C C . TYR B 1 654 ? 36.889 0.711 -19.189 1.00 8.69 653 TYR B C 1
ATOM 11648 O O . TYR B 1 654 ? 36.208 -0.284 -18.935 1.00 9.67 653 TYR B O 1
ATOM 11657 N N . PHE B 1 655 ? 37.036 1.195 -20.421 1.00 8.74 654 PHE B N 1
ATOM 11658 C CA . PHE B 1 655 ? 36.463 0.493 -21.573 1.00 9.32 654 PHE B CA 1
ATOM 11659 C C . PHE B 1 655 ? 37.373 -0.593 -22.158 1.00 9.39 654 PHE B C 1
ATOM 11660 O O . PHE B 1 655 ? 37.012 -1.255 -23.132 1.00 9.70 654 PHE B O 1
ATOM 11668 N N . GLU B 1 656 ? 38.543 -0.773 -21.552 1.00 9.53 655 GLU B N 1
ATOM 11669 C CA . GLU B 1 656 ? 39.550 -1.715 -22.035 1.00 9.46 655 GLU B CA 1
ATOM 11670 C C . GLU B 1 656 ? 39.141 -3.170 -21.802 1.00 9.65 655 GLU B C 1
ATOM 11671 O O . GLU B 1 656 ? 38.512 -3.491 -20.795 1.00 10.16 655 GLU B O 1
ATOM 11677 N N . GLY B 1 657 ? 39.492 -4.038 -22.746 1.00 9.81 656 GLY B N 1
ATOM 11678 C CA . GLY B 1 657 ? 39.340 -5.481 -22.571 1.00 10.05 656 GLY B CA 1
ATOM 11679 C C . GLY B 1 657 ? 40.721 -6.095 -22.489 1.00 10.11 656 GLY B C 1
ATOM 11680 O O . GLY B 1 657 ? 41.366 -6.063 -21.435 1.00 10.38 656 GLY B O 1
ATOM 11681 N N . ALA B 1 658 ? 41.182 -6.649 -23.607 1.00 10.27 657 ALA B N 1
ATOM 11682 C CA . ALA B 1 658 ? 42.573 -7.049 -23.742 1.00 10.50 657 ALA B CA 1
ATOM 11683 C C . ALA B 1 658 ? 43.440 -5.792 -23.838 1.00 10.24 657 ALA B C 1
ATOM 11684 O O . ALA B 1 658 ? 42.931 -4.687 -24.070 1.00 10.35 657 ALA B O 1
ATOM 11686 N N . LEU B 1 659 ? 44.744 -5.965 -23.655 1.00 10.23 658 LEU B N 1
ATOM 11687 C CA . LEU B 1 659 ? 45.674 -4.843 -23.673 1.00 10.45 658 LEU B CA 1
ATOM 11688 C C . LEU B 1 659 ? 45.575 -4.062 -24.979 1.00 10.61 658 LEU B C 1
ATOM 11689 O O . LEU B 1 659 ? 45.698 -4.639 -26.066 1.00 10.63 658 LEU B O 1
ATOM 11694 N N . GLY B 1 660 ? 45.338 -2.757 -24.862 1.00 10.63 659 GLY B N 1
ATOM 11695 C CA . GLY B 1 660 ? 45.250 -1.872 -26.019 1.00 11.38 659 GLY B CA 1
ATOM 11696 C C . GLY B 1 660 ? 43.991 -2.020 -26.856 1.00 11.56 659 GLY B C 1
ATOM 11697 O O . GLY B 1 660 ? 43.912 -1.461 -27.955 1.00 11.94 659 GLY B O 1
ATOM 11698 N N . LYS B 1 661 ? 43.006 -2.757 -26.338 1.00 11.93 660 LYS B N 1
ATOM 11699 C CA . LYS B 1 661 ? 41.763 -3.039 -27.066 1.00 12.91 660 LYS B CA 1
ATOM 11700 C C . LYS B 1 661 ? 40.543 -2.717 -26.216 1.00 13.20 660 LYS B C 1
ATOM 11701 O O . LYS B 1 661 ? 40.608 -2.755 -24.985 1.00 12.55 660 LYS B O 1
ATOM 11707 N N . LYS B 1 662 ? 39.426 -2.412 -26.873 1.00 14.27 661 LYS B N 1
ATOM 11708 C CA . LYS B 1 662 ? 38.153 -2.274 -26.170 1.00 15.74 661 LYS B CA 1
ATOM 11709 C C . LYS B 1 662 ? 37.538 -3.653 -25.924 1.00 16.47 661 LYS B C 1
ATOM 11710 O O . LYS B 1 662 ? 38.028 -4.660 -26.445 1.00 16.16 661 LYS B O 1
ATOM 11716 N N . LYS B 1 663 ? 36.474 -3.687 -25.122 1.00 17.65 662 LYS B N 1
ATOM 11717 C CA . LYS B 1 663 ? 35.797 -4.935 -24.753 1.00 18.96 662 LYS B CA 1
ATOM 11718 C C . LYS B 1 663 ? 35.335 -5.727 -25.979 1.00 19.33 662 LYS B C 1
ATOM 11719 O O . LYS B 1 663 ? 35.325 -6.960 -25.958 1.00 19.60 662 LYS B O 1
ATOM 11725 N N . ASP B 1 664 ? 34.966 -5.015 -27.044 1.00 19.72 663 ASP B N 1
ATOM 11726 C CA . ASP B 1 664 ? 34.496 -5.645 -28.280 1.00 20.05 663 ASP B CA 1
ATOM 11727 C C . ASP B 1 664 ? 35.629 -6.107 -29.208 1.00 19.97 663 ASP B C 1
ATOM 11728 O O . ASP B 1 664 ? 35.374 -6.633 -30.294 1.00 20.30 663 ASP B O 1
ATOM 11733 N N . GLY B 1 665 ? 36.874 -5.898 -28.780 1.00 19.54 664 GLY B N 1
ATOM 11734 C CA . GLY B 1 665 ? 38.039 -6.357 -29.532 1.00 19.08 664 GLY B CA 1
ATOM 11735 C C . GLY B 1 665 ? 38.678 -5.328 -30.449 1.00 18.77 664 GLY B C 1
ATOM 11736 O O . GLY B 1 665 ? 39.763 -5.563 -30.982 1.00 18.78 664 GLY B O 1
ATOM 11737 N N . SER B 1 666 ? 38.010 -4.191 -30.636 1.00 18.51 665 SER B N 1
ATOM 11738 C CA . SER B 1 666 ? 38.522 -3.128 -31.505 1.00 18.18 665 SER B CA 1
ATOM 11739 C C . SER B 1 666 ? 39.630 -2.337 -30.816 1.00 17.74 665 SER B C 1
ATOM 11740 O O . SER B 1 666 ? 39.697 -2.294 -29.582 1.00 17.38 665 SER B O 1
ATOM 11743 N N . THR B 1 667 ? 40.494 -1.710 -31.611 1.00 17.18 666 THR B N 1
ATOM 11744 C CA . THR B 1 667 ? 41.652 -1.008 -31.056 1.00 16.60 666 THR B CA 1
ATOM 11745 C C . THR B 1 667 ? 41.241 0.262 -30.319 1.00 15.13 666 THR B C 1
ATOM 11746 O O . THR B 1 667 ? 40.279 0.940 -30.696 1.00 15.31 666 THR B O 1
ATOM 11750 N N . ILE B 1 668 ? 41.962 0.554 -29.242 1.00 13.24 667 ILE B N 1
ATOM 11751 C CA . ILE B 1 668 ? 41.832 1.830 -28.557 1.00 11.53 667 ILE B CA 1
ATOM 11752 C C . ILE B 1 668 ? 42.621 2.846 -29.381 1.00 11.00 667 ILE B C 1
ATOM 11753 O O . ILE B 1 668 ? 43.850 2.772 -29.457 1.00 10.64 667 ILE B O 1
ATOM 11758 N N . SER B 1 669 ? 41.914 3.772 -30.029 1.00 10.86 668 SER B N 1
ATOM 11759 C CA . SER B 1 669 ? 42.574 4.750 -30.896 1.00 11.10 668 SER B CA 1
ATOM 11760 C C . SER B 1 669 ? 43.602 5.561 -30.124 1.00 10.68 668 SER B C 1
ATOM 11761 O O . SER B 1 669 ? 43.315 6.086 -29.040 1.00 11.22 668 SER B O 1
ATOM 11764 N N . GLY B 1 670 ? 44.803 5.641 -30.684 1.00 10.47 669 GLY B N 1
ATOM 11765 C CA . GLY B 1 670 ? 45.892 6.367 -30.056 1.00 9.99 669 GLY B CA 1
ATOM 11766 C C . GLY B 1 670 ? 46.743 5.549 -29.103 1.00 9.94 669 GLY B C 1
ATOM 11767 O O . GLY B 1 670 ? 47.742 6.052 -28.590 1.00 9.88 669 GLY B O 1
ATOM 11768 N N . TYR B 1 671 ? 46.352 4.300 -28.847 1.00 9.89 670 TYR B N 1
ATOM 11769 C CA . TYR B 1 671 ? 47.184 3.396 -28.056 1.00 9.85 670 TYR B CA 1
ATOM 11770 C C . TYR B 1 671 ? 48.424 3.034 -28.870 1.00 10.36 670 TYR B C 1
ATOM 11771 O O . TYR B 1 671 ? 48.320 2.698 -30.055 1.00 11.01 670 TYR B O 1
ATOM 11780 N N . GLN B 1 672 ? 49.598 3.114 -28.247 1.00 10.52 671 GLN B N 1
ATOM 11781 C CA . GLN B 1 672 ? 50.843 2.756 -28.925 1.00 11.10 671 GLN B CA 1
ATOM 11782 C C . GLN B 1 672 ? 50.921 1.237 -29.094 1.00 11.20 671 GLN B C 1
ATOM 11783 O O . GLN B 1 672 ? 51.168 0.500 -28.130 1.00 10.55 671 GLN B O 1
ATOM 11789 N N . ALA B 1 673 ? 50.708 0.790 -30.333 1.00 11.65 672 ALA B N 1
ATOM 11790 C CA . ALA B 1 673 ? 50.458 -0.620 -30.657 1.00 12.13 672 ALA B CA 1
ATOM 11791 C C . ALA B 1 673 ? 51.541 -1.609 -30.228 1.00 12.23 672 ALA B C 1
ATOM 11792 O O . ALA B 1 673 ? 51.225 -2.756 -29.912 1.00 12.68 672 ALA B O 1
ATOM 11794 N N . ASP B 1 674 ? 52.802 -1.176 -30.212 1.00 12.37 673 ASP B N 1
ATOM 11795 C CA . ASP B 1 674 ? 53.894 -2.066 -29.799 1.00 12.56 673 ASP B CA 1
ATOM 11796 C C . ASP B 1 674 ? 53.938 -2.301 -28.281 1.00 12.03 673 ASP B C 1
ATOM 11797 O O . ASP B 1 674 ? 54.809 -3.015 -27.783 1.00 11.81 673 ASP B O 1
ATOM 11802 N N . ASN B 1 675 ? 52.983 -1.700 -27.566 1.00 11.36 674 ASN B N 1
ATOM 11803 C CA . ASN B 1 675 ? 52.806 -1.857 -26.110 1.00 10.97 674 ASN B CA 1
ATOM 11804 C C . ASN B 1 675 ? 53.841 -1.131 -25.249 1.00 10.76 674 ASN B C 1
ATOM 11805 O O . ASN B 1 675 ? 53.794 -1.211 -24.017 1.00 10.37 674 ASN B O 1
ATOM 11810 N N . GLN B 1 676 ? 54.755 -0.407 -25.886 1.00 10.56 675 GLN B N 1
ATOM 11811 C CA . GLN B 1 676 ? 55.888 0.185 -25.178 1.00 10.79 675 GLN B CA 1
ATOM 11812 C C . GLN B 1 676 ? 55.784 1.695 -24.991 1.00 10.32 675 GLN B C 1
ATOM 11813 O O . GLN B 1 676 ? 56.792 2.401 -25.034 1.00 10.58 675 GLN B O 1
ATOM 11819 N N . HIS B 1 677 ? 54.573 2.193 -24.766 1.00 9.83 676 HIS B N 1
ATOM 11820 C CA . HIS B 1 677 ? 54.400 3.617 -24.510 1.00 9.36 676 HIS B CA 1
ATOM 11821 C C . HIS B 1 677 ? 55.263 4.073 -23.332 1.00 9.27 676 HIS B C 1
ATOM 11822 O O . HIS B 1 677 ? 55.393 3.367 -22.326 1.00 9.38 676 HIS B O 1
ATOM 11829 N N . ARG B 1 678 ? 55.857 5.255 -23.467 1.00 8.84 677 ARG B N 1
ATOM 11830 C CA . ARG B 1 678 ? 56.816 5.748 -22.476 1.00 9.09 677 ARG B CA 1
ATOM 11831 C C . ARG B 1 678 ? 56.196 6.020 -21.105 1.00 8.78 677 ARG B C 1
ATOM 11832 O O . ARG B 1 678 ? 56.807 5.712 -20.076 1.00 9.11 677 ARG B O 1
ATOM 11840 N N . HIS B 1 679 ? 54.997 6.595 -21.090 1.00 8.52 678 HIS B N 1
ATOM 11841 C CA . HIS B 1 679 ? 54.280 6.821 -19.842 1.00 8.11 678 HIS B CA 1
ATOM 11842 C C . HIS B 1 679 ? 53.638 5.526 -19.355 1.00 7.39 678 HIS B C 1
ATOM 11843 O O . HIS B 1 679 ? 53.290 4.656 -20.157 1.00 7.92 678 HIS B O 1
ATOM 11850 N N . MET B 1 680 ? 53.466 5.429 -18.037 1.00 7.38 679 MET B N 1
ATOM 11851 C CA . MET B 1 680 ? 52.715 4.346 -17.400 1.00 7.36 679 MET B CA 1
ATOM 11852 C C . MET B 1 680 ? 51.767 4.977 -16.378 1.00 7.08 679 MET B C 1
ATOM 11853 O O . MET B 1 680 ? 51.845 4.720 -15.170 1.00 7.33 679 MET B O 1
ATOM 11858 N N . SER B 1 681 ? 50.867 5.817 -16.872 1.00 6.98 680 SER B N 1
ATOM 11859 C CA . SER B 1 681 ? 50.059 6.663 -15.998 1.00 6.69 680 SER B CA 1
ATOM 11860 C C . SER B 1 681 ? 49.094 5.879 -15.124 1.00 6.39 680 SER B C 1
ATOM 11861 O O . SER B 1 681 ? 48.689 6.355 -14.071 1.00 6.66 680 SER B O 1
ATOM 11864 N N . HIS B 1 682 ? 48.739 4.683 -15.577 1.00 6.17 681 HIS B N 1
ATOM 11865 C CA . HIS B 1 682 ? 47.820 3.810 -14.859 1.00 6.19 681 HIS B CA 1
ATOM 11866 C C . HIS B 1 682 ? 48.476 2.973 -13.756 1.00 6.09 681 HIS B C 1
ATOM 11867 O O . HIS B 1 682 ? 47.799 2.189 -13.089 1.00 6.36 681 HIS B O 1
ATOM 11874 N N . LEU B 1 683 ? 49.781 3.137 -13.558 1.00 5.65 682 LEU B N 1
ATOM 11875 C CA . LEU B 1 683 ? 50.487 2.367 -12.539 1.00 5.80 682 LEU B CA 1
ATOM 11876 C C . LEU B 1 683 ? 50.896 3.169 -11.305 1.00 5.71 682 LEU B C 1
ATOM 11877 O O . LEU B 1 683 ? 51.669 2.688 -10.484 1.00 5.80 682 LEU B O 1
ATOM 11882 N N . LEU B 1 684 ? 50.346 4.370 -11.146 1.00 5.73 683 LEU B N 1
ATOM 11883 C CA . LEU B 1 684 ? 50.666 5.200 -9.985 1.00 6.06 683 LEU B CA 1
ATOM 11884 C C . LEU B 1 684 ? 50.183 4.595 -8.670 1.00 5.85 683 LEU B C 1
ATOM 11885 O O . LEU B 1 684 ? 50.687 4.947 -7.605 1.00 5.70 683 LEU B O 1
ATOM 11890 N N . GLY B 1 685 ? 49.222 3.678 -8.744 1.00 5.73 684 GLY B N 1
ATOM 11891 C CA . GLY B 1 685 ? 48.773 2.930 -7.574 1.00 6.02 684 GLY B CA 1
ATOM 11892 C C . GLY B 1 685 ? 49.792 1.917 -7.065 1.00 5.78 684 GLY B C 1
ATOM 11893 O O . GLY B 1 685 ? 49.740 1.515 -5.899 1.00 6.17 684 GLY B O 1
ATOM 11894 N N . LEU B 1 686 ? 50.683 1.472 -7.957 1.00 5.73 685 LEU B N 1
ATOM 11895 C CA . LEU B 1 686 ? 51.826 0.608 -7.629 1.00 6.01 685 LEU B CA 1
ATOM 11896 C C . LEU B 1 686 ? 52.990 1.414 -7.047 1.00 5.70 685 LEU B C 1
ATOM 11897 O O . LEU B 1 686 ? 53.610 1.012 -6.055 1.00 6.11 685 LEU B O 1
ATOM 11902 N N . PHE B 1 687 ? 53.309 2.523 -7.705 1.00 5.84 686 PHE B N 1
ATOM 11903 C CA . PHE B 1 687 ? 54.266 3.478 -7.188 1.00 6.02 686 PHE B CA 1
ATOM 11904 C C . PHE B 1 687 ? 53.856 4.875 -7.636 1.00 5.87 686 PHE B C 1
ATOM 11905 O O . PHE B 1 687 ? 53.695 5.117 -8.829 1.00 5.89 686 PHE B O 1
ATOM 11913 N N . PRO B 1 688 ? 53.758 5.829 -6.696 1.00 5.86 687 PRO B N 1
ATOM 11914 C CA . PRO B 1 688 ? 54.111 5.761 -5.271 1.00 6.13 687 PRO B CA 1
ATOM 11915 C C . PRO B 1 688 ? 53.051 5.186 -4.341 1.00 6.28 687 PRO B C 1
ATOM 11916 O O . PRO B 1 688 ? 53.333 4.987 -3.151 1.00 6.56 687 PRO B O 1
ATOM 11920 N N . GLY B 1 689 ? 51.854 4.930 -4.866 1.00 6.34 688 GLY B N 1
ATOM 11921 C CA . GLY B 1 689 ? 50.695 4.584 -4.046 1.00 6.25 688 GLY B CA 1
ATOM 11922 C C . GLY B 1 689 ? 50.720 3.244 -3.326 1.00 6.21 688 GLY B C 1
ATOM 11923 O O . GLY B 1 689 ? 51.726 2.515 -3.341 1.00 6.43 688 GLY B O 1
ATOM 11924 N N . ASP B 1 690 ? 49.598 2.935 -2.677 1.00 6.66 689 ASP B N 1
ATOM 11925 C CA . ASP B 1 690 ? 49.452 1.662 -1.974 1.00 6.95 689 ASP B CA 1
ATOM 11926 C C . ASP B 1 690 ? 48.218 0.897 -2.429 1.00 7.18 689 ASP B C 1
ATOM 11927 O O . ASP B 1 690 ? 47.702 0.039 -1.705 1.00 7.25 689 ASP B O 1
ATOM 11932 N N . LEU B 1 691 ? 47.769 1.210 -3.638 1.00 7.19 690 LEU B N 1
ATOM 11933 C CA . LEU B 1 691 ? 46.646 0.545 -4.260 1.00 7.78 690 LEU B CA 1
ATOM 11934 C C . LEU B 1 691 ? 47.048 -0.837 -4.781 1.00 7.57 690 LEU B C 1
ATOM 11935 O O . LEU B 1 691 ? 46.243 -1.772 -4.766 1.00 8.18 690 LEU B O 1
ATOM 11940 N N . ILE B 1 692 ? 48.295 -0.953 -5.231 1.00 7.16 691 ILE B N 1
ATOM 11941 C CA . ILE B 1 692 ? 48.845 -2.198 -5.742 1.00 7.10 691 ILE B CA 1
ATOM 11942 C C . ILE B 1 692 ? 50.115 -2.467 -4.953 1.00 6.77 691 ILE B C 1
ATOM 11943 O O . ILE B 1 692 ? 51.102 -1.739 -5.080 1.00 7.09 691 ILE B O 1
ATOM 11948 N N . THR B 1 693 ? 50.075 -3.505 -4.122 1.00 6.57 692 THR B N 1
ATOM 11949 C CA . THR B 1 693 ? 51.197 -3.833 -3.250 1.00 6.85 692 THR B CA 1
ATOM 11950 C C . THR B 1 693 ? 51.491 -5.325 -3.270 1.00 6.85 692 THR B C 1
ATOM 11951 O O . THR B 1 693 ? 50.678 -6.134 -3.744 1.00 7.13 692 THR B O 1
ATOM 11955 N N . ILE B 1 694 ? 52.655 -5.668 -2.729 1.00 6.84 693 ILE B N 1
ATOM 11956 C CA . ILE B 1 694 ? 53.111 -7.047 -2.648 1.00 7.65 693 ILE B CA 1
ATOM 11957 C C . ILE B 1 694 ? 52.121 -7.928 -1.873 1.00 7.40 693 ILE B C 1
ATOM 11958 O O . ILE B 1 694 ? 52.085 -9.144 -2.066 1.00 8.14 693 ILE B O 1
ATOM 11963 N N . ASP B 1 695 ? 51.306 -7.305 -1.023 1.00 7.26 694 ASP B N 1
ATOM 11964 C CA . ASP B 1 695 ? 50.335 -8.026 -0.203 1.00 7.48 694 ASP B CA 1
ATOM 11965 C C . ASP B 1 695 ? 49.052 -8.392 -0.956 1.00 8.44 694 ASP B C 1
ATOM 11966 O O . ASP B 1 695 ? 48.176 -9.068 -0.405 1.00 9.30 694 ASP B O 1
ATOM 11971 N N . ASN B 1 696 ? 48.945 -7.954 -2.207 1.00 9.08 695 ASN B N 1
ATOM 11972 C CA . ASN B 1 696 ? 47.809 -8.290 -3.056 1.00 10.06 695 ASN B CA 1
ATOM 11973 C C . ASN B 1 696 ? 48.322 -8.903 -4.349 1.00 10.13 695 ASN B C 1
ATOM 11974 O O . ASN B 1 696 ? 48.608 -8.194 -5.316 1.00 9.58 695 ASN B O 1
ATOM 11979 N N . SER B 1 697 ? 48.442 -10.226 -4.358 1.00 10.95 696 SER B N 1
ATOM 11980 C CA . SER B 1 697 ? 49.008 -10.930 -5.498 1.00 11.74 696 SER B CA 1
ATOM 11981 C C . SER B 1 697 ? 48.219 -10.750 -6.789 1.00 11.58 696 SER B C 1
ATOM 11982 O O . SER B 1 697 ? 48.818 -10.655 -7.860 1.00 11.50 696 SER B O 1
ATOM 11985 N N . GLU B 1 698 ? 46.892 -10.705 -6.696 1.00 11.38 697 GLU B N 1
ATOM 11986 C CA . GLU B 1 698 ? 46.063 -10.504 -7.886 1.00 12.23 697 GLU B CA 1
ATOM 11987 C C . GLU B 1 698 ? 46.445 -9.206 -8.600 1.00 10.87 697 GLU B C 1
ATOM 11988 O O . GLU B 1 698 ? 46.701 -9.193 -9.813 1.00 11.01 697 GLU B O 1
ATOM 11994 N N . TYR B 1 699 ? 46.503 -8.119 -7.838 1.00 9.75 698 TYR B N 1
ATOM 11995 C CA . TYR B 1 699 ? 46.853 -6.818 -8.400 1.00 9.11 698 TYR B CA 1
ATOM 11996 C C . TYR B 1 699 ? 48.327 -6.750 -8.789 1.00 8.56 698 TYR B C 1
ATOM 11997 O O . TYR B 1 699 ? 48.663 -6.229 -9.856 1.00 8.12 698 TYR B O 1
ATOM 12006 N N . MET B 1 700 ? 49.208 -7.266 -7.935 1.00 8.13 699 MET B N 1
ATOM 12007 C CA . MET B 1 700 ? 50.638 -7.203 -8.220 1.00 8.11 699 MET B CA 1
ATOM 12008 C C . MET B 1 700 ? 51.018 -8.017 -9.464 1.00 8.27 699 MET B C 1
ATOM 12009 O O . MET B 1 700 ? 51.828 -7.565 -10.276 1.00 8.13 699 MET B O 1
ATOM 12014 N N . ASP B 1 701 ? 50.426 -9.200 -9.628 1.00 8.52 700 ASP B N 1
ATOM 12015 C CA . ASP B 1 701 ? 50.700 -10.006 -10.814 1.00 8.95 700 ASP B CA 1
ATOM 12016 C C . ASP B 1 701 ? 50.304 -9.254 -12.077 1.00 8.72 700 ASP B C 1
ATOM 12017 O O . ASP B 1 701 ? 51.017 -9.295 -13.081 1.00 8.90 700 ASP B O 1
ATOM 12022 N N . ALA B 1 702 ? 49.163 -8.571 -12.014 1.00 8.13 701 ALA B N 1
ATOM 12023 C CA . ALA B 1 702 ? 48.680 -7.773 -13.136 1.00 8.08 701 ALA B CA 1
ATOM 12024 C C . ALA B 1 702 ? 49.582 -6.568 -13.408 1.00 7.96 701 ALA B C 1
ATOM 12025 O O . ALA B 1 702 ? 49.843 -6.231 -14.568 1.00 8.07 701 ALA B O 1
ATOM 12027 N N . ALA B 1 703 ? 50.056 -5.918 -12.345 1.00 7.62 702 ALA B N 1
ATOM 12028 C CA . ALA B 1 703 ? 50.978 -4.793 -12.495 1.00 7.42 702 ALA B CA 1
ATOM 12029 C C . ALA B 1 703 ? 52.302 -5.233 -13.114 1.00 7.55 702 ALA B C 1
ATOM 12030 O O . ALA B 1 703 ? 52.851 -4.532 -13.968 1.00 7.16 702 ALA B O 1
ATOM 12032 N N . LYS B 1 704 ? 52.803 -6.395 -12.701 1.00 7.79 703 LYS B N 1
ATOM 12033 C CA . LYS B 1 704 ? 54.018 -6.944 -13.293 1.00 8.13 703 LYS B CA 1
ATOM 12034 C C . LYS B 1 704 ? 53.821 -7.228 -14.784 1.00 7.95 703 LYS B C 1
ATOM 12035 O O . LYS B 1 704 ? 54.701 -6.943 -15.594 1.00 7.96 703 LYS B O 1
ATOM 12041 N N . THR B 1 705 ? 52.658 -7.765 -15.140 1.00 7.95 704 THR B N 1
ATOM 12042 C CA . THR B 1 705 ? 52.319 -7.988 -16.543 1.00 8.36 704 THR B CA 1
ATOM 12043 C C . THR B 1 705 ? 52.326 -6.665 -17.314 1.00 8.09 704 THR B C 1
ATOM 12044 O O . THR B 1 705 ? 52.952 -6.558 -18.373 1.00 8.04 704 THR B O 1
ATOM 12048 N N . SER B 1 706 ? 51.659 -5.651 -16.761 1.00 7.66 705 SER B N 1
ATOM 12049 C CA . SER B 1 706 ? 51.641 -4.316 -17.362 1.00 7.36 705 SER B CA 1
ATOM 12050 C C . SER B 1 706 ? 53.049 -3.749 -17.550 1.00 7.53 705 SER B C 1
ATOM 12051 O O . SER B 1 706 ? 53.370 -3.197 -18.611 1.00 7.33 705 SER B O 1
ATOM 12054 N N . LEU B 1 707 ? 53.880 -3.874 -16.516 1.00 7.44 706 LEU B N 1
ATOM 12055 C CA . LEU B 1 707 ? 55.259 -3.410 -16.572 1.00 7.73 706 LEU B CA 1
ATOM 12056 C C . LEU B 1 707 ? 56.078 -4.132 -17.634 1.00 8.09 706 LEU B C 1
ATOM 12057 O O . LEU B 1 707 ? 56.875 -3.508 -18.327 1.00 8.13 706 LEU B O 1
ATOM 12062 N N . ARG B 1 708 ? 55.889 -5.444 -17.761 1.00 8.35 707 ARG B N 1
ATOM 12063 C CA . ARG B 1 708 ? 56.658 -6.214 -18.739 1.00 9.55 707 ARG B CA 1
ATOM 12064 C C . ARG B 1 708 ? 56.362 -5.743 -20.159 1.00 9.22 707 ARG B C 1
ATOM 12065 O O . ARG B 1 708 ? 57.284 -5.535 -20.948 1.00 9.84 707 ARG B O 1
ATOM 12073 N N . TYR B 1 709 ? 55.082 -5.560 -20.479 1.00 9.12 708 TYR B N 1
ATOM 12074 C CA . TYR B 1 709 ? 54.704 -5.057 -21.797 1.00 9.47 708 TYR B CA 1
ATOM 12075 C C . TYR B 1 709 ? 55.300 -3.677 -22.061 1.00 9.30 708 TYR B C 1
ATOM 12076 O O . TYR B 1 709 ? 55.771 -3.404 -23.168 1.00 9.51 708 TYR B O 1
ATOM 12085 N N . ARG B 1 710 ? 55.285 -2.808 -21.053 1.00 8.84 709 ARG B N 1
ATOM 12086 C CA . ARG B 1 710 ? 55.807 -1.450 -21.225 1.00 8.85 709 ARG B CA 1
ATOM 12087 C C . ARG B 1 710 ? 57.325 -1.389 -21.335 1.00 9.26 709 ARG B C 1
ATOM 12088 O O . ARG B 1 710 ? 57.855 -0.530 -22.036 1.00 10.42 709 ARG B O 1
ATOM 12096 N N . CYS B 1 711 ? 58.015 -2.292 -20.641 1.00 9.32 710 CYS B N 1
ATOM 12097 C CA . CYS B 1 711 ? 59.452 -2.145 -20.396 1.00 9.74 710 CYS B CA 1
ATOM 12098 C C . CYS B 1 711 ? 60.370 -3.047 -21.224 1.00 10.18 710 CYS B C 1
ATOM 12099 O O . CYS B 1 711 ? 61.587 -2.846 -21.231 1.00 10.30 710 CYS B O 1
ATOM 12102 N N . PHE B 1 712 ? 59.788 -4.031 -21.906 1.00 11.00 711 PHE B N 1
ATOM 12103 C CA . PHE B 1 712 ? 60.551 -5.002 -22.692 1.00 12.05 711 PHE B CA 1
ATOM 12104 C C . PHE B 1 712 ? 60.198 -4.937 -24.175 1.00 12.96 711 PHE B C 1
ATOM 12105 O O . PHE B 1 712 ? 59.048 -4.682 -24.543 1.00 13.19 711 PHE B O 1
ATOM 12113 N N . LYS B 1 713 ? 61.201 -5.164 -25.019 1.00 13.90 712 LYS B N 1
ATOM 12114 C CA . LYS B 1 713 ? 60.988 -5.427 -26.436 1.00 15.59 712 LYS B CA 1
ATOM 12115 C C . LYS B 1 713 ? 61.420 -6.870 -26.609 1.00 15.99 712 LYS B C 1
ATOM 12116 O O . LYS B 1 713 ? 62.610 -7.182 -26.512 1.00 16.26 712 LYS B O 1
ATOM 12122 N N . GLY B 1 714 ? 60.447 -7.752 -26.825 1.00 16.67 713 GLY B N 1
ATOM 12123 C CA . GLY B 1 714 ? 60.684 -9.187 -26.733 1.00 17.29 713 GLY B CA 1
ATOM 12124 C C . GLY B 1 714 ? 61.092 -9.529 -25.312 1.00 17.65 713 GLY B C 1
ATOM 12125 O O . GLY B 1 714 ? 60.410 -9.152 -24.354 1.00 18.08 713 GLY B O 1
ATOM 12126 N N . ASN B 1 715 ? 62.221 -10.217 -25.175 1.00 17.76 714 ASN B N 1
ATOM 12127 C CA . ASN B 1 715 ? 62.760 -10.565 -23.864 1.00 17.68 714 ASN B CA 1
ATOM 12128 C C . ASN B 1 715 ? 63.871 -9.623 -23.400 1.00 16.78 714 ASN B C 1
ATOM 12129 O O . ASN B 1 715 ? 64.554 -9.901 -22.414 1.00 17.30 714 ASN B O 1
ATOM 12134 N N . VAL B 1 716 ? 64.036 -8.503 -24.104 1.00 15.42 715 VAL B N 1
ATOM 12135 C CA . VAL B 1 716 ? 65.115 -7.557 -23.811 1.00 14.26 715 VAL B CA 1
ATOM 12136 C C . VAL B 1 716 ? 64.589 -6.324 -23.070 1.00 13.15 715 VAL B C 1
ATOM 12137 O O . VAL B 1 716 ? 63.779 -5.565 -23.607 1.00 12.71 715 VAL B O 1
ATOM 12141 N N . LEU B 1 717 ? 65.055 -6.139 -21.835 1.00 12.11 716 LEU B N 1
ATOM 12142 C CA . LEU B 1 717 ? 64.713 -4.961 -21.040 1.00 11.61 716 LEU B CA 1
ATOM 12143 C C . LEU B 1 717 ? 65.234 -3.709 -21.733 1.00 11.54 716 LEU B C 1
ATOM 12144 O O . LEU B 1 717 ? 66.408 -3.635 -22.111 1.00 11.54 716 LEU B O 1
ATOM 12149 N N . GLN B 1 718 ? 64.354 -2.726 -21.898 1.00 11.24 717 GLN B N 1
ATOM 12150 C CA . GLN B 1 718 ? 64.695 -1.516 -22.638 1.00 11.40 717 GLN B CA 1
ATOM 12151 C C . GLN B 1 718 ? 65.199 -0.385 -21.753 1.00 11.35 717 GLN B C 1
ATOM 12152 O O . GLN B 1 718 ? 64.726 -0.183 -20.627 1.00 11.93 717 GLN B O 1
ATOM 12158 N N . SER B 1 719 ? 66.170 0.346 -22.284 1.00 11.51 718 SER B N 1
ATOM 12159 C CA . SER B 1 719 ? 66.651 1.559 -21.657 1.00 11.65 718 SER B CA 1
ATOM 12160 C C . SER B 1 719 ? 65.591 2.653 -21.723 1.00 11.05 718 SER B C 1
ATOM 12161 O O . SER B 1 719 ? 64.680 2.618 -22.555 1.00 11.38 718 SER B O 1
ATOM 12164 N N . ASN B 1 720 ? 65.700 3.608 -20.812 1.00 10.47 719 ASN B N 1
ATOM 12165 C CA . ASN B 1 720 ? 64.992 4.863 -20.948 1.00 9.70 719 ASN B CA 1
ATOM 12166 C C . ASN B 1 720 ? 65.773 5.940 -20.206 1.00 9.28 719 ASN B C 1
ATOM 12167 O O . ASN B 1 720 ? 66.880 5.691 -19.713 1.00 9.09 719 ASN B O 1
ATOM 12172 N N . THR B 1 721 ? 65.206 7.137 -20.137 1.00 8.82 720 THR B N 1
ATOM 12173 C CA . THR B 1 721 ? 65.927 8.305 -19.652 1.00 8.52 720 THR B CA 1
ATOM 12174 C C . THR B 1 721 ? 65.039 9.142 -18.750 1.00 7.95 720 THR B C 1
ATOM 12175 O O . THR B 1 721 ? 63.813 8.955 -18.713 1.00 8.25 720 THR B O 1
ATOM 12179 N N . GLY B 1 722 ? 65.662 10.059 -18.020 1.00 8.23 721 GLY B N 1
ATOM 12180 C CA . GLY B 1 722 ? 64.941 11.074 -17.263 1.00 7.84 721 GLY B CA 1
ATOM 12181 C C . GLY B 1 722 ? 63.862 10.524 -16.354 1.00 7.43 721 GLY B C 1
ATOM 12182 O O . GLY B 1 722 ? 6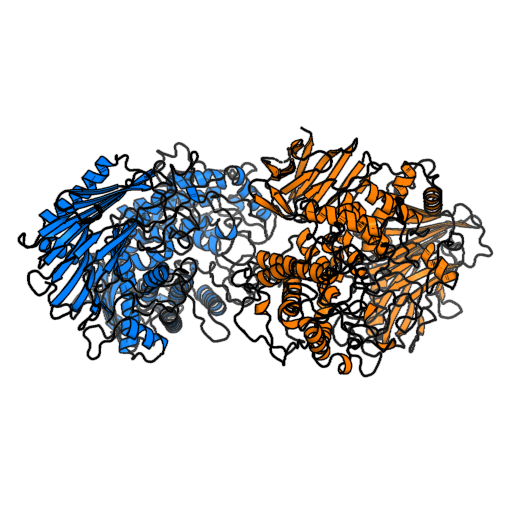4.062 9.517 -15.670 1.00 8.08 721 GLY B O 1
ATOM 12183 N N . TRP B 1 723 ? 62.706 11.186 -16.351 1.00 7.59 722 TRP B N 1
ATOM 12184 C CA . TRP B 1 723 ? 61.617 10.794 -15.453 1.00 7.75 722 TRP B CA 1
ATOM 12185 C C . TRP B 1 723 ? 61.141 9.362 -15.718 1.00 7.41 722 TRP B C 1
ATOM 12186 O O . TRP B 1 723 ? 60.680 8.683 -14.796 1.00 7.60 722 TRP B O 1
ATOM 12197 N N . ALA B 1 724 ? 61.247 8.896 -16.963 1.00 7.45 723 ALA B N 1
ATOM 12198 C CA . ALA B 1 724 ? 60.698 7.587 -17.316 1.00 7.59 723 ALA B CA 1
ATOM 12199 C C . ALA B 1 724 ? 61.504 6.474 -16.661 1.00 7.65 723 ALA B C 1
ATOM 12200 O O . ALA B 1 724 ? 60.938 5.558 -16.061 1.00 7.67 723 ALA B O 1
ATOM 12202 N N . ILE B 1 725 ? 62.827 6.556 -16.751 1.00 7.99 724 ILE B N 1
ATOM 12203 C CA . ILE B 1 725 ? 63.654 5.556 -16.094 1.00 8.59 724 ILE B CA 1
ATOM 12204 C C . ILE B 1 725 ? 63.534 5.652 -14.563 1.00 8.26 724 ILE B C 1
ATOM 12205 O O . ILE B 1 725 ? 63.483 4.626 -13.883 1.00 8.26 724 ILE B O 1
ATOM 12210 N N . GLY B 1 726 ? 63.451 6.871 -14.032 1.00 8.31 725 GLY B N 1
ATOM 12211 C CA . GLY B 1 726 ? 63.247 7.059 -12.595 1.00 7.83 725 GLY B CA 1
ATOM 12212 C C . GLY B 1 726 ? 61.967 6.396 -12.114 1.00 7.34 725 GLY B C 1
ATOM 12213 O O . GLY B 1 726 ? 61.961 5.689 -11.102 1.00 8.02 725 GLY B O 1
ATOM 12214 N N . GLN B 1 727 ? 60.879 6.609 -12.849 1.00 7.21 726 GLN B N 1
ATOM 12215 C CA . GLN B 1 727 ? 59.606 5.983 -12.514 1.00 6.95 726 GLN B CA 1
ATOM 12216 C C . GLN B 1 727 ? 59.687 4.460 -12.586 1.00 6.55 726 GLN B C 1
ATOM 12217 O O . GLN B 1 727 ? 59.189 3.754 -11.702 1.00 6.70 726 GLN B O 1
ATOM 12223 N N . ARG B 1 728 ? 60.319 3.949 -13.637 1.00 6.63 727 ARG B N 1
ATOM 12224 C CA . ARG B 1 728 ? 60.411 2.505 -13.829 1.00 6.85 727 ARG B CA 1
ATOM 12225 C C . ARG B 1 728 ? 61.218 1.816 -12.737 1.00 6.70 727 ARG B C 1
ATOM 12226 O O . ARG B 1 728 ? 60.834 0.746 -12.272 1.00 6.83 727 ARG B O 1
ATOM 12234 N N . ILE B 1 729 ? 62.325 2.424 -12.314 1.00 6.98 728 ILE B N 1
ATOM 12235 C CA . ILE B 1 729 ? 63.109 1.868 -11.214 1.00 6.81 728 ILE B CA 1
ATOM 12236 C C . ILE B 1 729 ? 62.243 1.728 -9.955 1.00 6.45 728 ILE B C 1
ATOM 12237 O O . ILE B 1 729 ? 62.185 0.664 -9.342 1.00 6.62 728 ILE B O 1
ATOM 12242 N N . ASN B 1 730 ? 61.564 2.806 -9.577 1.00 6.14 729 ASN B N 1
ATOM 12243 C CA . ASN B 1 730 ? 60.736 2.792 -8.369 1.00 6.02 729 ASN B CA 1
ATOM 12244 C C . ASN B 1 730 ? 59.555 1.828 -8.464 1.00 5.97 729 ASN B C 1
ATOM 12245 O O . ASN B 1 730 ? 59.223 1.144 -7.492 1.00 6.11 729 ASN B O 1
ATOM 12250 N N . SER B 1 731 ? 58.940 1.764 -9.644 1.00 5.89 730 SER B N 1
ATOM 12251 C CA . SER B 1 731 ? 57.802 0.876 -9.880 1.00 6.32 730 SER B CA 1
ATOM 12252 C C . SER B 1 731 ? 58.215 -0.583 -9.764 1.00 6.00 730 SER B C 1
ATOM 12253 O O . SER B 1 731 ? 57.566 -1.370 -9.071 1.00 6.04 730 SER B O 1
ATOM 12256 N N . TRP B 1 732 ? 59.310 -0.940 -10.424 1.00 6.46 731 TRP B N 1
ATOM 12257 C CA . TRP B 1 732 ? 59.815 -2.296 -10.326 1.00 6.50 731 TRP B CA 1
ATOM 12258 C C . TRP B 1 732 ? 60.260 -2.655 -8.906 1.00 6.29 731 TRP B C 1
ATOM 12259 O O . TRP B 1 732 ? 60.056 -3.783 -8.474 1.00 6.55 731 TRP B O 1
ATOM 12270 N N . ALA B 1 733 ? 60.823 -1.707 -8.158 1.00 5.91 732 ALA B N 1
ATOM 12271 C CA . ALA B 1 733 ? 61.207 -1.990 -6.770 1.00 6.24 732 ALA B CA 1
ATOM 12272 C C . ALA B 1 733 ? 59.999 -2.469 -5.959 1.00 5.86 732 ALA B C 1
ATOM 12273 O O . ALA B 1 733 ? 60.096 -3.422 -5.186 1.00 5.98 732 ALA B O 1
ATOM 12275 N N . ARG B 1 734 ? 58.851 -1.823 -6.159 1.00 6.01 733 ARG B N 1
ATOM 12276 C CA . ARG B 1 734 ? 57.629 -2.170 -5.434 1.00 6.21 733 ARG B CA 1
ATOM 12277 C C . ARG B 1 734 ? 57.131 -3.587 -5.726 1.00 6.27 733 ARG B C 1
ATOM 12278 O O . ARG B 1 734 ? 56.395 -4.158 -4.919 1.00 6.08 733 ARG B O 1
ATOM 12286 N N . THR B 1 735 ? 57.536 -4.154 -6.864 1.00 6.25 734 THR B N 1
ATOM 12287 C CA . THR B 1 735 ? 57.143 -5.519 -7.235 1.00 6.87 734 THR B CA 1
ATOM 12288 C C . THR B 1 735 ? 57.917 -6.592 -6.480 1.00 7.01 734 THR B C 1
ATOM 12289 O O . THR B 1 735 ? 57.523 -7.761 -6.499 1.00 7.20 734 THR B O 1
ATOM 12293 N N . GLY B 1 736 ? 59.035 -6.213 -5.864 1.00 6.76 735 GLY B N 1
ATOM 12294 C CA . GLY B 1 736 ? 59.921 -7.183 -5.225 1.00 7.36 735 GLY B CA 1
ATOM 12295 C C . GLY B 1 736 ? 60.969 -7.780 -6.148 1.00 7.40 735 GLY B C 1
ATOM 12296 O O . GLY B 1 736 ? 61.834 -8.533 -5.689 1.00 7.77 735 GLY B O 1
ATOM 12297 N N . ASP B 1 737 ? 60.907 -7.451 -7.439 1.00 7.58 736 ASP B N 1
ATOM 12298 C CA . ASP B 1 737 ? 61.880 -7.969 -8.400 1.00 7.80 736 ASP B CA 1
ATOM 12299 C C . ASP B 1 737 ? 63.125 -7.079 -8.413 1.00 7.60 736 ASP B C 1
ATOM 12300 O O . ASP B 1 737 ? 63.264 -6.168 -9.234 1.00 7.69 736 ASP B O 1
ATOM 12305 N N . GLY B 1 738 ? 64.025 -7.364 -7.479 1.00 7.99 737 GLY B N 1
ATOM 12306 C CA . GLY B 1 738 ? 65.264 -6.617 -7.345 1.00 8.03 737 GLY B CA 1
ATOM 12307 C C . GLY B 1 738 ? 66.193 -6.728 -8.536 1.00 8.02 737 GLY B C 1
ATOM 12308 O O . GLY B 1 738 ? 66.928 -5.788 -8.830 1.00 8.14 737 GLY B O 1
ATOM 12309 N N . ASN B 1 739 ? 66.174 -7.873 -9.216 1.00 7.88 738 ASN B N 1
ATOM 12310 C CA . ASN B 1 739 ? 67.040 -8.068 -10.376 1.00 8.22 738 ASN B CA 1
ATOM 12311 C C . ASN B 1 739 ? 66.673 -7.147 -11.531 1.00 8.27 738 ASN B C 1
ATOM 12312 O O . ASN B 1 739 ? 67.537 -6.475 -12.088 1.00 8.66 738 ASN B O 1
ATOM 12317 N N . THR B 1 740 ? 65.388 -7.096 -11.865 1.00 8.12 739 THR B N 1
ATOM 12318 C CA . THR B 1 740 ? 64.926 -6.202 -12.923 1.00 7.99 739 THR B CA 1
ATOM 12319 C C . THR B 1 740 ? 65.125 -4.741 -12.510 1.00 7.91 739 THR B C 1
ATOM 12320 O O . THR B 1 740 ? 65.542 -3.916 -13.321 1.00 8.11 739 THR B O 1
ATOM 12324 N N . THR B 1 741 ? 64.843 -4.429 -11.244 1.00 7.75 740 THR B N 1
ATOM 12325 C CA . THR B 1 741 ? 65.030 -3.073 -10.724 1.00 7.87 740 THR B CA 1
ATOM 12326 C C . THR B 1 741 ? 66.488 -2.648 -10.893 1.00 7.95 740 THR B C 1
ATOM 12327 O O . THR B 1 741 ? 66.772 -1.564 -11.414 1.00 8.04 740 THR B O 1
ATOM 12331 N N . TYR B 1 742 ? 67.408 -3.520 -10.483 1.00 8.11 741 TYR B N 1
ATOM 12332 C CA . TYR B 1 742 ? 68.828 -3.236 -10.615 1.00 8.16 741 TYR B CA 1
ATOM 12333 C C . TYR B 1 742 ? 69.236 -3.055 -12.078 1.00 8.09 741 TYR B C 1
ATOM 12334 O O . TYR B 1 742 ? 70.021 -2.167 -12.412 1.00 7.89 741 TYR B O 1
ATOM 12343 N N . GLN B 1 743 ? 68.705 -3.903 -12.949 1.00 7.80 742 GLN B N 1
ATOM 12344 C CA . GLN B 1 743 ? 69.004 -3.777 -14.373 1.00 8.44 742 GLN B CA 1
ATOM 12345 C C . GLN B 1 743 ? 68.585 -2.412 -14.926 1.00 7.82 742 GLN B C 1
ATOM 12346 O O . GLN B 1 743 ? 69.248 -1.859 -15.811 1.00 7.86 742 GLN B O 1
ATOM 12352 N N . LEU B 1 744 ? 67.497 -1.862 -14.390 1.00 7.64 743 LEU B N 1
ATOM 12353 C CA . LEU B 1 744 ? 67.068 -0.518 -14.769 1.00 7.92 743 LEU B CA 1
ATOM 12354 C C . LEU B 1 744 ? 68.003 0.565 -14.234 1.00 7.95 743 LEU B C 1
ATOM 12355 O O . LEU B 1 744 ? 68.251 1.555 -14.923 1.00 7.76 743 LEU B O 1
ATOM 12360 N N . VAL B 1 745 ? 68.519 0.385 -13.019 1.00 7.95 744 VAL B N 1
ATOM 12361 C CA . VAL B 1 745 ? 69.533 1.293 -12.478 1.00 8.20 744 VAL B CA 1
ATOM 12362 C C . VAL B 1 745 ? 70.768 1.288 -13.387 1.00 7.86 744 VAL B C 1
ATOM 12363 O O . VAL B 1 745 ? 71.290 2.336 -13.759 1.00 7.80 744 VAL B O 1
ATOM 12367 N N . GLU B 1 746 ? 71.212 0.093 -13.765 1.00 8.10 745 GLU B N 1
ATOM 12368 C CA . GLU B 1 746 ? 72.327 -0.084 -14.693 1.00 8.70 745 GLU B CA 1
ATOM 12369 C C . GLU B 1 746 ? 72.085 0.688 -15.987 1.00 8.15 745 GLU B C 1
ATOM 12370 O O . GLU B 1 746 ? 72.973 1.386 -16.484 1.00 8.28 745 GLU B O 1
ATOM 12376 N N . LEU B 1 747 ? 70.874 0.570 -16.521 1.00 7.71 746 LEU B N 1
ATOM 12377 C CA . LEU B 1 747 ? 70.532 1.247 -17.765 1.00 7.85 746 LEU B CA 1
ATOM 12378 C C . LEU B 1 747 ? 70.496 2.764 -17.615 1.00 7.40 746 LEU B C 1
ATOM 12379 O O . LEU B 1 747 ? 70.922 3.480 -18.525 1.00 7.58 746 LEU B O 1
ATOM 12384 N N . GLN B 1 748 ? 70.019 3.255 -16.469 1.00 7.17 747 GLN B N 1
ATOM 12385 C CA . GLN B 1 748 ? 70.045 4.693 -16.204 1.00 7.22 747 GLN B CA 1
ATOM 12386 C C . GLN B 1 748 ? 71.480 5.210 -16.185 1.00 7.08 747 GLN B C 1
ATOM 12387 O O . GLN B 1 748 ? 71.786 6.251 -16.765 1.00 7.46 747 GLN B O 1
ATOM 12393 N N . LEU B 1 749 ? 72.363 4.474 -15.517 1.00 7.33 748 LEU B N 1
ATOM 12394 C CA . LEU B 1 749 ? 73.752 4.889 -15.416 1.00 8.05 748 LEU B CA 1
ATOM 12395 C C . LEU B 1 749 ? 74.446 4.860 -16.771 1.00 7.93 748 LEU B C 1
ATOM 12396 O O . LEU B 1 749 ? 75.259 5.731 -17.062 1.00 8.35 748 LEU B O 1
ATOM 12401 N N . LYS B 1 750 ? 74.107 3.884 -17.607 1.00 8.25 749 LYS B N 1
ATOM 12402 C CA . LYS B 1 750 ? 74.723 3.771 -18.933 1.00 8.55 749 LYS B CA 1
ATOM 12403 C C . LYS B 1 750 ? 74.173 4.770 -19.950 1.00 8.50 749 LYS B C 1
ATOM 12404 O O . LYS B 1 750 ? 74.901 5.221 -20.844 1.00 8.71 749 LYS B O 1
ATOM 12410 N N . ASN B 1 751 ? 72.896 5.121 -19.809 1.00 8.46 750 ASN B N 1
ATOM 12411 C CA . ASN B 1 751 ? 72.180 5.822 -20.874 1.00 8.74 750 ASN B CA 1
ATOM 12412 C C . ASN B 1 751 ? 71.522 7.140 -20.480 1.00 8.18 750 ASN B C 1
ATOM 12413 O O . ASN B 1 751 ? 70.877 7.778 -21.316 1.00 8.39 750 ASN B O 1
ATOM 12418 N N . ALA B 1 752 ? 71.672 7.555 -19.226 1.00 7.36 751 ALA B N 1
ATOM 12419 C CA . ALA B 1 752 ? 70.968 8.751 -18.764 1.00 7.27 751 ALA B CA 1
ATOM 12420 C C . ALA B 1 752 ? 71.735 9.574 -17.731 1.00 7.12 751 ALA B C 1
ATOM 12421 O O . ALA B 1 752 ? 71.143 10.368 -16.997 1.00 7.20 751 ALA B O 1
ATOM 12423 N N . MET B 1 753 ? 73.056 9.404 -17.701 1.00 7.21 752 MET B N 1
ATOM 12424 C CA . MET B 1 753 ? 73.919 10.183 -16.819 1.00 7.55 752 MET B CA 1
ATOM 12425 C C . MET B 1 753 ? 75.036 10.858 -17.607 1.00 7.43 752 MET B C 1
ATOM 12426 O O . MET B 1 753 ? 75.764 10.196 -18.357 1.00 7.44 752 MET B O 1
ATOM 12431 N N . TYR B 1 754 ? 75.178 12.168 -17.437 1.00 7.00 753 TYR B N 1
ATOM 12432 C CA . TYR B 1 754 ? 76.300 12.890 -18.019 1.00 6.97 753 TYR B CA 1
ATOM 12433 C C . TYR B 1 754 ? 77.553 12.670 -17.166 1.00 6.87 753 TYR B C 1
ATOM 12434 O O . TYR B 1 754 ? 77.482 12.061 -16.095 1.00 6.95 753 TYR B O 1
ATOM 12443 N N . ALA B 1 755 ? 78.695 13.177 -17.631 1.00 7.35 754 ALA B N 1
ATOM 12444 C CA . ALA B 1 755 ? 79.984 13.000 -16.944 1.00 7.58 754 ALA B CA 1
ATOM 12445 C C . ALA B 1 755 ? 80.025 13.582 -15.536 1.00 7.69 754 ALA B C 1
ATOM 12446 O O . ALA B 1 755 ? 80.783 13.100 -14.691 1.00 7.83 754 ALA B O 1
ATOM 12448 N N . ASN B 1 756 ? 79.217 14.618 -15.296 1.00 6.99 755 ASN B N 1
ATOM 12449 C CA . ASN B 1 756 ? 79.058 15.223 -13.972 1.00 6.82 755 ASN B CA 1
ATOM 12450 C C . ASN B 1 756 ? 77.950 14.560 -13.142 1.00 6.48 755 ASN B C 1
ATOM 12451 O O . ASN B 1 756 ? 77.543 15.087 -12.107 1.00 6.72 755 ASN B O 1
ATOM 12456 N N . LEU B 1 757 ? 77.465 13.418 -13.631 1.00 6.69 756 LEU B N 1
ATOM 12457 C CA . LEU B 1 757 ? 76.395 12.629 -13.007 1.00 6.77 756 LEU B CA 1
ATOM 12458 C C . LEU B 1 757 ? 75.039 13.331 -12.933 1.00 6.76 756 LEU B C 1
ATOM 12459 O O . LEU B 1 757 ? 74.158 12.905 -12.177 1.00 6.76 756 LEU B O 1
ATOM 12464 N N . PHE B 1 758 ? 74.853 14.377 -13.737 1.00 6.79 757 PHE B N 1
ATOM 12465 C CA . PHE B 1 758 ? 73.516 14.911 -13.958 1.00 6.88 757 PHE B CA 1
ATOM 12466 C C . PHE B 1 758 ? 72.704 13.923 -14.793 1.00 6.64 757 PHE B C 1
ATOM 12467 O O . PHE B 1 758 ? 73.155 13.431 -15.835 1.00 7.04 757 PHE B O 1
ATOM 12475 N N . ASP B 1 759 ? 71.497 13.633 -14.316 1.00 6.26 758 ASP B N 1
ATOM 12476 C CA . ASP B 1 759 ? 70.530 12.837 -15.059 1.00 6.19 758 ASP B CA 1
ATOM 12477 C C . ASP B 1 759 ? 70.102 13.589 -16.302 1.00 5.90 758 ASP B C 1
ATOM 12478 O O . ASP B 1 759 ? 69.956 14.820 -16.268 1.00 5.93 758 ASP B O 1
ATOM 12483 N N . TYR B 1 760 ? 69.880 12.854 -17.385 1.00 6.08 759 TYR B N 1
ATOM 12484 C CA . TYR B 1 760 ? 69.397 13.482 -18.598 1.00 6.65 759 TYR B CA 1
ATOM 12485 C C . TYR B 1 760 ? 68.221 12.794 -19.254 1.00 6.89 759 TYR B C 1
ATOM 12486 O O . TYR B 1 760 ? 68.011 11.588 -19.111 1.00 7.01 759 TYR B O 1
ATOM 12495 N N . HIS B 1 761 ? 67.465 13.617 -19.971 1.00 6.86 760 HIS B N 1
ATOM 12496 C CA . HIS B 1 761 ? 66.251 13.239 -20.665 1.00 7.35 760 HIS B CA 1
ATOM 12497 C C . HIS B 1 761 ? 66.472 12.803 -22.140 1.00 7.18 760 HIS B C 1
ATOM 12498 O O . HIS B 1 761 ? 65.813 11.872 -22.574 1.00 7.46 760 HIS B O 1
ATOM 12505 N N . ALA B 1 762 ? 67.340 13.434 -22.948 1.00 7.30 761 ALA B N 1
ATOM 12506 C CA . ALA B 1 762 ? 68.061 14.691 -22.730 1.00 7.39 761 ALA B CA 1
ATOM 12507 C C . ALA B 1 762 ? 67.105 15.885 -22.905 1.00 7.08 761 ALA B C 1
ATOM 12508 O O . ALA B 1 762 ? 66.015 15.716 -23.45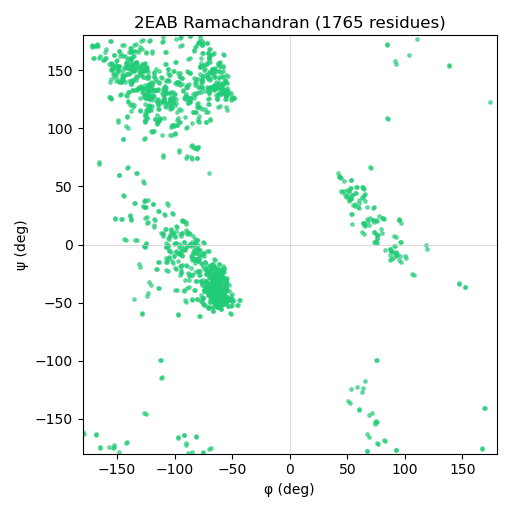1 1.00 7.41 761 ALA B O 1
ATOM 12510 N N . PRO B 1 763 ? 67.496 17.095 -22.454 1.00 6.98 762 PRO B N 1
ATOM 12511 C CA . PRO B 1 763 ? 68.733 17.490 -21.793 1.00 6.74 762 PRO B CA 1
ATOM 12512 C C . PRO B 1 763 ? 68.721 17.173 -20.290 1.00 6.31 762 PRO B C 1
ATOM 12513 O O . PRO B 1 763 ? 67.879 16.396 -19.821 1.00 6.20 762 PRO B O 1
ATOM 12517 N N . PHE B 1 764 ? 69.651 17.767 -19.550 1.00 6.30 763 PHE B N 1
ATOM 12518 C CA . PHE B 1 764 ? 69.698 17.633 -18.096 1.00 6.50 763 PHE B CA 1
ATOM 12519 C C . PHE B 1 764 ? 68.325 17.877 -17.485 1.00 6.09 763 PHE B C 1
ATOM 12520 O O . PHE B 1 764 ? 67.695 18.904 -17.753 1.00 6.01 763 PHE B O 1
ATOM 12528 N N . GLN B 1 765 ? 67.875 16.909 -16.686 1.00 5.70 764 GLN B N 1
ATOM 12529 C CA . GLN B 1 765 ? 66.650 16.999 -15.897 1.00 5.81 764 GLN B CA 1
ATOM 12530 C C . GLN B 1 765 ? 66.971 16.351 -14.564 1.00 5.59 764 GLN B C 1
ATOM 12531 O O . GLN B 1 765 ? 67.389 15.188 -14.518 1.00 5.85 764 GLN B O 1
ATOM 12537 N N . ILE B 1 766 ? 66.787 17.089 -13.480 1.00 5.23 765 ILE B N 1
ATOM 12538 C CA . ILE B 1 766 ? 67.197 16.595 -12.171 1.00 5.41 765 ILE B CA 1
ATOM 12539 C C . ILE B 1 766 ? 66.280 15.501 -11.615 1.00 5.18 765 ILE B C 1
ATOM 12540 O O . ILE B 1 766 ? 66.687 14.730 -10.740 1.00 5.25 765 ILE B O 1
ATOM 12545 N N . ASP B 1 767 ? 65.048 15.428 -12.121 1.00 5.18 766 ASP B N 1
ATOM 12546 C CA . ASP B 1 767 ? 64.075 14.444 -11.638 1.00 5.17 766 ASP B CA 1
ATOM 12547 C C . ASP B 1 767 ? 64.685 13.049 -11.476 1.00 5.03 766 ASP B C 1
ATOM 12548 O O . ASP B 1 767 ? 64.598 12.449 -10.399 1.00 5.36 766 ASP B O 1
ATOM 12553 N N . GLY B 1 768 ? 65.336 12.553 -12.529 1.00 5.24 767 GLY B N 1
ATOM 12554 C CA . GLY B 1 768 ? 65.923 11.215 -12.514 1.00 5.82 767 GLY B CA 1
ATOM 12555 C C . GLY B 1 768 ? 67.032 11.014 -11.494 1.00 5.60 767 GLY B C 1
ATOM 12556 O O . GLY B 1 768 ? 67.257 9.882 -11.043 1.00 5.77 767 GLY B O 1
ATOM 12557 N N . ASN B 1 769 ? 67.739 12.086 -11.133 1.00 5.68 768 ASN B N 1
ATOM 12558 C CA . ASN B 1 769 ? 68.720 12.002 -10.052 1.00 5.70 768 ASN B CA 1
ATOM 12559 C C . ASN B 1 769 ? 68.020 11.649 -8.752 1.00 5.35 768 ASN B C 1
ATOM 12560 O O . ASN B 1 769 ? 68.447 10.748 -8.027 1.00 6.14 768 ASN B O 1
ATOM 12565 N N . PHE B 1 770 ? 66.929 12.358 -8.470 1.00 5.44 769 PHE B N 1
ATOM 12566 C CA . PHE B 1 770 ? 66.149 12.110 -7.266 1.00 5.62 769 PHE B CA 1
ATOM 12567 C C . PHE B 1 770 ? 65.430 10.764 -7.329 1.00 5.68 769 PHE B C 1
ATOM 12568 O O . PHE B 1 770 ? 65.321 10.057 -6.323 1.00 5.64 769 PHE B O 1
ATOM 12576 N N . GLY B 1 771 ? 64.965 10.402 -8.520 1.00 5.47 770 GLY B N 1
ATOM 12577 C CA . GLY B 1 771 ? 64.318 9.112 -8.738 1.00 5.65 770 GLY B CA 1
ATOM 12578 C C . GLY B 1 771 ? 65.255 7.942 -8.495 1.00 5.56 770 GLY B C 1
ATOM 12579 O O . GLY B 1 771 ? 64.837 6.912 -7.966 1.00 5.53 770 GLY B O 1
ATOM 12580 N N . ASN B 1 772 ? 66.522 8.094 -8.864 1.00 5.66 771 ASN B N 1
ATOM 12581 C CA . ASN B 1 772 ? 67.510 7.060 -8.606 1.00 6.02 771 ASN B CA 1
ATOM 12582 C C . ASN B 1 772 ? 67.652 6.811 -7.101 1.00 5.65 771 ASN B C 1
ATOM 12583 O O . ASN B 1 772 ? 67.558 5.669 -6.640 1.00 5.61 771 ASN B O 1
ATOM 12588 N N . THR B 1 773 ? 67.856 7.880 -6.336 1.00 5.99 772 THR B N 1
ATOM 12589 C CA . THR B 1 773 ? 68.010 7.769 -4.889 1.00 6.23 772 THR B CA 1
ATOM 12590 C C . THR B 1 773 ? 66.787 7.097 -4.267 1.00 5.72 772 THR B C 1
ATOM 12591 O O . THR B 1 773 ? 66.917 6.198 -3.427 1.00 5.89 772 THR B O 1
ATOM 12595 N N . SER B 1 774 ? 65.598 7.510 -4.695 1.00 5.44 773 SER B N 1
ATOM 12596 C CA . SER B 1 774 ? 64.377 6.902 -4.185 1.00 5.45 773 SER B CA 1
ATOM 12597 C C . SER B 1 774 ? 64.303 5.418 -4.539 1.00 5.22 773 SER B C 1
ATOM 12598 O O . SER B 1 774 ? 63.928 4.600 -3.702 1.00 5.27 773 SER B O 1
ATOM 12601 N N . GLY B 1 775 ? 64.677 5.071 -5.767 1.00 5.54 774 GLY B N 1
ATOM 12602 C CA . GLY B 1 775 ? 64.592 3.697 -6.238 1.00 5.97 774 GLY B CA 1
ATOM 12603 C C . GLY B 1 775 ? 65.487 2.760 -5.453 1.00 5.79 774 GLY B C 1
ATOM 12604 O O . GLY B 1 775 ? 65.074 1.653 -5.093 1.00 6.04 774 GLY B O 1
ATOM 12605 N N . VAL B 1 776 ? 66.713 3.203 -5.185 1.00 6.18 775 VAL B N 1
ATOM 12606 C CA . VAL B 1 776 ? 67.630 2.443 -4.338 1.00 6.39 775 VAL B CA 1
ATOM 12607 C C . VAL B 1 776 ? 67.047 2.270 -2.933 1.00 5.99 775 VAL B C 1
ATOM 12608 O O . VAL B 1 776 ? 67.043 1.163 -2.387 1.00 6.11 775 VAL B O 1
ATOM 12612 N N . ASP B 1 777 ? 66.516 3.348 -2.362 1.00 5.96 776 ASP B N 1
ATOM 12613 C CA . ASP B 1 777 ? 65.846 3.244 -1.065 1.00 6.19 776 ASP B CA 1
ATOM 12614 C C . ASP B 1 777 ? 64.765 2.173 -1.093 1.00 5.85 776 ASP B C 1
ATOM 12615 O O . ASP B 1 777 ? 64.707 1.336 -0.191 1.00 6.14 776 ASP B O 1
ATOM 12620 N N . GLU B 1 778 ? 63.925 2.193 -2.130 1.00 5.83 777 GLU B N 1
ATOM 12621 C CA . GLU B 1 778 ? 62.810 1.254 -2.215 1.00 6.26 777 GLU B CA 1
ATOM 12622 C C . GLU B 1 778 ? 63.272 -0.183 -2.412 1.00 6.41 777 GLU B C 1
ATOM 12623 O O . GLU B 1 778 ? 62.570 -1.113 -2.019 1.00 6.08 777 GLU B O 1
ATOM 12629 N N . MET B 1 779 ? 64.444 -0.405 -2.993 1.00 6.99 778 MET B N 1
ATOM 12630 C CA . MET B 1 779 ? 64.857 -1.804 -3.049 1.00 8.77 778 MET B CA 1
ATOM 12631 C C . MET B 1 779 ? 65.408 -2.335 -1.708 1.00 7.34 778 MET B C 1
ATOM 12632 O O . MET B 1 779 ? 65.272 -3.524 -1.411 1.00 7.18 778 MET B O 1
ATOM 12637 N N . LEU B 1 780 ? 65.879 -1.425 -0.854 1.00 6.93 779 LEU B N 1
ATOM 12638 C CA . LEU B 1 780 ? 66.410 -1.792 0.465 1.00 6.88 779 LEU B CA 1
ATOM 12639 C C . LEU B 1 780 ? 65.391 -1.698 1.600 1.00 6.41 779 LEU B C 1
ATOM 12640 O O . LEU B 1 780 ? 65.534 -2.382 2.625 1.00 6.31 779 LEU B O 1
ATOM 12645 N N . LEU B 1 781 ? 64.361 -0.874 1.415 1.00 6.06 780 LEU B N 1
ATOM 12646 C CA . LEU B 1 781 ? 63.373 -0.606 2.454 1.00 6.14 780 LEU B CA 1
ATOM 12647 C C . LEU B 1 781 ? 62.068 -0.154 1.826 1.00 5.65 780 LEU B C 1
ATOM 12648 O O . LEU B 1 781 ? 62.060 0.792 1.041 1.00 5.80 780 LEU B O 1
ATOM 12653 N N . GLN B 1 782 ? 60.969 -0.812 2.176 1.00 5.62 781 GLN B N 1
ATOM 12654 C CA . GLN B 1 782 ? 59.646 -0.301 1.831 1.00 5.58 781 GLN B CA 1
ATOM 12655 C C . GLN B 1 782 ? 58.828 -0.169 3.103 1.00 5.76 781 GLN B C 1
ATOM 12656 O O . GLN B 1 782 ? 59.071 -0.882 4.079 1.00 5.92 781 GLN B O 1
ATOM 12662 N N . SER B 1 783 ? 57.868 0.747 3.110 1.00 5.70 782 SER B N 1
ATOM 12663 C CA . SER B 1 783 ? 57.063 0.957 4.313 1.00 5.90 782 SER B CA 1
ATOM 12664 C C . SER B 1 783 ? 55.663 1.462 3.991 1.00 5.53 782 SER B C 1
ATOM 12665 O O . SER B 1 783 ? 55.003 2.046 4.843 1.00 6.28 782 SER B O 1
ATOM 12668 N N . ASN B 1 784 ? 55.212 1.217 2.762 1.00 5.93 783 ASN B N 1
ATOM 12669 C CA . ASN B 1 784 ? 53.936 1.757 2.288 1.00 6.04 783 ASN B CA 1
ATOM 12670 C C . ASN B 1 784 ? 52.766 0.782 2.302 1.00 6.25 783 ASN B C 1
ATOM 12671 O O . ASN B 1 784 ? 51.629 1.185 2.061 1.00 6.37 783 ASN B O 1
ATOM 12676 N N . SER B 1 785 ? 53.035 -0.495 2.537 1.00 6.23 784 SER B N 1
ATOM 12677 C CA . SER B 1 785 ? 51.993 -1.493 2.360 1.00 6.31 784 SER B CA 1
ATOM 12678 C C . SER B 1 785 ? 51.266 -1.817 3.656 1.00 6.35 784 SER B C 1
ATOM 12679 O O . SER B 1 785 ? 51.650 -1.348 4.731 1.00 6.78 784 SER B O 1
ATOM 12682 N N . THR B 1 786 ? 50.186 -2.583 3.519 1.00 6.61 785 THR B N 1
ATOM 12683 C CA . THR B 1 786 ? 49.411 -3.083 4.646 1.00 6.59 785 THR B CA 1
ATOM 12684 C C . THR B 1 786 ? 49.389 -4.609 4.592 1.00 6.60 785 THR B C 1
ATOM 12685 O O . THR B 1 786 ? 49.063 -5.201 3.560 1.00 7.21 785 THR B O 1
ATOM 12689 N N . PHE B 1 787 ? 49.765 -5.225 5.708 1.00 6.51 786 PHE B N 1
ATOM 12690 C CA . PHE B 1 787 ? 49.825 -6.673 5.882 1.00 6.99 786 PHE B CA 1
ATOM 12691 C C . PHE B 1 787 ? 48.548 -7.119 6.575 1.00 6.93 786 PHE B C 1
ATOM 12692 O O . PHE B 1 787 ? 48.063 -6.447 7.485 1.00 7.36 786 PHE B O 1
ATOM 12700 N N . THR B 1 788 ? 48.007 -8.252 6.142 1.00 7.10 787 THR B N 1
ATOM 12701 C CA . THR B 1 788 ? 46.843 -8.836 6.806 1.00 7.16 787 THR B CA 1
ATOM 12702 C C . THR B 1 788 ? 47.166 -10.258 7.219 1.00 6.84 787 THR B C 1
ATOM 12703 O O . THR B 1 788 ? 47.417 -11.108 6.363 1.00 7.20 787 THR B O 1
ATOM 12707 N N . ASP B 1 789 ? 47.178 -10.520 8.525 1.00 7.06 788 ASP B N 1
ATOM 12708 C CA . ASP B 1 789 ? 47.465 -11.878 8.974 1.00 7.60 788 ASP B CA 1
ATOM 12709 C C . ASP B 1 789 ? 46.245 -12.779 8.770 1.00 7.55 788 ASP B C 1
ATOM 12710 O O . ASP B 1 789 ? 45.173 -12.306 8.409 1.00 7.16 788 ASP B O 1
ATOM 12715 N N . THR B 1 790 ? 46.408 -14.081 8.975 1.00 7.89 789 THR B N 1
ATOM 12716 C CA . THR B 1 790 ? 45.308 -15.007 8.683 1.00 8.82 789 THR B CA 1
ATOM 12717 C C . THR B 1 790 ? 44.116 -14.844 9.635 1.00 8.55 789 THR B C 1
ATOM 12718 O O . THR B 1 790 ? 43.009 -15.290 9.319 1.00 8.80 789 THR B O 1
ATOM 12722 N N . ALA B 1 791 ? 44.340 -14.204 10.786 1.00 8.42 790 ALA B N 1
ATOM 12723 C CA . ALA B 1 791 ? 43.261 -13.889 11.730 1.00 8.52 790 ALA B CA 1
ATOM 12724 C C . ALA B 1 791 ? 42.494 -12.622 11.329 1.00 8.41 790 ALA B C 1
ATOM 12725 O O . ALA B 1 791 ? 41.482 -12.277 11.944 1.00 8.72 790 ALA B O 1
ATOM 12727 N N . GLY B 1 792 ? 42.981 -11.925 10.303 1.00 8.27 791 GLY B N 1
ATOM 12728 C CA . GLY B 1 792 ? 42.327 -10.717 9.798 1.00 8.49 791 GLY B CA 1
ATOM 12729 C C . GLY B 1 792 ? 42.880 -9.414 10.341 1.00 8.91 791 GLY B C 1
ATOM 12730 O O . GLY B 1 792 ? 42.376 -8.337 10.008 1.00 9.57 791 GLY B O 1
ATOM 12731 N N . LYS B 1 793 ? 43.912 -9.500 11.172 1.00 8.67 792 LYS B N 1
ATOM 12732 C CA . LYS B 1 793 ? 44.508 -8.302 11.747 1.00 8.99 792 LYS B CA 1
ATOM 12733 C C . LYS B 1 793 ? 45.378 -7.587 10.718 1.00 8.26 792 LYS B C 1
ATOM 12734 O O . LYS B 1 793 ? 46.152 -8.224 9.999 1.00 7.92 792 LYS B O 1
ATOM 12740 N N . LYS B 1 794 ? 45.233 -6.265 10.655 1.00 8.06 793 LYS B N 1
ATOM 12741 C CA . LYS B 1 794 ? 45.964 -5.446 9.692 1.00 8.54 793 LYS B CA 1
ATOM 12742 C C . LYS B 1 794 ? 47.096 -4.659 10.344 1.00 8.16 793 LYS B C 1
ATOM 12743 O O . LYS B 1 794 ? 46.970 -4.169 11.474 1.00 8.95 793 LYS B O 1
ATOM 12749 N N . TYR B 1 795 ? 48.212 -4.569 9.628 1.00 7.07 794 TYR B N 1
ATOM 12750 C CA . TYR B 1 795 ? 49.384 -3.815 10.068 1.00 7.35 794 TYR B CA 1
ATOM 12751 C C . TYR B 1 795 ? 49.711 -2.848 8.947 1.00 6.90 794 TYR B C 1
ATOM 12752 O O . TYR B 1 795 ? 50.183 -3.252 7.879 1.00 7.05 794 TYR B O 1
ATOM 12761 N N . VAL B 1 796 ? 49.398 -1.581 9.191 1.00 6.63 795 VAL B N 1
ATOM 12762 C CA . VAL B 1 796 ? 49.483 -0.540 8.181 1.00 6.68 795 VAL B CA 1
ATOM 12763 C C . VAL B 1 796 ? 50.873 0.081 8.191 1.00 6.25 795 VAL B C 1
ATOM 12764 O O . VAL B 1 796 ? 51.415 0.393 9.253 1.00 6.35 795 VAL B O 1
ATOM 12768 N N . ASN B 1 797 ? 51.434 0.277 6.997 1.00 6.23 796 ASN B N 1
ATOM 12769 C CA . ASN B 1 797 ? 52.764 0.860 6.831 1.00 6.22 796 ASN B CA 1
ATOM 12770 C C . ASN B 1 797 ? 53.828 0.069 7.582 1.00 6.39 796 ASN B C 1
ATOM 12771 O O . ASN B 1 797 ? 54.696 0.635 8.247 1.00 6.46 796 ASN B O 1
ATOM 12776 N N . TYR B 1 798 ? 53.761 -1.254 7.460 1.00 6.13 797 TYR B N 1
ATOM 12777 C CA . TYR B 1 798 ? 54.762 -2.098 8.091 1.00 6.06 797 TYR B CA 1
ATOM 12778 C C . TYR B 1 798 ? 56.139 -1.863 7.463 1.00 6.15 797 TYR B C 1
ATOM 12779 O O . TYR B 1 798 ? 56.260 -1.522 6.278 1.00 6.45 797 TYR B O 1
ATOM 12788 N N . THR B 1 799 ? 57.169 -2.032 8.280 1.00 5.87 798 THR B N 1
ATOM 12789 C CA . THR B 1 799 ? 58.547 -1.852 7.860 1.00 6.67 798 THR B CA 1
ATOM 12790 C C . THR B 1 799 ? 59.013 -3.099 7.124 1.00 6.61 798 THR B C 1
ATOM 12791 O O . THR B 1 799 ? 59.038 -4.183 7.706 1.00 7.34 798 THR B O 1
ATOM 12795 N N . ASN B 1 800 ? 59.374 -2.949 5.854 1.00 6.42 799 ASN B N 1
ATOM 12796 C CA . ASN B 1 800 ? 59.748 -4.078 5.012 1.00 6.27 799 ASN B CA 1
ATOM 12797 C C . ASN B 1 800 ? 61.220 -4.000 4.646 1.00 5.96 799 ASN B C 1
ATOM 12798 O O . ASN B 1 800 ? 61.628 -3.165 3.831 1.00 5.47 799 ASN B O 1
ATOM 12803 N N . ILE B 1 801 ? 62.002 -4.888 5.252 1.00 6.14 800 ILE B N 1
ATOM 12804 C CA . ILE B 1 801 ? 63.450 -4.918 5.110 1.00 6.51 800 ILE B CA 1
ATOM 12805 C C . ILE B 1 801 ? 63.849 -5.718 3.878 1.00 6.32 800 ILE B C 1
ATOM 12806 O O . ILE B 1 801 ? 63.441 -6.873 3.708 1.00 6.64 800 ILE B O 1
ATOM 12811 N N . LEU B 1 802 ? 64.646 -5.084 3.020 1.00 6.33 801 LEU B N 1
ATOM 12812 C CA . LEU B 1 802 ? 65.193 -5.699 1.806 1.00 6.51 801 LEU B CA 1
ATOM 12813 C C . LEU B 1 802 ? 64.119 -6.324 0.906 1.00 6.85 801 LEU B C 1
ATOM 12814 O O . LEU B 1 802 ? 64.192 -7.503 0.563 1.00 6.87 801 LEU B O 1
ATOM 12819 N N . PRO B 1 803 ? 63.112 -5.524 0.512 1.00 6.58 802 PRO B N 1
ATOM 12820 C CA . PRO B 1 803 ? 61.999 -6.031 -0.295 1.00 6.59 802 PRO B CA 1
ATOM 12821 C C . PRO B 1 803 ? 62.330 -6.343 -1.756 1.00 6.71 802 PRO B C 1
ATOM 12822 O O . PRO B 1 803 ? 61.596 -7.100 -2.388 1.00 6.75 802 PRO B O 1
ATOM 12826 N N . ALA B 1 804 ? 63.391 -5.750 -2.293 1.00 6.65 803 ALA B N 1
ATOM 12827 C CA . ALA B 1 804 ? 63.764 -5.963 -3.692 1.00 6.88 803 ALA B CA 1
ATOM 12828 C C . ALA B 1 804 ? 65.278 -5.880 -3.840 1.00 6.78 803 ALA B C 1
ATOM 12829 O O . ALA B 1 804 ? 65.820 -5.055 -4.574 1.00 7.01 803 ALA B O 1
ATOM 12831 N N . LEU B 1 805 ? 65.955 -6.769 -3.120 1.00 7.20 804 LEU B N 1
ATOM 12832 C CA . LEU B 1 805 ? 67.407 -6.799 -3.088 1.00 7.71 804 LEU B CA 1
ATOM 12833 C C . LEU B 1 805 ? 67.932 -7.510 -4.335 1.00 8.21 804 LEU B C 1
ATOM 12834 O O . LEU B 1 805 ? 67.597 -8.670 -4.571 1.00 8.21 804 LEU B O 1
ATOM 12839 N N . PRO B 1 806 ? 68.747 -6.818 -5.151 1.00 8.93 805 PRO B N 1
ATOM 12840 C CA . PRO B 1 806 ? 69.264 -7.505 -6.332 1.00 9.52 805 PRO B CA 1
ATOM 12841 C C . PRO B 1 806 ? 70.321 -8.547 -5.994 1.00 9.73 805 PRO B C 1
ATOM 12842 O O . PRO B 1 806 ? 71.098 -8.366 -5.054 1.00 9.47 805 PRO B O 1
ATOM 12846 N N . ASP B 1 807 ? 70.344 -9.624 -6.770 1.00 10.52 806 ASP B N 1
ATOM 12847 C CA . ASP B 1 807 ? 71.387 -10.641 -6.646 1.00 11.61 806 ASP B CA 1
ATOM 12848 C C . ASP B 1 807 ? 72.783 -10.051 -6.856 1.00 11.62 806 ASP B C 1
ATOM 12849 O O . ASP B 1 807 ? 73.765 -10.568 -6.315 1.00 12.16 806 ASP B O 1
ATOM 12854 N N . ALA B 1 808 ? 72.863 -8.966 -7.626 1.00 11.62 807 ALA B N 1
ATOM 12855 C CA . ALA B 1 808 ? 74.126 -8.268 -7.881 1.00 11.77 807 ALA B CA 1
ATOM 12856 C C . ALA B 1 808 ? 74.760 -7.696 -6.612 1.00 11.47 807 ALA B C 1
ATOM 12857 O O . ALA B 1 808 ? 75.974 -7.474 -6.570 1.00 11.96 807 ALA B O 1
ATOM 12859 N N . TRP B 1 809 ? 73.941 -7.449 -5.589 1.00 10.91 808 TRP B N 1
ATOM 12860 C CA . TRP B 1 809 ? 74.435 -6.950 -4.308 1.00 10.53 808 TRP B CA 1
ATOM 12861 C C . TRP B 1 809 ? 74.298 -8.049 -3.256 1.00 10.63 808 TRP B C 1
ATOM 12862 O O . TRP B 1 809 ? 73.388 -8.026 -2.423 1.00 10.28 808 TRP B O 1
ATOM 12873 N N . ALA B 1 810 ? 75.211 -9.016 -3.302 1.00 10.88 809 ALA B N 1
ATOM 12874 C CA . ALA B 1 810 ? 75.128 -10.202 -2.448 1.00 10.88 809 ALA B CA 1
ATOM 12875 C C . ALA B 1 810 ? 75.302 -9.888 -0.963 1.00 10.59 809 ALA B C 1
ATOM 12876 O O . ALA B 1 810 ? 74.715 -10.541 -0.101 1.00 10.44 809 ALA B O 1
ATOM 12878 N N . GLY B 1 811 ? 76.124 -8.887 -0.672 1.00 10.21 810 GLY B N 1
ATOM 12879 C CA . GLY B 1 811 ? 76.352 -8.450 0.694 1.00 9.93 810 GLY B CA 1
ATOM 12880 C C . GLY B 1 811 ? 76.489 -6.945 0.738 1.00 9.53 810 GLY B C 1
ATOM 12881 O O . GLY B 1 811 ? 76.837 -6.313 -0.263 1.00 10.25 810 GLY B O 1
ATOM 12882 N N . GLY B 1 812 ? 76.217 -6.372 1.902 1.00 9.05 811 GLY B N 1
ATOM 12883 C CA . GLY B 1 812 ? 76.313 -4.936 2.063 1.00 9.25 811 GLY B CA 1
ATOM 12884 C C . GLY B 1 812 ? 75.666 -4.460 3.336 1.00 8.89 811 GLY B C 1
ATOM 12885 O O . GLY B 1 812 ? 75.211 -5.256 4.164 1.00 8.87 811 GLY B O 1
ATOM 12886 N N . SER B 1 813 ? 75.639 -3.143 3.490 1.00 9.04 812 SER B N 1
ATOM 12887 C CA . SER B 1 813 ? 74.966 -2.526 4.610 1.00 9.56 812 SER B CA 1
ATOM 12888 C C . SER B 1 813 ? 74.483 -1.138 4.229 1.00 9.06 812 SER B C 1
ATOM 12889 O O . SER B 1 813 ? 75.022 -0.491 3.323 1.00 9.63 812 SER B O 1
ATOM 12892 N N . VAL B 1 814 ? 73.435 -0.709 4.917 1.00 9.01 813 VAL B N 1
ATOM 12893 C CA . VAL B 1 814 ? 72.928 0.644 4.810 1.00 8.72 813 VAL B CA 1
ATOM 12894 C C . VAL B 1 814 ? 72.507 1.086 6.205 1.00 8.67 813 VAL B C 1
ATOM 12895 O O . VAL B 1 814 ? 72.081 0.263 7.024 1.00 9.09 813 VAL B O 1
ATOM 12899 N N . SER B 1 815 ? 72.667 2.371 6.492 1.00 8.55 814 SER B N 1
ATOM 12900 C CA . SER B 1 815 ? 72.216 2.919 7.756 1.00 8.35 814 SER B CA 1
ATOM 12901 C C . SER B 1 815 ? 71.576 4.273 7.524 1.00 7.48 814 SER B C 1
ATOM 12902 O O . SER B 1 815 ? 71.963 5.014 6.609 1.00 7.58 814 SER B O 1
ATOM 12905 N N . GLY B 1 816 ? 70.588 4.585 8.352 1.00 7.07 815 GLY B N 1
ATOM 12906 C CA . GLY B 1 816 ? 69.995 5.913 8.377 1.00 6.84 815 GLY B CA 1
ATOM 12907 C C . GLY B 1 816 ? 68.804 6.143 7.467 1.00 6.83 815 GLY B C 1
ATOM 12908 O O . GLY B 1 816 ? 68.360 7.280 7.331 1.00 6.85 815 GLY B O 1
ATOM 12909 N N . LEU B 1 817 ? 68.283 5.093 6.832 1.00 6.35 816 LEU B N 1
ATOM 12910 C CA . LEU B 1 817 ? 67.041 5.240 6.063 1.00 6.62 816 LEU B CA 1
ATOM 12911 C C . LEU B 1 817 ? 65.880 5.450 7.021 1.00 6.67 816 LEU B C 1
ATOM 12912 O O . LEU B 1 817 ? 66.003 5.145 8.213 1.00 7.21 816 LEU B O 1
ATOM 12917 N N . VAL B 1 818 ? 64.766 5.974 6.515 1.00 6.77 817 VAL B N 1
ATOM 12918 C CA . VAL B 1 818 ? 63.608 6.221 7.360 1.00 6.76 817 VAL B CA 1
ATOM 12919 C C . VAL B 1 818 ? 62.394 5.493 6.806 1.00 6.40 817 VAL B C 1
ATOM 12920 O O . VAL B 1 818 ? 62.135 5.510 5.597 1.00 6.74 817 VAL B O 1
ATOM 12924 N N . ALA B 1 819 ? 61.672 4.840 7.712 1.00 5.87 818 ALA B N 1
ATOM 12925 C CA . ALA B 1 819 ? 60.417 4.168 7.412 1.00 6.20 818 ALA B CA 1
ATOM 12926 C C . ALA B 1 819 ? 59.232 4.954 7.951 1.00 5.88 818 ALA B C 1
ATOM 12927 O O . ALA B 1 819 ? 59.340 5.669 8.952 1.00 6.04 818 ALA B O 1
ATOM 12929 N N . ARG B 1 820 ? 58.098 4.809 7.283 1.00 5.87 819 ARG B N 1
ATOM 12930 C CA . ARG B 1 820 ? 56.865 5.426 7.741 1.00 5.81 819 ARG B CA 1
ATOM 12931 C C . ARG B 1 820 ? 56.559 4.992 9.173 1.00 5.93 819 ARG B C 1
ATOM 12932 O O . ARG B 1 820 ? 56.875 3.871 9.586 1.00 6.20 819 ARG B O 1
ATOM 12940 N N . GLY B 1 821 ? 55.968 5.904 9.934 1.00 5.81 820 GLY B N 1
ATOM 12941 C CA . GLY B 1 821 ? 55.813 5.724 11.375 1.00 6.46 820 GLY B CA 1
ATOM 12942 C C . GLY B 1 821 ? 56.981 6.331 12.139 1.00 6.45 820 GLY B C 1
ATOM 12943 O O . GLY B 1 821 ? 56.961 6.398 13.371 1.00 7.10 820 GLY B O 1
ATOM 12944 N N . ASN B 1 822 ? 57.983 6.794 11.393 1.00 6.62 821 ASN B N 1
ATOM 12945 C CA . ASN B 1 822 ? 59.187 7.436 11.923 1.00 6.64 821 ASN B CA 1
ATOM 12946 C C . ASN B 1 822 ? 60.100 6.464 12.668 1.00 6.50 821 ASN B C 1
ATOM 12947 O O . ASN B 1 822 ? 60.279 6.544 13.894 1.00 7.06 821 ASN B O 1
ATOM 12952 N N . PHE B 1 823 ? 60.651 5.535 11.896 1.00 6.38 822 PHE B N 1
ATOM 12953 C CA . PHE B 1 823 ? 61.676 4.619 12.376 1.00 6.87 822 PHE B CA 1
ATOM 12954 C C . PHE B 1 823 ? 62.908 4.828 11.523 1.00 6.92 822 PHE B C 1
ATOM 12955 O O . PHE B 1 823 ? 62.804 4.888 10.296 1.00 7.36 822 PHE B O 1
ATOM 12963 N N . THR B 1 824 ? 64.071 4.927 12.152 1.00 6.94 823 THR B N 1
ATOM 12964 C CA . THR B 1 824 ? 65.328 4.941 11.410 1.00 7.40 823 THR B CA 1
ATOM 12965 C C . THR B 1 824 ? 65.784 3.497 11.260 1.00 7.24 823 THR B C 1
ATOM 12966 O O . THR B 1 824 ? 65.703 2.707 12.211 1.00 8.14 823 THR B O 1
ATOM 12970 N N . VAL B 1 825 ? 66.232 3.146 10.059 1.00 7.17 824 VAL B N 1
ATOM 12971 C CA . VAL B 1 825 ? 66.490 1.761 9.696 1.00 7.64 824 VAL B CA 1
ATOM 12972 C C . VAL B 1 825 ? 67.914 1.591 9.186 1.00 7.32 824 VAL B C 1
ATOM 12973 O O . VAL B 1 825 ? 68.357 2.318 8.289 1.00 7.34 824 VAL B O 1
ATOM 12977 N N . GLY B 1 826 ? 68.617 0.626 9.770 1.00 7.27 825 GLY B N 1
ATOM 12978 C CA . GLY B 1 826 ? 69.887 0.149 9.242 1.00 7.96 825 GLY B CA 1
ATOM 12979 C C . GLY B 1 826 ? 69.769 -1.344 9.023 1.00 7.91 825 GLY B C 1
ATOM 12980 O O . GLY B 1 826 ? 69.095 -2.033 9.789 1.00 8.69 825 GLY B O 1
ATOM 12981 N N . THR B 1 827 ? 70.389 -1.845 7.965 1.00 8.31 826 THR B N 1
ATOM 12982 C CA . THR B 1 827 ? 70.388 -3.275 7.701 1.00 9.22 826 THR B CA 1
ATOM 12983 C C . THR B 1 827 ? 71.720 -3.696 7.122 1.00 8.70 826 THR B C 1
ATOM 12984 O O . THR B 1 827 ? 72.307 -2.987 6.305 1.00 8.41 826 THR B O 1
ATOM 12988 N N . THR B 1 828 ? 72.185 -4.856 7.570 1.00 8.88 827 THR B N 1
ATOM 12989 C CA . THR B 1 828 ? 73.344 -5.519 6.997 1.00 9.32 827 THR B CA 1
ATOM 12990 C C . THR B 1 828 ? 72.894 -6.858 6.426 1.00 8.86 827 THR B C 1
ATOM 12991 O O . THR B 1 828 ? 72.054 -7.540 7.021 1.00 8.62 827 THR B O 1
ATOM 12995 N N . TRP B 1 829 ? 73.437 -7.222 5.270 1.00 8.73 828 TRP B N 1
ATOM 12996 C CA . TRP B 1 829 ? 73.109 -8.496 4.652 1.00 8.92 828 TRP B CA 1
ATOM 12997 C C . TRP B 1 829 ? 74.346 -9.165 4.078 1.00 8.82 828 TRP B C 1
ATOM 12998 O O . TRP B 1 829 ? 75.317 -8.497 3.731 1.00 8.90 828 TRP B O 1
ATOM 13009 N N . LYS B 1 830 ? 74.293 -10.494 4.016 1.00 8.73 829 LYS B N 1
ATOM 13010 C CA . LYS B 1 830 ? 75.376 -11.329 3.502 1.00 9.28 829 LYS B CA 1
ATOM 13011 C C . LYS B 1 830 ? 74.733 -12.520 2.818 1.00 9.21 829 LYS B C 1
ATOM 13012 O O . LYS B 1 830 ? 73.711 -13.024 3.287 1.00 8.98 829 LYS B O 1
ATOM 13018 N N . ASN B 1 831 ? 75.317 -12.961 1.708 1.00 9.34 830 ASN B N 1
ATOM 13019 C CA . ASN B 1 831 ? 74.778 -14.103 0.962 1.00 9.69 830 ASN B CA 1
ATOM 13020 C C . ASN B 1 831 ? 73.291 -13.936 0.657 1.00 9.43 830 ASN B C 1
ATOM 13021 O O . ASN B 1 831 ? 72.513 -14.893 0.702 1.00 9.95 830 ASN B O 1
ATOM 13026 N N . GLY B 1 832 ? 72.914 -12.694 0.360 1.00 9.15 831 GLY B N 1
ATOM 13027 C CA . GLY B 1 832 ? 71.556 -12.361 -0.044 1.00 9.19 831 GLY B CA 1
ATOM 13028 C C . GLY B 1 832 ? 70.505 -12.310 1.047 1.00 9.33 831 GLY B C 1
ATOM 13029 O O . GLY B 1 832 ? 69.317 -12.192 0.740 1.00 9.74 831 GLY B O 1
ATOM 13030 N N . LYS B 1 833 ? 70.919 -12.399 2.309 1.00 9.52 832 LYS B N 1
ATOM 13031 C CA . LYS B 1 833 ? 69.974 -12.441 3.426 1.00 9.89 832 LYS B CA 1
ATOM 13032 C C . LYS B 1 833 ? 70.411 -11.529 4.557 1.00 9.64 832 LYS B C 1
ATOM 13033 O O . LYS B 1 833 ? 71.600 -11.421 4.852 1.00 9.42 832 LYS B O 1
ATOM 13039 N N . ALA B 1 834 ? 69.445 -10.878 5.196 1.00 9.42 833 ALA B N 1
ATOM 13040 C CA . ALA B 1 834 ? 69.733 -9.981 6.309 1.00 9.40 833 ALA B CA 1
ATOM 13041 C C . ALA B 1 834 ? 70.448 -10.713 7.439 1.00 9.44 833 ALA B C 1
ATOM 13042 O O . ALA B 1 834 ? 70.053 -11.815 7.837 1.00 9.48 833 ALA B O 1
ATOM 13044 N N . THR B 1 835 ? 71.515 -10.099 7.934 1.00 9.48 834 THR B N 1
ATOM 13045 C CA . THR B 1 835 ? 72.210 -10.595 9.119 1.00 9.84 834 THR B CA 1
ATOM 13046 C C . THR B 1 835 ? 71.913 -9.722 10.334 1.00 9.74 834 THR B C 1
ATOM 13047 O O . THR B 1 835 ? 72.042 -10.166 11.478 1.00 10.30 834 THR B O 1
ATOM 13051 N N . GLU B 1 836 ? 71.525 -8.473 10.094 1.00 9.77 835 GLU B N 1
ATOM 13052 C CA . GLU B 1 836 ? 71.176 -7.568 11.182 1.00 10.32 835 GLU B CA 1
ATOM 13053 C C . GLU B 1 836 ? 70.231 -6.485 10.690 1.00 9.96 835 GLU B C 1
ATOM 13054 O O . GLU B 1 836 ? 70.358 -6.001 9.562 1.00 10.53 835 GLU B O 1
ATOM 13060 N N . VAL B 1 837 ? 69.275 -6.123 11.535 1.00 9.18 836 VAL B N 1
ATOM 13061 C CA . VAL B 1 837 ? 68.472 -4.927 11.326 1.00 9.29 836 VAL B CA 1
ATOM 13062 C C . VAL B 1 837 ? 68.565 -4.107 12.599 1.00 9.23 836 VAL B C 1
ATOM 13063 O O . VAL B 1 837 ? 68.443 -4.649 13.703 1.00 9.18 836 VAL B O 1
ATOM 13067 N N . ARG B 1 838 ? 68.804 -2.809 12.442 1.00 9.17 837 ARG B N 1
ATOM 13068 C CA . ARG B 1 838 ? 68.749 -1.881 13.555 1.00 9.90 837 ARG B CA 1
ATOM 13069 C C . ARG B 1 838 ? 67.584 -0.934 13.322 1.00 9.32 837 ARG B C 1
ATOM 13070 O O . ARG B 1 838 ? 67.564 -0.182 12.338 1.00 9.49 837 ARG B O 1
ATOM 13078 N N . LEU B 1 839 ? 66.610 -0.988 14.224 1.00 8.97 838 LEU B N 1
ATOM 13079 C CA . LEU B 1 839 ? 65.381 -0.225 14.086 1.00 8.70 838 LEU B CA 1
ATOM 13080 C C . LEU B 1 839 ? 65.276 0.770 15.232 1.00 8.33 838 LEU B C 1
ATOM 13081 O O . LEU B 1 839 ? 65.056 0.371 16.382 1.00 8.46 838 LEU B O 1
ATOM 13086 N N . THR B 1 840 ? 65.456 2.053 14.930 1.00 8.01 839 THR B N 1
ATOM 13087 C CA . THR B 1 840 ? 65.333 3.084 15.943 1.00 8.16 839 THR B CA 1
ATOM 13088 C C . THR B 1 840 ? 63.927 3.658 15.873 1.00 7.80 839 THR B C 1
ATOM 13089 O O . THR B 1 840 ? 63.541 4.247 14.859 1.00 7.72 839 THR B O 1
ATOM 13093 N N . SER B 1 841 ? 63.155 3.493 16.942 1.00 7.74 840 SER B N 1
ATOM 13094 C CA . SER B 1 841 ? 61.819 4.059 16.991 1.00 7.70 840 SER B CA 1
ATOM 13095 C C . SER B 1 841 ? 61.907 5.510 17.430 1.00 7.50 840 SER B C 1
ATOM 13096 O O . SER B 1 841 ? 62.301 5.798 18.558 1.00 7.97 840 SER B O 1
ATOM 13099 N N . ASN B 1 842 ? 61.550 6.435 16.547 1.00 7.64 841 ASN B N 1
ATOM 13100 C CA . ASN B 1 842 ? 61.649 7.851 16.887 1.00 7.78 841 ASN B CA 1
ATOM 13101 C C . ASN B 1 842 ? 60.393 8.418 17.529 1.00 7.97 841 ASN B C 1
ATOM 13102 O O . ASN B 1 842 ? 60.442 9.482 18.158 1.00 8.46 841 ASN B O 1
ATOM 13107 N N . LYS B 1 843 ? 59.276 7.709 17.386 1.00 8.12 842 LYS B N 1
ATOM 13108 C CA . LYS B 1 843 ? 57.997 8.190 17.898 1.00 8.28 842 LYS B CA 1
ATOM 13109 C C . LYS B 1 843 ? 57.273 7.191 18.803 1.00 8.29 842 LYS B C 1
ATOM 13110 O O . LYS B 1 843 ? 56.194 7.490 19.304 1.00 8.63 842 LYS B O 1
ATOM 13116 N N . GLY B 1 844 ? 57.859 6.013 19.010 1.00 7.98 843 GLY B N 1
ATOM 13117 C CA . GLY B 1 844 ? 57.264 4.998 19.885 1.00 7.94 843 GLY B CA 1
ATOM 13118 C C . GLY B 1 844 ? 56.067 4.257 19.310 1.00 7.93 843 GLY B C 1
ATOM 13119 O O . GLY B 1 844 ? 55.271 3.670 20.055 1.00 8.18 843 GLY B O 1
ATOM 13120 N N . LYS B 1 845 ? 55.933 4.254 17.987 1.00 8.12 844 LYS B N 1
ATOM 13121 C CA . LYS B 1 845 ? 54.831 3.538 17.350 1.00 8.35 844 LYS B CA 1
ATOM 13122 C C . LYS B 1 845 ? 55.088 2.031 17.367 1.00 8.09 844 LYS B C 1
ATOM 13123 O O . LYS B 1 845 ? 56.236 1.593 17.409 1.00 7.68 844 LYS B O 1
ATOM 13129 N N . GLN B 1 846 ? 54.019 1.241 17.342 1.00 8.39 845 GLN B N 1
ATOM 13130 C CA . GLN B 1 846 ? 54.159 -0.205 17.244 1.00 8.82 845 GLN B CA 1
ATOM 13131 C C . GLN B 1 846 ? 55.026 -0.576 16.049 1.00 8.33 845 GLN B C 1
ATOM 13132 O O . GLN B 1 846 ? 54.828 -0.046 14.953 1.00 8.41 845 GLN B O 1
ATOM 13138 N N . ALA B 1 847 ? 55.995 -1.460 16.276 1.00 8.04 846 ALA B N 1
ATOM 13139 C CA . ALA B 1 847 ? 56.807 -2.000 15.197 1.00 7.69 846 ALA B CA 1
ATOM 13140 C C . ALA B 1 847 ? 56.141 -3.223 14.587 1.00 7.20 846 ALA B C 1
ATOM 13141 O O . ALA B 1 847 ? 55.590 -4.066 15.304 1.00 7.46 846 ALA B O 1
ATOM 13143 N N . ALA B 1 848 ? 56.189 -3.297 13.260 1.00 7.27 847 ALA B N 1
ATOM 13144 C CA . ALA B 1 848 ? 55.722 -4.451 12.505 1.00 7.63 847 ALA B CA 1
ATOM 13145 C C . ALA B 1 848 ? 56.718 -4.606 11.370 1.00 7.49 847 ALA B C 1
ATOM 13146 O O . ALA B 1 848 ? 56.782 -3.753 10.476 1.00 7.92 847 ALA B O 1
ATOM 13148 N N . VAL B 1 849 ? 57.530 -5.657 11.438 1.00 7.38 848 VAL B N 1
ATOM 13149 C CA . VAL B 1 849 ? 58.702 -5.784 10.577 1.00 7.44 848 VAL B CA 1
ATOM 13150 C C . VAL B 1 849 ? 58.663 -7.051 9.727 1.00 6.76 848 VAL B C 1
ATOM 13151 O O . VAL B 1 849 ? 58.638 -8.167 10.260 1.00 6.99 848 VAL B O 1
ATOM 13155 N N . LYS B 1 850 ? 58.670 -6.865 8.408 1.00 6.48 849 LYS B N 1
ATOM 13156 C CA . LYS B 1 850 ? 58.867 -7.952 7.462 1.00 6.60 849 LYS B CA 1
ATOM 13157 C C . LYS B 1 850 ? 60.337 -7.972 7.086 1.00 6.88 849 LYS B C 1
ATOM 13158 O O . LYS B 1 850 ? 60.948 -6.915 6.897 1.00 6.93 849 LYS B O 1
ATOM 13164 N N . ILE B 1 851 ? 60.914 -9.164 6.986 1.00 7.13 850 ILE B N 1
ATOM 13165 C CA . ILE B 1 851 ? 62.260 -9.308 6.452 1.00 7.66 850 ILE B CA 1
ATOM 13166 C C . ILE B 1 851 ? 62.141 -10.160 5.193 1.00 7.15 850 ILE B C 1
ATOM 13167 O O . ILE B 1 851 ? 62.056 -11.389 5.253 1.00 7.29 850 ILE B O 1
ATOM 13172 N N . THR B 1 852 ? 62.096 -9.495 4.046 1.00 7.08 851 THR B N 1
ATOM 13173 C CA . THR B 1 852 ? 61.868 -10.196 2.795 1.00 7.26 851 THR B CA 1
ATOM 13174 C C . THR B 1 852 ? 63.051 -11.100 2.456 1.00 7.58 851 THR B C 1
ATOM 13175 O O . THR B 1 852 ? 62.865 -12.259 2.067 1.00 8.01 851 THR B O 1
ATOM 13179 N N . ALA B 1 853 ? 64.259 -10.575 2.628 1.00 8.05 852 ALA B N 1
ATOM 13180 C CA . ALA B 1 853 ? 65.468 -11.352 2.419 1.00 8.92 852 ALA B CA 1
ATOM 13181 C C . ALA B 1 853 ? 65.863 -12.045 3.721 1.00 9.15 852 ALA B C 1
ATOM 13182 O O . ALA B 1 853 ? 66.785 -11.613 4.419 1.00 9.58 852 ALA B O 1
ATOM 13184 N N . GLY B 1 854 ? 65.138 -13.111 4.057 1.00 9.42 853 GLY B N 1
ATOM 13185 C CA . GLY B 1 854 ? 65.464 -13.927 5.224 1.00 9.81 853 GLY B CA 1
ATOM 13186 C C . GLY B 1 854 ? 64.279 -14.553 5.937 1.00 9.82 853 GLY B C 1
ATOM 13187 O O . GLY B 1 854 ? 64.395 -15.667 6.459 1.00 10.35 853 GLY B O 1
ATOM 13188 N N . GLY B 1 855 ? 63.146 -13.848 5.966 1.00 9.59 854 GLY B N 1
ATOM 13189 C CA . GLY B 1 855 ? 61.941 -14.334 6.638 1.00 9.39 854 GLY B CA 1
ATOM 13190 C C . GLY B 1 855 ? 61.963 -13.987 8.112 1.00 8.99 854 GLY B C 1
ATOM 13191 O O . GLY B 1 855 ? 62.718 -14.587 8.888 1.00 9.17 854 GLY B O 1
ATOM 13192 N N . ALA B 1 856 ? 61.126 -13.033 8.509 1.00 9.02 855 ALA B N 1
ATOM 13193 C CA . ALA B 1 856 ? 61.149 -12.494 9.875 1.00 9.45 855 ALA B CA 1
ATOM 13194 C C . ALA B 1 856 ? 60.935 -13.536 10.972 1.00 9.91 855 ALA B C 1
ATOM 13195 O O . ALA B 1 856 ? 61.419 -13.363 12.093 1.00 10.48 855 ALA B O 1
ATOM 13197 N N . GLN B 1 857 ? 60.220 -14.614 10.646 1.00 10.27 856 GLN B N 1
ATOM 13198 C CA . GLN B 1 857 ? 59.981 -15.705 11.590 1.00 11.05 856 GLN B CA 1
ATOM 13199 C C . GLN B 1 857 ? 61.283 -16.389 12.040 1.00 11.26 856 GLN B C 1
ATOM 13200 O O . GLN B 1 857 ? 61.301 -17.096 13.049 1.00 12.11 856 GLN B O 1
ATOM 13206 N N . ASN B 1 858 ? 62.363 -16.164 11.292 1.00 11.17 857 ASN B N 1
ATOM 13207 C CA . ASN B 1 858 ? 63.674 -16.748 11.588 1.00 11.51 857 ASN B CA 1
ATOM 13208 C C . ASN B 1 858 ? 64.558 -15.868 12.467 1.00 11.57 857 ASN B C 1
ATOM 13209 O O . ASN B 1 858 ? 65.701 -16.226 12.757 1.00 11.93 857 ASN B O 1
ATOM 13214 N N . TYR B 1 859 ? 64.023 -14.724 12.887 1.00 11.56 858 TYR B N 1
ATOM 13215 C CA . TYR B 1 859 ? 64.804 -13.709 13.587 1.00 11.83 858 TYR B CA 1
ATOM 13216 C C . TYR B 1 859 ? 64.261 -13.446 14.983 1.00 12.31 858 TYR B C 1
ATOM 13217 O O . TYR B 1 859 ? 63.140 -13.836 15.310 1.00 12.60 858 TYR B O 1
ATOM 13226 N N . GLU B 1 860 ? 65.076 -12.788 15.803 1.00 12.96 859 GLU B N 1
ATOM 13227 C CA . GLU B 1 860 ? 64.680 -12.383 17.147 1.00 13.50 859 GLU B CA 1
ATOM 13228 C C . GLU B 1 860 ? 65.079 -10.931 17.399 1.00 13.12 859 GLU B C 1
ATOM 13229 O O . GLU B 1 860 ? 65.995 -10.415 16.754 1.00 12.95 859 GLU B O 1
ATOM 13235 N N . VAL B 1 861 ? 64.390 -10.292 18.343 1.00 13.12 860 VAL B N 1
ATOM 13236 C CA . VAL B 1 861 ? 64.545 -8.860 18.604 1.00 13.40 860 VAL B CA 1
ATOM 13237 C C . VAL B 1 861 ? 65.129 -8.618 19.995 1.00 13.92 860 VAL B C 1
ATOM 13238 O O . VAL B 1 861 ? 64.669 -9.200 20.986 1.00 14.12 860 VAL B O 1
ATOM 13242 N N . LYS B 1 862 ? 66.137 -7.751 20.059 1.00 14.26 861 LYS B N 1
ATOM 13243 C CA . LYS B 1 862 ? 66.772 -7.398 21.324 1.00 14.98 861 LYS B CA 1
ATOM 13244 C C . LYS B 1 862 ? 66.835 -5.893 21.541 1.00 14.88 861 LYS B C 1
ATOM 13245 O O . LYS B 1 862 ? 66.888 -5.105 20.588 1.00 14.58 861 LYS B O 1
ATOM 13251 N N . ASN B 1 863 ? 66.822 -5.511 22.812 1.00 15.32 862 ASN B N 1
ATOM 13252 C CA . ASN B 1 863 ? 66.955 -4.130 23.236 1.00 15.76 862 ASN B CA 1
ATOM 13253 C C . ASN B 1 863 ? 67.932 -4.065 24.409 1.00 16.08 862 ASN B C 1
ATOM 13254 O O . ASN B 1 863 ? 67.605 -4.481 25.520 1.00 16.51 862 ASN B O 1
ATOM 13259 N N . VAL B 1 868 ? 62.898 -8.565 24.028 1.00 19.17 867 VAL B N 1
ATOM 13260 C CA . VAL B 1 868 ? 61.740 -7.894 23.451 1.00 19.12 867 VAL B CA 1
ATOM 13261 C C . VAL B 1 868 ? 60.621 -8.905 23.209 1.00 19.04 867 VAL B C 1
ATOM 13262 O O . VAL B 1 868 ? 60.811 -9.893 22.498 1.00 19.47 867 VAL B O 1
ATOM 13266 N N . ASN B 1 869 ? 59.461 -8.641 23.808 1.00 18.53 868 ASN B N 1
ATOM 13267 C CA . ASN B 1 869 ? 58.274 -9.492 23.686 1.00 18.48 868 ASN B CA 1
ATOM 13268 C C . ASN B 1 869 ? 57.647 -9.448 22.289 1.00 18.03 868 ASN B C 1
ATOM 13269 O O . ASN B 1 869 ? 56.486 -9.053 22.130 1.00 18.48 868 ASN B O 1
ATOM 13274 N N . ALA B 1 870 ? 58.408 -9.870 21.285 1.00 17.56 869 ALA B N 1
ATOM 13275 C CA . ALA B 1 870 ? 57.955 -9.822 19.898 1.00 17.00 869 ALA B CA 1
ATOM 13276 C C . ALA B 1 870 ? 57.070 -11.013 19.547 1.00 16.65 869 ALA B C 1
ATOM 13277 O O . ALA B 1 870 ? 57.356 -12.152 19.930 1.00 17.44 869 ALA B O 1
ATOM 13279 N N . LYS B 1 871 ? 55.988 -10.732 18.828 1.00 15.76 870 LYS B N 1
ATOM 13280 C CA . LYS B 1 871 ? 55.091 -11.763 18.322 1.00 15.23 870 LYS B CA 1
ATOM 13281 C C . LYS B 1 871 ? 55.316 -11.946 16.825 1.00 14.21 870 LYS B C 1
ATOM 13282 O O . LYS B 1 871 ? 55.642 -10.989 16.122 1.00 13.69 870 LYS B O 1
ATOM 13288 N N . VAL B 1 872 ? 55.163 -13.177 16.347 1.00 13.28 871 VAL B N 1
ATOM 13289 C CA . VAL B 1 872 ? 55.207 -13.457 14.914 1.00 12.70 871 VAL B CA 1
ATOM 13290 C C . VAL B 1 872 ? 53.782 -13.645 14.409 1.00 12.22 871 VAL B C 1
ATOM 13291 O O . VAL B 1 872 ? 53.026 -14.463 14.951 1.00 12.66 871 VAL B O 1
ATOM 13295 N N . VAL B 1 873 ? 53.417 -12.865 13.394 1.00 11.29 872 VAL B N 1
ATOM 13296 C CA . VAL B 1 873 ? 52.138 -13.022 12.706 1.00 11.09 872 VAL B CA 1
ATOM 13297 C C . VAL B 1 873 ? 52.403 -13.412 11.258 1.00 10.25 872 VAL B C 1
ATOM 13298 O O . VAL B 1 873 ? 53.441 -13.056 10.697 1.00 10.19 872 VAL B O 1
ATOM 13302 N N . THR B 1 874 ? 51.469 -14.143 10.660 1.00 9.32 873 THR B N 1
ATOM 13303 C CA . THR B 1 874 ? 51.694 -14.737 9.352 1.00 8.89 873 THR B CA 1
ATOM 13304 C C . THR B 1 874 ? 50.446 -14.585 8.490 1.00 8.27 873 THR B C 1
ATOM 13305 O O . THR B 1 874 ? 49.326 -14.687 8.991 1.00 8.30 873 THR B O 1
ATOM 13309 N N . ASN B 1 875 ? 50.642 -14.297 7.204 1.00 8.13 874 ASN B N 1
ATOM 13310 C CA . ASN B 1 875 ? 49.523 -14.216 6.275 1.00 8.06 874 ASN B CA 1
ATOM 13311 C C . ASN B 1 875 ? 49.300 -15.536 5.534 1.00 8.54 874 ASN B C 1
ATOM 13312 O O . ASN B 1 875 ? 50.038 -16.509 5.732 1.00 8.46 874 ASN B O 1
ATOM 13317 N N . ALA B 1 876 ? 48.273 -15.562 4.690 1.00 8.96 875 ALA B N 1
ATOM 13318 C CA . ALA B 1 876 ? 47.867 -16.789 4.003 1.00 9.91 875 ALA B CA 1
ATOM 13319 C C . ALA B 1 876 ? 48.943 -17.370 3.091 1.00 10.70 875 ALA B C 1
ATOM 13320 O O . ALA B 1 876 ? 48.943 -18.569 2.813 1.00 11.35 875 ALA B O 1
ATOM 13322 N N . ASP B 1 877 ? 49.858 -16.530 2.620 1.00 11.30 876 ASP B N 1
ATOM 13323 C CA . ASP B 1 877 ? 50.940 -17.034 1.779 1.00 12.37 876 ASP B CA 1
ATOM 13324 C C . ASP B 1 877 ? 52.252 -17.269 2.527 1.00 12.02 876 ASP B C 1
ATOM 13325 O O . ASP B 1 877 ? 53.306 -17.427 1.908 1.00 12.31 876 ASP B O 1
ATOM 13330 N N . GLY B 1 878 ? 52.185 -17.316 3.853 1.00 11.70 877 GLY B N 1
ATOM 13331 C CA . GLY B 1 878 ? 53.350 -17.680 4.647 1.00 11.25 877 GLY B CA 1
ATOM 13332 C C . GLY B 1 878 ? 54.371 -16.582 4.886 1.00 10.50 877 GLY B C 1
ATOM 13333 O O . GLY B 1 878 ? 55.463 -16.862 5.378 1.00 10.86 877 GLY B O 1
ATOM 13334 N N . ALA B 1 879 ? 54.036 -15.339 4.539 1.00 9.84 878 ALA B N 1
ATOM 13335 C CA . ALA B 1 879 ? 54.889 -14.202 4.890 1.00 9.42 878 ALA B CA 1
ATOM 13336 C C . ALA B 1 879 ? 54.637 -13.844 6.347 1.00 9.07 878 ALA B C 1
ATOM 13337 O O . ALA B 1 879 ? 53.504 -13.927 6.817 1.00 8.98 878 ALA B O 1
ATOM 13339 N N . SER B 1 880 ? 55.692 -13.456 7.059 1.00 9.15 879 SER B N 1
ATOM 13340 C CA . SER B 1 880 ? 55.582 -13.158 8.485 1.00 9.18 879 SER B CA 1
ATOM 13341 C C . SER B 1 880 ? 56.092 -11.771 8.860 1.00 8.74 879 SER B C 1
ATOM 13342 O O . SER B 1 880 ? 56.993 -11.224 8.203 1.00 8.77 879 SER B O 1
ATOM 13345 N N . LEU B 1 881 ? 55.500 -11.210 9.913 1.00 8.50 880 LEU B N 1
ATOM 13346 C CA . LEU B 1 881 ? 56.012 -10.008 10.560 1.00 8.69 880 LEU B CA 1
ATOM 13347 C C . LEU B 1 881 ? 56.401 -10.298 11.998 1.00 8.68 880 LEU B C 1
ATOM 13348 O O . LEU B 1 881 ? 55.775 -11.126 12.670 1.00 8.80 880 LEU B O 1
ATOM 13353 N N . LEU B 1 882 ? 57.428 -9.593 12.461 1.00 8.29 881 LEU B N 1
ATOM 13354 C CA . LEU B 1 882 ? 57.713 -9.452 13.882 1.00 8.65 881 LEU B CA 1
ATOM 13355 C C . LEU B 1 882 ? 56.997 -8.204 14.378 1.00 8.61 881 LEU B C 1
ATOM 13356 O O . LEU B 1 882 ? 57.181 -7.116 13.824 1.00 8.37 881 LEU B O 1
ATOM 13361 N N . VAL B 1 883 ? 56.174 -8.361 15.406 1.00 8.53 882 VAL B N 1
ATOM 13362 C CA . VAL B 1 883 ? 55.357 -7.267 15.914 1.00 8.99 882 VAL B CA 1
ATOM 13363 C C . VAL B 1 883 ? 55.696 -7.023 17.376 1.00 8.75 882 VAL B C 1
ATOM 13364 O O . VAL B 1 883 ? 55.636 -7.947 18.198 1.00 9.07 882 VAL B O 1
ATOM 13368 N N . PHE B 1 884 ? 56.053 -5.785 17.706 1.00 8.55 883 PHE B N 1
ATOM 13369 C CA . PHE B 1 884 ? 56.453 -5.455 19.072 1.00 8.45 883 PHE B CA 1
ATOM 13370 C C . PHE B 1 884 ? 56.237 -3.994 19.407 1.00 8.18 883 PHE B C 1
ATOM 13371 O O . PHE B 1 884 ? 56.290 -3.128 18.530 1.00 8.64 883 PHE B O 1
ATOM 13379 N N . ASP B 1 885 ? 55.987 -3.726 20.685 1.00 8.32 884 ASP B N 1
ATOM 13380 C CA . ASP B 1 885 ? 55.907 -2.366 21.191 1.00 8.31 884 ASP B CA 1
ATOM 13381 C C . ASP B 1 885 ? 57.269 -1.713 21.111 1.00 8.14 884 ASP B C 1
ATOM 13382 O O . ASP B 1 885 ? 58.294 -2.379 21.218 1.00 8.41 884 ASP B O 1
ATOM 13387 N N . THR B 1 886 ? 57.272 -0.402 20.912 1.00 7.98 885 THR B N 1
ATOM 13388 C CA . THR B 1 886 ? 58.509 0.354 21.006 1.00 8.02 885 THR B CA 1
ATOM 13389 C C . THR B 1 886 ? 58.329 1.583 21.880 1.00 8.44 885 THR B C 1
ATOM 13390 O O . THR B 1 886 ? 57.208 1.990 22.206 1.00 8.66 885 THR B O 1
ATOM 13394 N N . THR B 1 887 ? 59.463 2.173 22.233 1.00 8.65 886 THR B N 1
ATOM 13395 C CA . THR B 1 887 ? 59.510 3.413 22.985 1.00 9.20 886 THR B CA 1
ATOM 13396 C C . THR B 1 887 ? 60.401 4.385 22.224 1.00 9.02 886 THR B C 1
ATOM 13397 O O . THR B 1 887 ? 61.479 4.012 21.756 1.00 8.71 886 THR B O 1
ATOM 13401 N N . ALA B 1 888 ? 59.929 5.618 22.083 1.00 9.09 887 ALA B N 1
ATOM 13402 C CA . ALA B 1 888 ? 60.674 6.653 21.371 1.00 9.47 887 ALA B CA 1
ATOM 13403 C C . ALA B 1 888 ? 62.075 6.808 21.942 1.00 9.79 887 ALA B C 1
ATOM 13404 O O . ALA B 1 888 ? 62.247 6.932 23.161 1.00 9.98 887 ALA B O 1
ATOM 13406 N N . GLY B 1 889 ? 63.069 6.796 21.057 1.00 9.68 888 GLY B N 1
ATOM 13407 C CA . GLY B 1 889 ? 64.466 6.933 21.449 1.00 10.12 888 GLY B CA 1
ATOM 13408 C C . GLY B 1 889 ? 65.237 5.627 21.521 1.00 10.23 888 GLY B C 1
ATOM 13409 O O . GLY B 1 889 ? 66.460 5.640 21.660 1.00 11.34 888 GLY B O 1
ATOM 13410 N N . THR B 1 890 ? 64.532 4.502 21.421 1.00 10.33 889 THR B N 1
ATOM 13411 C CA . THR B 1 890 ? 65.146 3.187 21.594 1.00 10.21 889 THR B CA 1
ATOM 13412 C C . THR B 1 890 ? 65.446 2.519 20.253 1.00 10.20 889 THR B C 1
ATOM 13413 O O . THR B 1 890 ? 64.644 2.595 19.314 1.00 9.90 889 THR B O 1
ATOM 13417 N N . THR B 1 891 ? 66.614 1.887 20.172 1.00 10.06 890 THR B N 1
ATOM 13418 C CA . THR B 1 891 ? 67.011 1.098 19.012 1.00 10.47 890 THR B CA 1
ATOM 13419 C C . THR B 1 891 ? 66.918 -0.394 19.317 1.00 10.32 890 THR B C 1
ATOM 13420 O O . THR B 1 891 ? 67.440 -0.879 20.334 1.00 10.93 890 THR B O 1
ATOM 13424 N N . TYR B 1 892 ? 66.252 -1.108 18.415 1.00 10.24 891 TYR B N 1
ATOM 13425 C CA . TYR B 1 892 ? 66.035 -2.545 18.525 1.00 10.31 891 TYR B CA 1
ATOM 13426 C C . TYR B 1 892 ? 66.889 -3.252 17.492 1.00 10.58 891 TYR B C 1
ATOM 13427 O O . TYR B 1 892 ? 66.946 -2.833 16.331 1.00 11.14 891 TYR B O 1
ATOM 13436 N N . THR B 1 893 ? 67.569 -4.310 17.924 1.00 10.59 892 THR B N 1
ATOM 13437 C CA . THR B 1 893 ? 68.459 -5.059 17.058 1.00 11.06 892 THR B CA 1
ATOM 13438 C C . THR B 1 893 ? 67.845 -6.419 16.744 1.00 10.78 892 THR B C 1
ATOM 13439 O O . THR B 1 893 ? 67.478 -7.174 17.653 1.00 11.00 892 THR B O 1
ATOM 13443 N N . ILE B 1 894 ? 67.728 -6.710 15.452 1.00 10.54 893 ILE B N 1
ATOM 13444 C CA . ILE B 1 894 ? 67.095 -7.929 14.961 1.00 10.68 893 ILE B CA 1
ATOM 13445 C C . ILE B 1 894 ? 68.142 -8.785 14.263 1.00 10.80 893 ILE B C 1
ATOM 13446 O O . ILE B 1 894 ? 68.814 -8.327 13.336 1.00 10.88 893 ILE B O 1
ATOM 13451 N N . THR B 1 895 ? 68.281 -10.027 14.727 1.00 11.59 894 THR B N 1
ATOM 13452 C CA . THR B 1 895 ? 69.291 -10.954 14.216 1.00 12.37 894 THR B CA 1
ATOM 13453 C C . THR B 1 895 ? 68.711 -12.357 14.046 1.00 12.80 894 THR B C 1
ATOM 13454 O O . THR B 1 895 ? 67.679 -12.676 14.636 1.00 12.57 894 THR B O 1
ATOM 13458 N N . LYS B 1 896 ? 69.382 -13.178 13.239 1.00 13.70 895 LYS B N 1
ATOM 13459 C CA . LYS B 1 896 ? 68.957 -14.557 12.983 1.00 15.06 895 LYS B CA 1
ATOM 13460 C C . LYS B 1 896 ? 69.037 -15.407 14.245 1.00 15.64 895 LYS B C 1
ATOM 13461 O O . LYS B 1 896 ? 70.017 -15.331 14.991 1.00 15.78 895 LYS B O 1
ATOM 13467 N N . LYS B 1 897 ? 68.008 -16.216 14.476 1.00 16.25 896 LYS B N 1
ATOM 13468 C CA . LYS B 1 897 ? 68.034 -17.203 15.554 1.00 17.19 896 LYS B CA 1
ATOM 13469 C C . LYS B 1 897 ? 69.025 -18.318 15.231 1.00 17.33 896 LYS B C 1
ATOM 13470 O O . LYS B 1 897 ? 69.265 -18.634 14.062 1.00 17.82 896 LYS B O 1
#

Foldseek 3Di:
DCPDCLPFFKFKDQDFLVPFDLPEDQDPLRPPVVQSSQQFRWFWFFQQAKIWTWGQAQFWTKTFIFGQPQWFAAAQLDPDQQLFFDLVLQVQAQLQVVQLVVQQAPDQFDDSFSQATNPFQLNLTFGFRFFMKIKGLPDPDRDWPPWMWMQGLQQRKIKTWTGDPRKIKIWIWHAFNVLRKIKIKIFIPDFFNDKTKIATDTDPAFAWAPWDWADDPQKIKTWTAGPSGRKTKIKMKGKAAPVPAFDWDQDPVRRIIITGRGGIIMIIMHMDIQAALDPRPRGVPDDNVRRHVVRVVSRVVDVVCNDVRRSVNRSCVSNVQLVLKDWWLQADRCSDDVDDRLLVLLVCLLVVNQDLNSVVSNLVSLLSVLSSLLSRQFALPNRAAQFQQSGDRDWGHSTAPPSDHRSSFHFLQQQVLLNLLQCQQSRNLSSCNRLLVVLLSLQLSQLVQCRSNFNFHFPPSVPQHQQRGQAGFAAGTDHSRNSRRFHNGQQRGHDRLSSLSSLVSLLVSCQQPVDVVSLVSSLSNLNNHLSNQLQTFWAQGHPLQPFFIARAFQDQPPFFGRTGGHWLLSLLSSLQSLVSNLVSCVSVVVPVVQQDAQPQAGSCQCDDDPVRGGPDPPHDSGSHSNSVRSPSFDQAPCLATGGGSQCHHPQAGVVGHGRHGPPVQLADLDPSNQVCLPPRAVAAPQDCSRLSNHVVSLCSRQDDVPHGDAAFDSSLLVSLQSVLRSLALASSVVSSSSQSNRAARSNRFGDNPPGTNSSSSSSNSSVSSQAWFFQYWHAFAVGDIDGRAIEGRSRHHVSSQWIKMWSGTGGQNWTWIFTHHRQATAKIKIARAAFDKHKYFYNRHALVQKFKAQVPHGFDWDWTAHPVGGIITIGTGDHGTIMMMGGD/DCPDCLPFFKFKDQDFLVPFDLPEDQDPLRPPVVQSSQQFRWFWFAQQAKIWTWRQAQFWTKTFIFGQPQWFAAAQLDPDQQLFFDLVLQVQAQLQVVQLVVQQAPDQFDDSFSQATNPFQLNLTFGFRFFMKIKGNPDPDRDWPPWMWMQGLQQRKIKTWTGDPNKIKIWIWHAFNVLRKIKIKIFIPDFFNRKTKIATDTDPAFAWAPWDWADDPQKIKTWTAGPSRRKTKIKMKGKAACADWDQDPVRRIIIGGRGGIIMIIMHMDIQAALDPRPRGVPDDNVRRHVVRVVSRVVDVVCNDVNRSVNRSCVSNVQLVLKDWWLQADRCNDDVDDRLLVLLVCLLVVNADLNSVVSNLVSLLSVLSSLLSRQFALPNRAAQFQQSGDRDWGHSTAPPSDHRSSFHFLQQQVLLNLLQCQQSRNLSRCNRLLVVLLSLQLSQLVQCRSNFNFHFDPSVPQDQQRGQAGFAAGTDHSRNSRRFHNGQQRGHDRLSSLSSLVSLLVSCQQPVDVVSLVSSLSNLNNHLSNQLQTQWAQGHPLQPFFIARAFQDQPPFFGRTGGHWLLSLLSSLQSLVSNLVSCVSVVVPVVQQDAQPQAGSCQCDDDPVRGGPDPPHDSGSHSNSVRSPSFDQAPCLATGGGSQDHHPQAGPVGHGRHGPPVQLADLDDSNQVCLPPRAVAACQDCSRLSNHVVSLCSRQDDVPHGDAAFDSSLLVSLQSVLRSLAQASSVVSSSRQSNRAARSNRFGDNPPGTNSSSSSSNSSVSSQAWFFQYWHAFAVGDIDGRAIEGRSRHHPSSQWIKMWSGTGGQNWTWIFTHHRQATAKIKIARAAFDKHKYWGNRHAQVQKDKPLADWDWTAHPVGGIITIGTGDHGGIIMMGGD

Radius of gyration: 40.49 Å; Cα contacts (8 Å, |Δi|>4): 4588; chains: 2; bounding box: 123×76×103 Å

Solvent-accessible surface area: 57861 Å² total; per-residue (Å²): 112,57,70,113,26,38,174,21,22,27,0,22,0,130,39,10,0,55,131,1,73,11,120,33,91,30,26,50,66,2,75,80,108,66,31,18,78,0,0,2,0,0,2,0,1,12,2,0,32,5,0,0,0,3,8,0,29,5,20,115,0,26,1,0,0,0,7,4,0,0,0,0,0,0,29,56,19,36,154,86,43,60,6,7,20,33,103,64,43,0,78,80,2,43,21,8,87,45,9,15,126,54,0,45,110,30,34,69,67,21,44,0,32,26,0,8,0,3,86,63,30,24,18,8,3,0,0,0,0,0,0,14,3,37,0,44,14,54,42,152,97,91,113,37,84,126,23,85,2,2,0,1,0,9,33,4,1,0,23,2,28,1,73,23,131,43,6,41,5,48,3,14,2,0,2,0,19,72,20,55,0,2,0,2,41,0,35,3,62,110,78,27,95,0,52,6,44,0,17,3,56,9,18,119,96,5,52,62,72,72,62,64,41,71,27,182,62,44,21,1,17,3,70,12,13,1,31,20,10,40,0,34,2,2,1,5,0,19,2,52,30,44,132,60,93,28,74,47,45,99,5,134,102,32,36,0,0,105,1,21,89,1,93,11,0,4,0,4,2,2,14,8,5,8,1,91,37,105,70,84,52,5,37,56,67,41,79,54,69,94,2,41,92,93,1,37,129,29,4,77,59,2,22,108,125,23,44,111,48,0,16,136,36,6,29,72,32,8,25,64,6,4,61,83,9,97,9,78,13,51,48,23,27,34,61,43,152,70,28,44,6,1,25,48,0,10,117,21,4,81,186,63,80,17,78,94,38,32,49,17,6,0,7,3,11,0,2,25,0,0,4,5,0,2,3,3,0,0,14,92,75,4,64,2,3,2,4,5,0,0,1,0,0,7,7,3,4,37,63,7,97,34,72,0,6,88,4,0,6,1,26,0,23,10,13,3,0,0,3,1,20,0,0,6,4,0,29,0,29,53,0,0,48,1,0,2,71,3,0,39,22,4,1,68,4,0,8,35,0,0,54,0,0,7,26,0,105,9,101,109,66,101,112,27,86,55,5,96,4,50,0,1,1,0,1,12,13,0,3,2,2,6,3,0,2,0,7,88,50,5,39,108,1,10,3,3,0,0,0,0,6,0,1,15,5,0,14,29,4,34,34,14,26,13,50,89,66,30,12,75,68,0,12,23,0,1,28,0,0,0,59,0,0,6,39,57,6,2,26,83,8,4,98,13,3,43,101,5,0,0,3,0,4,0,23,0,17,99,6,12,22,72,0,2,0,1,0,0,4,4,0,3,0,0,35,11,1,0,27,15,0,13,75,0,0,116,53,72,64,36,86,63,58,54,13,42,78,82,86,127,30,42,4,93,21,10,55,72,70,142,74,17,93,41,90,75,87,143,24,30,37,22,10,20,0,0,49,55,28,0,106,8,11,47,57,12,119,38,31,0,0,19,4,1,5,11,2,2,37,25,4,88,49,128,116,49,47,82,2,27,44,25,70,90,87,37,34,15,68,30,1,9,3,0,5,1,0,5,14,4,44,18,1,15,60,47,52,70,120,53,3,83,4,0,60,19,5,0,118,92,7,0,46,127,71,150,100,22,47,45,26,28,0,22,0,0,0,6,5,0,0,0,8,0,8,2,31,48,4,67,12,0,12,78,0,2,29,35,0,0,70,56,0,2,1,6,0,0,0,0,23,45,18,2,0,6,0,0,0,0,1,0,1,0,1,0,5,1,8,0,2,6,11,3,10,7,41,0,50,15,104,98,46,108,119,16,99,42,4,2,5,0,2,8,1,27,1,113,42,6,56,30,17,38,6,52,8,1,12,0,8,22,26,7,34,2,10,5,52,4,136,108,31,108,0,42,55,0,114,0,34,0,55,81,28,89,103,0,10,0,27,2,62,15,30,18,1,76,71,7,67,5,80,65,54,149,91,85,31,114,29,128,73,24,53,26,102,134,48,25,8,0,4,14,5,118,12,83,66,67,29,38,9,25,0,42,114,157,119,58,68,112,26,40,178,20,24,26,0,22,0,132,38,6,0,55,127,1,76,12,120,33,90,30,26,50,64,2,76,81,106,65,31,17,77,0,0,2,0,0,2,0,2,12,2,0,29,5,0,0,0,3,9,0,28,3,22,120,0,26,1,0,0,0,7,4,0,0,0,0,0,0,29,56,18,36,153,84,42,61,6,8,19,32,109,108,73,0,99,72,2,44,23,7,86,57,17,16,126,100,0,45,116,29,35,70,67,19,119,0,32,92,0,8,0,3,84,63,30,25,18,8,3,0,0,0,0,1,0,14,3,36,1,45,11,58,40,156,73,84,105,39,83,126,23,81,2,2,0,1,0,10,35,4,0,0,25,3,30,0,61,18,124,42,2,37,9,49,2,16,3,0,3,0,16,69,24,55,0,1,0,2,44,0,34,3,59,107,84,24,94,0,56,7,45,0,21,4,56,9,17,120,97,6,52,65,83,66,61,64,42,69,28,178,61,47,21,1,14,2,73,12,13,1,36,19,10,39,0,34,3,2,0,4,0,19,2,47,59,119,69,67,47,46,101,4,132,102,28,35,0,1,105,1,19,97,3,108,13,0,5,0,3,2,2,15,10,4,9,1,92,37,108,68,86,54,6,37,54,66,41,77,56,69,91,1,37,93,93,2,38,129,30,4,76,47,0,22,109,118,22,46,111,49,0,22,135,35,6,31,73,32,9,25,62,6,5,61,83,9,101,8,78,13,49,49,22,28,32,63,43,153,69,27,43,6,1,26,44,0,10,112,12,1,80,144,64,64,17,78,94,39,32,38,16,5,0,6,3,10,0,2,28,0,0,4,4,0,1,4,3,0,1,10,70,76,4,63,2,4,1,4,5,0,0,2,0,0,6,6,2,4,38,62,6,95,34,72,0,7,89,3,0,5,2,26,0,24,10,13,3,0,0,3,1,20,0,0,6,5,0,29,0,32,56,0,0,47,1,0,3,70,3,0,37,22,4,0,69,4,0,8,41,0,0,60,2,0,7,26,0,98,11,106,102,64,101,110,29,87,55,4,96,5,51,0,0,1,0,1,12,12,0,3,2,2,6,3,0,2,0,6,91,51,5,39,109,1,10,4,3,0,0,0,0,6,0,2,14,5,0,15,28,5,36,36,15,29,12,50,60,59,30,12,48,67,0,12,23,0,1,30,0,0,0,60,0,0,6,39,57,6,1,26,80,8,5,98,14,4,41,98,5,0,0,3,0,4,0,22,0,18,96,6,12,22,74,0,3,1,1,0,0,4,4,0,3,1,0,36,10,1,0,26,16,0,13,75,0,0,120,54,66,63,36,86,64,58,54,15,43,80,83,86,126,30,42,4,92,22,8,51,72,72,138,74,17,95,41,89,72,88,142,24,28,37,22,9,21,0,0,49,55,28,0,97,8,11,50,58,11,117,38,32,0,1,14,4,2,7,12,1,0,37,22,2,85,51,124,115,50,48,95,4,83,56,27,68,91,81,34,32,16,66,29,1,8,2,0,5,2,0,5,17,4,45,18,1,16,61,47,54,72,124,52,3,83,3,0,59,19,3,0,116,94,6,0,46,113,69,147,100,23,46,46,25,27,0,22,0,0,0,6,6,0,0,0,8,0,8,2,32,48,4,69,13,0,14,80,0,1,34,36,0,0,66,54,0,2,1,7,0,0,0,0,24,44,18,2,0,6,0,0,0,0,2,0,1,0,1,0,5,1,8,0,3,6,12,3,10,9,40,0,49,14,102,99,47,106,119,16,97,41,4,2,6,0,1,8,1,27,1,112,42,3,58,26,9,37,7,49,9,0,13,0,9,24,26,7,35,1,9,5,40,0,112,140,24,105,1,57,60,0,116,0,28,0,56,65,6,80,99,0,10,0,27,2,62,10,18,18,1,73,62,4,71,10,129,130,71,93,32,145,74,25,53,25,102,136,48,25,8,0,4,15,5,42,3,46,28,66,32,42,9,41,0,42,93,160

CATH classification: 2.70.98.50 (+2 more: 1.50.10.10, 2.60.40.1180)